Protein 6T92 (pdb70)

Structure (mmCIF, N/CA/C/O backbone):
data_6T92
#
_entry.id   6T92
#
_cell.length_a   50.731
_cell.length_b   94.606
_cell.length_c   94.614
_cell.angle_alpha   85.627
_cell.angle_beta   89.880
_cell.angle_gamma   81.618
#
_symmetry.space_group_name_H-M   'P 1'
#
loop_
_entity.id
_entity.type
_entity.pdbx_description
1 polymer 'Formate dehydrogenase'
2 non-polymer DI(HYDROXYETHYL)ETHER
3 non-polymer '1,4-DIHYDRONICOTINAMIDE ADENINE DINUCLEOTIDE'
4 non-polymer 'FORMIC ACID'
5 non-polymer 1,2-ETHANEDIOL
6 water water
#
loop_
_atom_site.group_PDB
_atom_site.id
_atom_site.type_symbol
_atom_site.label_atom_id
_atom_site.label_alt_id
_atom_site.label_comp_id
_atom_site.label_asym_id
_atom_site.label_entity_id
_atom_site.label_seq_id
_atom_site.pdbx_PDB_ins_code
_atom_site.Cartn_x
_atom_site.Cartn_y
_atom_site.Cartn_z
_atom_site.occupancy
_atom_site.B_iso_or_equiv
_atom_site.auth_seq_id
_atom_site.auth_comp_id
_atom_site.auth_asym_id
_atom_site.auth_atom_id
_atom_site.pdbx_PDB_model_num
ATOM 1 N N . THR A 1 30 ? -3.951 -39.161 68.781 1.000 88.760 -4 THR AAA N 1
ATOM 2 C CA . THR A 1 30 ? -5.047 -39.480 67.814 1.000 81.210 -4 THR AAA CA 1
ATOM 3 C C . THR A 1 30 ? -4.398 -39.908 66.490 1.000 63.660 -4 THR AAA C 1
ATOM 4 O O . THR A 1 30 ? -3.452 -39.216 66.061 1.000 57.670 -4 THR AAA O 1
ATOM 15 N N . ALA A 1 31 ? -4.841 -41.024 65.901 1.000 47.720 -3 ALA AAA N 1
ATOM 16 C CA . ALA A 1 31 ? -4.296 -41.546 64.623 1.000 36.720 -3 ALA AAA CA 1
ATOM 17 C C . ALA A 1 31 ? -4.769 -40.635 63.480 1.000 38.070 -3 ALA AAA C 1
ATOM 18 O O . ALA A 1 31 ? -5.992 -40.440 63.365 1.000 30.490 -3 ALA AAA O 1
ATOM 25 N N . ARG A 1 32 ? -3.831 -40.078 62.706 1.000 31.410 -2 ARG AAA N 1
ATOM 26 C CA . ARG A 1 32 ? -4.104 -39.295 61.471 1.000 28.460 -2 ARG AAA CA 1
ATOM 27 C C . ARG A 1 32 ? -4.781 -40.212 60.447 1.000 36.460 -2 ARG AAA C 1
ATOM 28 O O . ARG A 1 32 ? -4.470 -41.427 60.438 1.000 36.600 -2 ARG AAA O 1
ATOM 49 N N . LEU A 1 33 ? -5.676 -39.663 59.615 1.000 24.320 -1 LEU AAA N 1
ATOM 50 C CA . LEU A 1 33 ? -6.231 -40.381 58.433 1.000 25.810 -1 LEU AAA CA 1
ATOM 51 C C . LEU A 1 33 ? -5.110 -40.511 57.397 1.000 27.220 -1 LEU AAA C 1
ATOM 52 O O . LEU A 1 33 ? -4.224 -39.639 57.390 1.000 28.960 -1 LEU AAA O 1
ATOM 68 N N . GLN A 1 34 ? -5.135 -41.571 56.579 1.000 28.510 0 GLN AAA N 1
ATOM 69 C CA . GLN A 1 34 ? -4.014 -41.942 55.668 1.000 19.430 0 GLN AAA CA 1
ATOM 70 C C . GLN A 1 34 ? -4.449 -41.977 54.196 1.000 21.030 0 GLN AAA C 1
ATOM 71 O O . GLN A 1 34 ? -5.577 -42.443 53.898 1.000 28.090 0 GLN AAA O 1
ATOM 85 N N . MET A 1 35 ? -3.561 -41.516 53.306 1.000 27.300 1 MET AAA N 1
ATOM 86 C CA . MET A 1 35 ? -3.702 -41.679 51.832 1.000 30.060 1 MET AAA CA 1
ATOM 87 C C . MET A 1 35 ? -5.074 -41.174 51.372 1.000 23.500 1 MET AAA C 1
ATOM 88 O O . MET A 1 35 ? -5.774 -41.865 50.594 1.000 25.460 1 MET AAA O 1
ATOM 102 N N . VAL A 1 36 ? -5.444 -39.965 51.811 1.000 19.290 2 VAL AAA N 1
ATOM 103 C CA . VAL A 1 36 ? -6.793 -39.407 51.535 1.000 23.360 2 VAL AAA CA 1
ATOM 104 C C . VAL A 1 36 ? -6.780 -38.800 50.130 1.000 19.860 2 VAL AAA C 1
ATOM 105 O O . VAL A 1 36 ? -5.850 -37.997 49.829 1.000 18.130 2 VAL AAA O 1
ATOM 118 N N . LYS A 1 37 ? -7.801 -39.121 49.330 1.000 19.260 3 LYS AAA N 1
ATOM 119 C CA A LYS A 1 37 ? -7.998 -38.527 47.983 0.500 21.640 3 LYS AAA CA 1
ATOM 120 C CA B LYS A 1 37 ? -7.994 -38.524 47.986 0.500 20.510 3 LYS AAA CA 1
ATOM 121 C C . LYS A 1 37 ? -8.732 -37.192 48.141 1.000 18.200 3 LYS AAA C 1
ATOM 122 O O . LYS A 1 37 ? -9.899 -37.205 48.601 1.000 21.990 3 LYS AAA O 1
ATOM 158 N N . VAL A 1 38 ? -8.047 -36.107 47.790 1.000 18.730 4 VAL AAA N 1
ATOM 159 C CA . VAL A 1 38 ? -8.597 -34.720 47.762 1.000 16.240 4 VAL AAA CA 1
ATOM 160 C C . VAL A 1 38 ? -8.811 -34.323 46.292 1.000 15.690 4 VAL AAA C 1
ATOM 161 O O . VAL A 1 38 ? -7.883 -34.453 45.474 1.000 17.050 4 VAL AAA O 1
ATOM 174 N N . LEU A 1 39 ? -10.000 -33.806 45.995 1.000 16.620 5 LEU AAA N 1
ATOM 175 C CA . LEU A 1 39 ? -10.394 -33.259 44.677 1.000 16.580 5 LEU AAA CA 1
ATOM 176 C C . LEU A 1 39 ? -10.703 -31.775 44.891 1.000 16.910 5 LEU AAA C 1
ATOM 177 O O . LEU A 1 39 ? -11.520 -31.470 45.778 1.000 17.850 5 LEU AAA O 1
ATOM 193 N N . ALA A 1 40 ? -10.054 -30.898 44.130 1.000 15.990 6 ALA AAA N 1
ATOM 194 C CA . ALA A 1 40 ? -10.301 -29.444 44.158 1.000 14.840 6 ALA AAA CA 1
ATOM 195 C C . ALA A 1 40 ? -10.888 -29.036 42.815 1.000 15.150 6 ALA AAA C 1
ATOM 196 O O . ALA A 1 40 ? -10.303 -29.357 41.739 1.000 16.540 6 ALA AAA O 1
ATOM 203 N N . VAL A 1 41 ? -11.973 -28.248 42.862 1.000 16.610 7 VAL AAA N 1
ATOM 204 C CA . VAL A 1 41 ? -12.572 -27.620 41.664 1.000 14.350 7 VAL AAA CA 1
ATOM 205 C C . VAL A 1 41 ? -12.355 -26.123 41.817 1.000 14.650 7 VAL AAA C 1
ATOM 206 O O . VAL A 1 41 ? -12.959 -25.510 42.714 1.000 15.370 7 VAL AAA O 1
ATOM 219 N N . LEU A 1 42 ? -11.433 -25.605 41.028 1.000 13.620 8 LEU AAA N 1
ATOM 220 C CA . LEU A 1 42 ? -11.085 -24.181 41.103 1.000 14.070 8 LEU AAA CA 1
ATOM 221 C C . LEU A 1 42 ? -11.129 -23.533 39.720 1.000 14.580 8 LEU AAA C 1
ATOM 222 O O . LEU A 1 42 ? -11.210 -24.248 38.684 1.000 15.880 8 LEU AAA O 1
ATOM 238 N N . TYR A 1 43 ? -11.020 -22.190 39.670 1.000 14.680 9 TYR AAA N 1
ATOM 239 C CA . TYR A 1 43 ? -11.004 -21.506 38.355 1.000 13.040 9 TYR AAA CA 1
ATOM 240 C C . TYR A 1 43 ? -9.585 -21.555 37.786 1.000 14.070 9 TYR AAA C 1
ATOM 241 O O . TYR A 1 43 ? -8.610 -21.656 38.496 1.000 15.470 9 TYR AAA O 1
ATOM 259 N N . ASP A 1 44 ? -9.511 -21.541 36.450 1.000 17.110 10 ASP AAA N 1
ATOM 260 C CA A ASP A 1 44 ? -8.212 -21.521 35.735 0.600 18.940 10 ASP AAA CA 1
ATOM 261 C CA B ASP A 1 44 ? -8.243 -21.512 35.690 0.400 19.450 10 ASP AAA CA 1
ATOM 262 C C . ASP A 1 44 ? -7.677 -20.089 35.754 1.000 18.020 10 ASP AAA C 1
ATOM 263 O O . ASP A 1 44 ? -8.438 -19.139 35.407 1.000 26.290 10 ASP AAA O 1
ATOM 279 N N . GLY A 1 45 ? -6.420 -19.934 36.114 1.000 20.710 11 GLY AAA N 1
ATOM 280 C CA . GLY A 1 45 ? -5.799 -18.611 36.101 1.000 17.410 11 GLY AAA CA 1
ATOM 281 C C . GLY A 1 45 ? -5.037 -18.385 34.811 1.000 21.700 11 GLY AAA C 1
ATOM 282 O O . GLY A 1 45 ? -4.660 -17.239 34.570 1.000 18.540 11 GLY AAA O 1
ATOM 286 N N . GLY A 1 46 ? -4.849 -19.431 33.991 1.000 23.100 12 GLY AAA N 1
ATOM 287 C CA . GLY A 1 46 ? -4.047 -19.327 32.754 1.000 23.010 12 GLY AAA CA 1
ATOM 288 C C . GLY A 1 46 ? -2.764 -18.561 33.017 1.000 20.580 12 GLY AAA C 1
ATOM 289 O O . GLY A 1 46 ? -2.130 -18.857 34.048 1.000 26.960 12 GLY AAA O 1
ATOM 293 N N . GLU A 1 47 ? -2.446 -17.548 32.187 1.000 23.100 13 GLU AAA N 1
ATOM 294 C CA A GLU A 1 47 ? -1.192 -16.754 32.298 0.500 29.620 13 GLU AAA CA 1
ATOM 295 C CA B GLU A 1 47 ? -1.178 -16.776 32.317 0.500 28.130 13 GLU AAA CA 1
ATOM 296 C C . GLU A 1 47 ? -1.281 -15.828 33.521 1.000 24.490 13 GLU AAA C 1
ATOM 297 O O . GLU A 1 47 ? -0.227 -15.503 34.105 1.000 27.980 13 GLU AAA O 1
ATOM 319 N N . HIS A 1 48 ? -2.500 -15.406 33.876 1.000 22.340 14 HIS AAA N 1
ATOM 320 C CA . HIS A 1 48 ? -2.744 -14.469 35.000 1.000 19.820 14 HIS AAA CA 1
ATOM 321 C C . HIS A 1 48 ? -2.134 -15.046 36.283 1.000 19.640 14 HIS AAA C 1
ATOM 322 O O . HIS A 1 48 ? -1.477 -14.275 37.015 1.000 26.390 14 HIS AAA O 1
ATOM 337 N N . ALA A 1 49 ? -2.293 -16.352 36.517 1.000 18.840 15 ALA AAA N 1
ATOM 338 C CA . ALA A 1 49 ? -1.860 -17.036 37.759 1.000 24.590 15 ALA AAA CA 1
ATOM 339 C C . ALA A 1 49 ? -0.336 -17.196 37.805 1.000 30.770 15 ALA AAA C 1
ATOM 340 O O . ALA A 1 49 ? 0.124 -17.705 38.839 1.000 27.040 15 ALA AAA O 1
ATOM 347 N N . LYS A 1 50 ? 0.384 -16.750 36.759 1.000 41.620 16 LYS AAA N 1
ATOM 348 C CA . LYS A 1 50 ? 1.871 -16.712 36.658 1.000 29.730 16 LYS AAA CA 1
ATOM 349 C C . LYS A 1 50 ? 2.386 -15.265 36.714 1.000 26.190 16 LYS AAA C 1
ATOM 350 O O . LYS A 1 50 ? 3.488 -15.051 37.257 1.000 40.840 16 LYS AAA O 1
ATOM 369 N N A GLN A 1 51 ? 1.639 -14.306 36.160 0.400 33.090 17 GLN AAA N 1
ATOM 370 N N B GLN A 1 51 ? 1.641 -14.305 36.161 0.600 28.040 17 GLN AAA N 1
ATOM 371 C CA A GLN A 1 51 ? 1.884 -12.850 36.353 0.400 39.390 17 GLN AAA CA 1
ATOM 372 C CA B GLN A 1 51 ? 1.884 -12.850 36.347 0.600 28.440 17 GLN AAA CA 1
ATOM 373 C C A GLN A 1 51 ? 1.735 -12.510 37.843 0.400 38.450 17 GLN AAA C 1
ATOM 374 C C B GLN A 1 51 ? 1.735 -12.510 37.841 0.600 31.340 17 GLN AAA C 1
ATOM 375 O O A GLN A 1 51 ? 2.526 -11.675 38.340 0.400 33.560 17 GLN AAA O 1
ATOM 376 O O B GLN A 1 51 ? 2.520 -11.670 38.335 0.600 24.110 17 GLN AAA O 1
ATOM 403 N N . VAL A 1 52 ? 0.724 -13.108 38.494 1.000 27.730 18 VAL AAA N 1
ATOM 404 C CA . VAL A 1 52 ? 0.269 -12.750 39.876 1.000 23.100 18 VAL AAA CA 1
ATOM 405 C C . VAL A 1 52 ? 0.160 -14.022 40.705 1.000 20.050 18 VAL AAA C 1
ATOM 406 O O . VAL A 1 52 ? -0.888 -14.668 40.787 1.000 19.450 18 VAL AAA O 1
ATOM 419 N N . PRO A 1 53 ? 1.253 -14.453 41.385 1.000 22.460 19 PRO AAA N 1
ATOM 420 C CA . PRO A 1 53 ? 1.207 -15.650 42.237 1.000 19.950 19 PRO AAA CA 1
ATOM 421 C C . PRO A 1 53 ? 0.182 -15.591 43.391 1.000 19.420 19 PRO AAA C 1
ATOM 422 O O . PRO A 1 53 ? -0.242 -16.599 43.890 1.000 24.760 19 PRO AAA O 1
ATOM 433 N N . GLY A 1 54 ? -0.300 -14.393 43.705 1.000 19.220 20 GLY AAA N 1
ATOM 434 C CA . GLY A 1 54 ? -1.322 -14.212 44.755 1.000 16.410 20 GLY AAA CA 1
ATOM 435 C C . GLY A 1 54 ? -2.683 -14.747 44.332 1.000 14.060 20 GLY AAA C 1
ATOM 436 O O . GLY A 1 54 ? -3.564 -14.812 45.177 1.000 16.020 20 GLY AAA O 1
ATOM 440 N N . LEU A 1 55 ? -2.868 -15.090 43.060 1.000 15.290 21 LEU AAA N 1
ATOM 441 C CA . LEU A 1 55 ? -4.077 -15.865 42.633 1.000 14.650 21 LEU AAA CA 1
ATOM 442 C C . LEU A 1 55 ? -3.955 -17.307 43.167 1.000 14.620 21 LEU AAA C 1
ATOM 443 O O . LEU A 1 55 ? -3.633 -18.256 42.406 1.000 16.170 21 LEU AAA O 1
ATOM 459 N N . LEU A 1 56 ? -4.082 -17.475 44.482 1.000 12.920 22 LEU AAA N 1
ATOM 460 C CA . LEU A 1 56 ? -3.940 -18.823 45.101 1.000 13.280 22 LEU AAA CA 1
ATOM 461 C C . LEU A 1 56 ? -5.097 -19.741 44.710 1.000 14.980 22 LEU AAA C 1
ATOM 462 O O . LEU A 1 56 ? -4.867 -20.985 44.664 1.000 16.540 22 LEU AAA O 1
ATOM 478 N N . GLY A 1 57 ? -6.324 -19.232 44.576 1.000 16.750 23 GLY AAA N 1
ATOM 479 C CA . GLY A 1 57 ? -7.524 -20.062 44.411 1.000 18.500 23 GLY AAA CA 1
ATOM 480 C C . GLY A 1 57 ? -7.754 -20.544 42.991 1.000 17.560 23 GLY AAA C 1
ATOM 481 O O . GLY A 1 57 ? -8.917 -20.591 42.568 1.000 14.400 23 GLY AAA O 1
ATOM 485 N N . THR A 1 58 ? -6.668 -20.906 42.304 1.000 15.240 24 THR AAA N 1
ATOM 486 C CA . THR A 1 58 ? -6.647 -21.263 40.867 1.000 15.390 24 THR AAA CA 1
ATOM 487 C C . THR A 1 58 ? -6.208 -22.722 40.733 1.000 16.820 24 THR AAA C 1
ATOM 488 O O . THR A 1 58 ? -5.617 -23.282 41.659 1.000 17.620 24 THR AAA O 1
ATOM 499 N N . THR A 1 59 ? -6.435 -23.292 39.566 1.000 16.210 25 THR AAA N 1
ATOM 500 C CA . THR A 1 59 ? -5.966 -24.682 39.312 1.000 16.200 25 THR AAA CA 1
ATOM 501 C C . THR A 1 59 ? -4.439 -24.705 39.279 1.000 18.510 25 THR AAA C 1
ATOM 502 O O . THR A 1 59 ? -3.872 -25.749 39.568 1.000 20.980 25 THR AAA O 1
ATOM 513 N N . GLU A 1 60 ? -3.803 -23.596 38.961 1.000 16.590 26 GLU AAA N 1
ATOM 514 C CA A GLU A 1 60 ? -2.318 -23.488 38.882 0.600 17.400 26 GLU AAA CA 1
ATOM 515 C CA B GLU A 1 60 ? -2.317 -23.484 38.880 0.400 17.190 26 GLU AAA CA 1
ATOM 516 C C . GLU A 1 60 ? -1.714 -23.559 40.291 1.000 20.840 26 GLU AAA C 1
ATOM 517 O O . GLU A 1 60 ? -0.704 -24.285 40.486 1.000 21.250 26 GLU AAA O 1
ATOM 539 N N . ASN A 1 61 ? -2.284 -22.822 41.241 1.000 17.010 27 ASN AAA N 1
ATOM 540 C CA . ASN A 1 61 ? -1.633 -22.586 42.553 1.000 16.620 27 ASN AAA CA 1
ATOM 541 C C . ASN A 1 61 ? -2.268 -23.439 43.656 1.000 15.870 27 ASN AAA C 1
ATOM 542 O O . ASN A 1 61 ? -1.635 -23.583 44.720 1.000 17.260 27 ASN AAA O 1
ATOM 553 N N . GLU A 1 62 ? -3.475 -23.958 43.457 1.000 17.100 28 GLU AAA N 1
ATOM 554 C CA . GLU A 1 62 ? -4.070 -25.064 44.255 1.000 15.560 28 GLU AAA CA 1
ATOM 555 C C . GLU A 1 62 ? -4.130 -24.670 45.740 1.000 16.630 28 GLU AAA C 1
ATOM 556 O O . GLU A 1 62 ? -3.943 -25.538 46.603 1.000 17.160 28 GLU AAA O 1
ATOM 568 N N . LEU A 1 63 ? -4.385 -23.379 46.024 1.000 15.730 29 LEU AAA N 1
ATOM 569 C CA . LEU A 1 63 ? -4.537 -22.828 47.396 1.000 17.860 29 LEU AAA CA 1
ATOM 570 C C . LEU A 1 63 ? -3.254 -23.056 48.202 1.000 18.230 29 LEU AAA C 1
ATOM 571 O O . LEU A 1 63 ? -3.330 -23.001 49.442 1.000 18.090 29 LEU AAA O 1
ATOM 587 N N . GLY A 1 64 ? -2.122 -23.313 47.536 1.000 19.020 30 GLY AAA N 1
ATOM 588 C CA . GLY A 1 64 ? -0.845 -23.616 48.217 1.000 18.360 30 GLY AAA CA 1
ATOM 589 C C . GLY A 1 64 ? -0.890 -24.936 48.963 1.000 19.500 30 GLY AAA C 1
ATOM 590 O O . GLY A 1 64 ? -0.136 -25.049 49.942 1.000 21.130 30 GLY AAA O 1
ATOM 594 N N . LEU A 1 65 ? -1.771 -25.870 48.599 1.000 17.760 31 LEU AAA N 1
ATOM 595 C CA . LEU A 1 65 ? -2.014 -27.129 49.342 1.000 17.260 31 LEU AAA CA 1
ATOM 596 C C . LEU A 1 65 ? -1.178 -28.299 48.844 1.000 21.390 31 LEU AAA C 1
ATOM 597 O O . LEU A 1 65 ? -1.146 -29.304 49.619 1.000 22.760 31 LEU AAA O 1
ATOM 613 N N . ARG A 1 66 ? -0.623 -28.275 47.621 1.000 18.200 32 ARG AAA N 1
ATOM 614 C CA . ARG A 1 66 ? -0.188 -29.565 47.014 1.000 20.100 32 ARG AAA CA 1
ATOM 615 C C . ARG A 1 66 ? 0.911 -30.234 47.853 1.000 23.260 32 ARG AAA C 1
ATOM 616 O O . ARG A 1 66 ? 0.719 -31.405 48.257 1.000 21.280 32 ARG AAA O 1
ATOM 637 N N . LYS A 1 67 ? 2.035 -29.551 48.087 1.000 20.140 33 LYS AAA N 1
ATOM 638 C CA A LYS A 1 67 ? 3.201 -30.138 48.805 0.600 22.190 33 LYS AAA CA 1
ATOM 639 C CA B LYS A 1 67 ? 3.199 -30.139 48.805 0.400 22.520 33 LYS AAA CA 1
ATOM 640 C C . LYS A 1 67 ? 2.760 -30.533 50.222 1.000 24.320 33 LYS AAA C 1
ATOM 641 O O . LYS A 1 67 ? 3.113 -31.644 50.666 1.000 23.330 33 LYS AAA O 1
ATOM 677 N N . TRP A 1 68 ? 1.995 -29.673 50.892 1.000 19.840 34 TRP AAA N 1
ATOM 678 C CA . TRP A 1 68 ? 1.486 -29.913 52.263 1.000 17.980 34 TRP AAA CA 1
ATOM 679 C C . TRP A 1 68 ? 0.726 -31.252 52.293 1.000 22.280 34 TRP AAA C 1
ATOM 680 O O . TRP A 1 68 ? 0.948 -32.024 53.231 1.000 24.410 34 TRP AAA O 1
ATOM 701 N N . LEU A 1 69 ? -0.134 -31.522 51.301 1.000 20.690 35 LEU AAA N 1
ATOM 702 C CA . LEU A 1 69 ? -0.952 -32.758 51.263 1.000 20.000 35 LEU AAA CA 1
ATOM 703 C C . LEU A 1 69 ? -0.038 -33.938 50.913 1.000 21.160 35 LEU AAA C 1
ATOM 704 O O . LEU A 1 69 ? -0.196 -35.017 51.541 1.000 23.170 35 LEU AAA O 1
ATOM 720 N N . GLU A 1 70 ? 0.825 -33.773 49.908 1.000 21.550 36 GLU AAA N 1
ATOM 721 C CA . GLU A 1 70 ? 1.654 -34.883 49.357 1.000 26.050 36 GLU AAA CA 1
ATOM 722 C C . GLU A 1 70 ? 2.678 -35.340 50.398 1.000 29.280 36 GLU AAA C 1
ATOM 723 O O . GLU A 1 70 ? 2.911 -36.579 50.474 1.000 25.590 36 GLU AAA O 1
ATOM 735 N N . ASP A 1 71 ? 3.252 -34.415 51.175 1.000 25.720 37 ASP AAA N 1
ATOM 736 C CA . ASP A 1 71 ? 4.233 -34.754 52.243 1.000 29.150 37 ASP AAA CA 1
ATOM 737 C C . ASP A 1 71 ? 3.582 -35.633 53.324 1.000 27.850 37 ASP AAA C 1
ATOM 738 O O . ASP A 1 71 ? 4.332 -36.318 54.023 1.000 25.570 37 ASP AAA O 1
ATOM 747 N N . GLN A 1 72 ? 2.253 -35.611 53.461 1.000 32.620 38 GLN AAA N 1
ATOM 748 C CA . GLN A 1 72 ? 1.480 -36.428 54.442 1.000 27.550 38 GLN AAA CA 1
ATOM 749 C C . GLN A 1 72 ? 1.048 -37.757 53.811 1.000 24.570 38 GLN AAA C 1
ATOM 750 O O . GLN A 1 72 ? 0.380 -38.550 54.528 1.000 30.310 38 GLN AAA O 1
ATOM 764 N N . GLY A 1 73 ? 1.291 -37.940 52.509 1.000 24.000 39 GLY AAA N 1
ATOM 765 C CA . GLY A 1 73 ? 0.892 -39.143 51.749 1.000 27.750 39 GLY AAA CA 1
ATOM 766 C C . GLY A 1 73 ? -0.516 -39.070 51.189 1.000 28.340 39 GLY AAA C 1
ATOM 767 O O . GLY A 1 73 ? -1.040 -40.103 50.750 1.000 25.640 39 GLY AAA O 1
ATOM 771 N N . HIS A 1 74 ? -1.129 -37.891 51.181 1.000 21.680 40 HIS AAA N 1
ATOM 772 C CA . HIS A 1 74 ? -2.449 -37.671 50.546 1.000 26.840 40 HIS AAA CA 1
ATOM 773 C C . HIS A 1 74 ? -2.223 -37.336 49.079 1.000 24.530 40 HIS AAA C 1
ATOM 774 O O . HIS A 1 74 ? -1.061 -37.039 48.674 1.000 23.690 40 HIS AAA O 1
ATOM 789 N N . THR A 1 75 ? -3.303 -37.382 48.311 1.000 22.430 41 THR AAA N 1
ATOM 790 C CA . THR A 1 75 ? -3.267 -37.078 46.868 1.000 25.830 41 THR AAA CA 1
ATOM 791 C C . THR A 1 75 ? -4.231 -35.937 46.584 1.000 23.690 41 THR AAA C 1
ATOM 792 O O . THR A 1 75 ? -5.289 -35.842 47.260 1.000 21.730 41 THR AAA O 1
ATOM 803 N N . LEU A 1 76 ? -3.843 -35.127 45.604 1.000 20.360 42 LEU AAA N 1
ATOM 804 C CA . LEU A 1 76 ? -4.668 -33.998 45.148 1.000 17.720 42 LEU AAA CA 1
ATOM 805 C C . LEU A 1 76 ? -4.854 -34.088 43.637 1.000 17.450 42 LEU AAA C 1
ATOM 806 O O . LEU A 1 76 ? -3.844 -34.135 42.901 1.000 19.950 42 LEU AAA O 1
ATOM 822 N N . VAL A 1 77 ? -6.113 -33.999 43.217 1.000 19.370 43 VAL AAA N 1
ATOM 823 C CA . VAL A 1 77 ? -6.519 -33.852 41.798 1.000 17.660 43 VAL AAA CA 1
ATOM 824 C C . VAL A 1 77 ? -7.251 -32.511 41.716 1.000 21.110 43 VAL AAA C 1
ATOM 825 O O . VAL A 1 77 ? -8.191 -32.315 42.527 1.000 19.690 43 VAL AAA O 1
ATOM 838 N N . THR A 1 78 ? -6.823 -31.633 40.808 1.000 20.350 44 THR AAA N 1
ATOM 839 C CA . THR A 1 78 ? -7.427 -30.287 40.645 1.000 18.150 44 THR AAA CA 1
ATOM 840 C C . THR A 1 78 ? -7.946 -30.144 39.221 1.000 19.510 44 THR AAA C 1
ATOM 841 O O . THR A 1 78 ? -7.254 -30.560 38.274 1.000 20.190 44 THR AAA O 1
ATOM 852 N N . THR A 1 79 ? -9.112 -29.518 39.052 1.000 18.310 45 THR AAA N 1
ATOM 853 C CA . THR A 1 79 ? -9.711 -29.301 37.725 1.000 17.160 45 THR AAA CA 1
ATOM 854 C C . THR A 1 79 ? -10.556 -28.037 37.746 1.000 18.250 45 THR AAA C 1
ATOM 855 O O . THR A 1 79 ? -11.082 -27.670 38.817 1.000 17.140 45 THR AAA O 1
ATOM 866 N N . SER A 1 80 ? -10.733 -27.443 36.583 1.000 18.260 46 SER AAA N 1
ATOM 867 C CA . SER A 1 80 ? -11.762 -26.401 36.368 1.000 16.250 46 SER AAA CA 1
ATOM 868 C C . SER A 1 80 ? -12.889 -26.956 35.482 1.000 15.930 46 SER AAA C 1
ATOM 869 O O . SER A 1 80 ? -13.842 -26.239 35.210 1.000 17.680 46 SER AAA O 1
ATOM 877 N N . ASP A 1 81 ? -12.817 -28.235 35.100 1.000 16.760 47 ASP AAA N 1
ATOM 878 C CA . ASP A 1 81 ? -13.769 -28.860 34.155 1.000 17.840 47 ASP AAA CA 1
ATOM 879 C C . ASP A 1 81 ? -14.902 -29.482 34.972 1.000 20.820 47 ASP AAA C 1
ATOM 880 O O . ASP A 1 81 ? -14.731 -30.598 35.480 1.000 17.920 47 ASP AAA O 1
ATOM 889 N N . LYS A 1 82 ? -16.039 -28.805 35.086 1.000 17.790 48 LYS AAA N 1
ATOM 890 C CA . LYS A 1 82 ? -17.039 -29.135 36.127 1.000 17.660 48 LYS AAA CA 1
ATOM 891 C C . LYS A 1 82 ? -18.479 -29.152 35.629 1.000 18.070 48 LYS AAA C 1
ATOM 892 O O . LYS A 1 82 ? -19.334 -29.544 36.446 1.000 18.020 48 LYS AAA O 1
ATOM 911 N N . ASP A 1 83 ? -18.768 -28.736 34.393 1.000 21.520 49 ASP AAA N 1
ATOM 912 C CA . ASP A 1 83 ? -20.174 -28.516 33.950 1.000 20.510 49 ASP AAA CA 1
ATOM 913 C C . ASP A 1 83 ? -20.659 -29.595 32.977 1.000 24.260 49 ASP AAA C 1
ATOM 914 O O . ASP A 1 83 ? -21.821 -30.043 33.136 1.000 32.220 49 ASP AAA O 1
ATOM 923 N N . ARG A 1 84 ? -19.837 -29.993 32.015 1.000 21.160 50 ARG AAA N 1
ATOM 924 C CA . ARG A 1 84 ? -20.321 -30.819 30.867 1.000 31.720 50 ARG AAA CA 1
ATOM 925 C C . ARG A 1 84 ? -20.613 -32.246 31.344 1.000 33.740 50 ARG AAA C 1
ATOM 926 O O . ARG A 1 84 ? -20.066 -32.668 32.399 1.000 27.340 50 ARG AAA O 1
ATOM 947 N N . GLU A 1 85 ? -21.455 -32.970 30.600 1.000 33.900 51 GLU AAA N 1
ATOM 948 C CA A GLU A 1 85 ? -21.664 -34.432 30.796 0.500 32.510 51 GLU AAA CA 1
ATOM 949 C CA B GLU A 1 85 ? -21.663 -34.434 30.800 0.500 32.800 51 GLU AAA CA 1
ATOM 950 C C . GLU A 1 85 ? -20.291 -35.101 30.666 1.000 29.560 51 GLU AAA C 1
ATOM 951 O O . GLU A 1 85 ? -19.600 -34.817 29.663 1.000 35.630 51 GLU AAA O 1
ATOM 973 N N . GLY A 1 86 ? -19.895 -35.892 31.670 1.000 32.880 52 GLY AAA N 1
ATOM 974 C CA . GLY A 1 86 ? -18.605 -36.612 31.687 1.000 26.780 52 GLY AAA CA 1
ATOM 975 C C . GLY A 1 86 ? -17.424 -35.697 31.975 1.000 28.780 52 GLY AAA C 1
ATOM 976 O O . GLY A 1 86 ? -16.274 -36.081 31.654 1.000 31.440 52 GLY AAA O 1
ATOM 980 N N . SER A 1 87 ? -17.665 -34.547 32.627 1.000 21.280 53 SER AAA N 1
ATOM 981 C CA . SER A 1 87 ? -16.601 -33.640 33.124 1.000 25.870 53 SER AAA CA 1
ATOM 982 C C . SER A 1 87 ? -15.589 -34.391 33.991 1.000 23.250 53 SER AAA C 1
ATOM 983 O O . SER A 1 87 ? -15.934 -35.407 34.617 1.000 25.070 53 SER AAA O 1
ATOM 991 N N . THR A 1 88 ? -14.382 -33.853 34.097 1.000 18.410 54 THR AAA N 1
ATOM 992 C CA . THR A 1 88 ? -13.360 -34.348 35.052 1.000 24.330 54 THR AAA CA 1
ATOM 993 C C . THR A 1 88 ? -13.934 -34.370 36.473 1.000 23.380 54 THR AAA C 1
ATOM 994 O O . THR A 1 88 ? -13.658 -35.313 37.199 1.000 21.070 54 THR AAA O 1
ATOM 1005 N N . PHE A 1 89 ? -14.710 -33.348 36.858 1.000 17.810 55 PHE AAA N 1
ATOM 1006 C CA . PHE A 1 89 ? -15.367 -33.297 38.185 1.000 16.000 55 PHE AAA CA 1
ATOM 1007 C C . PHE A 1 89 ? -16.203 -34.575 38.392 1.000 17.360 55 PHE AAA C 1
ATOM 1008 O O . PHE A 1 89 ? -16.084 -35.214 39.432 1.000 18.900 55 PHE AAA O 1
ATOM 1025 N N . ASP A 1 90 ? -17.085 -34.852 37.435 1.000 19.400 56 ASP AAA N 1
ATOM 1026 C CA . ASP A 1 90 ? -18.033 -36.004 37.482 1.000 18.560 56 ASP AAA CA 1
ATOM 1027 C C . ASP A 1 90 ? -17.290 -37.326 37.610 1.000 23.330 56 ASP AAA C 1
ATOM 1028 O O . ASP A 1 90 ? -17.810 -38.210 38.308 1.000 25.890 56 ASP AAA O 1
ATOM 1037 N N . ARG A 1 91 ? -16.144 -37.454 36.950 1.000 18.550 57 ARG AAA N 1
ATOM 1038 C CA A ARG A 1 91 ? -15.314 -38.692 37.010 0.600 22.330 57 ARG AAA CA 1
ATOM 1039 C CA B ARG A 1 91 ? -15.319 -38.693 37.017 0.400 21.600 57 ARG AAA CA 1
ATOM 1040 C C . ARG A 1 91 ? -14.645 -38.782 38.392 1.000 24.500 57 ARG AAA C 1
ATOM 1041 O O . ARG A 1 91 ? -14.753 -39.843 39.034 1.000 29.710 57 ARG AAA O 1
ATOM 1081 N N . GLU A 1 92 ? -13.975 -37.713 38.836 1.000 19.400 58 GLU AAA N 1
ATOM 1082 C CA . GLU A 1 92 ? -13.107 -37.749 40.043 1.000 24.090 58 GLU AAA CA 1
ATOM 1083 C C . GLU A 1 92 ? -13.932 -37.726 41.332 1.000 23.100 58 GLU AAA C 1
ATOM 1084 O O . GLU A 1 92 ? -13.393 -38.224 42.369 1.000 24.430 58 GLU AAA O 1
ATOM 1096 N N . LEU A 1 93 ? -15.166 -37.192 41.333 1.000 20.210 59 LEU AAA N 1
ATOM 1097 C CA . LEU A 1 93 ? -15.948 -37.089 42.594 1.000 20.360 59 LEU AAA CA 1
ATOM 1098 C C . LEU A 1 93 ? -16.378 -38.483 43.066 1.000 21.150 59 LEU AAA C 1
ATOM 1099 O O . LEU A 1 93 ? -16.772 -38.600 44.249 1.000 23.770 59 LEU AAA O 1
ATOM 1115 N N . GLU A 1 94 ? -16.305 -39.511 42.222 1.000 22.800 60 GLU AAA N 1
ATOM 1116 C CA . GLU A 1 94 ? -16.854 -40.853 42.569 1.000 21.140 60 GLU AAA CA 1
ATOM 1117 C C . GLU A 1 94 ? -16.041 -41.511 43.683 1.000 24.260 60 GLU AAA C 1
ATOM 1118 O O . GLU A 1 94 ? -16.641 -42.298 44.427 1.000 24.360 60 GLU AAA O 1
ATOM 1130 N N . ASP A 1 95 ? -14.754 -41.189 43.850 1.000 21.130 61 ASP AAA N 1
ATOM 1131 C CA . ASP A 1 95 ? -13.935 -41.803 44.930 1.000 23.050 61 ASP AAA CA 1
ATOM 1132 C C . ASP A 1 95 ? -13.140 -40.732 45.692 1.000 22.850 61 ASP AAA C 1
ATOM 1133 O O . ASP A 1 95 ? -12.280 -41.085 46.487 1.000 23.000 61 ASP AAA O 1
ATOM 1142 N N . ALA A 1 96 ? -13.459 -39.447 45.530 1.000 21.760 62 ALA AAA N 1
ATOM 1143 C CA . ALA A 1 96 ? -12.882 -38.366 46.370 1.000 18.750 62 ALA AAA CA 1
ATOM 1144 C C . ALA A 1 96 ? -13.405 -38.467 47.814 1.000 17.030 62 ALA AAA C 1
ATOM 1145 O O . ALA A 1 96 ? -14.608 -38.507 48.010 1.000 17.240 62 ALA AAA O 1
ATOM 1152 N N . GLU A 1 97 ? -12.529 -38.407 48.801 1.000 17.400 63 GLU AAA N 1
ATOM 1153 C CA . GLU A 1 97 ? -12.918 -38.393 50.231 1.000 17.320 63 GLU AAA CA 1
ATOM 1154 C C . GLU A 1 97 ? -13.174 -36.952 50.688 1.000 15.500 63 GLU AAA C 1
ATOM 1155 O O . GLU A 1 97 ? -14.040 -36.762 51.528 1.000 18.220 63 GLU AAA O 1
ATOM 1167 N N . ILE A 1 98 ? -12.389 -36.013 50.160 1.000 16.150 64 ILE AAA N 1
ATOM 1168 C CA . ILE A 1 98 ? -12.576 -34.550 50.387 1.000 15.140 64 ILE AAA CA 1
ATOM 1169 C C . ILE A 1 98 ? -12.736 -33.871 49.039 1.000 16.400 64 ILE AAA C 1
ATOM 1170 O O . ILE A 1 98 ? -11.916 -34.103 48.144 1.000 17.340 64 ILE AAA O 1
ATOM 1186 N N . ILE A 1 99 ? -13.762 -33.020 48.917 1.000 16.380 65 ILE AAA N 1
ATOM 1187 C CA . ILE A 1 99 ? -13.956 -32.165 47.725 1.000 16.320 65 ILE AAA CA 1
ATOM 1188 C C . ILE A 1 99 ? -13.886 -30.702 48.160 1.000 16.170 65 ILE AAA C 1
ATOM 1189 O O . ILE A 1 99 ? -14.664 -30.294 49.031 1.000 15.690 65 ILE AAA O 1
ATOM 1205 N N . ILE A 1 100 ? -12.925 -29.999 47.587 1.000 14.450 66 ILE AAA N 1
ATOM 1206 C CA . ILE A 1 100 ? -12.810 -28.525 47.744 1.000 13.480 66 ILE AAA CA 1
ATOM 1207 C C . ILE A 1 100 ? -13.478 -27.892 46.533 1.000 15.240 66 ILE AAA C 1
ATOM 1208 O O . ILE A 1 100 ? -13.076 -28.166 45.411 1.000 15.610 66 ILE AAA O 1
ATOM 1224 N N . THR A 1 101 ? -14.437 -27.007 46.771 1.000 14.400 67 THR AAA N 1
ATOM 1225 C CA . THR A 1 101 ? -15.054 -26.135 45.740 1.000 11.880 67 THR AAA CA 1
ATOM 1226 C C . THR A 1 101 ? -14.774 -24.690 46.102 1.000 13.150 67 THR AAA C 1
ATOM 1227 O O . THR A 1 101 ? -14.265 -24.429 47.174 1.000 14.610 67 THR AAA O 1
ATOM 1238 N N . THR A 1 102 ? -15.118 -23.813 45.203 1.000 14.170 68 THR AAA N 1
ATOM 1239 C CA . THR A 1 102 ? -14.946 -22.362 45.385 1.000 11.270 68 THR AAA CA 1
ATOM 1240 C C . THR A 1 102 ? -16.173 -21.747 44.731 1.000 13.510 68 THR AAA C 1
ATOM 1241 O O . THR A 1 102 ? -16.545 -22.085 43.616 1.000 14.220 68 THR AAA O 1
ATOM 1252 N N . PRO A 1 103 ? -16.814 -20.746 45.385 1.000 12.370 69 PRO AAA N 1
ATOM 1253 C CA . PRO A 1 103 ? -18.062 -20.213 44.864 1.000 13.620 69 PRO AAA CA 1
ATOM 1254 C C . PRO A 1 103 ? -17.895 -19.478 43.529 1.000 13.430 69 PRO AAA C 1
ATOM 1255 O O . PRO A 1 103 ? -18.855 -19.359 42.818 1.000 13.820 69 PRO AAA O 1
ATOM 1266 N N . PHE A 1 104 ? -16.688 -18.985 43.253 1.000 13.240 70 PHE AAA N 1
ATOM 1267 C CA . PHE A 1 104 ? -16.402 -18.126 42.086 1.000 15.170 70 PHE AAA CA 1
ATOM 1268 C C . PHE A 1 104 ? -16.373 -19.002 40.843 1.000 16.280 70 PHE AAA C 1
ATOM 1269 O O . PHE A 1 104 ? -16.626 -18.464 39.765 1.000 14.630 70 PHE AAA O 1
ATOM 1286 N N . HIS A 1 105 ? -16.232 -20.338 40.996 1.000 17.100 71 HIS AAA N 1
ATOM 1287 C CA . HIS A 1 105 ? -16.313 -21.357 39.897 1.000 12.550 71 HIS AAA CA 1
ATOM 1288 C C . HIS A 1 105 ? -16.831 -22.668 40.447 1.000 12.860 71 HIS AAA C 1
ATOM 1289 O O . HIS A 1 105 ? -16.077 -23.612 40.685 1.000 13.780 71 HIS AAA O 1
ATOM 1304 N N . PRO A 1 106 ? -18.147 -22.702 40.752 1.000 13.520 72 PRO AAA N 1
ATOM 1305 C CA . PRO A 1 106 ? -18.686 -23.714 41.662 1.000 15.590 72 PRO AAA CA 1
ATOM 1306 C C . PRO A 1 106 ? -18.964 -25.091 41.049 1.000 14.520 72 PRO AAA C 1
ATOM 1307 O O . PRO A 1 106 ? -19.707 -25.183 40.119 1.000 14.470 72 PRO AAA O 1
ATOM 1318 N N . GLY A 1 107 ? -18.275 -26.120 41.540 1.000 14.080 73 GLY AAA N 1
ATOM 1319 C CA . GLY A 1 107 ? -18.615 -27.536 41.297 1.000 12.720 73 GLY AAA CA 1
ATOM 1320 C C . GLY A 1 107 ? -19.932 -27.835 41.956 1.000 14.710 73 GLY AAA C 1
ATOM 1321 O O . GLY A 1 107 ? -19.937 -27.897 43.208 1.000 17.520 73 GLY AAA O 1
ATOM 1325 N N . TYR A 1 108 ? -21.024 -27.865 41.214 1.000 13.300 74 TYR AAA N 1
ATOM 1326 C CA . TYR A 1 108 ? -22.362 -28.040 41.829 1.000 17.670 74 TYR AAA CA 1
ATOM 1327 C C . TYR A 1 108 ? -22.492 -29.484 42.345 1.000 15.720 74 TYR AAA C 1
ATOM 1328 O O . TYR A 1 108 ? -22.567 -30.437 41.520 1.000 17.500 74 TYR AAA O 1
ATOM 1346 N N . LEU A 1 109 ? -22.584 -29.645 43.664 1.000 15.120 75 LEU AAA N 1
ATOM 1347 C CA . LEU A 1 109 ? -22.774 -30.994 44.269 1.000 16.880 75 LEU AAA CA 1
ATOM 1348 C C . LEU A 1 109 ? -24.272 -31.249 44.415 1.000 14.840 75 LEU AAA C 1
ATOM 1349 O O . LEU A 1 109 ? -24.833 -31.095 45.481 1.000 15.520 75 LEU AAA O 1
ATOM 1365 N N . THR A 1 110 ? -24.861 -31.612 43.287 1.000 17.810 76 THR AAA N 1
ATOM 1366 C CA . THR A 1 110 ? -26.294 -31.960 43.168 1.000 16.800 76 THR AAA CA 1
ATOM 1367 C C . THR A 1 110 ? -26.566 -33.307 43.858 1.000 18.610 76 THR AAA C 1
ATOM 1368 O O . THR A 1 110 ? -25.618 -34.046 44.138 1.000 17.350 76 THR AAA O 1
ATOM 1379 N N . ALA A 1 111 ? -27.825 -33.583 44.135 1.000 19.530 77 ALA AAA N 1
ATOM 1380 C CA . ALA A 1 111 ? -28.261 -34.886 44.699 1.000 19.690 77 ALA AAA CA 1
ATOM 1381 C C . ALA A 1 111 ? -27.734 -36.042 43.830 1.000 19.290 77 ALA AAA C 1
ATOM 1382 O O . ALA A 1 111 ? -27.206 -37.014 44.411 1.000 22.300 77 ALA AAA O 1
ATOM 1389 N N . GLU A 1 112 ? -27.798 -35.926 42.504 1.000 17.750 78 GLU AAA N 1
ATOM 1390 C CA . GLU A 1 112 ? -27.329 -36.947 41.523 1.000 21.880 78 GLU AAA CA 1
ATOM 1391 C C . GLU A 1 112 ? -25.836 -37.190 41.747 1.000 19.400 78 GLU AAA C 1
ATOM 1392 O O . GLU A 1 112 ? -25.392 -38.362 41.812 1.000 23.700 78 GLU AAA O 1
ATOM 1404 N N . ARG A 1 113 ? -25.043 -36.131 41.845 1.000 18.650 79 ARG AAA N 1
ATOM 1405 C CA . ARG A 1 113 ? -23.583 -36.268 42.028 1.000 16.040 79 ARG AAA CA 1
ATOM 1406 C C . ARG A 1 113 ? -23.251 -36.815 43.426 1.000 20.520 79 ARG AAA C 1
ATOM 1407 O O . ARG A 1 113 ? -22.313 -37.635 43.523 1.000 19.150 79 ARG AAA O 1
ATOM 1428 N N . LEU A 1 114 ? -23.936 -36.363 44.475 1.000 18.920 80 LEU AAA N 1
ATOM 1429 C CA . LEU A 1 114 ? -23.673 -36.833 45.867 1.000 18.060 80 LEU AAA CA 1
ATOM 1430 C C . LEU A 1 114 ? -23.955 -38.337 45.938 1.000 22.090 80 LEU AAA C 1
ATOM 1431 O O . LEU A 1 114 ? -23.181 -39.043 46.614 1.000 20.390 80 LEU AAA O 1
ATOM 1447 N N . ALA A 1 115 ? -24.970 -38.797 45.204 1.000 18.830 81 ALA AAA N 1
ATOM 1448 C CA . ALA A 1 115 ? -25.374 -40.227 45.184 1.000 20.040 81 ALA AAA CA 1
ATOM 1449 C C . ALA A 1 115 ? -24.238 -41.066 44.587 1.000 27.000 81 ALA AAA C 1
ATOM 1450 O O . ALA A 1 115 ? -24.169 -42.268 44.892 1.000 25.560 81 ALA AAA O 1
ATOM 1457 N N . ARG A 1 116 ? -23.392 -40.478 43.731 1.000 24.000 82 ARG AAA N 1
ATOM 1458 C CA . ARG A 1 116 ? -22.264 -41.200 43.088 1.000 19.860 82 ARG AAA CA 1
ATOM 1459 C C . ARG A 1 116 ? -20.958 -40.975 43.849 1.000 19.120 82 ARG AAA C 1
ATOM 1460 O O . ARG A 1 116 ? -19.958 -41.627 43.512 1.000 21.750 82 ARG AAA O 1
ATOM 1481 N N . ALA A 1 117 ? -20.916 -40.027 44.791 1.000 24.800 83 ALA AAA N 1
ATOM 1482 C CA . ALA A 1 117 ? -19.689 -39.673 45.548 1.000 20.530 83 ALA AAA CA 1
ATOM 1483 C C . ALA A 1 117 ? -19.543 -40.640 46.719 1.000 21.660 83 ALA AAA C 1
ATOM 1484 O O . ALA A 1 117 ? -19.801 -40.265 47.867 1.000 23.480 83 ALA AAA O 1
ATOM 1491 N N . LYS A 1 118 ? -19.141 -41.879 46.430 1.000 21.500 84 LYS AAA N 1
ATOM 1492 C CA . LYS A 1 118 ? -19.259 -43.022 47.381 1.000 27.580 84 LYS AAA CA 1
ATOM 1493 C C . LYS A 1 118 ? -18.299 -42.846 48.566 1.000 22.750 84 LYS AAA C 1
ATOM 1494 O O . LYS A 1 118 ? -18.616 -43.395 49.664 1.000 24.490 84 LYS AAA O 1
ATOM 1513 N N . LYS A 1 119 ? -17.204 -42.099 48.412 1.000 20.490 85 LYS AAA N 1
ATOM 1514 C CA A LYS A 1 119 ? -16.155 -41.982 49.461 0.600 19.870 85 LYS AAA CA 1
ATOM 1515 C CA B LYS A 1 119 ? -16.154 -41.981 49.462 0.400 19.660 85 LYS AAA CA 1
ATOM 1516 C C . LYS A 1 119 ? -16.205 -40.607 50.150 1.000 18.480 85 LYS AAA C 1
ATOM 1517 O O . LYS A 1 119 ? -15.462 -40.412 51.113 1.000 21.400 85 LYS AAA O 1
ATOM 1553 N N . LEU A 1 120 ? -17.089 -39.717 49.704 1.000 19.250 86 LEU AAA N 1
ATOM 1554 C CA . LEU A 1 120 ? -17.103 -38.301 50.175 1.000 16.120 86 LEU AAA CA 1
ATOM 1555 C C . LEU A 1 120 ? -17.470 -38.229 51.667 1.000 18.900 86 LEU AAA C 1
ATOM 1556 O O . LEU A 1 120 ? -18.536 -38.698 52.028 1.000 20.720 86 LEU AAA O 1
ATOM 1572 N N . LYS A 1 121 ? -16.636 -37.545 52.458 1.000 20.660 87 LYS AAA N 1
ATOM 1573 C CA A LYS A 1 121 ? -16.884 -37.312 53.906 0.500 16.820 87 LYS AAA CA 1
ATOM 1574 C CA B LYS A 1 121 ? -16.884 -37.312 53.906 0.500 16.820 87 LYS AAA CA 1
ATOM 1575 C C . LYS A 1 121 ? -16.899 -35.809 54.218 1.000 16.040 87 LYS AAA C 1
ATOM 1576 O O . LYS A 1 121 ? -17.629 -35.433 55.131 1.000 17.860 87 LYS AAA O 1
ATOM 1612 N N . LEU A 1 122 ? -16.095 -35.016 53.500 1.000 16.300 88 LEU AAA N 1
ATOM 1613 C CA . LEU A 1 122 ? -15.913 -33.561 53.771 1.000 15.820 88 LEU AAA CA 1
ATOM 1614 C C . LEU A 1 122 ? -15.960 -32.783 52.465 1.000 14.520 88 LEU AAA C 1
ATOM 1615 O O . LEU A 1 122 ? -15.154 -33.045 51.576 1.000 15.670 88 LEU AAA O 1
ATOM 1631 N N . ALA A 1 123 ? -16.871 -31.804 52.387 1.000 16.090 89 ALA AAA N 1
ATOM 1632 C CA . ALA A 1 123 ? -16.944 -30.803 51.294 1.000 15.370 89 ALA AAA CA 1
ATOM 1633 C C . ALA A 1 123 ? -16.571 -29.426 51.848 1.000 14.380 89 ALA AAA C 1
ATOM 1634 O O . ALA A 1 123 ? -17.269 -28.962 52.737 1.000 16.450 89 ALA AAA O 1
ATOM 1641 N N . VAL A 1 124 ? -15.426 -28.922 51.436 1.000 14.320 90 VAL AAA N 1
ATOM 1642 C CA . VAL A 1 124 ? -14.898 -27.606 51.905 1.000 14.650 90 VAL AAA CA 1
ATOM 1643 C C . VAL A 1 124 ? -15.104 -26.554 50.829 1.000 11.760 90 VAL AAA C 1
ATOM 1644 O O . VAL A 1 124 ? -14.689 -26.728 49.691 1.000 12.430 90 VAL AAA O 1
ATOM 1657 N N . THR A 1 125 ? -15.675 -25.414 51.234 1.000 13.910 91 THR AAA N 1
ATOM 1658 C CA . THR A 1 125 ? -15.847 -24.230 50.351 1.000 13.210 91 THR AAA CA 1
ATOM 1659 C C . THR A 1 125 ? -14.656 -23.288 50.579 1.000 11.730 91 THR AAA C 1
ATOM 1660 O O . THR A 1 125 ? -14.489 -22.841 51.717 1.000 12.970 91 THR AAA O 1
ATOM 1671 N N . ALA A 1 126 ? -13.850 -23.120 49.557 1.000 13.710 92 ALA AAA N 1
ATOM 1672 C CA . ALA A 1 126 ? -12.755 -22.123 49.550 1.000 12.900 92 ALA AAA CA 1
ATOM 1673 C C . ALA A 1 126 ? -13.371 -20.732 49.305 1.000 13.350 92 ALA AAA C 1
ATOM 1674 O O . ALA A 1 126 ? -13.456 -20.325 48.131 1.000 13.040 92 ALA AAA O 1
ATOM 1681 N N . GLY A 1 127 ? -13.849 -20.145 50.399 1.000 11.010 93 GLY AAA N 1
ATOM 1682 C CA . GLY A 1 127 ? -14.611 -18.885 50.399 1.000 10.970 93 GLY AAA CA 1
ATOM 1683 C C . GLY A 1 127 ? -15.818 -19.110 51.270 1.000 13.300 93 GLY AAA C 1
ATOM 1684 O O . GLY A 1 127 ? -15.708 -19.824 52.301 1.000 12.910 93 GLY AAA O 1
ATOM 1688 N N . ILE A 1 128 ? -16.904 -18.412 50.965 1.000 12.000 94 ILE AAA N 1
ATOM 1689 C CA . ILE A 1 128 ? -18.090 -18.356 51.821 1.000 11.700 94 ILE AAA CA 1
ATOM 1690 C C . ILE A 1 128 ? -19.318 -18.531 50.940 1.000 11.900 94 ILE AAA C 1
ATOM 1691 O O . ILE A 1 128 ? -19.380 -18.005 49.849 1.000 12.850 94 ILE AAA O 1
ATOM 1707 N N . GLY A 1 129 ? -20.300 -19.292 51.420 1.000 11.390 95 GLY AAA N 1
ATOM 1708 C CA . GLY A 1 129 ? -21.555 -19.602 50.727 1.000 11.730 95 GLY AAA CA 1
ATOM 1709 C C . GLY A 1 129 ? -21.443 -20.993 50.156 1.000 12.980 95 GLY AAA C 1
ATOM 1710 O O . GLY A 1 129 ? -20.713 -21.170 49.184 1.000 12.980 95 GLY AAA O 1
ATOM 1714 N N . SER A 1 130 ? -22.234 -21.920 50.684 1.000 11.730 96 SER AAA N 1
ATOM 1715 C CA . SER A 1 130 ? -22.113 -23.367 50.346 1.000 12.230 96 SER AAA CA 1
ATOM 1716 C C . SER A 1 130 ? -23.375 -23.820 49.610 1.000 10.090 96 SER AAA C 1
ATOM 1717 O O . SER A 1 130 ? -23.602 -25.089 49.533 1.000 12.270 96 SER AAA O 1
ATOM 1725 N N . ASP A 1 131 ? -24.156 -22.869 49.083 1.000 14.460 97 ASP AAA N 1
ATOM 1726 C CA . ASP A 1 131 ? -25.440 -23.142 48.384 1.000 14.110 97 ASP AAA CA 1
ATOM 1727 C C . ASP A 1 131 ? -25.239 -23.900 47.058 1.000 14.100 97 ASP AAA C 1
ATOM 1728 O O . ASP A 1 131 ? -26.243 -24.365 46.495 1.000 14.240 97 ASP AAA O 1
ATOM 1737 N N . HIS A 1 132 ? -24.026 -24.042 46.568 1.000 14.550 98 HIS AAA N 1
ATOM 1738 C CA . HIS A 1 132 ? -23.737 -24.877 45.375 1.000 13.150 98 HIS AAA CA 1
ATOM 1739 C C . HIS A 1 132 ? -23.695 -26.363 45.752 1.000 14.830 98 HIS AAA C 1
ATOM 1740 O O . HIS A 1 132 ? -23.557 -27.184 44.834 1.000 15.110 98 HIS AAA O 1
ATOM 1755 N N . VAL A 1 133 ? -23.753 -26.669 47.048 1.000 14.510 99 VAL AAA N 1
ATOM 1756 C CA . VAL A 1 133 ? -23.946 -28.063 47.546 1.000 13.730 99 VAL AAA CA 1
ATOM 1757 C C . VAL A 1 133 ? -25.436 -28.198 47.832 1.000 15.510 99 VAL AAA C 1
ATOM 1758 O O . VAL A 1 133 ? -26.027 -27.270 48.446 1.000 15.680 99 VAL AAA O 1
ATOM 1771 N N . ASP A 1 134 ? -26.048 -29.329 47.439 1.000 18.130 100 ASP AAA N 1
ATOM 1772 C CA . ASP A 1 134 ? -27.415 -29.640 47.903 1.000 15.320 100 ASP AAA CA 1
ATOM 1773 C C . ASP A 1 134 ? -27.276 -30.071 49.361 1.000 15.450 100 ASP AAA C 1
ATOM 1774 O O . ASP A 1 134 ? -26.943 -31.283 49.612 1.000 17.140 100 ASP AAA O 1
ATOM 1783 N N . LEU A 1 135 ? -27.530 -29.179 50.296 1.000 21.420 101 LEU AAA N 1
ATOM 1784 C CA . LEU A 1 135 ? -27.216 -29.403 51.729 1.000 17.970 101 LEU AAA CA 1
ATOM 1785 C C . LEU A 1 135 ? -28.202 -30.437 52.303 1.000 23.530 101 LEU AAA C 1
ATOM 1786 O O . LEU A 1 135 ? -27.771 -31.257 53.137 1.000 20.430 101 LEU AAA O 1
ATOM 1802 N N . ASP A 1 136 ? -29.460 -30.429 51.863 1.000 19.880 102 ASP AAA N 1
ATOM 1803 C CA . ASP A 1 136 ? -30.434 -31.457 52.322 1.000 24.430 102 ASP AAA CA 1
ATOM 1804 C C . ASP A 1 136 ? -29.928 -32.841 51.900 1.000 28.990 102 ASP AAA C 1
ATOM 1805 O O . ASP A 1 136 ? -29.970 -33.754 52.745 1.000 23.670 102 ASP AAA O 1
ATOM 1814 N N . ALA A 1 137 ? -29.492 -33.007 50.647 1.000 19.270 103 ALA AAA N 1
ATOM 1815 C CA . ALA A 1 137 ? -28.942 -34.286 50.145 1.000 17.750 103 ALA AAA CA 1
ATOM 1816 C C . ALA A 1 137 ? -27.646 -34.625 50.892 1.000 19.840 103 ALA AAA C 1
ATOM 1817 O O . ALA A 1 137 ? -27.409 -35.817 51.191 1.000 20.100 103 ALA AAA O 1
ATOM 1824 N N . ALA A 1 138 ? -26.809 -33.638 51.169 1.000 16.860 104 ALA AAA N 1
ATOM 1825 C CA . ALA A 1 138 ? -25.526 -33.851 51.870 1.000 18.220 104 ALA AAA CA 1
ATOM 1826 C C . ALA A 1 138 ? -25.798 -34.500 53.235 1.000 19.680 104 ALA AAA C 1
ATOM 1827 O O . ALA A 1 138 ? -25.016 -35.401 53.655 1.000 18.230 104 ALA AAA O 1
ATOM 1834 N N . ASN A 1 139 ? -26.871 -34.092 53.903 1.000 16.860 105 ASN AAA N 1
ATOM 1835 C CA . ASN A 1 139 ? -27.268 -34.591 55.246 1.000 17.860 105 ASN AAA CA 1
ATOM 1836 C C . ASN A 1 139 ? -27.646 -36.081 55.162 1.000 21.260 105 ASN AAA C 1
ATOM 1837 O O . ASN A 1 139 ? -27.543 -36.718 56.204 1.000 22.040 105 ASN AAA O 1
ATOM 1848 N N . LYS A 1 140 ? -28.100 -36.556 53.991 1.000 19.490 106 LYS AAA N 1
ATOM 1849 C CA . LYS A 1 140 ? -28.576 -37.959 53.803 1.000 20.930 106 LYS AAA CA 1
ATOM 1850 C C . LYS A 1 140 ? -27.521 -38.775 53.048 1.000 23.310 106 LYS AAA C 1
ATOM 1851 O O . LYS A 1 140 ? -27.838 -39.900 52.681 1.000 31.590 106 LYS AAA O 1
ATOM 1870 N N . THR A 1 141 ? -26.319 -38.233 52.829 1.000 21.950 107 THR AAA N 1
ATOM 1871 C CA . THR A 1 141 ? -25.251 -38.851 51.988 1.000 22.290 107 THR AAA CA 1
ATOM 1872 C C . THR A 1 141 ? -24.131 -39.409 52.873 1.000 21.380 107 THR AAA C 1
ATOM 1873 O O . THR A 1 141 ? -23.578 -38.652 53.651 1.000 21.490 107 THR AAA O 1
ATOM 1884 N N . ASN A 1 142 ? -23.832 -40.710 52.744 1.000 25.140 108 ASN AAA N 1
ATOM 1885 C CA . ASN A 1 142 ? -22.668 -41.373 53.391 1.000 20.250 108 ASN AAA CA 1
ATOM 1886 C C . ASN A 1 142 ? -22.711 -41.157 54.920 1.000 18.930 108 ASN AAA C 1
ATOM 1887 O O . ASN A 1 142 ? -21.634 -40.954 55.516 1.000 25.740 108 ASN AAA O 1
ATOM 1898 N N . GLY A 1 143 ? -23.915 -41.152 55.505 1.000 22.570 109 GLY AAA N 1
ATOM 1899 C CA . GLY A 1 143 ? -24.146 -40.964 56.953 1.000 23.390 109 GLY AAA CA 1
ATOM 1900 C C . GLY A 1 143 ? -24.194 -39.501 57.399 1.000 23.870 109 GLY AAA C 1
ATOM 1901 O O . GLY A 1 143 ? -24.301 -39.264 58.614 1.000 25.760 109 GLY AAA O 1
ATOM 1905 N N . GLY A 1 144 ? -24.151 -38.563 56.444 1.000 20.680 110 GLY AAA N 1
ATOM 1906 C CA . GLY A 1 144 ? -24.210 -37.099 56.678 1.000 18.880 110 GLY AAA CA 1
ATOM 1907 C C . GLY A 1 144 ? -22.818 -36.548 56.516 1.000 21.480 110 GLY AAA C 1
ATOM 1908 O O . GLY A 1 144 ? -21.995 -36.699 57.463 1.000 22.750 110 GLY AAA O 1
ATOM 1912 N N . ILE A 1 145 ? -22.537 -35.893 55.387 1.000 20.900 111 ILE AAA N 1
ATOM 1913 C CA . ILE A 1 145 ? -21.161 -35.365 55.174 1.000 17.830 111 ILE AAA CA 1
ATOM 1914 C C . ILE A 1 145 ? -21.041 -34.017 55.900 1.000 16.080 111 ILE AAA C 1
ATOM 1915 O O . ILE A 1 145 ? -22.072 -33.370 56.213 1.000 19.550 111 ILE AAA O 1
ATOM 1931 N N . THR A 1 146 ? -19.805 -33.667 56.215 1.000 14.530 112 THR AAA N 1
ATOM 1932 C CA . THR A 1 146 ? -19.461 -32.331 56.740 1.000 16.040 112 THR AAA CA 1
ATOM 1933 C C . THR A 1 146 ? -19.335 -31.363 55.566 1.000 15.550 112 THR AAA C 1
ATOM 1934 O O . THR A 1 146 ? -18.574 -31.631 54.627 1.000 17.320 112 THR AAA O 1
ATOM 1945 N N . VAL A 1 147 ? -20.088 -30.280 55.616 1.000 15.330 113 VAL AAA N 1
ATOM 1946 C CA . VAL A 1 147 ? -19.944 -29.158 54.648 1.000 15.630 113 VAL AAA CA 1
ATOM 1947 C C . VAL A 1 147 ? -19.482 -27.945 55.440 1.000 13.640 113 VAL AAA C 1
ATOM 1948 O O . VAL A 1 147 ? -20.192 -27.545 56.357 1.000 14.550 113 VAL AAA O 1
ATOM 1961 N N . ALA A 1 148 ? -18.240 -27.548 55.197 1.000 14.580 114 ALA AAA N 1
ATOM 1962 C CA . ALA A 1 148 ? -17.561 -26.476 55.938 1.000 17.090 114 ALA AAA CA 1
ATOM 1963 C C . ALA A 1 148 ? -17.117 -25.409 54.951 1.000 13.350 114 ALA AAA C 1
ATOM 1964 O O . ALA A 1 148 ? -16.899 -25.690 53.753 1.000 14.100 114 ALA AAA O 1
ATOM 1971 N N . GLU A 1 149 ? -17.052 -24.162 55.412 1.000 12.330 115 GLU AAA N 1
ATOM 1972 C CA . GLU A 1 149 ? -16.563 -22.994 54.633 1.000 15.210 115 GLU AAA CA 1
ATOM 1973 C C . GLU A 1 149 ? -15.726 -22.099 55.536 1.000 12.150 115 GLU AAA C 1
ATOM 1974 O O . GLU A 1 149 ? -15.758 -22.239 56.788 1.000 14.340 115 GLU AAA O 1
ATOM 1986 N N . VAL A 1 150 ? -15.014 -21.142 54.947 1.000 13.460 116 VAL AAA N 1
ATOM 1987 C CA . VAL A 1 150 ? -14.034 -20.332 55.723 1.000 11.600 116 VAL AAA CA 1
ATOM 1988 C C . VAL A 1 150 ? -14.768 -19.075 56.154 1.000 11.400 116 VAL AAA C 1
ATOM 1989 O O . VAL A 1 150 ? -14.582 -17.948 55.591 1.000 13.420 116 VAL AAA O 1
ATOM 2002 N N . THR A 1 151 ? -15.599 -19.214 57.177 1.000 11.820 117 THR AAA N 1
ATOM 2003 C CA . THR A 1 151 ? -16.412 -18.119 57.701 1.000 12.540 117 THR AAA CA 1
ATOM 2004 C C . THR A 1 151 ? -15.482 -16.939 57.978 1.000 11.240 117 THR AAA C 1
ATOM 2005 O O . THR A 1 151 ? -14.399 -17.096 58.556 1.000 12.750 117 THR AAA O 1
ATOM 2016 N N . GLY A 1 152 ? -15.912 -15.724 57.629 1.000 11.830 118 GLY AAA N 1
ATOM 2017 C CA . GLY A 1 152 ? -15.231 -14.455 57.846 1.000 11.250 118 GLY AAA CA 1
ATOM 2018 C C . GLY A 1 152 ? -14.144 -14.154 56.832 1.000 12.720 118 GLY AAA C 1
ATOM 2019 O O . GLY A 1 152 ? -13.709 -12.965 56.795 1.000 13.050 118 GLY AAA O 1
ATOM 2023 N N . SER A 1 153 ? -13.680 -15.069 55.999 1.000 11.920 119 SER AAA N 1
ATOM 2024 C CA . SER A 1 153 ? -12.494 -14.853 55.133 1.000 11.900 119 SER AAA CA 1
ATOM 2025 C C . SER A 1 153 ? -12.759 -13.731 54.104 1.000 13.510 119 SER AAA C 1
ATOM 2026 O O . SER A 1 153 ? -11.815 -13.006 53.756 1.000 13.450 119 SER AAA O 1
ATOM 2034 N N . CYS A 1 154 ? -13.972 -13.696 53.562 1.000 13.180 120 CYS AAA N 1
ATOM 2035 C CA . CYS A 1 154 ? -14.348 -12.817 52.402 1.000 14.350 120 CYS AAA CA 1
ATOM 2036 C C . CYS A 1 154 ? -15.173 -11.609 52.867 1.000 10.630 120 CYS AAA C 1
ATOM 2037 O O . CYS A 1 154 ? -15.530 -10.777 52.010 1.000 10.870 120 CYS AAA O 1
ATOM 2045 N N . VAL A 1 155 ? -15.579 -11.557 54.140 1.000 9.280 121 VAL AAA N 1
ATOM 2046 C CA . VAL A 1 155 ? -16.711 -10.648 54.491 1.000 9.240 121 VAL AAA CA 1
ATOM 2047 C C . VAL A 1 155 ? -16.364 -9.147 54.322 1.000 9.530 121 VAL AAA C 1
ATOM 2048 O O . VAL A 1 155 ? -17.218 -8.334 53.944 1.000 11.290 121 VAL AAA O 1
ATOM 2061 N N . VAL A 1 156 ? -15.134 -8.694 54.664 1.000 8.410 122 VAL AAA N 1
ATOM 2062 C CA . VAL A 1 156 ? -14.801 -7.270 54.479 1.000 6.930 122 VAL AAA CA 1
ATOM 2063 C C . VAL A 1 156 ? -14.826 -7.046 52.963 1.000 8.850 122 VAL AAA C 1
ATOM 2064 O O . VAL A 1 156 ? -15.240 -5.918 52.591 1.000 9.400 122 VAL AAA O 1
ATOM 2077 N N . SER A 1 157 ? -14.161 -7.900 52.210 1.000 9.230 123 SER AAA N 1
ATOM 2078 C CA . SER A 1 157 ? -14.060 -7.792 50.736 1.000 8.030 123 SER AAA CA 1
ATOM 2079 C C . SER A 1 157 ? -15.435 -7.484 50.130 1.000 11.920 123 SER AAA C 1
ATOM 2080 O O . SER A 1 157 ? -15.577 -6.525 49.343 1.000 9.810 123 SER AAA O 1
ATOM 2088 N N . VAL A 1 158 ? -16.431 -8.249 50.524 1.000 8.580 124 VAL AAA N 1
ATOM 2089 C CA . VAL A 1 158 ? -17.803 -8.088 50.000 1.000 8.450 124 VAL AAA CA 1
ATOM 2090 C C . VAL A 1 158 ? -18.382 -6.789 50.487 1.000 8.440 124 VAL AAA C 1
ATOM 2091 O O . VAL A 1 158 ? -19.041 -6.113 49.688 1.000 10.080 124 VAL AAA O 1
ATOM 2104 N N . ALA A 1 159 ? -18.281 -6.541 51.775 1.000 7.410 125 ALA AAA N 1
ATOM 2105 C CA . ALA A 1 159 ? -18.853 -5.266 52.247 1.000 8.900 125 ALA AAA CA 1
ATOM 2106 C C . ALA A 1 159 ? -18.318 -4.054 51.514 1.000 9.270 125 ALA AAA C 1
ATOM 2107 O O . ALA A 1 159 ? -19.067 -3.119 51.247 1.000 9.910 125 ALA AAA O 1
ATOM 2114 N N . GLU A 1 160 ? -17.038 -4.039 51.230 1.000 7.660 126 GLU AAA N 1
ATOM 2115 C CA . GLU A 1 160 ? -16.433 -2.933 50.442 1.000 9.710 126 GLU AAA CA 1
ATOM 2116 C C . GLU A 1 160 ? -17.080 -2.900 49.024 1.000 7.760 126 GLU AAA C 1
ATOM 2117 O O . GLU A 1 160 ? -17.400 -1.797 48.605 1.000 8.830 126 GLU AAA O 1
ATOM 2129 N N . HIS A 1 161 ? -17.244 -4.075 48.492 1.000 8.250 127 HIS AAA N 1
ATOM 2130 C CA . HIS A 1 161 ? -17.744 -4.166 47.110 1.000 6.740 127 HIS AAA CA 1
ATOM 2131 C C . HIS A 1 161 ? -19.194 -3.627 47.104 1.000 10.690 127 HIS AAA C 1
ATOM 2132 O O . HIS A 1 161 ? -19.603 -2.980 46.115 1.000 8.610 127 HIS AAA O 1
ATOM 2147 N N . VAL A 1 162 ? -19.974 -3.911 48.144 1.000 8.620 128 VAL AAA N 1
ATOM 2148 C CA . VAL A 1 162 ? -21.357 -3.385 48.237 1.000 6.290 128 VAL AAA CA 1
ATOM 2149 C C . VAL A 1 162 ? -21.327 -1.853 48.239 1.000 8.150 128 VAL AAA C 1
ATOM 2150 O O . VAL A 1 162 ? -22.085 -1.219 47.489 1.000 8.600 128 VAL AAA O 1
ATOM 2163 N N . VAL A 1 163 ? -20.535 -1.236 49.154 1.000 6.000 129 VAL AAA N 1
ATOM 2164 C CA . VAL A 1 163 ? -20.594 0.202 49.219 1.000 5.440 129 VAL AAA CA 1
ATOM 2165 C C . VAL A 1 163 ? -20.128 0.739 47.860 1.000 7.830 129 VAL AAA C 1
ATOM 2166 O O . VAL A 1 163 ? -20.657 1.803 47.476 1.000 8.790 129 VAL AAA O 1
ATOM 2179 N N . MET A 1 164 ? -19.021 0.296 47.314 1.000 8.000 130 MET AAA N 1
ATOM 2180 C CA . MET A 1 164 ? -18.605 0.653 45.961 1.000 7.960 130 MET AAA CA 1
ATOM 2181 C C . MET A 1 164 ? -19.751 0.608 44.966 1.000 8.010 130 MET AAA C 1
ATOM 2182 O O . MET A 1 164 ? -19.926 1.638 44.308 1.000 9.630 130 MET AAA O 1
ATOM 2196 N N . THR A 1 165 ? -20.430 -0.502 44.933 1.000 8.610 131 THR AAA N 1
ATOM 2197 C CA . THR A 1 165 ? -21.514 -0.697 43.927 1.000 7.220 131 THR AAA CA 1
ATOM 2198 C C . THR A 1 165 ? -22.641 0.318 44.212 1.000 7.160 131 THR AAA C 1
ATOM 2199 O O . THR A 1 165 ? -23.233 0.801 43.238 1.000 8.210 131 THR AAA O 1
ATOM 2210 N N . ILE A 1 166 ? -23.017 0.480 45.472 1.000 7.350 132 ILE AAA N 1
ATOM 2211 C CA . ILE A 1 166 ? -24.032 1.510 45.824 1.000 7.860 132 ILE AAA CA 1
ATOM 2212 C C . ILE A 1 166 ? -23.617 2.882 45.296 1.000 9.520 132 ILE AAA C 1
ATOM 2213 O O . ILE A 1 166 ? -24.428 3.507 44.568 1.000 9.610 132 ILE AAA O 1
ATOM 2229 N N . LEU A 1 167 ? -22.368 3.277 45.478 1.000 7.910 133 LEU AAA N 1
ATOM 2230 C CA . LEU A 1 167 ? -21.940 4.627 45.057 1.000 7.680 133 LEU AAA CA 1
ATOM 2231 C C . LEU A 1 167 ? -21.931 4.655 43.501 1.000 7.700 133 LEU AAA C 1
ATOM 2232 O O . LEU A 1 167 ? -22.285 5.686 42.982 1.000 9.370 133 LEU AAA O 1
ATOM 2248 N N . VAL A 1 168 ? -21.382 3.616 42.895 1.000 7.470 134 VAL AAA N 1
ATOM 2249 C CA . VAL A 1 168 ? -21.304 3.610 41.405 1.000 7.140 134 VAL AAA CA 1
ATOM 2250 C C . VAL A 1 168 ? -22.703 3.827 40.843 1.000 11.510 134 VAL AAA C 1
ATOM 2251 O O . VAL A 1 168 ? -22.881 4.548 39.833 1.000 9.710 134 VAL AAA O 1
ATOM 2264 N N . LEU A 1 169 ? -23.726 3.149 41.397 1.000 7.930 135 LEU AAA N 1
ATOM 2265 C CA . LEU A 1 169 ? -25.103 3.303 40.884 1.000 8.620 135 LEU AAA CA 1
ATOM 2266 C C . LEU A 1 169 ? -25.649 4.672 41.231 1.000 8.100 135 LEU AAA C 1
ATOM 2267 O O . LEU A 1 169 ? -26.244 5.244 40.334 1.000 10.800 135 LEU AAA O 1
ATOM 2283 N N . VAL A 1 170 ? -25.622 5.005 42.499 1.000 7.520 136 VAL AAA N 1
ATOM 2284 C CA . VAL A 1 170 ? -26.227 6.284 42.931 1.000 9.540 136 VAL AAA CA 1
ATOM 2285 C C . VAL A 1 170 ? -25.636 7.479 42.190 1.000 10.470 136 VAL AAA C 1
ATOM 2286 O O . VAL A 1 170 ? -26.351 8.430 41.840 1.000 10.190 136 VAL AAA O 1
ATOM 2299 N N . ARG A 1 171 ? -24.332 7.454 41.959 1.000 9.380 137 ARG AAA N 1
ATOM 2300 C CA . ARG A 1 171 ? -23.611 8.598 41.355 1.000 9.790 137 ARG AAA CA 1
ATOM 2301 C C . ARG A 1 171 ? -23.522 8.447 39.808 1.000 10.560 137 ARG AAA C 1
ATOM 2302 O O . ARG A 1 171 ? -22.908 9.321 39.180 1.000 11.040 137 ARG AAA O 1
ATOM 2323 N N . ASN A 1 172 ? -24.089 7.377 39.273 1.000 9.050 138 ASN AAA N 1
ATOM 2324 C CA . ASN A 1 172 ? -24.205 7.237 37.800 1.000 9.390 138 ASN AAA CA 1
ATOM 2325 C C . ASN A 1 172 ? -22.826 7.225 37.160 1.000 11.470 138 ASN AAA C 1
ATOM 2326 O O . ASN A 1 172 ? -22.661 7.679 35.998 1.000 9.750 138 ASN AAA O 1
ATOM 2337 N N . PHE A 1 173 ? -21.931 6.425 37.736 1.000 8.840 139 PHE AAA N 1
ATOM 2338 C CA . PHE A 1 173 ? -20.526 6.371 37.247 1.000 8.180 139 PHE AAA CA 1
ATOM 2339 C C . PHE A 1 173 ? -20.440 5.710 35.864 1.000 9.730 139 PHE AAA C 1
ATOM 2340 O O . PHE A 1 173 ? -19.600 6.101 35.050 1.000 9.790 139 PHE AAA O 1
ATOM 2357 N N . VAL A 1 174 ? -21.076 4.566 35.698 1.000 8.020 140 VAL AAA N 1
ATOM 2358 C CA . VAL A 1 174 ? -20.773 3.697 34.499 1.000 9.920 140 VAL AAA CA 1
ATOM 2359 C C . VAL A 1 174 ? -21.010 4.488 33.207 1.000 10.440 140 VAL AAA C 1
ATOM 2360 O O . VAL A 1 174 ? -20.106 4.564 32.348 1.000 9.730 140 VAL AAA O 1
ATOM 2373 N N . PRO A 1 175 ? -22.208 5.059 32.947 1.000 8.980 141 PRO AAA N 1
ATOM 2374 C CA . PRO A 1 175 ? -22.379 5.765 31.668 1.000 9.700 141 PRO AAA CA 1
ATOM 2375 C C . PRO A 1 175 ? -21.508 7.031 31.588 1.000 10.430 141 PRO AAA C 1
ATOM 2376 O O . PRO A 1 175 ? -21.096 7.372 30.491 1.000 10.560 141 PRO AAA O 1
ATOM 2387 N N . ALA A 1 176 ? -21.133 7.579 32.706 1.000 10.020 142 ALA AAA N 1
ATOM 2388 C CA . ALA A 1 176 ? -20.273 8.765 32.731 1.000 10.420 142 ALA AAA CA 1
ATOM 2389 C C . ALA A 1 176 ? -18.863 8.378 32.303 1.000 10.650 142 ALA AAA C 1
ATOM 2390 O O . ALA A 1 176 ? -18.248 9.075 31.453 1.000 10.690 142 ALA AAA O 1
ATOM 2397 N N . HIS A 1 177 ? -18.403 7.189 32.717 1.000 8.950 143 HIS AAA N 1
ATOM 2398 C CA . HIS A 1 177 ? -17.055 6.716 32.329 1.000 8.990 143 HIS AAA CA 1
ATOM 2399 C C . HIS A 1 177 ? -17.085 6.356 30.840 1.000 10.540 143 HIS AAA C 1
ATOM 2400 O O . HIS A 1 177 ? -16.123 6.648 30.069 1.000 10.900 143 HIS AAA O 1
ATOM 2415 N N . GLU A 1 178 ? -18.166 5.714 30.422 1.000 9.330 144 GLU AAA N 1
ATOM 2416 C CA . GLU A 1 178 ? -18.297 5.333 28.986 1.000 10.950 144 GLU AAA CA 1
ATOM 2417 C C . GLU A 1 178 ? -18.264 6.604 28.140 1.000 10.180 144 GLU AAA C 1
ATOM 2418 O O . GLU A 1 178 ? -17.708 6.562 27.019 1.000 10.770 144 GLU AAA O 1
ATOM 2430 N N . GLN A 1 179 ? -18.961 7.653 28.509 1.000 10.400 145 GLN AAA N 1
ATOM 2431 C CA . GLN A 1 179 ? -18.974 8.943 27.768 1.000 13.300 145 GLN AAA CA 1
ATOM 2432 C C . GLN A 1 179 ? -17.566 9.464 27.573 1.000 9.820 145 GLN AAA C 1
ATOM 2433 O O . GLN A 1 179 ? -17.177 9.776 26.434 1.000 11.530 145 GLN AAA O 1
ATOM 2447 N N . ILE A 1 180 ? -16.779 9.419 28.611 1.000 11.080 146 ILE AAA N 1
ATOM 2448 C CA . ILE A 1 180 ? -15.382 9.897 28.524 1.000 12.500 146 ILE AAA CA 1
ATOM 2449 C C . ILE A 1 180 ? -14.589 9.029 27.560 1.000 9.410 146 ILE AAA C 1
ATOM 2450 O O . ILE A 1 180 ? -13.806 9.585 26.700 1.000 11.470 146 ILE AAA O 1
ATOM 2466 N N . GLU A 1 181 ? -14.636 7.705 27.689 1.000 9.470 147 GLU AAA N 1
ATOM 2467 C CA . GLU A 1 181 ? -13.798 6.839 26.868 1.000 10.110 147 GLU AAA CA 1
ATOM 2468 C C . GLU A 1 181 ? -14.222 6.958 25.388 1.000 9.920 147 GLU AAA C 1
ATOM 2469 O O . GLU A 1 181 ? -13.360 6.747 24.486 1.000 11.890 147 GLU AAA O 1
ATOM 2481 N N . ALA A 1 182 ? -15.496 7.286 25.102 1.000 10.850 148 ALA AAA N 1
ATOM 2482 C CA . ALA A 1 182 ? -16.007 7.423 23.722 1.000 11.540 148 ALA AAA CA 1
ATOM 2483 C C . ALA A 1 182 ? -15.649 8.793 23.164 1.000 11.440 148 ALA AAA C 1
ATOM 2484 O O . ALA A 1 182 ? -15.944 8.977 21.943 1.000 15.450 148 ALA AAA O 1
ATOM 2491 N N . GLY A 1 183 ? -14.922 9.653 23.858 1.000 13.300 149 GLY AAA N 1
ATOM 2492 C CA . GLY A 1 183 ? -14.464 10.974 23.390 1.000 12.560 149 GLY AAA CA 1
ATOM 2493 C C . GLY A 1 183 ? -15.524 12.031 23.421 1.000 13.650 149 GLY AAA C 1
ATOM 2494 O O . GLY A 1 183 ? -15.311 13.105 22.846 1.000 15.570 149 GLY AAA O 1
ATOM 2498 N N . ARG A 1 184 ? -16.605 11.846 24.190 1.000 12.030 150 ARG AAA N 1
ATOM 2499 C CA A ARG A 1 184 ? -17.755 12.770 24.243 0.300 14.220 150 ARG AAA CA 1
ATOM 2500 C CA B ARG A 1 184 ? -17.747 12.773 24.237 0.700 13.390 150 ARG AAA CA 1
ATOM 2501 C C . ARG A 1 184 ? -17.655 13.616 25.508 1.000 13.220 150 ARG AAA C 1
ATOM 2502 O O . ARG A 1 184 ? -16.706 13.401 26.370 1.000 12.870 150 ARG AAA O 1
ATOM 2542 N N . TRP A 1 185 ? -18.466 14.646 25.588 1.000 13.380 151 TRP AAA N 1
ATOM 2543 C CA . TRP A 1 185 ? -18.509 15.504 26.784 1.000 13.960 151 TRP AAA CA 1
ATOM 2544 C C . TRP A 1 185 ? -19.909 16.088 26.905 1.000 15.730 151 TRP AAA C 1
ATOM 2545 O O . TRP A 1 185 ? -20.264 16.965 26.093 1.000 15.300 151 TRP AAA O 1
ATOM 2566 N N . ASP A 1 186 ? -20.689 15.687 27.911 1.000 12.640 152 ASP AAA N 1
ATOM 2567 C CA . ASP A 1 186 ? -22.030 16.254 28.144 1.000 12.100 152 ASP AAA CA 1
ATOM 2568 C C . ASP A 1 186 ? -22.370 16.062 29.628 1.000 11.770 152 ASP AAA C 1
ATOM 2569 O O . ASP A 1 186 ? -22.777 14.946 29.973 1.000 12.260 152 ASP AAA O 1
ATOM 2578 N N . VAL A 1 187 ? -22.092 17.045 30.426 1.000 12.990 153 VAL AAA N 1
ATOM 2579 C CA . VAL A 1 187 ? -22.267 16.944 31.889 1.000 11.740 153 VAL AAA CA 1
ATOM 2580 C C . VAL A 1 187 ? -23.722 16.674 32.213 1.000 13.760 153 VAL AAA C 1
ATOM 2581 O O . VAL A 1 187 ? -23.991 15.759 32.997 1.000 14.980 153 VAL AAA O 1
ATOM 2594 N N . ALA A 1 188 ? -24.670 17.396 31.616 1.000 13.690 154 ALA AAA N 1
ATOM 2595 C CA . ALA A 1 188 ? -26.105 17.232 31.948 1.000 12.470 154 ALA AAA CA 1
ATOM 2596 C C . ALA A 1 188 ? -26.547 15.794 31.689 1.000 11.810 154 ALA AAA C 1
ATOM 2597 O O . ALA A 1 188 ? -27.408 15.302 32.417 1.000 13.900 154 ALA AAA O 1
ATOM 2604 N N . GLU A 1 189 ? -26.102 15.224 30.581 1.000 12.040 155 GLU AAA N 1
ATOM 2605 C CA . GLU A 1 189 ? -26.492 13.852 30.200 1.000 12.210 155 GLU AAA CA 1
ATOM 2606 C C . GLU A 1 189 ? -26.291 12.872 31.340 1.000 14.060 155 GLU AAA C 1
ATOM 2607 O O . GLU A 1 189 ? -27.143 11.943 31.446 1.000 15.150 155 GLU AAA O 1
ATOM 2619 N N . VAL A 1 190 ? -25.226 13.020 32.102 1.000 12.280 156 VAL AAA N 1
ATOM 2620 C CA . VAL A 1 190 ? -24.955 12.028 33.184 1.000 13.110 156 VAL AAA CA 1
ATOM 2621 C C . VAL A 1 190 ? -25.274 12.602 34.560 1.000 12.220 156 VAL AAA C 1
ATOM 2622 O O . VAL A 1 190 ? -25.581 11.807 35.452 1.000 14.740 156 VAL AAA O 1
ATOM 2635 N N . ALA A 1 191 ? -25.275 13.925 34.720 1.000 11.430 157 ALA AAA N 1
ATOM 2636 C CA . ALA A 1 191 ? -25.624 14.508 36.026 1.000 10.900 157 ALA AAA CA 1
ATOM 2637 C C . ALA A 1 191 ? -27.128 14.364 36.280 1.000 10.360 157 ALA AAA C 1
ATOM 2638 O O . ALA A 1 191 ? -27.514 14.399 37.433 1.000 11.680 157 ALA AAA O 1
ATOM 2645 N N . LYS A 1 192 ? -27.922 14.217 35.231 1.000 13.250 158 LYS AAA N 1
ATOM 2646 C CA . LYS A 1 192 ? -29.404 14.153 35.391 1.000 14.840 158 LYS AAA CA 1
ATOM 2647 C C . LYS A 1 192 ? -29.820 12.933 36.220 1.000 15.230 158 LYS AAA C 1
ATOM 2648 O O . LYS A 1 192 ? -30.959 12.941 36.705 1.000 15.730 158 LYS AAA O 1
ATOM 2667 N N . ASP A 1 193 ? -28.972 11.905 36.389 1.000 14.220 159 ASP AAA N 1
ATOM 2668 C CA A ASP A 1 193 ? -29.297 10.706 37.221 0.700 19.010 159 ASP AAA CA 1
ATOM 2669 C CA B ASP A 1 193 ? -29.283 10.701 37.209 0.300 16.910 159 ASP AAA CA 1
ATOM 2670 C C . ASP A 1 193 ? -28.232 10.579 38.330 1.000 13.270 159 ASP AAA C 1
ATOM 2671 O O . ASP A 1 193 ? -28.100 9.480 38.881 1.000 17.520 159 ASP AAA O 1
ATOM 2687 N N . GLU A 1 194 ? -27.496 11.622 38.620 1.000 11.690 160 GLU AAA N 1
ATOM 2688 C CA . GLU A 1 194 ? -26.425 11.580 39.630 1.000 10.860 160 GLU AAA CA 1
ATOM 2689 C C . GLU A 1 194 ? -26.986 12.121 40.943 1.000 11.430 160 GLU AAA C 1
ATOM 2690 O O . GLU A 1 194 ? -27.250 13.349 41.015 1.000 12.120 160 GLU AAA O 1
ATOM 2702 N N . TYR A 1 195 ? -26.929 11.348 41.992 1.000 10.180 161 TYR AAA N 1
ATOM 2703 C CA . TYR A 1 195 ? -27.361 11.725 43.325 1.000 10.920 161 TYR AAA CA 1
ATOM 2704 C C . TYR A 1 195 ? -26.199 11.606 44.278 1.000 12.370 161 TYR AAA C 1
ATOM 2705 O O . TYR A 1 195 ? -25.219 10.920 43.953 1.000 11.410 161 TYR AAA O 1
ATOM 2723 N N . ASP A 1 196 ? -26.372 12.159 45.473 1.000 11.570 162 ASP AAA N 1
ATOM 2724 C CA . ASP A 1 196 ? -25.470 11.882 46.599 1.000 13.450 162 ASP AAA CA 1
ATOM 2725 C C . ASP A 1 196 ? -26.083 10.734 47.411 1.000 11.050 162 ASP AAA C 1
ATOM 2726 O O . ASP A 1 196 ? -27.318 10.656 47.490 1.000 12.310 162 ASP AAA O 1
ATOM 2735 N N . LEU A 1 197 ? -25.232 9.983 48.080 1.000 12.000 163 LEU AAA N 1
ATOM 2736 C CA . LEU A 1 197 ? -25.683 8.945 49.034 1.000 12.300 163 LEU AAA CA 1
ATOM 2737 C C . LEU A 1 197 ? -26.112 9.547 50.373 1.000 9.390 163 LEU AAA C 1
ATOM 2738 O O . LEU A 1 197 ? -27.082 9.033 50.952 1.000 12.330 163 LEU AAA O 1
ATOM 2754 N N . GLU A 1 198 ? -25.560 10.709 50.679 1.000 9.670 164 GLU AAA N 1
ATOM 2755 C CA . GLU A 1 198 ? -25.999 11.443 51.879 1.000 10.190 164 GLU AAA CA 1
ATOM 2756 C C . GLU A 1 198 ? -27.508 11.691 51.778 1.000 9.230 164 GLU AAA C 1
ATOM 2757 O O . GLU A 1 198 ? -28.018 11.974 50.684 1.000 10.550 164 GLU AAA O 1
ATOM 2769 N N . GLY A 1 199 ? -28.218 11.457 52.879 1.000 10.560 165 GLY AAA N 1
ATOM 2770 C CA . GLY A 1 199 ? -29.659 11.745 52.899 1.000 11.090 165 GLY AAA CA 1
ATOM 2771 C C . GLY A 1 199 ? -30.530 10.694 52.280 1.000 10.980 165 GLY AAA C 1
ATOM 2772 O O . GLY A 1 199 ? -31.780 10.838 52.254 1.000 13.280 165 GLY AAA O 1
ATOM 2776 N N . LYS A 1 200 ? -29.939 9.594 51.829 1.000 10.640 166 LYS AAA N 1
ATOM 2777 C CA . LYS A 1 200 ? -30.706 8.426 51.325 1.000 12.640 166 LYS AAA CA 1
ATOM 2778 C C . LYS A 1 200 ? -30.911 7.376 52.403 1.000 11.560 166 LYS AAA C 1
ATOM 2779 O O . LYS A 1 200 ? -30.148 7.347 53.340 1.000 11.740 166 LYS AAA O 1
ATOM 2798 N N . VAL A 1 201 ? -31.963 6.597 52.260 1.000 11.170 167 VAL AAA N 1
ATOM 2799 C CA . VAL A 1 201 ? -32.235 5.456 53.159 1.000 11.320 167 VAL AAA CA 1
ATOM 2800 C C . VAL A 1 201 ? -31.718 4.176 52.544 1.000 9.150 167 VAL AAA C 1
ATOM 2801 O O . VAL A 1 201 ? -32.058 3.911 51.423 1.000 9.620 167 VAL AAA O 1
ATOM 2814 N N . VAL A 1 202 ? -30.815 3.492 53.255 1.000 10.590 168 VAL AAA N 1
ATOM 2815 C CA . VAL A 1 202 ? -30.254 2.205 52.791 1.000 10.660 168 VAL AAA CA 1
ATOM 2816 C C . VAL A 1 202 ? -30.706 1.113 53.725 1.000 10.030 168 VAL AAA C 1
ATOM 2817 O O . VAL A 1 202 ? -30.549 1.226 54.942 1.000 9.640 168 VAL AAA O 1
ATOM 2830 N N . GLY A 1 203 ? -31.194 0.022 53.197 1.000 9.350 169 GLY AAA N 1
ATOM 2831 C CA . GLY A 1 203 ? -31.613 -1.214 53.863 1.000 9.080 169 GLY AAA CA 1
ATOM 2832 C C . GLY A 1 203 ? -30.829 -2.424 53.442 1.000 8.840 169 GLY AAA C 1
ATOM 2833 O O . GLY A 1 203 ? -30.598 -2.577 52.266 1.000 10.330 169 GLY AAA O 1
ATOM 2837 N N . THR A 1 204 ? -30.385 -3.231 54.408 1.000 9.450 170 THR AAA N 1
ATOM 2838 C CA . THR A 1 204 ? -29.789 -4.544 54.169 1.000 7.500 170 THR AAA CA 1
ATOM 2839 C C . THR A 1 204 ? -30.695 -5.706 54.518 1.000 10.110 170 THR AAA C 1
ATOM 2840 O O . THR A 1 204 ? -31.283 -5.682 55.606 1.000 9.870 170 THR AAA O 1
ATOM 2851 N N . VAL A 1 205 ? -30.813 -6.629 53.599 1.000 10.250 171 VAL AAA N 1
ATOM 2852 C CA . VAL A 1 205 ? -31.448 -7.942 53.813 1.000 10.390 171 VAL AAA CA 1
ATOM 2853 C C . VAL A 1 205 ? -30.388 -8.898 54.323 1.000 8.320 171 VAL AAA C 1
ATOM 2854 O O . VAL A 1 205 ? -29.510 -9.310 53.567 1.000 10.730 171 VAL AAA O 1
ATOM 2867 N N . GLY A 1 206 ? -30.398 -9.069 55.647 1.000 9.300 172 GLY AAA N 1
ATOM 2868 C CA . GLY A 1 206 ? -29.309 -9.794 56.294 1.000 10.550 172 GLY AAA CA 1
ATOM 2869 C C . GLY A 1 206 ? -28.320 -8.871 56.993 1.000 9.550 172 GLY AAA C 1
ATOM 2870 O O . GLY A 1 206 ? -27.863 -7.838 56.397 1.000 10.790 172 GLY AAA O 1
ATOM 2874 N N . VAL A 1 207 ? -28.124 -9.055 58.301 1.000 9.570 173 VAL AAA N 1
ATOM 2875 C CA . VAL A 1 207 ? -27.200 -8.189 59.076 1.000 11.930 173 VAL AAA CA 1
ATOM 2876 C C . VAL A 1 207 ? -26.179 -9.098 59.756 1.000 9.610 173 VAL AAA C 1
ATOM 2877 O O . VAL A 1 207 ? -25.854 -8.884 60.935 1.000 11.810 173 VAL AAA O 1
ATOM 2890 N N . GLY A 1 208 ? -25.767 -10.191 59.107 1.000 12.220 174 GLY AAA N 1
ATOM 2891 C CA . GLY A 1 208 ? -24.638 -11.014 59.556 1.000 10.980 174 GLY AAA CA 1
ATOM 2892 C C . GLY A 1 208 ? -23.295 -10.348 59.309 1.000 9.240 174 GLY AAA C 1
ATOM 2893 O O . GLY A 1 208 ? -23.184 -9.113 59.304 1.000 9.590 174 GLY AAA O 1
ATOM 2897 N N . ARG A 1 209 ? -22.294 -11.153 59.087 1.000 10.570 175 ARG AAA N 1
ATOM 2898 C CA . ARG A 1 209 ? -20.917 -10.638 59.016 1.000 10.210 175 ARG AAA CA 1
ATOM 2899 C C . ARG A 1 209 ? -20.787 -9.595 57.904 1.000 12.270 175 ARG AAA C 1
ATOM 2900 O O . ARG A 1 209 ? -20.165 -8.520 58.109 1.000 10.040 175 ARG AAA O 1
ATOM 2921 N N . ILE A 1 210 ? -21.400 -9.825 56.767 1.000 11.130 176 ILE AAA N 1
ATOM 2922 C CA . ILE A 1 210 ? -21.336 -8.872 55.651 1.000 10.480 176 ILE AAA CA 1
ATOM 2923 C C . ILE A 1 210 ? -22.276 -7.725 55.895 1.000 6.720 176 ILE AAA C 1
ATOM 2924 O O . ILE A 1 210 ? -21.879 -6.555 55.793 1.000 8.770 176 ILE AAA O 1
ATOM 2940 N N . GLY A 1 211 ? -23.568 -7.969 56.148 1.000 8.670 177 GLY AAA N 1
ATOM 2941 C CA . GLY A 1 211 ? -24.536 -6.854 56.255 1.000 10.300 177 GLY AAA CA 1
ATOM 2942 C C . GLY A 1 211 ? -24.096 -5.897 57.347 1.000 6.800 177 GLY AAA C 1
ATOM 2943 O O . GLY A 1 211 ? -24.221 -4.654 57.215 1.000 7.940 177 GLY AAA O 1
ATOM 2947 N N . GLU A 1 212 ? -23.644 -6.385 58.500 1.000 10.150 178 GLU AAA N 1
ATOM 2948 C CA . GLU A 1 212 ? -23.160 -5.506 59.581 1.000 11.250 178 GLU AAA CA 1
ATOM 2949 C C . GLU A 1 212 ? -21.965 -4.695 59.123 1.000 7.560 178 GLU AAA C 1
ATOM 2950 O O . GLU A 1 212 ? -21.965 -3.467 59.313 1.000 7.800 178 GLU AAA O 1
ATOM 2962 N N . ARG A 1 213 ? -21.054 -5.263 58.375 1.000 8.600 179 ARG AAA N 1
ATOM 2963 C CA . ARG A 1 213 ? -19.849 -4.534 57.862 1.000 9.010 179 ARG AAA CA 1
ATOM 2964 C C . ARG A 1 213 ? -20.223 -3.547 56.756 1.000 8.020 179 ARG AAA C 1
ATOM 2965 O O . ARG A 1 213 ? -19.598 -2.479 56.665 1.000 9.250 179 ARG AAA O 1
ATOM 2986 N N . VAL A 1 214 ? -21.302 -3.772 56.039 1.000 9.510 180 VAL AAA N 1
ATOM 2987 C CA . VAL A 1 214 ? -21.827 -2.814 55.065 1.000 9.910 180 VAL AAA CA 1
ATOM 2988 C C . VAL A 1 214 ? -22.285 -1.585 55.820 1.000 5.870 180 VAL AAA C 1
ATOM 2989 O O . VAL A 1 214 ? -21.972 -0.398 55.543 1.000 7.790 180 VAL AAA O 1
ATOM 3002 N N . LEU A 1 215 ? -23.072 -1.761 56.892 1.000 7.940 181 LEU AAA N 1
ATOM 3003 C CA . LEU A 1 215 ? -23.674 -0.631 57.643 1.000 10.260 181 LEU AAA CA 1
ATOM 3004 C C . LEU A 1 215 ? -22.503 0.115 58.343 1.000 6.100 181 LEU AAA C 1
ATOM 3005 O O . LEU A 1 215 ? -22.529 1.348 58.363 1.000 8.610 181 LEU AAA O 1
ATOM 3021 N N . ARG A 1 216 ? -21.487 -0.600 58.809 1.000 9.610 182 ARG AAA N 1
ATOM 3022 C CA . ARG A 1 216 ? -20.310 0.018 59.466 1.000 10.740 182 ARG AAA CA 1
ATOM 3023 C C . ARG A 1 216 ? -19.565 0.910 58.467 1.000 9.010 182 ARG AAA C 1
ATOM 3024 O O . ARG A 1 216 ? -19.134 2.063 58.802 1.000 10.460 182 ARG AAA O 1
ATOM 3045 N N . ARG A 1 217 ? -19.540 0.572 57.199 1.000 8.380 183 ARG AAA N 1
ATOM 3046 C CA . ARG A 1 217 ? -18.877 1.397 56.134 1.000 10.920 183 ARG AAA CA 1
ATOM 3047 C C . ARG A 1 217 ? -19.806 2.499 55.688 1.000 10.460 183 ARG AAA C 1
ATOM 3048 O O . ARG A 1 217 ? -19.306 3.622 55.394 1.000 12.730 183 ARG AAA O 1
ATOM 3069 N N . LEU A 1 218 ? -21.117 2.305 55.723 1.000 10.150 184 LEU AAA N 1
ATOM 3070 C CA . LEU A 1 218 ? -22.052 3.390 55.326 1.000 10.530 184 LEU AAA CA 1
ATOM 3071 C C . LEU A 1 218 ? -22.221 4.452 56.409 1.000 8.720 184 LEU AAA C 1
ATOM 3072 O O . LEU A 1 218 ? -22.565 5.627 56.110 1.000 10.080 184 LEU AAA O 1
ATOM 3088 N N . LYS A 1 219 ? -21.783 4.195 57.643 1.000 10.600 185 LYS AAA N 1
ATOM 3089 C CA . LYS A 1 219 ? -22.046 5.107 58.769 1.000 11.590 185 LYS AAA CA 1
ATOM 3090 C C . LYS A 1 219 ? -21.497 6.488 58.446 1.000 10.470 185 LYS AAA C 1
ATOM 3091 O O . LYS A 1 219 ? -22.149 7.519 58.684 1.000 10.930 185 LYS AAA O 1
ATOM 3110 N N . GLY A 1 220 ? -20.245 6.558 57.904 1.000 10.580 186 GLY AAA N 1
ATOM 3111 C CA . GLY A 1 220 ? -19.631 7.889 57.697 1.000 11.810 186 GLY AAA CA 1
ATOM 3112 C C . GLY A 1 220 ? -20.194 8.674 56.510 1.000 8.960 186 GLY AAA C 1
ATOM 3113 O O . GLY A 1 220 ? -19.878 9.882 56.364 1.000 11.010 186 GLY AAA O 1
ATOM 3117 N N . PHE A 1 221 ? -21.150 8.140 55.776 1.000 10.780 187 PHE AAA N 1
ATOM 3118 C CA . PHE A 1 221 ? -21.768 8.806 54.606 1.000 11.010 187 PHE AAA CA 1
ATOM 3119 C C . PHE A 1 221 ? -23.026 9.601 55.032 1.000 9.400 187 PHE AAA C 1
ATOM 3120 O O . PHE A 1 221 ? -23.616 10.244 54.156 1.000 11.110 187 PHE AAA O 1
ATOM 3137 N N . ASP A 1 222 ? -23.431 9.589 56.296 1.000 9.690 188 ASP AAA N 1
ATOM 3138 C CA . ASP A 1 222 ? -24.624 10.398 56.698 1.000 9.580 188 ASP AAA CA 1
ATOM 3139 C C . ASP A 1 222 ? -25.854 10.088 55.803 1.000 9.110 188 ASP AAA C 1
ATOM 3140 O O . ASP A 1 222 ? -26.523 11.056 55.391 1.000 11.420 188 ASP AAA O 1
ATOM 3149 N N . CYS A 1 223 ? -26.130 8.809 55.633 1.000 8.990 189 CYS AAA N 1
ATOM 3150 C CA . CYS A 1 223 ? -27.428 8.387 55.068 1.000 8.360 189 CYS AAA CA 1
ATOM 3151 C C . CYS A 1 223 ? -28.531 8.903 56.005 1.000 9.720 189 CYS AAA C 1
ATOM 3152 O O . CYS A 1 223 ? -28.317 9.032 57.196 1.000 10.780 189 CYS AAA O 1
ATOM 3160 N N . LYS A 1 224 ? -29.730 9.100 55.457 1.000 11.930 190 LYS AAA N 1
ATOM 3161 C CA . LYS A 1 224 ? -30.896 9.552 56.277 1.000 15.040 190 LYS AAA CA 1
ATOM 3162 C C . LYS A 1 224 ? -31.183 8.495 57.336 1.000 12.390 190 LYS AAA C 1
ATOM 3163 O O . LYS A 1 224 ? -31.407 8.840 58.509 1.000 12.480 190 LYS AAA O 1
ATOM 3182 N N . GLU A 1 225 ? -31.156 7.217 56.982 1.000 11.460 191 GLU AAA N 1
ATOM 3183 C CA . GLU A 1 225 ? -31.289 6.085 57.904 1.000 13.640 191 GLU AAA CA 1
ATOM 3184 C C . GLU A 1 225 ? -30.672 4.845 57.322 1.000 11.070 191 GLU AAA C 1
ATOM 3185 O O . GLU A 1 225 ? -30.614 4.691 56.087 1.000 10.520 191 GLU AAA O 1
ATOM 3197 N N . LEU A 1 226 ? -30.157 4.026 58.218 1.000 10.740 192 LEU AAA N 1
ATOM 3198 C CA . LEU A 1 226 ? -29.662 2.666 57.968 1.000 8.440 192 LEU AAA CA 1
ATOM 3199 C C . LEU A 1 226 ? -30.618 1.659 58.565 1.000 10.790 192 LEU AAA C 1
ATOM 3200 O O . LEU A 1 226 ? -30.855 1.702 59.794 1.000 10.530 192 LEU AAA O 1
ATOM 3216 N N . LEU A 1 227 ? -31.206 0.836 57.713 1.000 11.350 193 LEU AAA N 1
ATOM 3217 C CA . LEU A 1 227 ? -32.191 -0.176 58.120 1.000 9.400 193 LEU AAA CA 1
ATOM 3218 C C . LEU A 1 227 ? -31.663 -1.560 57.909 1.000 9.380 193 LEU AAA C 1
ATOM 3219 O O . LEU A 1 227 ? -30.831 -1.789 56.985 1.000 9.710 193 LEU AAA O 1
ATOM 3235 N N . TYR A 1 228 ? -32.240 -2.571 58.559 1.000 10.090 194 TYR AAA N 1
ATOM 3236 C CA . TYR A 1 228 ? -31.955 -3.982 58.322 1.000 10.550 194 TYR AAA CA 1
ATOM 3237 C C . TYR A 1 228 ? -33.197 -4.800 58.534 1.000 11.380 194 TYR AAA C 1
ATOM 3238 O O . TYR A 1 228 ? -34.036 -4.473 59.396 1.000 11.360 194 TYR AAA O 1
ATOM 3256 N N . TYR A 1 229 ? -33.201 -5.968 57.884 1.000 10.630 195 TYR AAA N 1
ATOM 3257 C CA . TYR A 1 229 ? -34.194 -7.045 58.058 1.000 9.740 195 TYR AAA CA 1
ATOM 3258 C C . TYR A 1 229 ? -33.444 -8.360 58.196 1.000 11.770 195 TYR AAA C 1
ATOM 3259 O O . TYR A 1 229 ? -32.614 -8.689 57.338 1.000 10.460 195 TYR AAA O 1
ATOM 3277 N N . ASP A 1 230 ? -33.595 -8.996 59.347 1.000 11.510 196 ASP AAA N 1
ATOM 3278 C CA . ASP A 1 230 ? -32.955 -10.300 59.595 1.000 10.280 196 ASP AAA CA 1
ATOM 3279 C C . ASP A 1 230 ? -33.702 -10.913 60.772 1.000 12.390 196 ASP AAA C 1
ATOM 3280 O O . ASP A 1 230 ? -33.990 -10.220 61.735 1.000 14.470 196 ASP AAA O 1
ATOM 3289 N N . TYR A 1 231 ? -33.948 -12.225 60.700 1.000 11.160 197 TYR AAA N 1
ATOM 3290 C CA . TYR A 1 231 ? -34.567 -12.954 61.847 1.000 13.480 197 TYR AAA CA 1
ATOM 3291 C C . TYR A 1 231 ? -33.522 -13.181 62.953 1.000 12.150 197 TYR AAA C 1
ATOM 3292 O O . TYR A 1 231 ? -33.966 -13.458 64.086 1.000 15.260 197 TYR AAA O 1
ATOM 3310 N N . GLN A 1 232 ? -32.222 -12.951 62.730 1.000 11.420 198 GLN AAA N 1
ATOM 3311 C CA . GLN A 1 232 ? -31.189 -12.842 63.778 1.000 11.360 198 GLN AAA CA 1
ATOM 3312 C C . GLN A 1 232 ? -30.817 -11.372 63.929 1.000 14.900 198 GLN AAA C 1
ATOM 3313 O O . GLN A 1 232 ? -30.076 -10.822 63.104 1.000 14.940 198 GLN AAA O 1
ATOM 3327 N N . PRO A 1 233 ? -31.290 -10.652 64.966 1.000 12.150 199 PRO AAA N 1
ATOM 3328 C CA . PRO A 1 233 ? -31.072 -9.206 65.036 1.000 11.490 199 PRO AAA CA 1
ATOM 3329 C C . PRO A 1 233 ? -29.652 -8.881 65.501 1.000 12.590 199 PRO AAA C 1
ATOM 3330 O O . PRO A 1 233 ? -28.977 -9.735 66.027 1.000 15.180 199 PRO AAA O 1
ATOM 3341 N N . LEU A 1 234 ? -29.289 -7.609 65.334 1.000 11.340 200 LEU AAA N 1
ATOM 3342 C CA . LEU A 1 234 ? -28.073 -7.032 65.972 1.000 12.580 200 LEU AAA CA 1
ATOM 3343 C C . LEU A 1 234 ? -28.442 -6.809 67.432 1.000 12.630 200 LEU AAA C 1
ATOM 3344 O O . LEU A 1 234 ? -29.605 -6.508 67.752 1.000 15.330 200 LEU AAA O 1
ATOM 3360 N N . SER A 1 235 ? -27.442 -6.825 68.293 1.000 14.540 201 SER AAA N 1
ATOM 3361 C CA . SER A 1 235 ? -27.626 -6.436 69.702 1.000 13.230 201 SER AAA CA 1
ATOM 3362 C C . SER A 1 235 ? -28.067 -4.971 69.771 1.000 13.950 201 SER AAA C 1
ATOM 3363 O O . SER A 1 235 ? -27.719 -4.135 68.930 1.000 14.090 201 SER AAA O 1
ATOM 3371 N N . PRO A 1 236 ? -28.772 -4.568 70.852 1.000 11.460 202 PRO AAA N 1
ATOM 3372 C CA . PRO A 1 236 ? -29.074 -3.153 71.014 1.000 10.900 202 PRO AAA CA 1
ATOM 3373 C C . PRO A 1 236 ? -27.813 -2.301 70.953 1.000 11.770 202 PRO AAA C 1
ATOM 3374 O O . PRO A 1 236 ? -27.868 -1.144 70.590 1.000 10.830 202 PRO AAA O 1
ATOM 3385 N N . GLU A 1 237 ? -26.728 -2.786 71.594 1.000 11.880 203 GLU AAA N 1
ATOM 3386 C CA . GLU A 1 237 ? -25.461 -2.018 71.672 1.000 11.620 203 GLU AAA CA 1
ATOM 3387 C C . GLU A 1 237 ? -24.935 -1.805 70.240 1.000 11.940 203 GLU AAA C 1
ATOM 3388 O O . GLU A 1 237 ? -24.530 -0.725 69.987 1.000 12.390 203 GLU AAA O 1
ATOM 3400 N N . LYS A 1 238 ? -24.986 -2.782 69.372 1.000 12.680 204 LYS AAA N 1
ATOM 3401 C CA . LYS A 1 238 ? -24.485 -2.598 67.987 1.000 12.610 204 LYS AAA CA 1
ATOM 3402 C C . LYS A 1 238 ? -25.430 -1.698 67.192 1.000 13.870 204 LYS AAA C 1
ATOM 3403 O O . LYS A 1 238 ? -24.948 -0.844 66.429 1.000 12.740 204 LYS AAA O 1
ATOM 3422 N N . GLU A 1 239 ? -26.720 -1.782 67.447 1.000 11.640 205 GLU AAA N 1
ATOM 3423 C CA . GLU A 1 239 ? -27.672 -0.851 66.793 1.000 11.060 205 GLU AAA CA 1
ATOM 3424 C C . GLU A 1 239 ? -27.320 0.579 67.146 1.000 13.010 205 GLU AAA C 1
ATOM 3425 O O . GLU A 1 239 ? -27.399 1.449 66.294 1.000 13.400 205 GLU AAA O 1
ATOM 3437 N N . LYS A 1 240 ? -27.032 0.843 68.430 1.000 10.280 206 LYS AAA N 1
ATOM 3438 C CA A LYS A 1 240 ? -26.704 2.232 68.825 0.700 9.910 206 LYS AAA CA 1
ATOM 3439 C CA B LYS A 1 240 ? -26.697 2.235 68.838 0.300 12.000 206 LYS AAA CA 1
ATOM 3440 C C . LYS A 1 240 ? -25.314 2.633 68.294 1.000 10.340 206 LYS AAA C 1
ATOM 3441 O O . LYS A 1 240 ? -25.142 3.818 67.957 1.000 13.720 206 LYS AAA O 1
ATOM 3477 N N . GLU A 1 241 ? -24.362 1.738 68.342 1.000 10.120 207 GLU AAA N 1
ATOM 3478 C CA . GLU A 1 241 ? -22.961 2.061 67.948 1.000 10.630 207 GLU AAA CA 1
ATOM 3479 C C . GLU A 1 241 ? -22.942 2.407 66.438 1.000 12.060 207 GLU AAA C 1
ATOM 3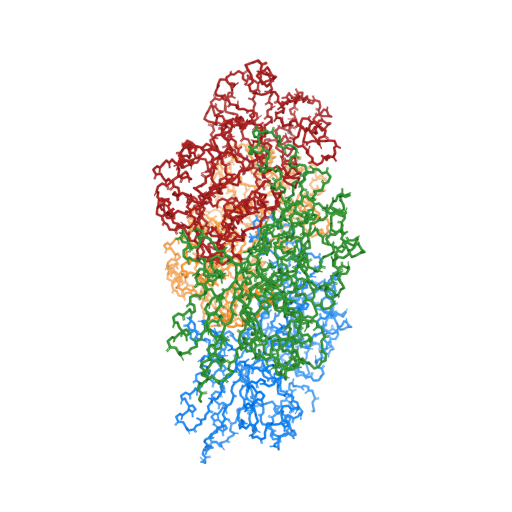480 O O . GLU A 1 241 ? -22.435 3.503 66.074 1.000 13.390 207 GLU AAA O 1
ATOM 3492 N N . ILE A 1 242 ? -23.602 1.598 65.634 1.000 12.260 208 ILE AAA N 1
ATOM 3493 C CA . ILE A 1 242 ? -23.592 1.759 64.148 1.000 11.850 208 ILE AAA CA 1
ATOM 3494 C C . ILE A 1 242 ? -24.558 2.875 63.814 1.000 14.050 208 ILE AAA C 1
ATOM 3495 O O . ILE A 1 242 ? -24.220 3.696 62.936 1.000 16.370 208 ILE AAA O 1
ATOM 3511 N N . GLY A 1 243 ? -25.729 2.886 64.463 1.000 11.700 209 GLY AAA N 1
ATOM 3512 C CA . GLY A 1 243 ? -26.769 3.882 64.249 1.000 12.110 209 GLY AAA CA 1
ATOM 3513 C C . GLY A 1 243 ? -27.770 3.355 63.232 1.000 11.920 209 GLY AAA C 1
ATOM 3514 O O . GLY A 1 243 ? -27.779 3.832 62.074 1.000 14.530 209 GLY AAA O 1
ATOM 3518 N N . CYS A 1 244 ? -28.350 2.151 63.441 1.000 10.920 210 CYS AAA N 1
ATOM 3519 C CA . CYS A 1 244 ? -29.279 1.538 62.484 1.000 12.050 210 CYS AAA CA 1
ATOM 3520 C C . CYS A 1 244 ? -30.524 1.032 63.208 1.000 8.920 210 CYS AAA C 1
ATOM 3521 O O . CYS A 1 244 ? -30.528 0.992 64.450 1.000 12.440 210 CYS AAA O 1
ATOM 3529 N N . ARG A 1 245 ? -31.515 0.685 62.438 1.000 11.230 211 ARG AAA N 1
ATOM 3530 C CA . ARG A 1 245 ? -32.862 0.327 62.954 1.000 12.750 211 ARG AAA CA 1
ATOM 3531 C C . ARG A 1 245 ? -33.314 -0.974 62.325 1.000 13.220 211 ARG AAA C 1
ATOM 3532 O O . ARG A 1 245 ? -33.203 -1.122 61.092 1.000 11.560 211 ARG AAA O 1
ATOM 3553 N N . ARG A 1 246 ? -33.810 -1.876 63.136 1.000 13.370 212 ARG AAA N 1
ATOM 3554 C CA . ARG A 1 246 ? -34.389 -3.140 62.679 1.000 12.330 212 ARG AAA CA 1
ATOM 3555 C C . ARG A 1 246 ? -35.807 -2.910 62.171 1.000 13.180 212 ARG AAA C 1
ATOM 3556 O O . ARG A 1 246 ? -36.599 -2.298 62.895 1.000 12.940 212 ARG AAA O 1
ATOM 3577 N N . VAL A 1 247 ? -36.119 -3.356 60.968 1.000 11.600 213 VAL AAA N 1
ATOM 3578 C CA . VAL A 1 247 ? -37.503 -3.355 60.435 1.000 11.570 213 VAL AAA CA 1
ATOM 3579 C C . VAL A 1 247 ? -37.986 -4.793 60.466 1.000 10.980 213 VAL AAA C 1
ATOM 3580 O O . VAL A 1 247 ? -37.306 -5.718 60.041 1.000 13.720 213 VAL AAA O 1
ATOM 3593 N N . GLU A 1 248 ? -39.171 -4.982 61.047 1.000 14.800 214 GLU AAA N 1
ATOM 3594 C CA A GLU A 1 248 ? -39.668 -6.353 61.329 0.600 18.390 214 GLU AAA CA 1
ATOM 3595 C CA B GLU A 1 248 ? -39.710 -6.333 61.338 0.400 17.140 214 GLU AAA CA 1
ATOM 3596 C C . GLU A 1 248 ? -40.188 -7.016 60.049 1.000 16.240 214 GLU AAA C 1
ATOM 3597 O O . GLU A 1 248 ? -40.146 -8.241 59.988 1.000 17.250 214 GLU AAA O 1
ATOM 3619 N N . ASN A 1 249 ? -40.671 -6.259 59.081 1.000 15.370 215 ASN AAA N 1
ATOM 3620 C CA . ASN A 1 249 ? -41.306 -6.830 57.862 1.000 15.910 215 ASN AAA CA 1
ATOM 3621 C C . ASN A 1 249 ? -40.470 -6.444 56.617 1.000 13.510 215 ASN AAA C 1
ATOM 3622 O O . ASN A 1 249 ? -40.245 -5.206 56.455 1.000 13.450 215 ASN AAA O 1
ATOM 3633 N N . LEU A 1 250 ? -40.123 -7.401 55.793 1.000 13.740 216 LEU AAA N 1
ATOM 3634 C CA . LEU A 1 250 ? -39.241 -7.123 54.613 1.000 13.670 216 LEU AAA CA 1
ATOM 3635 C C . LEU A 1 250 ? -39.907 -6.112 53.669 1.000 13.340 216 LEU AAA C 1
ATOM 3636 O O . LEU A 1 250 ? -39.252 -5.135 53.275 1.000 14.000 216 LEU AAA O 1
ATOM 3652 N N . GLU A 1 251 ? -41.179 -6.321 53.324 1.000 15.250 217 GLU AAA N 1
ATOM 3653 C CA . GLU A 1 251 ? -41.860 -5.378 52.408 1.000 16.070 217 GLU AAA CA 1
ATOM 3654 C C . GLU A 1 251 ? -41.914 -3.973 52.993 1.000 12.510 217 GLU AAA C 1
ATOM 3655 O O . GLU A 1 251 ? -41.739 -2.958 52.258 1.000 16.010 217 GLU AAA O 1
ATOM 3667 N N . GLU A 1 252 ? -42.131 -3.837 54.313 1.000 13.260 218 GLU AAA N 1
ATOM 3668 C CA A GLU A 1 252 ? -42.176 -2.478 54.893 0.600 13.750 218 GLU AAA CA 1
ATOM 3669 C CA B GLU A 1 252 ? -42.177 -2.477 54.896 0.400 13.560 218 GLU AAA CA 1
ATOM 3670 C C . GLU A 1 252 ? -40.771 -1.868 54.820 1.000 10.620 218 GLU AAA C 1
ATOM 3671 O O . GLU A 1 252 ? -40.683 -0.627 54.682 1.000 12.460 218 GLU AAA O 1
ATOM 3693 N N . MET A 1 253 ? -39.705 -2.650 54.986 1.000 13.130 219 MET AAA N 1
ATOM 3694 C CA A MET A 1 253 ? -38.351 -2.048 54.832 0.700 13.580 219 MET AAA CA 1
ATOM 3695 C CA B MET A 1 253 ? -38.346 -2.060 54.829 0.300 12.620 219 MET AAA CA 1
ATOM 3696 C C . MET A 1 253 ? -38.149 -1.584 53.370 1.000 10.400 219 MET AAA C 1
ATOM 3697 O O . MET A 1 253 ? -37.734 -0.417 53.184 1.000 11.790 219 MET AAA O 1
ATOM 3723 N N . LEU A 1 254 ? -38.513 -2.402 52.393 1.000 12.770 220 LEU AAA N 1
ATOM 3724 C CA . LEU A 1 254 ? -38.267 -2.087 50.966 1.000 11.900 220 LEU AAA CA 1
ATOM 3725 C C . LEU A 1 254 ? -38.986 -0.777 50.651 1.000 12.560 220 LEU AAA C 1
ATOM 3726 O O . LEU A 1 254 ? -38.444 0.096 49.959 1.000 13.110 220 LEU AAA O 1
ATOM 3742 N N . ALA A 1 255 ? -40.206 -0.581 51.168 1.000 10.750 221 ALA AAA N 1
ATOM 3743 C CA . ALA A 1 255 ? -40.977 0.633 50.852 1.000 11.660 221 ALA AAA CA 1
ATOM 3744 C C . ALA A 1 255 ? -40.364 1.934 51.296 1.000 11.110 221 ALA AAA C 1
ATOM 3745 O O . ALA A 1 255 ? -40.775 3.023 50.862 1.000 14.060 221 ALA AAA O 1
ATOM 3752 N N . GLN A 1 256 ? -39.475 1.859 52.307 1.000 11.660 222 GLN AAA N 1
ATOM 3753 C CA . GLN A 1 256 ? -38.816 3.029 52.931 1.000 12.690 222 GLN AAA CA 1
ATOM 3754 C C . GLN A 1 256 ? -37.423 3.300 52.373 1.000 11.870 222 GLN AAA C 1
ATOM 3755 O O . GLN A 1 256 ? -36.913 4.365 52.642 1.000 11.450 222 GLN AAA O 1
ATOM 3769 N N . CYS A 1 257 ? -36.857 2.413 51.574 1.000 10.770 223 CYS AAA N 1
ATOM 3770 C CA . CYS A 1 257 ? -35.449 2.548 51.152 1.000 8.530 223 CYS AAA CA 1
ATOM 3771 C C . CYS A 1 257 ? -35.296 3.204 49.784 1.000 11.010 223 CYS AAA C 1
ATOM 3772 O O . CYS A 1 257 ? -36.140 3.043 48.907 1.000 12.130 223 CYS AAA O 1
ATOM 3780 N N . ASP A 1 258 ? -34.273 4.043 49.676 1.000 9.020 224 ASP AAA N 1
ATOM 3781 C CA . ASP A 1 258 ? -33.752 4.411 48.348 1.000 9.050 224 ASP AAA CA 1
ATOM 3782 C C . ASP A 1 258 ? -32.849 3.309 47.758 1.000 9.120 224 ASP AAA C 1
ATOM 3783 O O . ASP A 1 258 ? -32.812 3.165 46.546 1.000 9.270 224 ASP AAA O 1
ATOM 3792 N N . VAL A 1 259 ? -32.042 2.713 48.617 1.000 10.110 225 VAL AAA N 1
ATOM 3793 C CA . VAL A 1 259 ? -31.082 1.673 48.219 1.000 10.180 225 VAL AAA CA 1
ATOM 3794 C C . VAL A 1 259 ? -31.441 0.410 48.982 1.000 7.640 225 VAL AAA C 1
ATOM 3795 O O . VAL A 1 259 ? -31.569 0.535 50.232 1.000 9.030 225 VAL AAA O 1
ATOM 3808 N N . VAL A 1 260 ? -31.347 -0.754 48.445 1.000 8.590 226 VAL AAA N 1
ATOM 3809 C CA . VAL A 1 260 ? -31.475 -2.101 49.005 1.000 7.670 226 VAL AAA CA 1
ATOM 3810 C C . VAL A 1 260 ? -30.273 -2.942 48.615 1.000 8.810 226 VAL AAA C 1
ATOM 3811 O O . VAL A 1 260 ? -29.937 -3.001 47.454 1.000 9.460 226 VAL AAA O 1
ATOM 3824 N N . THR A 1 261 ? -29.634 -3.476 49.644 1.000 7.960 227 THR AAA N 1
ATOM 3825 C CA . THR A 1 261 ? -28.536 -4.434 49.449 1.000 8.490 227 THR AAA CA 1
ATOM 3826 C C . THR A 1 261 ? -28.925 -5.807 50.003 1.000 8.150 227 THR AAA C 1
ATOM 3827 O O . THR A 1 261 ? -29.295 -5.822 51.183 1.000 8.980 227 THR AAA O 1
ATOM 3838 N N . ILE A 1 262 ? -28.625 -6.871 49.317 1.000 10.780 228 ILE AAA N 1
ATOM 3839 C CA . ILE A 1 262 ? -28.931 -8.260 49.699 1.000 9.310 228 ILE AAA CA 1
ATOM 3840 C C . ILE A 1 262 ? -27.687 -8.942 50.222 1.000 8.310 228 ILE AAA C 1
ATOM 3841 O O . ILE A 1 262 ? -26.698 -9.016 49.514 1.000 9.140 228 ILE AAA O 1
ATOM 3857 N N . ASN A 1 263 ? -27.745 -9.319 51.498 1.000 8.960 229 ASN AAA N 1
ATOM 3858 C CA . ASN A 1 263 ? -26.572 -9.915 52.195 1.000 10.530 229 ASN AAA CA 1
ATOM 3859 C C . ASN A 1 263 ? -26.921 -11.188 52.977 1.000 9.630 229 ASN AAA C 1
ATOM 3860 O O . ASN A 1 263 ? -26.457 -11.311 54.089 1.000 10.550 229 ASN AAA O 1
ATOM 3871 N N . CYS A 1 264 ? -27.859 -11.950 52.490 1.000 10.070 230 CYS AAA N 1
ATOM 3872 C CA . CYS A 1 264 ? -28.263 -13.218 53.101 1.000 10.520 230 CYS AAA CA 1
ATOM 3873 C C . CYS A 1 264 ? -27.766 -14.376 52.306 1.000 10.200 230 CYS AAA C 1
ATOM 3874 O O . CYS A 1 264 ? -27.588 -14.258 51.079 1.000 10.470 230 CYS AAA O 1
ATOM 3882 N N . PRO A 1 265 ? -27.672 -15.614 52.863 1.000 10.550 231 PRO AAA N 1
ATOM 3883 C CA . PRO A 1 265 ? -27.329 -16.772 52.087 1.000 12.750 231 PRO AAA CA 1
ATOM 3884 C C . PRO A 1 265 ? -28.494 -17.173 51.173 1.000 10.550 231 PRO AAA C 1
ATOM 3885 O O . PRO A 1 265 ? -29.641 -16.793 51.384 1.000 11.080 231 PRO AAA O 1
ATOM 3896 N N . LEU A 1 266 ? -28.149 -18.040 50.229 1.000 12.170 232 LEU AAA N 1
ATOM 3897 C CA . LEU A 1 266 ? -29.155 -18.702 49.347 1.000 12.870 232 LEU AAA CA 1
ATOM 3898 C C . LEU A 1 266 ? -29.603 -19.996 50.020 1.000 12.080 232 LEU AAA C 1
ATOM 3899 O O . LEU A 1 266 ? -28.748 -20.909 50.257 1.000 12.270 232 LEU AAA O 1
ATOM 3915 N N . HIS A 1 267 ? -30.892 -20.058 50.320 1.000 12.920 233 HIS AAA N 1
ATOM 3916 C CA . HIS A 1 267 ? -31.540 -21.273 50.863 1.000 12.770 233 HIS AAA CA 1
ATOM 3917 C C . HIS A 1 267 ? -32.973 -21.281 50.346 1.000 14.700 233 HIS AAA C 1
ATOM 3918 O O . HIS A 1 267 ? -33.364 -20.381 49.580 1.000 14.570 233 HIS AAA O 1
ATOM 3933 N N . GLU A 1 268 ? -33.721 -22.332 50.656 1.000 16.010 234 GLU AAA N 1
ATOM 3934 C CA A GLU A 1 268 ? -35.042 -22.558 50.018 0.450 16.220 234 GLU AAA CA 1
ATOM 3935 C CA B GLU A 1 268 ? -35.033 -22.548 49.999 0.550 16.410 234 GLU AAA CA 1
ATOM 3936 C C . GLU A 1 268 ? -35.888 -21.272 50.091 1.000 14.850 234 GLU AAA C 1
ATOM 3937 O O . GLU A 1 268 ? -36.504 -20.936 49.094 1.000 18.290 234 GLU AAA O 1
ATOM 3959 N N . SER A 1 269 ? -35.906 -20.585 51.223 1.000 17.810 235 SER AAA N 1
ATOM 3960 C CA A SER A 1 269 ? -36.792 -19.407 51.429 0.400 15.390 235 SER AAA CA 1
ATOM 3961 C CA B SER A 1 269 ? -36.787 -19.408 51.425 0.600 14.170 235 SER AAA CA 1
ATOM 3962 C C . SER A 1 269 ? -36.223 -18.120 50.821 1.000 15.740 235 SER AAA C 1
ATOM 3963 O O . SER A 1 269 ? -36.959 -17.155 50.779 1.000 19.340 235 SER AAA O 1
ATOM 3977 N N . THR A 1 270 ? -34.977 -18.095 50.362 1.000 13.790 236 THR AAA N 1
ATOM 3978 C CA . THR A 1 270 ? -34.422 -16.881 49.666 1.000 12.630 236 THR AAA CA 1
ATOM 3979 C C . THR A 1 270 ? -34.287 -17.100 48.138 1.000 11.540 236 THR AAA C 1
ATOM 3980 O O . THR A 1 270 ? -34.048 -16.140 47.455 1.000 13.980 236 THR AAA O 1
ATOM 3991 N N . ARG A 1 271 ? -34.410 -18.329 47.675 1.000 11.840 237 ARG AAA N 1
ATOM 3992 C CA . ARG A 1 271 ? -34.338 -18.584 46.215 1.000 10.450 237 ARG AAA CA 1
ATOM 3993 C C . ARG A 1 271 ? -35.501 -17.869 45.517 1.000 17.230 237 ARG AAA C 1
ATOM 3994 O O . ARG A 1 271 ? -36.675 -18.121 45.883 1.000 14.670 237 ARG AAA O 1
ATOM 4015 N N . GLY A 1 272 ? -35.209 -16.963 44.581 1.000 12.980 238 GLY AAA N 1
ATOM 4016 C CA . GLY A 1 272 ? -36.255 -16.231 43.856 1.000 14.510 238 GLY AAA CA 1
ATOM 4017 C C . GLY A 1 272 ? -37.062 -15.305 44.758 1.000 14.450 238 GLY AAA C 1
ATOM 4018 O O . GLY A 1 272 ? -38.174 -14.918 44.395 1.000 14.980 238 GLY AAA O 1
ATOM 4022 N N . LEU A 1 273 ? -36.503 -14.910 45.899 1.000 12.830 239 LEU AAA N 1
ATOM 4023 C CA . LEU A 1 273 ? -37.178 -13.973 46.819 1.000 14.300 239 LEU AAA CA 1
ATOM 4024 C C . LEU A 1 273 ? -37.438 -12.636 46.141 1.000 13.780 239 LEU AAA C 1
ATOM 4025 O O . LEU A 1 273 ? -38.546 -12.073 46.280 1.000 13.640 239 LEU AAA O 1
ATOM 4041 N N . PHE A 1 274 ? -36.437 -12.118 45.423 1.000 11.580 240 PHE AAA N 1
ATOM 4042 C CA . PHE A 1 274 ? -36.581 -10.793 44.766 1.000 11.290 240 PHE AAA CA 1
ATOM 4043 C C . PHE A 1 274 ? -37.134 -11.028 43.363 1.000 11.780 240 PHE AAA C 1
ATOM 4044 O O . PHE A 1 274 ? -36.456 -11.043 42.334 1.000 12.310 240 PHE AAA O 1
ATOM 4061 N N . ASN A 1 275 ? -38.432 -11.328 43.368 1.000 12.670 241 ASN AAA N 1
ATOM 4062 C CA . ASN A 1 275 ? -39.287 -11.497 42.177 1.000 12.890 241 ASN AAA CA 1
ATOM 4063 C C . ASN A 1 275 ? -40.015 -10.191 41.876 1.000 13.520 241 ASN AAA C 1
ATOM 4064 O O . ASN A 1 275 ? -39.824 -9.172 42.542 1.000 14.150 241 ASN AAA O 1
ATOM 4075 N N . LYS A 1 276 ? -40.770 -10.180 40.764 1.000 11.020 242 LYS AAA N 1
ATOM 4076 C CA . LYS A 1 276 ? -41.432 -8.911 40.372 1.000 13.890 242 LYS AAA CA 1
ATOM 4077 C C . LYS A 1 276 ? -42.309 -8.354 41.504 1.000 11.660 242 LYS AAA C 1
ATOM 4078 O O . LYS A 1 276 ? -42.377 -7.140 41.637 1.000 12.320 242 LYS AAA O 1
ATOM 4097 N N . ASP A 1 277 ? -43.043 -9.198 42.187 1.000 13.270 243 ASP AAA N 1
ATOM 4098 C CA A ASP A 1 277 ? -43.944 -8.750 43.280 0.500 13.190 243 ASP AAA CA 1
ATOM 4099 C CA B ASP A 1 277 ? -43.947 -8.752 43.282 0.500 13.470 243 ASP AAA CA 1
ATOM 4100 C C . ASP A 1 277 ? -43.126 -8.056 44.385 1.000 13.260 243 ASP AAA C 1
ATOM 4101 O O . ASP A 1 277 ? -43.513 -6.941 44.771 1.000 13.270 243 ASP AAA O 1
ATOM 4117 N N . LEU A 1 278 ? -42.003 -8.625 44.796 1.000 14.810 244 LEU AAA N 1
ATOM 4118 C CA . LEU A 1 278 ? -41.211 -8.036 45.906 1.000 13.760 244 LEU AAA CA 1
ATOM 4119 C C . LEU A 1 278 ? -40.496 -6.795 45.393 1.000 11.920 244 LEU AAA C 1
ATOM 4120 O O . LEU A 1 278 ? -40.468 -5.742 46.055 1.000 13.390 244 LEU AAA O 1
ATOM 4136 N N . ILE A 1 279 ? -39.961 -6.875 44.168 1.000 11.310 245 ILE AAA N 1
ATOM 4137 C CA . ILE A 1 279 ? -39.268 -5.673 43.647 1.000 11.340 245 ILE AAA CA 1
ATOM 4138 C C . ILE A 1 279 ? -40.249 -4.513 43.542 1.000 8.800 245 ILE AAA C 1
ATOM 4139 O O . ILE A 1 279 ? -39.914 -3.333 43.590 1.000 10.150 245 ILE AAA O 1
ATOM 4155 N N . SER A 1 280 ? -41.531 -4.797 43.221 1.000 12.280 246 SER AAA N 1
ATOM 4156 C CA . SER A 1 280 ? -42.557 -3.727 43.084 1.000 11.610 246 SER AAA CA 1
ATOM 4157 C C . SER A 1 280 ? -42.860 -3.048 44.405 1.000 10.350 246 SER AAA C 1
ATOM 4158 O O . SER A 1 280 ? -43.340 -1.868 44.354 1.000 12.430 246 SER AAA O 1
ATOM 4166 N N . LYS A 1 281 ? -42.382 -3.545 45.538 1.000 10.900 247 LYS AAA N 1
ATOM 4167 C CA . LYS A 1 281 ? -42.497 -2.901 46.859 1.000 14.460 247 LYS AAA CA 1
ATOM 4168 C C . LYS A 1 281 ? -41.339 -1.909 47.080 1.000 12.900 247 LYS AAA C 1
ATOM 4169 O O . LYS A 1 281 ? -41.482 -1.015 47.948 1.000 13.590 247 LYS AAA O 1
ATOM 4188 N N . MET A 1 282 ? -40.248 -2.027 46.301 1.000 12.010 248 MET AAA N 1
ATOM 4189 C CA A MET A 1 282 ? -39.195 -0.991 46.330 0.600 10.110 248 MET AAA CA 1
ATOM 4190 C CA B MET A 1 282 ? -39.201 -0.985 46.339 0.400 11.010 248 MET AAA CA 1
ATOM 4191 C C . MET A 1 282 ? -39.766 0.313 45.755 1.000 10.780 248 MET AAA C 1
ATOM 4192 O O . MET A 1 282 ? -40.749 0.297 44.931 1.000 10.870 248 MET AAA O 1
ATOM 4218 N N . LYS A 1 283 ? -39.179 1.418 46.080 1.000 9.740 249 LYS AAA N 1
ATOM 4219 C CA . LYS A 1 283 ? -39.564 2.758 45.616 1.000 10.660 249 LYS AAA CA 1
ATOM 4220 C C . LYS A 1 283 ? -39.240 2.853 44.124 1.000 9.850 249 LYS AAA C 1
ATOM 4221 O O . LYS A 1 283 ? -38.192 2.280 43.638 1.000 13.140 249 LYS AAA O 1
ATOM 4240 N N . ARG A 1 284 ? -40.026 3.625 43.387 1.000 11.720 250 ARG AAA N 1
ATOM 4241 C CA . ARG A 1 284 ? -39.701 3.871 41.975 1.000 10.450 250 ARG AAA CA 1
ATOM 4242 C C . ARG A 1 284 ? -38.358 4.585 41.961 1.000 10.520 250 ARG AAA C 1
ATOM 4243 O O . ARG A 1 284 ? -38.260 5.692 42.557 1.000 12.800 250 ARG AAA O 1
ATOM 4264 N N . GLY A 1 285 ? -37.462 4.172 41.055 1.000 9.960 251 GLY AAA N 1
ATOM 4265 C CA . GLY A 1 285 ? -36.156 4.836 40.868 1.000 12.170 251 GLY AAA CA 1
ATOM 4266 C C . GLY A 1 285 ? -35.164 4.486 41.948 1.000 13.480 251 GLY AAA C 1
ATOM 4267 O O . GLY A 1 285 ? -34.128 5.184 42.055 1.000 14.130 251 GLY AAA O 1
ATOM 4271 N N . SER A 1 286 ? -35.346 3.342 42.590 1.000 11.220 252 SER AAA N 1
ATOM 4272 C CA . SER A 1 286 ? -34.424 2.831 43.637 1.000 10.370 252 SER AAA CA 1
ATOM 4273 C C . SER A 1 286 ? -33.277 2.039 43.009 1.000 9.940 252 SER AAA C 1
ATOM 4274 O O . SER A 1 286 ? -33.270 1.786 41.830 1.000 10.700 252 SER AAA O 1
ATOM 4282 N N . TRP A 1 287 ? -32.301 1.798 43.867 1.000 9.640 253 TRP AAA N 1
ATOM 4283 C CA . TRP A 1 287 ? -31.084 1.077 43.458 1.000 9.200 253 TRP AAA CA 1
ATOM 4284 C C . TRP A 1 287 ? -31.011 -0.234 44.202 1.000 8.380 253 TRP AAA C 1
ATOM 4285 O O . TRP A 1 287 ? -31.132 -0.186 45.434 1.000 9.490 253 TRP AAA O 1
ATOM 4306 N N . LEU A 1 288 ? -30.706 -1.346 43.597 1.000 9.390 254 LEU AAA N 1
ATOM 4307 C CA . LEU A 1 288 ? -30.628 -2.714 44.131 1.000 7.580 254 LEU AAA CA 1
ATOM 4308 C C . LEU A 1 288 ? -29.250 -3.308 43.899 1.000 7.930 254 LEU AAA C 1
ATOM 4309 O O . LEU A 1 288 ? -28.797 -3.362 42.790 1.000 9.090 254 LEU AAA O 1
ATOM 4325 N N . VAL A 1 289 ? -28.651 -3.672 45.019 1.000 8.790 255 VAL AAA N 1
ATOM 4326 C CA . VAL A 1 289 ? -27.310 -4.328 44.988 1.000 7.980 255 VAL AAA CA 1
ATOM 4327 C C . VAL A 1 289 ? -27.426 -5.766 45.491 1.000 7.880 255 VAL AAA C 1
ATOM 4328 O O . VAL A 1 289 ? -27.985 -5.950 46.575 1.000 8.490 255 VAL AAA O 1
ATOM 4341 N N . ASN A 1 290 ? -26.725 -6.680 44.882 1.000 7.750 256 ASN AAA N 1
ATOM 4342 C CA . ASN A 1 290 ? -26.722 -8.116 45.167 1.000 6.420 256 ASN AAA CA 1
ATOM 4343 C C . ASN A 1 290 ? -25.346 -8.723 44.958 1.000 7.670 256 ASN AAA C 1
ATOM 4344 O O . ASN A 1 290 ? -25.021 -8.999 43.838 1.000 8.570 256 ASN AAA O 1
ATOM 4355 N N . THR A 1 291 ? -24.651 -8.802 46.063 1.000 9.880 257 THR AAA N 1
ATOM 4356 C CA . THR A 1 291 ? -23.375 -9.523 46.177 1.000 10.270 257 THR AAA CA 1
ATOM 4357 C C . THR A 1 291 ? -23.565 -10.867 46.892 1.000 12.220 257 THR AAA C 1
ATOM 4358 O O . THR A 1 291 ? -22.548 -11.449 47.353 1.000 11.260 257 THR AAA O 1
ATOM 4369 N N . ALA A 1 292 ? -24.803 -11.232 47.178 1.000 10.420 258 ALA AAA N 1
ATOM 4370 C CA . ALA A 1 292 ? -25.102 -12.463 47.944 1.000 10.760 258 ALA AAA CA 1
ATOM 4371 C C . ALA A 1 292 ? -25.046 -13.683 47.062 1.000 9.870 258 ALA AAA C 1
ATOM 4372 O O . ALA A 1 292 ? -24.008 -14.299 46.911 1.000 10.320 258 ALA AAA O 1
ATOM 4379 N N . ARG A 1 293 ? -26.147 -13.930 46.404 1.000 11.410 259 ARG AAA N 1
ATOM 4380 C CA . ARG A 1 293 ? -26.203 -15.009 45.390 1.000 10.400 259 ARG AAA CA 1
ATOM 4381 C C . ARG A 1 293 ? -27.181 -14.646 44.280 1.000 9.380 259 ARG AAA C 1
ATOM 4382 O O . ARG A 1 293 ? -28.200 -13.983 44.528 1.000 10.670 259 ARG AAA O 1
ATOM 4403 N N . GLY A 1 294 ? -26.809 -14.933 43.053 1.000 10.220 260 GLY AAA N 1
ATOM 4404 C CA . GLY A 1 294 ? -27.608 -14.655 41.868 1.000 9.610 260 GLY AAA CA 1
ATOM 4405 C C . GLY A 1 294 ? -29.030 -15.113 41.988 1.000 11.650 260 GLY AAA C 1
ATOM 4406 O O . GLY A 1 294 ? -29.952 -14.345 41.627 1.000 13.340 260 GLY AAA O 1
ATOM 4410 N N . ALA A 1 295 ? -29.213 -16.361 42.422 1.000 10.580 261 ALA AAA N 1
ATOM 4411 C CA . ALA A 1 295 ? -30.531 -16.995 42.443 1.000 11.630 261 ALA AAA CA 1
ATOM 4412 C C . ALA A 1 295 ? -31.469 -16.370 43.462 1.000 12.730 261 ALA AAA C 1
ATOM 4413 O O . ALA A 1 295 ? -32.680 -16.682 43.406 1.000 13.750 261 ALA AAA O 1
ATOM 4420 N N . ILE A 1 296 ? -31.015 -15.452 44.318 1.000 11.760 262 ILE AAA N 1
ATOM 4421 C CA . ILE A 1 296 ? -31.962 -14.748 45.211 1.000 10.990 262 ILE AAA CA 1
ATOM 4422 C C . ILE A 1 296 ? -32.848 -13.778 44.437 1.000 11.450 262 ILE AAA C 1
ATOM 4423 O O . ILE A 1 296 ? -33.967 -13.521 44.911 1.000 13.030 262 ILE AAA O 1
ATOM 4439 N N . VAL A 1 297 ? -32.390 -13.309 43.282 1.000 12.620 263 VAL AAA N 1
ATOM 4440 C CA . VAL A 1 297 ? -33.232 -12.465 42.394 1.000 12.380 263 VAL AAA CA 1
ATOM 4441 C C . VAL A 1 297 ? -33.759 -13.288 41.229 1.000 12.100 263 VAL AAA C 1
ATOM 4442 O O . VAL A 1 297 ? -33.140 -14.309 40.893 1.000 12.470 263 VAL AAA O 1
ATOM 4455 N N . VAL A 1 298 ? -34.911 -12.911 40.695 1.000 12.770 264 VAL AAA N 1
ATOM 4456 C CA . VAL A 1 298 ? -35.394 -13.461 39.403 1.000 12.490 264 VAL AAA CA 1
ATOM 4457 C C . VAL A 1 298 ? -34.871 -12.544 38.308 1.000 10.370 264 VAL AAA C 1
ATOM 4458 O O . VAL A 1 298 ? -35.250 -11.338 38.241 1.000 10.800 264 VAL AAA O 1
ATOM 4471 N N . LYS A 1 299 ? -33.898 -13.005 37.544 1.000 12.730 265 LYS AAA N 1
ATOM 4472 C CA A LYS A 1 299 ? -33.108 -12.128 36.629 0.600 13.440 265 LYS AAA CA 1
ATOM 4473 C CA B LYS A 1 299 ? -33.111 -12.125 36.633 0.400 12.290 265 LYS AAA CA 1
ATOM 4474 C C . LYS A 1 299 ? -34.033 -11.425 35.628 1.000 9.350 265 LYS AAA C 1
ATOM 4475 O O . LYS A 1 299 ? -33.848 -10.216 35.409 1.000 10.470 265 LYS AAA O 1
ATOM 4511 N N . GLU A 1 300 ? -35.076 -12.070 35.125 1.000 13.390 266 GLU AAA N 1
ATOM 4512 C CA . GLU A 1 300 ? -36.000 -11.421 34.151 1.000 13.870 266 GLU AAA CA 1
ATOM 4513 C C . GLU A 1 300 ? -36.799 -10.311 34.822 1.000 11.480 266 GLU AAA C 1
ATOM 4514 O O . GLU A 1 300 ? -37.088 -9.267 34.211 1.000 12.600 266 GLU AAA O 1
ATOM 4526 N N . ASP A 1 301 ? -37.067 -10.434 36.120 1.000 11.820 267 ASP AAA N 1
ATOM 4527 C CA . ASP A 1 301 ? -37.860 -9.434 36.860 1.000 14.190 267 ASP AAA CA 1
ATOM 4528 C C . ASP A 1 301 ? -37.001 -8.208 37.196 1.000 9.280 267 ASP AAA C 1
ATOM 4529 O O . ASP A 1 301 ? -37.437 -7.029 37.131 1.000 11.870 267 ASP AAA O 1
ATOM 4538 N N . VAL A 1 302 ? -35.718 -8.414 37.490 1.000 12.400 268 VAL AAA N 1
ATOM 4539 C CA . VAL A 1 302 ? -34.765 -7.289 37.649 1.000 13.060 268 VAL AAA CA 1
ATOM 4540 C C . VAL A 1 302 ? -34.679 -6.562 36.294 1.000 8.560 268 VAL AAA C 1
ATOM 4541 O O . VAL A 1 302 ? -34.739 -5.304 36.246 1.000 10.060 268 VAL AAA O 1
ATOM 4554 N N . ALA A 1 303 ? -34.464 -7.275 35.206 1.000 13.210 269 ALA AAA N 1
ATOM 4555 C CA . ALA A 1 303 ? -34.274 -6.676 33.866 1.000 13.410 269 ALA AAA CA 1
ATOM 4556 C C . ALA A 1 303 ? -35.507 -5.859 33.458 1.000 11.190 269 ALA AAA C 1
ATOM 4557 O O . ALA A 1 303 ? -35.381 -4.731 33.013 1.000 12.060 269 ALA AAA O 1
ATOM 4564 N N . GLU A 1 304 ? -36.678 -6.356 33.773 1.000 12.540 270 GLU AAA N 1
ATOM 4565 C CA . GLU A 1 304 ? -37.955 -5.680 33.437 1.000 15.850 270 GLU AAA CA 1
ATOM 4566 C C . GLU A 1 304 ? -38.124 -4.433 34.275 1.000 12.230 270 GLU AAA C 1
ATOM 4567 O O . GLU A 1 304 ? -38.509 -3.349 33.775 1.000 13.120 270 GLU AAA O 1
ATOM 4579 N N . ALA A 1 305 ? -37.792 -4.516 35.573 1.000 11.410 271 ALA AAA N 1
ATOM 4580 C CA . ALA A 1 305 ? -37.877 -3.324 36.458 1.000 13.510 271 ALA AAA CA 1
ATOM 4581 C C . ALA A 1 305 ? -36.900 -2.231 36.014 1.000 9.660 271 ALA AAA C 1
ATOM 4582 O O . ALA A 1 305 ? -37.221 -1.055 36.053 1.000 11.510 271 ALA AAA O 1
ATOM 4589 N N . LEU A 1 306 ? -35.696 -2.585 35.567 1.000 10.940 272 LEU AAA N 1
ATOM 4590 C CA . LEU A 1 306 ? -34.747 -1.600 34.982 1.000 12.800 272 LEU AAA CA 1
ATOM 4591 C C . LEU A 1 306 ? -35.348 -1.018 33.699 1.000 9.890 272 LEU AAA C 1
ATOM 4592 O O . LEU A 1 306 ? -35.328 0.257 33.542 1.000 12.120 272 LEU AAA O 1
ATOM 4608 N N . ARG A 1 307 ? -35.892 -1.865 32.842 1.000 14.180 273 ARG AAA N 1
ATOM 4609 C CA . ARG A 1 307 ? -36.347 -1.457 31.486 1.000 14.690 273 ARG AAA CA 1
ATOM 4610 C C . ARG A 1 307 ? -37.403 -0.374 31.623 1.000 18.440 273 ARG AAA C 1
ATOM 4611 O O . ARG A 1 307 ? -37.358 0.635 30.876 1.000 17.600 273 ARG AAA O 1
ATOM 4632 N N . THR A 1 308 ? -38.288 -0.512 32.604 1.000 14.450 274 THR AAA N 1
ATOM 4633 C CA . THR A 1 308 ? -39.433 0.409 32.779 1.000 20.000 274 THR AAA CA 1
ATOM 4634 C C . THR A 1 308 ? -39.077 1.590 33.680 1.000 18.070 274 THR AAA C 1
ATOM 4635 O O . THR A 1 308 ? -39.884 2.503 33.825 1.000 18.220 274 THR AAA O 1
ATOM 4646 N N . GLY A 1 309 ? -37.893 1.594 34.287 1.000 14.190 275 GLY AAA N 1
ATOM 4647 C CA . GLY A 1 309 ? -37.498 2.659 35.205 1.000 15.660 275 GLY AAA CA 1
ATOM 4648 C C . GLY A 1 309 ? -38.039 2.481 36.633 1.000 12.680 275 GLY AAA C 1
ATOM 4649 O O . GLY A 1 309 ? -37.860 3.383 37.412 1.000 16.660 275 GLY AAA O 1
ATOM 4653 N N . HIS A 1 310 ? -38.593 1.305 36.946 1.000 11.680 276 HIS AAA N 1
ATOM 4654 C CA . HIS A 1 310 ? -38.948 1.085 38.365 1.000 9.510 276 HIS AAA CA 1
ATOM 4655 C C . HIS A 1 310 ? -37.637 1.052 39.188 1.000 11.830 276 HIS AAA C 1
ATOM 4656 O O . HIS A 1 310 ? -37.593 1.507 40.334 1.000 12.190 276 HIS AAA O 1
ATOM 4671 N N . LEU A 1 311 ? -36.625 0.338 38.695 1.000 12.110 277 LEU AAA N 1
ATOM 4672 C CA . LEU A 1 311 ? -35.277 0.472 39.285 1.000 10.900 277 LEU AAA CA 1
ATOM 4673 C C . LEU A 1 311 ? -34.449 1.457 38.477 1.000 10.560 277 LEU AAA C 1
ATOM 4674 O O . LEU A 1 311 ? -34.514 1.417 37.203 1.000 12.000 277 LEU AAA O 1
ATOM 4690 N N . ARG A 1 312 ? -33.697 2.329 39.123 1.000 11.260 278 ARG AAA N 1
ATOM 4691 C CA . ARG A 1 312 ? -32.644 3.132 38.471 1.000 12.010 278 ARG AAA CA 1
ATOM 4692 C C . ARG A 1 312 ? -31.392 2.287 38.225 1.000 12.570 278 ARG AAA C 1
ATOM 4693 O O . ARG A 1 312 ? -30.712 2.497 37.211 1.000 11.830 278 ARG AAA O 1
ATOM 4714 N N . GLY A 1 313 ? -31.128 1.244 39.026 1.000 10.140 279 GLY AAA N 1
ATOM 4715 C CA . GLY A 1 313 ? -29.862 0.526 38.879 1.000 9.250 279 GLY AAA CA 1
ATOM 4716 C C . GLY A 1 313 ? -29.897 -0.810 39.547 1.000 10.880 279 GLY AAA C 1
ATOM 4717 O O . GLY A 1 313 ? -30.584 -0.931 40.607 1.000 9.170 279 GLY AAA O 1
ATOM 4721 N N . TYR A 1 314 ? -29.060 -1.688 39.078 1.000 9.980 280 TYR AAA N 1
ATOM 4722 C CA . TYR A 1 314 ? -28.802 -3.015 39.644 1.000 9.420 280 TYR AAA CA 1
ATOM 4723 C C . TYR A 1 314 ? -27.321 -3.266 39.508 1.000 8.700 280 TYR AAA C 1
ATOM 4724 O O . TYR A 1 314 ? -26.740 -3.003 38.448 1.000 10.050 280 TYR AAA O 1
ATOM 4742 N N . GLY A 1 315 ? -26.715 -3.821 40.562 1.000 8.780 281 GLY AAA N 1
ATOM 4743 C CA . GLY A 1 315 ? -25.319 -4.227 40.405 1.000 9.440 281 GLY AAA CA 1
ATOM 4744 C C . GLY A 1 315 ? -24.913 -5.216 41.462 1.000 9.760 281 GLY AAA C 1
ATOM 4745 O O . GLY A 1 315 ? -25.682 -5.504 42.407 1.000 10.750 281 GLY AAA O 1
ATOM 4749 N N . GLY A 1 316 ? -23.710 -5.734 41.294 1.000 10.800 282 GLY AAA N 1
ATOM 4750 C CA . GLY A 1 316 ? -23.200 -6.848 42.101 1.000 10.830 282 GLY AAA CA 1
ATOM 4751 C C . GLY A 1 316 ? -22.296 -7.723 41.303 1.000 11.760 282 GLY AAA C 1
ATOM 4752 O O . GLY A 1 316 ? -22.080 -7.450 40.096 1.000 9.910 282 GLY AAA O 1
ATOM 4756 N N . ASP A 1 317 ? -21.969 -8.900 41.844 1.000 9.880 283 ASP AAA N 1
ATOM 4757 C CA . ASP A 1 317 ? -20.978 -9.801 41.239 1.000 9.110 283 ASP AAA CA 1
ATOM 4758 C C . ASP A 1 317 ? -21.444 -11.245 41.131 1.000 8.620 283 ASP AAA C 1
ATOM 4759 O O . ASP A 1 317 ? -20.664 -12.100 40.664 1.000 11.830 283 ASP AAA O 1
ATOM 4768 N N . VAL A 1 318 ? -22.701 -11.568 41.484 1.000 9.320 284 VAL AAA N 1
ATOM 4769 C CA . VAL A 1 318 ? -23.103 -12.985 41.583 1.000 8.840 284 VAL AAA CA 1
ATOM 4770 C C . VAL A 1 318 ? -24.202 -13.262 40.551 1.000 8.360 284 VAL AAA C 1
ATOM 4771 O O . VAL A 1 318 ? -25.067 -12.389 40.317 1.000 10.530 284 VAL AAA O 1
ATOM 4784 N N . TRP A 1 319 ? -24.183 -14.514 40.163 1.000 10.530 285 TRP AAA N 1
ATOM 4785 C CA . TRP A 1 319 ? -24.989 -14.924 38.992 1.000 10.350 285 TRP AAA CA 1
ATOM 4786 C C . TRP A 1 319 ? -25.459 -16.347 39.223 1.000 12.120 285 TRP AAA C 1
ATOM 4787 O O . TRP A 1 319 ? -24.732 -17.119 39.889 1.000 13.020 285 TRP AAA O 1
ATOM 4808 N N . PHE A 1 320 ? -26.535 -16.763 38.557 1.000 10.400 286 PHE AAA N 1
ATOM 4809 C CA . PHE A 1 320 ? -26.836 -18.207 38.548 1.000 10.270 286 PHE AAA CA 1
ATOM 4810 C C . PHE A 1 320 ? -27.162 -18.612 37.121 1.000 11.090 286 PHE AAA C 1
ATOM 4811 O O . PHE A 1 320 ? -28.048 -18.011 36.498 1.000 13.770 286 PHE AAA O 1
ATOM 4828 N N . PRO A 1 321 ? -26.564 -19.722 36.648 1.000 12.960 287 PRO AAA N 1
ATOM 4829 C CA . PRO A 1 321 ? -25.396 -20.372 37.241 1.000 13.770 287 PRO AAA CA 1
ATOM 4830 C C . PRO A 1 321 ? -24.093 -19.611 37.013 1.000 16.070 287 PRO AAA C 1
ATOM 4831 O O . PRO A 1 321 ? -24.133 -18.515 36.408 1.000 14.560 287 PRO AAA O 1
ATOM 4842 N N . GLN A 1 322 ? -22.970 -20.152 37.511 1.000 11.390 288 GLN AAA N 1
ATOM 4843 C CA . GLN A 1 322 ? -21.633 -19.557 37.263 1.000 13.970 288 GLN AAA CA 1
ATOM 4844 C C . GLN A 1 322 ? -20.717 -20.629 36.700 1.000 13.290 288 GLN AAA C 1
ATOM 4845 O O . GLN A 1 322 ? -20.703 -21.747 37.222 1.000 13.680 288 GLN AAA O 1
ATOM 4859 N N . PRO A 1 323 ? -19.980 -20.412 35.582 1.000 13.160 289 PRO AAA N 1
ATOM 4860 C CA . PRO A 1 323 ? -19.918 -19.131 34.870 1.000 17.080 289 PRO AAA CA 1
ATOM 4861 C C . PRO A 1 323 ? -21.277 -18.636 34.366 1.000 11.930 289 PRO AAA C 1
ATOM 4862 O O . PRO A 1 323 ? -22.120 -19.405 33.965 1.000 15.890 289 PRO AAA O 1
ATOM 4873 N N . ALA A 1 324 ? -21.480 -17.318 34.364 1.000 12.290 290 ALA AAA N 1
ATOM 4874 C CA . ALA A 1 324 ? -22.739 -16.767 33.863 1.000 9.160 290 ALA AAA CA 1
ATOM 4875 C C . ALA A 1 324 ? -22.791 -17.017 32.361 1.000 11.870 290 ALA AAA C 1
ATOM 4876 O O . ALA A 1 324 ? -21.836 -16.726 31.638 1.000 11.950 290 ALA AAA O 1
ATOM 4883 N N . PRO A 1 325 ? -23.909 -17.593 31.843 1.000 11.480 291 PRO AAA N 1
ATOM 4884 C CA . PRO A 1 325 ? -24.030 -17.782 30.399 1.000 11.070 291 PRO AAA CA 1
ATOM 4885 C C . PRO A 1 325 ? -23.717 -16.461 29.702 1.000 10.850 291 PRO AAA C 1
ATOM 4886 O O . PRO A 1 325 ? -24.073 -15.342 30.112 1.000 11.050 291 PRO AAA O 1
ATOM 4897 N N . ALA A 1 326 ? -23.214 -16.599 28.464 1.000 11.150 292 ALA AAA N 1
ATOM 4898 C CA . ALA A 1 326 ? -22.727 -15.419 27.689 1.000 11.760 292 ALA AAA CA 1
ATOM 4899 C C . ALA A 1 326 ? -23.877 -14.497 27.314 1.000 10.720 292 ALA AAA C 1
ATOM 4900 O O . ALA A 1 326 ? -23.657 -13.307 27.113 1.000 11.220 292 ALA AAA O 1
ATOM 4907 N N . ASP A 1 327 ? -25.107 -15.014 27.271 1.000 13.740 293 ASP AAA N 1
ATOM 4908 C CA . ASP A 1 327 ? -26.335 -14.254 26.950 1.000 12.430 293 ASP AAA CA 1
ATOM 4909 C C . ASP A 1 327 ? -27.156 -13.897 28.183 1.000 11.450 293 ASP AAA C 1
ATOM 4910 O O . ASP A 1 327 ? -28.292 -13.429 28.023 1.000 13.320 293 ASP AAA O 1
ATOM 4919 N N . HIS A 1 328 ? -26.627 -14.031 29.398 1.000 10.820 294 HIS AAA N 1
ATOM 4920 C CA . HIS A 1 328 ? -27.396 -13.708 30.612 1.000 9.600 294 HIS AAA CA 1
ATOM 4921 C C . HIS A 1 328 ? -27.917 -12.301 30.507 1.000 10.320 294 HIS AAA C 1
ATOM 4922 O O . HIS A 1 328 ? -27.188 -11.357 30.224 1.000 11.250 294 HIS AAA O 1
ATOM 4937 N N . VAL A 1 329 ? -29.230 -12.125 30.737 1.000 10.360 295 VAL AAA N 1
ATOM 4938 C CA . VAL A 1 329 ? -29.883 -10.817 30.526 1.000 11.170 295 VAL AAA CA 1
ATOM 4939 C C . VAL A 1 329 ? -29.231 -9.701 31.349 1.000 10.390 295 VAL AAA C 1
ATOM 4940 O O . VAL A 1 329 ? -29.288 -8.504 30.984 1.000 11.470 295 VAL AAA O 1
ATOM 4953 N N . LEU A 1 330 ? -28.713 -9.995 32.547 1.000 10.030 296 LEU AAA N 1
ATOM 4954 C CA . LEU A 1 330 ? -28.152 -8.919 33.415 1.000 11.010 296 LEU AAA CA 1
ATOM 4955 C C . LEU A 1 330 ? -26.742 -8.531 33.022 1.000 11.050 296 LEU AAA C 1
ATOM 4956 O O . LEU A 1 330 ? -26.233 -7.536 33.568 1.000 11.300 296 LEU AAA O 1
ATOM 4972 N N . ARG A 1 331 ? -26.182 -9.120 31.951 1.000 9.420 297 ARG AAA N 1
ATOM 4973 C CA . ARG A 1 331 ? -24.909 -8.596 31.385 1.000 10.060 297 ARG AAA CA 1
ATOM 4974 C C . ARG A 1 331 ? -25.142 -7.230 30.762 1.000 11.230 297 ARG AAA C 1
ATOM 4975 O O . ARG A 1 331 ? -24.245 -6.433 30.701 1.000 12.540 297 ARG AAA O 1
ATOM 4996 N N . THR A 1 332 ? -26.323 -7.045 30.176 1.000 11.250 298 THR AAA N 1
ATOM 4997 C CA . THR A 1 332 ? -26.576 -5.881 29.273 1.000 14.680 298 THR AAA CA 1
ATOM 4998 C C . THR A 1 332 ? -27.858 -5.101 29.564 1.000 13.620 298 THR AAA C 1
ATOM 4999 O O . THR A 1 332 ? -28.005 -3.992 29.019 1.000 13.880 298 THR AAA O 1
ATOM 5010 N N . ALA A 1 333 ? -28.652 -5.510 30.557 1.000 11.620 299 ALA AAA N 1
ATOM 5011 C CA . ALA A 1 333 ? -29.865 -4.781 30.947 1.000 12.800 299 ALA AAA CA 1
ATOM 5012 C C . ALA A 1 333 ? -29.514 -3.366 31.398 1.000 11.320 299 ALA AAA C 1
ATOM 5013 O O . ALA A 1 333 ? -28.588 -3.201 32.225 1.000 12.510 299 ALA AAA O 1
ATOM 5020 N N . LYS A 1 334 ? -30.264 -2.364 31.023 1.000 11.030 300 LYS AAA N 1
ATOM 5021 C CA . LYS A 1 334 ? -30.091 -0.932 31.300 1.000 10.460 300 LYS AAA CA 1
ATOM 5022 C C . LYS A 1 334 ? -31.408 -0.324 31.782 1.000 11.820 300 LYS AAA C 1
ATOM 5023 O O . LYS A 1 334 ? -32.506 -0.786 31.379 1.000 11.750 300 LYS AAA O 1
ATOM 5042 N N . ASN A 1 335 ? -31.301 0.773 32.489 1.000 11.540 301 ASN AAA N 1
ATOM 5043 C CA . ASN A 1 335 ? -32.423 1.691 32.764 1.000 13.410 301 ASN AAA CA 1
ATOM 5044 C C . ASN A 1 335 ? -32.773 2.413 31.457 1.000 12.140 301 ASN AAA C 1
ATOM 5045 O O . ASN A 1 335 ? -32.114 2.251 30.442 1.000 12.510 301 ASN AAA O 1
ATOM 5056 N N . PRO A 1 336 ? -33.859 3.215 31.472 1.000 12.200 302 PRO AAA N 1
ATOM 5057 C CA . PRO A 1 336 ? -34.328 3.841 30.229 1.000 12.080 302 PRO AAA CA 1
ATOM 5058 C C . PRO A 1 336 ? -33.372 4.928 29.718 1.000 14.880 302 PRO AAA C 1
ATOM 5059 O O . PRO A 1 336 ? -33.508 5.319 28.578 1.000 15.630 302 PRO AAA O 1
ATOM 5070 N N . PHE A 1 337 ? -32.373 5.288 30.518 1.000 16.020 303 PHE AAA N 1
ATOM 5071 C CA A PHE A 1 337 ? -31.415 6.372 30.189 0.700 15.330 303 PHE AAA CA 1
ATOM 5072 C CA B PHE A 1 337 ? -31.413 6.371 30.176 0.300 15.910 303 PHE AAA CA 1
ATOM 5073 C C . PHE A 1 337 ? -30.095 5.770 29.683 1.000 11.700 303 PHE AAA C 1
ATOM 5074 O O . PHE A 1 337 ? -29.174 6.550 29.403 1.000 17.950 303 PHE AAA O 1
ATOM 5106 N N . GLY A 1 338 ? -29.993 4.440 29.607 1.000 10.980 304 GLY AAA N 1
ATOM 5107 C CA . GLY A 1 338 ? -28.758 3.760 29.145 1.000 13.570 304 GLY AAA CA 1
ATOM 5108 C C . GLY A 1 338 ? -27.729 3.523 30.246 1.000 11.500 304 GLY AAA C 1
ATOM 5109 O O . GLY A 1 338 ? -26.540 3.211 29.913 1.000 14.230 304 GLY AAA O 1
ATOM 5113 N N . GLY A 1 339 ? -28.099 3.660 31.507 1.000 10.450 305 GLY AAA N 1
ATOM 5114 C CA . GLY A 1 339 ? -27.229 3.442 32.672 1.000 10.400 305 GLY AAA CA 1
ATOM 5115 C C . GLY A 1 339 ? -27.749 2.275 33.503 1.000 11.810 305 GLY AAA C 1
ATOM 5116 O O . GLY A 1 339 ? -28.644 1.524 33.107 1.000 10.710 305 GLY AAA O 1
ATOM 5120 N N . GLY A 1 340 ? -27.331 2.269 34.762 1.000 10.610 306 GLY AAA N 1
ATOM 5121 C CA . GLY A 1 340 ? -27.973 1.452 35.805 1.000 11.220 306 GLY AAA CA 1
ATOM 5122 C C . GLY A 1 340 ? -27.501 0.024 35.843 1.000 9.900 306 GLY AAA C 1
ATOM 5123 O O . GLY A 1 340 ? -28.177 -0.829 36.461 1.000 11.980 306 GLY AAA O 1
ATOM 5127 N N . ASN A 1 341 ? -26.353 -0.278 35.236 1.000 8.180 307 ASN AAA N 1
ATOM 5128 C CA . ASN A 1 341 ? -25.847 -1.647 35.281 1.000 6.860 307 ASN AAA CA 1
ATOM 5129 C C . ASN A 1 341 ? -24.427 -1.591 35.847 1.000 9.570 307 ASN AAA C 1
ATOM 5130 O O . ASN A 1 341 ? -23.521 -1.006 35.194 1.000 8.880 307 ASN AAA O 1
ATOM 5141 N N . ALA A 1 342 ? -24.212 -2.129 37.054 1.000 8.160 308 ALA AAA N 1
ATOM 5142 C CA . ALA A 1 342 ? -22.877 -2.176 37.669 1.000 9.330 308 ALA AAA CA 1
ATOM 5143 C C . ALA A 1 342 ? -22.498 -3.636 37.925 1.000 8.930 308 ALA AAA C 1
ATOM 5144 O O . ALA A 1 342 ? -21.903 -3.935 38.994 1.000 9.900 308 ALA AAA O 1
ATOM 5151 N N . MET A 1 343 ? -22.768 -4.550 37.023 1.000 8.770 309 MET AAA N 1
ATOM 5152 C CA . MET A 1 343 ? -22.452 -5.973 37.167 1.000 6.730 309 MET AAA CA 1
ATOM 5153 C C . MET A 1 343 ? -20.972 -6.213 36.904 1.000 10.460 309 MET AAA C 1
ATOM 5154 O O . MET A 1 343 ? -20.360 -5.618 35.949 1.000 10.070 309 MET AAA O 1
ATOM 5168 N N . VAL A 1 344 ? -20.420 -7.207 37.600 1.000 8.950 310 VAL AAA N 1
ATOM 5169 C CA . VAL A 1 344 ? -19.051 -7.702 37.359 1.000 6.950 310 VAL AAA CA 1
ATOM 5170 C C . VAL A 1 344 ? -19.091 -9.199 37.490 1.000 7.710 310 VAL AAA C 1
ATOM 5171 O O . VAL A 1 344 ? -20.089 -9.749 37.966 1.000 9.470 310 VAL AAA O 1
ATOM 5184 N N . PRO A 1 345 ? -18.022 -9.926 37.097 1.000 7.800 311 PRO AAA N 1
ATOM 5185 C CA . PRO A 1 345 ? -17.956 -11.364 37.298 1.000 7.070 311 PRO AAA CA 1
ATOM 5186 C C . PRO A 1 345 ? -17.881 -11.617 38.812 1.000 9.080 311 PRO AAA C 1
ATOM 5187 O O . PRO A 1 345 ? -17.606 -10.714 39.560 1.000 10.740 311 PRO AAA O 1
ATOM 5198 N N . HIS A 1 346 ? -17.967 -12.894 39.203 1.000 9.130 312 HIS AAA N 1
ATOM 5199 C CA . HIS A 1 346 ? -17.980 -13.195 40.664 1.000 8.590 312 HIS AAA CA 1
ATOM 5200 C C . HIS A 1 346 ? -16.563 -13.122 41.243 1.000 9.290 312 HIS AAA C 1
ATOM 5201 O O . HIS A 1 346 ? -15.800 -14.083 41.182 1.000 11.630 312 HIS AAA O 1
ATOM 5216 N N . MET A 1 347 ? -16.239 -11.914 41.657 1.000 9.730 313 MET AAA N 1
ATOM 5217 C CA . MET A 1 347 ? -14.867 -11.590 42.071 1.000 11.630 313 MET AAA CA 1
ATOM 5218 C C . MET A 1 347 ? -14.754 -11.007 43.488 1.000 11.340 313 MET AAA C 1
ATOM 5219 O O . MET A 1 347 ? -13.615 -10.983 43.981 1.000 9.920 313 MET AAA O 1
ATOM 5233 N N . SER A 1 348 ? -15.805 -10.481 44.107 1.000 10.340 314 SER AAA N 1
ATOM 5234 C CA . SER A 1 348 ? -15.526 -9.634 45.292 1.000 11.710 314 SER AAA CA 1
ATOM 5235 C C . SER A 1 348 ? -14.871 -10.435 46.438 1.000 9.980 314 SER AAA C 1
ATOM 5236 O O . SER A 1 348 ? -13.857 -10.018 47.043 1.000 10.820 314 SER AAA O 1
ATOM 5244 N N . GLY A 1 349 ? -15.351 -11.666 46.653 1.000 9.210 315 GLY AAA N 1
ATOM 5245 C CA . GLY A 1 349 ? -14.786 -12.564 47.686 1.000 10.940 315 GLY AAA CA 1
ATOM 5246 C C . GLY A 1 349 ? -13.465 -13.195 47.290 1.000 11.270 315 GLY AAA C 1
ATOM 5247 O O . GLY A 1 349 ? -12.917 -13.962 48.106 1.000 12.310 315 GLY AAA O 1
ATOM 5251 N N . THR A 1 350 ? -12.977 -12.958 46.074 1.000 9.990 316 THR AAA N 1
ATOM 5252 C CA . THR A 1 350 ? -11.708 -13.568 45.625 1.000 11.420 316 THR AAA CA 1
ATOM 5253 C C . THR A 1 350 ? -10.725 -12.454 45.296 1.000 11.020 316 THR AAA C 1
ATOM 5254 O O . THR A 1 350 ? -9.809 -12.637 44.466 1.000 11.280 316 THR AAA O 1
ATOM 5265 N N . SER A 1 351 ? -10.852 -11.286 45.931 1.000 9.960 317 SER AAA N 1
ATOM 5266 C CA . SER A 1 351 ? -9.751 -10.316 45.956 1.000 12.610 317 SER AAA CA 1
ATOM 5267 C C . SER A 1 351 ? -8.474 -10.965 46.475 1.000 12.320 317 SER AAA C 1
ATOM 5268 O O . SER A 1 351 ? -8.522 -12.033 47.110 1.000 12.410 317 SER AAA O 1
ATOM 5276 N N . LEU A 1 352 ? -7.324 -10.417 46.121 1.000 10.620 318 LEU AAA N 1
ATOM 5277 C CA . LEU A 1 352 ? -6.032 -11.067 46.496 1.000 10.170 318 LEU AAA CA 1
ATOM 5278 C C . LEU A 1 352 ? -5.914 -11.115 48.019 1.000 12.420 318 LEU AAA C 1
ATOM 5279 O O . LEU A 1 352 ? -5.428 -12.133 48.537 1.000 13.140 318 LEU AAA O 1
ATOM 5295 N N . ASP A 1 353 ? -6.454 -10.132 48.719 1.000 11.790 319 ASP AAA N 1
ATOM 5296 C CA . ASP A 1 353 ? -6.438 -10.116 50.211 1.000 10.950 319 ASP AAA CA 1
ATOM 5297 C C . ASP A 1 353 ? -7.346 -11.231 50.704 1.000 12.120 319 ASP AAA C 1
ATOM 5298 O O . ASP A 1 353 ? -6.939 -11.944 51.671 1.000 14.580 319 ASP AAA O 1
ATOM 5307 N N . ALA A 1 354 ? -8.535 -11.390 50.150 1.000 11.560 320 ALA AAA N 1
ATOM 5308 C CA . ALA A 1 354 ? -9.407 -12.509 50.589 1.000 10.590 320 ALA AAA CA 1
ATOM 5309 C C . ALA A 1 354 ? -8.797 -13.874 50.323 1.000 11.920 320 ALA AAA C 1
ATOM 5310 O O . ALA A 1 354 ? -9.016 -14.796 51.151 1.000 12.410 320 ALA AAA O 1
ATOM 5317 N N . GLN A 1 355 ? -8.161 -14.051 49.168 1.000 10.060 321 GLN AAA N 1
ATOM 5318 C CA . GLN A 1 355 ? -7.656 -15.400 48.829 1.000 10.130 321 GLN AAA CA 1
ATOM 5319 C C . GLN A 1 355 ? -6.634 -15.835 49.869 1.000 11.930 321 GLN AAA C 1
ATOM 5320 O O . GLN A 1 355 ? -6.577 -17.045 50.162 1.000 12.930 321 GLN AAA O 1
ATOM 5334 N N A LYS A 1 356 ? -5.761 -14.964 50.315 0.600 12.280 322 LYS AAA N 1
ATOM 5335 N N B LYS A 1 356 ? -5.750 -14.961 50.320 0.400 13.250 322 LYS AAA N 1
ATOM 5336 C CA A LYS A 1 356 ? -4.767 -15.367 51.340 0.600 14.720 322 LYS AAA CA 1
ATOM 5337 C CA B LYS A 1 356 ? -4.755 -15.342 51.358 0.400 16.170 322 LYS AAA CA 1
ATOM 5338 C C A LYS A 1 356 ? -5.507 -15.918 52.571 0.600 15.460 322 LYS AAA C 1
ATOM 5339 C C B LYS A 1 356 ? -5.506 -15.923 52.571 0.400 15.950 322 LYS AAA C 1
ATOM 5340 O O A LYS A 1 356 ? -5.093 -16.987 53.095 0.600 14.220 322 LYS AAA O 1
ATOM 5341 O O B LYS A 1 356 ? -5.080 -16.988 53.099 0.400 15.540 322 LYS AAA O 1
ATOM 5378 N N . ARG A 1 357 ? -6.618 -15.298 52.974 1.000 12.670 323 ARG AAA N 1
ATOM 5379 C CA . ARG A 1 357 ? -7.388 -15.700 54.173 1.000 13.040 323 ARG AAA CA 1
ATOM 5380 C C . ARG A 1 357 ? -8.106 -17.022 53.921 1.000 17.540 323 ARG AAA C 1
ATOM 5381 O O . ARG A 1 357 ? -8.020 -17.936 54.757 1.000 15.230 323 ARG AAA O 1
ATOM 5402 N N . TYR A 1 358 ? -8.777 -17.201 52.770 1.000 13.190 324 TYR AAA N 1
ATOM 5403 C CA . TYR A 1 358 ? -9.523 -18.461 52.628 1.000 12.450 324 TYR AAA CA 1
ATOM 5404 C C . TYR A 1 358 ? -8.575 -19.597 52.302 1.000 12.830 324 TYR AAA C 1
ATOM 5405 O O . TYR A 1 358 ? -8.895 -20.778 52.658 1.000 13.810 324 TYR AAA O 1
ATOM 5423 N N . ALA A 1 359 ? -7.449 -19.342 51.640 1.000 13.070 325 ALA AAA N 1
ATOM 5424 C CA . ALA A 1 359 ? -6.475 -20.436 51.416 1.000 13.440 325 ALA AAA CA 1
ATOM 5425 C C . ALA A 1 359 ? -5.991 -20.952 52.784 1.000 15.670 325 ALA AAA C 1
ATOM 5426 O O . ALA A 1 359 ? -5.959 -22.217 52.972 1.000 16.400 325 ALA AAA O 1
ATOM 5433 N N . GLU A 1 360 ? -5.645 -20.068 53.705 1.000 16.690 326 GLU AAA N 1
ATOM 5434 C CA A GLU A 1 360 ? -5.165 -20.463 55.060 0.500 17.980 326 GLU AAA CA 1
ATOM 5435 C CA B GLU A 1 360 ? -5.164 -20.466 55.056 0.500 18.310 326 GLU AAA CA 1
ATOM 5436 C C . GLU A 1 360 ? -6.299 -21.203 55.780 1.000 18.490 326 GLU AAA C 1
ATOM 5437 O O . GLU A 1 360 ? -6.039 -22.235 56.441 1.000 16.770 326 GLU AAA O 1
ATOM 5459 N N . GLY A 1 361 ? -7.525 -20.738 55.637 1.000 15.300 327 GLY AAA N 1
ATOM 5460 C CA . GLY A 1 361 ? -8.702 -21.328 56.276 1.000 14.230 327 GLY AAA CA 1
ATOM 5461 C C . GLY A 1 361 ? -9.014 -22.714 55.764 1.000 17.420 327 GLY AAA C 1
ATOM 5462 O O . GLY A 1 361 ? -9.397 -23.605 56.553 1.000 15.910 327 GLY AAA O 1
ATOM 5466 N N . VAL A 1 362 ? -8.901 -22.918 54.458 1.000 14.710 328 VAL AAA N 1
ATOM 5467 C CA . VAL A 1 362 ? -9.097 -24.279 53.887 1.000 14.680 328 VAL AAA CA 1
ATOM 5468 C C . VAL A 1 362 ? -8.041 -25.223 54.496 1.000 15.350 328 VAL AAA C 1
ATOM 5469 O O . VAL A 1 362 ? -8.403 -26.373 54.858 1.000 17.210 328 VAL AAA O 1
ATOM 5482 N N . LYS A 1 363 ? -6.775 -24.821 54.552 1.000 15.530 329 LYS AAA N 1
ATOM 5483 C CA . LYS A 1 363 ? -5.713 -25.689 55.159 1.000 16.490 329 LYS AAA CA 1
ATOM 5484 C C . LYS A 1 363 ? -6.103 -26.036 56.605 1.000 16.370 329 LYS AAA C 1
ATOM 5485 O O . LYS A 1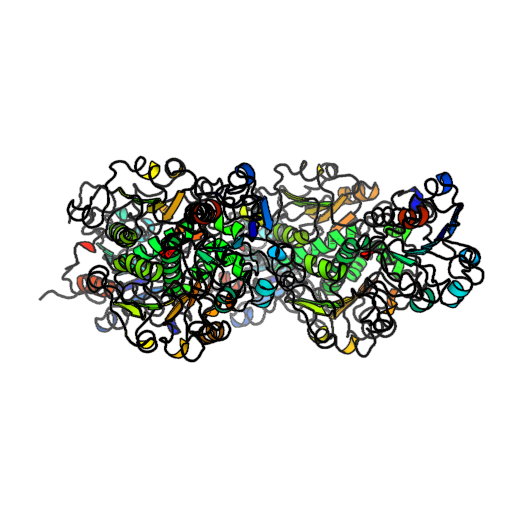 363 ? -5.994 -27.251 56.991 1.000 17.870 329 LYS AAA O 1
ATOM 5504 N N . ARG A 1 364 ? -6.595 -25.078 57.376 1.000 17.160 330 ARG AAA N 1
ATOM 5505 C CA A ARG A 1 364 ? -7.021 -25.290 58.787 0.600 16.740 330 ARG AAA CA 1
ATOM 5506 C CA B ARG A 1 364 ? -7.026 -25.285 58.785 0.400 18.080 330 ARG AAA CA 1
ATOM 5507 C C . ARG A 1 364 ? -8.129 -26.349 58.833 1.000 19.320 330 ARG AAA C 1
ATOM 5508 O O . ARG A 1 364 ? -8.037 -27.297 59.667 1.000 18.130 330 ARG AAA O 1
ATOM 5548 N N . ILE A 1 365 ? -9.153 -26.225 57.986 1.000 14.830 331 ILE AAA N 1
ATOM 5549 C CA . ILE A 1 365 ? -10.305 -27.176 57.964 1.000 15.940 331 ILE AAA CA 1
ATOM 5550 C C . ILE A 1 365 ? -9.769 -28.550 57.557 1.000 19.600 331 ILE AAA C 1
ATOM 5551 O O . ILE A 1 365 ? -10.200 -29.578 58.180 1.000 16.630 331 ILE AAA O 1
ATOM 5567 N N . LEU A 1 366 ? -8.938 -28.612 56.511 1.000 14.240 332 LEU AAA N 1
ATOM 5568 C CA . LEU A 1 366 ? -8.346 -29.910 56.076 1.000 15.830 332 LEU AAA CA 1
ATOM 5569 C C . LEU A 1 366 ? -7.569 -30.521 57.236 1.000 18.910 332 LEU AAA C 1
ATOM 5570 O O . LEU A 1 366 ? -7.677 -31.750 57.407 1.000 19.270 332 LEU AAA O 1
ATOM 5586 N N . ASP A 1 367 ? -6.796 -29.749 57.979 1.000 19.070 333 ASP AAA N 1
ATOM 5587 C CA . ASP A 1 367 ? -5.978 -30.310 59.095 1.000 19.000 333 ASP AAA CA 1
ATOM 5588 C C . ASP A 1 367 ? -6.908 -30.877 60.172 1.000 21.200 333 ASP AAA C 1
ATOM 5589 O O . ASP A 1 367 ? -6.588 -31.981 60.693 1.000 19.090 333 ASP AAA O 1
ATOM 5598 N N . SER A 1 368 ? -8.035 -30.225 60.470 1.000 19.430 334 SER AAA N 1
ATOM 5599 C CA . SER A 1 368 ? -9.049 -30.720 61.435 1.000 17.490 334 SER AAA CA 1
ATOM 5600 C C . SER A 1 368 ? -9.509 -32.124 61.040 1.000 23.980 334 SER AAA C 1
ATOM 5601 O O . SER A 1 368 ? -9.616 -32.988 61.938 1.000 23.040 334 SER AAA O 1
ATOM 5609 N N . TYR A 1 369 ? -9.774 -32.352 59.753 1.000 17.840 335 TYR AAA N 1
ATOM 5610 C CA . TYR A 1 369 ? -10.249 -33.656 59.230 1.000 21.330 335 TYR AAA CA 1
ATOM 5611 C C . TYR A 1 369 ? -9.080 -34.657 59.197 1.000 21.550 335 TYR AAA C 1
ATOM 5612 O O . TYR A 1 369 ? -9.233 -35.786 59.733 1.000 20.500 335 TYR AAA O 1
ATOM 5630 N N . LEU A 1 370 ? -7.968 -34.295 58.556 1.000 19.960 336 LEU AAA N 1
ATOM 5631 C CA . LEU A 1 370 ? -6.860 -35.251 58.244 1.000 19.930 336 LEU AAA CA 1
ATOM 5632 C C . LEU A 1 370 ? -6.167 -35.690 59.543 1.000 23.940 336 LEU AAA C 1
ATOM 5633 O O . LEU A 1 370 ? -5.701 -36.863 59.599 1.000 22.990 336 LEU AAA O 1
ATOM 5649 N N . SER A 1 371 ? -6.115 -34.823 60.558 1.000 20.890 337 SER AAA N 1
ATOM 5650 C CA . SER A 1 371 ? -5.565 -35.136 61.911 1.000 22.110 337 SER AAA CA 1
ATOM 5651 C C . SER A 1 371 ? -6.412 -36.214 62.611 1.000 26.130 337 SER AAA C 1
ATOM 5652 O O . SER A 1 371 ? -5.894 -36.819 63.569 1.000 28.540 337 SER AAA O 1
ATOM 5660 N N . GLY A 1 372 ? -7.675 -36.397 62.207 1.000 21.240 338 GLY AAA N 1
ATOM 5661 C CA . GLY A 1 372 ? -8.645 -37.276 62.880 1.000 24.600 338 GLY AAA CA 1
ATOM 5662 C C . GLY A 1 372 ? -9.227 -36.638 64.126 1.000 25.120 338 GLY AAA C 1
ATOM 5663 O O . GLY A 1 372 ? -10.050 -37.300 64.788 1.000 25.820 338 GLY AAA O 1
ATOM 5667 N N . ARG A 1 373 ? -8.885 -35.365 64.397 1.000 21.090 339 ARG AAA N 1
ATOM 5668 C CA . ARG A 1 373 ? -9.407 -34.612 65.570 1.000 20.990 339 ARG AAA CA 1
ATOM 5669 C C . ARG A 1 373 ? -10.848 -34.153 65.301 1.000 21.530 339 ARG AAA C 1
ATOM 5670 O O . ARG A 1 373 ? -11.637 -34.088 66.238 1.000 21.060 339 ARG AAA O 1
ATOM 5691 N N . PHE A 1 374 ? -11.167 -33.816 64.049 1.000 20.470 340 PHE AAA N 1
ATOM 5692 C CA . PHE A 1 374 ? -12.478 -33.254 63.646 1.000 19.630 340 PHE AAA CA 1
ATOM 5693 C C . PHE A 1 374 ? -12.818 -32.039 64.527 1.000 17.250 340 PHE AAA C 1
ATOM 5694 O O . PHE A 1 374 ? -14.006 -31.857 64.854 1.000 21.160 340 PHE AAA O 1
ATOM 5711 N N . ASP A 1 375 ? -11.807 -31.222 64.839 1.000 18.670 341 ASP AAA N 1
ATOM 5712 C CA . ASP A 1 375 ? -11.903 -30.072 65.768 1.000 20.630 341 ASP AAA CA 1
ATOM 5713 C C . ASP A 1 375 ? -12.175 -28.798 64.963 1.000 21.430 341 ASP AAA C 1
ATOM 5714 O O . ASP A 1 375 ? -11.477 -27.793 65.122 1.000 19.250 341 ASP AAA O 1
ATOM 5723 N N . TYR A 1 376 ? -13.232 -28.827 64.172 1.000 20.620 342 TYR AAA N 1
ATOM 5724 C CA . TYR A 1 376 ? -13.610 -27.672 63.320 1.000 19.400 342 TYR AAA CA 1
ATOM 5725 C C . TYR A 1 376 ? -14.007 -26.508 64.195 1.000 15.890 342 TYR AAA C 1
ATOM 5726 O O . TYR A 1 376 ? -14.563 -26.707 65.303 1.000 19.520 342 TYR AAA O 1
ATOM 5744 N N . ARG A 1 377 ? -13.730 -25.290 63.725 1.000 16.420 343 ARG AAA N 1
ATOM 5745 C CA A ARG A 1 377 ? -14.390 -24.091 64.286 0.600 15.290 343 ARG AAA CA 1
ATOM 5746 C CA B ARG A 1 377 ? -14.393 -24.091 64.288 0.400 15.920 343 ARG AAA CA 1
ATOM 5747 C C . ARG A 1 377 ? -15.886 -24.260 64.051 1.000 15.900 343 ARG AAA C 1
ATOM 5748 O O . ARG A 1 377 ? -16.291 -24.446 62.905 1.000 13.780 343 ARG AAA O 1
ATOM 5788 N N . PRO A 1 378 ? -16.739 -24.188 65.091 1.000 15.530 344 PRO AAA N 1
ATOM 5789 C CA . PRO A 1 378 ? -18.171 -24.378 64.845 1.000 16.380 344 PRO AAA CA 1
ATOM 5790 C C . PRO A 1 378 ? -18.738 -23.415 63.790 1.000 16.710 344 PRO AAA C 1
ATOM 5791 O O . PRO A 1 378 ? -19.633 -23.781 63.063 1.000 16.460 344 PRO AAA O 1
ATOM 5802 N N . GLU A 1 379 ? -18.258 -22.174 63.768 1.000 14.730 345 GLU AAA N 1
ATOM 5803 C CA . GLU A 1 379 ? -18.784 -21.134 62.821 1.000 16.140 345 GLU AAA CA 1
ATOM 5804 C C . GLU A 1 379 ? -18.447 -21.497 61.371 1.000 16.140 345 GLU AAA C 1
ATOM 5805 O O . GLU A 1 379 ? -19.108 -20.939 60.454 1.000 15.030 345 GLU AAA O 1
ATOM 5817 N N . ASP A 1 380 ? -17.498 -22.421 61.128 1.000 14.720 346 ASP AAA N 1
ATOM 5818 C CA . ASP A 1 380 ? -17.177 -22.899 59.765 1.000 15.300 346 ASP AAA CA 1
ATOM 5819 C C . ASP A 1 380 ? -18.183 -23.940 59.279 1.000 16.040 346 ASP AAA C 1
ATOM 5820 O O . ASP A 1 380 ? -18.182 -24.213 58.071 1.000 15.880 346 ASP AAA O 1
ATOM 5829 N N . LEU A 1 381 ? -19.022 -24.490 60.146 1.000 14.070 347 LEU AAA N 1
ATOM 5830 C CA . LEU A 1 381 ? -19.853 -25.664 59.765 1.000 15.940 347 LEU AAA CA 1
ATOM 5831 C C . LEU A 1 381 ? -21.227 -25.230 59.264 1.000 14.630 347 LEU AAA C 1
ATOM 5832 O O . LEU A 1 381 ? -21.881 -24.363 59.873 1.000 15.130 347 LEU AAA O 1
ATOM 5848 N N . ILE A 1 382 ? -21.593 -25.735 58.101 1.000 13.370 348 ILE AAA N 1
ATOM 5849 C CA . ILE A 1 382 ? -22.922 -25.497 57.485 1.000 13.890 348 ILE AAA CA 1
ATOM 5850 C C . ILE A 1 382 ? -23.829 -26.695 57.760 1.000 16.610 348 ILE AAA C 1
ATOM 5851 O O . ILE A 1 382 ? -24.922 -26.488 58.257 1.000 15.370 348 ILE AAA O 1
ATOM 5867 N N . VAL A 1 383 ? -23.376 -27.900 57.426 1.000 16.290 349 VAL AAA N 1
ATOM 5868 C CA . VAL A 1 383 ? -24.016 -29.174 57.868 1.000 16.440 349 VAL AAA CA 1
ATOM 5869 C C . VAL A 1 383 ? -22.916 -30.089 58.375 1.000 17.760 349 VAL AAA C 1
ATOM 5870 O O . VAL A 1 383 ? -21.753 -30.002 57.945 1.000 16.250 349 VAL AAA O 1
ATOM 5883 N N . HIS A 1 384 ? -23.306 -30.958 59.317 1.000 17.700 350 HIS AAA N 1
ATOM 5884 C CA . HIS A 1 384 ? -22.348 -31.827 60.033 1.000 17.690 350 HIS AAA CA 1
ATOM 5885 C C . HIS A 1 384 ? -23.139 -32.923 60.731 1.000 19.670 350 HIS AAA C 1
ATOM 5886 O O . HIS A 1 384 ? -24.189 -32.617 61.307 1.000 18.410 350 HIS AAA O 1
ATOM 5901 N N . GLN A 1 385 ? -22.679 -34.172 60.625 1.000 20.860 351 GLN AAA N 1
ATOM 5902 C CA . GLN A 1 385 ? -23.289 -35.295 61.380 1.000 21.750 351 GLN AAA CA 1
ATOM 5903 C C . GLN A 1 385 ? -24.796 -35.372 61.057 1.000 21.380 351 GLN AAA C 1
ATOM 5904 O O . GLN A 1 385 ? -25.567 -35.762 61.951 1.000 22.840 351 GLN AAA O 1
ATOM 5918 N N . GLY A 1 386 ? -25.188 -35.048 59.821 1.000 18.400 352 GLY AAA N 1
ATOM 5919 C CA . GLY A 1 386 ? -26.545 -35.257 59.296 1.000 20.990 352 GLY AAA CA 1
ATOM 5920 C C . GLY A 1 386 ? -27.523 -34.146 59.652 1.000 21.200 352 GLY AAA C 1
ATOM 5921 O O . GLY A 1 386 ? -28.727 -34.292 59.320 1.000 22.030 352 GLY AAA O 1
ATOM 5925 N N . LYS A 1 387 ? -27.038 -33.044 60.237 1.000 24.080 353 LYS AAA N 1
ATOM 5926 C CA A LYS A 1 387 ? -27.897 -31.902 60.638 0.500 20.400 353 LYS AAA CA 1
ATOM 5927 C CA B LYS A 1 387 ? -27.898 -31.903 60.638 0.500 19.190 353 LYS AAA CA 1
ATOM 5928 C C . LYS A 1 387 ? -27.296 -30.577 60.163 1.000 16.160 353 LYS AAA C 1
ATOM 5929 O O . LYS A 1 387 ? -26.072 -30.468 60.056 1.000 17.480 353 LYS AAA O 1
ATOM 5965 N N . TYR A 1 388 ? -28.154 -29.595 59.965 1.000 17.460 354 TYR AAA N 1
ATOM 5966 C CA . TYR A 1 388 ? -27.689 -28.194 59.824 1.000 15.080 354 TYR AAA CA 1
ATOM 5967 C C . TYR A 1 388 ? -26.956 -27.793 61.097 1.000 19.850 354 TYR AAA C 1
ATOM 5968 O O . TYR A 1 388 ? -27.415 -28.113 62.209 1.000 20.010 354 TYR AAA O 1
ATOM 5986 N N . ALA A 1 389 ? -25.826 -27.110 60.942 1.000 18.650 355 ALA AAA N 1
ATOM 5987 C CA . ALA A 1 389 ? -24.942 -26.619 62.018 1.000 15.460 355 ALA AAA CA 1
ATOM 5988 C C . ALA A 1 389 ? -24.936 -25.086 62.030 1.000 13.410 355 ALA AAA C 1
ATOM 5989 O O . ALA A 1 389 ? -24.042 -24.503 62.666 1.000 19.440 355 ALA AAA O 1
ATOM 5996 N N . THR A 1 390 ? -25.901 -24.457 61.323 1.000 13.500 356 THR AAA N 1
ATOM 5997 C CA . THR A 1 390 ? -25.974 -22.972 61.230 1.000 13.060 356 THR AAA CA 1
ATOM 5998 C C . THR A 1 390 ? -27.429 -22.554 61.395 1.000 14.020 356 THR AAA C 1
ATOM 5999 O O . THR A 1 390 ? -28.316 -23.262 60.893 1.000 16.480 356 THR AAA O 1
ATOM 6010 N N . ARG A 1 391 ? -27.629 -21.336 61.873 1.000 15.030 357 ARG AAA N 1
ATOM 6011 C CA A ARG A 1 391 ? -28.968 -20.701 61.946 0.400 15.140 357 ARG AAA CA 1
ATOM 6012 C CA B ARG A 1 391 ? -28.965 -20.698 61.952 0.600 15.630 357 ARG AAA CA 1
ATOM 6013 C C . ARG A 1 391 ? -29.196 -19.812 60.715 1.000 14.010 357 ARG AAA C 1
ATOM 6014 O O . ARG A 1 391 ? -30.295 -19.301 60.571 1.000 13.440 357 ARG AAA O 1
ATOM 6054 N N . ALA A 1 392 ? -28.172 -19.647 59.881 1.000 13.540 358 ALA AAA N 1
ATOM 6055 C CA . ALA A 1 392 ? -28.207 -18.575 58.848 1.000 14.250 358 ALA AAA CA 1
ATOM 6056 C C . ALA A 1 392 ? -28.820 -19.035 57.516 1.000 13.750 358 ALA AAA C 1
ATOM 6057 O O . ALA A 1 392 ? -29.072 -18.193 56.682 1.000 13.810 358 ALA AAA O 1
ATOM 6064 N N . TYR A 1 393 ? -29.086 -20.335 57.354 1.000 13.030 359 TYR AAA N 1
ATOM 6065 C CA . TYR A 1 393 ? -29.663 -20.912 56.107 1.000 13.580 359 TYR AAA CA 1
ATOM 6066 C C . TYR A 1 393 ? -31.164 -21.163 56.303 1.000 13.880 359 TYR AAA C 1
ATOM 6067 O O . TYR A 1 393 ? -31.649 -22.243 55.931 1.000 15.950 359 TYR AAA O 1
ATOM 6085 N N . GLY A 1 394 ? -31.849 -20.203 56.917 1.000 15.060 360 GLY AAA N 1
ATOM 6086 C CA . GLY A 1 394 ? -33.277 -20.304 57.248 1.000 15.390 360 GLY AAA CA 1
ATOM 6087 C C . GLY A 1 394 ? -33.510 -20.623 58.713 1.000 17.570 360 GLY AAA C 1
ATOM 6088 O O . GLY A 1 394 ? -32.644 -21.201 59.363 1.000 17.320 360 GLY AAA O 1
ATOM 6092 N N . GLN A 1 395 ? -34.690 -20.280 59.202 1.000 18.250 361 GLN AAA N 1
ATOM 6093 C CA . GLN A 1 395 ? -35.187 -20.601 60.566 1.000 23.410 361 GLN AAA CA 1
ATOM 6094 C C . GLN A 1 395 ? -35.608 -22.062 60.587 1.000 26.930 361 GLN AAA C 1
ATOM 6095 O O . GLN A 1 395 ? -36.544 -22.393 59.860 1.000 28.390 361 GLN AAA O 1
ATOM 6109 N N . ARG A 1 396 ? -34.933 -22.897 61.380 1.000 38.920 362 ARG AAA N 1
ATOM 6110 C CA . ARG A 1 396 ? -35.105 -24.379 61.369 1.000 42.860 362 ARG AAA CA 1
ATOM 6111 C C . ARG A 1 396 ? -35.571 -24.878 62.739 1.000 46.770 362 ARG AAA C 1
ATOM 6112 O O . ARG A 1 396 ? -35.028 -24.441 63.741 1.000 49.790 362 ARG AAA O 1
ATOM 6133 N N . TYR B 1 29 ? -31.910 51.366 57.101 1.000 51.760 -5 TYR BBB N 1
ATOM 6134 C CA . TYR B 1 29 ? -32.090 51.414 55.620 1.000 43.810 -5 TYR BBB CA 1
ATOM 6135 C C . TYR B 1 29 ? -30.740 51.520 54.900 1.000 49.910 -5 TYR BBB C 1
ATOM 6136 O O . TYR B 1 29 ? -29.955 52.463 55.187 1.000 44.700 -5 TYR BBB O 1
ATOM 6154 N N . THR B 1 30 ? -30.513 50.614 53.941 1.000 45.140 -4 THR BBB N 1
ATOM 6155 C CA . THR B 1 30 ? -29.452 50.713 52.898 1.000 53.510 -4 THR BBB CA 1
ATOM 6156 C C . THR B 1 30 ? -30.138 50.670 51.528 1.000 37.060 -4 THR BBB C 1
ATOM 6157 O O . THR B 1 30 ? -31.023 49.814 51.358 1.000 35.500 -4 THR BBB O 1
ATOM 6168 N N . ALA B 1 31 ? -29.755 51.568 50.612 1.000 34.620 -3 ALA BBB N 1
ATOM 6169 C CA . ALA B 1 31 ? -30.299 51.642 49.239 1.000 34.680 -3 ALA BBB CA 1
ATOM 6170 C C . ALA B 1 31 ? -29.837 50.418 48.436 1.000 35.730 -3 ALA BBB C 1
ATOM 6171 O O . ALA B 1 31 ? -28.613 50.193 48.379 1.000 39.460 -3 ALA BBB O 1
ATOM 6178 N N . ARG B 1 32 ? -30.788 49.660 47.871 1.000 36.420 -2 ARG BBB N 1
ATOM 6179 C CA . ARG B 1 32 ? -30.520 48.512 46.955 1.000 35.160 -2 ARG BBB CA 1
ATOM 6180 C C . ARG B 1 32 ? -29.837 49.040 45.689 1.000 42.580 -2 ARG BBB C 1
ATOM 6181 O O . ARG B 1 32 ? -30.110 50.196 45.303 1.000 34.100 -2 ARG BBB O 1
ATOM 6202 N N . LEU B 1 33 ? -28.957 48.241 45.082 1.000 46.300 -1 LEU BBB N 1
ATOM 6203 C CA . LEU B 1 33 ? -28.373 48.549 43.748 1.000 38.120 -1 LEU BBB CA 1
ATOM 6204 C C . LEU B 1 33 ? -29.474 48.340 42.705 1.000 30.880 -1 LEU BBB C 1
ATOM 6205 O O . LEU B 1 33 ? -30.394 47.544 42.971 1.000 37.270 -1 LEU BBB O 1
ATOM 6221 N N . GLN B 1 34 ? -29.408 49.065 41.582 1.000 35.100 0 GLN BBB N 1
ATOM 6222 C CA . GLN B 1 34 ? -30.519 49.184 40.594 1.000 28.610 0 GLN BBB CA 1
ATOM 6223 C C . GLN B 1 34 ? -30.097 48.731 39.193 1.000 27.470 0 GLN BBB C 1
ATOM 6224 O O . GLN B 1 34 ? -28.958 49.049 38.765 1.000 29.140 0 GLN BBB O 1
ATOM 6238 N N . MET B 1 35 ? -31.002 48.026 38.497 1.000 30.010 1 MET BBB N 1
ATOM 6239 C CA . MET B 1 35 ? -30.895 47.721 37.048 1.000 37.810 1 MET BBB CA 1
ATOM 6240 C C . MET B 1 35 ? -29.542 47.063 36.757 1.000 39.100 1 MET BBB C 1
ATOM 6241 O O . MET B 1 35 ? -28.871 47.447 35.786 1.000 41.640 1 MET BBB O 1
ATOM 6255 N N . VAL B 1 36 ? -29.181 46.051 37.545 1.000 30.760 2 VAL BBB N 1
ATOM 6256 C CA . VAL B 1 36 ? -27.840 45.409 37.473 1.000 31.970 2 VAL BBB CA 1
ATOM 6257 C C . VAL B 1 36 ? -27.857 44.390 36.334 1.000 23.120 2 VAL BBB C 1
ATOM 6258 O O . VAL B 1 36 ? -28.801 43.565 36.269 1.000 25.130 2 VAL BBB O 1
ATOM 6271 N N . LYS B 1 37 ? -26.847 44.438 35.469 1.000 29.820 3 LYS BBB N 1
ATOM 6272 C CA . LYS B 1 37 ? -26.637 43.455 34.380 1.000 23.150 3 LYS BBB CA 1
ATOM 6273 C C . LYS B 1 37 ? -25.917 42.227 34.942 1.000 23.380 3 LYS BBB C 1
ATOM 6274 O O . LYS B 1 37 ? -24.763 42.376 35.382 1.000 24.110 3 LYS BBB O 1
ATOM 6293 N N . VAL B 1 38 ? -26.612 41.095 34.936 1.000 19.900 4 VAL BBB N 1
ATOM 6294 C CA . VAL B 1 38 ? -26.087 39.763 35.378 1.000 20.030 4 VAL BBB CA 1
ATOM 6295 C C . VAL B 1 38 ? -25.879 38.905 34.127 1.000 25.740 4 VAL BBB C 1
ATOM 6296 O O . VAL B 1 38 ? -26.820 38.780 33.287 1.000 25.430 4 VAL BBB O 1
ATOM 6309 N N . LEU B 1 39 ? -24.683 38.335 34.001 1.000 21.640 5 LEU BBB N 1
ATOM 6310 C CA . LEU B 1 39 ? -24.320 37.357 32.948 1.000 23.320 5 LEU BBB CA 1
ATOM 6311 C C . LEU B 1 39 ? -24.024 36.019 33.648 1.000 23.610 5 LEU BBB C 1
ATOM 6312 O O . LEU B 1 39 ? -23.183 36.018 34.559 1.000 22.870 5 LEU BBB O 1
ATOM 6328 N N . ALA B 1 40 ? -24.682 34.948 33.212 1.000 19.660 6 ALA BBB N 1
ATOM 6329 C CA . ALA B 1 40 ? -24.428 33.565 33.692 1.000 20.820 6 ALA BBB CA 1
ATOM 6330 C C . ALA B 1 40 ? -23.857 32.723 32.550 1.000 19.480 6 ALA BBB C 1
ATOM 6331 O O . ALA B 1 40 ? -24.429 32.704 31.441 1.000 22.620 6 ALA BBB O 1
ATOM 6338 N N . VAL B 1 41 ? -22.750 32.023 32.822 1.000 17.450 7 VAL BBB N 1
ATOM 6339 C CA . VAL B 1 41 ? -22.146 31.024 31.902 1.000 16.120 7 VAL BBB CA 1
ATOM 6340 C C . VAL B 1 41 ? -22.356 29.643 32.518 1.000 18.160 7 VAL BBB C 1
ATOM 6341 O O . VAL B 1 41 ? -21.779 29.383 33.577 1.000 16.480 7 VAL BBB O 1
ATOM 6354 N N . LEU B 1 42 ? -23.280 28.892 31.948 1.000 14.770 8 LEU BBB N 1
ATOM 6355 C CA . LEU B 1 42 ? -23.671 27.563 32.468 1.000 16.510 8 LEU BBB CA 1
ATOM 6356 C C . LEU B 1 42 ? -23.618 26.521 31.364 1.000 19.500 8 LEU BBB C 1
ATOM 6357 O O . LEU B 1 42 ? -23.500 26.872 30.173 1.000 19.180 8 LEU BBB O 1
ATOM 6373 N N . TYR B 1 43 ? -23.720 25.236 31.703 1.000 18.140 9 TYR BBB N 1
ATOM 6374 C CA . TYR B 1 43 ? -23.722 24.164 30.685 1.000 16.790 9 TYR BBB CA 1
ATOM 6375 C C . TYR B 1 43 ? -25.123 24.039 30.105 1.000 17.650 9 TYR BBB C 1
ATOM 6376 O O . TYR B 1 43 ? -26.115 24.392 30.752 1.000 18.140 9 TYR BBB O 1
ATOM 6394 N N . ASP B 1 44 ? -25.193 23.604 28.853 1.000 19.060 10 ASP BBB N 1
ATOM 6395 C CA A ASP B 1 44 ? -26.490 23.348 28.174 0.600 20.010 10 ASP BBB CA 1
ATOM 6396 C CA B ASP B 1 44 ? -26.486 23.349 28.169 0.400 21.630 10 ASP BBB CA 1
ATOM 6397 C C . ASP B 1 44 ? -27.041 22.005 28.646 1.000 19.250 10 ASP BBB C 1
ATOM 6398 O O . ASP B 1 44 ? -26.287 21.008 28.615 1.000 27.000 10 ASP BBB O 1
ATOM 6414 N N . GLY B 1 45 ? -28.287 21.974 29.053 1.000 21.580 11 GLY BBB N 1
ATOM 6415 C CA . GLY B 1 45 ? -28.941 20.724 29.471 1.000 27.330 11 GLY BBB CA 1
ATOM 6416 C C . GLY B 1 45 ? -29.708 20.083 28.333 1.000 25.070 11 GLY BBB C 1
ATOM 6417 O O . GLY B 1 45 ? -30.111 18.919 28.453 1.000 21.140 11 GLY BBB O 1
ATOM 6421 N N . GLY B 1 46 ? -29.879 20.807 27.222 1.000 24.450 12 GLY BBB N 1
ATOM 6422 C CA . GLY B 1 46 ? -30.681 20.319 26.082 1.000 27.440 12 GLY BBB CA 1
ATOM 6423 C C . GLY B 1 46 ? -31.987 19.727 26.568 1.000 23.780 12 GLY BBB C 1
ATOM 6424 O O . GLY B 1 46 ? -32.612 20.353 27.435 1.000 31.650 12 GLY BBB O 1
ATOM 6428 N N . GLU B 1 47 ? -32.339 18.524 26.102 1.000 25.040 13 GLU BBB N 1
ATOM 6429 C CA A GLU B 1 47 ? -33.610 17.835 26.446 0.450 29.630 13 GLU BBB CA 1
ATOM 6430 C CA B GLU B 1 47 ? -33.618 17.858 26.456 0.550 28.620 13 GLU BBB CA 1
ATOM 6431 C C . GLU B 1 47 ? -33.527 17.321 27.891 1.000 33.310 13 GLU BBB C 1
ATOM 6432 O O . GLU B 1 47 ? -34.588 17.223 28.540 1.000 37.960 13 GLU BBB O 1
ATOM 6454 N N . HIS B 1 48 ? -32.316 17.006 28.364 1.000 27.000 14 HIS BBB N 1
ATOM 6455 C CA . HIS B 1 48 ? -32.088 16.462 29.730 1.000 22.240 14 HIS BBB CA 1
ATOM 6456 C C . HIS B 1 48 ? -32.671 17.429 30.762 1.000 21.630 14 HIS BBB C 1
ATOM 6457 O O . HIS B 1 48 ? -33.324 16.947 31.684 1.000 34.230 14 HIS BBB O 1
ATOM 6472 N N . ALA B 1 49 ? -32.506 18.736 30.582 1.000 21.740 15 ALA BBB N 1
ATOM 6473 C CA . ALA B 1 49 ? -32.923 19.803 31.522 1.000 29.030 15 ALA BBB CA 1
ATOM 6474 C C . ALA B 1 49 ? -34.443 19.986 31.527 1.000 34.590 15 ALA BBB C 1
ATOM 6475 O O . ALA B 1 49 ? -34.905 20.810 32.343 1.000 31.110 15 ALA BBB O 1
ATOM 6482 N N . LYS B 1 50 ? -35.168 19.240 30.676 1.000 42.380 16 LYS BBB N 1
ATOM 6483 C CA . LYS B 1 50 ? -36.658 19.198 30.590 1.000 44.010 16 LYS BBB CA 1
ATOM 6484 C C . LYS B 1 50 ? -37.186 17.848 31.092 1.000 34.440 16 LYS BBB C 1
ATOM 6485 O O . LYS B 1 50 ? -38.286 17.834 31.693 1.000 41.890 16 LYS BBB O 1
ATOM 6504 N N . GLN B 1 51 ? -36.457 16.751 30.857 1.000 35.040 17 GLN BBB N 1
ATOM 6505 C CA . GLN B 1 51 ? -36.719 15.431 31.487 1.000 43.990 17 GLN BBB CA 1
ATOM 6506 C C . GLN B 1 51 ? -36.560 15.566 33.010 1.000 50.750 17 GLN BBB C 1
ATOM 6507 O O . GLN B 1 51 ? -37.358 14.937 33.747 1.000 39.190 17 GLN BBB O 1
ATOM 6521 N N . VAL B 1 52 ? -35.539 16.325 33.445 1.000 34.640 18 VAL BBB N 1
ATOM 6522 C CA . VAL B 1 52 ? -35.082 16.416 34.866 1.000 26.240 18 VAL BBB CA 1
ATOM 6523 C C . VAL B 1 52 ? -34.946 17.886 35.254 1.000 24.510 18 VAL BBB C 1
ATOM 6524 O O . VAL B 1 52 ? -33.874 18.492 35.140 1.000 23.040 18 VAL BBB O 1
ATOM 6537 N N . PRO B 1 53 ? -36.031 18.524 35.756 1.000 28.430 19 PRO BBB N 1
ATOM 6538 C CA . PRO B 1 53 ? -35.958 19.904 36.238 1.000 24.020 19 PRO BBB CA 1
ATOM 6539 C C . PRO B 1 53 ? -34.926 20.171 37.345 1.000 21.910 19 PRO BBB C 1
ATOM 6540 O O . PRO B 1 53 ? -34.520 21.308 37.532 1.000 23.750 19 PRO BBB O 1
ATOM 6551 N N . GLY B 1 54 ? -34.465 19.105 38.017 1.000 21.310 20 GLY BBB N 1
ATOM 6552 C CA . GLY B 1 54 ? -33.416 19.192 39.049 1.000 21.200 20 GLY BBB CA 1
ATOM 6553 C C . GLY B 1 54 ? -32.078 19.666 38.499 1.000 17.580 20 GLY BBB C 1
ATOM 6554 O O . GLY B 1 54 ? -31.194 20.049 39.304 1.000 19.320 20 GLY BBB O 1
ATOM 6558 N N . LEU B 1 55 ? -31.904 19.638 37.170 1.000 20.490 21 LEU BBB N 1
ATOM 6559 C CA . LEU B 1 55 ? -30.701 20.247 36.531 1.000 16.730 21 LEU BBB CA 1
ATOM 6560 C C . LEU B 1 55 ? -30.821 21.777 36.598 1.000 16.580 21 LEU BBB C 1
ATOM 6561 O O . LEU B 1 55 ? -31.078 22.420 35.556 1.000 19.480 21 LEU BBB O 1
ATOM 6577 N N . LEU B 1 56 ? -30.684 22.344 37.780 1.000 16.900 22 LEU BBB N 1
ATOM 6578 C CA . LEU B 1 56 ? -30.796 23.827 37.951 1.000 16.970 22 LEU BBB CA 1
ATOM 6579 C C . LEU B 1 56 ? -29.657 24.578 37.261 1.000 21.150 22 LEU BBB C 1
ATOM 6580 O O . LEU B 1 56 ? -29.898 25.730 36.818 1.000 20.800 22 LEU BBB O 1
ATOM 6596 N N . GLY B 1 57 ? -28.429 24.065 37.296 1.000 22.360 23 GLY BBB N 1
ATOM 6597 C CA . GLY B 1 57 ? -27.229 24.816 36.885 1.000 18.840 23 GLY BBB CA 1
ATOM 6598 C C . GLY B 1 57 ? -26.986 24.802 35.380 1.000 18.670 23 GLY BBB C 1
ATOM 6599 O O . GLY B 1 57 ? -25.823 24.717 34.966 1.000 19.420 23 GLY BBB O 1
ATOM 6603 N N . THR B 1 58 ? -28.063 24.879 34.596 1.000 18.740 24 THR BBB N 1
ATOM 6604 C CA . THR B 1 58 ? -28.090 24.769 33.116 1.000 16.970 24 THR BBB CA 1
ATOM 6605 C C . THR B 1 58 ? -28.515 26.114 32.525 1.000 17.240 24 THR BBB C 1
ATOM 6606 O O . THR B 1 58 ? -29.111 26.932 33.219 1.000 19.710 24 THR BBB O 1
ATOM 6617 N N . THR B 1 59 ? -28.273 26.280 31.229 1.000 19.440 25 THR BBB N 1
ATOM 6618 C CA . THR B 1 59 ? -28.744 27.518 30.545 1.000 21.030 25 THR BBB CA 1
ATOM 6619 C C . THR B 1 59 ? -30.271 27.520 30.517 1.000 20.490 25 THR BBB C 1
ATOM 6620 O O . THR B 1 59 ? -30.847 28.625 30.465 1.000 23.150 25 THR BBB O 1
ATOM 6631 N N . GLU B 1 60 ? -30.903 26.349 30.558 1.000 21.280 26 GLU BBB N 1
ATOM 6632 C CA A GLU B 1 60 ? -32.383 26.238 30.514 0.600 22.280 26 GLU BBB CA 1
ATOM 6633 C CA B GLU B 1 60 ? -32.385 26.228 30.513 0.400 22.470 26 GLU BBB CA 1
ATOM 6634 C C . GLU B 1 60 ? -33.000 26.742 31.824 1.000 26.520 26 GLU BBB C 1
ATOM 6635 O O . GLU B 1 60 ? -34.012 27.472 31.762 1.000 24.970 26 GLU BBB O 1
ATOM 6657 N N . ASN B 1 61 ? -32.433 26.355 32.974 1.000 19.460 27 ASN BBB N 1
ATOM 6658 C CA . ASN B 1 61 ? -33.080 26.585 34.290 1.000 18.450 27 ASN BBB CA 1
ATOM 6659 C C . ASN B 1 61 ? -32.459 27.771 35.043 1.000 18.810 27 ASN BBB C 1
ATOM 6660 O O . ASN B 1 61 ? -33.095 28.251 36.006 1.000 20.650 27 ASN BBB O 1
ATOM 6671 N N . GLU B 1 62 ? -31.237 28.168 34.700 1.000 17.870 28 GLU BBB N 1
ATOM 6672 C CA . GLU B 1 62 ? -30.639 29.472 35.090 1.000 17.450 28 GLU BBB CA 1
ATOM 6673 C C . GLU B 1 62 ? -30.593 29.577 36.627 1.000 20.010 28 GLU BBB C 1
ATOM 6674 O O . GLU B 1 62 ? -30.781 30.689 37.176 1.000 19.990 28 GLU BBB O 1
ATOM 6686 N N . LEU B 1 63 ? -30.333 28.448 37.317 1.000 19.580 29 LEU BBB N 1
ATOM 6687 C CA . LEU B 1 63 ? -30.194 28.392 38.790 1.000 15.370 29 LEU BBB CA 1
ATOM 6688 C C . LEU B 1 63 ? -31.478 28.886 39.480 1.000 18.350 29 LEU BBB C 1
ATOM 6689 O O . LEU B 1 63 ? -31.399 29.236 40.651 1.000 21.830 29 LEU BBB O 1
ATOM 6705 N N . GLY B 1 64 ? -32.614 28.881 38.781 1.000 20.920 30 GLY BBB N 1
ATOM 6706 C CA . GLY B 1 64 ? -33.892 29.424 39.277 1.000 25.480 30 GLY BBB CA 1
ATOM 6707 C C . GLY B 1 64 ? -33.836 30.918 39.570 1.000 24.140 30 GLY BBB C 1
ATOM 6708 O O . GLY B 1 64 ? -34.598 31.351 40.461 1.000 25.930 30 GLY BBB O 1
ATOM 6712 N N . LEU B 1 65 ? -32.948 31.678 38.927 1.000 20.880 31 LEU BBB N 1
ATOM 6713 C CA . LEU B 1 65 ? -32.685 33.113 39.256 1.000 20.140 31 LEU BBB CA 1
ATOM 6714 C C . LEU B 1 65 ? -33.517 34.088 38.425 1.000 23.290 31 LEU BBB C 1
ATOM 6715 O O . LEU B 1 65 ? -33.553 35.264 38.847 1.000 28.330 31 LEU BBB O 1
ATOM 6731 N N . ARG B 1 66 ? -34.094 33.693 37.289 1.000 23.670 32 ARG BBB N 1
ATOM 6732 C CA . ARG B 1 66 ? -34.523 34.714 36.290 1.000 22.230 32 ARG BBB CA 1
ATOM 6733 C C . ARG B 1 66 ? -35.612 35.618 36.877 1.000 22.720 32 ARG BBB C 1
ATOM 6734 O O . ARG B 1 66 ? -35.395 36.849 36.895 1.000 27.260 32 ARG BBB O 1
ATOM 6755 N N . LYS B 1 67 ? -36.739 35.056 37.312 1.000 24.440 33 LYS BBB N 1
ATOM 6756 C CA A LYS B 1 67 ? -37.896 35.853 37.818 0.600 27.010 33 LYS BBB CA 1
ATOM 6757 C CA B LYS B 1 67 ? -37.892 35.856 37.818 0.400 26.600 33 LYS BBB CA 1
ATOM 6758 C C . LYS B 1 67 ? -37.445 36.676 39.035 1.000 33.370 33 LYS BBB C 1
ATOM 6759 O O . LYS B 1 67 ? -37.794 37.883 39.111 1.000 29.470 33 LYS BBB O 1
ATOM 6795 N N . TRP B 1 68 ? -36.684 36.054 39.935 1.000 30.450 34 TRP BBB N 1
ATOM 6796 C CA . TRP B 1 68 ? -36.171 36.707 41.162 1.000 27.030 34 TRP BBB CA 1
ATOM 6797 C C . TRP B 1 68 ? -35.392 37.973 40.777 1.000 23.750 34 TRP BBB C 1
ATOM 6798 O O . TRP B 1 68 ? -35.615 39.017 41.425 1.000 31.860 34 TRP BBB O 1
ATOM 6819 N N . LEU B 1 69 ? -34.544 37.909 39.745 1.000 26.030 35 LEU BBB N 1
ATOM 6820 C CA . LEU B 1 69 ? -33.711 39.061 39.316 1.000 27.430 35 LEU BBB CA 1
ATOM 6821 C C . LEU B 1 69 ? -34.607 40.088 38.620 1.000 26.680 35 LEU BBB C 1
ATOM 6822 O O . LEU B 1 69 ? -34.443 41.309 38.894 1.000 30.470 35 LEU BBB O 1
ATOM 6838 N N . GLU B 1 70 ? -35.479 39.627 37.727 1.000 28.780 36 GLU BBB N 1
ATOM 6839 C CA . GLU B 1 70 ? -36.295 40.516 36.852 1.000 38.470 36 GLU BBB CA 1
ATOM 6840 C C . GLU B 1 70 ? -37.302 41.306 37.697 1.000 34.950 36 GLU BBB C 1
ATOM 6841 O O . GLU B 1 70 ? -37.506 42.506 37.390 1.000 39.250 36 GLU BBB O 1
ATOM 6853 N N . ASP B 1 71 ? -37.886 40.683 38.727 1.000 31.850 37 ASP BBB N 1
ATOM 6854 C CA . ASP B 1 71 ? -38.870 41.352 39.626 1.000 32.190 37 ASP BBB CA 1
ATOM 6855 C C . ASP B 1 71 ? -38.214 42.516 40.382 1.000 39.080 37 ASP BBB C 1
ATOM 6856 O O . ASP B 1 71 ? -38.964 43.408 40.828 1.000 36.890 37 ASP BBB O 1
ATOM 6865 N N . GLN B 1 72 ? -36.883 42.518 40.523 1.000 27.700 38 GLN BBB N 1
ATOM 6866 C CA . GLN B 1 72 ? -36.103 43.583 41.208 1.000 31.290 38 GLN BBB CA 1
ATOM 6867 C C . GLN B 1 72 ? -35.658 44.651 40.202 1.000 23.390 38 GLN BBB C 1
ATOM 6868 O O . GLN B 1 72 ? -35.005 45.624 40.638 1.000 39.810 38 GLN BBB O 1
ATOM 6882 N N . GLY B 1 73 ? -35.915 44.447 38.906 1.000 30.100 39 GLY BBB N 1
ATOM 6883 C CA . GLY B 1 73 ? -35.508 45.364 37.823 1.000 32.300 39 GLY BBB CA 1
ATOM 6884 C C . GLY B 1 73 ? -34.116 45.066 37.281 1.000 39.140 39 GLY BBB C 1
ATOM 6885 O O . GLY B 1 73 ? -33.579 45.907 36.526 1.000 31.760 39 GLY BBB O 1
ATOM 6889 N N . HIS B 1 74 ? -33.522 43.924 37.638 1.000 25.170 40 HIS BBB N 1
ATOM 6890 C CA . HIS B 1 74 ? -32.206 43.505 37.093 1.000 24.830 40 HIS BBB CA 1
ATOM 6891 C C . HIS B 1 74 ? -32.426 42.734 35.799 1.000 23.700 40 HIS BBB C 1
ATOM 6892 O O . HIS B 1 74 ? -33.575 42.337 35.511 1.000 26.360 40 HIS BBB O 1
ATOM 6907 N N . THR B 1 75 ? -31.349 42.510 35.056 1.000 26.730 41 THR BBB N 1
ATOM 6908 C CA . THR B 1 75 ? -31.396 41.776 33.766 1.000 29.780 41 THR BBB CA 1
ATOM 6909 C C . THR B 1 75 ? -30.445 40.589 33.850 1.000 30.870 41 THR BBB C 1
ATOM 6910 O O . THR B 1 75 ? -29.376 40.701 34.509 1.000 31.180 41 THR BBB O 1
ATOM 6921 N N . LEU B 1 76 ? -30.843 39.501 33.208 1.000 23.470 42 LEU BBB N 1
ATOM 6922 C CA . LEU B 1 76 ? -30.039 38.260 33.150 1.000 24.720 42 LEU BBB CA 1
ATOM 6923 C C . LEU B 1 76 ? -29.839 37.833 31.692 1.000 27.450 42 LEU BBB C 1
ATOM 6924 O O . LEU B 1 76 ? -30.839 37.644 30.982 1.000 26.280 42 LEU BBB O 1
ATOM 6940 N N . VAL B 1 77 ? -28.587 37.603 31.314 1.000 23.140 43 VAL BBB N 1
ATOM 6941 C CA . VAL B 1 77 ? -28.177 36.988 30.026 1.000 25.110 43 VAL BBB CA 1
A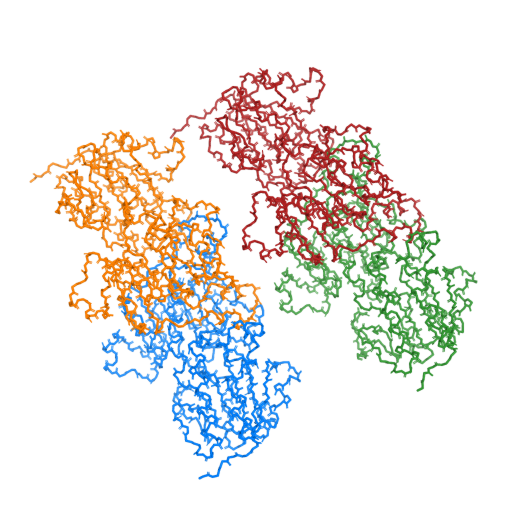TOM 6942 C C . VAL B 1 77 ? -27.455 35.686 30.380 1.000 22.250 43 VAL BBB C 1
ATOM 6943 O O . VAL B 1 77 ? -26.508 35.765 31.204 1.000 22.690 43 VAL BBB O 1
ATOM 6956 N N . THR B 1 78 ? -27.904 34.562 29.819 1.000 24.580 44 THR BBB N 1
ATOM 6957 C CA . THR B 1 78 ? -27.283 33.237 30.077 1.000 23.790 44 THR BBB CA 1
ATOM 6958 C C . THR B 1 78 ? -26.757 32.645 28.773 1.000 32.420 44 THR BBB C 1
ATOM 6959 O O . THR B 1 78 ? -27.439 32.750 27.750 1.000 31.790 44 THR BBB O 1
ATOM 6970 N N . THR B 1 79 ? -25.601 31.998 28.821 1.000 22.920 45 THR BBB N 1
ATOM 6971 C CA . THR B 1 79 ? -24.976 31.374 27.638 1.000 23.990 45 THR BBB CA 1
ATOM 6972 C C . THR B 1 79 ? -24.144 30.173 28.065 1.000 21.360 45 THR BBB C 1
ATOM 6973 O O . THR B 1 79 ? -23.640 30.173 29.208 1.000 19.850 45 THR BBB O 1
ATOM 6984 N N . SER B 1 80 ? -23.974 29.218 27.162 1.000 21.670 46 SER BBB N 1
ATOM 6985 C CA . SER B 1 80 ? -22.948 28.158 27.283 1.000 17.680 46 SER BBB CA 1
ATOM 6986 C C . SER B 1 80 ? -21.807 28.402 26.295 1.000 21.470 46 SER BBB C 1
ATOM 6987 O O . SER B 1 80 ? -20.869 27.622 26.278 1.000 19.190 46 SER BBB O 1
ATOM 6995 N N . ASP B 1 81 ? -21.875 29.497 25.515 1.000 22.180 47 ASP BBB N 1
ATOM 6996 C CA . ASP B 1 81 ? -20.928 29.782 24.411 1.000 20.530 47 ASP BBB CA 1
ATOM 6997 C C . ASP B 1 81 ? -19.790 30.630 24.967 1.000 18.070 47 ASP BBB C 1
ATOM 6998 O O . ASP B 1 81 ? -19.966 31.843 25.107 1.000 21.530 47 ASP BBB O 1
ATOM 7007 N N . LYS B 1 82 ? -18.653 30.019 25.312 1.000 17.120 48 LYS BBB N 1
ATOM 7008 C CA . LYS B 1 82 ? -17.654 30.655 26.199 1.000 19.950 48 LYS BBB CA 1
ATOM 7009 C C . LYS B 1 82 ? -16.213 30.486 25.720 1.000 16.910 48 LYS BBB C 1
ATOM 7010 O O . LYS B 1 82 ? -15.357 31.154 26.344 1.000 21.510 48 LYS BBB O 1
ATOM 7029 N N . ASP B 1 83 ? -15.919 29.700 24.672 1.000 20.350 49 ASP BBB N 1
ATOM 7030 C CA . ASP B 1 83 ? -14.511 29.358 24.324 1.000 19.920 49 ASP BBB CA 1
ATOM 7031 C C . ASP B 1 83 ? -14.017 30.067 23.047 1.000 24.620 49 ASP BBB C 1
ATOM 7032 O O . ASP B 1 83 ? -12.860 30.534 23.037 1.000 31.150 49 ASP BBB O 1
ATOM 7041 N N . ARG B 1 84 ? -14.846 30.149 22.013 1.000 24.190 50 ARG BBB N 1
ATOM 7042 C CA . ARG B 1 84 ? -14.381 30.552 20.651 1.000 25.300 50 ARG BBB CA 1
ATOM 7043 C C . ARG B 1 84 ? -14.090 32.058 20.643 1.000 26.510 50 ARG BBB C 1
ATOM 7044 O O . ARG B 1 84 ? -14.614 32.791 21.493 1.000 27.220 50 ARG BBB O 1
ATOM 7065 N N A GLU B 1 85 ? -13.253 32.486 19.689 0.600 37.270 51 GLU BBB N 1
ATOM 7066 N N B GLU B 1 85 ? -13.313 32.521 19.658 0.400 32.340 51 GLU BBB N 1
ATOM 7067 C CA A GLU B 1 85 ? -13.021 33.926 19.393 0.600 37.320 51 GLU BBB CA 1
ATOM 7068 C CA B GLU B 1 85 ? -12.776 33.912 19.574 0.400 30.790 51 GLU BBB CA 1
ATOM 7069 C C A GLU B 1 85 ? -14.386 34.518 19.027 0.600 27.690 51 GLU BBB C 1
ATOM 7070 C C B GLU B 1 85 ? -13.880 34.975 19.709 0.400 22.950 51 GLU BBB C 1
ATOM 7071 O O A GLU B 1 85 ? -15.090 33.908 18.186 0.600 34.070 51 GLU BBB O 1
ATOM 7072 O O B GLU B 1 85 ? -13.633 35.968 20.435 0.400 37.770 51 GLU BBB O 1
ATOM 7095 N N A GLY B 1 86 ? -14.786 35.593 19.710 0.600 24.770 52 GLY BBB N 1
ATOM 7096 N N B GLY B 1 86 ? -15.037 34.810 19.054 0.400 19.960 52 GLY BBB N 1
ATOM 7097 C CA A GLY B 1 86 ? -16.082 36.272 19.512 0.600 31.400 52 GLY BBB CA 1
ATOM 7098 C CA B GLY B 1 86 ? -16.128 35.804 19.111 0.400 22.640 52 GLY BBB CA 1
ATOM 7099 C C A GLY B 1 86 ? -17.252 35.511 20.109 0.600 42.810 52 GLY BBB C 1
ATOM 7100 C C B GLY B 1 86 ? -17.276 35.394 20.021 0.400 33.230 52 GLY BBB C 1
ATOM 7101 O O A GLY B 1 86 ? -18.400 35.754 19.678 0.600 40.070 52 GLY BBB O 1
ATOM 7102 O O B GLY B 1 86 ? -18.425 35.756 19.686 0.400 33.380 52 GLY BBB O 1
ATOM 7109 N N . SER B 1 87 ? -16.999 34.664 21.115 1.000 32.780 53 SER BBB N 1
ATOM 7110 C CA . SER B 1 87 ? -18.059 33.963 21.888 1.000 27.050 53 SER BBB CA 1
ATOM 7111 C C . SER B 1 87 ? -19.057 34.969 22.470 1.000 22.750 53 SER BBB C 1
ATOM 7112 O O . SER B 1 87 ? -18.684 36.148 22.737 1.000 30.760 53 SER BBB O 1
ATOM 7120 N N . THR B 1 88 ? -20.274 34.505 22.744 1.000 22.630 54 THR BBB N 1
ATOM 7121 C CA . THR B 1 88 ? -21.294 35.280 23.486 1.000 27.470 54 THR BBB CA 1
ATOM 7122 C C . THR B 1 88 ? -20.705 35.768 24.815 1.000 27.180 54 THR BBB C 1
ATOM 7123 O O . THR B 1 88 ? -20.985 36.897 25.215 1.000 26.720 54 THR BBB O 1
ATOM 7134 N N . PHE B 1 89 ? -19.935 34.928 25.508 1.000 27.160 55 PHE BBB N 1
ATOM 7135 C CA . PHE B 1 89 ? -19.286 35.288 26.791 1.000 20.540 55 PHE BBB CA 1
ATOM 7136 C C . PHE B 1 89 ? -18.429 36.545 26.602 1.000 21.610 55 PHE BBB C 1
ATOM 7137 O O . PHE B 1 89 ? -18.559 37.488 27.394 1.000 21.720 55 PHE BBB O 1
ATOM 7154 N N . ASP B 1 90 ? -17.547 36.496 25.606 1.000 25.910 56 ASP BBB N 1
ATOM 7155 C CA . ASP B 1 90 ? -16.583 37.583 25.295 1.000 22.420 56 ASP BBB CA 1
ATOM 7156 C C . ASP B 1 90 ? -17.317 38.890 25.008 1.000 28.380 56 ASP BBB C 1
ATOM 7157 O O . ASP B 1 90 ? -16.789 39.952 25.402 1.000 25.080 56 ASP BBB O 1
ATOM 7166 N N . ARG B 1 91 ? -18.470 38.817 24.350 1.000 26.200 57 ARG BBB N 1
ATOM 7167 C CA A ARG B 1 91 ? -19.276 40.022 24.018 0.400 29.430 57 ARG BBB CA 1
ATOM 7168 C CA B ARG B 1 91 ? -19.284 40.020 24.015 0.600 30.280 57 ARG BBB CA 1
ATOM 7169 C C . ARG B 1 91 ? -19.952 40.551 25.290 1.000 29.120 57 ARG BBB C 1
ATOM 7170 O O . ARG B 1 91 ? -19.819 41.756 25.566 1.000 30.650 57 ARG BBB O 1
ATOM 7210 N N . GLU B 1 92 ? -20.633 39.679 26.038 1.000 26.930 58 GLU BBB N 1
ATOM 7211 C CA . GLU B 1 92 ? -21.498 40.094 27.180 1.000 26.050 58 GLU BBB CA 1
ATOM 7212 C C . GLU B 1 92 ? -20.672 40.488 28.419 1.000 25.850 58 GLU BBB C 1
ATOM 7213 O O . GLU B 1 92 ? -21.187 41.276 29.220 1.000 25.440 58 GLU BBB O 1
ATOM 7225 N N . LEU B 1 93 ? -19.454 39.977 28.594 1.000 23.850 59 LEU BBB N 1
ATOM 7226 C CA . LEU B 1 93 ? -18.666 40.264 29.827 1.000 24.910 59 LEU BBB CA 1
ATOM 7227 C C . LEU B 1 93 ? -18.203 41.737 29.843 1.000 22.930 59 LEU BBB C 1
ATOM 7228 O O . LEU B 1 93 ? -17.825 42.229 30.920 1.000 28.470 59 LEU BBB O 1
ATOM 7244 N N . GLU B 1 94 ? -18.258 42.443 28.708 1.000 27.580 60 GLU BBB N 1
ATOM 7245 C CA . GLU B 1 94 ? -17.693 43.817 28.602 1.000 28.250 60 GLU BBB CA 1
ATOM 7246 C C . GLU B 1 94 ? -18.514 44.812 29.421 1.000 23.160 60 GLU BBB C 1
ATOM 7247 O O . GLU B 1 94 ? -17.924 45.811 29.858 1.000 28.530 60 GLU BBB O 1
ATOM 7259 N N . ASP B 1 95 ? -19.803 44.576 29.647 1.000 22.940 61 ASP BBB N 1
ATOM 7260 C CA . ASP B 1 95 ? -20.643 45.509 30.445 1.000 28.050 61 ASP BBB CA 1
ATOM 7261 C C . ASP B 1 95 ? -21.454 44.749 31.509 1.000 31.040 61 ASP BBB C 1
ATOM 7262 O O . ASP B 1 95 ? -22.324 45.360 32.138 1.000 27.030 61 ASP BBB O 1
ATOM 7271 N N . ALA B 1 96 ? -21.154 43.472 31.780 1.000 29.600 62 ALA BBB N 1
ATOM 7272 C CA . ALA B 1 96 ? -21.770 42.746 32.918 1.000 26.350 62 ALA BBB CA 1
ATOM 7273 C C . ALA B 1 96 ? -21.245 43.298 34.243 1.000 18.890 62 ALA BBB C 1
ATOM 7274 O O . ALA B 1 96 ? -20.017 43.422 34.427 1.000 24.060 62 ALA BBB O 1
ATOM 7281 N N . GLU B 1 97 ? -22.138 43.587 35.188 1.000 22.310 63 GLU BBB N 1
ATOM 7282 C CA . GLU B 1 97 ? -21.768 44.044 36.551 1.000 22.270 63 GLU BBB CA 1
ATOM 7283 C C . GLU B 1 97 ? -21.512 42.814 37.440 1.000 20.430 63 GLU BBB C 1
ATOM 7284 O O . GLU B 1 97 ? -20.660 42.911 38.322 1.000 20.880 63 GLU BBB O 1
ATOM 7296 N N . ILE B 1 98 ? -22.282 41.753 37.236 1.000 22.030 64 ILE BBB N 1
ATOM 7297 C CA . ILE B 1 98 ? -22.113 40.440 37.928 1.000 23.460 64 ILE BBB CA 1
ATOM 7298 C C . ILE B 1 98 ? -21.931 39.357 36.867 1.000 22.600 64 ILE BBB C 1
ATOM 7299 O O . ILE B 1 98 ? -22.756 39.270 35.928 1.000 21.540 64 ILE BBB O 1
ATOM 7315 N N . ILE B 1 99 ? -20.916 38.502 37.032 1.000 20.190 65 ILE BBB N 1
ATOM 7316 C CA . ILE B 1 99 ? -20.729 37.306 36.174 1.000 17.510 65 ILE BBB CA 1
ATOM 7317 C C . ILE B 1 99 ? -20.798 36.067 37.052 1.000 17.530 65 ILE BBB C 1
ATOM 7318 O O . ILE B 1 99 ? -20.019 35.977 38.025 1.000 19.640 65 ILE BBB O 1
ATOM 7334 N N . ILE B 1 100 ? -21.766 35.218 36.744 1.000 17.570 66 ILE BBB N 1
ATOM 7335 C CA . ILE B 1 100 ? -21.897 33.880 37.365 1.000 16.620 66 ILE BBB CA 1
ATOM 7336 C C . ILE B 1 100 ? -21.235 32.869 36.432 1.000 18.550 66 ILE BBB C 1
ATOM 7337 O O . ILE B 1 100 ? -21.606 32.795 35.252 1.000 18.420 66 ILE BBB O 1
ATOM 7353 N N . THR B 1 101 ? -20.265 32.117 36.959 1.000 19.230 67 THR BBB N 1
ATOM 7354 C CA . THR B 1 101 ? -19.672 30.961 36.245 1.000 15.200 67 THR BBB CA 1
ATOM 7355 C C . THR B 1 101 ? -19.962 29.673 37.020 1.000 14.860 67 THR BBB C 1
ATOM 7356 O O . THR B 1 101 ? -20.490 29.749 38.115 1.000 16.290 67 THR BBB O 1
ATOM 7367 N N . THR B 1 102 ? -19.625 28.539 36.440 1.000 15.750 68 THR BBB N 1
ATOM 7368 C CA . THR B 1 102 ? -19.807 27.224 37.083 1.000 15.090 68 THR BBB CA 1
ATOM 7369 C C . THR B 1 102 ? -18.598 26.391 36.701 1.000 12.690 68 THR BBB C 1
ATOM 7370 O O . THR B 1 102 ? -18.203 26.361 35.544 1.000 14.000 68 THR BBB O 1
ATOM 7381 N N . PRO B 1 103 ? -17.938 25.710 37.665 1.000 14.140 69 PRO BBB N 1
ATOM 7382 C CA . PRO B 1 103 ? -16.700 25.006 37.344 1.000 14.470 69 PRO BBB CA 1
ATOM 7383 C C . PRO B 1 103 ? -16.842 23.889 36.306 1.000 16.210 69 PRO BBB C 1
ATOM 7384 O O . PRO B 1 103 ? -15.868 23.551 35.644 1.000 15.180 69 PRO BBB O 1
ATOM 7395 N N . PHE B 1 104 ? -18.042 23.333 36.195 1.000 14.240 70 PHE BBB N 1
ATOM 7396 C CA . PHE B 1 104 ? -18.342 22.153 35.357 1.000 15.990 70 PHE BBB CA 1
ATOM 7397 C C . PHE B 1 104 ? -18.354 22.597 33.885 1.000 16.130 70 PHE BBB C 1
ATOM 7398 O O . PHE B 1 104 ? -18.139 21.760 33.035 1.000 17.470 70 PHE BBB O 1
ATOM 7415 N N . HIS B 1 105 ? -18.482 23.927 33.623 1.000 15.200 71 HIS BBB N 1
ATOM 7416 C CA . HIS B 1 105 ? -18.413 24.510 32.254 1.000 14.280 71 HIS BBB CA 1
ATOM 7417 C C . HIS B 1 105 ? -17.874 25.925 32.361 1.000 14.020 71 HIS BBB C 1
ATOM 7418 O O . HIS B 1 105 ? -18.636 26.916 32.296 1.000 17.180 71 HIS BBB O 1
ATOM 7433 N N . PRO B 1 106 ? -16.565 26.056 32.656 1.000 14.100 72 PRO BBB N 1
ATOM 7434 C CA . PRO B 1 106 ? -16.051 27.314 33.200 1.000 15.820 72 PRO BBB CA 1
ATOM 7435 C C . PRO B 1 106 ? -15.769 28.416 32.163 1.000 17.370 72 PRO BBB C 1
ATOM 7436 O O . PRO B 1 106 ? -14.969 28.204 31.267 1.000 15.420 72 PRO BBB O 1
ATOM 7447 N N . GLY B 1 107 ? -16.466 29.555 32.315 1.000 18.650 73 GLY BBB N 1
ATOM 7448 C CA . GLY B 1 107 ? -16.076 30.793 31.609 1.000 16.770 73 GLY BBB CA 1
ATOM 7449 C C . GLY B 1 107 ? -14.759 31.283 32.172 1.000 20.100 73 GLY BBB C 1
ATOM 7450 O O . GLY B 1 107 ? -14.752 31.758 33.300 1.000 21.620 73 GLY BBB O 1
ATOM 7454 N N . TYR B 1 108 ? -13.669 31.071 31.456 1.000 16.020 74 TYR BBB N 1
ATOM 7455 C CA . TYR B 1 108 ? -12.323 31.441 31.943 1.000 15.520 74 TYR BBB CA 1
ATOM 7456 C C . TYR B 1 108 ? -12.197 32.978 31.971 1.000 20.070 74 TYR BBB C 1
ATOM 7457 O O . TYR B 1 108 ? -12.114 33.598 30.895 1.000 18.880 74 TYR BBB O 1
ATOM 7475 N N . LEU B 1 109 ? -12.127 33.564 33.149 1.000 16.960 75 LEU BBB N 1
ATOM 7476 C CA . LEU B 1 109 ? -11.905 35.033 33.298 1.000 17.170 75 LEU BBB CA 1
ATOM 7477 C C . LEU B 1 109 ? -10.404 35.289 33.367 1.000 18.440 75 LEU BBB C 1
ATOM 7478 O O . LEU B 1 109 ? -9.858 35.480 34.425 1.000 17.970 75 LEU BBB O 1
ATOM 7494 N N . THR B 1 110 ? -9.821 35.309 32.169 1.000 18.840 76 THR BBB N 1
ATOM 7495 C CA . THR B 1 110 ? -8.378 35.562 31.949 1.000 21.430 76 THR BBB CA 1
ATOM 7496 C C . THR B 1 110 ? -8.109 37.051 32.198 1.000 20.720 76 THR BBB C 1
ATOM 7497 O O . THR B 1 110 ? -9.076 37.868 32.257 1.000 20.940 76 THR BBB O 1
ATOM 7508 N N . ALA B 1 111 ? -6.848 37.400 32.399 1.000 23.580 77 ALA BBB N 1
ATOM 7509 C CA . ALA B 1 111 ? -6.424 38.806 32.553 1.000 22.120 77 ALA BBB CA 1
ATOM 7510 C C . ALA B 1 111 ? -6.949 39.640 31.372 1.000 23.970 77 ALA BBB C 1
ATOM 7511 O O . ALA B 1 111 ? -7.464 40.754 31.625 1.000 22.820 77 ALA BBB O 1
ATOM 7518 N N . GLU B 1 112 ? -6.865 39.118 30.149 1.000 22.800 78 GLU BBB N 1
ATOM 7519 C CA . GLU B 1 112 ? -7.326 39.785 28.897 1.000 25.540 78 GLU BBB CA 1
ATOM 7520 C C . GLU B 1 112 ? -8.823 40.094 29.009 1.000 28.520 78 GLU BBB C 1
ATOM 7521 O O . GLU B 1 112 ? -9.243 41.223 28.716 1.000 27.890 78 GLU BBB O 1
ATOM 7533 N N . ARG B 1 113 ? -9.627 39.125 29.436 1.000 23.460 79 ARG BBB N 1
ATOM 7534 C CA . ARG B 1 113 ? -11.089 39.317 29.564 1.000 23.410 79 ARG BBB CA 1
ATOM 7535 C C . ARG B 1 113 ? -11.411 40.286 30.711 1.000 21.830 79 ARG BBB C 1
ATOM 7536 O O . ARG B 1 113 ? -12.330 41.101 30.549 1.000 27.650 79 ARG BBB O 1
ATOM 7557 N N . LEU B 1 114 ? -10.736 40.167 31.863 1.000 19.460 80 LEU BBB N 1
ATOM 7558 C CA . LEU B 1 114 ? -10.999 41.050 33.027 1.000 26.100 80 LEU BBB CA 1
ATOM 7559 C C . LEU B 1 114 ? -10.709 42.501 32.626 1.000 23.390 80 LEU BBB C 1
ATOM 7560 O O . LEU B 1 114 ? -11.465 43.390 33.069 1.000 28.590 80 LEU BBB O 1
ATOM 7576 N N . ALA B 1 115 ? -9.678 42.709 31.804 1.000 22.870 81 ALA BBB N 1
ATOM 7577 C CA . ALA B 1 115 ? -9.268 44.064 31.348 1.000 24.060 81 ALA BBB CA 1
ATOM 7578 C C . ALA B 1 115 ? -10.386 44.682 30.498 1.000 28.050 81 ALA BBB C 1
ATOM 7579 O O . ALA B 1 115 ? -10.468 45.940 30.469 1.000 24.000 81 ALA BBB O 1
ATOM 7586 N N . ARG B 1 116 ? -11.220 43.860 29.856 1.000 28.360 82 ARG BBB N 1
ATOM 7587 C CA . ARG B 1 116 ? -12.343 44.335 28.998 1.000 29.270 82 ARG BBB CA 1
ATOM 7588 C C . ARG B 1 116 ? -13.650 44.390 29.794 1.000 25.850 82 ARG BBB C 1
ATOM 7589 O O . ARG B 1 116 ? -14.621 44.955 29.266 1.000 29.680 82 ARG BBB O 1
ATOM 7610 N N . ALA B 1 117 ? -13.712 43.788 30.991 1.000 24.630 83 ALA BBB N 1
ATOM 7611 C CA . ALA B 1 117 ? -14.932 43.733 31.831 1.000 23.710 83 ALA BBB CA 1
ATOM 7612 C C . ALA B 1 117 ? -15.052 45.046 32.617 1.000 24.370 83 ALA BBB C 1
ATOM 7613 O O . ALA B 1 117 ? -14.806 45.070 33.833 1.000 26.810 83 ALA BBB O 1
ATOM 7620 N N . LYS B 1 118 ? -15.435 46.123 31.927 1.000 31.130 84 LYS BBB N 1
ATOM 7621 C CA . LYS B 1 118 ? -15.356 47.510 32.457 1.000 27.530 84 LYS BBB CA 1
ATOM 7622 C C . LYS B 1 118 ? -16.333 47.731 33.617 1.000 32.700 84 LYS BBB C 1
ATOM 7623 O O . LYS B 1 118 ? -16.060 48.632 34.442 1.000 26.970 84 LYS BBB O 1
ATOM 7642 N N . LYS B 1 119 ? -17.424 46.962 33.689 1.000 29.980 85 LYS BBB N 1
ATOM 7643 C CA . LYS B 1 119 ? -18.495 47.181 34.699 1.000 24.110 85 LYS BBB CA 1
ATOM 7644 C C . LYS B 1 119 ? -18.446 46.126 35.814 1.000 18.690 85 LYS BBB C 1
ATOM 7645 O O . LYS B 1 119 ? -19.224 46.235 36.761 1.000 21.140 85 LYS BBB O 1
ATOM 7664 N N . LEU B 1 120 ? -17.554 45.139 35.697 1.000 23.950 86 LEU BBB N 1
ATOM 7665 C CA . LEU B 1 120 ? -17.564 43.947 36.595 1.000 26.320 86 LEU BBB CA 1
ATOM 7666 C C . LEU B 1 120 ? -17.239 44.358 38.032 1.000 21.720 86 LEU BBB C 1
ATOM 7667 O O . LEU B 1 120 ? -16.166 44.955 38.255 1.000 23.550 86 LEU BBB O 1
ATOM 7683 N N . LYS B 1 121 ? -18.089 43.968 38.989 1.000 23.220 87 LYS BBB N 1
ATOM 7684 C CA A LYS B 1 121 ? -17.861 44.217 40.440 0.600 26.230 87 LYS BBB CA 1
ATOM 7685 C CA B LYS B 1 121 ? -17.865 44.218 40.441 0.400 19.910 87 LYS BBB CA 1
ATOM 7686 C C . LYS B 1 121 ? -17.834 42.893 41.223 1.000 19.630 87 LYS BBB C 1
ATOM 7687 O O . LYS B 1 121 ? -17.109 42.839 42.219 1.000 19.390 87 LYS BBB O 1
ATOM 7723 N N . LEU B 1 122 ? -18.602 41.910 40.775 1.000 19.710 88 LEU BBB N 1
ATOM 7724 C CA . LEU B 1 122 ? -18.791 40.612 41.491 1.000 21.710 88 LEU BBB CA 1
ATOM 7725 C C . LEU B 1 122 ? -18.734 39.446 40.506 1.000 20.160 88 LEU BBB C 1
ATOM 7726 O O . LEU B 1 122 ? -19.556 39.393 39.566 1.000 20.860 88 LEU BBB O 1
ATOM 7742 N N . ALA B 1 123 ? -17.820 38.493 40.754 1.000 19.330 89 ALA BBB N 1
ATOM 7743 C CA . ALA B 1 123 ? -17.760 37.200 40.036 1.000 18.070 89 ALA BBB CA 1
ATOM 7744 C C . ALA B 1 123 ? -18.142 36.066 40.990 1.000 19.280 89 ALA BBB C 1
ATOM 7745 O O . ALA B 1 123 ? -17.434 35.897 41.982 1.000 18.120 89 ALA BBB O 1
ATOM 7752 N N . VAL B 1 124 ? -19.288 35.441 40.735 1.000 16.940 90 VAL BBB N 1
ATOM 7753 C CA . VAL B 1 124 ? -19.817 34.358 41.622 1.000 16.790 90 VAL BBB CA 1
ATOM 7754 C C . VAL B 1 124 ? -19.618 32.997 40.935 1.000 15.340 90 VAL BBB C 1
ATOM 7755 O O . VAL B 1 124 ? -20.040 32.814 39.803 1.000 16.740 90 VAL BBB O 1
ATOM 7768 N N . THR B 1 125 ? -19.007 32.050 41.651 1.000 16.530 91 THR BBB N 1
ATOM 7769 C CA . THR B 1 125 ? -18.879 30.647 41.197 1.000 14.360 91 THR BBB CA 1
ATOM 7770 C C . THR B 1 125 ? -20.061 29.810 41.697 1.000 14.190 91 THR BBB C 1
ATOM 7771 O O . THR B 1 125 ? -20.221 29.738 42.937 1.000 15.340 91 THR BBB O 1
ATOM 7782 N N . ALA B 1 126 ? -20.880 29.315 40.799 1.000 15.240 92 ALA BBB N 1
ATOM 7783 C CA . ALA B 1 126 ? -21.976 28.366 41.097 1.000 14.310 92 ALA BBB CA 1
ATOM 7784 C C . ALA B 1 126 ? -21.372 26.982 41.337 1.000 14.870 92 ALA BBB C 1
ATOM 7785 O O . ALA B 1 126 ? -21.296 26.181 40.378 1.000 15.950 92 ALA BBB O 1
ATOM 7792 N N . GLY B 1 127 ? -20.917 26.797 42.578 1.000 14.150 93 GLY BBB N 1
ATOM 7793 C CA . GLY B 1 127 ? -20.133 25.610 42.979 1.000 13.900 93 GLY BBB CA 1
ATOM 7794 C C . GLY B 1 127 ? -18.945 26.083 43.773 1.000 13.250 93 GLY BBB C 1
ATOM 7795 O O . GLY B 1 127 ? -19.032 27.101 44.473 1.000 15.660 93 GLY BBB O 1
ATOM 7799 N N . ILE B 1 128 ? -17.846 25.339 43.689 1.000 13.150 94 ILE BBB N 1
ATOM 7800 C CA . ILE B 1 128 ? -16.650 25.535 44.525 1.000 13.830 94 ILE BBB CA 1
ATOM 7801 C C . ILE B 1 128 ? -15.435 25.415 43.620 1.000 12.580 94 ILE BBB C 1
ATOM 7802 O O . ILE B 1 128 ? -15.377 24.509 42.772 1.000 15.840 94 ILE BBB O 1
ATOM 7818 N N . GLY B 1 129 ? -14.472 26.304 43.846 1.000 13.090 95 GLY BBB N 1
ATOM 7819 C CA . GLY B 1 129 ? -13.204 26.364 43.115 1.000 13.080 95 GLY BBB CA 1
ATOM 7820 C C . GLY B 1 129 ? -13.287 27.504 42.107 1.000 13.150 95 GLY BBB C 1
ATOM 7821 O O . GLY B 1 129 ? -14.030 27.383 41.136 1.000 14.450 95 GLY BBB O 1
ATOM 7825 N N . SER B 1 130 ? -12.504 28.553 42.315 1.000 11.920 96 SER BBB N 1
ATOM 7826 C CA . SER B 1 130 ? -12.625 29.816 41.537 1.000 14.530 96 SER BBB CA 1
ATOM 7827 C C . SER B 1 130 ? -11.364 30.035 40.688 1.000 13.200 96 SER BBB C 1
ATOM 7828 O O . SER B 1 130 ? -11.145 31.210 40.226 1.000 15.700 96 SER BBB O 1
ATOM 7836 N N . ASP B 1 131 ? -10.597 28.961 40.489 1.000 13.100 97 ASP BBB N 1
ATOM 7837 C CA . ASP B 1 131 ? -9.299 28.994 39.787 1.000 12.080 97 ASP BBB CA 1
ATOM 7838 C C . ASP B 1 131 ? -9.489 29.282 38.286 1.000 14.780 97 ASP BBB C 1
ATOM 7839 O O . ASP B 1 131 ? -8.473 29.522 37.604 1.000 15.560 97 ASP BBB O 1
ATOM 7848 N N . HIS B 1 132 ? -10.702 29.247 37.755 1.000 13.750 98 HIS BBB N 1
ATOM 7849 C CA . HIS B 1 132 ? -10.985 29.621 36.349 1.000 14.490 98 HIS BBB CA 1
ATOM 7850 C C . HIS B 1 132 ? -11.027 31.157 36.229 1.000 16.170 98 HIS BBB C 1
ATOM 7851 O O . HIS B 1 132 ? -11.143 31.621 35.076 1.000 16.870 98 HIS BBB O 1
ATOM 7866 N N . VAL B 1 133 ? -10.963 31.867 37.334 1.000 15.020 99 VAL BBB N 1
ATOM 7867 C CA . VAL B 1 133 ? -10.777 33.350 37.363 1.000 14.730 99 VAL BBB CA 1
ATOM 7868 C C . VAL B 1 133 ? -9.286 33.570 37.615 1.000 22.010 99 VAL BBB C 1
ATOM 7869 O O . VAL B 1 133 ? -8.717 32.899 38.503 1.000 17.850 99 VAL BBB O 1
ATOM 7882 N N . ASP B 1 134 ? -8.650 34.481 36.861 1.000 18.510 100 ASP BBB N 1
ATOM 7883 C CA . ASP B 1 134 ? -7.297 34.957 37.225 1.000 19.600 100 ASP BBB CA 1
ATOM 7884 C C . ASP B 1 134 ? -7.438 35.837 38.465 1.000 18.790 100 ASP BBB C 1
ATOM 7885 O O . ASP B 1 134 ? -7.775 37.045 38.338 1.000 20.930 100 ASP BBB O 1
ATOM 7894 N N . LEU B 1 135 ? -7.167 35.280 39.645 1.000 21.050 101 LEU BBB N 1
ATOM 7895 C CA . LEU B 1 135 ? -7.491 35.966 40.923 1.000 22.240 101 LEU BBB CA 1
ATOM 7896 C C . LEU B 1 135 ? -6.525 37.142 41.146 1.000 18.600 101 LEU BBB C 1
ATOM 7897 O O . LEU B 1 135 ? -6.944 38.166 41.683 1.000 21.010 101 LEU BBB O 1
ATOM 7913 N N . ASP B 1 136 ? -5.266 37.008 40.737 1.000 22.120 102 ASP BBB N 1
ATOM 7914 C CA . ASP B 1 136 ? -4.290 38.120 40.853 1.000 19.950 102 ASP BBB CA 1
ATOM 7915 C C . ASP B 1 136 ? -4.795 39.277 39.995 1.000 24.850 102 ASP BBB C 1
ATOM 7916 O O . ASP B 1 136 ? -4.733 40.417 40.498 1.000 25.490 102 ASP BBB O 1
ATOM 7925 N N . ALA B 1 137 ? -5.235 39.027 38.759 1.000 21.450 103 ALA BBB N 1
ATOM 7926 C CA . ALA B 1 137 ? -5.784 40.075 37.867 1.000 25.460 103 ALA BBB CA 1
ATOM 7927 C C . ALA B 1 137 ? -7.086 40.633 38.455 1.000 25.630 103 ALA BBB C 1
ATOM 7928 O O . ALA B 1 137 ? -7.327 41.854 38.362 1.000 22.280 103 ALA BBB O 1
ATOM 7935 N N . ALA B 1 138 ? -7.915 39.786 39.055 1.000 21.040 104 ALA BBB N 1
ATOM 7936 C CA . ALA B 1 138 ? -9.194 40.225 39.648 1.000 22.690 104 ALA BBB CA 1
ATOM 7937 C C . ALA B 1 138 ? -8.917 41.277 40.730 1.000 23.740 104 ALA BBB C 1
ATOM 7938 O O . ALA B 1 138 ? -9.694 42.250 40.855 1.000 22.610 104 ALA BBB O 1
ATOM 7945 N N . ASN B 1 139 ? -7.833 41.088 41.491 1.000 19.940 105 ASN BBB N 1
ATOM 7946 C CA . ASN B 1 139 ? -7.416 41.997 42.588 1.000 24.820 105 ASN BBB CA 1
ATOM 7947 C C . ASN B 1 139 ? -7.032 43.378 42.029 1.000 26.980 105 ASN BBB C 1
ATOM 7948 O O . ASN B 1 139 ? -7.114 44.325 42.810 1.000 26.340 105 ASN BBB O 1
ATOM 7959 N N . LYS B 1 140 ? -6.617 43.463 40.757 1.000 25.670 106 LYS BBB N 1
ATOM 7960 C CA A LYS B 1 140 ? -6.163 44.739 40.131 0.400 26.200 106 LYS BBB CA 1
ATOM 7961 C CA B LYS B 1 140 ? -6.164 44.743 40.132 0.600 22.270 106 LYS BBB CA 1
ATOM 7962 C C . LYS B 1 140 ? -7.231 45.282 39.176 1.000 25.710 106 LYS BBB C 1
ATOM 7963 O O . LYS B 1 140 ? -6.934 46.276 38.502 1.000 33.380 106 LYS BBB O 1
ATOM 7999 N N . THR B 1 141 ? -8.427 44.693 39.155 1.000 25.210 107 THR BBB N 1
ATOM 8000 C CA . THR B 1 141 ? -9.507 45.002 38.179 1.000 23.130 107 THR BBB CA 1
ATOM 8001 C C . THR B 1 141 ? -10.603 45.832 38.853 1.000 28.860 107 THR BBB C 1
ATOM 8002 O O . THR B 1 141 ? -11.155 45.370 39.845 1.000 24.820 107 THR BBB O 1
ATOM 8013 N N . ASN B 1 142 ? -10.888 47.032 38.332 1.000 24.600 108 ASN BBB N 1
ATOM 8014 C CA . ASN B 1 142 ? -12.022 47.895 38.766 1.000 21.610 108 ASN BBB CA 1
ATOM 8015 C C . ASN B 1 142 ? -11.951 48.132 40.280 1.000 18.830 108 ASN BBB C 1
ATOM 8016 O O . ASN B 1 142 ? -13.028 48.147 40.943 1.000 27.820 108 ASN BBB O 1
ATOM 8027 N N . GLY B 1 143 ? -10.732 48.328 40.820 1.000 22.340 109 GLY BBB N 1
ATOM 8028 C CA . GLY B 1 143 ? -10.477 48.602 42.248 1.000 20.540 109 GLY BBB CA 1
ATOM 8029 C C . GLY B 1 143 ? -10.405 47.355 43.126 1.000 20.400 109 GLY BBB C 1
ATOM 8030 O O . GLY B 1 143 ? -10.306 47.496 44.364 1.000 20.220 109 GLY BBB O 1
ATOM 8034 N N . GLY B 1 144 ? -10.447 46.167 42.508 1.000 21.180 110 GLY BBB N 1
ATOM 8035 C CA . GLY B 1 144 ? -10.444 44.837 43.154 1.000 19.680 110 GLY BBB CA 1
ATOM 8036 C C . GLY B 1 144 ? -11.850 44.288 43.200 1.000 21.830 110 GLY BBB C 1
ATOM 8037 O O . GLY B 1 144 ? -12.659 44.758 44.016 1.000 22.100 110 GLY BBB O 1
ATOM 8041 N N . ILE B 1 145 ? -12.157 43.320 42.340 1.000 20.220 111 ILE BBB N 1
ATOM 8042 C CA . ILE B 1 145 ? -13.539 42.764 42.289 1.000 20.320 111 ILE BBB CA 1
ATOM 8043 C C . ILE B 1 145 ? -13.679 41.731 43.417 1.000 21.520 111 ILE BBB C 1
ATOM 8044 O O . ILE B 1 145 ? -12.645 41.209 43.919 1.000 23.130 111 ILE BBB O 1
ATOM 8060 N N . THR B 1 146 ? -14.911 41.513 43.830 1.000 20.230 112 THR BBB N 1
ATOM 8061 C CA . THR B 1 146 ? -15.258 40.384 44.726 1.000 18.900 112 THR BBB CA 1
ATOM 8062 C C . THR B 1 146 ? -15.378 39.096 43.921 1.000 17.560 112 THR BBB C 1
ATOM 8063 O O . THR B 1 146 ? -16.107 39.052 42.940 1.000 17.600 112 THR BBB O 1
ATOM 8074 N N . VAL B 1 147 ? -14.609 38.081 44.301 1.000 16.820 113 VAL BBB N 1
ATOM 8075 C CA . VAL B 1 147 ? -14.765 36.702 43.771 1.000 17.440 113 VAL BBB CA 1
ATOM 8076 C C . VAL B 1 147 ? -15.253 35.843 44.921 1.000 15.490 113 VAL BBB C 1
ATOM 8077 O O . VAL B 1 147 ? -14.572 35.754 45.919 1.000 17.090 113 VAL BBB O 1
ATOM 8090 N N . ALA B 1 148 ? -16.477 35.347 44.774 1.000 17.110 114 ALA BBB N 1
ATOM 8091 C CA . ALA B 1 148 ? -17.190 34.548 45.796 1.000 17.290 114 ALA BBB CA 1
ATOM 8092 C C . ALA B 1 148 ? -17.604 33.217 45.196 1.000 16.960 114 ALA BBB C 1
ATOM 8093 O O . ALA B 1 148 ? -17.788 33.122 43.975 1.000 16.730 114 ALA BBB O 1
ATOM 8100 N N . GLU B 1 149 ? -17.716 32.197 46.056 1.000 16.010 115 GLU BBB N 1
ATOM 8101 C CA . GLU B 1 149 ? -18.203 30.845 45.676 1.000 13.980 115 GLU BBB CA 1
ATOM 8102 C C . GLU B 1 149 ? -19.055 30.318 46.822 1.000 17.500 115 GLU BBB C 1
ATOM 8103 O O . GLU B 1 149 ? -18.985 30.820 47.936 1.000 15.740 115 GLU BBB O 1
ATOM 8115 N N . VAL B 1 150 ? -19.753 29.222 46.556 1.000 13.450 116 VAL BBB N 1
ATOM 8116 C CA . VAL B 1 150 ? -20.724 28.699 47.550 1.000 14.020 116 VAL BBB CA 1
ATOM 8117 C C . VAL B 1 150 ? -20.002 27.631 48.363 1.000 12.770 116 VAL BBB C 1
ATOM 8118 O O . VAL B 1 150 ? -20.180 26.385 48.156 1.000 13.340 116 VAL BBB O 1
ATOM 8131 N N . THR B 1 151 ? -19.154 28.076 49.265 1.000 12.240 117 THR BBB N 1
ATOM 8132 C CA . THR B 1 151 ? -18.383 27.197 50.151 1.000 15.950 117 THR BBB CA 1
ATOM 8133 C C . THR B 1 151 ? -19.319 26.186 50.788 1.000 12.650 117 THR BBB C 1
ATOM 8134 O O . THR B 1 151 ? -20.417 26.502 51.237 1.000 13.290 117 THR BBB O 1
ATOM 8145 N N . GLY B 1 152 ? -18.888 24.922 50.789 1.000 12.580 118 GLY BBB N 1
ATOM 8146 C CA . GLY B 1 152 ? -19.577 23.792 51.435 1.000 15.800 118 GLY BBB CA 1
ATOM 8147 C C . GLY B 1 152 ? -20.693 23.203 50.609 1.000 14.430 118 GLY BBB C 1
ATOM 8148 O O . GLY B 1 152 ? -21.074 22.038 50.912 1.000 16.360 118 GLY BBB O 1
ATOM 8152 N N . SER B 1 153 ? -21.126 23.782 49.514 1.000 12.460 119 SER BBB N 1
ATOM 8153 C CA . SER B 1 153 ? -22.314 23.303 48.770 1.000 12.730 119 SER BBB CA 1
ATOM 8154 C C . SER B 1 153 ? -22.033 21.920 48.148 1.000 13.280 119 SER BBB C 1
ATOM 8155 O O . SER B 1 153 ? -22.974 21.116 48.000 1.000 16.140 119 SER BBB O 1
ATOM 8163 N N . CYS B 1 154 ? -20.811 21.703 47.665 1.000 13.650 120 CYS BBB N 1
ATOM 8164 C CA . CYS B 1 154 ? -20.423 20.507 46.835 1.000 15.250 120 CYS BBB CA 1
ATOM 8165 C C . CYS B 1 154 ? -19.605 19.498 47.632 1.000 12.500 120 CYS BBB C 1
ATOM 8166 O O . CYS B 1 154 ? -19.280 18.402 47.115 1.000 13.160 120 CYS BBB O 1
ATOM 8174 N N . VAL B 1 155 ? -19.259 19.798 48.873 1.000 11.000 121 VAL BBB N 1
ATOM 8175 C CA . VAL B 1 155 ? -18.109 19.096 49.513 1.000 11.290 121 VAL BBB CA 1
ATOM 8176 C C . VAL B 1 155 ? -18.462 17.638 49.835 1.000 10.620 121 VAL BBB C 1
ATOM 8177 O O . VAL B 1 155 ? -17.591 16.749 49.707 1.000 11.570 121 VAL BBB O 1
ATOM 8190 N N . VAL B 1 156 ? -19.671 17.356 50.316 1.000 10.530 122 VAL BBB N 1
ATOM 8191 C CA . VAL B 1 156 ? -20.031 15.942 50.558 1.000 10.010 122 VAL BBB CA 1
ATOM 8192 C C . VAL B 1 156 ? -19.994 15.225 49.211 1.000 11.510 122 VAL BBB C 1
ATOM 8193 O O . VAL B 1 156 ? -19.564 14.034 49.186 1.000 9.950 122 VAL BBB O 1
ATOM 8206 N N . SER B 1 157 ? -20.633 15.793 48.210 1.000 11.590 123 SER BBB N 1
ATOM 8207 C CA . SER B 1 157 ? -20.757 15.163 46.870 1.000 13.260 123 SER BBB CA 1
ATOM 8208 C C . SER B 1 157 ? -19.375 14.691 46.375 1.000 9.690 123 SER BBB C 1
ATOM 8209 O O . SER B 1 157 ? -19.233 13.541 45.955 1.000 11.410 123 SER BBB O 1
ATOM 8217 N N . VAL B 1 158 ? -18.375 15.551 46.521 1.000 10.060 124 VAL BBB N 1
ATOM 8218 C CA . VAL B 1 158 ? -17.020 15.255 46.042 1.000 9.830 124 VAL BBB CA 1
ATOM 8219 C C . VAL B 1 158 ? -16.401 14.222 46.940 1.000 8.550 124 VAL BBB C 1
ATOM 8220 O O . VAL B 1 158 ? -15.765 13.280 46.446 1.000 9.790 124 VAL BBB O 1
ATOM 8233 N N . ALA B 1 159 ? -16.525 14.353 48.248 1.000 8.820 125 ALA BBB N 1
ATOM 8234 C CA . ALA B 1 159 ? -15.921 13.332 49.115 1.000 9.230 125 ALA BBB CA 1
ATOM 8235 C C . ALA B 1 159 ? -16.472 11.945 48.845 1.000 8.170 125 ALA BBB C 1
ATOM 8236 O O . ALA B 1 159 ? -15.758 10.948 48.868 1.000 9.170 125 ALA BBB O 1
ATOM 8243 N N . GLU B 1 160 ? -17.775 11.820 48.580 1.000 8.260 126 GLU BBB N 1
ATOM 8244 C CA . GLU B 1 160 ? -18.319 10.517 48.252 1.000 8.240 126 GLU BBB CA 1
ATOM 8245 C C . GLU B 1 160 ? -17.693 10.085 46.920 1.000 7.950 126 GLU BBB C 1
ATOM 8246 O O . GLU B 1 160 ? -17.449 8.872 46.768 1.000 8.370 126 GLU BBB O 1
ATOM 8258 N N . HIS B 1 161 ? -17.544 10.954 45.967 1.000 10.730 127 HIS BBB N 1
ATOM 8259 C CA . HIS B 1 161 ? -17.032 10.583 44.637 1.000 10.200 127 HIS BBB CA 1
ATOM 8260 C C . HIS B 1 161 ? -15.602 10.080 44.792 1.000 10.770 127 HIS BBB C 1
ATOM 8261 O O . HIS B 1 161 ? -15.186 9.117 44.119 1.000 8.770 127 HIS BBB O 1
ATOM 8276 N N . VAL B 1 162 ? -14.824 10.702 45.682 1.000 8.570 128 VAL BBB N 1
ATOM 8277 C CA . VAL B 1 162 ? -13.461 10.210 45.990 1.000 7.850 128 VAL BBB CA 1
ATOM 8278 C C . VAL B 1 162 ? -13.497 8.774 46.462 1.000 7.830 128 VAL BBB C 1
ATOM 8279 O O . VAL B 1 162 ? -12.733 7.934 45.997 1.000 8.740 128 VAL BBB O 1
ATOM 8292 N N . VAL B 1 163 ? -14.251 8.544 47.555 1.000 8.200 129 VAL BBB N 1
ATOM 8293 C CA . VAL B 1 163 ? -14.272 7.150 48.050 1.000 7.520 129 VAL BBB CA 1
ATOM 8294 C C . VAL B 1 163 ? -14.730 6.178 46.991 1.000 8.550 129 VAL BBB C 1
ATOM 8295 O O . VAL B 1 163 ? -14.206 5.059 46.908 1.000 8.160 129 VAL BBB O 1
ATOM 8308 N N . MET B 1 164 ? -15.773 6.492 46.279 1.000 8.710 130 MET BBB N 1
ATOM 8309 C CA . MET B 1 164 ? -16.222 5.652 45.148 1.000 10.290 130 MET BBB CA 1
ATOM 8310 C C . MET B 1 164 ? -15.075 5.374 44.134 1.000 6.170 130 MET BBB C 1
ATOM 8311 O O . MET B 1 164 ? -14.872 4.197 43.884 1.000 7.990 130 MET BBB O 1
ATOM 8325 N N . THR B 1 165 ? -14.367 6.413 43.780 1.000 7.600 131 THR BBB N 1
ATOM 8326 C CA . THR B 1 165 ? -13.319 6.269 42.768 1.000 8.580 131 THR BBB CA 1
ATOM 8327 C C . THR B 1 165 ? -12.166 5.426 43.366 1.000 8.400 131 THR BBB C 1
ATOM 8328 O O . THR B 1 165 ? -11.537 4.608 42.662 1.000 9.310 131 THR BBB O 1
ATOM 8339 N N . ILE B 1 166 ? -11.822 5.660 44.641 1.000 8.350 132 ILE BBB N 1
ATOM 8340 C CA . ILE B 1 166 ? -10.766 4.838 45.285 1.000 7.580 132 ILE BBB CA 1
ATOM 8341 C C . ILE B 1 166 ? -11.172 3.366 45.207 1.000 6.770 132 ILE BBB C 1
ATOM 8342 O O . ILE B 1 166 ? -10.374 2.452 44.802 1.000 9.120 132 ILE BBB O 1
ATOM 8358 N N . LEU B 1 167 ? -12.447 3.024 45.571 1.000 6.920 133 LEU BBB N 1
ATOM 8359 C CA . LEU B 1 167 ? -12.838 1.612 45.582 1.000 6.390 133 LEU BBB CA 1
ATOM 8360 C C . LEU B 1 167 ? -12.830 1.141 44.128 1.000 6.640 133 LEU BBB C 1
ATOM 8361 O O . LEU B 1 167 ? -12.522 -0.060 43.963 1.000 7.500 133 LEU BBB O 1
ATOM 8377 N N . VAL B 1 168 ? -13.438 1.842 43.202 1.000 8.810 134 VAL BBB N 1
ATOM 8378 C CA . VAL B 1 168 ? -13.465 1.409 41.777 1.000 8.220 134 VAL BBB CA 1
ATOM 8379 C C . VAL B 1 168 ? -12.094 1.019 41.273 1.000 8.730 134 VAL BBB C 1
ATOM 8380 O O . VAL B 1 168 ? -11.914 -0.028 40.636 1.000 9.400 134 VAL BBB O 1
ATOM 8393 N N . LEU B 1 169 ? -11.084 1.796 41.662 1.000 8.280 135 LEU BBB N 1
ATOM 8394 C CA . LEU B 1 169 ? -9.698 1.525 41.221 1.000 8.110 135 LEU BBB CA 1
ATOM 8395 C C . LEU B 1 169 ? -9.115 0.369 41.985 1.000 8.520 135 LEU BBB C 1
ATOM 8396 O O . LEU B 1 169 ? -8.527 -0.539 41.363 1.000 9.900 135 LEU BBB O 1
ATOM 8412 N N . VAL B 1 170 ? -9.194 0.405 43.300 1.000 7.740 136 VAL BBB N 1
ATOM 8413 C CA . VAL B 1 170 ? -8.581 -0.646 44.111 1.000 9.080 136 VAL BBB CA 1
ATOM 8414 C C . VAL B 1 170 ? -9.150 -2.000 43.840 1.000 7.020 136 VAL BBB C 1
ATOM 8415 O O . VAL B 1 170 ? -8.457 -3.067 43.781 1.000 8.680 136 VAL BBB O 1
ATOM 8428 N N . ARG B 1 171 ? -10.488 -2.082 43.597 1.000 7.600 137 ARG BBB N 1
ATOM 8429 C CA . ARG B 1 171 ? -11.177 -3.368 43.396 1.000 7.730 137 ARG BBB CA 1
ATOM 8430 C C . ARG B 1 171 ? -11.327 -3.629 41.885 1.000 8.440 137 ARG BBB C 1
ATOM 8431 O O . ARG B 1 171 ? -11.882 -4.714 41.571 1.000 8.860 137 ARG BBB O 1
ATOM 8452 N N . ASN B 1 172 ? -10.695 -2.891 41.020 1.000 8.230 138 ASN BBB N 1
ATOM 8453 C CA . ASN B 1 172 ? -10.561 -3.166 39.581 1.000 7.980 138 ASN BBB CA 1
ATOM 8454 C C . ASN B 1 172 ? -11.932 -3.352 38.926 1.000 11.070 138 ASN BBB C 1
ATOM 8455 O O . ASN B 1 172 ? -12.117 -4.225 38.027 1.000 10.170 138 ASN BBB O 1
ATOM 8466 N N . PHE B 1 173 ? -12.870 -2.467 39.253 1.000 8.510 139 PHE BBB N 1
ATOM 8467 C CA . PHE B 1 173 ? -14.241 -2.546 38.743 1.000 8.810 139 PHE BBB CA 1
ATOM 8468 C C . PHE B 1 173 ? -14.333 -2.350 37.220 1.000 8.360 139 PHE BBB C 1
ATOM 8469 O O . PHE B 1 173 ? -15.139 -3.044 36.568 1.000 9.950 139 PHE BBB O 1
ATOM 8486 N N . VAL B 1 174 ? -13.663 -1.316 36.707 1.000 8.420 140 VAL BBB N 1
ATOM 8487 C CA . VAL B 1 174 ? -13.995 -0.964 35.299 1.000 8.930 140 VAL BBB CA 1
ATOM 8488 C C . VAL B 1 174 ? -13.720 -2.110 34.326 1.000 10.310 140 VAL BBB C 1
ATOM 8489 O O . VAL B 1 174 ? -14.606 -2.474 33.546 1.000 8.940 140 VAL BBB O 1
ATOM 8502 N N . PRO B 1 175 ? -12.502 -2.681 34.242 1.000 9.380 141 PRO BBB N 1
ATOM 8503 C CA . PRO B 1 175 ? -12.327 -3.823 33.328 1.000 10.170 141 PRO BBB CA 1
ATOM 8504 C C . PRO B 1 175 ? -13.218 -5.039 33.631 1.000 9.730 141 PRO BBB C 1
ATOM 8505 O O . PRO B 1 175 ? -13.634 -5.709 32.702 1.000 10.470 141 PRO BBB O 1
ATOM 8516 N N . ALA B 1 176 ? -13.596 -5.181 34.895 1.000 9.180 142 ALA BBB N 1
ATOM 8517 C CA . ALA B 1 176 ? -14.486 -6.299 35.258 1.000 8.510 142 ALA BBB CA 1
ATOM 8518 C C . ALA B 1 176 ? -15.889 -6.067 34.654 1.000 7.850 142 ALA BBB C 1
ATOM 8519 O O . ALA B 1 176 ? -16.506 -7.003 34.139 1.000 10.730 142 ALA BBB O 1
ATOM 8526 N N . HIS B 1 177 ? -16.336 -4.823 34.752 1.000 8.810 143 HIS BBB N 1
ATOM 8527 C CA . HIS B 1 177 ? -17.696 -4.501 34.223 1.000 6.880 143 HIS BBB CA 1
ATOM 8528 C C . HIS B 1 177 ? -17.664 -4.634 32.684 1.000 8.670 143 HIS BBB C 1
ATOM 8529 O O . HIS B 1 177 ? -18.631 -5.180 32.046 1.000 9.990 143 HIS BBB O 1
ATOM 8544 N N . GLU B 1 178 ? -16.556 -4.226 32.050 1.000 8.210 144 GLU BBB N 1
ATOM 8545 C CA . GLU B 1 178 ? -16.449 -4.292 30.590 1.000 6.850 144 GLU BBB CA 1
ATOM 8546 C C . GLU B 1 178 ? -16.489 -5.744 30.220 1.000 9.100 144 GLU BBB C 1
ATOM 8547 O O . GLU B 1 178 ? -17.054 -6.033 29.121 1.000 9.610 144 GLU BBB O 1
ATOM 8559 N N . GLN B 1 179 ? -15.809 -6.628 30.888 1.000 8.450 145 GLN BBB N 1
ATOM 8560 C CA . GLN B 1 179 ? -15.777 -8.074 30.601 1.000 9.130 145 GLN BBB CA 1
ATOM 8561 C C . GLN B 1 179 ? -17.198 -8.609 30.563 1.000 13.380 145 GLN BBB C 1
ATOM 8562 O O . GLN B 1 179 ? -17.582 -9.303 29.599 1.000 11.490 145 GLN BBB O 1
ATOM 8576 N N . ILE B 1 180 ? -17.976 -8.239 31.559 1.000 10.280 146 ILE BBB N 1
ATOM 8577 C CA . ILE B 1 180 ? -19.377 -8.698 31.609 1.000 9.420 146 ILE BBB CA 1
ATOM 8578 C C . ILE B 1 180 ? -20.137 -8.224 30.391 1.000 7.980 146 ILE BBB C 1
ATOM 8579 O O . ILE B 1 180 ? -20.931 -9.021 29.776 1.000 11.370 146 ILE BBB O 1
ATOM 8595 N N . GLU B 1 181 ? -20.110 -6.922 30.165 1.000 8.900 147 GLU BBB N 1
ATOM 8596 C CA . GLU B 1 181 ? -20.943 -6.362 29.072 1.000 9.740 147 GLU BBB CA 1
ATOM 8597 C C . GLU B 1 181 ? -20.554 -6.952 27.708 1.000 9.920 147 GLU BBB C 1
ATOM 8598 O O . GLU B 1 181 ? -21.433 -7.046 26.832 1.000 12.830 147 GLU BBB O 1
ATOM 8610 N N . ALA B 1 182 ? -19.300 -7.368 27.531 1.000 10.290 148 ALA BBB N 1
ATOM 8611 C CA . ALA B 1 182 ? -18.793 -7.938 26.268 1.000 9.590 148 ALA BBB CA 1
ATOM 8612 C C . ALA B 1 182 ? -19.188 -9.423 26.164 1.000 13.060 148 ALA BBB C 1
ATOM 8613 O O . ALA B 1 182 ? -19.036 -9.943 25.023 1.000 13.810 148 ALA BBB O 1
ATOM 8620 N N . GLY B 1 183 ? -19.829 -10.029 27.165 1.000 11.150 149 GLY BBB N 1
ATOM 8621 C CA . GLY B 1 183 ? -20.250 -11.429 27.135 1.000 11.450 149 GLY BBB CA 1
ATOM 8622 C C . GLY B 1 183 ? -19.211 -12.423 27.492 1.000 10.350 149 GLY BBB C 1
ATOM 8623 O O . GLY B 1 183 ? -19.455 -13.654 27.393 1.000 14.510 149 GLY BBB O 1
ATOM 8627 N N . ARG B 1 184 ? -18.122 -11.992 28.146 1.000 11.440 150 ARG BBB N 1
ATOM 8628 C CA A ARG B 1 184 ? -16.977 -12.851 28.535 0.600 11.300 150 ARG BBB CA 1
ATOM 8629 C CA B ARG B 1 184 ? -16.988 -12.859 28.541 0.400 11.640 150 ARG BBB CA 1
ATOM 8630 C C . ARG B 1 184 ? -17.094 -13.233 30.021 1.000 11.260 150 ARG BBB C 1
ATOM 8631 O O . ARG B 1 184 ? -17.992 -12.750 30.735 1.000 11.160 150 ARG BBB O 1
ATOM 8671 N N . TRP B 1 185 ? -16.273 -14.209 30.428 1.000 10.130 151 TRP BBB N 1
ATOM 8672 C CA . TRP B 1 185 ? -16.247 -14.603 31.851 1.000 9.720 151 TRP BBB CA 1
ATOM 8673 C C . TRP B 1 185 ? -14.858 -15.101 32.130 1.000 13.810 151 TRP BBB C 1
ATOM 8674 O O . TRP B 1 185 ? -14.529 -16.263 31.723 1.000 14.520 151 TRP BBB O 1
ATOM 8695 N N . ASP B 1 186 ? -14.098 -14.392 32.968 1.000 12.100 152 ASP BBB N 1
ATOM 8696 C CA . ASP B 1 186 ? -12.753 -14.863 33.384 1.000 10.930 152 ASP BBB CA 1
ATOM 8697 C C . ASP B 1 186 ? -12.405 -14.229 34.714 1.000 10.620 152 ASP BBB C 1
ATOM 8698 O O . ASP B 1 186 ? -12.025 -13.027 34.703 1.000 11.520 152 ASP BBB O 1
ATOM 8707 N N . VAL B 1 187 ? -12.724 -14.863 35.797 1.000 13.000 153 VAL BBB N 1
ATOM 8708 C CA . VAL B 1 187 ? -12.535 -14.288 37.150 1.000 14.770 153 VAL BBB CA 1
ATOM 8709 C C . VAL B 1 187 ? -11.061 -13.963 37.388 1.000 12.150 153 VAL BBB C 1
ATOM 8710 O O . VAL B 1 187 ? -10.786 -12.822 37.789 1.000 11.960 153 VAL BBB O 1
ATOM 8723 N N . ALA B 1 188 ? -10.124 -14.846 37.039 1.000 12.530 154 ALA BBB N 1
ATOM 8724 C CA . ALA B 1 188 ? -8.691 -14.574 37.305 1.000 10.160 154 ALA BBB CA 1
ATOM 8725 C C . ALA B 1 188 ? -8.245 -13.286 36.621 1.000 11.620 154 ALA BBB C 1
ATOM 8726 O O . ALA B 1 188 ? -7.366 -12.554 37.131 1.000 12.380 154 ALA BBB O 1
ATOM 8733 N N . GLU B 1 189 ? -8.687 -13.105 35.375 1.000 11.160 155 GLU BBB N 1
ATOM 8734 C CA . GLU B 1 189 ? -8.265 -11.955 34.576 1.000 13.250 155 GLU BBB CA 1
ATOM 8735 C C . GLU B 1 189 ? -8.453 -10.643 35.322 1.000 11.740 155 GLU BBB C 1
ATOM 8736 O O . GLU B 1 189 ? -7.604 -9.738 35.148 1.000 13.600 155 GLU BBB O 1
ATOM 8748 N N . VAL B 1 190 ? -9.524 -10.527 36.109 1.000 11.500 156 VAL BBB N 1
ATOM 8749 C CA . VAL B 1 190 ? -9.801 -9.234 36.799 1.000 11.030 156 VAL BBB CA 1
ATOM 8750 C C . VAL B 1 190 ? -9.537 -9.344 38.322 1.000 12.420 156 VAL BBB C 1
ATOM 8751 O O . VAL B 1 190 ? -9.202 -8.306 38.853 1.000 12.220 156 VAL BBB O 1
ATOM 8764 N N . ALA B 1 191 ? -9.518 -10.545 38.888 1.000 10.040 157 ALA BBB N 1
ATOM 8765 C CA . ALA B 1 191 ? -9.167 -10.702 40.314 1.000 8.830 157 ALA BBB CA 1
ATOM 8766 C C . ALA B 1 191 ? -7.672 -10.403 40.476 1.000 10.110 157 ALA BBB C 1
ATOM 8767 O O . ALA B 1 191 ? -7.248 -10.112 41.600 1.000 11.770 157 ALA BBB O 1
ATOM 8774 N N . LYS B 1 192 ? -6.862 -10.617 39.422 1.000 10.940 158 LYS BBB N 1
ATOM 8775 C CA . LYS B 1 192 ? -5.385 -10.530 39.597 1.000 12.810 158 LYS BBB CA 1
ATOM 8776 C C . LYS B 1 192 ? -4.984 -9.113 39.962 1.000 10.550 158 LYS BBB C 1
ATOM 8777 O O . LYS B 1 192 ? -3.822 -8.943 40.432 1.000 14.540 158 LYS BBB O 1
ATOM 8796 N N . ASP B 1 193 ? -5.811 -8.078 39.780 1.000 11.980 159 ASP BBB N 1
ATOM 8797 C CA A ASP B 1 193 ? -5.511 -6.678 40.178 0.400 12.920 159 ASP BBB CA 1
ATOM 8798 C CA B ASP B 1 193 ? -5.508 -6.681 40.186 0.600 13.510 159 ASP BBB CA 1
ATOM 8799 C C . ASP B 1 193 ? -6.546 -6.210 41.220 1.000 10.690 159 ASP BBB C 1
ATOM 8800 O O . ASP B 1 193 ? -6.696 -4.988 41.357 1.000 12.080 159 ASP BBB O 1
ATOM 8816 N N . GLU B 1 194 ? -7.310 -7.103 41.798 1.000 9.930 160 GLU BBB N 1
ATOM 8817 C CA . GLU B 1 194 ? -8.338 -6.757 42.784 1.000 10.180 160 GLU BBB CA 1
ATOM 8818 C C . GLU B 1 194 ? -7.824 -6.851 44.222 1.000 9.750 160 GLU BBB C 1
ATOM 8819 O O . GLU B 1 194 ? -7.545 -7.946 44.636 1.000 10.500 160 GLU BBB O 1
ATOM 8831 N N . TYR B 1 195 ? -7.829 -5.723 44.873 1.000 10.110 161 TYR BBB N 1
ATOM 8832 C CA . TYR B 1 195 ? -7.416 -5.675 46.283 1.000 10.170 161 TYR BBB CA 1
ATOM 8833 C C . TYR B 1 195 ? -8.563 -5.236 47.151 1.000 8.380 161 TYR BBB C 1
ATOM 8834 O O . TYR B 1 195 ? -9.579 -4.666 46.621 1.000 10.380 161 TYR BBB O 1
ATOM 8852 N N . ASP B 1 196 ? -8.395 -5.346 48.444 1.000 8.540 162 ASP BBB N 1
ATOM 8853 C CA . ASP B 1 196 ? -9.324 -4.754 49.427 1.000 10.880 162 ASP BBB CA 1
ATOM 8854 C C . ASP B 1 196 ? -8.722 -3.425 49.850 1.000 8.790 162 ASP BBB C 1
ATOM 8855 O O . ASP B 1 196 ? -7.499 -3.283 49.899 1.000 9.880 162 ASP BBB O 1
ATOM 8864 N N . LEU B 1 197 ? -9.564 -2.459 50.193 1.000 9.470 163 LEU BBB N 1
ATOM 8865 C CA . LEU B 1 197 ? -9.149 -1.158 50.763 1.000 9.540 163 LEU BBB CA 1
ATOM 8866 C C . LEU B 1 197 ? -8.712 -1.315 52.230 1.000 9.790 163 LEU BBB C 1
ATOM 8867 O O . LEU B 1 197 ? -7.756 -0.639 52.633 1.000 10.070 163 LEU BBB O 1
ATOM 8883 N N . GLU B 1 198 ? -9.283 -2.301 52.916 1.000 9.560 164 GLU BBB N 1
ATOM 8884 C CA . GLU B 1 198 ? -8.846 -2.597 54.287 1.000 8.890 164 GLU BBB CA 1
ATOM 8885 C C . GLU B 1 198 ? -7.339 -2.859 54.281 1.000 10.210 164 GLU BBB C 1
ATOM 8886 O O . GLU B 1 198 ? -6.795 -3.455 53.386 1.000 10.670 164 GLU BBB O 1
ATOM 8898 N N . GLY B 1 199 ? -6.615 -2.295 55.278 1.000 11.490 165 GLY BBB N 1
ATOM 8899 C CA . GLY B 1 199 ? -5.168 -2.564 55.397 1.000 9.940 165 GLY BBB CA 1
ATOM 8900 C C . GLY B 1 199 ? -4.297 -1.754 54.448 1.000 14.200 165 GLY BBB C 1
ATOM 8901 O O . GLY B 1 199 ? -3.072 -1.910 54.474 1.000 12.240 165 GLY BBB O 1
ATOM 8905 N N . LYS B 1 200 ? -4.891 -0.905 53.630 1.000 10.620 166 LYS BBB N 1
ATOM 8906 C CA . LYS B 1 200 ? -4.108 0.033 52.789 1.000 11.700 166 LYS BBB CA 1
ATOM 8907 C C . LYS B 1 200 ? -3.938 1.410 53.456 1.000 10.760 166 LYS BBB C 1
ATOM 8908 O O . LYS B 1 200 ? -4.714 1.758 54.346 1.000 10.820 166 LYS BBB O 1
ATOM 8927 N N . VAL B 1 201 ? -2.861 2.095 53.104 1.000 9.120 167 VAL BBB N 1
ATOM 8928 C CA . VAL B 1 201 ? -2.603 3.456 53.593 1.000 10.640 167 VAL BBB CA 1
ATOM 8929 C C . VAL B 1 201 ? -3.123 4.452 52.592 1.000 7.680 167 VAL BBB C 1
ATOM 8930 O O . VAL B 1 201 ? -2.804 4.355 51.401 1.000 8.420 167 VAL BBB O 1
ATOM 8943 N N . VAL B 1 202 ? -3.963 5.368 53.046 1.000 10.890 168 VAL BBB N 1
ATOM 8944 C CA . VAL B 1 202 ? -4.603 6.423 52.225 1.000 8.900 168 VAL BBB CA 1
ATOM 8945 C C . VAL B 1 202 ? -4.136 7.787 52.689 1.000 9.600 168 VAL BBB C 1
ATOM 8946 O O . VAL B 1 202 ? -4.277 8.046 53.901 1.000 9.790 168 VAL BBB O 1
ATOM 8959 N N . GLY B 1 203 ? -3.618 8.592 51.786 1.000 9.560 169 GLY BBB N 1
ATOM 8960 C CA . GLY B 1 203 ? -3.271 9.982 52.088 1.000 10.390 169 GLY BBB CA 1
ATOM 8961 C C . GLY B 1 203 ? -4.084 10.940 51.282 1.000 9.250 169 GLY BBB C 1
ATOM 8962 O O . GLY B 1 203 ? -4.207 10.770 50.074 1.000 9.470 169 GLY BBB O 1
ATOM 8966 N N . THR B 1 204 ? -4.404 12.080 51.868 1.000 9.460 170 THR BBB N 1
ATOM 8967 C CA . THR B 1 204 ? -5.038 13.261 51.228 1.000 8.860 170 THR BBB CA 1
ATOM 8968 C C . THR B 1 204 ? -4.139 14.486 51.208 1.000 11.030 170 THR BBB C 1
ATOM 8969 O O . THR B 1 204 ? -3.484 14.782 52.219 1.000 11.110 170 THR BBB O 1
ATOM 8980 N N . VAL B 1 205 ? -3.998 15.020 50.010 1.000 9.020 171 VAL BBB N 1
ATOM 8981 C CA . VAL B 1 205 ? -3.356 16.342 49.800 1.000 9.510 171 VAL BBB CA 1
ATOM 8982 C C . VAL B 1 205 ? -4.397 17.433 49.981 1.000 11.380 171 VAL BBB C 1
ATOM 8983 O O . VAL B 1 205 ? -5.300 17.576 49.136 1.000 11.970 171 VAL BBB O 1
ATOM 8996 N N . GLY B 1 206 ? -4.408 17.996 51.177 1.000 9.890 172 GLY BBB N 1
ATOM 8997 C CA . GLY B 1 206 ? -5.496 18.918 51.575 1.000 11.030 172 GLY BBB CA 1
ATOM 8998 C C . GLY B 1 206 ? -6.461 18.234 52.540 1.000 12.600 172 GLY BBB C 1
ATOM 8999 O O . GLY B 1 206 ? -6.957 17.073 52.272 1.000 11.010 172 GLY BBB O 1
ATOM 9003 N N . VAL B 1 207 ? -6.713 18.834 53.694 1.000 11.760 173 VAL BBB N 1
ATOM 9004 C CA . VAL B 1 207 ? -7.641 18.292 54.708 1.000 12.140 173 VAL BBB CA 1
ATOM 9005 C C . VAL B 1 207 ? -8.604 19.418 55.067 1.000 10.000 173 VAL BBB C 1
ATOM 9006 O O . VAL B 1 207 ? -8.992 19.529 56.241 1.000 12.140 173 VAL BBB O 1
ATOM 9019 N N . GLY B 1 208 ? -9.097 20.112 54.053 1.000 12.260 174 GLY BBB N 1
ATOM 9020 C CA . GLY B 1 208 ? -10.184 21.096 54.196 1.000 11.190 174 GLY BBB CA 1
ATOM 9021 C C . GLY B 1 208 ? -11.522 20.444 54.205 1.000 10.560 174 GLY BBB C 1
ATOM 9022 O O . GLY B 1 208 ? -11.649 19.222 54.575 1.000 10.900 174 GLY BBB O 1
ATOM 9026 N N . ARG B 1 209 ? -12.533 21.118 53.697 1.000 13.070 175 ARG BBB N 1
ATOM 9027 C CA . ARG B 1 209 ? -13.893 20.584 53.794 1.000 12.470 175 ARG BBB CA 1
ATOM 9028 C C . ARG B 1 209 ? -13.988 19.232 53.105 1.000 11.180 175 ARG BBB C 1
ATOM 9029 O O . ARG B 1 209 ? -14.659 18.299 53.606 1.000 12.530 175 ARG BBB O 1
ATOM 9050 N N . ILE B 1 210 ? -13.416 19.117 51.905 1.000 11.220 176 ILE BBB N 1
ATOM 9051 C CA . ILE B 1 210 ? -13.489 17.815 51.208 1.000 10.730 176 ILE BBB CA 1
ATOM 9052 C C . ILE B 1 210 ? -12.542 16.814 51.815 1.000 8.960 176 ILE BBB C 1
ATOM 9053 O O . ILE B 1 210 ? -12.979 15.647 52.069 1.000 10.060 176 ILE BBB O 1
ATOM 9069 N N . GLY B 1 211 ? -11.268 17.092 51.969 1.000 10.250 177 GLY BBB N 1
ATOM 9070 C CA . GLY B 1 211 ? -10.289 16.109 52.455 1.000 11.290 177 GLY BBB CA 1
ATOM 9071 C C . GLY B 1 211 ? -10.729 15.569 53.819 1.000 8.470 177 GLY BBB C 1
ATOM 9072 O O . GLY B 1 211 ? -10.640 14.312 54.026 1.000 9.830 177 GLY BBB O 1
ATOM 9076 N N . GLU B 1 212 ? -11.222 16.388 54.702 1.000 10.650 178 GLU BBB N 1
ATOM 9077 C CA . GLU B 1 212 ? -11.653 15.903 56.031 1.000 12.980 178 GLU BBB CA 1
ATOM 9078 C C . GLU B 1 212 ? -12.848 14.973 55.837 1.000 10.090 178 GLU BBB C 1
ATOM 9079 O O . GLU B 1 212 ? -12.903 13.892 56.450 1.000 10.770 178 GLU BBB O 1
ATOM 9091 N N . ARG B 1 213 ? -13.774 15.276 54.940 1.000 10.710 179 ARG BBB N 1
ATOM 9092 C CA . ARG B 1 213 ? -14.971 14.438 54.697 1.000 10.420 179 ARG BBB CA 1
ATOM 9093 C C . ARG B 1 213 ? -14.609 13.132 54.010 1.000 10.420 179 ARG BBB C 1
ATOM 9094 O O . ARG B 1 213 ? -15.243 12.096 54.238 1.000 9.590 179 ARG BBB O 1
ATOM 9115 N N . VAL B 1 214 ? -13.553 13.145 53.199 1.000 10.080 180 VAL BBB N 1
ATOM 9116 C CA . VAL B 1 214 ? -13.036 11.875 52.630 1.000 9.960 180 VAL BBB CA 1
ATOM 9117 C C . VAL B 1 214 ? -12.584 10.988 53.788 1.000 8.100 180 VAL BBB C 1
ATOM 9118 O O . VAL B 1 214 ? -12.869 9.783 53.842 1.000 8.280 180 VAL BBB O 1
ATOM 9131 N N . LEU B 1 215 ? -11.741 11.505 54.667 1.000 9.990 181 LEU BBB N 1
ATOM 9132 C CA . LEU B 1 215 ? -11.207 10.690 55.795 1.000 10.480 181 LEU BBB CA 1
ATOM 9133 C C . LEU B 1 215 ? -12.352 10.219 56.694 1.000 8.020 181 LEU BBB C 1
ATOM 9134 O O . LEU B 1 215 ? -12.341 9.030 57.071 1.000 9.320 181 LEU BBB O 1
ATOM 9150 N N . ARG B 1 216 ? -13.371 10.999 56.867 1.000 10.440 182 ARG BBB N 1
ATOM 9151 C CA . ARG B 1 216 ? -14.550 10.620 57.682 1.000 10.670 182 ARG BBB CA 1
ATOM 9152 C C . ARG B 1 216 ? -15.263 9.420 57.058 1.000 11.170 182 ARG BBB C 1
ATOM 9153 O O . ARG B 1 216 ? -15.753 8.486 57.730 1.000 13.370 182 ARG BBB O 1
ATOM 9174 N N . ARG B 1 217 ? -15.300 9.369 55.742 1.000 9.890 183 ARG BBB N 1
ATOM 9175 C CA . ARG B 1 217 ? -15.985 8.253 55.029 1.000 10.700 183 ARG BBB CA 1
ATOM 9176 C C . ARG B 1 217 ? -15.057 7.062 54.942 1.000 11.380 183 ARG BBB C 1
ATOM 9177 O O . ARG B 1 217 ? -15.547 5.929 54.975 1.000 12.240 183 ARG BBB O 1
ATOM 9198 N N . LEU B 1 218 ? -13.733 7.262 54.920 1.000 10.390 184 LEU BBB N 1
ATOM 9199 C CA . LEU B 1 218 ? -12.801 6.120 54.892 1.000 9.970 184 LEU BBB CA 1
ATOM 9200 C C . LEU B 1 218 ? -12.611 5.502 56.286 1.000 8.580 184 LEU BBB C 1
ATOM 9201 O O . LEU B 1 218 ? -12.299 4.267 56.348 1.000 9.130 184 LEU BBB O 1
ATOM 9217 N N . LYS B 1 219 ? -13.095 6.090 57.358 1.000 11.230 185 LYS BBB N 1
ATOM 9218 C CA . LYS B 1 219 ? -12.859 5.640 58.747 1.000 10.310 185 LYS BBB CA 1
ATOM 9219 C C . LYS B 1 219 ? -13.415 4.235 58.875 1.000 9.060 185 LYS BBB C 1
ATOM 9220 O O . LYS B 1 219 ? -12.758 3.330 59.430 1.000 13.050 185 LYS BBB O 1
ATOM 9239 N N . GLY B 1 220 ? -14.617 3.999 58.358 1.000 11.610 186 GLY BBB N 1
ATOM 9240 C CA . GLY B 1 220 ? -15.276 2.683 58.542 1.000 10.470 186 GLY BBB CA 1
ATOM 9241 C C . GLY B 1 220 ? -14.659 1.527 57.773 1.000 9.450 186 GLY BBB C 1
ATOM 9242 O O . GLY B 1 220 ? -14.988 0.310 57.952 1.000 9.120 186 GLY BBB O 1
ATOM 9246 N N . PHE B 1 221 ? -13.730 1.787 56.869 1.000 9.850 187 PHE BBB N 1
ATOM 9247 C CA . PHE B 1 221 ? -13.085 0.782 55.997 1.000 10.230 187 PHE BBB CA 1
ATOM 9248 C C . PHE B 1 221 ? -11.813 0.201 56.613 1.000 11.610 187 PHE BBB C 1
ATOM 9249 O O . PHE B 1 221 ? -11.272 -0.771 56.052 1.000 9.600 187 PHE BBB O 1
ATOM 9266 N N . ASP B 1 222 ? -11.423 0.601 57.820 1.000 9.480 188 ASP BBB N 1
ATOM 9267 C CA . ASP B 1 222 ? -10.227 0.008 58.514 1.000 9.640 188 ASP BBB CA 1
ATOM 9268 C C . ASP B 1 222 ? -9.014 -0.055 57.541 1.000 9.150 188 ASP BBB C 1
ATOM 9269 O O . ASP B 1 222 ? -8.350 -1.080 57.460 1.000 10.300 188 ASP BBB O 1
ATOM 9278 N N . CYS B 1 223 ? -8.724 1.085 57.000 1.000 8.980 189 CYS BBB N 1
ATOM 9279 C CA . CYS B 1 223 ? -7.452 1.331 56.298 1.000 9.410 189 CYS BBB CA 1
ATOM 9280 C C . CYS B 1 223 ? -6.344 1.170 57.362 1.000 8.500 189 CYS BBB C 1
ATOM 9281 O O . CYS B 1 223 ? -6.560 1.341 58.565 1.000 10.910 189 CYS BBB O 1
ATOM 9289 N N . LYS B 1 224 ? -5.140 0.778 56.931 1.000 9.950 190 LYS BBB N 1
ATOM 9290 C CA . LYS B 1 224 ? -3.983 0.637 57.860 1.000 10.950 190 LYS BBB CA 1
ATOM 9291 C C . LYS B 1 224 ? -3.689 1.988 58.494 1.000 9.440 190 LYS BBB C 1
ATOM 9292 O O . LYS B 1 224 ? -3.462 2.025 59.732 1.000 10.490 190 LYS BBB O 1
ATOM 9311 N N . GLU B 1 225 ? -3.768 3.103 57.783 1.000 10.210 191 GLU BBB N 1
ATOM 9312 C CA . GLU B 1 225 ? -3.586 4.452 58.273 1.000 13.240 191 GLU BBB CA 1
ATOM 9313 C C . GLU B 1 225 ? -4.238 5.376 57.300 1.000 10.140 191 GLU BBB C 1
ATOM 9314 O O . GLU B 1 225 ? -4.235 5.146 56.086 1.000 9.100 191 GLU BBB O 1
ATOM 9326 N N . LEU B 1 226 ? -4.660 6.510 57.830 1.000 9.360 192 LEU BBB N 1
ATOM 9327 C CA . LEU B 1 226 ? -5.192 7.714 57.206 1.000 8.700 192 LEU BBB CA 1
ATOM 9328 C C . LEU B 1 226 ? -4.237 8.869 57.454 1.000 11.770 192 LEU BBB C 1
ATOM 9329 O O . LEU B 1 226 ? -3.995 9.165 58.625 1.000 11.840 192 LEU BBB O 1
ATOM 9345 N N . LEU B 1 227 ? -3.650 9.344 56.364 1.000 10.130 193 LEU BBB N 1
ATOM 9346 C CA . LEU B 1 227 ? -2.682 10.431 56.425 1.000 12.260 193 LEU BBB CA 1
ATOM 9347 C C . LEU B 1 227 ? -3.230 11.667 55.763 1.000 9.250 193 LEU BBB C 1
ATOM 9348 O O . LEU B 1 227 ? -4.013 11.589 54.792 1.000 10.250 193 LEU BBB O 1
ATOM 9364 N N . TYR B 1 228 ? -2.664 12.795 56.070 1.000 11.450 194 TYR BBB N 1
ATOM 9365 C CA . TYR B 1 228 ? -2.894 14.082 55.379 1.000 10.460 194 TYR BBB CA 1
ATOM 9366 C C . TYR B 1 228 ? -1.653 14.940 55.347 1.000 12.290 194 TYR BBB C 1
ATOM 9367 O O . TYR B 1 228 ? -0.809 14.873 56.228 1.000 11.370 194 TYR BBB O 1
ATOM 9385 N N . TYR B 1 229 ? -1.627 15.748 54.282 1.000 11.800 195 TYR BBB N 1
ATOM 9386 C CA . TYR B 1 229 ? -0.643 16.840 54.127 1.000 9.730 195 TYR BBB CA 1
ATOM 9387 C C . TYR B 1 229 ? -1.394 18.139 53.872 1.000 13.110 195 TYR BBB C 1
ATOM 9388 O O . TYR B 1 229 ? -2.212 18.208 52.940 1.000 11.570 195 TYR BBB O 1
ATOM 9406 N N . ASP B 1 230 ? -1.230 19.124 54.713 1.000 11.920 196 ASP BBB N 1
ATOM 9407 C CA . ASP B 1 230 ? -1.891 20.429 54.564 1.000 10.780 196 ASP BBB CA 1
ATOM 9408 C C . ASP B 1 230 ? -1.129 21.398 55.431 1.000 13.740 196 ASP BBB C 1
ATOM 9409 O O . ASP B 1 230 ? -0.845 21.067 56.577 1.000 14.070 196 ASP BBB O 1
ATOM 9418 N N . TYR B 1 231 ? -0.911 22.627 54.979 1.000 14.460 197 TYR BBB N 1
ATOM 9419 C CA . TYR B 1 231 ? -0.286 23.674 55.839 1.000 17.820 197 TYR BBB CA 1
ATOM 9420 C C . TYR B 1 231 ? -1.326 24.240 56.822 1.000 16.960 197 TYR BBB C 1
ATOM 9421 O O . TYR B 1 231 ? -0.914 24.903 57.785 1.000 16.390 197 TYR BBB O 1
ATOM 9439 N N . GLN B 1 232 ? -2.621 23.963 56.640 1.000 15.250 198 GLN BBB N 1
ATOM 9440 C CA . GLN B 1 232 ? -3.687 24.221 57.641 1.000 18.080 198 GLN BBB CA 1
ATOM 9441 C C . GLN B 1 232 ? -4.106 22.885 58.248 1.000 17.430 198 GLN BBB C 1
ATOM 9442 O O . GLN B 1 232 ? -4.871 22.127 57.651 1.000 15.570 198 GLN BBB O 1
ATOM 9456 N N . PRO B 1 233 ? -3.641 22.540 59.467 1.000 13.510 199 PRO BBB N 1
ATOM 9457 C CA . PRO B 1 233 ? -3.904 21.200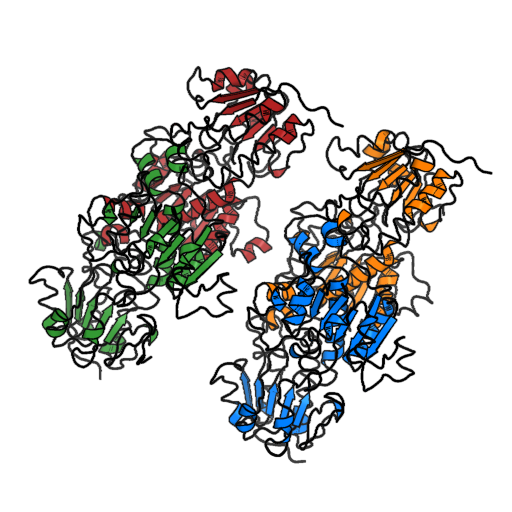 59.990 1.000 12.490 199 PRO BBB CA 1
ATOM 9458 C C . PRO B 1 233 ? -5.312 21.099 60.588 1.000 12.220 199 PRO BBB C 1
ATOM 9459 O O . PRO B 1 233 ? -5.950 22.116 60.841 1.000 16.090 199 PRO BBB O 1
ATOM 9470 N N . LEU B 1 234 ? -5.706 19.835 60.791 1.000 12.850 200 LEU BBB N 1
ATOM 9471 C CA . LEU B 1 234 ? -6.864 19.522 61.659 1.000 13.690 200 LEU BBB CA 1
ATOM 9472 C C . LEU B 1 234 ? -6.476 19.761 63.110 1.000 13.170 200 LEU BBB C 1
ATOM 9473 O O . LEU B 1 234 ? -5.308 19.587 63.486 1.000 16.670 200 LEU BBB O 1
ATOM 9489 N N . SER B 1 235 ? -7.463 20.075 63.926 1.000 14.970 201 SER BBB N 1
ATOM 9490 C CA A SER B 1 235 ? -7.278 20.152 65.386 0.700 15.020 201 SER BBB CA 1
ATOM 9491 C CA B SER B 1 235 ? -7.301 20.148 65.395 0.300 16.340 201 SER BBB CA 1
ATOM 9492 C C . SER B 1 235 ? -6.845 18.792 65.927 1.000 14.250 201 SER BBB C 1
ATOM 9493 O O . SER B 1 235 ? -7.189 17.726 65.392 1.000 14.440 201 SER BBB O 1
ATOM 9507 N N . PRO B 1 236 ? -6.129 18.740 67.074 1.000 14.230 202 PRO BBB N 1
ATOM 9508 C CA . PRO B 1 236 ? -5.820 17.429 67.641 1.000 15.390 202 PRO BBB CA 1
ATOM 9509 C C . PRO B 1 236 ? -7.092 16.626 67.937 1.000 10.170 202 PRO BBB C 1
ATOM 9510 O O . PRO B 1 236 ? -7.067 15.392 67.873 1.000 11.550 202 PRO BBB O 1
ATOM 9521 N N . GLU B 1 237 ? -8.157 17.305 68.351 1.000 14.530 203 GLU BBB N 1
ATOM 9522 C CA A GLU B 1 237 ? -9.437 16.647 68.687 0.500 15.650 203 GLU BBB CA 1
ATOM 9523 C CA B GLU B 1 237 ? -9.445 16.657 68.686 0.500 15.850 203 GLU BBB CA 1
ATOM 9524 C C . GLU B 1 237 ? -9.976 15.959 67.427 1.000 14.520 203 GLU BBB C 1
ATOM 9525 O O . GLU B 1 237 ? -10.354 14.793 67.506 1.000 11.390 203 GLU BBB O 1
ATOM 9547 N N . LYS B 1 238 ? -9.887 16.592 66.270 1.000 14.460 204 LYS BBB N 1
ATOM 9548 C CA A LYS B 1 238 ? -10.462 15.998 65.037 0.600 16.460 204 LYS BBB CA 1
ATOM 9549 C CA B LYS B 1 238 ? -10.459 16.009 65.028 0.400 14.600 204 LYS BBB CA 1
ATOM 9550 C C . LYS B 1 238 ? -9.522 14.904 64.528 1.000 12.470 204 LYS BBB C 1
ATOM 9551 O O . LYS B 1 238 ? -10.001 13.885 64.038 1.000 12.610 204 LYS BBB O 1
ATOM 9587 N N . GLU B 1 239 ? -8.231 15.063 64.727 1.000 11.910 205 GLU BBB N 1
ATOM 9588 C CA . GLU B 1 239 ? -7.293 13.991 64.340 1.000 11.380 205 GLU BBB CA 1
ATOM 9589 C C . GLU B 1 239 ? -7.643 12.718 65.081 1.000 12.460 205 GLU BBB C 1
ATOM 9590 O O . GLU B 1 239 ? -7.550 11.626 64.538 1.000 12.590 205 GLU BBB O 1
ATOM 9602 N N . LYS B 1 240 ? -7.892 12.828 66.414 1.000 11.160 206 LYS BBB N 1
ATOM 9603 C CA . LYS B 1 240 ? -8.210 11.588 67.164 1.000 12.200 206 LYS BBB CA 1
ATOM 9604 C C . LYS B 1 240 ? -9.631 11.088 66.853 1.000 11.100 206 LYS BBB C 1
ATOM 9605 O O . LYS B 1 240 ? -9.825 9.852 66.860 1.000 13.510 206 LYS BBB O 1
ATOM 9624 N N . GLU B 1 241 ? -10.578 11.958 66.652 1.000 11.740 207 GLU BBB N 1
ATOM 9625 C CA . GLU B 1 241 ? -11.980 11.554 66.349 1.000 13.300 207 GLU BBB CA 1
ATOM 9626 C C . GLU B 1 241 ? -11.997 10.778 65.028 1.000 12.690 207 GLU BBB C 1
ATOM 9627 O O . GLU B 1 241 ? -12.510 9.632 64.987 1.000 13.070 207 GLU BBB O 1
ATOM 9639 N N . ILE B 1 242 ? -11.327 11.258 64.005 1.000 12.790 208 ILE BBB N 1
ATOM 9640 C CA . ILE B 1 242 ? -11.309 10.606 62.663 1.000 13.630 208 ILE BBB CA 1
ATOM 9641 C C . ILE B 1 242 ? -10.355 9.421 62.709 1.000 12.020 208 ILE BBB C 1
ATOM 9642 O O . ILE B 1 242 ? -10.692 8.323 62.185 1.000 16.480 208 ILE BBB O 1
ATOM 9658 N N . GLY B 1 243 ? -9.175 9.598 63.339 1.000 12.750 209 GLY BBB N 1
ATOM 9659 C CA . GLY B 1 243 ? -8.123 8.596 63.434 1.000 13.890 209 GLY BBB CA 1
ATOM 9660 C C . GLY B 1 243 ? -7.146 8.754 62.282 1.000 13.140 209 GLY BBB C 1
ATOM 9661 O O . GLY B 1 243 ? -7.139 7.917 61.374 1.000 16.780 209 GLY BBB O 1
ATOM 9665 N N . CYS B 1 244 ? -6.543 9.920 62.202 1.000 10.850 210 CYS BBB N 1
ATOM 9666 C CA . CYS B 1 244 ? -5.608 10.220 61.106 1.000 12.310 210 CYS BBB CA 1
ATOM 9667 C C . CYS B 1 244 ? -4.361 10.934 61.632 1.000 11.620 210 CYS BBB C 1
ATOM 9668 O O . CYS B 1 244 ? -4.351 11.316 62.822 1.000 15.110 210 CYS BBB O 1
ATOM 9676 N N . ARG B 1 245 ? -3.363 11.020 60.802 1.000 10.620 211 ARG BBB N 1
ATOM 9677 C CA . ARG B 1 245 ? -2.019 11.512 61.186 1.000 12.420 211 ARG BBB CA 1
ATOM 9678 C C . ARG B 1 245 ? -1.554 12.532 60.162 1.000 11.200 211 ARG BBB C 1
ATOM 9679 O O . ARG B 1 245 ? -1.641 12.295 58.939 1.000 12.410 211 ARG BBB O 1
ATOM 9700 N N . ARG B 1 246 ? -1.095 13.693 60.603 1.000 12.000 212 ARG BBB N 1
ATOM 9701 C CA . ARG B 1 246 ? -0.492 14.751 59.776 1.000 13.690 212 ARG BBB CA 1
ATOM 9702 C C . ARG B 1 246 ? 0.932 14.351 59.398 1.000 10.940 212 ARG BBB C 1
ATOM 9703 O O . ARG B 1 246 ? 1.732 14.067 60.291 1.000 13.910 212 ARG BBB O 1
ATOM 9724 N N . VAL B 1 247 ? 1.246 14.384 58.118 1.000 11.800 213 VAL BBB N 1
ATOM 9725 C CA . VAL B 1 247 ? 2.609 14.173 57.597 1.000 13.740 213 VAL BBB CA 1
ATOM 9726 C C . VAL B 1 247 ? 3.130 15.544 57.177 1.000 14.860 213 VAL BBB C 1
ATOM 9727 O O . VAL B 1 247 ? 2.449 16.278 56.471 1.000 14.620 213 VAL BBB O 1
ATOM 9740 N N . GLU B 1 248 ? 4.338 15.884 57.642 1.000 14.290 214 GLU BBB N 1
ATOM 9741 C CA A GLU B 1 248 ? 4.826 17.279 57.498 0.600 18.130 214 GLU BBB CA 1
ATOM 9742 C CA B GLU B 1 248 ? 4.857 17.268 57.506 0.400 17.420 214 GLU BBB CA 1
ATOM 9743 C C . GLU B 1 248 ? 5.344 17.515 56.071 1.000 16.220 214 GLU BBB C 1
ATOM 9744 O O . GLU B 1 248 ? 5.297 18.660 55.635 1.000 20.250 214 GLU BBB O 1
ATOM 9766 N N . ASN B 1 249 ? 5.822 16.483 55.399 1.000 14.070 215 ASN BBB N 1
ATOM 9767 C CA . ASN B 1 249 ? 6.464 16.621 54.070 1.000 16.980 215 ASN BBB CA 1
ATOM 9768 C C . ASN B 1 249 ? 5.622 15.856 53.041 1.000 13.000 215 ASN BBB C 1
ATOM 9769 O O . ASN B 1 249 ? 5.381 14.632 53.234 1.000 13.260 215 ASN BBB O 1
ATOM 9780 N N . LEU B 1 250 ? 5.318 16.460 51.907 1.000 14.710 216 LEU BBB N 1
ATOM 9781 C CA . LEU B 1 250 ? 4.425 15.841 50.896 1.000 15.670 216 LEU BBB CA 1
ATOM 9782 C C . LEU B 1 250 ? 5.085 14.578 50.345 1.000 12.130 216 LEU BBB C 1
ATOM 9783 O O . LEU B 1 250 ? 4.446 13.518 50.277 1.000 12.900 216 LEU BBB O 1
ATOM 9799 N N . GLU B 1 251 ? 6.345 14.656 49.914 1.000 14.310 217 GLU BBB N 1
ATOM 9800 C CA . GLU B 1 251 ? 7.042 13.461 49.376 1.000 14.580 217 GLU BBB CA 1
ATOM 9801 C C . GLU B 1 251 ? 7.080 12.339 50.390 1.000 15.420 217 GLU BBB C 1
ATOM 9802 O O . GLU B 1 251 ? 6.899 11.150 50.011 1.000 15.330 217 GLU BBB O 1
ATOM 9814 N N . GLU B 1 252 ? 7.265 12.620 51.672 1.000 14.660 218 GLU BBB N 1
ATOM 9815 C CA A GLU B 1 252 ? 7.315 11.536 52.680 0.500 18.290 218 GLU BBB CA 1
ATOM 9816 C CA B GLU B 1 252 ? 7.317 11.533 52.678 0.500 18.010 218 GLU BBB CA 1
ATOM 9817 C C . GLU B 1 252 ? 5.920 10.922 52.822 1.000 12.620 218 GLU BBB C 1
ATOM 9818 O O . GLU B 1 252 ? 5.840 9.712 53.029 1.000 14.650 218 GLU BBB O 1
ATOM 9840 N N . MET B 1 253 ? 4.856 11.708 52.702 1.000 12.500 219 MET BBB N 1
ATOM 9841 C CA . MET B 1 253 ? 3.501 11.088 52.740 1.000 12.350 219 MET BBB CA 1
ATOM 9842 C C . MET B 1 253 ? 3.302 10.207 51.494 1.000 10.660 219 MET BBB C 1
ATOM 9843 O O . MET B 1 253 ? 2.884 9.018 51.651 1.000 10.550 219 MET BBB O 1
ATOM 9857 N N . LEU B 1 254 ? 3.701 10.635 50.310 1.000 10.610 220 LEU BBB N 1
ATOM 9858 C CA . LEU B 1 254 ? 3.458 9.892 49.058 1.000 12.190 220 LEU BBB CA 1
ATOM 9859 C C . LEU B 1 254 ? 4.164 8.554 49.171 1.000 10.470 220 LEU BBB C 1
ATOM 9860 O O . LEU B 1 254 ? 3.625 7.491 48.796 1.000 11.630 220 LEU BBB O 1
ATOM 9876 N N . ALA B 1 255 ? 5.385 8.552 49.747 1.000 10.700 221 ALA BBB N 1
ATOM 9877 C CA . ALA B 1 255 ? 6.170 7.312 49.801 1.000 11.710 221 ALA BBB CA 1
ATOM 9878 C C . ALA B 1 255 ? 5.571 6.217 50.651 1.000 10.000 221 ALA BBB C 1
ATOM 9879 O O . ALA B 1 255 ? 5.983 5.048 50.552 1.000 11.750 221 ALA BBB O 1
ATOM 9886 N N . GLN B 1 256 ? 4.665 6.581 51.553 1.000 11.640 222 GLN BBB N 1
ATOM 9887 C CA . GLN B 1 256 ? 4.006 5.695 52.550 1.000 13.280 222 GLN BBB CA 1
ATOM 9888 C C . GLN B 1 256 ? 2.621 5.241 52.106 1.000 12.100 222 GLN BBB C 1
ATOM 9889 O O . GLN B 1 256 ? 2.124 4.274 52.686 1.000 12.230 222 GLN BBB O 1
ATOM 9903 N N . CYS B 1 257 ? 2.046 5.814 51.052 1.000 9.660 223 CYS BBB N 1
ATOM 9904 C CA . CYS B 1 257 ? 0.630 5.553 50.734 1.000 10.500 223 CYS BBB CA 1
ATOM 9905 C C . CYS B 1 257 ? 0.483 4.489 49.675 1.000 12.000 223 CYS BBB C 1
ATOM 9906 O O . CYS B 1 257 ? 1.314 4.390 48.734 1.000 11.880 223 CYS BBB O 1
ATOM 9914 N N . ASP B 1 258 ? -0.554 3.699 49.797 1.000 9.280 224 ASP BBB N 1
ATOM 9915 C CA . ASP B 1 258 ? -1.081 2.884 48.670 1.000 10.540 224 ASP BBB CA 1
ATOM 9916 C C . ASP B 1 258 ? -2.006 3.686 47.777 1.000 8.040 224 ASP BBB C 1
ATOM 9917 O O . ASP B 1 258 ? -2.017 3.524 46.584 1.000 8.580 224 ASP BBB O 1
ATOM 9926 N N . VAL B 1 259 ? -2.775 4.601 48.368 1.000 9.650 225 VAL BBB N 1
ATOM 9927 C CA . VAL B 1 259 ? -3.763 5.465 47.685 1.000 7.890 225 VAL BBB CA 1
ATOM 9928 C C . VAL B 1 259 ? -3.393 6.912 48.004 1.000 7.660 225 VAL BBB C 1
ATOM 9929 O O . VAL B 1 259 ? -3.259 7.160 49.189 1.000 8.300 225 VAL BBB O 1
ATOM 9942 N N . VAL B 1 260 ? -3.455 7.803 47.051 1.000 9.460 226 VAL BBB N 1
ATOM 9943 C CA . VAL B 1 260 ? -3.336 9.246 47.206 1.000 8.520 226 VAL BBB CA 1
ATOM 9944 C C . VAL B 1 260 ? -4.556 9.868 46.571 1.000 9.840 226 VAL BBB C 1
ATOM 9945 O O . VAL B 1 260 ? -4.866 9.580 45.418 1.000 9.480 226 VAL BBB O 1
ATOM 9958 N N . THR B 1 261 ? -5.173 10.797 47.294 1.000 9.930 227 THR BBB N 1
ATOM 9959 C CA . THR B 1 261 ? -6.252 11.657 46.787 1.000 7.330 227 THR BBB CA 1
ATOM 9960 C C . THR B 1 261 ? -5.905 13.142 46.940 1.000 9.370 227 THR BBB C 1
ATOM 9961 O O . THR B 1 261 ? -5.531 13.494 48.002 1.000 9.560 227 THR BBB O 1
ATOM 9972 N N . ILE B 1 262 ? -6.089 13.862 45.855 1.000 8.370 228 ILE BBB N 1
ATOM 9973 C CA . ILE B 1 262 ? -5.823 15.323 45.790 1.000 7.710 228 ILE BBB CA 1
ATOM 9974 C C . ILE B 1 262 ? -7.092 16.120 46.067 1.000 9.900 228 ILE BBB C 1
ATOM 9975 O O . ILE B 1 262 ? -8.105 15.926 45.394 1.000 9.100 228 ILE BBB O 1
ATOM 9991 N N . ASN B 1 263 ? -7.043 16.893 47.164 1.000 9.800 229 ASN BBB N 1
ATOM 9992 C CA . ASN B 1 263 ? -8.217 17.698 47.606 1.000 10.710 229 ASN BBB CA 1
ATOM 9993 C C . ASN B 1 263 ? -7.852 19.140 47.945 1.000 13.420 229 ASN BBB C 1
ATOM 9994 O O . ASN B 1 263 ? -8.286 19.622 49.004 1.000 12.370 229 ASN BBB O 1
ATOM 10005 N N . CYS B 1 264 ? -6.922 19.710 47.202 1.000 10.840 230 CYS BBB N 1
ATOM 10006 C CA . CYS B 1 264 ? -6.526 21.113 47.431 1.000 10.810 230 CYS BBB CA 1
ATOM 10007 C C . CYS B 1 264 ? -7.001 21.918 46.247 1.000 11.060 230 CYS BBB C 1
ATOM 10008 O O . CYS B 1 264 ? -7.189 21.450 45.145 1.000 11.710 230 CYS BBB O 1
ATOM 10016 N N . PRO B 1 265 ? -7.082 23.265 46.422 1.000 12.710 231 PRO BBB N 1
ATOM 10017 C CA . PRO B 1 265 ? -7.413 24.168 45.336 1.000 12.890 231 PRO BBB CA 1
ATOM 10018 C C . PRO B 1 265 ? -6.258 24.266 44.345 1.000 11.170 231 PRO BBB C 1
ATOM 10019 O O . PRO B 1 265 ? -5.098 23.944 44.669 1.000 14.540 231 PRO BBB O 1
ATOM 10030 N N . LEU B 1 266 ? -6.592 24.737 43.145 1.000 14.210 232 LEU BBB N 1
ATOM 10031 C CA . LEU B 1 266 ? -5.590 25.067 42.102 1.000 11.470 232 LEU BBB CA 1
ATOM 10032 C C . LEU B 1 266 ? -5.123 26.508 42.292 1.000 12.850 232 LEU BBB C 1
ATOM 10033 O O . LEU B 1 266 ? -5.972 27.457 42.256 1.000 14.720 232 LEU BBB O 1
ATOM 10049 N N . HIS B 1 267 ? -3.822 26.679 42.582 1.000 12.540 233 HIS BBB N 1
ATOM 10050 C CA . HIS B 1 267 ? -3.196 28.018 42.701 1.000 13.450 233 HIS BBB CA 1
ATOM 10051 C C . HIS B 1 267 ? -1.758 27.864 42.223 1.000 15.100 233 HIS BBB C 1
ATOM 10052 O O . HIS B 1 267 ? -1.364 26.762 41.821 1.000 14.830 233 HIS BBB O 1
ATOM 10067 N N . GLU B 1 268 ? -0.994 28.941 42.206 1.000 18.720 234 GLU BBB N 1
ATOM 10068 C CA A GLU B 1 268 ? 0.326 28.926 41.533 0.500 15.380 234 GLU BBB CA 1
ATOM 10069 C CA B GLU B 1 268 ? 0.348 28.952 41.575 0.500 19.310 234 GLU BBB CA 1
ATOM 10070 C C . GLU B 1 268 ? 1.154 27.736 42.033 1.000 16.270 234 GLU BBB C 1
ATOM 10071 O O . GLU B 1 268 ? 1.775 27.087 41.178 1.000 20.820 234 GLU BBB O 1
ATOM 10093 N N . SER B 1 269 ? 1.173 27.449 43.335 1.000 15.510 235 SER BBB N 1
ATOM 10094 C CA A SER B 1 269 ? 2.072 26.406 43.885 0.700 15.500 235 SER BBB CA 1
ATOM 10095 C CA B SER B 1 269 ? 2.068 26.403 43.896 0.300 15.880 235 SER BBB CA 1
ATOM 10096 C C . SER B 1 269 ? 1.482 24.995 43.721 1.000 15.910 235 SER BBB C 1
ATOM 10097 O O . SER B 1 269 ? 2.240 24.053 43.930 1.000 19.260 235 SER BBB O 1
ATOM 10111 N N . THR B 1 270 ? 0.216 24.832 43.297 1.000 13.740 236 THR BBB N 1
ATOM 10112 C CA . THR B 1 270 ? -0.309 23.468 43.013 1.000 12.230 236 THR BBB CA 1
ATOM 10113 C C . THR B 1 270 ? -0.495 23.208 41.511 1.000 12.910 236 THR BBB C 1
ATOM 10114 O O . THR B 1 270 ? -0.712 22.054 41.159 1.000 12.330 236 THR BBB O 1
ATOM 10125 N N . ARG B 1 271 ? -0.341 24.201 40.654 1.000 13.750 237 ARG BBB N 1
ATOM 10126 C CA A ARG B 1 271 ? -0.403 23.977 39.184 0.700 13.490 237 ARG BBB CA 1
ATOM 10127 C CA B ARG B 1 271 ? -0.405 23.979 39.186 0.300 15.270 237 ARG BBB CA 1
ATOM 10128 C C . ARG B 1 271 ? 0.759 23.071 38.773 1.000 13.470 237 ARG BBB C 1
ATOM 10129 O O . ARG B 1 271 ? 1.920 23.419 39.067 1.000 15.210 237 ARG BBB O 1
ATOM 10169 N N . GLY B 1 272 ? 0.452 21.911 38.193 1.000 12.980 238 GLY BBB N 1
ATOM 10170 C CA . GLY B 1 272 ? 1.496 20.970 37.777 1.000 13.840 238 GLY BBB CA 1
ATOM 10171 C C . GLY B 1 272 ? 2.284 20.406 38.940 1.000 12.370 238 GLY BBB C 1
ATOM 10172 O O . GLY B 1 272 ? 3.428 19.930 38.718 1.000 16.310 238 GLY BBB O 1
ATOM 10176 N N . LEU B 1 273 ? 1.717 20.384 40.138 1.000 11.910 239 LEU BBB N 1
ATOM 10177 C CA . LEU B 1 273 ? 2.391 19.820 41.314 1.000 11.870 239 LEU BBB CA 1
ATOM 10178 C C . LEU B 1 273 ? 2.687 18.328 41.087 1.000 11.030 239 LEU BBB C 1
ATOM 10179 O O . LEU B 1 273 ? 3.809 17.844 41.388 1.000 14.190 239 LEU BBB O 1
ATOM 10195 N N . PHE B 1 274 ? 1.708 17.563 40.564 1.000 10.690 240 PHE BBB N 1
ATOM 10196 C CA . PHE B 1 274 ? 1.836 16.109 40.356 1.000 9.240 240 PHE BBB CA 1
ATOM 10197 C C . PHE B 1 274 ? 2.385 15.915 38.951 1.000 11.090 240 PHE BBB C 1
ATOM 10198 O O . PHE B 1 274 ? 1.692 15.653 37.997 1.000 12.700 240 PHE BBB O 1
ATOM 10215 N N . ASN B 1 275 ? 3.693 16.159 38.875 1.000 13.080 241 ASN BBB N 1
ATOM 10216 C CA . ASN B 1 275 ? 4.509 15.934 37.662 1.000 12.770 241 ASN BBB CA 1
ATOM 10217 C C . ASN B 1 275 ? 5.216 14.587 37.781 1.000 13.060 241 ASN BBB C 1
ATOM 10218 O O . ASN B 1 275 ? 5.062 13.883 38.776 1.000 13.760 241 ASN BBB O 1
ATOM 10229 N N . LYS B 1 276 ? 6.005 14.237 36.760 1.000 12.940 242 LYS BBB N 1
ATOM 10230 C CA A LYS B 1 276 ? 6.695 12.929 36.773 0.500 12.250 242 LYS BBB CA 1
ATOM 10231 C CA B LYS B 1 276 ? 6.716 12.941 36.760 0.500 11.850 242 LYS BBB CA 1
ATOM 10232 C C . LYS B 1 276 ? 7.547 12.783 38.047 1.000 12.840 242 LYS BBB C 1
ATOM 10233 O O . LYS B 1 276 ? 7.602 11.657 38.580 1.000 13.950 242 LYS BBB O 1
ATOM 10269 N N . ASP B 1 277 ? 8.265 13.805 38.428 1.000 13.950 243 ASP BBB N 1
ATOM 10270 C CA A ASP B 1 277 ? 9.156 13.727 39.615 0.500 15.480 243 ASP BBB CA 1
ATOM 10271 C CA B ASP B 1 277 ? 9.158 13.727 39.616 0.500 14.700 243 ASP BBB CA 1
ATOM 10272 C C . ASP B 1 277 ? 8.330 13.424 40.876 1.000 14.040 243 ASP BBB C 1
ATOM 10273 O O . ASP B 1 277 ? 8.713 12.503 41.624 1.000 14.930 243 ASP BBB O 1
ATOM 10289 N N . LEU B 1 278 ? 7.201 14.094 41.073 1.000 13.680 244 LEU BBB N 1
ATOM 10290 C CA . LEU B 1 278 ? 6.433 13.879 42.321 1.000 12.150 244 LEU BBB CA 1
ATOM 10291 C C . LEU B 1 278 ? 5.742 12.530 42.236 1.000 12.500 244 LEU BBB C 1
ATOM 10292 O O . LEU B 1 278 ? 5.714 11.782 43.214 1.000 13.220 244 LEU BBB O 1
ATOM 10308 N N . ILE B 1 279 ? 5.154 12.219 41.082 1.000 11.850 245 ILE BBB N 1
ATOM 10309 C CA . ILE B 1 279 ? 4.507 10.885 40.952 1.000 11.200 245 ILE BBB CA 1
ATOM 10310 C C . ILE B 1 279 ? 5.507 9.785 41.246 1.000 10.060 245 ILE BBB C 1
ATOM 10311 O O . ILE B 1 279 ? 5.105 8.667 41.671 1.000 10.570 245 ILE BBB O 1
ATOM 10327 N N . SER B 1 280 ? 6.779 9.954 40.861 1.000 12.020 246 SER BBB N 1
ATOM 10328 C CA . SER B 1 280 ? 7.809 8.899 41.076 1.000 10.580 246 SER BBB CA 1
ATOM 10329 C C . SER B 1 280 ? 8.062 8.640 42.576 1.000 12.230 246 SER BBB C 1
ATOM 10330 O O . SER B 1 280 ? 8.551 7.525 42.871 1.000 14.030 246 SER BBB O 1
ATOM 10338 N N . LYS B 1 281 ? 7.568 9.488 43.478 1.000 11.480 247 LYS BBB N 1
ATOM 10339 C CA . LYS B 1 281 ? 7.686 9.306 44.945 1.000 10.810 247 LYS BBB CA 1
ATOM 10340 C C . LYS B 1 281 ? 6.536 8.412 45.442 1.000 11.460 247 LYS BBB C 1
ATOM 10341 O O . LYS B 1 281 ? 6.667 7.895 46.548 1.000 13.380 247 LYS BBB O 1
ATOM 10360 N N . MET B 1 282 ? 5.450 8.304 44.687 1.000 10.700 248 MET BBB N 1
ATOM 10361 C CA A MET B 1 282 ? 4.389 7.325 45.033 0.600 9.300 248 MET BBB CA 1
ATOM 10362 C CA B MET B 1 282 ? 4.392 7.326 45.046 0.400 10.150 248 MET BBB CA 1
ATOM 10363 C C . MET B 1 282 ? 4.949 5.913 44.913 1.000 10.140 248 MET BBB C 1
ATOM 10364 O O . MET B 1 282 ? 5.912 5.697 44.138 1.000 10.720 248 MET BBB O 1
ATOM 10390 N N . LYS B 1 283 ? 4.376 4.947 45.551 1.000 9.330 249 LYS BBB N 1
ATOM 10391 C CA . LYS B 1 283 ? 4.754 3.550 45.504 1.000 8.830 249 LYS BBB CA 1
ATOM 10392 C C . LYS B 1 283 ? 4.451 3.033 44.111 1.000 10.980 249 LYS BBB C 1
ATOM 10393 O O . LYS B 1 283 ? 3.395 3.366 43.511 1.000 11.930 249 LYS BBB O 1
ATOM 10412 N N . ARG B 1 284 ? 5.238 2.052 43.676 1.000 11.090 250 ARG BBB N 1
ATOM 10413 C CA . ARG B 1 284 ? 4.875 1.353 42.439 1.000 10.180 250 ARG BBB CA 1
ATOM 10414 C C . ARG B 1 284 ? 3.566 0.606 42.681 1.000 12.130 250 ARG BBB C 1
ATOM 10415 O O . ARG B 1 284 ? 3.465 -0.130 43.673 1.000 12.820 250 ARG BBB O 1
ATOM 10436 N N . GLY B 1 285 ? 2.666 0.725 41.734 1.000 9.890 251 GLY BBB N 1
ATOM 10437 C CA . GLY B 1 285 ? 1.349 0.044 41.792 1.000 11.930 251 GLY BBB CA 1
ATOM 10438 C C . GLY B 1 285 ? 0.355 0.736 42.709 1.000 12.180 251 GLY BBB C 1
ATOM 10439 O O . GLY B 1 285 ? -0.679 0.123 43.051 1.000 13.850 251 GLY BBB O 1
ATOM 10443 N N . SER B 1 286 ? 0.538 2.010 42.942 1.000 9.680 252 SER BBB N 1
ATOM 10444 C CA . SER B 1 286 ? -0.368 2.854 43.766 1.000 11.740 252 SER BBB CA 1
ATOM 10445 C C . SER B 1 286 ? -1.519 3.350 42.919 1.000 7.180 252 SER BBB C 1
ATOM 10446 O O . SER B 1 286 ? -1.500 3.283 41.713 1.000 9.440 252 SER BBB O 1
ATOM 10454 N N . TRP B 1 287 ? -2.498 3.909 43.607 1.000 8.770 253 TRP BBB N 1
ATOM 10455 C CA . TRP B 1 287 ? -3.725 4.459 42.997 1.000 7.400 253 TRP BBB CA 1
ATOM 10456 C C . TRP B 1 287 ? -3.767 5.966 43.247 1.000 7.980 253 TRP BBB C 1
ATOM 10457 O O . TRP B 1 287 ? -3.697 6.292 44.422 1.000 9.250 253 TRP BBB O 1
ATOM 10478 N N . LEU B 1 288 ? -4.099 6.739 42.274 1.000 8.890 254 LEU BBB N 1
ATOM 10479 C CA . LEU B 1 288 ? -4.133 8.208 42.360 1.000 8.100 254 LEU BBB CA 1
ATOM 10480 C C . LEU B 1 288 ? -5.536 8.674 41.973 1.000 9.290 254 LEU BBB C 1
ATOM 10481 O O . LEU B 1 288 ? -5.982 8.409 40.864 1.000 10.190 254 LEU BBB O 1
ATOM 10497 N N . VAL B 1 289 ? -6.156 9.455 42.839 1.000 9.500 255 VAL BBB N 1
ATOM 10498 C CA . VAL B 1 289 ? -7.490 10.038 42.606 1.000 8.240 255 VAL BBB CA 1
ATOM 10499 C C . VAL B 1 289 ? -7.427 11.572 42.671 1.000 9.540 255 VAL BBB C 1
ATOM 10500 O O . VAL B 1 289 ? -6.758 12.130 43.576 1.000 10.290 255 VAL BBB O 1
ATOM 10513 N N . ASN B 1 290 ? -8.064 12.217 41.680 1.000 8.510 256 ASN BBB N 1
ATOM 10514 C CA . ASN B 1 290 ? -8.039 13.681 41.580 1.000 7.380 256 ASN BBB CA 1
ATOM 10515 C C . ASN B 1 290 ? -9.417 14.174 41.172 1.000 8.210 256 ASN BBB C 1
ATOM 10516 O O . ASN B 1 290 ? -9.743 14.128 39.994 1.000 8.970 256 ASN BBB O 1
ATOM 10527 N N . THR B 1 291 ? -10.136 14.600 42.187 1.000 9.410 257 THR BBB N 1
ATOM 10528 C CA . THR B 1 291 ? -11.420 15.338 42.025 1.000 9.920 257 THR BBB CA 1
ATOM 10529 C C . THR B 1 291 ? -11.220 16.836 42.280 1.000 10.200 257 THR BBB C 1
ATOM 10530 O O . THR B 1 291 ? -12.240 17.544 42.489 1.000 12.710 257 THR BBB O 1
ATOM 10541 N N . ALA B 1 292 ? -9.977 17.305 42.469 1.000 9.360 258 ALA BBB N 1
ATOM 10542 C CA . ALA B 1 292 ? -9.713 18.701 42.816 1.000 9.710 258 ALA BBB CA 1
ATOM 10543 C C . ALA B 1 292 ? -9.726 19.582 41.571 1.000 13.080 258 ALA BBB C 1
ATOM 10544 O O . ALA B 1 292 ? -10.771 20.123 41.217 1.000 10.670 258 ALA BBB O 1
ATOM 10551 N N . ARG B 1 293 ? -8.611 19.612 40.843 1.000 13.060 259 ARG BBB N 1
ATOM 10552 C CA . ARG B 1 293 ? -8.563 20.261 39.518 1.000 10.760 259 ARG BBB CA 1
ATOM 10553 C C . ARG B 1 293 ? -7.614 19.520 38.602 1.000 10.810 259 ARG BBB C 1
ATOM 10554 O O . ARG B 1 293 ? -6.551 19.062 39.064 1.000 11.170 259 ARG BBB O 1
ATOM 10575 N N . GLY B 1 294 ? -7.968 19.475 37.331 1.000 11.900 260 GLY BBB N 1
ATOM 10576 C CA . GLY B 1 294 ? -7.138 18.825 36.320 1.000 11.910 260 GLY BBB CA 1
ATOM 10577 C C . GLY B 1 294 ? -5.720 19.324 36.274 1.000 9.580 260 GLY BBB C 1
ATOM 10578 O O . GLY B 1 294 ? -4.792 18.505 36.190 1.000 13.900 260 GLY BBB O 1
ATOM 10582 N N . ALA B 1 295 ? -5.525 20.636 36.303 1.000 11.350 261 ALA BBB N 1
ATOM 10583 C CA . ALA B 1 295 ? -4.199 21.248 36.096 1.000 12.450 261 ALA BBB CA 1
ATOM 10584 C C . ALA B 1 295 ? -3.286 21.004 37.295 1.000 12.600 261 ALA BBB C 1
ATOM 10585 O O . ALA B 1 295 ? -2.060 21.301 37.191 1.000 13.090 261 ALA BBB O 1
ATOM 10592 N N . ILE B 1 296 ? -3.749 20.435 38.419 1.000 13.320 262 ILE BBB N 1
ATOM 10593 C CA . ILE B 1 296 ? -2.827 20.017 39.509 1.000 9.730 262 ILE BBB CA 1
ATOM 10594 C C . ILE B 1 296 ? -1.917 18.859 39.090 1.000 12.310 262 ILE BBB C 1
ATOM 10595 O O . ILE B 1 296 ? -0.809 18.758 39.636 1.000 13.010 262 ILE BBB O 1
ATOM 10611 N N . VAL B 1 297 ? -2.387 18.051 38.124 1.000 12.350 263 VAL BBB N 1
ATOM 10612 C CA . VAL B 1 297 ? -1.546 16.951 37.588 1.000 10.880 263 VAL BBB CA 1
ATOM 10613 C C . VAL B 1 297 ? -1.010 17.384 36.219 1.000 13.490 263 VAL BBB C 1
ATOM 10614 O O . VAL B 1 297 ? -1.619 18.253 35.567 1.000 14.420 263 VAL BBB O 1
ATOM 10627 N N . VAL B 1 298 ? 0.147 16.851 35.829 1.000 11.030 264 VAL BBB N 1
ATOM 10628 C CA . VAL B 1 298 ? 0.617 16.977 34.428 1.000 12.060 264 VAL BBB CA 1
ATOM 10629 C C . VAL B 1 298 ? 0.062 15.757 33.715 1.000 10.130 264 VAL BBB C 1
ATOM 10630 O O . VAL B 1 298 ? 0.488 14.606 33.983 1.000 11.900 264 VAL BBB O 1
ATOM 10643 N N . LYS B 1 299 ? -0.872 15.969 32.804 1.000 11.290 265 LYS BBB N 1
ATOM 10644 C CA A LYS B 1 299 ? -1.673 14.861 32.222 0.500 14.270 265 LYS BBB CA 1
ATOM 10645 C CA B LYS B 1 299 ? -1.670 14.861 32.221 0.500 13.510 265 LYS BBB CA 1
ATOM 10646 C C . LYS B 1 299 ? -0.743 13.871 31.516 1.000 11.110 265 LYS BBB C 1
ATOM 10647 O O . LYS B 1 299 ? -0.916 12.659 31.638 1.000 11.550 265 LYS BBB O 1
ATOM 10683 N N . GLU B 1 300 ? 0.299 14.330 30.814 1.000 14.600 266 GLU BBB N 1
ATOM 10684 C CA . GLU B 1 300 ? 1.220 13.409 30.107 1.000 15.220 266 GLU BBB CA 1
ATOM 10685 C C . GLU B 1 300 ? 2.043 12.576 31.083 1.000 13.950 266 GLU BBB C 1
ATOM 10686 O O . GLU B 1 300 ? 2.295 11.357 30.815 1.000 13.380 266 GLU BBB O 1
ATOM 10698 N N . ASP B 1 301 ? 2.317 13.101 32.266 1.000 11.750 267 ASP BBB N 1
ATOM 10699 C CA . ASP B 1 301 ? 3.119 12.379 33.291 1.000 15.720 267 ASP BBB CA 1
ATOM 10700 C C . ASP B 1 301 ? 2.236 11.330 34.010 1.000 10.000 267 ASP BBB C 1
ATOM 10701 O O . ASP B 1 301 ? 2.682 10.200 34.283 1.000 11.360 267 ASP BBB O 1
ATOM 10710 N N . VAL B 1 302 ? 0.959 11.672 34.220 1.000 11.710 268 VAL BBB N 1
ATOM 10711 C CA . VAL B 1 302 ? -0.007 10.660 34.747 1.000 12.040 268 VAL BBB CA 1
ATOM 10712 C C . VAL B 1 302 ? -0.139 9.514 33.763 1.000 8.870 268 VAL BBB C 1
ATOM 10713 O O . VAL B 1 302 ? -0.034 8.307 34.097 1.000 9.970 268 VAL BBB O 1
ATOM 10726 N N . ALA B 1 303 ? -0.318 9.825 32.466 1.000 11.570 269 ALA BBB N 1
ATOM 10727 C CA . ALA B 1 303 ? -0.524 8.786 31.425 1.000 12.670 269 ALA BBB CA 1
ATOM 10728 C C . ALA B 1 303 ? 0.701 7.907 31.322 1.000 8.890 269 ALA BBB C 1
ATOM 10729 O O . ALA B 1 303 ? 0.576 6.683 31.298 1.000 10.700 269 ALA BBB O 1
ATOM 10736 N N . GLU B 1 304 ? 1.898 8.459 31.394 1.000 11.710 270 GLU BBB N 1
ATOM 10737 C CA A GLU B 1 304 ? 3.152 7.662 31.277 0.600 14.290 270 GLU BBB CA 1
ATOM 10738 C CA B GLU B 1 304 ? 3.160 7.670 31.278 0.400 13.910 270 GLU BBB CA 1
ATOM 10739 C C . GLU B 1 304 ? 3.355 6.805 32.524 1.000 9.990 270 GLU BBB C 1
ATOM 10740 O O . GLU B 1 304 ? 3.648 5.603 32.421 1.000 10.510 270 GLU BBB O 1
ATOM 10762 N N . ALA B 1 305 ? 3.022 7.306 33.706 1.000 11.300 271 ALA BBB N 1
ATOM 10763 C CA . ALA B 1 305 ? 3.133 6.524 34.958 1.000 13.780 271 ALA BBB CA 1
ATOM 10764 C C . ALA B 1 305 ? 2.125 5.379 34.955 1.000 9.120 271 ALA BBB C 1
ATOM 10765 O O . ALA B 1 305 ? 2.432 4.209 35.331 1.000 10.530 271 ALA BBB O 1
ATOM 10772 N N . LEU B 1 306 ? 0.910 5.574 34.460 1.000 11.360 272 LEU BBB N 1
ATOM 10773 C CA A LEU B 1 306 ? -0.078 4.482 34.330 0.700 13.240 272 LEU BBB CA 1
ATOM 10774 C CA B LEU B 1 306 ? -0.085 4.480 34.290 0.300 12.700 272 LEU BBB CA 1
ATOM 10775 C C . LEU B 1 306 ? 0.442 3.461 33.296 1.000 11.280 272 LEU BBB C 1
ATOM 10776 O O . LEU B 1 306 ? 0.413 2.218 33.527 1.000 12.570 272 LEU BBB O 1
ATOM 10806 N N . ARG B 1 307 ? 0.912 3.936 32.152 1.000 13.250 273 ARG BBB N 1
ATOM 10807 C CA . ARG B 1 307 ? 1.237 3.042 31.015 1.000 17.150 273 ARG BBB CA 1
ATOM 10808 C C . ARG B 1 307 ? 2.416 2.172 31.385 1.000 14.370 273 ARG BBB C 1
ATOM 10809 O O . ARG B 1 307 ? 2.399 1.017 30.952 1.000 17.220 273 ARG BBB O 1
ATOM 10830 N N . THR B 1 308 ? 3.342 2.602 32.257 1.000 13.870 274 THR BBB N 1
ATOM 10831 C CA . THR B 1 308 ? 4.512 1.768 32.635 1.000 17.060 274 THR BBB CA 1
ATOM 10832 C C . THR B 1 308 ? 4.209 0.921 33.875 1.000 14.890 274 THR BBB C 1
ATOM 10833 O O . THR B 1 308 ? 4.999 0.038 34.240 1.000 18.710 274 THR BBB O 1
ATOM 10844 N N . GLY B 1 309 ? 3.023 1.076 34.445 1.000 13.710 275 GLY BBB N 1
ATOM 10845 C CA . GLY B 1 309 ? 2.661 0.356 35.674 1.000 14.490 275 GLY BBB CA 1
ATOM 10846 C C . GLY B 1 309 ? 3.228 0.922 36.940 1.000 10.210 275 GLY BBB C 1
ATOM 10847 O O . GLY B 1 309 ? 3.046 0.315 37.984 1.000 13.760 275 GLY BBB O 1
ATOM 10851 N N . HIS B 1 310 ? 3.677 2.174 36.893 1.000 9.960 276 HIS BBB N 1
ATOM 10852 C CA . HIS B 1 310 ? 4.074 2.801 38.175 1.000 11.600 276 HIS BBB CA 1
ATOM 10853 C C . HIS B 1 310 ? 2.799 3.116 38.963 1.000 9.270 276 HIS BBB C 1
ATOM 10854 O O . HIS B 1 310 ? 2.740 2.992 40.156 1.000 10.470 276 HIS BBB O 1
ATOM 10869 N N . LEU B 1 311 ? 1.816 3.661 38.273 1.000 9.910 277 LEU BBB N 1
ATOM 10870 C CA . LEU B 1 311 ? 0.436 3.725 38.832 1.000 9.720 277 LEU BBB CA 1
ATOM 10871 C C . LEU B 1 311 ? -0.324 2.472 38.398 1.000 11.630 277 LEU BBB C 1
ATOM 10872 O O . LEU B 1 311 ? -0.280 2.190 37.195 1.000 11.020 277 LEU BBB O 1
ATOM 10888 N N . ARG B 1 312 ? -1.106 1.906 39.313 1.000 10.660 278 ARG BBB N 1
ATOM 10889 C CA . ARG B 1 312 ? -2.131 0.905 38.967 1.000 12.410 278 ARG BBB CA 1
ATOM 10890 C C . ARG B 1 312 ? -3.385 1.594 38.445 1.000 11.840 278 ARG BBB C 1
ATOM 10891 O O . ARG B 1 312 ? -4.058 1.047 37.535 1.000 12.380 278 ARG BBB O 1
ATOM 10912 N N . GLY B 1 313 ? -3.677 2.832 38.834 1.000 9.850 279 GLY BBB N 1
ATOM 10913 C CA . GLY B 1 313 ? -4.948 3.484 38.496 1.000 8.320 279 GLY BBB CA 1
ATOM 10914 C C . GLY B 1 313 ? -4.914 4.950 38.652 1.000 7.690 279 GLY BBB C 1
ATOM 10915 O O . GLY B 1 313 ? -4.213 5.396 39.601 1.000 10.060 279 GLY BBB O 1
ATOM 10919 N N . TYR B 1 314 ? -5.722 5.630 37.877 1.000 8.840 280 TYR BBB N 1
ATOM 10920 C CA . TYR B 1 314 ? -5.993 7.063 37.993 1.000 8.050 280 TYR BBB CA 1
ATOM 10921 C C . TYR B 1 314 ? -7.468 7.232 37.782 1.000 10.740 280 TYR BBB C 1
ATOM 10922 O O . TYR B 1 314 ? -8.057 6.683 36.858 1.000 9.250 280 TYR BBB O 1
ATOM 10940 N N . GLY B 1 315 ? -8.073 8.138 38.567 1.000 9.110 281 GLY BBB N 1
ATOM 10941 C CA . GLY B 1 315 ? -9.478 8.455 38.334 1.000 8.640 281 GLY BBB CA 1
ATOM 10942 C C . GLY B 1 315 ? -9.883 9.764 38.967 1.000 10.660 281 GLY BBB C 1
ATOM 10943 O O . GLY B 1 315 ? -9.100 10.312 39.784 1.000 11.070 281 GLY BBB O 1
ATOM 10947 N N . GLY B 1 316 ? -11.097 10.168 38.679 1.000 10.670 282 GLY BBB N 1
ATOM 10948 C CA . GLY B 1 316 ? -11.597 11.484 39.052 1.000 9.970 282 GLY BBB CA 1
ATOM 10949 C C . GLY B 1 316 ? -12.499 12.047 37.988 1.000 10.520 282 GLY BBB C 1
ATOM 10950 O O . GLY B 1 316 ? -12.730 11.430 36.964 1.000 11.230 282 GLY BBB O 1
ATOM 10954 N N . ASP B 1 317 ? -12.781 13.344 38.132 1.000 9.460 283 ASP BBB N 1
ATOM 10955 C CA . ASP B 1 317 ? -13.796 14.032 37.284 1.000 11.170 283 ASP BBB CA 1
ATOM 10956 C C . ASP B 1 317 ? -13.318 15.361 36.726 1.000 10.260 283 ASP BBB C 1
ATOM 10957 O O . ASP B 1 317 ? -14.084 15.958 35.990 1.000 12.680 283 ASP BBB O 1
ATOM 10966 N N . VAL B 1 318 ? -12.083 15.752 36.931 1.000 9.770 284 VAL BBB N 1
ATOM 10967 C CA . VAL B 1 318 ? -11.663 17.118 36.607 1.000 9.920 284 VAL BBB CA 1
ATOM 10968 C C . VAL B 1 318 ? -10.557 17.056 35.552 1.000 12.560 284 VAL BBB C 1
ATOM 10969 O O . VAL B 1 318 ? -9.715 16.160 35.589 1.000 10.420 284 VAL BBB O 1
ATOM 10982 N N . TRP B 1 319 ? -10.524 18.093 34.734 1.000 10.820 285 TRP BBB N 1
ATOM 10983 C CA . TRP B 1 319 ? -9.727 18.102 33.487 1.000 9.610 285 TRP BBB CA 1
ATOM 10984 C C . TRP B 1 319 ? -9.271 19.532 33.273 1.000 10.450 285 TRP BBB C 1
ATOM 10985 O O . TRP B 1 319 ? -9.974 20.474 33.631 1.000 13.510 285 TRP BBB O 1
ATOM 11006 N N . PHE B 1 320 ? -8.206 19.688 32.499 1.000 12.350 286 PHE BBB N 1
ATOM 11007 C CA . PHE B 1 320 ? -7.866 21.066 32.041 1.000 12.230 286 PHE BBB CA 1
ATOM 11008 C C . PHE B 1 320 ? -7.507 21.012 30.568 1.000 14.770 286 PHE BBB C 1
ATOM 11009 O O . PHE B 1 320 ? -6.642 20.227 30.189 1.000 14.850 286 PHE BBB O 1
ATOM 11026 N N . PRO B 1 321 ? -8.136 21.872 29.745 1.000 13.670 287 PRO BBB N 1
ATOM 11027 C CA . PRO B 1 321 ? -9.280 22.712 30.107 1.000 16.790 287 PRO BBB CA 1
ATOM 11028 C C . PRO B 1 321 ? -10.585 21.909 30.111 1.000 12.910 287 PRO BBB C 1
ATOM 11029 O O . PRO B 1 321 ? -10.562 20.678 29.898 1.000 13.140 287 PRO BBB O 1
ATOM 11040 N N . GLN B 1 322 ? -11.706 22.584 30.407 1.000 15.130 288 GLN BBB N 1
ATOM 11041 C CA . GLN B 1 322 ? -13.056 21.983 30.330 1.000 13.990 288 GLN BBB CA 1
ATOM 11042 C C . GLN B 1 322 ? -13.948 22.841 29.451 1.000 12.930 288 GLN BBB C 1
ATOM 11043 O O . GLN B 1 322 ? -13.961 24.076 29.626 1.000 14.980 288 GLN BBB O 1
ATOM 11057 N N . PRO B 1 323 ? -14.749 22.257 28.528 1.000 15.110 289 PRO BBB N 1
ATOM 11058 C CA . PRO B 1 323 ? -14.778 20.823 28.243 1.000 14.550 289 PRO BBB CA 1
ATOM 11059 C C . PRO B 1 323 ? -13.417 20.188 27.906 1.000 17.330 289 PRO BBB C 1
ATOM 11060 O O . PRO B 1 323 ? -12.590 20.781 27.259 1.000 15.730 289 PRO BBB O 1
ATOM 11071 N N . ALA B 1 324 ? -13.207 18.934 28.302 1.000 13.670 290 ALA BBB N 1
ATOM 11072 C CA . ALA B 1 324 ? -11.965 18.204 27.976 1.000 12.400 290 ALA BBB CA 1
ATOM 11073 C C . ALA B 1 324 ? -11.968 17.986 26.473 1.000 12.630 290 ALA BBB C 1
ATOM 11074 O O . ALA B 1 324 ? -12.938 17.467 25.913 1.000 12.960 290 ALA BBB O 1
ATOM 11081 N N . PRO B 1 325 ? -10.860 18.328 25.789 1.000 15.770 291 PRO BBB N 1
ATOM 11082 C CA . PRO B 1 325 ? -10.745 18.021 24.376 1.000 14.240 291 PRO BBB CA 1
ATOM 11083 C C . PRO B 1 325 ? -11.034 16.540 24.140 1.000 13.350 291 PRO BBB C 1
ATOM 11084 O O . PRO B 1 325 ? -10.661 15.630 24.952 1.000 12.980 291 PRO BBB O 1
ATOM 11095 N N . ALA B 1 326 ? -11.601 16.245 22.969 1.000 16.780 292 ALA BBB N 1
ATOM 11096 C CA . ALA B 1 326 ? -12.008 14.883 22.602 1.000 15.440 292 ALA BBB CA 1
ATOM 11097 C C . ALA B 1 326 ? -10.831 13.914 22.627 1.000 13.140 292 ALA BBB C 1
ATOM 11098 O O . ALA B 1 326 ? -11.056 12.688 22.798 1.000 14.610 292 ALA BBB O 1
ATOM 11105 N N . ASP B 1 327 ? -9.621 14.384 22.347 1.000 13.630 293 ASP BBB N 1
ATOM 11106 C CA . ASP B 1 327 ? -8.395 13.541 22.313 1.000 14.910 293 ASP BBB CA 1
ATOM 11107 C C . ASP B 1 327 ? -7.564 13.613 23.611 1.000 14.180 293 ASP BBB C 1
ATOM 11108 O O . ASP B 1 327 ? -6.437 13.098 23.634 1.000 13.110 293 ASP BBB O 1
ATOM 11117 N N . HIS B 1 328 ? -8.109 14.165 24.702 1.000 12.600 294 HIS BBB N 1
ATOM 11118 C CA . HIS B 1 328 ? -7.359 14.269 25.962 1.000 11.610 294 HIS BBB CA 1
ATOM 11119 C C . HIS B 1 328 ? -6.844 12.871 26.325 1.000 10.100 294 HIS BBB C 1
ATOM 11120 O O . HIS B 1 328 ? -7.607 11.895 26.371 1.000 11.430 294 HIS BBB O 1
ATOM 11135 N N . VAL B 1 329 ? -5.568 12.762 26.658 1.000 10.820 295 VAL BBB N 1
ATOM 11136 C CA . VAL B 1 329 ? -4.923 11.448 26.858 1.000 10.550 295 VAL BBB CA 1
ATOM 11137 C C . VAL B 1 329 ? -5.598 10.710 28.022 1.000 9.360 295 VAL BBB C 1
ATOM 11138 O O . VAL B 1 329 ? -5.569 9.437 27.995 1.000 10.480 295 VAL BBB O 1
ATOM 11151 N N . LEU B 1 330 ? -6.085 11.369 29.058 1.000 10.930 296 LEU BBB N 1
ATOM 11152 C CA . LEU B 1 330 ? -6.615 10.650 30.251 1.000 11.320 296 LEU BBB CA 1
ATOM 11153 C C . LEU B 1 330 ? -8.019 10.127 29.964 1.000 11.960 296 LEU BBB C 1
ATOM 11154 O O . LEU B 1 330 ? -8.538 9.401 30.808 1.000 12.370 296 LEU BBB O 1
ATOM 11170 N N . ARG B 1 331 ? -8.600 10.359 28.783 1.000 11.300 297 ARG BBB N 1
ATOM 11171 C CA . ARG B 1 331 ? -9.870 9.684 28.425 1.000 9.440 297 ARG BBB CA 1
ATOM 11172 C C . ARG B 1 331 ? -9.655 8.206 28.247 1.000 9.460 297 ARG BBB C 1
ATOM 11173 O O . ARG B 1 331 ? -10.586 7.403 28.408 1.000 12.870 297 ARG BBB O 1
ATOM 11194 N N . THR B 1 332 ? -8.463 7.816 27.778 1.000 11.640 298 THR BBB N 1
ATOM 11195 C CA . THR B 1 332 ? -8.221 6.456 27.230 1.000 11.080 298 THR BBB CA 1
ATOM 11196 C C . THR B 1 332 ? -6.951 5.776 27.690 1.000 9.450 298 THR BBB C 1
ATOM 11197 O O . THR B 1 332 ? -6.861 4.550 27.510 1.000 10.670 298 THR BBB O 1
ATOM 11208 N N . ALA B 1 333 ? -6.086 6.440 28.459 1.000 11.300 299 ALA BBB N 1
ATOM 11209 C CA . ALA B 1 333 ? -4.848 5.857 28.985 1.000 12.810 299 ALA BBB CA 1
ATOM 11210 C C . ALA B 1 333 ? -5.184 4.726 29.946 1.000 10.000 299 ALA BBB C 1
ATOM 11211 O O . ALA B 1 333 ? -6.140 4.857 30.733 1.000 11.420 299 ALA BBB O 1
ATOM 11218 N N . LYS B 1 334 ? -4.463 3.615 29.884 1.000 10.410 300 LYS BBB N 1
ATOM 11219 C CA . LYS B 1 334 ? -4.647 2.391 30.698 1.000 12.790 300 LYS BBB CA 1
ATOM 11220 C C . LYS B 1 334 ? -3.346 1.937 31.315 1.000 11.000 300 LYS BBB C 1
ATOM 11221 O O . LYS B 1 334 ? -2.232 2.230 30.807 1.000 11.470 300 LYS BBB O 1
ATOM 11240 N N . ASN B 1 335 ? -3.430 1.210 32.428 1.000 10.400 301 ASN BBB N 1
ATOM 11241 C CA . ASN B 1 335 ? -2.314 0.414 32.971 1.000 11.140 301 ASN BBB CA 1
ATOM 11242 C C . ASN B 1 335 ? -1.948 -0.709 32.009 1.000 13.320 301 ASN BBB C 1
ATOM 11243 O O . ASN B 1 335 ? -2.641 -0.907 31.004 1.000 11.550 301 ASN BBB O 1
ATOM 11254 N N . PRO B 1 336 ? -0.843 -1.435 32.281 1.000 13.450 302 PRO BBB N 1
ATOM 11255 C CA . PRO B 1 336 ? -0.403 -2.478 31.355 1.000 12.550 302 PRO BBB CA 1
ATOM 11256 C C . PRO B 1 336 ? -1.374 -3.655 31.205 1.000 15.860 302 PRO BBB C 1
ATOM 11257 O O . PRO B 1 336 ? -1.226 -4.401 30.271 1.000 16.910 302 PRO BBB O 1
ATOM 11268 N N . PHE B 1 337 ? -2.354 -3.737 32.084 1.000 13.540 303 PHE BBB N 1
ATOM 11269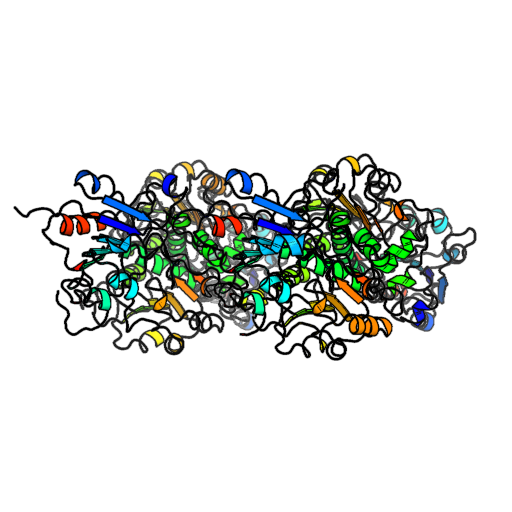 C CA A PHE B 1 337 ? -3.300 -4.885 32.150 0.400 14.080 303 PHE BBB CA 1
ATOM 11270 C CA B PHE B 1 337 ? -3.297 -4.886 32.134 0.600 16.150 303 PHE BBB CA 1
ATOM 11271 C C . PHE B 1 337 ? -4.619 -4.508 31.446 1.000 10.700 303 PHE BBB C 1
ATOM 11272 O O . PHE B 1 337 ? -5.522 -5.344 31.464 1.000 15.440 303 PHE BBB O 1
ATOM 11304 N N . GLY B 1 338 ? -4.765 -3.271 31.019 1.000 11.550 304 GLY BBB N 1
ATOM 11305 C CA . GLY B 1 338 ? -5.990 -2.799 30.338 1.000 13.710 304 GLY BBB CA 1
ATOM 11306 C C . GLY B 1 338 ? -7.016 -2.164 31.262 1.000 10.860 304 GLY BBB C 1
ATOM 11307 O O . GLY B 1 338 ? -8.188 -2.041 30.842 1.000 12.770 304 GLY BBB O 1
ATOM 11311 N N . GLY B 1 339 ? -6.651 -1.929 32.502 1.000 10.540 305 GLY BBB N 1
ATOM 11312 C CA . GLY B 1 339 ? -7.536 -1.263 33.491 1.000 9.840 305 GLY BBB CA 1
ATOM 11313 C C . GLY B 1 339 ? -6.986 0.081 33.908 1.000 10.500 305 GLY BBB C 1
ATOM 11314 O O . GLY B 1 339 ? -6.084 0.655 33.263 1.000 10.800 305 GLY BBB O 1
ATOM 11318 N N . GLY B 1 340 ? -7.404 0.475 35.110 1.000 9.770 306 GLY BBB N 1
ATOM 11319 C CA . GLY B 1 340 ? -6.759 1.627 35.746 1.000 8.620 306 GLY BBB CA 1
ATOM 11320 C C . GLY B 1 340 ? -7.268 2.983 35.400 1.000 8.680 306 GLY BBB C 1
ATOM 11321 O O . GLY B 1 340 ? -6.629 3.956 35.721 1.000 9.740 306 GLY BBB O 1
ATOM 11325 N N . ASN B 1 341 ? -8.372 3.067 34.614 1.000 7.540 307 ASN BBB N 1
ATOM 11326 C CA . ASN B 1 341 ? -8.886 4.383 34.269 1.000 6.430 307 ASN BBB CA 1
ATOM 11327 C C . ASN B 1 341 ? -10.313 4.496 34.820 1.000 10.960 307 ASN BBB C 1
ATOM 11328 O O . ASN B 1 341 ? -11.214 3.747 34.377 1.000 8.700 307 ASN BBB O 1
ATOM 11339 N N . ALA B 1 342 ? -10.552 5.413 35.753 1.000 8.510 308 ALA BBB N 1
ATOM 11340 C CA . ALA B 1 342 ? -11.892 5.610 36.328 1.000 7.680 308 ALA BBB CA 1
ATOM 11341 C C . ALA B 1 342 ? -12.226 7.110 36.156 1.000 8.330 308 ALA BBB C 1
ATOM 11342 O O . ALA B 1 342 ? -12.866 7.718 37.035 1.000 11.800 308 ALA BBB O 1
ATOM 11349 N N . MET B 1 343 ? -12.039 7.640 34.937 1.000 8.610 309 MET BBB N 1
ATOM 11350 C CA . MET B 1 343 ? -12.310 9.066 34.677 1.000 8.540 309 MET BBB CA 1
ATOM 11351 C C . MET B 1 343 ? -13.793 9.203 34.323 1.000 8.720 309 MET BBB C 1
ATOM 11352 O O . MET B 1 343 ? -14.411 8.346 33.619 1.000 10.590 309 MET BBB O 1
ATOM 11366 N N . VAL B 1 344 ? -14.325 10.377 34.665 1.000 9.050 310 VAL BBB N 1
ATOM 11367 C CA . VAL B 1 344 ? -15.706 10.759 34.283 1.000 8.910 310 VAL BBB CA 1
ATOM 11368 C C . VAL B 1 344 ? -15.649 12.250 33.930 1.000 6.940 310 VAL BBB C 1
ATOM 11369 O O . VAL B 1 344 ? -14.645 12.905 34.188 1.000 10.930 310 VAL BBB O 1
ATOM 11382 N N . PRO B 1 345 ? -16.714 12.774 33.256 1.000 8.650 311 PRO BBB N 1
ATOM 11383 C CA . PRO B 1 345 ? -16.774 14.217 32.995 1.000 9.280 311 PRO BBB CA 1
ATOM 11384 C C . PRO B 1 345 ? -16.871 14.922 34.343 1.000 9.990 311 PRO BBB C 1
ATOM 11385 O O . PRO B 1 345 ? -17.137 14.344 35.374 1.000 11.740 311 PRO BBB O 1
ATOM 11396 N N . HIS B 1 346 ? -16.755 16.253 34.311 1.000 9.910 312 HIS BBB N 1
ATOM 11397 C CA . HIS B 1 346 ? -16.739 17.058 35.552 1.000 11.460 312 HIS BBB CA 1
ATOM 11398 C C . HIS B 1 346 ? -18.141 17.154 36.136 1.000 13.820 312 HIS BBB C 1
ATOM 11399 O O . HIS B 1 346 ? -18.925 18.079 35.773 1.000 12.910 312 HIS BBB O 1
ATOM 11414 N N . MET B 1 347 ? -18.475 16.165 36.973 1.000 13.640 313 MET BBB N 1
ATOM 11415 C CA . MET B 1 347 ? -19.867 16.027 37.434 1.000 11.890 313 MET BBB CA 1
ATOM 11416 C C . MET B 1 347 ? -19.997 15.881 38.957 1.000 10.800 313 MET BBB C 1
ATOM 11417 O O . MET B 1 347 ? -21.148 16.011 39.425 1.000 11.710 313 MET BBB O 1
ATOM 11431 N N . SER B 1 348 ? -18.960 15.589 39.734 1.000 10.330 314 SER BBB N 1
ATOM 11432 C CA . SER B 1 348 ? -19.244 15.160 41.143 1.000 10.610 314 SER BBB CA 1
ATOM 11433 C C . SER B 1 348 ? -19.945 16.275 41.910 1.000 11.010 314 SER BBB C 1
ATOM 11434 O O . SER B 1 348 ? -20.960 16.042 42.638 1.000 11.380 314 SER BBB O 1
ATOM 11442 N N . GLY B 1 349 ? -19.459 17.513 41.774 1.000 11.750 315 GLY BBB N 1
ATOM 11443 C CA . GLY B 1 349 ? -20.001 18.723 42.418 1.000 11.840 315 GLY BBB CA 1
ATOM 11444 C C . GLY B 1 349 ? -21.310 19.157 41.846 1.000 12.490 315 GLY BBB C 1
ATOM 11445 O O . GLY B 1 349 ? -21.892 20.173 42.385 1.000 13.010 315 GLY BBB O 1
ATOM 11449 N N . THR B 1 350 ? -21.800 18.527 40.775 1.000 12.740 316 THR BBB N 1
ATOM 11450 C CA . THR B 1 350 ? -23.059 18.967 40.135 1.000 12.500 316 THR BBB CA 1
ATOM 11451 C C . THR B 1 350 ? -24.048 17.799 40.172 1.000 12.430 316 THR BBB C 1
ATOM 11452 O O . THR B 1 350 ? -24.958 17.713 39.337 1.000 12.350 316 THR BBB O 1
ATOM 11463 N N . SER B 1 351 ? -23.925 16.932 41.173 1.000 12.850 317 SER BBB N 1
ATOM 11464 C CA . SER B 1 351 ? -25.031 15.984 41.480 1.000 12.470 317 SER BBB CA 1
ATOM 11465 C C . SER B 1 351 ? -26.325 16.783 41.744 1.000 10.060 317 SER BBB C 1
ATOM 11466 O O . SER B 1 351 ? -26.242 18.002 42.038 1.000 11.850 317 SER BBB O 1
ATOM 11474 N N . LEU B 1 352 ? -27.457 16.170 41.561 1.000 12.500 318 LEU BBB N 1
ATOM 11475 C CA . LEU B 1 352 ? -28.759 16.898 41.714 1.000 12.720 318 LEU BBB CA 1
ATOM 11476 C C . LEU B 1 352 ? -28.898 17.427 43.149 1.000 13.060 318 LEU BBB C 1
ATOM 11477 O O . LEU B 1 352 ? -29.364 18.583 43.331 1.000 14.530 318 LEU BBB O 1
ATOM 11493 N N . ASP B 1 353 ? -28.311 16.742 44.132 1.000 13.760 319 ASP BBB N 1
ATOM 11494 C CA . ASP B 1 353 ? -28.384 17.205 45.529 1.000 13.430 319 ASP BBB CA 1
ATOM 11495 C C . ASP B 1 353 ? -27.456 18.408 45.692 1.000 13.800 319 ASP BBB C 1
ATOM 11496 O O . ASP B 1 353 ? -27.867 19.421 46.354 1.000 15.760 319 ASP BBB O 1
ATOM 11505 N N . ALA B 1 354 ? -26.265 18.411 45.081 1.000 12.300 320 ALA BBB N 1
ATOM 11506 C CA . ALA B 1 354 ? -25.377 19.591 45.182 1.000 13.810 320 ALA BBB CA 1
ATOM 11507 C C . ALA B 1 354 ? -25.987 20.802 44.484 1.000 11.680 320 ALA BBB C 1
ATOM 11508 O O . ALA B 1 354 ? -25.801 21.934 44.950 1.000 14.610 320 ALA BBB O 1
ATOM 11515 N N . GLN B 1 355 ? -26.598 20.598 43.316 1.000 13.740 321 GLN BBB N 1
ATOM 11516 C CA . GLN B 1 355 ? -27.135 21.751 42.541 1.000 14.690 321 GLN BBB CA 1
ATOM 11517 C C . GLN B 1 355 ? -28.177 22.506 43.354 1.000 14.920 321 GLN BBB C 1
ATOM 11518 O O . GLN B 1 355 ? -28.204 23.770 43.272 1.000 15.170 321 GLN BBB O 1
ATOM 11532 N N . LYS B 1 356 ? -29.045 21.827 44.089 1.000 15.900 322 LYS BBB N 1
ATOM 11533 C CA A LYS B 1 356 ? -30.038 22.542 44.937 0.600 17.710 322 LYS BBB CA 1
ATOM 11534 C CA B LYS B 1 356 ? -30.040 22.527 44.948 0.400 17.800 322 LYS BBB CA 1
ATOM 11535 C C . LYS B 1 356 ? -29.289 23.465 45.908 1.000 16.240 322 LYS BBB C 1
ATOM 11536 O O . LYS B 1 356 ? -29.709 24.658 46.070 1.000 17.220 322 LYS BBB O 1
ATOM 11572 N N . ARG B 1 357 ? -28.189 22.993 46.507 1.000 18.010 323 ARG BBB N 1
ATOM 11573 C CA . ARG B 1 357 ? -27.441 23.772 47.520 1.000 17.260 323 ARG BBB CA 1
ATOM 11574 C C . ARG B 1 357 ? -26.692 24.932 46.864 1.000 14.350 323 ARG BBB C 1
ATOM 11575 O O . ARG B 1 357 ? -26.785 26.068 47.386 1.000 17.750 323 ARG BBB O 1
ATOM 11596 N N . TYR B 1 358 ? -26.024 24.736 45.731 1.000 15.640 324 TYR BBB N 1
ATOM 11597 C CA . TYR B 1 358 ? -25.241 25.873 45.183 1.000 14.760 324 TYR BBB CA 1
ATOM 11598 C C . TYR B 1 358 ? -26.171 26.848 44.480 1.000 12.280 324 TYR BBB C 1
ATOM 11599 O O . TYR B 1 358 ? -25.824 28.069 44.490 1.000 14.950 324 TYR BBB O 1
ATOM 11617 N N . ALA B 1 359 ? -27.306 26.414 43.956 1.000 15.460 325 ALA BBB N 1
ATOM 11618 C CA . ALA B 1 359 ? -28.279 27.384 43.388 1.000 15.900 325 ALA BBB CA 1
ATOM 11619 C C . ALA B 1 359 ? -28.767 28.310 44.503 1.000 18.860 325 ALA BBB C 1
ATOM 11620 O O . ALA B 1 359 ? -28.774 29.564 44.304 1.000 19.070 325 ALA BBB O 1
ATOM 11627 N N . GLU B 1 360 ? -29.099 27.776 45.669 1.000 18.260 326 GLU BBB N 1
ATOM 11628 C CA A GLU B 1 360 ? -29.590 28.585 46.817 0.450 20.490 326 GLU BBB CA 1
ATOM 11629 C CA B GLU B 1 360 ? -29.587 28.588 46.809 0.550 18.860 326 GLU BBB CA 1
ATOM 11630 C C . GLU B 1 360 ? -28.459 29.504 47.281 1.000 20.740 326 GLU BBB C 1
ATOM 11631 O O . GLU B 1 360 ? -28.727 30.696 47.556 1.000 21.290 326 GLU BBB O 1
ATOM 11653 N N . GLY B 1 361 ? -27.231 28.996 47.317 1.000 17.370 327 GLY BBB N 1
ATOM 11654 C CA . GLY B 1 361 ? -26.048 29.759 47.737 1.000 19.600 327 GLY BBB CA 1
ATOM 11655 C C . GLY B 1 361 ? -25.743 30.910 46.785 1.000 17.360 327 GLY BBB C 1
ATOM 11656 O O . GLY B 1 361 ? -25.352 32.014 47.257 1.000 21.340 327 GLY BBB O 1
ATOM 11660 N N . VAL B 1 362 ? -25.855 30.685 45.483 1.000 19.960 328 VAL BBB N 1
ATOM 11661 C CA . VAL B 1 362 ? -25.659 31.787 44.495 1.000 17.160 328 VAL BBB CA 1
ATOM 11662 C C . VAL B 1 362 ? -26.700 32.894 44.758 1.000 15.130 328 VAL BBB C 1
ATOM 11663 O O . VAL B 1 362 ? -26.317 34.096 44.772 1.000 18.490 328 VAL BBB O 1
ATOM 11676 N N . LYS B 1 363 ? -27.970 32.544 44.945 1.000 19.170 329 LYS BBB N 1
ATOM 11677 C CA . LYS B 1 363 ? -29.022 33.569 45.243 1.000 20.150 329 LYS BBB CA 1
ATOM 11678 C C . LYS B 1 363 ? -28.636 34.363 46.500 1.000 21.330 329 LYS BBB C 1
ATOM 11679 O O . LYS B 1 363 ? -28.743 35.624 46.492 1.000 22.020 329 LYS BBB O 1
ATOM 11698 N N . ARG B 1 364 ? -28.162 33.701 47.546 1.000 22.930 330 ARG BBB N 1
ATOM 11699 C CA . ARG B 1 364 ? -27.738 34.328 48.823 1.000 19.570 330 ARG BBB CA 1
ATOM 11700 C C . ARG B 1 364 ? -26.613 35.323 48.559 1.000 19.960 330 ARG BBB C 1
ATOM 11701 O O . ARG B 1 364 ? -26.703 36.502 49.046 1.000 24.140 330 ARG BBB O 1
ATOM 11722 N N . ILE B 1 365 ? -25.591 34.926 47.779 1.000 16.880 331 ILE BBB N 1
ATOM 11723 C CA . ILE B 1 365 ? -24.431 35.826 47.498 1.000 19.210 331 ILE BBB CA 1
ATOM 11724 C C . ILE B 1 365 ? -24.939 37.014 46.670 1.000 18.980 331 ILE BBB C 1
ATOM 11725 O O . ILE B 1 365 ? -24.510 38.182 46.945 1.000 20.550 331 ILE BBB O 1
ATOM 11741 N N . LEU B 1 366 ? -25.768 36.750 45.664 1.000 19.630 332 LEU BBB N 1
ATOM 11742 C CA . LEU B 1 366 ? -26.336 37.829 44.811 1.000 22.730 332 LEU BBB CA 1
ATOM 11743 C C . LEU B 1 366 ? -27.120 38.793 45.712 1.000 20.950 332 LEU BBB C 1
ATOM 11744 O O . LEU B 1 366 ? -26.997 40.016 45.494 1.000 24.100 332 LEU BBB O 1
ATOM 11760 N N . ASP B 1 367 ? -27.905 38.304 46.672 1.000 22.570 333 ASP BBB N 1
ATOM 11761 C CA . ASP B 1 367 ? -28.718 39.196 47.546 1.000 24.320 333 ASP BBB CA 1
ATOM 11762 C C . ASP B 1 367 ? -27.792 40.085 48.387 1.000 24.020 333 ASP BBB C 1
ATOM 11763 O O . ASP B 1 367 ? -28.102 41.292 48.531 1.000 22.390 333 ASP BBB O 1
ATOM 11772 N N . SER B 1 368 ? -26.675 39.559 48.885 1.000 21.630 334 SER BBB N 1
ATOM 11773 C CA . SER B 1 368 ? -25.661 40.318 49.657 1.000 22.830 334 SER BBB CA 1
ATOM 11774 C C . SER B 1 368 ? -25.174 41.514 48.833 1.000 28.450 334 SER BBB C 1
ATOM 11775 O O . SER B 1 368 ? -25.058 42.627 49.423 1.000 32.910 334 SER BBB O 1
ATOM 11783 N N . TYR B 1 369 ? -24.911 41.311 47.533 1.000 25.200 335 TYR BBB N 1
ATOM 11784 C CA . TYR B 1 369 ? -24.416 42.380 46.628 1.000 23.670 335 TYR BBB CA 1
ATOM 11785 C C . TYR B 1 369 ? -25.573 43.343 46.288 1.000 27.680 335 TYR BBB C 1
ATOM 11786 O O . TYR B 1 369 ? -25.420 44.578 46.462 1.000 28.170 335 TYR BBB O 1
ATOM 11804 N N . LEU B 1 370 ? -26.689 42.813 45.781 1.000 22.020 336 LEU BBB N 1
ATOM 11805 C CA . LEU B 1 370 ? -27.795 43.612 45.186 1.000 22.910 336 LEU BBB CA 1
ATOM 11806 C C . LEU B 1 370 ? -28.475 44.455 46.272 1.000 25.210 336 LEU BBB C 1
ATOM 11807 O O . LEU B 1 370 ? -28.937 45.583 45.939 1.000 28.610 336 LEU BBB O 1
ATOM 11823 N N . SER B 1 371 ? -28.537 43.972 47.515 1.000 25.910 337 SER BBB N 1
ATOM 11824 C CA . SER B 1 371 ? -29.072 44.710 48.696 1.000 23.580 337 SER BBB CA 1
ATOM 11825 C C . SER B 1 371 ? -28.224 45.946 49.015 1.000 34.840 337 SER BBB C 1
ATOM 11826 O O . SER B 1 371 ? -28.734 46.827 49.719 1.000 29.430 337 SER BBB O 1
ATOM 11834 N N . GLY B 1 372 ? -26.961 45.980 48.581 1.000 30.700 338 GLY BBB N 1
ATOM 11835 C CA . GLY B 1 372 ? -25.984 47.025 48.951 1.000 32.120 338 GLY BBB CA 1
ATOM 11836 C C . GLY B 1 372 ? -25.413 46.800 50.343 1.000 28.000 338 GLY BBB C 1
ATOM 11837 O O . GLY B 1 372 ? -24.608 47.624 50.773 1.000 36.330 338 GLY BBB O 1
ATOM 11841 N N . ARG B 1 373 ? -25.774 45.695 51.000 1.000 30.230 339 ARG BBB N 1
ATOM 11842 C CA . ARG B 1 373 ? -25.276 45.330 52.357 1.000 29.570 339 ARG BBB CA 1
ATOM 11843 C C . ARG B 1 373 ? -23.846 44.788 52.258 1.000 29.080 339 ARG BBB C 1
ATOM 11844 O O . ARG B 1 373 ? -23.052 45.026 53.191 1.000 31.240 339 ARG BBB O 1
ATOM 11865 N N . PHE B 1 374 ? -23.525 44.073 51.179 1.000 26.010 340 PHE BBB N 1
ATOM 11866 C CA . PHE B 1 374 ? -22.216 43.398 50.983 1.000 28.410 340 PHE BBB CA 1
ATOM 11867 C C . PHE B 1 374 ? -21.892 42.534 52.210 1.000 26.360 340 PHE BBB C 1
ATOM 11868 O O . PHE B 1 374 ? -20.707 42.449 52.588 1.000 23.510 340 PHE BBB O 1
ATOM 11885 N N . ASP B 1 375 ? -22.915 41.871 52.774 1.000 23.560 341 ASP BBB N 1
ATOM 11886 C CA . ASP B 1 375 ? -22.843 41.078 54.024 1.000 24.490 341 ASP BBB CA 1
ATOM 11887 C C . ASP B 1 375 ? -22.565 39.619 53.653 1.000 27.100 341 ASP BBB C 1
ATOM 11888 O O . ASP B 1 375 ? -23.265 38.731 54.138 1.000 25.920 341 ASP BBB O 1
ATOM 11897 N N . TYR B 1 376 ? -21.517 39.393 52.859 1.000 22.620 342 TYR BBB N 1
ATOM 11898 C CA . TYR B 1 376 ? -21.132 38.034 52.432 1.000 22.620 342 TYR BBB CA 1
ATOM 11899 C C . TYR B 1 376 ? -20.757 37.207 53.652 1.000 23.430 342 TYR BBB C 1
ATOM 11900 O O . TYR B 1 376 ? -20.182 37.747 54.632 1.000 22.860 342 TYR BBB O 1
ATOM 11918 N N . ARG B 1 377 ? -21.017 35.897 53.569 1.000 18.810 343 ARG BBB N 1
ATOM 11919 C CA A ARG B 1 377 ? -20.367 34.934 54.490 0.400 19.880 343 ARG BBB CA 1
ATOM 11920 C CA B ARG B 1 377 ? -20.369 34.937 54.491 0.600 20.910 343 ARG BBB CA 1
ATOM 11921 C C . ARG B 1 377 ? -18.874 35.011 54.221 1.000 18.030 343 ARG BBB C 1
ATOM 11922 O O . ARG B 1 377 ? -18.461 34.867 53.066 1.000 19.300 343 ARG BBB O 1
ATOM 11962 N N . PRO B 1 378 ? -18.027 35.273 55.233 1.000 21.990 344 PRO BBB N 1
ATOM 11963 C CA . PRO B 1 378 ? -16.595 35.388 54.962 1.000 20.040 344 PRO BBB CA 1
ATOM 11964 C C . PRO B 1 378 ? -16.008 34.152 54.262 1.000 16.980 344 PRO BBB C 1
ATOM 11965 O O . PRO B 1 378 ? -15.141 34.299 53.422 1.000 18.860 344 PRO BBB O 1
ATOM 11976 N N . GLU B 1 379 ? -16.495 32.958 54.609 1.000 18.640 345 GLU BBB N 1
ATOM 11977 C CA . GLU B 1 379 ? -15.971 31.688 54.031 1.000 17.080 345 GLU BBB CA 1
ATOM 11978 C C . GLU B 1 379 ? -16.303 31.583 52.532 1.000 21.660 345 GLU BBB C 1
ATOM 11979 O O . GLU B 1 379 ? -15.681 30.729 51.859 1.000 16.190 345 GLU BBB O 1
ATOM 11991 N N . ASP B 1 380 ? -17.245 32.378 52.007 1.000 16.440 346 ASP BBB N 1
ATOM 11992 C CA . ASP B 1 380 ? -17.556 32.380 50.564 1.000 17.120 346 ASP BBB CA 1
ATOM 11993 C C . ASP B 1 380 ? -16.565 33.239 49.767 1.000 14.830 346 ASP BBB C 1
ATOM 11994 O O . ASP B 1 380 ? -16.600 33.146 48.531 1.000 14.820 346 ASP BBB O 1
ATOM 12003 N N . LEU B 1 381 ? -15.733 34.057 50.429 1.000 19.400 347 LEU BBB N 1
ATOM 12004 C CA . LEU B 1 381 ? -14.898 35.050 49.707 1.000 15.550 347 LEU BBB CA 1
ATOM 12005 C C . LEU B 1 381 ? -13.529 34.455 49.365 1.000 16.200 347 LEU BBB C 1
ATOM 12006 O O . LEU B 1 381 ? -12.847 33.876 50.245 1.000 18.480 347 LEU BBB O 1
ATOM 12022 N N . ILE B 1 382 ? -13.160 34.577 48.099 1.000 15.160 348 ILE BBB N 1
ATOM 12023 C CA . ILE B 1 382 ? -11.826 34.144 47.604 1.000 17.680 348 ILE BBB CA 1
ATOM 12024 C C . ILE B 1 382 ? -10.907 35.367 47.486 1.000 15.210 348 ILE BBB C 1
ATOM 12025 O O . ILE B 1 382 ? -9.831 35.355 48.035 1.000 18.230 348 ILE BBB O 1
ATOM 12041 N N . VAL B 1 383 ? -11.352 36.408 46.772 1.000 17.020 349 VAL BBB N 1
ATOM 12042 C CA . VAL B 1 383 ? -10.689 37.751 46.784 1.000 16.340 349 VAL BBB CA 1
ATOM 12043 C C . VAL B 1 383 ? -11.777 38.796 46.989 1.000 17.990 349 VAL BBB C 1
ATOM 12044 O O . VAL B 1 383 ? -12.960 38.579 46.632 1.000 17.010 349 VAL BBB O 1
ATOM 12057 N N . HIS B 1 384 ? -11.369 39.894 47.609 1.000 20.820 350 HIS BBB N 1
ATOM 12058 C CA . HIS B 1 384 ? -12.306 40.970 48.008 1.000 19.970 350 HIS BBB CA 1
ATOM 12059 C C . HIS B 1 384 ? -11.508 42.236 48.289 1.000 22.460 350 HIS BBB C 1
ATOM 12060 O O . HIS B 1 384 ? -10.469 42.137 48.895 1.000 21.620 350 HIS BBB O 1
ATOM 12075 N N . GLN B 1 385 ? -11.974 43.383 47.788 1.000 21.890 351 GLN BBB N 1
ATOM 12076 C CA . GLN B 1 385 ? -11.358 44.710 48.101 1.000 23.810 351 GLN BBB CA 1
ATOM 12077 C C . GLN B 1 385 ? -9.855 44.670 47.771 1.000 26.840 351 GLN BBB C 1
ATOM 12078 O O . GLN B 1 385 ? -9.069 45.327 48.498 1.000 26.020 351 GLN BBB O 1
ATOM 12092 N N . GLY B 1 386 ? -9.454 43.939 46.724 1.000 19.410 352 GLY BBB N 1
ATOM 12093 C CA . GLY B 1 386 ? -8.084 43.943 46.182 1.000 21.820 352 GLY BBB CA 1
ATOM 12094 C C . GLY B 1 386 ? -7.117 43.018 46.887 1.000 24.610 352 GLY BBB C 1
ATOM 12095 O O . GLY B 1 386 ? -5.918 43.051 46.532 1.000 25.180 352 GLY BBB O 1
ATOM 12099 N N . LYS B 1 387 ? -7.613 42.170 47.798 1.000 22.190 353 LYS BBB N 1
ATOM 12100 C CA A LYS B 1 387 ? -6.766 41.209 48.549 0.600 20.730 353 LYS BBB CA 1
ATOM 12101 C CA B LYS B 1 387 ? -6.767 41.211 48.551 0.400 20.860 353 LYS BBB CA 1
ATOM 12102 C C . LYS B 1 387 ? -7.382 39.809 48.519 1.000 18.870 353 LYS BBB C 1
ATOM 12103 O O . LYS B 1 387 ? -8.601 39.678 48.430 1.000 19.080 353 LYS BBB O 1
ATOM 12139 N N . TYR B 1 388 ? -6.540 38.804 48.635 1.000 18.200 354 TYR BBB N 1
ATOM 12140 C CA . TYR B 1 388 ? -7.033 37.433 48.949 1.000 15.000 354 TYR BBB CA 1
ATOM 12141 C C . TYR B 1 388 ? -7.743 37.482 50.302 1.000 20.920 354 TYR BBB C 1
ATOM 12142 O O . TYR B 1 388 ? -7.266 38.134 51.262 1.000 21.810 354 TYR BBB O 1
ATOM 12160 N N . ALA B 1 389 ? -8.893 36.806 50.354 1.000 20.920 355 ALA BBB N 1
ATOM 12161 C CA . ALA B 1 389 ? -9.769 36.712 51.534 1.000 17.330 355 ALA BBB CA 1
ATOM 12162 C C . ALA B 1 389 ? -9.796 35.259 52.030 1.000 14.920 355 ALA BBB C 1
ATOM 12163 O O . ALA B 1 389 ? -10.602 34.980 52.903 1.000 19.540 355 ALA BBB O 1
ATOM 12170 N N . THR B 1 390 ? -8.849 34.423 51.574 1.000 16.680 356 THR BBB N 1
ATOM 12171 C CA . THR B 1 390 ? -8.780 32.999 51.961 1.000 17.780 356 THR BBB CA 1
ATOM 12172 C C . THR B 1 390 ? -7.328 32.627 52.213 1.000 18.410 356 THR BBB C 1
ATOM 12173 O O . THR B 1 390 ? -6.436 33.137 51.508 1.000 18.310 356 THR BBB O 1
ATOM 12184 N N . ARG B 1 391 ? -7.126 31.642 53.086 1.000 17.760 357 ARG BBB N 1
ATOM 12185 C CA A ARG B 1 391 ? -5.787 31.072 53.378 0.500 15.910 357 ARG BBB CA 1
ATOM 12186 C CA B ARG B 1 391 ? -5.787 31.073 53.380 0.500 15.970 357 ARG BBB CA 1
ATOM 12187 C C . ARG B 1 391 ? -5.572 29.820 52.518 1.000 14.460 357 ARG BBB C 1
ATOM 12188 O O . ARG B 1 391 ? -4.483 29.291 52.540 1.000 15.480 357 ARG BBB O 1
ATOM 12228 N N . ALA B 1 392 ? -6.588 29.400 51.773 1.000 14.740 358 ALA BBB N 1
ATOM 12229 C CA . ALA B 1 392 ? -6.583 28.050 51.137 1.000 13.600 358 ALA BBB CA 1
ATOM 12230 C C . ALA B 1 392 ? -5.959 28.054 49.727 1.000 13.970 358 ALA BBB C 1
ATOM 12231 O O . ALA B 1 392 ? -5.670 26.943 49.228 1.000 14.240 358 ALA BBB O 1
ATOM 12238 N N . TYR B 1 393 ? -5.689 29.228 49.145 1.000 14.320 359 TYR BBB N 1
ATOM 12239 C CA . TYR B 1 393 ? -5.081 29.350 47.797 1.000 13.740 359 TYR BBB CA 1
ATOM 12240 C C . TYR B 1 393 ? -3.582 29.651 47.923 1.000 20.010 359 TYR BBB C 1
ATOM 12241 O O . TYR B 1 393 ? -3.073 30.551 47.245 1.000 17.940 359 TYR BBB O 1
ATOM 12259 N N . GLY B 1 394 ? -2.900 28.933 48.819 1.000 16.440 360 GLY BBB N 1
ATOM 12260 C CA . GLY B 1 394 ? -1.473 29.120 49.099 1.000 17.520 360 GLY BBB CA 1
ATOM 12261 C C . GLY B 1 394 ? -1.243 29.905 50.379 1.000 18.450 360 GLY BBB C 1
ATOM 12262 O O . GLY B 1 394 ? -2.137 30.683 50.816 1.000 18.990 360 GLY BBB O 1
ATOM 12266 N N . GLN B 1 395 ? -0.060 29.739 50.935 1.000 19.870 361 GLN BBB N 1
ATOM 12267 C CA . GLN B 1 395 ? 0.411 30.425 52.163 1.000 22.800 361 GLN BBB CA 1
ATOM 12268 C C . GLN B 1 395 ? 0.786 31.858 51.789 1.000 28.630 361 GLN BBB C 1
ATOM 12269 O O . GLN B 1 395 ? 1.737 32.022 50.991 1.000 38.650 361 GLN BBB O 1
ATOM 12283 N N . ARG B 1 396 ? 0.045 32.845 52.282 1.000 28.520 362 ARG BBB N 1
ATOM 12284 C CA . ARG B 1 396 ? 0.220 34.240 51.813 1.000 37.610 362 ARG BBB CA 1
ATOM 12285 C C . ARG B 1 396 ? 0.472 35.228 52.951 1.000 54.470 362 ARG BBB C 1
ATOM 12286 O O . ARG B 1 396 ? -0.130 35.082 54.032 1.000 52.500 362 ARG BBB O 1
ATOM 12307 N N . GLU B 1 397 ? 1.344 36.193 52.654 1.000 55.750 363 GLU BBB N 1
ATOM 12308 C CA . GLU B 1 397 ? 1.352 37.563 53.225 1.000 75.540 363 GLU BBB CA 1
ATOM 12309 C C . GLU B 1 397 ? 0.218 38.333 52.537 1.000 67.400 363 GLU BBB C 1
ATOM 12310 O O . GLU B 1 397 ? -0.168 37.930 51.425 1.000 59.350 363 GLU BBB O 1
ATOM 12322 N N . ASP B 1 398 ? -0.293 39.400 53.151 1.000 92.870 364 ASP BBB N 1
ATOM 12323 C CA . ASP B 1 398 ? -1.433 40.200 52.611 1.000 99.670 364 ASP BBB CA 1
ATOM 12324 C C . ASP B 1 398 ? -2.654 39.281 52.431 1.000 73.470 364 ASP BBB C 1
ATOM 12325 O O . ASP B 1 398 ? -3.141 39.167 51.286 1.000 82.130 364 ASP BBB O 1
ATOM 12334 N N . VAL B 1 399 ? -3.104 38.618 53.503 1.000 60.210 365 VAL BBB N 1
ATOM 12335 C CA . VAL B 1 399 ? -4.409 37.893 53.551 1.000 62.250 365 VAL BBB CA 1
ATOM 12336 C C . VAL B 1 399 ? -5.299 38.653 54.535 1.000 52.270 365 VAL BBB C 1
ATOM 12337 O O . VAL B 1 399 ? -4.915 38.724 55.723 1.000 54.520 365 VAL BBB O 1
ATOM 12350 N N . LYS B 1 400 ? -6.424 39.205 54.060 1.000 39.470 366 LYS BBB N 1
ATOM 12351 C CA . LYS B 1 400 ? -7.378 39.984 54.902 1.000 41.330 366 LYS BBB CA 1
ATOM 12352 C C . LYS B 1 400 ? -8.720 39.247 55.000 1.000 59.940 366 LYS BBB C 1
ATOM 12353 O O . LYS B 1 400 ? -9.476 39.243 54.010 1.000 31.260 366 LYS BBB O 1
ATOM 12372 N N . ILE B 1 401 ? -9.019 38.696 56.180 1.000 68.960 367 ILE BBB N 1
ATOM 12373 C CA . ILE B 1 401 ? -10.221 37.851 56.446 1.000 68.310 367 ILE BBB CA 1
ATOM 12374 C C . ILE B 1 401 ? -11.349 38.753 56.965 1.000 65.750 367 ILE BBB C 1
ATOM 12375 O O . ILE B 1 401 ? -12.355 38.965 56.285 1.000 60.840 367 ILE BBB O 1
ATOM 12391 N N . ALA C 1 31 ? 0.908 -55.126 10.228 1.000 49.400 -3 ALA CCC N 1
ATOM 12392 C CA . ALA C 1 31 ? 1.428 -55.342 8.851 1.000 51.350 -3 ALA CCC CA 1
ATOM 12393 C C . ALA C 1 31 ? 0.947 -54.202 7.943 1.000 42.720 -3 ALA CCC C 1
ATOM 12394 O O . ALA C 1 31 ? -0.279 -53.972 7.893 1.000 52.640 -3 ALA CCC O 1
ATOM 12401 N N . ARG C 1 32 ? 1.880 -53.506 7.282 1.000 54.850 -2 ARG CCC N 1
ATOM 12402 C CA . ARG C 1 32 ? 1.590 -52.495 6.226 1.000 46.370 -2 ARG CCC CA 1
ATOM 12403 C C . ARG C 1 32 ? 0.898 -53.196 5.050 1.000 58.200 -2 ARG CCC C 1
ATOM 12404 O O . ARG C 1 32 ? 1.203 -54.391 4.805 1.000 67.440 -2 ARG CCC O 1
ATOM 12425 N N . LEU C 1 33 ? -0.005 -52.495 4.355 1.000 41.320 -1 LEU CCC N 1
ATOM 12426 C CA . LEU C 1 33 ? -0.594 -52.971 3.075 1.000 45.510 -1 LEU CCC CA 1
ATOM 12427 C C . LEU C 1 33 ? 0.504 -52.920 2.006 1.000 43.890 -1 LEU CCC C 1
ATOM 12428 O O . LEU C 1 33 ? 1.429 -52.094 2.150 1.000 39.440 -1 LEU CCC O 1
ATOM 12444 N N . GLN C 1 34 ? 0.421 -53.794 0.995 1.000 36.810 0 GLN CCC N 1
ATOM 12445 C CA . GLN C 1 34 ? 1.509 -54.038 0.008 1.000 35.520 0 GLN CCC CA 1
ATOM 12446 C C . GLN C 1 34 ? 1.049 -53.757 -1.429 1.000 36.430 0 GLN CCC C 1
ATOM 12447 O O . GLN C 1 34 ? -0.100 -54.123 -1.784 1.000 38.930 0 GLN CCC O 1
ATOM 12461 N N . MET C 1 35 ? 1.935 -53.155 -2.232 1.000 47.150 1 MET CCC N 1
ATOM 12462 C CA . MET C 1 35 ? 1.786 -53.037 -3.713 1.000 46.380 1 MET CCC CA 1
ATOM 12463 C C . MET C 1 35 ? 0.409 -52.438 -4.052 1.000 40.340 1 MET CCC C 1
ATOM 12464 O O . MET C 1 35 ? -0.293 -52.965 -4.934 1.000 38.890 1 MET CCC O 1
ATOM 12478 N N . VAL C 1 36 ? 0.056 -51.335 -3.395 1.000 36.460 2 VAL CCC N 1
ATOM 12479 C CA . VAL C 1 36 ? -1.283 -50.696 -3.535 1.000 28.770 2 VAL CCC CA 1
ATOM 12480 C C . VAL C 1 36 ? -1.293 -49.853 -4.810 1.000 27.580 2 VAL CCC C 1
ATOM 12481 O O . VAL C 1 36 ? -0.344 -49.055 -4.985 1.000 37.470 2 VAL CCC O 1
ATOM 12494 N N . LYS C 1 37 ? -2.330 -50.017 -5.636 1.000 29.910 3 LYS CCC N 1
ATOM 12495 C CA A LYS C 1 37 ? -2.553 -49.174 -6.841 0.400 29.600 3 LYS CCC CA 1
ATOM 12496 C CA B LYS C 1 37 ? -2.552 -49.173 -6.842 0.600 29.250 3 LYS CCC CA 1
ATOM 12497 C C . LYS C 1 37 ? -3.259 -47.881 -6.416 1.000 27.970 3 LYS CCC C 1
ATOM 12498 O O . LYS C 1 37 ? -4.414 -47.969 -5.965 1.000 26.880 3 LYS CCC O 1
ATOM 12534 N N . VAL C 1 38 ? -2.559 -46.752 -6.557 1.000 26.410 4 VAL CCC N 1
ATOM 12535 C CA . VAL C 1 38 ? -3.087 -45.380 -6.284 1.000 22.880 4 VAL CCC CA 1
ATOM 12536 C C . VAL C 1 38 ? -3.323 -44.687 -7.625 1.000 29.750 4 VAL CCC C 1
ATOM 12537 O O . VAL C 1 38 ? -2.402 -44.680 -8.474 1.000 27.410 4 VAL CCC O 1
ATOM 12550 N N . LEU C 1 39 ? -4.526 -44.141 -7.813 1.000 20.930 5 LEU CCC N 1
ATOM 12551 C CA . LEU C 1 39 ? -4.916 -43.326 -8.982 1.000 23.310 5 LEU CCC CA 1
ATOM 12552 C C . LEU C 1 39 ? -5.212 -41.911 -8.466 1.000 21.390 5 LEU CCC C 1
ATOM 12553 O O . LEU C 1 39 ? -6.034 -41.792 -7.545 1.000 24.680 5 LEU CCC O 1
ATOM 12569 N N . ALA C 1 40 ? -4.569 -40.904 -9.046 1.000 24.780 6 ALA CCC N 1
ATOM 12570 C CA . ALA C 1 40 ? -4.816 -39.475 -8.759 1.000 24.090 6 ALA CCC CA 1
ATOM 12571 C C . ALA C 1 40 ? -5.408 -38.811 -9.998 1.000 19.510 6 ALA CCC C 1
ATOM 12572 O O . ALA C 1 40 ? -4.837 -38.924 -11.104 1.000 21.050 6 ALA CCC O 1
ATOM 12579 N N . VAL C 1 41 ? -6.529 -38.097 -9.801 1.000 20.020 7 VAL CCC N 1
ATOM 12580 C CA . VAL C 1 41 ? -7.139 -37.236 -10.845 1.000 18.080 7 VAL CCC CA 1
ATOM 12581 C C . VAL C 1 41 ? -6.911 -35.789 -10.401 1.000 18.620 7 VAL CCC C 1
ATOM 12582 O O . VAL C 1 41 ? -7.505 -35.377 -9.381 1.000 19.160 7 VAL CCC O 1
ATOM 12595 N N . LEU C 1 42 ? -6.002 -35.106 -11.082 1.000 18.160 8 LEU CCC N 1
ATOM 12596 C CA . LEU C 1 42 ? -5.642 -33.718 -10.723 1.000 18.060 8 LEU CCC CA 1
ATOM 12597 C C . LEU C 1 42 ? -5.691 -32.842 -11.968 1.000 20.230 8 LEU CCC C 1
ATOM 12598 O O . LEU C 1 42 ? -5.790 -33.371 -13.118 1.000 19.120 8 LEU CCC O 1
ATOM 12614 N N . TYR C 1 43 ? -5.613 -31.516 -11.796 1.000 16.750 9 TYR CCC N 1
ATOM 12615 C CA . TYR C 1 43 ? -5.588 -30.599 -12.956 1.000 19.540 9 TYR CCC CA 1
ATOM 12616 C C . TYR C 1 43 ? -4.172 -30.559 -13.533 1.000 16.900 9 TYR CCC C 1
ATOM 12617 O O . TYR C 1 43 ? -3.194 -30.805 -12.838 1.000 23.290 9 TYR CCC O 1
ATOM 12635 N N . ASP C 1 44 ? -4.095 -30.300 -14.832 1.000 20.340 10 ASP CCC N 1
ATOM 12636 C CA A ASP C 1 44 ? -2.802 -30.142 -15.543 0.600 21.520 10 ASP CCC CA 1
ATOM 12637 C CA B ASP C 1 44 ? -2.810 -30.141 -15.558 0.400 22.350 10 ASP CCC CA 1
ATOM 12638 C C . ASP C 1 44 ? -2.255 -28.745 -15.263 1.000 20.320 10 ASP CCC C 1
ATOM 12639 O O . ASP C 1 44 ? -3.001 -27.768 -15.406 1.000 26.310 10 ASP CCC O 1
ATOM 12655 N N . GLY C 1 45 ? -1.001 -28.664 -14.869 1.000 23.660 11 GLY CCC N 1
ATOM 12656 C CA . GLY C 1 45 ? -0.342 -27.367 -14.638 1.000 24.670 11 GLY CCC CA 1
ATOM 12657 C C . GLY C 1 45 ? 0.397 -26.892 -15.855 1.000 23.670 11 GLY CCC C 1
ATOM 12658 O O . GLY C 1 45 ? 0.787 -25.726 -15.880 1.000 21.640 11 GLY CCC O 1
ATOM 12662 N N . GLY C 1 46 ? 0.578 -27.750 -16.858 1.000 28.840 12 GLY CCC N 1
ATOM 12663 C CA . GLY C 1 46 ? 1.394 -27.416 -18.043 1.000 34.460 12 GLY CCC CA 1
ATOM 12664 C C . GLY C 1 46 ? 2.682 -26.737 -17.621 1.000 22.360 12 GLY CCC C 1
ATOM 12665 O O . GLY C 1 46 ? 3.305 -27.223 -16.699 1.000 32.680 12 GLY CCC O 1
ATOM 12669 N N . GLU C 1 47 ? 3.025 -25.610 -18.252 1.000 26.770 13 GLU CCC N 1
ATOM 12670 C CA . GLU C 1 47 ? 4.277 -24.848 -17.997 1.000 30.750 13 GLU CCC CA 1
ATOM 12671 C C . GLU C 1 47 ? 4.169 -24.139 -16.643 1.000 31.000 13 GLU CCC C 1
ATOM 12672 O O . GLU C 1 47 ? 5.208 -23.934 -16.014 1.000 33.620 13 GLU CCC O 1
ATOM 12684 N N . HIS C 1 48 ? 2.951 -23.792 -16.217 1.000 32.540 14 HIS CCC N 1
ATOM 12685 C CA . HIS C 1 48 ? 2.693 -23.081 -14.938 1.000 24.100 14 HIS CCC CA 1
ATOM 12686 C C . HIS C 1 48 ? 3.308 -23.874 -13.785 1.000 22.620 14 HIS CCC C 1
ATOM 12687 O O . HIS C 1 48 ? 3.952 -23.260 -12.942 1.000 35.420 14 HIS CCC O 1
ATOM 12702 N N . ALA C 1 49 ? 3.145 -25.198 -13.780 1.000 22.050 15 ALA CCC N 1
ATOM 12703 C CA . ALA C 1 49 ? 3.582 -26.127 -12.719 1.000 26.620 15 ALA CCC CA 1
ATOM 12704 C C . ALA C 1 49 ? 5.109 -26.291 -12.702 1.000 40.710 15 ALA CCC C 1
ATOM 12705 O O . ALA C 1 49 ? 5.586 -27.022 -11.802 1.000 56.330 15 ALA CCC O 1
ATOM 12712 N N . LYS C 1 50 ? 5.825 -25.644 -13.636 1.000 37.600 16 LYS CCC N 1
ATOM 12713 C CA . LYS C 1 50 ? 7.311 -25.592 -13.737 1.000 44.010 16 LYS CCC CA 1
ATOM 12714 C C . LYS C 1 50 ? 7.818 -24.180 -13.401 1.000 42.860 16 LYS CCC C 1
ATOM 12715 O O . LYS C 1 50 ? 8.908 -24.073 -12.805 1.000 53.080 16 LYS CCC O 1
ATOM 12734 N N . GLN C 1 51 ? 7.078 -23.135 -13.784 1.000 32.100 17 GLN CCC N 1
ATOM 12735 C CA . GLN C 1 51 ? 7.315 -21.733 -13.339 1.000 37.440 17 GLN CCC CA 1
ATOM 12736 C C . GLN C 1 51 ? 7.160 -21.660 -11.809 1.000 32.130 17 GLN CCC C 1
ATOM 12737 O O . GLN C 1 51 ? 7.934 -20.925 -11.173 1.000 31.370 17 GLN CCC O 1
ATOM 12751 N N . VAL C 1 52 ? 6.158 -22.368 -11.274 1.000 35.400 18 VAL CCC N 1
ATOM 12752 C CA . VAL C 1 52 ? 5.701 -22.294 -9.852 1.000 26.860 18 VAL CCC CA 1
ATOM 12753 C C . VAL C 1 52 ? 5.612 -23.718 -9.307 1.000 21.960 18 VAL CCC C 1
ATOM 12754 O O . VAL C 1 52 ? 4.557 -24.353 -9.333 1.000 20.490 18 VAL CCC O 1
ATOM 12767 N N . PRO C 1 53 ? 6.711 -24.267 -8.735 1.000 25.850 19 PRO CCC N 1
ATOM 12768 C CA . PRO C 1 53 ? 6.667 -25.592 -8.108 1.000 26.560 19 PRO CCC CA 1
ATOM 12769 C C . PRO C 1 53 ? 5.651 -25.732 -6.962 1.000 25.500 19 PRO CCC C 1
ATOM 12770 O O . PRO C 1 53 ? 5.253 -26.837 -6.637 1.000 23.500 19 PRO CCC O 1
ATOM 12781 N N . GLY C 1 54 ? 5.174 -24.605 -6.421 1.000 19.870 20 GLY CCC N 1
ATOM 12782 C CA . GLY C 1 54 ? 4.155 -24.612 -5.356 1.000 21.320 20 GLY CCC CA 1
ATOM 12783 C C . GLY C 1 54 ? 2.799 -25.091 -5.846 1.000 20.030 20 GLY CCC C 1
ATOM 12784 O O . GLY C 1 54 ? 1.918 -25.330 -5.003 1.000 19.070 20 GLY CCC O 1
ATOM 12788 N N . LEU C 1 55 ? 2.616 -25.222 -7.155 1.000 19.300 21 LEU CCC N 1
ATOM 12789 C CA . LEU C 1 55 ? 1.413 -25.920 -7.702 1.000 14.240 21 LEU CCC CA 1
ATOM 12790 C C . LEU C 1 55 ? 1.536 -27.427 -7.447 1.000 18.080 21 LEU CCC C 1
ATOM 12791 O O . LEU C 1 55 ? 1.824 -28.179 -8.405 1.000 21.510 21 LEU CCC O 1
ATOM 12807 N N . LEU C 1 56 ? 1.415 -27.833 -6.185 1.000 15.260 22 LEU CCC N 1
ATOM 12808 C CA . LEU C 1 56 ? 1.545 -29.269 -5.816 1.000 15.890 22 LEU CCC CA 1
ATOM 12809 C C . LEU C 1 56 ? 0.400 -30.105 -6.391 1.000 18.260 22 LEU CCC C 1
ATOM 12810 O O . LEU C 1 56 ? 0.646 -31.315 -6.684 1.000 21.050 22 LEU CCC O 1
ATOM 12826 N N . GLY C 1 57 ? -0.831 -29.597 -6.424 1.000 21.160 23 GLY CCC N 1
ATOM 12827 C CA . GLY C 1 57 ? -2.022 -30.419 -6.730 1.000 18.690 23 GLY CCC CA 1
ATOM 12828 C C . GLY C 1 57 ? -2.268 -30.558 -8.224 1.000 21.370 23 GLY CCC C 1
ATOM 12829 O O . GLY C 1 57 ? -3.439 -30.547 -8.649 1.000 19.720 23 GLY CCC O 1
ATOM 12833 N N . THR C 1 58 ? -1.186 -30.759 -8.986 1.000 17.600 24 THR CCC N 1
ATOM 12834 C CA . THR C 1 58 ? -1.177 -30.846 -10.466 1.000 17.820 24 THR CCC CA 1
ATOM 12835 C C . THR C 1 58 ? -0.773 -32.269 -10.879 1.000 18.430 24 THR CCC C 1
ATOM 12836 O O . THR C 1 58 ? -0.178 -32.993 -10.083 1.000 22.440 24 THR CCC O 1
ATOM 12847 N N . THR C 1 59 ? -1.019 -32.617 -12.137 1.000 19.430 25 THR CCC N 1
ATOM 12848 C CA . THR C 1 59 ? -0.553 -33.930 -12.661 1.000 21.800 25 THR CCC CA 1
ATOM 12849 C C . THR C 1 59 ? 0.981 -33.945 -12.678 1.000 22.960 25 THR CCC C 1
ATOM 12850 O O . THR C 1 59 ? 1.550 -35.027 -12.598 1.000 23.920 25 THR CCC O 1
ATOM 12861 N N . GLU C 1 60 ? 1.617 -32.793 -12.801 1.000 21.170 26 GLU CCC N 1
ATOM 12862 C CA A GLU C 1 60 ? 3.101 -32.679 -12.874 0.700 22.920 26 GLU CCC CA 1
ATOM 12863 C CA B GLU C 1 60 ? 3.101 -32.678 -12.877 0.300 22.320 26 GLU CCC CA 1
ATOM 12864 C C . GLU C 1 60 ? 3.723 -32.993 -11.510 1.000 23.740 26 GLU CCC C 1
ATOM 12865 O O . GLU C 1 60 ? 4.746 -33.722 -11.468 1.000 24.040 26 GLU CCC O 1
ATOM 12887 N N . ASN C 1 61 ? 3.154 -32.454 -10.435 1.000 22.740 27 ASN CCC N 1
ATOM 12888 C CA . ASN C 1 61 ? 3.809 -32.498 -9.097 1.000 23.170 27 ASN CCC CA 1
ATOM 12889 C C . ASN C 1 61 ? 3.189 -33.569 -8.202 1.000 22.280 27 ASN CCC C 1
ATOM 12890 O O . ASN C 1 61 ? 3.839 -33.917 -7.212 1.000 27.020 27 ASN CCC O 1
ATOM 12901 N N . GLU C 1 62 ? 1.967 -34.021 -8.479 1.000 21.720 28 GLU CCC N 1
ATOM 12902 C CA . GLU C 1 62 ? 1.380 -35.255 -7.897 1.000 21.780 28 GLU CCC CA 1
ATOM 12903 C C . GLU C 1 62 ? 1.337 -35.154 -6.363 1.000 25.130 28 GLU CCC C 1
ATOM 12904 O O . GLU C 1 62 ? 1.516 -36.173 -5.694 1.000 22.670 28 GLU CCC O 1
ATOM 12916 N N . LEU C 1 63 ? 1.094 -33.956 -5.828 1.000 21.710 29 LEU CCC N 1
ATOM 12917 C CA . LEU C 1 63 ? 1.012 -33.668 -4.365 1.000 19.860 29 LEU CCC CA 1
ATOM 12918 C C . LEU C 1 63 ? 2.317 -34.066 -3.665 1.000 19.640 29 LEU CCC C 1
ATOM 12919 O O . LEU C 1 63 ? 2.273 -34.254 -2.452 1.000 22.890 29 LEU CCC O 1
ATOM 12935 N N . GLY C 1 64 ? 3.423 -34.169 -4.401 1.000 18.920 30 GLY CCC N 1
ATOM 12936 C CA . GLY C 1 64 ? 4.713 -34.655 -3.867 1.000 22.640 30 GLY CCC CA 1
ATOM 12937 C C . GLY C 1 64 ? 4.667 -36.092 -3.371 1.000 24.830 30 GLY CCC C 1
ATOM 12938 O O . GLY C 1 64 ? 5.454 -36.406 -2.451 1.000 25.490 30 GLY CCC O 1
ATOM 12942 N N . LEU C 1 65 ? 3.764 -36.928 -3.886 1.000 25.470 31 LEU CCC N 1
ATOM 12943 C CA . LEU C 1 65 ? 3.520 -38.310 -3.373 1.000 24.450 31 LEU CCC CA 1
ATOM 12944 C C . LEU C 1 65 ? 4.347 -39.379 -4.098 1.000 21.210 31 LEU CCC C 1
ATOM 12945 O O . LEU C 1 65 ? 4.407 -40.493 -3.555 1.000 37.540 31 LEU CCC O 1
ATOM 12961 N N . ARG C 1 66 ? 4.874 -39.135 -5.295 1.000 21.400 32 ARG CCC N 1
ATOM 12962 C CA . ARG C 1 66 ? 5.304 -40.279 -6.159 1.000 27.560 32 ARG CCC CA 1
ATOM 12963 C C . ARG C 1 66 ? 6.427 -41.084 -5.494 1.000 26.410 32 ARG CCC C 1
ATOM 12964 O O . ARG C 1 66 ? 6.230 -42.310 -5.325 1.000 27.590 32 ARG CCC O 1
ATOM 12985 N N . LYS C 1 67 ? 7.558 -40.460 -5.170 1.000 28.620 33 LYS CCC N 1
ATOM 12986 C CA A LYS C 1 67 ? 8.732 -41.181 -4.602 0.600 31.080 33 LYS CCC CA 1
ATOM 12987 C CA B LYS C 1 67 ? 8.731 -41.188 -4.604 0.400 29.320 33 LYS CCC CA 1
ATOM 12988 C C . LYS C 1 67 ? 8.324 -41.842 -3.277 1.000 29.710 33 LYS CCC C 1
ATOM 12989 O O . LYS C 1 67 ? 8.685 -43.024 -3.049 1.000 33.970 33 LYS CCC O 1
ATOM 13025 N N . TRP C 1 68 ? 7.585 -41.113 -2.440 1.000 27.540 34 TRP CCC N 1
ATOM 13026 C CA . TRP C 1 68 ? 7.094 -41.612 -1.132 1.000 22.210 34 TRP CCC CA 1
ATOM 13027 C C . TRP C 1 68 ? 6.308 -42.918 -1.341 1.000 27.160 34 TRP CCC C 1
ATOM 13028 O O . TRP C 1 68 ? 6.538 -43.852 -0.571 1.000 35.640 34 TRP CCC O 1
ATOM 13049 N N . LEU C 1 69 ? 5.444 -42.996 -2.359 1.000 23.250 35 LEU CCC N 1
ATOM 13050 C CA . LEU C 1 69 ? 4.620 -44.207 -2.624 1.000 22.180 35 LEU CCC CA 1
ATOM 13051 C C . LEU C 1 69 ? 5.517 -45.306 -3.198 1.000 27.340 35 LEU CCC C 1
ATOM 13052 O O . LEU C 1 69 ? 5.355 -46.463 -2.785 1.000 33.380 35 LEU CCC O 1
ATOM 13068 N N . GLU C 1 70 ? 6.378 -44.965 -4.153 1.000 34.010 36 GLU CCC N 1
ATOM 13069 C CA . GLU C 1 70 ? 7.197 -45.947 -4.914 1.000 31.420 36 GLU CCC CA 1
ATOM 13070 C C . GLU C 1 70 ? 8.228 -46.596 -3.981 1.000 42.450 36 GLU CCC C 1
ATOM 13071 O O . GLU C 1 70 ? 8.459 -47.809 -4.120 1.000 47.620 36 GLU CCC O 1
ATOM 13083 N N . ASP C 1 71 ? 8.805 -45.841 -3.043 1.000 42.960 37 ASP CCC N 1
ATOM 13084 C CA . ASP C 1 71 ? 9.791 -46.365 -2.053 1.000 39.730 37 ASP CCC CA 1
ATOM 13085 C C . ASP C 1 71 ? 9.138 -47.412 -1.141 1.000 52.860 37 ASP CCC C 1
ATOM 13086 O O . ASP C 1 71 ? 9.886 -48.208 -0.566 1.000 41.190 37 ASP CCC O 1
ATOM 13095 N N . GLN C 1 72 ? 7.807 -47.407 -1.004 1.000 39.460 38 GLN CCC N 1
ATOM 13096 C CA . GLN C 1 72 ? 7.032 -48.383 -0.190 1.000 39.520 38 GLN CCC CA 1
ATOM 13097 C C . GLN C 1 72 ? 6.594 -49.570 -1.056 1.000 26.030 38 GLN CCC C 1
ATOM 13098 O O . GLN C 1 72 ? 5.946 -50.485 -0.503 1.000 35.420 38 GLN CCC O 1
ATOM 13112 N N . GLY C 1 73 ? 6.837 -49.510 -2.370 1.000 33.120 39 GLY CCC N 1
ATOM 13113 C CA . GLY C 1 73 ? 6.443 -50.555 -3.343 1.000 34.740 39 GLY CCC CA 1
ATOM 13114 C C . GLY C 1 73 ? 5.025 -50.386 -3.871 1.000 47.240 39 GLY CCC C 1
ATOM 13115 O O . GLY C 1 73 ? 4.493 -51.330 -4.465 1.000 38.220 39 GLY CCC O 1
ATOM 13119 N N . HIS C 1 74 ? 4.417 -49.219 -3.669 1.000 43.300 40 HIS CCC N 1
ATOM 13120 C CA . HIS C 1 74 ? 3.084 -48.892 -4.237 1.000 29.030 40 HIS CCC CA 1
ATOM 13121 C C . HIS C 1 74 ? 3.282 -48.294 -5.623 1.000 31.030 40 HIS CCC C 1
ATOM 13122 O O . HIS C 1 74 ? 4.443 -47.944 -5.982 1.000 25.720 40 HIS CCC O 1
ATOM 13137 N N . THR C 1 75 ? 2.193 -48.194 -6.376 1.000 32.290 41 THR CCC N 1
ATOM 13138 C CA . THR C 1 75 ? 2.203 -47.628 -7.741 1.000 31.710 41 THR CCC CA 1
ATOM 13139 C C . THR C 1 75 ? 1.238 -46.447 -7.783 1.000 26.810 41 THR CCC C 1
ATOM 13140 O O . THR C 1 75 ? 0.188 -46.465 -7.069 1.000 28.940 41 THR CCC O 1
ATOM 13151 N N . LEU C 1 76 ? 1.609 -45.451 -8.570 1.000 28.110 42 LEU CCC N 1
ATOM 13152 C CA . LEU C 1 76 ? 0.792 -44.240 -8.772 1.000 22.680 42 LEU CCC CA 1
ATOM 13153 C C . LEU C 1 76 ? 0.575 -44.023 -10.266 1.000 23.210 42 LEU CCC C 1
ATOM 13154 O O . LEU C 1 76 ? 1.560 -43.930 -11.011 1.000 26.570 42 LEU CCC O 1
ATOM 13170 N N . VAL C 1 77 ? -0.690 -43.839 -10.637 1.000 21.190 43 VAL CCC N 1
ATOM 13171 C CA . VAL C 1 77 ? -1.127 -43.414 -11.995 1.000 25.310 43 VAL CCC CA 1
ATOM 13172 C C . VAL C 1 77 ? -1.845 -42.080 -11.805 1.000 27.840 43 VAL CCC C 1
ATOM 13173 O O . VAL C 1 77 ? -2.756 -42.031 -10.951 1.000 26.290 43 VAL CCC O 1
ATOM 13186 N N . THR C 1 78 ? -1.427 -41.046 -12.533 1.000 22.640 44 THR CCC N 1
ATOM 13187 C CA . THR C 1 78 ? -2.033 -39.689 -12.448 1.000 20.490 44 THR CCC CA 1
ATOM 13188 C C . THR C 1 78 ? -2.598 -39.305 -13.809 1.000 23.610 44 THR CCC C 1
ATOM 13189 O O . THR C 1 78 ? -1.950 -39.566 -14.831 1.000 24.010 44 THR CCC O 1
ATOM 13200 N N . THR C 1 79 ? -3.741 -38.632 -13.823 1.000 22.950 45 THR CCC N 1
ATOM 13201 C CA . THR C 1 79 ? -4.372 -38.167 -15.078 1.000 23.420 45 THR CCC CA 1
ATOM 13202 C C . THR C 1 79 ? -5.185 -36.906 -14.803 1.000 25.410 45 THR CCC C 1
ATOM 13203 O O . THR C 1 79 ? -5.679 -36.745 -13.660 1.000 21.220 45 THR CCC O 1
ATOM 13214 N N . SER C 1 80 ? -5.354 -36.085 -15.830 1.000 19.620 46 SER CCC N 1
ATOM 13215 C CA . SER C 1 80 ? -6.377 -35.014 -15.819 1.000 21.120 46 SER CCC CA 1
ATOM 13216 C C . SER C 1 80 ? -7.536 -35.375 -16.760 1.000 23.560 46 SER CCC C 1
ATOM 13217 O O . SER C 1 80 ? -8.490 -34.601 -16.862 1.000 21.580 46 SER CCC O 1
ATOM 13225 N N . ASP C 1 81 ? -7.482 -36.558 -17.391 1.000 23.770 47 ASP CCC N 1
ATOM 13226 C CA . ASP C 1 81 ? -8.451 -36.966 -18.432 1.000 24.790 47 ASP CCC CA 1
ATOM 13227 C C . ASP C 1 81 ? -9.578 -37.733 -17.748 1.000 23.510 47 ASP CCC C 1
ATOM 13228 O O . ASP C 1 81 ? -9.392 -38.917 -17.460 1.000 24.730 47 ASP CCC O 1
ATOM 13237 N N . LYS C 1 82 ? -10.717 -37.092 -17.490 1.000 21.790 48 LYS CCC N 1
ATOM 13238 C CA . LYS C 1 82 ? -11.684 -37.613 -16.485 1.000 23.150 48 LYS CCC CA 1
ATOM 13239 C C . LYS C 1 82 ? -13.143 -37.558 -16.939 1.000 20.490 48 LYS CCC C 1
ATOM 13240 O O . LYS C 1 82 ? -13.961 -38.129 -16.216 1.000 22.270 48 LYS CCC O 1
ATOM 13259 N N . ASP C 1 83 ? -13.484 -36.921 -18.059 1.000 22.550 49 ASP CCC N 1
ATOM 13260 C CA . ASP C 1 83 ? -14.903 -36.636 -18.416 1.000 23.980 49 ASP CCC CA 1
ATOM 13261 C C . ASP C 1 83 ? -15.374 -37.469 -19.621 1.000 27.780 49 ASP CCC C 1
ATOM 13262 O O . ASP C 1 83 ? -16.537 -37.918 -19.608 1.000 32.620 49 ASP CCC O 1
ATOM 13271 N N . ARG C 1 84 ? -14.545 -37.638 -20.652 1.000 31.450 50 ARG CCC N 1
ATOM 13272 C CA . ARG C 1 84 ? -15.016 -38.166 -21.959 1.000 31.200 50 ARG CCC CA 1
ATOM 13273 C C . ARG C 1 84 ? -15.321 -39.664 -21.838 1.000 30.100 50 ARG CCC C 1
ATOM 13274 O O . ARG C 1 84 ? -14.792 -40.335 -20.909 1.000 23.750 50 ARG CCC O 1
ATOM 13295 N N . GLU C 1 85 ? -16.153 -40.177 -22.759 1.000 29.210 51 GLU CCC N 1
ATOM 13296 C CA A GLU C 1 85 ? -16.384 -41.640 -22.916 0.600 32.710 51 GLU CCC CA 1
ATOM 13297 C CA B GLU C 1 85 ? -16.380 -41.640 -22.904 0.400 32.530 51 GLU CCC CA 1
ATOM 13298 C C . GLU C 1 85 ? -15.012 -42.273 -23.194 1.000 34.010 51 GLU CCC C 1
ATOM 13299 O O . GLU C 1 85 ? -14.312 -41.770 -24.091 1.000 32.900 51 GLU CCC O 1
ATOM 13321 N N . GLY C 1 86 ? -14.627 -43.276 -22.410 1.000 27.020 52 GLY CCC N 1
ATOM 13322 C CA . GLY C 1 86 ? -13.321 -43.956 -22.518 1.000 25.200 52 GLY CCC CA 1
ATOM 13323 C C . GLY C 1 86 ? -12.154 -43.156 -21.966 1.000 38.890 52 GLY CCC C 1
ATOM 13324 O O . GLY C 1 86 ? -11.005 -43.445 -22.361 1.000 30.160 52 GLY CCC O 1
ATOM 13328 N N . SER C 1 87 ? -12.406 -42.216 -21.042 1.000 27.250 53 SER CCC N 1
ATOM 13329 C CA . SER C 1 87 ? -11.341 -41.420 -20.378 1.000 26.450 53 SER CCC CA 1
ATOM 13330 C C . SER C 1 87 ? -10.320 -42.335 -19.689 1.000 27.810 53 SER CCC C 1
ATOM 13331 O O . SER C 1 87 ? -10.676 -43.468 -19.265 1.000 29.630 53 SER CCC O 1
ATOM 13339 N N . THR C 1 88 ? -9.108 -41.822 -19.486 1.000 22.600 54 THR CCC N 1
ATOM 13340 C CA . THR C 1 88 ? -8.073 -42.506 -18.682 1.000 23.270 54 THR CCC CA 1
ATOM 13341 C C . THR C 1 88 ? -8.622 -42.810 -17.284 1.000 23.970 54 THR CCC C 1
ATOM 13342 O O . THR C 1 88 ? -8.333 -43.878 -16.755 1.000 24.760 54 THR CCC O 1
ATOM 13353 N N . PHE C 1 89 ? -9.390 -41.890 -16.690 1.000 22.860 55 PHE CCC N 1
ATOM 13354 C CA . PHE C 1 89 ? -10.012 -42.094 -15.360 1.000 21.480 55 PHE CCC CA 1
ATOM 13355 C C . PHE C 1 89 ? -10.880 -43.357 -15.387 1.000 23.340 55 PHE CCC C 1
ATOM 13356 O O . PHE C 1 89 ? -10.745 -44.196 -14.486 1.000 23.650 55 PHE CCC O 1
ATOM 13373 N N . ASP C 1 90 ? -11.774 -43.439 -16.370 1.000 23.560 56 ASP CCC N 1
ATOM 13374 C CA . ASP C 1 90 ? -12.735 -44.567 -16.529 1.000 27.400 56 ASP CCC CA 1
ATOM 13375 C C . ASP C 1 90 ? -11.994 -45.899 -16.654 1.000 28.480 56 ASP CCC C 1
ATOM 13376 O O . ASP C 1 90 ? -12.505 -46.896 -16.115 1.000 31.950 56 ASP CCC O 1
ATOM 13385 N N . ARG C 1 91 ? -10.845 -45.907 -17.327 1.000 29.030 57 ARG CCC N 1
ATOM 13386 C CA A ARG C 1 91 ? -10.032 -47.141 -17.502 0.400 33.180 57 ARG CCC CA 1
ATOM 13387 C CA B ARG C 1 91 ? -10.017 -47.136 -17.505 0.600 34.110 57 ARG CCC CA 1
ATOM 13388 C C . ARG C 1 91 ? -9.339 -47.490 -16.175 1.000 39.060 57 ARG CCC C 1
ATOM 13389 O O . ARG C 1 91 ? -9.446 -48.654 -15.743 1.000 36.850 57 ARG CCC O 1
ATOM 13429 N N . GLU C 1 92 ? -8.661 -46.521 -15.552 1.000 32.310 58 GLU CCC N 1
ATOM 13430 C CA . GLU C 1 92 ? -7.775 -46.784 -14.387 1.000 29.950 58 GLU CCC CA 1
ATOM 13431 C C . GLU C 1 92 ? -8.579 -47.005 -13.097 1.000 28.090 58 GLU CCC C 1
ATOM 13432 O O . GLU C 1 92 ? -8.044 -47.676 -12.195 1.000 25.210 58 GLU CCC O 1
ATOM 13444 N N . LEU C 1 93 ? -9.809 -46.479 -12.987 1.000 22.590 59 LEU CCC N 1
ATOM 13445 C CA . LEU C 1 93 ? -10.585 -46.605 -11.723 1.000 27.250 59 LEU CCC CA 1
ATOM 13446 C C . LEU C 1 93 ? -11.026 -48.061 -11.520 1.000 31.560 59 LEU CCC C 1
ATOM 13447 O O . LEU C 1 93 ? -11.399 -48.398 -10.383 1.000 27.690 59 LEU CCC O 1
ATOM 13463 N N . GLU C 1 94 ? -10.978 -48.911 -12.554 1.000 31.970 60 GLU CCC N 1
ATOM 13464 C CA . GLU C 1 94 ? -11.537 -50.293 -12.462 1.000 41.190 60 GLU CCC CA 1
ATOM 13465 C C . GLU C 1 94 ? -10.717 -51.161 -11.500 1.000 30.670 60 GLU CCC C 1
ATOM 13466 O O . GLU C 1 94 ? -11.298 -52.079 -10.915 1.000 29.660 60 GLU CCC O 1
ATOM 13478 N N . ASP C 1 95 ? -9.425 -50.884 -11.313 1.000 34.260 61 ASP CCC N 1
ATOM 13479 C CA . ASP C 1 95 ? -8.579 -51.712 -10.410 1.000 39.210 61 ASP CCC CA 1
ATOM 13480 C C . ASP C 1 95 ? -7.760 -50.817 -9.462 1.000 31.340 61 ASP CCC C 1
ATOM 13481 O O . ASP C 1 95 ? -6.898 -51.345 -8.777 1.000 29.570 61 ASP CCC O 1
ATOM 13490 N N . ALA C 1 96 ? -8.058 -49.516 -9.350 1.000 25.750 62 ALA CCC N 1
ATOM 13491 C CA . ALA C 1 96 ? -7.434 -48.651 -8.323 1.000 27.310 62 ALA CCC CA 1
ATOM 13492 C C . ALA C 1 96 ? -7.931 -49.036 -6.921 1.000 21.990 62 ALA CCC C 1
ATOM 13493 O O . ALA C 1 96 ? -9.141 -49.101 -6.717 1.000 27.230 62 ALA CCC O 1
ATOM 13500 N N . GLU C 1 97 ? -7.031 -49.208 -5.965 1.000 21.020 63 GLU CCC N 1
ATOM 13501 C CA . GLU C 1 97 ? -7.381 -49.454 -4.544 1.000 19.230 63 GLU CCC CA 1
ATOM 13502 C C . GLU C 1 97 ? -7.634 -48.117 -3.818 1.000 20.850 63 GLU CCC C 1
ATOM 13503 O O . GLU C 1 97 ? -8.487 -48.078 -2.925 1.000 21.260 63 GLU CCC O 1
ATOM 13515 N N . ILE C 1 98 ? -6.859 -47.095 -4.147 1.000 24.370 64 ILE CCC N 1
ATOM 13516 C CA . ILE C 1 98 ? -7.037 -45.698 -3.629 1.000 20.820 64 ILE CCC CA 1
ATOM 13517 C C . ILE C 1 98 ? -7.234 -44.779 -4.824 1.000 20.710 64 ILE CCC C 1
ATOM 13518 O O . ILE C 1 98 ? -6.421 -44.841 -5.757 1.000 19.970 64 ILE CCC O 1
ATOM 13534 N N . ILE C 1 99 ? -8.267 -43.928 -4.773 1.000 20.320 65 ILE CCC N 1
ATOM 13535 C CA . ILE C 1 99 ? -8.464 -42.841 -5.762 1.000 23.420 65 ILE CCC CA 1
ATOM 13536 C C . ILE C 1 99 ? -8.389 -41.510 -5.031 1.000 18.190 65 ILE CCC C 1
ATOM 13537 O O . ILE C 1 99 ? -9.162 -41.289 -4.090 1.000 21.400 65 ILE CCC O 1
ATOM 13553 N N . ILE C 1 100 ? -7.418 -40.709 -5.446 1.000 20.960 66 ILE CCC N 1
ATOM 13554 C CA . ILE C 1 100 ? -7.288 -39.297 -5.014 1.000 18.920 66 ILE CCC CA 1
ATOM 13555 C C . ILE C 1 100 ? -7.969 -38.443 -6.083 1.000 18.590 66 ILE CCC C 1
ATOM 13556 O O . ILE C 1 100 ? -7.585 -38.506 -7.256 1.000 21.060 66 ILE CCC O 1
ATOM 13572 N N . THR C 1 101 ? -8.941 -37.624 -5.654 1.000 19.730 67 THR CCC N 1
ATOM 13573 C CA . THR C 1 101 ? -9.567 -36.588 -6.489 1.000 20.110 67 THR CCC CA 1
ATOM 13574 C C . THR C 1 101 ? -9.273 -35.227 -5.866 1.000 17.270 67 THR CCC C 1
ATOM 13575 O O . THR C 1 101 ? -8.734 -35.154 -4.760 1.000 19.650 67 THR CCC O 1
ATOM 13586 N N . THR C 1 102 ? -9.623 -34.186 -6.581 1.000 19.490 68 THR CCC N 1
ATOM 13587 C CA . THR C 1 102 ? -9.449 -32.798 -6.107 1.000 16.230 68 THR CCC CA 1
ATOM 13588 C C . THR C 1 102 ? -10.679 -32.052 -6.580 1.000 18.590 68 THR CCC C 1
ATOM 13589 O O . THR C 1 102 ? -11.072 -32.183 -7.742 1.000 17.160 68 THR CCC O 1
ATOM 13600 N N . PRO C 1 103 ? -11.339 -31.239 -5.721 1.000 15.910 69 PRO CCC N 1
ATOM 13601 C CA . PRO C 1 103 ? -12.598 -30.608 -6.112 1.000 15.660 69 PRO CCC CA 1
ATOM 13602 C C . PRO C 1 103 ? -12.465 -29.646 -7.280 1.000 17.440 69 PRO CCC C 1
ATOM 13603 O O . PRO C 1 103 ? -13.437 -29.399 -7.940 1.000 16.610 69 PRO CCC O 1
ATOM 13614 N N . PHE C 1 104 ? -11.272 -29.085 -7.472 1.000 15.760 70 PHE CCC N 1
ATOM 13615 C CA . PHE C 1 104 ? -10.984 -28.019 -8.447 1.000 16.810 70 PHE CCC CA 1
ATOM 13616 C C . PHE C 1 104 ? -10.987 -28.630 -9.856 1.000 15.290 70 PHE CCC C 1
ATOM 13617 O O . PHE C 1 104 ? -11.179 -27.894 -10.780 1.000 17.810 70 PHE CCC O 1
ATOM 13634 N N . HIS C 1 105 ? -10.862 -29.979 -9.960 1.000 17.010 71 HIS CCC N 1
ATOM 13635 C CA . HIS C 1 105 ? -10.905 -30.737 -11.240 1.000 17.420 71 HIS CCC CA 1
ATOM 13636 C C . HIS C 1 105 ? -11.429 -32.137 -10.941 1.000 13.690 71 HIS CCC C 1
ATOM 13637 O O . HIS C 1 105 ? -10.662 -33.128 -10.898 1.000 17.910 71 HIS CCC O 1
ATOM 13652 N N . PRO C 1 106 ? -12.734 -32.249 -10.618 1.000 15.710 72 PRO CCC N 1
ATOM 13653 C CA . PRO C 1 106 ? -13.250 -33.418 -9.915 1.000 17.140 72 PRO CCC CA 1
ATOM 13654 C C . PRO C 1 106 ? -13.543 -34.649 -10.793 1.000 20.380 72 PRO CCC C 1
ATOM 13655 O O . PRO C 1 106 ? -14.355 -34.554 -11.716 1.000 20.280 72 PRO CCC O 1
ATOM 13666 N N . GLY C 1 107 ? -12.840 -35.747 -10.531 1.000 20.650 73 GLY CCC N 1
ATOM 13667 C CA . GLY C 1 107 ? -13.216 -37.079 -11.053 1.000 17.730 73 GLY CCC CA 1
ATOM 13668 C C . GLY C 1 107 ? -14.524 -37.510 -10.424 1.000 18.370 73 GLY CCC C 1
ATOM 13669 O O . GLY C 1 107 ? -14.531 -37.818 -9.230 1.000 19.090 73 GLY CCC O 1
ATOM 13673 N N . TYR C 1 108 ? -15.638 -37.384 -11.132 1.000 16.550 74 TYR CCC N 1
ATOM 13674 C CA . TYR C 1 108 ? -16.985 -37.667 -10.572 1.000 19.500 74 TYR CCC CA 1
ATOM 13675 C C . TYR C 1 108 ? -17.110 -39.180 -10.357 1.000 23.220 74 TYR CCC C 1
ATOM 13676 O O . TYR C 1 108 ? -17.190 -39.963 -11.350 1.000 21.620 74 TYR CCC O 1
ATOM 13694 N N . LEU C 1 109 ? -17.173 -39.603 -9.103 1.000 18.530 75 LEU CCC N 1
ATOM 13695 C CA . LEU C 1 109 ? -17.336 -41.041 -8.765 1.000 20.800 75 LEU CCC CA 1
ATOM 13696 C C . LEU C 1 109 ? -18.832 -41.302 -8.638 1.000 16.260 75 LEU CCC C 1
ATOM 13697 O O . LEU C 1 109 ? -19.369 -41.357 -7.525 1.000 20.390 75 LEU CCC O 1
ATOM 13713 N N . THR C 1 110 ? -19.445 -41.465 -9.814 1.000 19.330 76 THR CCC N 1
ATOM 13714 C CA . THR C 1 110 ? -20.890 -41.736 -9.971 1.000 18.610 76 THR CCC CA 1
ATOM 13715 C C . THR C 1 110 ? -21.169 -43.176 -9.537 1.000 24.430 76 THR CCC C 1
ATOM 13716 O O . THR C 1 110 ? -20.205 -43.961 -9.405 1.000 22.690 76 THR CCC O 1
ATOM 13727 N N . ALA C 1 111 ? -22.427 -43.509 -9.278 1.000 23.450 77 ALA CCC N 1
ATOM 13728 C CA . ALA C 1 111 ? -22.840 -44.895 -8.931 1.000 31.510 77 ALA CCC CA 1
ATOM 13729 C C . ALA C 1 111 ? -22.326 -45.874 -10.002 1.000 25.130 77 ALA CCC C 1
ATOM 13730 O O . ALA C 1 111 ? -21.766 -46.917 -9.619 1.000 27.440 77 ALA CCC O 1
ATOM 13737 N N . GLU C 1 112 ? -22.425 -45.505 -11.288 1.000 32.440 78 GLU CCC N 1
ATOM 13738 C CA . GLU C 1 112 ? -21.978 -46.339 -12.447 1.000 28.560 78 GLU CCC CA 1
ATOM 13739 C C . GLU C 1 112 ? -20.479 -46.611 -12.319 1.000 28.860 78 GLU CCC C 1
ATOM 13740 O O . GLU C 1 112 ? -20.046 -47.742 -12.500 1.000 34.840 78 GLU CCC O 1
ATOM 13752 N N . ARG C 1 113 ? -19.683 -45.584 -12.057 1.000 25.270 79 ARG CCC N 1
ATOM 13753 C CA . ARG C 1 113 ? -18.213 -45.740 -11.955 1.000 28.340 79 ARG CCC CA 1
ATOM 13754 C C . ARG C 1 113 ? -17.850 -46.518 -10.687 1.000 23.800 79 ARG CCC C 1
ATOM 13755 O O . ARG C 1 113 ? -16.901 -47.319 -10.746 1.000 27.820 79 ARG CCC O 1
ATOM 13776 N N . LEU C 1 114 ? -18.508 -46.264 -9.557 1.000 27.850 80 LEU CCC N 1
ATOM 13777 C CA . LEU C 1 114 ? -18.194 -46.977 -8.287 1.000 22.570 80 LEU CCC CA 1
ATOM 13778 C C . LEU C 1 114 ? -18.469 -48.469 -8.487 1.000 32.080 80 LEU CCC C 1
ATOM 13779 O O . LEU C 1 114 ? -17.696 -49.270 -7.962 1.000 32.930 80 LEU CCC O 1
ATOM 13795 N N . ALA C 1 115 ? -19.512 -48.807 -9.249 1.000 30.010 81 ALA CCC N 1
ATOM 13796 C CA . ALA C 1 115 ? -19.909 -50.210 -9.520 1.000 31.210 81 ALA CCC CA 1
ATOM 13797 C C . ALA C 1 115 ? -18.789 -50.918 -10.303 1.000 39.330 81 ALA CCC C 1
ATOM 13798 O O . ALA C 1 115 ? -18.670 -52.160 -10.164 1.000 41.530 81 ALA CCC O 1
ATOM 13805 N N . ARG C 1 116 ? -17.993 -50.171 -11.075 1.000 37.970 82 ARG CCC N 1
ATOM 13806 C CA . ARG C 1 116 ? -16.885 -50.731 -11.896 1.000 24.540 82 ARG CCC CA 1
ATOM 13807 C C . ARG C 1 116 ? -15.555 -50.663 -11.130 1.000 25.820 82 ARG CCC C 1
ATOM 13808 O O . ARG C 1 116 ? -14.603 -51.284 -11.593 1.000 26.160 82 ARG CCC O 1
ATOM 13829 N N . ALA C 1 117 ? -15.479 -49.906 -10.028 1.000 26.860 83 ALA CCC N 1
ATOM 13830 C CA . ALA C 1 117 ? -14.250 -49.734 -9.222 1.000 26.400 83 ALA CCC CA 1
ATOM 13831 C C . ALA C 1 117 ? -14.134 -50.924 -8.261 1.000 25.420 83 ALA CCC C 1
ATOM 13832 O O . ALA C 1 117 ? -14.376 -50.762 -7.046 1.000 25.270 83 ALA CCC O 1
ATOM 13839 N N . LYS C 1 118 ? -13.774 -52.092 -8.797 1.000 36.100 84 LYS CCC N 1
ATOM 13840 C CA A LYS C 1 118 ? -13.863 -53.393 -8.079 0.600 33.150 84 LYS CCC CA 1
ATOM 13841 C CA B LYS C 1 118 ? -13.873 -53.390 -8.071 0.400 31.680 84 LYS CCC CA 1
ATOM 13842 C C . LYS C 1 118 ? -12.885 -53.442 -6.894 1.000 33.020 84 LYS CCC C 1
ATOM 13843 O O . LYS C 1 118 ? -13.173 -54.198 -5.939 1.000 34.110 84 LYS CCC O 1
ATOM 13879 N N . LYS C 1 119 ? -11.779 -52.685 -6.943 1.000 31.400 85 LYS CCC N 1
ATOM 13880 C CA A LYS C 1 119 ? -10.693 -52.773 -5.928 0.500 32.120 85 LYS CCC CA 1
ATOM 13881 C CA B LYS C 1 119 ? -10.690 -52.772 -5.929 0.500 30.400 85 LYS CCC CA 1
ATOM 13882 C C . LYS C 1 119 ? -10.719 -51.563 -4.983 1.000 34.150 85 LYS CCC C 1
ATOM 13883 O O . LYS C 1 119 ? -9.934 -51.564 -4.012 1.000 30.570 85 LYS CCC O 1
ATOM 13919 N N . LEU C 1 120 ? -11.594 -50.584 -5.236 1.000 36.160 86 LEU CCC N 1
ATOM 13920 C CA . LEU C 1 120 ? -11.586 -49.293 -4.487 1.000 28.730 86 LEU CCC CA 1
ATOM 13921 C C . LEU C 1 120 ? -11.909 -49.518 -3.001 1.000 25.820 86 LEU CCC C 1
ATOM 13922 O O . LEU C 1 120 ? -12.980 -50.043 -2.716 1.000 26.220 86 LEU CCC O 1
ATOM 13938 N N . LYS C 1 121 ? -11.045 -49.024 -2.101 1.000 24.690 87 LYS CCC N 1
ATOM 13939 C CA . LYS C 1 121 ? -11.267 -49.081 -0.630 1.000 23.620 87 LYS CCC CA 1
ATOM 13940 C C . LYS C 1 121 ? -11.272 -47.677 -0.006 1.000 20.260 87 LYS CCC C 1
ATOM 13941 O O . LYS C 1 121 ? -11.984 -47.502 1.004 1.000 20.070 87 LYS CCC O 1
ATOM 13960 N N . LEU C 1 122 ? -10.496 -46.757 -0.571 1.000 24.460 88 LEU CCC N 1
ATOM 13961 C CA . LEU C 1 122 ? -10.305 -45.384 -0.025 1.000 21.870 88 LEU CCC CA 1
ATOM 13962 C C . LEU C 1 122 ? -10.362 -44.360 -1.142 1.000 18.630 88 LEU CCC C 1
ATOM 13963 O O . LEU C 1 122 ? -9.573 -44.448 -2.105 1.000 20.000 88 LEU CCC O 1
ATOM 13979 N N . ALA C 1 123 ? -11.281 -43.391 -1.003 1.000 21.940 89 ALA CCC N 1
ATOM 13980 C CA . ALA C 1 123 ? -11.392 -42.217 -1.897 1.000 21.290 89 ALA CCC CA 1
ATOM 13981 C C . ALA C 1 123 ? -10.995 -40.972 -1.100 1.000 18.670 89 ALA CCC C 1
ATOM 13982 O O . ALA C 1 123 ? -11.666 -40.679 -0.119 1.000 21.210 89 ALA CCC O 1
ATOM 13989 N N . VAL C 1 124 ? -9.850 -40.381 -1.445 1.000 17.770 90 VAL CCC N 1
ATOM 13990 C CA . VAL C 1 124 ? -9.301 -39.204 -0.729 1.000 22.240 90 VAL CCC CA 1
ATOM 13991 C C . VAL C 1 124 ? -9.528 -37.964 -1.588 1.000 12.130 90 VAL CCC C 1
ATOM 13992 O O . VAL C 1 124 ? -9.113 -37.921 -2.720 1.000 17.170 90 VAL CCC O 1
ATOM 14005 N N . THR C 1 125 ? -10.128 -36.922 -0.976 1.000 18.330 91 THR CCC N 1
ATOM 14006 C CA . THR C 1 125 ? -10.297 -35.587 -1.586 1.000 15.030 91 THR CCC CA 1
ATOM 14007 C C . THR C 1 125 ? -9.099 -34.711 -1.192 1.000 12.640 91 THR CCC C 1
ATOM 14008 O O . THR C 1 125 ? -8.942 -34.467 0.027 1.000 16.400 91 THR CCC O 1
ATOM 14019 N N . ALA C 1 126 ? -8.315 -34.338 -2.182 1.000 15.420 92 ALA CCC N 1
ATOM 14020 C CA . ALA C 1 126 ? -7.228 -33.347 -2.010 1.000 14.360 92 ALA CCC CA 1
ATOM 14021 C C . ALA C 1 126 ? -7.868 -31.943 -1.952 1.000 14.340 92 ALA CCC C 1
ATOM 14022 O O . ALA C 1 126 ? -7.954 -31.310 -3.002 1.000 17.410 92 ALA CCC O 1
ATOM 14029 N N . GLY C 1 127 ? -8.314 -31.601 -0.745 1.000 13.760 93 GLY CCC N 1
ATOM 14030 C CA . GLY C 1 127 ? -9.081 -30.365 -0.504 1.000 14.810 93 GLY CCC CA 1
ATOM 14031 C C . GLY C 1 127 ? -10.252 -30.693 0.365 1.000 15.500 93 GLY CCC C 1
ATOM 14032 O O . GLY C 1 127 ? -10.149 -31.596 1.214 1.000 17.900 93 GLY CCC O 1
ATOM 14036 N N . ILE C 1 128 ? -11.356 -29.970 0.197 1.000 15.670 94 ILE CCC N 1
ATOM 14037 C CA . ILE C 1 128 ? -12.535 -30.058 1.080 1.000 15.810 94 ILE CCC CA 1
ATOM 14038 C C . ILE C 1 128 ? -13.782 -30.077 0.208 1.000 14.210 94 ILE CCC C 1
ATOM 14039 O O . ILE C 1 128 ? -13.835 -29.346 -0.791 1.000 16.460 94 ILE CCC O 1
ATOM 14055 N N . GLY C 1 129 ? -14.715 -30.964 0.543 1.000 14.360 95 GLY CCC N 1
ATOM 14056 C CA . GLY C 1 129 ? -15.991 -31.128 -0.166 1.000 18.710 95 GLY CCC CA 1
ATOM 14057 C C . GLY C 1 129 ? -15.908 -32.403 -0.993 1.000 11.650 95 GLY CCC C 1
ATOM 14058 O O . GLY C 1 129 ? -15.208 -32.392 -1.998 1.000 15.530 95 GLY CCC O 1
ATOM 14062 N N . SER C 1 130 ? -16.713 -33.424 -0.642 1.000 15.830 96 SER CCC N 1
ATOM 14063 C CA . SER C 1 130 ? -16.574 -34.766 -1.281 1.000 17.980 96 SER CCC CA 1
ATOM 14064 C C . SER C 1 130 ? -17.844 -35.106 -2.066 1.000 14.220 96 SER CCC C 1
ATOM 14065 O O . SER C 1 130 ? -18.058 -36.333 -2.381 1.000 18.090 96 SER CCC O 1
ATOM 14073 N N . ASP C 1 131 ? -18.642 -34.090 -2.379 1.000 16.610 97 ASP CCC N 1
ATOM 14074 C CA . ASP C 1 131 ? -19.946 -34.227 -3.078 1.000 15.170 97 ASP CCC CA 1
ATOM 14075 C C . ASP C 1 131 ? -19.742 -34.696 -4.533 1.000 20.410 97 ASP CCC C 1
ATOM 14076 O O . ASP C 1 131 ? -20.753 -35.044 -5.186 1.000 17.310 97 ASP CCC O 1
ATOM 14085 N N . HIS C 1 132 ? -18.522 -34.717 -5.061 1.000 17.930 98 HIS CCC N 1
ATOM 14086 C CA . HIS C 1 132 ? -18.251 -35.274 -6.416 1.000 18.590 98 HIS CCC CA 1
ATOM 14087 C C . HIS C 1 132 ? -18.201 -36.810 -6.360 1.000 24.260 98 HIS CCC C 1
ATOM 14088 O O . HIS C 1 132 ? -18.115 -37.410 -7.433 1.000 20.660 98 HIS CCC O 1
ATOM 14103 N N . VAL C 1 133 ? -18.245 -37.375 -5.162 1.000 16.620 99 VAL CCC N 1
ATOM 14104 C CA . VAL C 1 133 ? -18.448 -38.831 -4.925 1.000 16.900 99 VAL CCC CA 1
ATOM 14105 C C . VAL C 1 133 ? -19.932 -39.007 -4.648 1.000 24.310 99 VAL CCC C 1
ATOM 14106 O O . VAL C 1 133 ? -20.495 -38.231 -3.852 1.000 18.620 99 VAL CCC O 1
ATOM 14119 N N . ASP C 1 134 ? -20.578 -40.014 -5.266 1.000 20.080 100 ASP CCC N 1
ATOM 14120 C CA . ASP C 1 134 ? -21.944 -40.401 -4.846 1.000 20.970 100 ASP CCC CA 1
ATOM 14121 C C . ASP C 1 134 ? -21.800 -41.091 -3.485 1.000 21.940 100 ASP CCC C 1
ATOM 14122 O O . ASP C 1 134 ? -21.464 -42.315 -3.464 1.000 21.170 100 ASP CCC O 1
ATOM 14131 N N . LEU C 1 135 ? -22.058 -40.380 -2.391 1.000 22.590 101 LEU CCC N 1
ATOM 14132 C CA . LEU C 1 135 ? -21.725 -40.865 -1.027 1.000 22.400 101 LEU CCC CA 1
ATOM 14133 C C . LEU C 1 135 ? -22.674 -41.998 -0.633 1.000 25.910 101 LEU CCC C 1
ATOM 14134 O O . LEU C 1 135 ? -22.223 -42.936 0.028 1.000 28.730 101 LEU CCC O 1
ATOM 14150 N N . ASP C 1 136 ? -23.934 -41.919 -1.036 1.000 22.380 102 ASP CCC N 1
ATOM 14151 C CA . ASP C 1 136 ? -24.921 -42.992 -0.759 1.000 25.610 102 ASP CCC CA 1
ATOM 14152 C C . ASP C 1 136 ? -24.417 -44.263 -1.446 1.000 23.600 102 ASP CCC C 1
ATOM 14153 O O . ASP C 1 136 ? -24.448 -45.317 -0.799 1.000 32.160 102 ASP CCC O 1
ATOM 14162 N N . ALA C 1 137 ? -24.024 -44.192 -2.720 1.000 21.870 103 ALA CCC N 1
ATOM 14163 C CA . ALA C 1 137 ? -23.472 -45.353 -3.462 1.000 21.400 103 ALA CCC CA 1
ATOM 14164 C C . ALA C 1 137 ? -22.150 -45.808 -2.834 1.000 24.600 103 ALA CCC C 1
ATOM 14165 O O . ALA C 1 137 ? -21.897 -47.032 -2.787 1.000 24.020 103 ALA CCC O 1
ATOM 14172 N N . ALA C 1 138 ? -21.309 -44.891 -2.378 1.000 26.720 104 ALA CCC N 1
ATOM 14173 C CA . ALA C 1 138 ? -20.005 -45.227 -1.754 1.000 26.390 104 ALA CCC CA 1
ATOM 14174 C C . ALA C 1 138 ? -20.248 -46.123 -0.543 1.000 26.060 104 ALA CCC C 1
ATOM 14175 O O . ALA C 1 138 ? -19.458 -47.072 -0.324 1.000 28.990 104 ALA CCC O 1
ATOM 14182 N N . ASN C 1 139 ? -21.320 -45.853 0.200 1.000 25.340 105 ASN CCC N 1
ATOM 14183 C CA . ASN C 1 139 ? -21.714 -46.606 1.420 1.000 22.570 105 ASN CCC CA 1
ATOM 14184 C C . ASN C 1 139 ? -22.083 -48.050 1.054 1.000 30.200 105 ASN CCC C 1
ATOM 14185 O O . ASN C 1 139 ? -21.962 -48.881 1.943 1.000 26.470 105 ASN CCC O 1
ATOM 14196 N N . LYS C 1 140 ? -22.531 -48.308 -0.184 1.000 29.300 106 LYS CCC N 1
ATOM 14197 C CA A LYS C 1 140 ? -22.995 -49.655 -0.630 0.500 32.380 106 LYS CCC CA 1
ATOM 14198 C CA B LYS C 1 140 ? -22.993 -49.656 -0.626 0.500 33.200 106 LYS CCC CA 1
ATOM 14199 C C . LYS C 1 140 ? -21.961 -50.285 -1.570 1.000 34.890 106 LYS CCC C 1
ATOM 14200 O O . LYS C 1 140 ? -22.288 -51.314 -2.186 1.000 45.250 106 LYS CCC O 1
ATOM 14236 N N . THR C 1 141 ? -20.766 -49.702 -1.682 1.000 36.350 107 THR CCC N 1
ATOM 14237 C CA . THR C 1 141 ? -19.705 -50.124 -2.646 1.000 39.030 107 THR CCC CA 1
ATOM 14238 C C . THR C 1 141 ? -18.587 -50.847 -1.901 1.000 33.060 107 THR CCC C 1
ATOM 14239 O O . THR C 1 141 ? -18.006 -50.234 -1.001 1.000 39.540 107 THR CCC O 1
ATOM 14250 N N . ASN C 1 142 ? -18.289 -52.101 -2.264 1.000 30.880 108 ASN CCC N 1
ATOM 14251 C CA . ASN C 1 142 ? -17.114 -52.871 -1.761 1.000 25.050 108 ASN CCC CA 1
ATOM 14252 C C . ASN C 1 142 ? -17.144 -52.911 -0.219 1.000 26.730 108 ASN CCC C 1
ATOM 14253 O O . ASN C 1 142 ? -16.059 -52.787 0.412 1.000 30.270 108 ASN CCC O 1
ATOM 14264 N N . GLY C 1 143 ? -18.342 -53.032 0.367 1.000 25.520 109 GLY CCC N 1
ATOM 14265 C CA . GLY C 1 143 ? -18.569 -53.132 1.821 1.000 23.730 109 GLY CCC CA 1
ATOM 14266 C C . GLY C 1 143 ? -18.667 -51.777 2.517 1.000 38.480 109 GLY CCC C 1
ATOM 14267 O O . GLY C 1 143 ? -18.783 -51.754 3.778 1.000 37.990 109 GLY CCC O 1
ATOM 14271 N N . GLY C 1 144 ? -18.625 -50.685 1.746 1.000 30.390 110 GLY CCC N 1
ATOM 14272 C CA . GLY C 1 144 ? -18.628 -49.304 2.258 1.000 25.980 110 GLY CCC CA 1
ATOM 14273 C C . GLY C 1 144 ? -17.229 -48.741 2.210 1.000 33.490 110 GLY CCC C 1
ATOM 14274 O O . GLY C 1 144 ? -16.412 -49.097 3.067 1.000 30.830 110 GLY CCC O 1
ATOM 14278 N N . ILE C 1 145 ? -16.929 -47.906 1.220 1.000 27.520 111 ILE CCC N 1
ATOM 14279 C CA . ILE C 1 145 ? -15.551 -47.365 1.091 1.000 22.520 111 ILE CCC CA 1
ATOM 14280 C C . ILE C 1 145 ? -15.395 -46.197 2.054 1.000 30.360 111 ILE CCC C 1
ATOM 14281 O O . ILE C 1 145 ? -16.431 -45.586 2.474 1.000 25.350 111 ILE CCC O 1
ATOM 14297 N N . THR C 1 146 ? -14.145 -45.942 2.429 1.000 20.880 112 THR CCC N 1
ATOM 14298 C CA . THR C 1 146 ? -13.790 -44.734 3.206 1.000 25.810 112 THR CCC CA 1
ATOM 14299 C C . THR C 1 146 ? -13.669 -43.547 2.255 1.000 18.500 112 THR CCC C 1
ATOM 14300 O O . THR C 1 146 ? -12.928 -43.643 1.271 1.000 23.180 112 THR CCC O 1
ATOM 14311 N N . VAL C 1 147 ? -14.441 -42.499 2.505 1.000 19.700 113 VAL CCC N 1
ATOM 14312 C CA . VAL C 1 147 ? -14.303 -41.214 1.773 1.000 21.690 113 VAL CCC CA 1
ATOM 14313 C C . VAL C 1 147 ? -13.831 -40.188 2.788 1.000 21.930 113 VAL CCC C 1
ATOM 14314 O O . VAL C 1 147 ? -14.549 -39.928 3.763 1.000 18.200 113 VAL CCC O 1
ATOM 14327 N N . ALA C 1 148 ? -12.599 -39.742 2.594 1.000 23.540 114 ALA CCC N 1
ATOM 14328 C CA . ALA C 1 148 ? -11.899 -38.824 3.500 1.000 21.700 114 ALA CCC CA 1
ATOM 14329 C C . ALA C 1 148 ? -11.484 -37.580 2.724 1.000 14.970 114 ALA CCC C 1
ATOM 14330 O O . ALA C 1 148 ? -11.270 -37.658 1.500 1.000 19.670 114 ALA CCC O 1
ATOM 14337 N N . GLU C 1 149 ? -11.419 -36.449 3.419 1.000 19.120 115 GLU CCC N 1
ATOM 14338 C CA . GLU C 1 149 ? -10.939 -35.154 2.893 1.000 18.000 115 GLU CCC CA 1
ATOM 14339 C C . GLU C 1 149 ? -10.077 -34.462 3.957 1.000 14.810 115 GLU CCC C 1
ATOM 14340 O O . GLU C 1 149 ? -10.127 -34.804 5.118 1.000 17.250 115 GLU CCC O 1
ATOM 14352 N N . VAL C 1 150 ? -9.394 -33.389 3.571 1.000 15.520 116 VAL CCC N 1
ATOM 14353 C CA . VAL C 1 150 ? -8.409 -32.735 4.462 1.000 18.750 116 VAL CCC CA 1
ATOM 14354 C C . VAL C 1 150 ? -9.140 -31.581 5.133 1.000 16.450 116 VAL CCC C 1
ATOM 14355 O O . VAL C 1 150 ? -8.959 -30.375 4.776 1.000 15.650 116 VAL CCC O 1
ATOM 14368 N N . THR C 1 151 ? -9.982 -31.910 6.088 1.000 15.510 117 THR CCC N 1
ATOM 14369 C CA . THR C 1 151 ? -10.762 -30.926 6.861 1.000 16.980 117 THR CCC CA 1
ATOM 14370 C C . THR C 1 151 ? -9.839 -29.822 7.354 1.000 17.790 117 THR CCC C 1
ATOM 14371 O O . THR C 1 151 ? -8.746 -30.105 7.833 1.000 17.330 117 THR CCC O 1
ATOM 14382 N N . GLY C 1 152 ? -10.288 -28.578 7.211 1.000 15.290 118 GLY CCC N 1
ATOM 14383 C CA . GLY C 1 152 ? -9.594 -27.373 7.691 1.000 17.070 118 GLY CCC CA 1
ATOM 14384 C C . GLY C 1 152 ? -8.509 -26.882 6.756 1.000 14.510 118 GLY CCC C 1
ATOM 14385 O O . GLY C 1 152 ? -8.164 -25.688 6.890 1.000 16.210 118 GLY CCC O 1
ATOM 14389 N N . SER C 1 153 ? -8.061 -27.603 5.748 1.000 15.730 119 SER CCC N 1
ATOM 14390 C CA . SER C 1 153 ? -6.890 -27.227 4.922 1.000 13.480 119 SER CCC CA 1
ATOM 14391 C C . SER C 1 153 ? -7.179 -25.950 4.115 1.000 16.510 119 SER CCC C 1
ATOM 14392 O O . SER C 1 153 ? -6.262 -25.186 3.877 1.000 16.040 119 SER CCC O 1
ATOM 14400 N N . CYS C 1 154 ? -8.397 -25.804 3.621 1.000 14.740 120 CYS CCC N 1
ATOM 14401 C CA . CYS C 1 154 ? -8.845 -24.759 2.651 1.000 14.340 120 CYS CCC CA 1
ATOM 14402 C C . CYS C 1 154 ? -9.692 -23.685 3.331 1.000 13.400 120 CYS CCC C 1
ATOM 14403 O O . CYS C 1 154 ? -10.033 -22.665 2.665 1.000 13.530 120 CYS CCC O 1
ATOM 14411 N N . VAL C 1 155 ? -10.033 -23.815 4.601 1.000 10.860 121 VAL CCC N 1
ATOM 14412 C CA . VAL C 1 155 ? -11.185 -23.030 5.130 1.000 10.740 121 VAL CCC CA 1
ATOM 14413 C C . VAL C 1 155 ? -10.837 -21.533 5.239 1.000 11.000 121 VAL CCC C 1
ATOM 14414 O O . VAL C 1 155 ? -11.715 -20.665 5.036 1.000 12.320 121 VAL CCC O 1
ATOM 14427 N N . VAL C 1 156 ? -9.626 -21.172 5.665 1.000 9.660 122 VAL CCC N 1
ATOM 14428 C CA . VAL C 1 156 ? -9.267 -19.748 5.713 1.000 8.440 122 VAL CCC CA 1
ATOM 14429 C C . VAL C 1 156 ? -9.321 -19.221 4.284 1.000 10.490 122 VAL CCC C 1
ATOM 14430 O O . VAL C 1 156 ? -9.737 -18.038 4.111 1.000 10.450 122 VAL CCC O 1
ATOM 14443 N N . SER C 1 157 ? -8.667 -19.887 3.383 1.000 11.330 123 SER CCC N 1
ATOM 14444 C CA . SER C 1 157 ? -8.595 -19.501 1.969 1.000 10.870 123 SER CCC CA 1
ATOM 14445 C C . SER C 1 157 ? -9.967 -19.111 1.422 1.000 10.810 123 SER CCC C 1
ATOM 14446 O O . SER C 1 157 ? -10.120 -18.041 0.829 1.000 11.820 123 SER CCC O 1
ATOM 14454 N N . VAL C 1 158 ? -10.950 -19.956 1.688 1.000 10.530 124 VAL CCC N 1
ATOM 14455 C CA . VAL C 1 158 ? -12.318 -19.722 1.200 1.000 10.380 124 VAL CCC CA 1
ATOM 14456 C C . VAL C 1 158 ? -12.917 -18.548 1.941 1.000 8.720 124 VAL CCC C 1
ATOM 14457 O O . VAL C 1 158 ? -13.586 -17.723 1.302 1.000 10.420 124 VAL CCC O 1
ATOM 14470 N N . ALA C 1 159 ? -12.781 -18.512 3.245 1.000 7.850 125 ALA CCC N 1
ATOM 14471 C CA . ALA C 1 159 ? -13.371 -17.350 3.947 1.000 8.690 125 ALA CCC CA 1
ATOM 14472 C C . ALA C 1 159 ? -12.867 -16.004 3.457 1.000 8.050 125 ALA CCC C 1
ATOM 14473 O O . ALA C 1 159 ? -13.596 -15.020 3.373 1.000 9.770 125 ALA CCC O 1
ATOM 14480 N N . GLU C 1 160 ? -11.564 -15.910 3.191 1.000 8.030 126 GLU CCC N 1
ATOM 14481 C CA . GLU C 1 160 ? -10.980 -14.682 2.639 1.000 8.930 126 GLU CCC CA 1
ATOM 14482 C C . GLU C 1 160 ? -11.619 -14.445 1.259 1.000 8.540 126 GLU CCC C 1
ATOM 14483 O O . GLU C 1 160 ? -11.956 -13.308 0.970 1.000 9.990 126 GLU CCC O 1
ATOM 14495 N N . HIS C 1 161 ? -11.825 -15.493 0.485 1.000 10.200 127 HIS CCC N 1
ATOM 14496 C CA . HIS C 1 161 ? -12.357 -15.328 -0.880 1.000 8.470 127 HIS CCC CA 1
ATOM 14497 C C . HIS C 1 161 ? -13.780 -14.808 -0.790 1.000 11.230 127 HIS CCC C 1
ATOM 14498 O O . HIS C 1 161 ? -14.197 -13.967 -1.614 1.000 8.760 127 HIS CCC O 1
ATOM 14513 N N . VAL C 1 162 ? -14.545 -15.277 0.201 1.000 9.490 128 VAL CCC N 1
ATOM 14514 C CA . VAL C 1 162 ? -15.921 -14.765 0.410 1.000 8.460 128 VAL CCC CA 1
ATOM 14515 C C . VAL C 1 162 ? -15.879 -13.270 0.681 1.000 9.360 128 VAL CCC C 1
ATOM 14516 O O . VAL C 1 162 ? -16.653 -12.532 0.078 1.000 9.770 128 VAL CCC O 1
ATOM 14529 N N . VAL C 1 163 ? -15.092 -12.841 1.691 1.000 7.760 129 VAL CCC N 1
ATOM 14530 C CA . VAL C 1 163 ? -15.136 -11.423 2.010 1.000 8.020 129 VAL CCC CA 1
ATOM 14531 C C . VAL C 1 163 ? -14.683 -10.627 0.788 1.000 7.230 129 VAL CCC C 1
ATOM 14532 O O . VAL C 1 163 ? -15.201 -9.497 0.567 1.000 8.090 129 VAL CCC O 1
ATOM 14545 N N . MET C 1 164 ? -13.598 -11.006 0.151 1.000 8.200 130 MET CCC N 1
ATOM 14546 C CA . MET C 1 164 ? -13.175 -10.382 -1.100 1.000 8.540 130 MET CCC CA 1
ATOM 14547 C C . MET C 1 164 ? -14.320 -10.260 -2.136 1.000 5.950 130 MET CCC C 1
ATOM 14548 O O . MET C 1 164 ? -14.516 -9.104 -2.546 1.000 7.740 130 MET CCC O 1
ATOM 14562 N N . THR C 1 165 ? -15.035 -11.341 -2.306 1.000 8.100 131 THR CCC N 1
ATOM 14563 C CA . THR C 1 165 ? -16.099 -11.348 -3.348 1.000 8.160 131 THR CCC CA 1
ATOM 14564 C C . THR C 1 165 ? -17.229 -10.419 -2.860 1.000 7.300 131 THR CCC C 1
ATOM 14565 O O . THR C 1 165 ? -17.839 -9.722 -3.704 1.000 8.970 131 THR CCC O 1
ATOM 14576 N N . ILE C 1 166 ? -17.573 -10.481 -1.587 1.000 7.390 132 ILE CCC N 1
ATOM 14577 C CA . ILE C 1 166 ? -18.632 -9.585 -1.062 1.000 6.160 132 ILE CCC CA 1
ATOM 14578 C C . ILE C 1 166 ? -18.242 -8.126 -1.344 1.000 7.350 132 ILE CCC C 1
ATOM 14579 O O . ILE C 1 166 ? -19.021 -7.326 -1.894 1.000 9.230 132 ILE CCC O 1
ATOM 14595 N N . LEU C 1 167 ? -16.965 -7.744 -1.063 1.000 6.310 133 LEU CCC N 1
ATOM 14596 C CA . LEU C 1 167 ? -16.564 -6.354 -1.252 1.000 5.600 133 LEU CCC CA 1
ATOM 14597 C C . LEU C 1 167 ? -16.578 -6.056 -2.769 1.000 6.030 133 LEU CCC C 1
ATOM 14598 O O . LEU C 1 167 ? -16.900 -4.896 -3.083 1.000 7.970 133 LEU CCC O 1
ATOM 14614 N N . VAL C 1 168 ? -15.970 -6.923 -3.563 1.000 8.340 134 VAL CCC N 1
ATOM 14615 C CA . VAL C 1 168 ? -15.952 -6.684 -5.039 1.000 7.610 134 VAL CCC CA 1
ATOM 14616 C C . VAL C 1 168 ? -17.334 -6.374 -5.572 1.000 10.370 134 VAL CCC C 1
ATOM 14617 O O . VAL C 1 168 ? -17.502 -5.436 -6.377 1.000 8.830 134 VAL CCC O 1
ATOM 14630 N N . LEU C 1 169 ? -18.338 -7.116 -5.101 1.000 7.550 135 LEU CCC N 1
ATOM 14631 C CA . LEU C 1 169 ? -19.720 -6.884 -5.551 1.000 8.350 135 LEU CCC CA 1
ATOM 14632 C C . LEU C 1 169 ? -20.278 -5.615 -4.978 1.000 8.260 135 LEU CCC C 1
ATOM 14633 O O . LEU C 1 169 ? -20.876 -4.868 -5.750 1.000 9.870 135 LEU CCC O 1
ATOM 14649 N N . VAL C 1 170 ? -20.220 -5.501 -3.664 1.000 7.690 136 VAL CCC N 1
ATOM 14650 C CA . VAL C 1 170 ? -20.854 -4.340 -3.022 1.000 8.400 136 VAL CCC CA 1
ATOM 14651 C C . VAL C 1 170 ? -20.287 -3.029 -3.538 1.000 7.950 136 VAL CCC C 1
ATOM 14652 O O . VAL C 1 170 ? -20.970 -2.004 -3.706 1.000 8.280 136 VAL CCC O 1
ATOM 14665 N N . ARG C 1 171 ? -18.951 -2.980 -3.736 1.000 7.550 137 ARG CCC N 1
ATOM 14666 C CA . ARG C 1 171 ? -18.259 -1.744 -4.132 1.000 7.040 137 ARG CCC CA 1
ATOM 14667 C C . ARG C 1 171 ? -18.135 -1.665 -5.682 1.000 8.890 137 ARG CCC C 1
ATOM 14668 O O . ARG C 1 171 ? -17.533 -0.663 -6.143 1.000 9.580 137 ARG CCC O 1
ATOM 14689 N N . ASN C 1 172 ? -18.768 -2.542 -6.431 1.000 9.190 138 ASN CCC N 1
ATOM 14690 C CA . ASN C 1 172 ? -18.882 -2.424 -7.892 1.000 7.110 138 ASN CCC CA 1
ATOM 14691 C C . ASN C 1 172 ? -17.480 -2.332 -8.533 1.000 9.840 138 ASN CCC C 1
ATOM 14692 O O . ASN C 1 172 ? -17.343 -1.687 -9.596 1.000 10.210 138 ASN CCC O 1
ATOM 14703 N N . PHE C 1 173 ? -16.581 -3.224 -8.128 1.000 8.590 139 PHE CCC N 1
ATOM 14704 C CA . PHE C 1 173 ? -15.204 -3.246 -8.639 1.000 9.050 139 PHE CCC CA 1
ATOM 14705 C C . PHE C 1 173 ? -15.135 -3.624 -10.121 1.000 8.840 139 PHE CCC C 1
ATOM 14706 O O . PHE C 1 173 ? -14.323 -3.097 -10.867 1.000 10.120 139 PHE CCC O 1
ATOM 14723 N N . VAL C 1 174 ? -15.775 -4.745 -10.472 1.000 7.850 140 VAL CCC N 1
ATOM 14724 C CA . VAL C 1 174 ? -15.492 -5.315 -11.810 1.000 9.900 140 VAL CCC CA 1
ATOM 14725 C C . VAL C 1 174 ? -15.746 -4.323 -12.944 1.000 9.380 140 VAL CCC C 1
ATOM 14726 O O . VAL C 1 174 ? -14.846 -4.118 -13.780 1.000 8.840 140 VAL CCC O 1
ATOM 14739 N N . PRO C 1 175 ? -16.957 -3.743 -13.090 1.000 9.190 141 PRO CCC N 1
ATOM 14740 C CA . PRO C 1 175 ? -17.109 -2.766 -14.200 1.000 9.710 141 PRO CCC CA 1
ATOM 14741 C C . PRO C 1 175 ? -16.231 -1.517 -14.054 1.000 10.770 141 PRO CCC C 1
ATOM 14742 O O . PRO C 1 175 ? -15.836 -0.990 -15.082 1.000 11.500 141 PRO CCC O 1
ATOM 14753 N N . ALA C 1 176 ? -15.851 -1.202 -12.836 1.000 8.890 142 ALA CCC N 1
ATOM 14754 C CA . ALA C 1 176 ? -14.972 -0.039 -12.639 1.000 8.250 142 ALA CCC CA 1
ATOM 14755 C C . ALA C 1 176 ? -13.581 -0.369 -13.172 1.000 8.810 142 ALA CCC C 1
ATOM 14756 O O . ALA C 1 176 ? -12.963 0.518 -13.853 1.000 10.830 142 ALA CCC O 1
ATOM 14763 N N . HIS C 1 177 ? -13.118 -1.588 -12.953 1.000 8.720 143 HIS CCC N 1
ATOM 14764 C CA . HIS C 1 177 ? -11.765 -1.958 -13.438 1.000 7.450 143 HIS CCC CA 1
ATOM 14765 C C . HIS C 1 177 ? -11.825 -2.039 -14.961 1.000 9.010 143 HIS CCC C 1
ATOM 14766 O O . HIS C 1 177 ? -10.870 -1.650 -15.682 1.000 10.390 143 HIS CCC O 1
ATOM 14781 N N . GLU C 1 178 ? -12.943 -2.573 -15.522 1.000 8.760 144 GLU CCC N 1
ATOM 14782 C CA . GLU C 1 178 ? -13.065 -2.718 -16.991 1.000 7.730 144 GLU CCC CA 1
ATOM 14783 C C . GLU C 1 178 ? -13.012 -1.319 -17.541 1.000 8.840 144 GLU CCC C 1
ATOM 14784 O O . GLU C 1 178 ? -12.417 -1.190 -18.677 1.000 10.960 144 GLU CCC O 1
ATOM 14796 N N . GLN C 1 179 ? -13.688 -0.342 -17.034 1.000 8.790 145 GLN CCC N 1
ATOM 14797 C CA . GLN C 1 179 ? -13.703 1.053 -17.490 1.000 8.540 145 GLN CCC CA 1
ATOM 14798 C C . GLN C 1 179 ? -12.295 1.572 -17.635 1.000 10.460 145 GLN CCC C 1
ATOM 14799 O O . GLN C 1 179 ? -11.919 2.102 -18.715 1.000 12.130 145 GLN CCC O 1
ATOM 14813 N N . ILE C 1 180 ? -11.512 1.359 -16.614 1.000 10.870 146 ILE CCC N 1
ATOM 14814 C CA . ILE C 1 180 ? -10.112 1.808 -16.623 1.000 10.360 146 ILE CCC CA 1
ATOM 14815 C C . ILE C 1 180 ? -9.338 1.134 -17.759 1.000 9.960 146 ILE CCC C 1
ATOM 14816 O O . ILE C 1 180 ? -8.575 1.877 -18.499 1.000 10.960 146 ILE CCC O 1
ATOM 14832 N N . GLU C 1 181 ? -9.385 -0.172 -17.826 1.000 10.150 147 GLU CCC N 1
ATOM 14833 C CA . GLU C 1 181 ? -8.545 -0.873 -18.809 1.000 9.790 147 GLU CCC CA 1
ATOM 14834 C C . GLU C 1 181 ? -8.980 -0.500 -20.235 1.000 10.410 147 GLU CCC C 1
ATOM 14835 O O . GLU C 1 181 ? -8.121 -0.585 -21.148 1.000 13.430 147 GLU CCC O 1
ATOM 14847 N N . ALA C 1 182 ? -10.241 -0.109 -20.461 1.000 11.220 148 ALA CCC N 1
ATOM 14848 C CA . ALA C 1 182 ? -10.742 0.259 -21.799 1.000 10.750 148 ALA CCC CA 1
ATOM 14849 C C . ALA C 1 182 ? -10.330 1.709 -22.135 1.000 12.210 148 ALA CCC C 1
ATOM 14850 O O . ALA C 1 182 ? -10.499 2.037 -23.342 1.000 14.600 148 ALA CCC O 1
ATOM 14857 N N . GLY C 1 183 ? -9.662 2.474 -21.253 1.000 12.390 149 GLY CCC N 1
ATOM 14858 C CA . GLY C 1 183 ? -9.255 3.864 -21.495 1.000 11.330 149 GLY CCC CA 1
ATOM 14859 C C . GLY C 1 183 ? -10.299 4.901 -21.274 1.000 10.390 149 GLY CCC C 1
ATOM 14860 O O . GLY C 1 183 ? -10.090 6.137 -21.558 1.000 14.460 149 GLY CCC O 1
ATOM 14864 N N . ARG C 1 184 ? -11.381 4.555 -20.567 1.000 11.900 150 ARG CCC N 1
ATOM 14865 C CA A ARG C 1 184 ? -12.530 5.453 -20.296 0.600 11.830 150 ARG CCC CA 1
ATOM 14866 C CA B ARG C 1 184 ? -12.516 5.467 -20.293 0.400 11.500 150 ARG CCC CA 1
ATOM 14867 C C . ARG C 1 184 ? -12.424 6.052 -18.883 1.000 12.440 150 ARG CCC C 1
ATOM 14868 O O . ARG C 1 184 ? -11.495 5.681 -18.098 1.000 12.130 150 ARG CCC O 1
ATOM 14908 N N . TRP C 1 185 ? -13.240 7.057 -18.612 1.000 12.250 151 TRP CCC N 1
ATOM 14909 C CA . TRP C 1 185 ? -13.281 7.646 -17.274 1.000 11.100 151 TRP CCC CA 1
ATOM 14910 C C . TRP C 1 185 ? -14.677 8.190 -17.065 1.000 13.550 151 TRP CCC C 1
ATOM 14911 O O . TRP C 1 185 ? -15.028 9.261 -17.649 1.000 13.490 151 TRP CCC O 1
ATOM 14932 N N . ASP C 1 186 ? -15.416 7.622 -16.096 1.000 10.640 152 ASP CCC N 1
ATOM 14933 C CA . ASP C 1 186 ? -16.756 8.160 -15.773 1.000 10.520 152 ASP CCC CA 1
ATOM 14934 C C . ASP C 1 186 ? -17.089 7.719 -14.351 1.000 11.060 152 ASP CCC C 1
ATOM 14935 O O . ASP C 1 186 ? -17.477 6.526 -14.189 1.000 12.090 152 ASP CCC O 1
ATOM 14944 N N . VAL C 1 187 ? -16.805 8.546 -13.375 1.000 12.420 153 VAL CCC N 1
ATOM 14945 C CA . VAL C 1 187 ? -16.987 8.185 -11.957 1.000 11.090 153 VAL CCC CA 1
ATOM 14946 C C . VAL C 1 187 ? -18.451 7.855 -11.681 1.000 12.140 153 VAL CCC C 1
ATOM 14947 O O . VAL C 1 187 ? -18.705 6.774 -11.075 1.000 13.640 153 VAL CCC O 1
ATOM 14960 N N . ALA C 1 188 ? -19.409 8.667 -12.144 1.000 11.860 154 ALA CCC N 1
ATOM 14961 C CA . ALA C 1 188 ? -20.843 8.434 -11.836 1.000 11.080 154 ALA CCC CA 1
ATOM 14962 C C . ALA C 1 188 ? -21.268 7.050 -12.318 1.000 12.830 154 ALA CCC C 1
ATOM 14963 O O . ALA C 1 188 ? -22.119 6.404 -11.691 1.000 12.930 154 ALA CCC O 1
ATOM 14970 N N . GLU C 1 189 ? -20.816 6.693 -13.512 1.000 11.150 155 GLU CCC N 1
ATOM 14971 C CA . GLU C 1 189 ? -21.202 5.421 -14.129 1.000 11.750 155 GLU CCC CA 1
ATOM 14972 C C . GLU C 1 189 ? -21.012 4.254 -13.187 1.000 12.110 155 GLU CCC C 1
ATOM 14973 O O . GLU C 1 189 ? -21.855 3.309 -13.242 1.000 13.480 155 GLU CCC O 1
ATOM 14985 N N . VAL C 1 190 ? -19.948 4.275 -12.400 1.000 11.100 156 VAL CCC N 1
ATOM 14986 C CA . VAL C 1 190 ? -19.658 3.089 -11.517 1.000 11.920 156 VAL CCC CA 1
ATOM 14987 C C . VAL C 1 190 ? -19.936 3.424 -10.034 1.000 9.080 156 VAL CCC C 1
ATOM 14988 O O . VAL C 1 190 ? -20.276 2.462 -9.352 1.000 13.020 156 VAL CCC O 1
ATOM 15001 N N . ALA C 1 191 ? -19.953 4.702 -9.682 1.000 9.860 157 ALA CCC N 1
ATOM 15002 C CA . ALA C 1 191 ? -20.322 5.042 -8.284 1.000 9.350 157 ALA CCC CA 1
ATOM 15003 C C . ALA C 1 191 ? -21.818 4.795 -8.062 1.000 8.680 157 ALA CCC C 1
ATOM 15004 O O . ALA C 1 191 ? -22.210 4.656 -6.911 1.000 10.900 157 ALA CCC O 1
ATOM 15011 N N . LYS C 1 192 ? -22.614 4.822 -9.110 1.000 9.700 158 LYS CCC N 1
ATOM 15012 C CA . LYS C 1 192 ? -24.090 4.738 -8.939 1.000 11.600 158 LYS CCC CA 1
ATOM 15013 C C . LYS C 1 192 ? -24.496 3.398 -8.356 1.000 13.160 158 LYS CCC C 1
ATOM 15014 O O . LYS C 1 192 ? -25.656 3.305 -7.895 1.000 15.130 158 LYS CCC O 1
ATOM 15033 N N . ASP C 1 193 ? -23.655 2.366 -8.376 1.000 11.240 159 ASP CCC N 1
ATOM 15034 C CA A ASP C 1 193 ? -23.950 1.031 -7.784 0.400 13.040 159 ASP CCC CA 1
ATOM 15035 C CA B ASP C 1 193 ? -23.946 1.030 -7.782 0.600 12.520 159 ASP CCC CA 1
ATOM 15036 C C . ASP C 1 193 ? -22.896 0.730 -6.699 1.000 10.780 159 ASP CCC C 1
ATOM 15037 O O . ASP C 1 193 ? -22.744 -0.457 -6.365 1.000 13.230 159 ASP CCC O 1
ATOM 15053 N N . GLU C 1 194 ? -22.135 1.696 -6.279 1.000 9.890 160 GLU CCC N 1
ATOM 15054 C CA . GLU C 1 194 ? -21.099 1.506 -5.261 1.000 9.640 160 GLU CCC CA 1
ATOM 15055 C C . GLU C 1 194 ? -21.632 1.808 -3.843 1.000 8.660 160 GLU CCC C 1
ATOM 15056 O O . GLU C 1 194 ? -21.874 3.001 -3.576 1.000 8.960 160 GLU CCC O 1
ATOM 15068 N N . TYR C 1 195 ? -21.592 0.810 -3.008 1.000 9.330 161 TYR CCC N 1
ATOM 15069 C CA . TYR C 1 195 ? -21.985 0.944 -1.611 1.000 9.240 161 TYR CCC CA 1
ATOM 15070 C C . TYR C 1 195 ? -20.811 0.657 -0.710 1.000 9.400 161 TYR CCC C 1
ATOM 15071 O O . TYR C 1 195 ? -19.836 0.042 -1.167 1.000 9.160 161 TYR CCC O 1
ATOM 15089 N N . ASP C 1 196 ? -20.983 0.932 0.569 1.000 9.210 162 ASP CCC N 1
ATOM 15090 C CA . ASP C 1 196 ? -20.052 0.483 1.617 1.000 11.150 162 ASP CCC CA 1
ATOM 15091 C C . ASP C 1 196 ? -20.659 -0.779 2.217 1.000 9.780 162 ASP CCC C 1
ATOM 15092 O O . ASP C 1 196 ? -21.900 -0.879 2.316 1.000 9.700 162 ASP CCC O 1
ATOM 15101 N N . LEU C 1 197 ? -19.804 -1.635 2.736 1.000 10.400 163 LEU CCC N 1
ATOM 15102 C CA . LEU C 1 197 ? -20.246 -2.844 3.492 1.000 9.700 163 LEU CCC CA 1
ATOM 15103 C C . LEU C 1 197 ? -20.671 -2.498 4.923 1.000 8.930 163 LEU CCC C 1
ATOM 15104 O O . LEU C 1 197 ? -21.628 -3.089 5.420 1.000 10.560 163 LEU CCC O 1
ATOM 15120 N N . GLU C 1 198 ? -20.098 -1.402 5.437 1.000 9.060 164 GLU CCC N 1
ATOM 15121 C CA . GLU C 1 198 ? -20.542 -0.871 6.741 1.000 8.330 164 GLU CCC CA 1
ATOM 15122 C C . GLU C 1 198 ? -22.043 -0.591 6.698 1.000 8.380 164 GLU CCC C 1
ATOM 15123 O O . GLU C 1 198 ? -22.558 -0.177 5.727 1.000 9.240 164 GLU CCC O 1
ATOM 15135 N N . GLY C 1 199 ? -22.737 -1.019 7.761 1.000 10.640 165 GLY CCC N 1
ATOM 15136 C CA . GLY C 1 199 ? -24.179 -0.762 7.846 1.000 10.100 165 GLY CCC CA 1
ATOM 15137 C C . GLY C 1 199 ? -25.055 -1.693 7.028 1.000 10.640 165 GLY CCC C 1
ATOM 15138 O O . GLY C 1 199 ? -26.281 -1.523 7.050 1.000 11.600 165 GLY CCC O 1
ATOM 15142 N N . LYS C 1 200 ? -24.460 -2.686 6.374 1.000 10.460 166 LYS CCC N 1
ATOM 15143 C CA . LYS C 1 200 ? -25.278 -3.720 5.677 1.000 10.760 166 LYS CCC CA 1
ATOM 15144 C C . LYS C 1 200 ? -25.453 -4.968 6.533 1.000 9.140 166 LYS CCC C 1
ATOM 15145 O O . LYS C 1 200 ? -24.694 -5.167 7.457 1.000 10.500 166 LYS CCC O 1
ATOM 15164 N N . VAL C 1 201 ? -26.531 -5.680 6.295 1.000 9.340 167 VAL CCC N 1
ATOM 15165 C CA . VAL C 1 201 ? -26.759 -6.974 6.961 1.000 9.900 167 VAL CCC CA 1
ATOM 15166 C C . VAL C 1 201 ? -26.251 -8.141 6.138 1.000 9.540 167 VAL CCC C 1
ATOM 15167 O O . VAL C 1 201 ? -26.574 -8.218 4.960 1.000 8.740 167 VAL CCC O 1
ATOM 15180 N N . VAL C 1 202 ? -25.389 -8.938 6.694 1.000 10.610 168 VAL CCC N 1
ATOM 15181 C CA . VAL C 1 202 ? -24.773 -10.122 6.032 1.000 9.140 168 VAL CCC CA 1
ATOM 15182 C C . VAL C 1 202 ? -25.214 -11.394 6.724 1.000 9.030 168 VAL CCC C 1
ATOM 15183 O O . VAL C 1 202 ? -25.071 -11.470 7.950 1.000 10.020 168 VAL CCC O 1
ATOM 15196 N N . GLY C 1 203 ? -25.779 -12.316 5.996 1.000 9.340 169 GLY CCC N 1
ATOM 15197 C CA . GLY C 1 203 ? -26.087 -13.677 6.469 1.000 9.350 169 GLY CCC CA 1
ATOM 15198 C C . GLY C 1 203 ? -25.340 -14.777 5.790 1.000 9.420 169 GLY CCC C 1
ATOM 15199 O O . GLY C 1 203 ? -25.190 -14.749 4.580 1.000 9.070 169 GLY CCC O 1
ATOM 15203 N N . THR C 1 204 ? -24.922 -15.758 6.555 1.000 10.770 170 THR CCC N 1
ATOM 15204 C CA . THR C 1 204 ? -24.299 -17.012 6.099 1.000 8.510 170 THR CCC CA 1
ATOM 15205 C C . THR C 1 204 ? -25.199 -18.245 6.252 1.000 9.730 170 THR CCC C 1
ATOM 15206 O O . THR C 1 204 ? -25.778 -18.386 7.312 1.000 11.260 170 THR CCC O 1
ATOM 15217 N N . VAL C 1 205 ? -25.310 -18.963 5.160 1.000 9.210 171 VAL CCC N 1
ATOM 15218 C CA . VAL C 1 205 ? -25.952 -20.307 5.159 1.000 11.470 171 VAL CCC CA 1
ATOM 15219 C C . VAL C 1 205 ? -24.886 -21.340 5.477 1.000 8.200 171 VAL CCC C 1
ATOM 15220 O O . VAL C 1 205 ? -24.030 -21.599 4.652 1.000 11.390 171 VAL CCC O 1
ATOM 15233 N N . GLY C 1 206 ? -24.854 -21.686 6.757 1.000 10.790 172 GLY CCC N 1
ATOM 15234 C CA . GLY C 1 206 ? -23.777 -22.534 7.261 1.000 12.360 172 GLY CCC CA 1
ATOM 15235 C C . GLY C 1 206 ? -22.769 -21.746 8.095 1.000 11.740 172 GLY CCC C 1
ATOM 15236 O O . GLY C 1 206 ? -22.306 -20.621 7.692 1.000 11.080 172 GLY CCC O 1
ATOM 15240 N N . VAL C 1 207 ? -22.541 -22.151 9.341 1.000 11.740 173 VAL CCC N 1
ATOM 15241 C CA . VAL C 1 207 ? -21.600 -21.465 10.254 1.000 12.680 173 VAL CCC CA 1
ATOM 15242 C C . VAL C 1 207 ? -20.611 -22.511 10.747 1.000 11.560 173 VAL CCC C 1
ATOM 15243 O O . VAL C 1 207 ? -20.259 -22.485 11.942 1.000 13.490 173 VAL CCC O 1
ATOM 15256 N N . GLY C 1 208 ? -20.155 -23.369 9.863 1.000 13.550 174 GLY CCC N 1
ATOM 15257 C CA . GLY C 1 208 ? -19.054 -24.307 10.116 1.000 12.820 174 GLY CCC CA 1
ATOM 15258 C C . GLY C 1 208 ? -17.699 -23.661 10.074 1.000 10.620 174 GLY CCC C 1
ATOM 15259 O O . GLY C 1 208 ? -17.612 -22.411 10.244 1.000 11.450 174 GLY CCC O 1
ATOM 15263 N N . ARG C 1 209 ? -16.704 -24.408 9.678 1.000 12.350 175 ARG CCC N 1
ATOM 15264 C CA . ARG C 1 209 ? -15.333 -23.852 9.662 1.000 10.880 175 ARG CCC CA 1
ATOM 15265 C C . ARG C 1 209 ? -15.270 -22.635 8.758 1.000 14.680 175 ARG CCC C 1
ATOM 15266 O O . ARG C 1 209 ? -14.607 -21.630 9.129 1.000 12.600 175 ARG CCC O 1
ATOM 15287 N N . ILE C 1 210 ? -15.884 -22.693 7.575 1.000 11.940 176 ILE CCC N 1
ATOM 15288 C CA . ILE C 1 210 ? -15.777 -21.508 6.696 1.000 11.020 176 ILE CCC CA 1
ATOM 15289 C C . ILE C 1 210 ? -16.732 -20.422 7.151 1.000 8.460 176 ILE CCC C 1
ATOM 15290 O O . ILE C 1 210 ? -16.346 -19.232 7.235 1.000 9.440 176 ILE CCC O 1
ATOM 15306 N N . GLY C 1 211 ? -18.011 -20.702 7.346 1.000 10.280 177 GLY CCC N 1
ATOM 15307 C CA . GLY C 1 211 ? -18.990 -19.649 7.689 1.000 11.060 177 GLY CCC CA 1
ATOM 15308 C C . GLY C 1 211 ? -18.557 -18.927 8.959 1.000 9.200 177 GLY CCC C 1
ATOM 15309 O O . GLY C 1 211 ? -18.661 -17.660 9.028 1.000 9.990 177 GLY CCC O 1
ATOM 15313 N N . GLU C 1 212 ? -18.051 -19.611 9.963 1.000 11.770 178 GLU CCC N 1
ATOM 15314 C CA . GLU C 1 212 ? -17.586 -18.933 11.193 1.000 14.990 178 GLU CCC CA 1
ATOM 15315 C C . GLU C 1 212 ? -16.416 -18.025 10.849 1.000 11.530 178 GLU CCC C 1
ATOM 15316 O O . GLU C 1 212 ? -16.393 -16.873 11.301 1.000 10.580 178 GLU CCC O 1
ATOM 15328 N N . ARG C 1 213 ? -15.488 -18.466 10.014 1.000 10.920 179 ARG CCC N 1
ATOM 15329 C CA . ARG C 1 213 ? -14.313 -17.639 9.623 1.000 10.500 179 ARG CCC CA 1
ATOM 15330 C C . ARG C 1 213 ? -14.698 -16.451 8.763 1.000 10.150 179 ARG CCC C 1
ATOM 15331 O O . ARG C 1 213 ? -14.084 -15.385 8.851 1.000 9.270 179 ARG CCC O 1
ATOM 15352 N N . VAL C 1 214 ? -15.757 -16.574 7.976 1.000 9.780 180 VAL CCC N 1
ATOM 15353 C CA . VAL C 1 214 ? -16.298 -15.412 7.217 1.000 11.080 180 VAL CCC CA 1
ATOM 15354 C C . VAL C 1 214 ? -16.751 -14.375 8.233 1.000 8.220 180 VAL CCC C 1
ATOM 15355 O O . VAL C 1 214 ? -16.452 -13.173 8.147 1.000 8.350 180 VAL CCC O 1
ATOM 15368 N N . LEU C 1 215 ? -17.565 -14.766 9.202 1.000 9.480 181 LEU CCC N 1
ATOM 15369 C CA . LEU C 1 215 ? -18.121 -13.795 10.188 1.000 10.890 181 LEU CCC CA 1
ATOM 15370 C C . LEU C 1 215 ? -16.972 -13.208 11.023 1.000 8.150 181 LEU CCC C 1
ATOM 15371 O O . LEU C 1 215 ? -17.002 -11.971 11.234 1.000 8.470 181 LEU CCC O 1
ATOM 15387 N N . ARG C 1 216 ? -15.955 -13.955 11.323 1.000 10.540 182 ARG CCC N 1
ATOM 15388 C CA . ARG C 1 216 ? -14.746 -13.463 12.044 1.000 11.060 182 ARG CCC CA 1
ATOM 15389 C C . ARG C 1 216 ? -14.044 -12.376 11.243 1.000 10.050 182 ARG CCC C 1
ATOM 15390 O O . ARG C 1 216 ? -13.617 -11.312 11.776 1.000 12.830 182 ARG CCC O 1
ATOM 15411 N N . ARG C 1 217 ? -14.011 -12.492 9.934 1.000 9.060 183 ARG CCC N 1
ATOM 15412 C CA . ARG C 1 217 ? -13.360 -11.475 9.063 1.000 11.310 183 ARG CCC CA 1
ATOM 15413 C C . ARG C 1 217 ? -14.290 -10.305 8.839 1.000 9.270 183 ARG CCC C 1
ATOM 15414 O O . ARG C 1 217 ? -13.792 -9.158 8.705 1.000 12.360 183 ARG CCC O 1
ATOM 15435 N N . LEU C 1 218 ? -15.612 -10.497 8.828 1.000 9.490 184 LEU CCC N 1
ATOM 15436 C CA . LEU C 1 218 ? -16.551 -9.372 8.636 1.000 10.520 184 LEU CCC CA 1
ATOM 15437 C C . LEU C 1 218 ? -16.725 -8.577 9.897 1.000 7.880 184 LEU CCC C 1
ATOM 15438 O O . LEU C 1 218 ? -17.048 -7.358 9.810 1.000 8.890 184 LEU CCC O 1
ATOM 15454 N N . LYS C 1 219 ? -16.264 -9.019 11.058 1.000 9.820 185 LYS CCC N 1
ATOM 15455 C CA A LYS C 1 219 ? -16.485 -8.347 12.354 0.550 11.810 185 LYS CCC CA 1
ATOM 15456 C CA B LYS C 1 219 ? -16.452 -8.361 12.368 0.450 10.540 185 LYS CCC CA 1
ATOM 15457 C C . LYS C 1 219 ? -15.929 -6.928 12.284 1.000 9.500 185 LYS CCC C 1
ATOM 15458 O O . LYS C 1 219 ? -16.605 -5.988 12.703 1.000 12.040 185 LYS CCC O 1
ATOM 15494 N N . GLY C 1 220 ? -14.733 -6.756 11.727 1.000 10.220 186 GLY CCC N 1
ATOM 15495 C CA . GLY C 1 220 ? -14.120 -5.413 11.746 1.000 10.770 186 GLY CCC CA 1
ATOM 15496 C C . GLY C 1 220 ? -14.709 -4.421 10.781 1.000 8.830 186 GLY CCC C 1
ATOM 15497 O O . GLY C 1 220 ? -14.374 -3.205 10.818 1.000 10.080 186 GLY CCC O 1
ATOM 15501 N N . PHE C 1 221 ? -15.634 -4.809 9.929 1.000 9.550 187 PHE CCC N 1
ATOM 15502 C CA . PHE C 1 221 ? -16.281 -3.934 8.921 1.000 9.570 187 PHE CCC CA 1
ATOM 15503 C C . PHE C 1 221 ? -17.563 -3.309 9.470 1.000 9.150 187 PHE CCC C 1
ATOM 15504 O O . PHE C 1 221 ? -18.134 -2.449 8.752 1.000 10.040 187 PHE CCC O 1
ATOM 15521 N N . ASP C 1 222 ? -17.949 -3.524 10.708 1.000 8.730 188 ASP CCC N 1
ATOM 15522 C CA . ASP C 1 222 ? -19.140 -2.814 11.297 1.000 9.410 188 ASP CCC CA 1
ATOM 15523 C C . ASP C 1 222 ? -20.368 -2.913 10.344 1.000 8.310 188 ASP CCC C 1
ATOM 15524 O O . ASP C 1 222 ? -21.024 -1.894 10.129 1.000 9.790 188 ASP CCC O 1
ATOM 15533 N N . CYS C 1 223 ? -20.667 -4.127 9.983 1.000 9.630 189 CYS CCC N 1
ATOM 15534 C CA . CYS C 1 223 ? -21.942 -4.474 9.300 1.000 8.510 189 CYS CCC CA 1
ATOM 15535 C C . CYS C 1 223 ? -23.039 -4.108 10.323 1.000 7.980 189 CYS CCC C 1
ATOM 15536 O O . CYS C 1 223 ? -22.810 -4.143 11.559 1.000 10.130 189 CYS CCC O 1
ATOM 15544 N N . LYS C 1 224 ? -24.251 -3.828 9.849 1.000 9.090 190 LYS CCC N 1
ATOM 15545 C CA . LYS C 1 224 ? -25.403 -3.554 10.756 1.000 12.620 190 LYS CCC CA 1
ATOM 15546 C C . LYS C 1 224 ? -25.660 -4.807 11.594 1.000 9.900 190 LYS CCC C 1
ATOM 15547 O O . LYS C 1 224 ? -25.864 -4.704 12.844 1.000 11.000 190 LYS CCC O 1
ATOM 15566 N N . GLU C 1 225 ? -25.603 -5.990 11.037 1.000 10.040 191 GLU CCC N 1
ATOM 15567 C CA . GLU C 1 225 ? -25.755 -7.274 11.715 1.000 12.550 191 GLU CCC CA 1
ATOM 15568 C C . GLU C 1 225 ? -25.108 -8.347 10.921 1.000 10.190 191 GLU CCC C 1
ATOM 15569 O O . GLU C 1 225 ? -25.129 -8.300 9.703 1.000 10.170 191 GLU CCC O 1
ATOM 15581 N N . LEU C 1 226 ? -24.646 -9.358 11.607 1.000 9.360 192 LEU CCC N 1
ATOM 15582 C CA . LEU C 1 226 ? -24.121 -10.644 11.156 1.000 8.670 192 LEU CCC CA 1
ATOM 15583 C C . LEU C 1 226 ? -25.059 -11.748 11.584 1.000 11.260 192 LEU CCC C 1
ATOM 15584 O O . LEU C 1 226 ? -25.322 -11.868 12.804 1.000 11.650 192 LEU CCC O 1
ATOM 15600 N N . LEU C 1 227 ? -25.651 -12.390 10.577 1.000 10.570 193 LEU CCC N 1
ATOM 15601 C CA . LEU C 1 227 ? -26.649 -13.442 10.806 1.000 10.030 193 LEU CCC CA 1
ATOM 15602 C C . LEU C 1 227 ? -26.115 -14.771 10.367 1.000 10.340 193 LEU CCC C 1
ATOM 15603 O O . LEU C 1 227 ? -25.327 -14.843 9.375 1.000 11.520 193 LEU CCC O 1
ATOM 15619 N N . TYR C 1 228 ? -26.665 -15.876 10.841 1.000 10.650 194 TYR CCC N 1
ATOM 15620 C CA . TYR C 1 228 ? -26.399 -17.225 10.339 1.000 10.970 194 TYR CCC CA 1
ATOM 15621 C C . TYR C 1 228 ? -27.638 -18.084 10.417 1.000 13.250 194 TYR CCC C 1
ATOM 15622 O O . TYR C 1 228 ? -28.473 -17.888 11.300 1.000 12.850 194 TYR CCC O 1
ATOM 15640 N N . TYR C 1 229 ? -27.675 -19.058 9.499 1.000 12.170 195 TYR CCC N 1
ATOM 15641 C CA . TYR C 1 229 ? -28.649 -20.156 9.524 1.000 10.590 195 TYR CCC CA 1
ATOM 15642 C C . TYR C 1 229 ? -27.884 -21.465 9.446 1.000 11.830 195 TYR CCC C 1
ATOM 15643 O O . TYR C 1 229 ? -27.090 -21.668 8.508 1.000 11.530 195 TYR CCC O 1
ATOM 15661 N N . ASP C 1 230 ? -28.064 -22.328 10.439 1.000 12.740 196 ASP CCC N 1
ATOM 15662 C CA . ASP C 1 230 ? -27.370 -23.631 10.455 1.000 11.120 196 ASP CCC CA 1
ATOM 15663 C C . ASP C 1 230 ? -28.096 -24.465 11.502 1.000 15.830 196 ASP CCC C 1
ATOM 15664 O O . ASP C 1 230 ? -28.362 -23.968 12.578 1.000 15.910 196 ASP CCC O 1
ATOM 15673 N N . TYR C 1 231 ? -28.319 -25.741 11.230 1.000 15.970 197 TYR CCC N 1
ATOM 15674 C CA . TYR C 1 231 ? -28.891 -26.680 12.232 1.000 18.350 197 TYR CCC CA 1
ATOM 15675 C C . TYR C 1 231 ? -27.828 -27.087 13.261 1.000 18.490 197 TYR CCC C 1
ATOM 15676 O O . TYR C 1 231 ? -28.232 -27.603 14.328 1.000 18.390 197 TYR CCC O 1
ATOM 15694 N N . GLN C 1 232 ? -26.536 -26.813 13.031 1.000 14.930 198 GLN CCC N 1
ATOM 15695 C CA . GLN C 1 232 ? -25.456 -26.909 14.038 1.000 16.590 198 GLN CCC CA 1
ATOM 15696 C C . GLN C 1 232 ? -25.082 -25.487 14.455 1.000 18.100 198 GLN CCC C 1
ATOM 15697 O O . GLN C 1 232 ? -24.334 -24.809 13.742 1.000 19.080 198 GLN CCC O 1
ATOM 15711 N N . PRO C 1 233 ? -25.562 -24.958 15.603 1.000 15.950 199 PRO CCC N 1
ATOM 15712 C CA . PRO C 1 233 ? -25.302 -23.560 15.933 1.000 13.270 199 PRO CCC CA 1
ATOM 15713 C C . PRO C 1 233 ? -23.907 -23.338 16.511 1.000 15.000 199 PRO CCC C 1
ATOM 15714 O O . PRO C 1 233 ? -23.265 -24.315 16.890 1.000 16.860 199 PRO CCC O 1
ATOM 15725 N N . LEU C 1 234 ? -23.525 -22.074 16.553 1.000 15.360 200 LEU CCC N 1
ATOM 15726 C CA . LEU C 1 234 ? -22.344 -21.646 17.367 1.000 13.830 200 LEU CCC CA 1
ATOM 15727 C C . LEU C 1 234 ? -22.738 -21.693 18.843 1.000 14.260 200 LEU CCC C 1
ATOM 15728 O O . LEU C 1 234 ? -23.918 -21.460 19.178 1.000 16.680 200 LEU CCC O 1
ATOM 15744 N N . SER C 1 235 ? -21.730 -21.847 19.690 1.000 15.680 201 SER CCC N 1
ATOM 15745 C CA A SER C 1 235 ? -21.926 -21.700 21.156 0.700 15.380 201 SER CCC CA 1
ATOM 15746 C CA B SER C 1 235 ? -21.835 -21.668 21.167 0.300 16.540 201 SER CCC CA 1
ATOM 15747 C C . SER C 1 235 ? -22.379 -20.277 21.475 1.000 15.990 201 SER CCC C 1
ATOM 15748 O O . SER C 1 235 ? -22.064 -19.302 20.775 1.000 16.620 201 SER CCC O 1
ATOM 15762 N N . PRO C 1 236 ? -23.119 -20.055 22.579 1.000 16.540 202 PRO CCC N 1
ATOM 15763 C CA . PRO C 1 236 ? -23.458 -18.688 22.958 1.000 14.730 202 PRO CCC CA 1
ATOM 15764 C C . PRO C 1 236 ? -22.196 -17.815 23.103 1.000 12.240 202 PRO CCC C 1
ATOM 15765 O O . PRO C 1 236 ? -22.250 -16.593 22.876 1.000 12.990 202 PRO CCC O 1
ATOM 15776 N N . GLU C 1 237 ? -21.117 -18.412 23.627 1.000 15.540 203 GLU CCC N 1
ATOM 15777 C CA A GLU C 1 237 ? -19.850 -17.681 23.861 0.600 14.460 203 GLU CCC CA 1
ATOM 15778 C CA B GLU C 1 237 ? -19.830 -17.708 23.861 0.400 16.130 203 GLU CCC CA 1
ATOM 15779 C C . GLU C 1 237 ? -19.315 -17.197 22.504 1.000 14.470 203 GLU CCC C 1
ATOM 15780 O O . GLU C 1 237 ? -18.963 -16.037 22.409 1.000 12.020 203 GLU CCC O 1
ATOM 15802 N N . LYS C 1 238 ? -19.358 -18.019 21.466 1.000 15.790 204 LYS CCC N 1
ATOM 15803 C CA A LYS C 1 238 ? -18.816 -17.613 20.151 0.600 15.300 204 LYS CCC CA 1
ATOM 15804 C CA B LYS C 1 238 ? -18.818 -17.626 20.137 0.400 16.030 204 LYS CCC CA 1
ATOM 15805 C C . LYS C 1 238 ? -19.766 -16.618 19.477 1.000 14.690 204 LYS CCC C 1
ATOM 15806 O O . LYS C 1 238 ? -19.293 -15.680 18.833 1.000 13.770 204 LYS CCC O 1
ATOM 15842 N N . GLU C 1 239 ? -21.062 -16.747 19.714 1.000 12.760 205 GLU CCC N 1
ATOM 15843 C CA . GLU C 1 239 ? -22.003 -15.753 19.166 1.000 12.690 205 GLU CCC CA 1
ATOM 15844 C C . GLU C 1 239 ? -21.658 -14.377 19.694 1.000 12.470 205 GLU CCC C 1
ATOM 15845 O O . GLU C 1 239 ? -21.740 -13.373 18.969 1.000 14.410 205 GLU CCC O 1
ATOM 15857 N N . LYS C 1 240 ? -21.382 -14.286 21.011 1.000 12.590 206 LYS CCC N 1
ATOM 15858 C CA . LYS C 1 240 ? -21.068 -12.961 21.572 1.000 11.700 206 LYS CCC CA 1
ATOM 15859 C C . LYS C 1 240 ? -19.662 -12.483 21.185 1.000 10.940 206 LYS CCC C 1
ATOM 15860 O O . LYS C 1 240 ? -19.473 -11.258 20.999 1.000 15.160 206 LYS CCC O 1
ATOM 15879 N N . GLU C 1 241 ? -18.713 -13.372 21.116 1.000 12.110 207 GLU CCC N 1
ATOM 15880 C CA . GLU C 1 241 ? -17.320 -13.021 20.760 1.000 12.130 207 GLU CCC CA 1
ATOM 15881 C C . GLU C 1 241 ? -17.304 -12.455 19.329 1.000 14.890 207 GLU CCC C 1
ATOM 15882 O O . GLU C 1 241 ? -16.798 -11.315 19.136 1.000 14.430 207 GLU CCC O 1
ATOM 15894 N N . ILE C 1 242 ? -17.978 -13.114 18.392 1.000 14.160 208 ILE CCC N 1
ATOM 15895 C CA . ILE C 1 242 ? -18.002 -12.679 16.960 1.000 13.090 208 ILE CCC CA 1
ATOM 15896 C C . ILE C 1 242 ? -18.944 -11.504 16.842 1.000 13.380 208 ILE CCC C 1
ATOM 15897 O O . ILE C 1 242 ? -18.623 -10.531 16.149 1.000 15.990 208 ILE CCC O 1
ATOM 15913 N N . GLY C 1 243 ? -20.117 -11.605 17.468 1.000 14.150 209 GLY CCC N 1
ATOM 15914 C CA . GLY C 1 243 ? -21.151 -10.566 17.466 1.000 12.780 209 GLY CCC CA 1
ATOM 15915 C C . GLY C 1 243 ? -22.171 -10.874 16.363 1.000 15.190 209 GLY CCC C 1
ATOM 15916 O O . GLY C 1 243 ? -22.185 -10.205 15.314 1.000 17.210 209 GLY CCC O 1
ATOM 15920 N N . CYS C 1 244 ? -22.777 -12.060 16.413 1.000 11.440 210 CYS CCC N 1
ATOM 15921 C CA . CYS C 1 244 ? -23.708 -12.538 15.388 1.000 14.910 210 CYS CCC CA 1
ATOM 15922 C C . CYS C 1 244 ? -24.943 -13.170 16.030 1.000 11.060 210 CYS CCC C 1
ATOM 15923 O O . CYS C 1 244 ? -24.939 -13.399 17.248 1.000 12.900 210 CYS CCC O 1
ATOM 15931 N N . ARG C 1 245 ? -25.966 -13.359 15.228 1.000 11.040 211 ARG CCC N 1
ATOM 15932 C CA . ARG C 1 245 ? -27.303 -13.794 15.692 1.000 13.650 211 ARG CCC CA 1
ATOM 15933 C C . ARG C 1 245 ? -27.745 -14.963 14.841 1.000 10.090 211 ARG CCC C 1
ATOM 15934 O O . ARG C 1 245 ? -27.672 -14.892 13.585 1.000 11.460 211 ARG CCC O 1
ATOM 15955 N N . ARG C 1 246 ? -28.191 -16.057 15.453 1.000 12.690 212 ARG CCC N 1
ATOM 15956 C CA . ARG C 1 246 ? -28.788 -17.213 14.766 1.000 14.260 212 ARG CCC CA 1
ATOM 15957 C C . ARG C 1 246 ? -30.219 -16.858 14.345 1.000 12.780 212 ARG CCC C 1
ATOM 15958 O O . ARG C 1 246 ? -31.006 -16.431 15.176 1.000 13.920 212 ARG CCC O 1
ATOM 15979 N N . VAL C 1 247 ? -30.523 -17.059 13.076 1.000 11.880 213 VAL CCC N 1
ATOM 15980 C CA . VAL C 1 247 ? -31.907 -16.950 12.545 1.000 14.550 213 VAL CCC CA 1
ATOM 15981 C C . VAL C 1 247 ? -32.412 -18.370 12.326 1.000 13.220 213 VAL CCC C 1
ATOM 15982 O O . VAL C 1 247 ? -31.707 -19.208 11.757 1.000 15.290 213 VAL CCC O 1
ATOM 15995 N N . GLU C 1 248 ? -33.605 -18.652 12.879 1.000 14.600 214 GLU CCC N 1
ATOM 15996 C CA A GLU C 1 248 ? -34.084 -20.055 12.926 0.600 18.540 214 GLU CCC CA 1
ATOM 15997 C CA B GLU C 1 248 ? -34.108 -20.048 12.932 0.400 18.400 214 GLU CCC CA 1
ATOM 15998 C C . GLU C 1 248 ? -34.613 -20.485 11.551 1.000 16.520 214 GLU CCC C 1
ATOM 15999 O O . GLU C 1 248 ? -34.564 -21.667 11.272 1.000 18.350 214 GLU CCC O 1
ATOM 16021 N N . ASN C 1 249 ? -35.112 -19.564 10.743 1.000 15.220 215 ASN CCC N 1
ATOM 16022 C CA . ASN C 1 249 ? -35.764 -19.910 9.456 1.000 18.280 215 ASN CCC CA 1
ATOM 16023 C C . ASN C 1 249 ? -34.942 -19.304 8.303 1.000 13.290 215 ASN CCC C 1
ATOM 16024 O O . ASN C 1 249 ? -34.729 -18.055 8.329 1.000 13.500 215 ASN CCC O 1
ATOM 16035 N N . LEU C 1 250 ? -34.623 -20.069 7.290 1.000 14.660 216 LEU CCC N 1
ATOM 16036 C CA . LEU C 1 250 ? -33.755 -19.607 6.177 1.000 14.680 216 LEU CCC CA 1
ATOM 16037 C C . LEU C 1 250 ? -34.427 -18.450 5.455 1.000 14.310 216 LEU CCC C 1
ATOM 16038 O O . LEU C 1 250 ? -33.774 -17.412 5.220 1.000 12.280 216 LEU CCC O 1
ATOM 16054 N N . GLU C 1 251 ? -35.708 -18.613 5.064 1.000 14.710 217 GLU CCC N 1
ATOM 16055 C CA . GLU C 1 251 ? -36.383 -17.524 4.338 1.000 16.880 217 GLU CCC CA 1
ATOM 16056 C C . GLU C 1 251 ? -36.431 -16.250 5.172 1.000 12.800 217 GLU CCC C 1
ATOM 16057 O O . GLU C 1 251 ? -36.276 -15.111 4.634 1.000 15.520 217 GLU CCC O 1
ATOM 16069 N N . GLU C 1 252 ? -36.612 -16.333 6.494 1.000 13.790 218 GLU CCC N 1
ATOM 16070 C CA A GLU C 1 252 ? -36.662 -15.095 7.309 0.600 15.920 218 GLU CCC CA 1
ATOM 16071 C CA B GLU C 1 252 ? -36.656 -15.105 7.337 0.400 14.980 218 GLU CCC CA 1
ATOM 16072 C C . GLU C 1 252 ? -35.260 -14.461 7.357 1.000 11.610 218 GLU CCC C 1
ATOM 16073 O O . GLU C 1 252 ? -35.188 -13.233 7.380 1.000 13.760 218 GLU CCC O 1
ATOM 16095 N N . MET C 1 253 ? -34.206 -15.250 7.357 1.000 13.070 219 MET CCC N 1
ATOM 16096 C CA . MET C 1 253 ? -32.838 -14.662 7.281 1.000 13.030 219 MET CCC CA 1
ATOM 16097 C C . MET C 1 253 ? -32.657 -13.935 5.928 1.000 11.960 219 MET CCC C 1
ATOM 16098 O O . MET C 1 253 ? -32.242 -12.744 5.925 1.000 11.020 219 MET CCC O 1
ATOM 16112 N N . LEU C 1 254 ? -33.039 -14.546 4.823 1.000 10.950 220 LEU CCC N 1
ATOM 16113 C CA . LEU C 1 254 ? -32.818 -13.996 3.464 1.000 10.440 220 LEU CCC CA 1
ATOM 16114 C C . LEU C 1 254 ? -33.543 -12.676 3.381 1.000 11.150 220 LEU CCC C 1
ATOM 16115 O O . LEU C 1 254 ? -33.002 -11.687 2.838 1.000 11.310 220 LEU CCC O 1
ATOM 16131 N N . ALA C 1 255 ? -34.746 -12.581 3.953 1.000 10.240 221 ALA CCC N 1
ATOM 16132 C CA . ALA C 1 255 ? -35.539 -11.356 3.823 1.000 12.450 221 ALA CCC CA 1
ATOM 16133 C C . ALA C 1 255 ? -34.938 -10.130 4.478 1.000 9.400 221 ALA CCC C 1
ATOM 16134 O O . ALA C 1 255 ? -35.346 -8.962 4.200 1.000 12.180 221 ALA CCC O 1
ATOM 16141 N N . GLN C 1 256 ? -34.065 -10.349 5.457 1.000 11.770 222 GLN CCC N 1
ATOM 16142 C CA . GLN C 1 256 ? -33.390 -9.303 6.268 1.000 13.090 222 GLN CCC CA 1
ATOM 16143 C C . GLN C 1 256 ? -32.003 -8.939 5.759 1.000 11.410 222 GLN CCC C 1
ATOM 16144 O O . GLN C 1 256 ? -31.496 -7.916 6.203 1.000 11.120 222 GLN CCC O 1
ATOM 16158 N N . CYS C 1 257 ? -31.404 -9.698 4.834 1.000 9.900 223 CYS CCC N 1
ATOM 16159 C CA . CYS C 1 257 ? -30.000 -9.494 4.466 1.000 9.200 223 CYS CCC CA 1
ATOM 16160 C C . CYS C 1 257 ? -29.861 -8.585 3.262 1.000 11.990 223 CYS CCC C 1
ATOM 16161 O O . CYS C 1 257 ? -30.709 -8.609 2.326 1.000 10.920 223 CYS CCC O 1
ATOM 16169 N N . ASP C 1 258 ? -28.803 -7.788 3.274 1.000 8.980 224 ASP CCC N 1
ATOM 16170 C CA . ASP C 1 258 ? -28.307 -7.166 2.030 1.000 9.140 224 ASP CCC CA 1
ATOM 16171 C C . ASP C 1 258 ? -27.400 -8.124 1.263 1.000 7.650 224 ASP CCC C 1
ATOM 16172 O O . ASP C 1 258 ? -27.376 -8.073 0.060 1.000 8.810 224 ASP CCC O 1
ATOM 16181 N N . VAL C 1 259 ? -26.617 -8.907 1.974 1.000 8.940 225 VAL CCC N 1
ATOM 16182 C CA . VAL C 1 259 ? -25.635 -9.852 1.411 1.000 7.950 225 VAL CCC CA 1
ATOM 16183 C C . VAL C 1 259 ? -25.979 -11.232 1.953 1.000 7.440 225 VAL CCC C 1
ATOM 16184 O O . VAL C 1 259 ? -26.107 -11.326 3.181 1.000 7.970 225 VAL CCC O 1
ATOM 16197 N N . VAL C 1 260 ? -25.913 -12.256 1.172 1.000 9.180 226 VAL CCC N 1
ATOM 16198 C CA . VAL C 1 260 ? -26.023 -13.668 1.519 1.000 7.010 226 VAL CCC CA 1
ATOM 16199 C C . VAL C 1 260 ? -24.837 -14.396 0.954 1.000 6.930 226 VAL CCC C 1
ATOM 16200 O O . VAL C 1 260 ? -24.536 -14.276 -0.198 1.000 8.020 226 VAL CCC O 1
ATOM 16213 N N . THR C 1 261 ? -24.184 -15.154 1.842 1.000 8.460 227 THR CCC N 1
ATOM 16214 C CA . THR C 1 261 ? -23.081 -16.052 1.474 1.000 7.350 227 THR CCC CA 1
ATOM 16215 C C . THR C 1 261 ? -23.454 -17.505 1.816 1.000 8.530 227 THR CCC C 1
ATOM 16216 O O . THR C 1 261 ? -23.818 -17.716 2.949 1.000 9.210 227 THR CCC O 1
ATOM 16227 N N . ILE C 1 262 ? -23.223 -18.419 0.879 1.000 9.710 228 ILE CCC N 1
ATOM 16228 C CA . ILE C 1 262 ? -23.516 -19.858 1.019 1.000 9.960 228 ILE CCC CA 1
ATOM 16229 C C . ILE C 1 262 ? -22.248 -20.584 1.409 1.000 9.920 228 ILE CCC C 1
ATOM 16230 O O . ILE C 1 262 ? -21.248 -20.506 0.703 1.000 10.360 228 ILE CCC O 1
ATOM 16246 N N . ASN C 1 263 ? -22.297 -21.197 2.606 1.000 10.810 229 ASN CCC N 1
ATOM 16247 C CA . ASN C 1 263 ? -21.104 -21.896 3.152 1.000 10.840 229 ASN CCC CA 1
ATOM 16248 C C . ASN C 1 263 ? -21.437 -23.285 3.689 1.000 11.870 229 ASN CCC C 1
ATOM 16249 O O . ASN C 1 263 ? -20.989 -23.596 4.798 1.000 13.040 229 ASN CCC O 1
ATOM 16260 N N . CYS C 1 264 ? -22.384 -23.977 3.078 1.000 11.960 230 CYS CCC N 1
ATOM 16261 C CA . CYS C 1 264 ? -22.753 -25.343 3.496 1.000 13.730 230 CYS CCC CA 1
ATOM 16262 C C . CYS C 1 264 ? -22.282 -26.308 2.435 1.000 11.930 230 CYS CCC C 1
ATOM 16263 O O . CYS C 1 264 ? -22.109 -25.980 1.283 1.000 12.040 230 CYS CCC O 1
ATOM 16271 N N . PRO C 1 265 ? -22.178 -27.624 2.775 1.000 13.800 231 PRO CCC N 1
ATOM 16272 C CA . PRO C 1 265 ? -21.825 -28.637 1.810 1.000 14.740 231 PRO CCC CA 1
ATOM 16273 C C . PRO C 1 265 ? -22.992 -28.945 0.863 1.000 13.670 231 PRO CCC C 1
ATOM 16274 O O . PRO C 1 265 ? -24.145 -28.555 1.133 1.000 13.510 231 PRO CCC O 1
ATOM 16285 N N . LEU C 1 266 ? -22.651 -29.576 -0.255 1.000 14.930 232 LEU CCC N 1
ATOM 16286 C CA . LEU C 1 266 ? -23.669 -30.060 -1.221 1.000 12.810 232 LEU CCC CA 1
ATOM 16287 C C . LEU C 1 266 ? -24.137 -31.466 -0.829 1.000 14.620 232 LEU CCC C 1
ATOM 16288 O O . LEU C 1 266 ? -23.291 -32.409 -0.768 1.000 15.420 232 LEU CCC O 1
ATOM 16304 N N . HIS C 1 267 ? -25.421 -31.579 -0.518 1.000 14.850 233 HIS CCC N 1
ATOM 16305 C CA . HIS C 1 267 ? -26.079 -32.860 -0.189 1.000 16.360 233 HIS CCC CA 1
ATOM 16306 C C . HIS C 1 267 ? -27.516 -32.777 -0.678 1.000 18.190 233 HIS CCC C 1
ATOM 16307 O O . HIS C 1 267 ? -27.915 -31.743 -1.229 1.000 17.950 233 HIS CCC O 1
ATOM 16322 N N . GLU C 1 268 ? -28.264 -33.854 -0.546 1.000 17.880 234 GLU CCC N 1
ATOM 16323 C CA A GLU C 1 268 ? -29.594 -33.964 -1.188 0.600 19.280 234 GLU CCC CA 1
ATOM 16324 C CA B GLU C 1 268 ? -29.605 -33.970 -1.174 0.400 18.810 234 GLU CCC CA 1
ATOM 16325 C C . GLU C 1 268 ? -30.434 -32.713 -0.863 1.000 19.680 234 GLU CCC C 1
ATOM 16326 O O . GLU C 1 268 ? -31.073 -32.209 -1.789 1.000 22.240 234 GLU CCC O 1
ATOM 16348 N N . SER C 1 269 ? -30.428 -32.238 0.379 1.000 16.450 235 SER CCC N 1
ATOM 16349 C CA . SER C 1 269 ? -31.324 -31.137 0.801 1.000 15.330 235 SER CCC CA 1
ATOM 16350 C C . SER C 1 269 ? -30.755 -29.758 0.420 1.000 15.220 235 SER CCC C 1
ATOM 16351 O O . SER C 1 269 ? -31.508 -28.802 0.535 1.000 19.240 235 SER CCC O 1
ATOM 16359 N N . THR C 1 270 ? -29.507 -29.649 -0.046 1.000 14.690 236 THR CCC N 1
ATOM 16360 C CA . THR C 1 270 ? -28.981 -28.330 -0.510 1.000 11.640 236 THR CCC CA 1
ATOM 16361 C C . THR C 1 270 ? -28.838 -28.293 -2.037 1.000 14.110 236 THR CCC C 1
ATOM 16362 O O . THR C 1 270 ? -28.605 -27.210 -2.552 1.000 14.490 236 THR CCC O 1
ATOM 16373 N N . ARG C 1 271 ? -28.962 -29.412 -2.743 1.000 14.440 237 ARG CCC N 1
ATOM 16374 C CA A ARG C 1 271 ? -28.913 -29.400 -4.224 0.600 12.650 237 ARG CCC CA 1
ATOM 16375 C CA B ARG C 1 271 ? -28.913 -29.400 -4.224 0.400 13.360 237 ARG CCC CA 1
ATOM 16376 C C . ARG C 1 271 ? -30.095 -28.572 -4.746 1.000 14.570 237 ARG CCC C 1
ATOM 16377 O O . ARG C 1 271 ? -31.261 -28.889 -4.411 1.000 16.200 237 ARG CCC O 1
ATOM 16417 N N . GLY C 1 272 ? -29.812 -27.524 -5.504 1.000 15.430 238 GLY CCC N 1
ATOM 16418 C CA . GLY C 1 272 ? -30.845 -26.630 -6.041 1.000 17.560 238 GLY CCC CA 1
ATOM 16419 C C . GLY C 1 272 ? -31.632 -25.912 -4.971 1.000 14.960 238 GLY CCC C 1
ATOM 16420 O O . GLY C 1 272 ? -32.757 -25.461 -5.262 1.000 16.370 238 GLY CCC O 1
ATOM 16424 N N . LEU C 1 273 ? -31.050 -25.716 -3.785 1.000 14.450 239 LEU CCC N 1
ATOM 16425 C CA . LEU C 1 273 ? -31.729 -24.974 -2.704 1.000 16.550 239 LEU CCC CA 1
ATOM 16426 C C . LEU C 1 273 ? -32.026 -23.535 -3.144 1.000 14.420 239 LEU CCC C 1
ATOM 16427 O O . LEU C 1 273 ? -33.138 -23.020 -2.916 1.000 14.050 239 LEU CCC O 1
ATOM 16443 N N . PHE C 1 274 ? -31.050 -22.885 -3.761 1.000 11.680 240 PHE CCC N 1
ATOM 16444 C CA . PHE C 1 274 ? -31.184 -21.479 -4.181 1.000 11.510 240 PHE CCC CA 1
ATOM 16445 C C . PHE C 1 274 ? -31.753 -21.478 -5.599 1.000 11.420 240 PHE CCC C 1
ATOM 16446 O O . PHE C 1 274 ? -31.073 -21.349 -6.615 1.000 12.560 240 PHE CCC O 1
ATOM 16463 N N . ASN C 1 275 ? -33.077 -21.714 -5.621 1.000 13.400 241 ASN CCC N 1
ATOM 16464 C CA . ASN C 1 275 ? -33.903 -21.708 -6.846 1.000 12.290 241 ASN CCC CA 1
ATOM 16465 C C . ASN C 1 275 ? -34.635 -20.371 -6.932 1.000 14.110 241 ASN CCC C 1
ATOM 16466 O O . ASN C 1 275 ? -34.450 -19.501 -6.082 1.000 14.560 241 ASN CCC O 1
ATOM 16477 N N . LYS C 1 276 ? -35.428 -20.167 -7.994 1.000 12.240 242 LYS CCC N 1
ATOM 16478 C CA A LYS C 1 276 ? -36.089 -18.863 -8.196 0.400 12.480 242 LYS CCC CA 1
ATOM 16479 C CA B LYS C 1 276 ? -36.079 -18.854 -8.188 0.600 10.540 242 LYS CCC CA 1
ATOM 16480 C C . LYS C 1 276 ? -36.939 -18.527 -6.955 1.000 13.460 242 LYS CCC C 1
ATOM 16481 O O . LYS C 1 276 ? -37.031 -17.343 -6.604 1.000 12.660 242 LYS CCC O 1
ATOM 16517 N N . ASP C 1 277 ? -37.663 -19.479 -6.413 1.000 14.880 243 ASP CCC N 1
ATOM 16518 C CA A ASP C 1 277 ? -38.548 -19.225 -5.251 0.500 15.290 243 ASP CCC CA 1
ATOM 16519 C CA B ASP C 1 277 ? -38.550 -19.220 -5.253 0.500 14.630 243 ASP CCC CA 1
ATOM 16520 C C . ASP C 1 277 ? -37.716 -18.735 -4.057 1.000 14.610 243 ASP CCC C 1
ATOM 16521 O O . ASP C 1 277 ? -38.092 -17.702 -3.462 1.000 15.060 243 ASP CCC O 1
ATOM 16537 N N . LEU C 1 278 ? -36.592 -19.380 -3.766 1.000 13.650 244 LEU CCC N 1
ATOM 16538 C CA . LEU C 1 278 ? -35.806 -18.986 -2.565 1.000 13.440 244 LEU CCC CA 1
ATOM 16539 C C . LEU C 1 278 ? -35.123 -17.651 -2.843 1.000 11.300 244 LEU CCC C 1
ATOM 16540 O O . LEU C 1 278 ? -35.113 -16.742 -2.002 1.000 13.690 244 LEU CCC O 1
ATOM 16556 N N . ILE C 1 279 ? -34.569 -17.521 -4.048 1.000 10.690 245 ILE CCC N 1
ATOM 16557 C CA . ILE C 1 279 ? -33.922 -16.224 -4.364 1.000 10.100 245 ILE CCC CA 1
ATOM 16558 C C . ILE C 1 279 ? -34.909 -15.076 -4.269 1.000 9.480 245 ILE CCC C 1
ATOM 16559 O O . ILE C 1 279 ? -34.538 -13.925 -4.016 1.000 10.900 245 ILE CCC O 1
ATOM 16575 N N . SER C 1 280 ? -36.187 -15.286 -4.631 1.000 10.330 246 SER CCC N 1
ATOM 16576 C CA . SER C 1 280 ? -37.227 -14.236 -4.567 1.000 13.010 246 SER CCC CA 1
ATOM 16577 C C . SER C 1 280 ? -37.475 -13.755 -3.135 1.000 12.710 246 SER CCC C 1
ATOM 16578 O O . SER C 1 280 ? -37.969 -12.602 -3.001 1.000 13.210 246 SER CCC O 1
ATOM 16586 N N . LYS C 1 281 ? -36.990 -14.435 -2.122 1.000 11.840 247 LYS CCC N 1
ATOM 16587 C CA . LYS C 1 281 ? -37.102 -14.055 -0.702 1.000 11.800 247 LYS CCC CA 1
ATOM 16588 C C . LYS C 1 281 ? -35.953 -13.090 -0.333 1.000 11.670 247 LYS CCC C 1
ATOM 16589 O O . LYS C 1 281 ? -36.084 -12.395 0.694 1.000 12.640 247 LYS CCC O 1
ATOM 16608 N N . MET C 1 282 ? -34.856 -13.098 -1.088 1.000 9.980 248 MET CCC N 1
ATOM 16609 C CA A MET C 1 282 ? -33.797 -12.086 -0.897 0.700 9.910 248 MET CCC CA 1
ATOM 16610 C CA B MET C 1 282 ? -33.806 -12.078 -0.877 0.300 10.570 248 MET CCC CA 1
ATOM 16611 C C . MET C 1 282 ? -34.369 -10.707 -1.242 1.000 10.190 248 MET CCC C 1
ATOM 16612 O O . MET C 1 282 ? -35.331 -10.595 -2.029 1.000 11.050 248 MET CCC O 1
ATOM 16638 N N . LYS C 1 283 ? -33.787 -9.652 -0.743 1.000 9.400 249 LYS CCC N 1
ATOM 16639 C CA . LYS C 1 283 ? -34.163 -8.260 -0.978 1.000 9.010 249 LYS CCC CA 1
ATOM 16640 C C . LYS C 1 283 ? -33.894 -7.963 -2.439 1.000 9.470 249 LYS CCC C 1
ATOM 16641 O O . LYS C 1 283 ? -32.807 -8.385 -2.995 1.000 11.010 249 LYS CCC O 1
ATOM 16660 N N . ARG C 1 284 ? -34.653 -7.053 -3.012 1.000 10.070 250 ARG CCC N 1
ATOM 16661 C CA . ARG C 1 284 ? -34.313 -6.563 -4.343 1.000 11.160 250 ARG CCC CA 1
ATOM 16662 C C . ARG C 1 284 ? -33.000 -5.781 -4.198 1.000 11.590 250 ARG CCC C 1
ATOM 16663 O O . ARG C 1 284 ? -32.866 -4.895 -3.339 1.000 13.660 250 ARG CCC O 1
ATOM 16684 N N . GLY C 1 285 ? -32.081 -6.037 -5.120 1.000 10.950 251 GLY CCC N 1
ATOM 16685 C CA . GLY C 1 285 ? -30.758 -5.358 -5.162 1.000 10.860 251 GLY CCC CA 1
ATOM 16686 C C . GLY C 1 285 ? -29.780 -5.886 -4.128 1.000 11.270 251 GLY CCC C 1
ATOM 16687 O O . GLY C 1 285 ? -28.744 -5.259 -3.946 1.000 14.180 251 GLY CCC O 1
ATOM 16691 N N . SER C 1 286 ? -29.952 -7.125 -3.698 1.000 9.030 252 SER CCC N 1
ATOM 16692 C CA . SER C 1 286 ? -29.020 -7.833 -2.795 1.000 11.870 252 SER CCC CA 1
ATOM 16693 C C . SER C 1 286 ? -27.886 -8.501 -3.593 1.000 7.730 252 SER CCC C 1
ATOM 16694 O O . SER C 1 286 ? -27.899 -8.542 -4.798 1.000 9.030 252 SER CCC O 1
ATOM 16702 N N . TRP C 1 287 ? -26.913 -8.916 -2.831 1.000 7.850 253 TRP CCC N 1
ATOM 16703 C CA . TRP C 1 287 ? -25.681 -9.544 -3.362 1.000 6.290 253 TRP CCC CA 1
ATOM 16704 C C . TRP C 1 287 ? -25.643 -10.993 -2.895 1.000 7.020 253 TRP CCC C 1
ATOM 16705 O O . TRP C 1 287 ? -25.742 -11.164 -1.661 1.000 9.090 253 TRP CCC O 1
ATOM 16726 N N . LEU C 1 288 ? -25.290 -11.933 -3.693 1.000 8.280 254 LEU CCC N 1
ATOM 16727 C CA . LEU C 1 288 ? -25.242 -13.376 -3.404 1.000 7.530 254 LEU CCC CA 1
ATOM 16728 C C . LEU C 1 288 ? -23.852 -13.913 -3.742 1.000 6.740 254 LEU CCC C 1
ATOM 16729 O O . LEU C 1 288 ? -23.424 -13.800 -4.862 1.000 8.920 254 LEU CCC O 1
ATOM 16745 N N . VAL C 1 289 ? -23.238 -14.471 -2.736 1.000 8.480 255 VAL CCC N 1
ATOM 16746 C CA . VAL C 1 289 ? -21.919 -15.122 -2.904 1.000 7.490 255 VAL CCC CA 1
ATOM 16747 C C . VAL C 1 289 ? -22.023 -16.640 -2.668 1.000 8.740 255 VAL CCC C 1
ATOM 16748 O O . VAL C 1 289 ? -22.609 -17.008 -1.651 1.000 10.140 255 VAL CCC O 1
ATOM 16761 N N . ASN C 1 290 ? -21.324 -17.407 -3.484 1.000 8.380 256 ASN CCC N 1
ATOM 16762 C CA . ASN C 1 290 ? -21.349 -18.872 -3.405 1.000 7.760 256 ASN CCC CA 1
ATOM 16763 C C . ASN C 1 290 ? -19.955 -19.417 -3.737 1.000 8.470 256 ASN CCC C 1
ATOM 16764 O O . ASN C 1 290 ? -19.599 -19.496 -4.909 1.000 10.430 256 ASN CCC O 1
ATOM 16775 N N . THR C 1 291 ? -19.232 -19.694 -2.671 1.000 10.780 257 THR CCC N 1
ATOM 16776 C CA . THR C 1 291 ? -17.945 -20.438 -2.717 1.000 10.480 257 THR CCC CA 1
ATOM 16777 C C . THR C 1 291 ? -18.123 -21.884 -2.245 1.000 11.700 257 THR CCC C 1
ATOM 16778 O O . THR C 1 291 ? -17.085 -22.534 -1.951 1.000 11.690 257 THR CCC O 1
ATOM 16789 N N . ALA C 1 292 ? -19.344 -22.303 -2.006 1.000 10.710 258 ALA CCC N 1
ATOM 16790 C CA . ALA C 1 292 ? -19.621 -23.640 -1.449 1.000 12.050 258 ALA CCC CA 1
ATOM 16791 C C . ALA C 1 292 ? -19.576 -24.693 -2.573 1.000 12.420 258 ALA CCC C 1
ATOM 16792 O O . ALA C 1 292 ? -18.530 -25.267 -2.866 1.000 12.760 258 ALA CCC O 1
ATOM 16799 N N . ARG C 1 293 ? -20.703 -24.868 -3.245 1.000 13.640 259 ARG CCC N 1
ATOM 16800 C CA . ARG C 1 293 ? -20.766 -25.680 -4.482 1.000 11.050 259 ARG CCC CA 1
ATOM 16801 C C . ARG C 1 293 ? -21.750 -25.108 -5.489 1.000 11.050 259 ARG CCC C 1
ATOM 16802 O O . ARG C 1 293 ? -22.785 -24.572 -5.087 1.000 12.490 259 ARG CCC O 1
ATOM 16823 N N . GLY C 1 294 ? -21.400 -25.190 -6.753 1.000 12.290 260 GLY CCC N 1
ATOM 16824 C CA . GLY C 1 294 ? -22.226 -24.712 -7.857 1.000 12.880 260 GLY CCC CA 1
ATOM 16825 C C . GLY C 1 294 ? -23.634 -25.251 -7.789 1.000 10.830 260 GLY CCC C 1
ATOM 16826 O O . GLY C 1 294 ? -24.583 -24.413 -7.985 1.000 14.820 260 GLY CCC O 1
ATOM 16830 N N . ALA C 1 295 ? -23.819 -26.547 -7.564 1.000 13.580 261 ALA CCC N 1
ATOM 16831 C CA . ALA C 1 295 ? -25.155 -27.159 -7.686 1.000 12.580 261 ALA CCC CA 1
ATOM 16832 C C . ALA C 1 295 ? -26.079 -26.738 -6.540 1.000 15.480 261 ALA CCC C 1
ATOM 16833 O O . ALA C 1 295 ? -27.296 -27.056 -6.614 1.000 15.230 261 ALA CCC O 1
ATOM 16840 N N . ILE C 1 296 ? -25.605 -26.006 -5.530 1.000 14.780 262 ILE CCC N 1
ATOM 16841 C CA . ILE C 1 296 ? -26.531 -25.465 -4.501 1.000 13.110 262 ILE CCC CA 1
ATOM 16842 C C . ILE C 1 296 ? -27.431 -24.360 -5.068 1.000 13.310 262 ILE CCC C 1
ATOM 16843 O O . ILE C 1 296 ? -28.540 -24.185 -4.535 1.000 13.680 262 ILE CCC O 1
ATOM 16859 N N . VAL C 1 297 ? -27.009 -23.710 -6.154 1.000 13.100 263 VAL CCC N 1
ATOM 16860 C CA . VAL C 1 297 ? -27.843 -22.676 -6.826 1.000 13.180 263 VAL CCC CA 1
ATOM 16861 C C . VAL C 1 297 ? -28.370 -23.319 -8.125 1.000 15.890 263 VAL CCC C 1
ATOM 16862 O O . VAL C 1 297 ? -27.760 -24.262 -8.632 1.000 14.120 263 VAL CCC O 1
ATOM 16875 N N . VAL C 1 298 ? -29.528 -22.889 -8.585 1.000 12.880 264 VAL CCC N 1
ATOM 16876 C CA . VAL C 1 298 ? -29.999 -23.188 -9.953 1.000 13.830 264 VAL CCC CA 1
ATOM 16877 C C . VAL C 1 298 ? -29.457 -22.089 -10.847 1.000 11.630 264 VAL CCC C 1
ATOM 16878 O O . VAL C 1 298 ? -29.880 -20.914 -10.726 1.000 11.890 264 VAL CCC O 1
ATOM 16891 N N . LYS C 1 299 ? -28.517 -22.416 -11.715 1.000 12.660 265 LYS CCC N 1
ATOM 16892 C CA A LYS C 1 299 ? -27.745 -21.384 -12.460 0.500 14.110 265 LYS CCC CA 1
ATOM 16893 C CA B LYS C 1 299 ? -27.745 -21.383 -12.460 0.500 14.310 265 LYS CCC CA 1
ATOM 16894 C C . LYS C 1 299 ? -28.703 -20.512 -13.285 1.000 11.810 265 LYS CCC C 1
ATOM 16895 O O . LYS C 1 299 ? -28.505 -19.302 -13.331 1.000 11.720 265 LYS CCC O 1
ATOM 16931 N N . GLU C 1 300 ? -29.732 -21.079 -13.907 1.000 14.760 266 GLU CCC N 1
ATOM 16932 C CA . GLU C 1 300 ? -30.665 -20.291 -14.751 1.000 17.190 266 GLU CCC CA 1
ATOM 16933 C C . GLU C 1 300 ? -31.485 -19.312 -13.902 1.000 11.550 266 GLU CCC C 1
ATOM 16934 O O . GLU C 1 300 ? -31.763 -18.176 -14.338 1.000 14.160 266 GLU CCC O 1
ATOM 16946 N N . ASP C 1 301 ? -31.737 -19.659 -12.647 1.000 11.850 267 ASP CCC N 1
ATOM 16947 C CA . ASP C 1 301 ? -32.551 -18.835 -11.728 1.000 15.320 267 ASP CCC CA 1
ATOM 16948 C C . ASP C 1 301 ? -31.677 -17.697 -11.176 1.000 10.750 267 ASP CCC C 1
ATOM 16949 O O . ASP C 1 301 ? -32.145 -16.524 -11.053 1.000 12.130 267 ASP CCC O 1
ATOM 16958 N N . VAL C 1 302 ? -30.390 -17.943 -10.942 1.000 11.270 268 VAL CCC N 1
ATOM 16959 C CA . VAL C 1 302 ? -29.448 -16.879 -10.544 1.000 14.110 268 VAL CCC CA 1
ATOM 16960 C C . VAL C 1 302 ? -29.357 -15.931 -11.713 1.000 9.330 268 VAL CCC C 1
ATOM 16961 O O . VAL C 1 302 ? -29.437 -14.673 -11.538 1.000 9.560 268 VAL CCC O 1
ATOM 16974 N N . ALA C 1 303 ? -29.146 -16.402 -12.940 1.000 11.490 269 ALA CCC N 1
ATOM 16975 C CA . ALA C 1 303 ? -28.962 -15.549 -14.126 1.000 15.480 269 ALA CCC CA 1
ATOM 16976 C C . ALA C 1 303 ? -30.182 -14.683 -14.358 1.000 10.210 269 ALA CCC C 1
ATOM 16977 O O . ALA C 1 303 ? -30.055 -13.467 -14.541 1.000 10.820 269 ALA CCC O 1
ATOM 16984 N N . GLU C 1 304 ? -31.364 -15.222 -14.172 1.000 12.690 270 GLU CCC N 1
ATOM 16985 C CA A GLU C 1 304 ? -32.616 -14.458 -14.398 0.700 16.000 270 GLU CCC CA 1
ATOM 16986 C CA B GLU C 1 304 ? -32.643 -14.482 -14.390 0.300 14.710 270 GLU CCC CA 1
ATOM 16987 C C . GLU C 1 304 ? -32.810 -13.423 -13.295 1.000 9.970 270 GLU CCC C 1
ATOM 16988 O O . GLU C 1 304 ? -33.125 -12.247 -13.571 1.000 11.890 270 GLU CCC O 1
ATOM 17010 N N . ALA C 1 305 ? -32.468 -13.756 -12.054 1.000 11.670 271 ALA CCC N 1
ATOM 17011 C CA . ALA C 1 305 ? -32.594 -12.770 -10.947 1.000 14.100 271 ALA CCC CA 1
ATOM 17012 C C . ALA C 1 305 ? -31.591 -11.630 -11.116 1.000 8.750 271 ALA CCC C 1
ATOM 17013 O O . ALA C 1 305 ? -31.893 -10.408 -10.922 1.000 10.100 271 ALA CCC O 1
ATOM 17020 N N . LEU C 1 306 ? -30.378 -11.904 -11.603 1.000 12.060 272 LEU CCC N 1
ATOM 17021 C CA A LEU C 1 306 ? -29.393 -10.843 -11.906 0.600 14.290 272 LEU CCC CA 1
ATOM 17022 C CA B LEU C 1 306 ? -29.376 -10.859 -11.960 0.400 15.380 272 LEU CCC CA 1
ATOM 17023 C C . LEU C 1 306 ? -29.923 -9.989 -13.084 1.000 10.710 272 LEU CCC C 1
ATOM 17024 O O . LEU C 1 306 ? -29.894 -8.727 -13.021 1.000 11.990 272 LEU CCC O 1
ATOM 17054 N N . ARG C 1 307 ? -30.413 -10.631 -14.141 1.000 13.960 273 ARG CCC N 1
ATOM 17055 C CA . ARG C 1 307 ? -30.760 -9.923 -15.389 1.000 19.430 273 ARG CCC CA 1
ATOM 17056 C C . ARG C 1 307 ? -31.916 -8.980 -15.131 1.000 13.940 273 ARG CCC C 1
ATOM 17057 O O . ARG C 1 307 ? -31.915 -7.908 -15.727 1.000 19.090 273 ARG CCC O 1
ATOM 17078 N N . THR C 1 308 ? -32.837 -9.284 -14.207 1.000 13.450 274 THR CCC N 1
ATOM 17079 C CA . THR C 1 308 ? -34.013 -8.418 -13.932 1.000 15.860 274 THR CCC CA 1
ATOM 17080 C C . THR C 1 308 ? -33.690 -7.397 -12.842 1.000 15.020 274 THR CCC C 1
ATOM 17081 O O . THR C 1 308 ? -34.485 -6.487 -12.590 1.000 18.320 274 THR CCC O 1
ATOM 17092 N N . GLY C 1 309 ? -32.503 -7.479 -12.257 1.000 13.910 275 GLY CCC N 1
ATOM 17093 C CA . GLY C 1 309 ? -32.102 -6.569 -11.172 1.000 14.620 275 GLY CCC CA 1
ATOM 17094 C C . GLY C 1 309 ? -32.663 -6.934 -9.817 1.000 12.050 275 GLY CCC C 1
ATOM 17095 O O . GLY C 1 309 ? -32.458 -6.182 -8.851 1.000 14.530 275 GLY CCC O 1
ATOM 17099 N N . HIS C 1 310 ? -33.161 -8.160 -9.693 1.000 10.140 276 HIS CCC N 1
ATOM 17100 C CA . HIS C 1 310 ? -33.532 -8.585 -8.322 1.000 11.220 276 HIS CCC CA 1
ATOM 17101 C C . HIS C 1 310 ? -32.236 -8.800 -7.521 1.000 11.740 276 HIS CCC C 1
ATOM 17102 O O . HIS C 1 310 ? -32.179 -8.524 -6.319 1.000 12.310 276 HIS CCC O 1
ATOM 17117 N N . LEU C 1 311 ? -31.236 -9.445 -8.130 1.000 9.270 277 LEU CCC N 1
ATOM 17118 C CA . LEU C 1 311 ? -29.877 -9.430 -7.534 1.000 9.850 277 LEU CCC CA 1
ATOM 17119 C C . LEU C 1 311 ? -29.111 -8.259 -8.162 1.000 10.130 277 LEU CCC C 1
ATOM 17120 O O . LEU C 1 311 ? -29.169 -8.138 -9.406 1.000 10.170 277 LEU CCC O 1
ATOM 17136 N N . ARG C 1 312 ? -28.342 -7.541 -7.367 1.000 10.740 278 ARG CCC N 1
ATOM 17137 C CA . ARG C 1 312 ? -27.305 -6.622 -7.871 1.000 14.060 278 ARG CCC CA 1
ATOM 17138 C C . ARG C 1 312 ? -26.042 -7.373 -8.264 1.000 11.540 278 ARG CCC C 1
ATOM 17139 O O . ARG C 1 312 ? -25.387 -6.996 -9.272 1.000 12.940 278 ARG CCC O 1
ATOM 17160 N N . GLY C 1 313 ? -25.772 -8.559 -7.713 1.000 8.800 279 GLY CCC N 1
ATOM 17161 C CA . GLY C 1 313 ? -24.486 -9.232 -7.954 1.000 8.220 279 GLY CCC CA 1
ATOM 17162 C C . GLY C 1 313 ? -24.541 -10.682 -7.588 1.000 7.390 279 GLY CCC C 1
ATOM 17163 O O . GLY C 1 313 ? -25.189 -10.988 -6.538 1.000 9.140 279 GLY CCC O 1
ATOM 17167 N N . TYR C 1 314 ? -23.697 -11.455 -8.200 1.000 8.960 280 TYR CCC N 1
ATOM 17168 C CA . TYR C 1 314 ? -23.436 -12.862 -7.887 1.000 7.960 280 TYR CCC CA 1
ATOM 17169 C C . TYR C 1 314 ? -21.961 -13.069 -8.092 1.000 8.460 280 TYR CCC C 1
ATOM 17170 O O . TYR C 1 314 ? -21.392 -12.661 -9.105 1.000 9.110 280 TYR CCC O 1
ATOM 17188 N N . GLY C 1 315 ? -21.342 -13.810 -7.174 1.000 8.550 281 GLY CCC N 1
ATOM 17189 C CA . GLY C 1 315 ? -19.953 -14.179 -7.385 1.000 8.740 281 GLY CCC CA 1
ATOM 17190 C C . GLY C 1 315 ? -19.563 -15.393 -6.582 1.000 10.530 281 GLY CCC C 1
ATOM 17191 O O . GLY C 1 315 ? -20.281 -15.791 -5.640 1.000 10.910 281 GLY CCC O 1
ATOM 17195 N N . GLY C 1 316 ? -18.352 -15.846 -6.840 1.000 9.830 282 GLY CCC N 1
ATOM 17196 C CA . GLY C 1 316 ? -17.836 -17.064 -6.272 1.000 11.220 282 GLY CCC CA 1
ATOM 17197 C C . GLY C 1 316 ? -16.871 -17.720 -7.207 1.000 9.420 282 GLY CCC C 1
ATOM 17198 O O . GLY C 1 316 ? -16.684 -17.304 -8.336 1.000 10.530 282 GLY CCC O 1
ATOM 17202 N N . ASP C 1 317 ? -16.562 -18.995 -6.885 1.000 9.460 283 ASP CCC N 1
ATOM 17203 C CA . ASP C 1 317 ? -15.579 -19.797 -7.638 1.000 10.140 283 ASP CCC CA 1
ATOM 17204 C C . ASP C 1 317 ? -16.080 -21.190 -8.009 1.000 11.230 283 ASP CCC C 1
ATOM 17205 O O . ASP C 1 317 ? -15.308 -21.908 -8.641 1.000 13.190 283 ASP CCC O 1
ATOM 17214 N N . VAL C 1 318 ? -17.314 -21.545 -7.714 1.000 10.630 284 VAL CCC N 1
ATOM 17215 C CA . VAL C 1 318 ? -17.740 -22.944 -7.848 1.000 10.940 284 VAL CCC CA 1
ATOM 17216 C C . VAL C 1 318 ? -18.845 -23.037 -8.899 1.000 12.570 284 VAL CCC C 1
ATOM 17217 O O . VAL C 1 318 ? -19.671 -22.142 -8.974 1.000 13.530 284 VAL CCC O 1
ATOM 17230 N N . TRP C 1 319 ? -18.869 -24.188 -9.552 1.000 13.150 285 TRP CCC N 1
ATOM 17231 C CA . TRP C 1 319 ? -19.672 -24.376 -10.775 1.000 12.830 285 TRP CCC CA 1
ATOM 17232 C C . TRP C 1 319 ? -20.128 -25.819 -10.786 1.000 12.890 285 TRP CCC C 1
ATOM 17233 O O . TRP C 1 319 ? -19.414 -26.707 -10.296 1.000 14.010 285 TRP CCC O 1
ATOM 17254 N N . PHE C 1 320 ? -21.200 -26.107 -11.523 1.000 13.120 286 PHE CCC N 1
ATOM 17255 C CA . PHE C 1 320 ? -21.512 -27.535 -11.785 1.000 17.280 286 PHE CCC CA 1
ATOM 17256 C C . PHE C 1 320 ? -21.878 -27.671 -13.255 1.000 17.720 286 PHE CCC C 1
ATOM 17257 O O . PHE C 1 320 ? -22.757 -26.983 -13.735 1.000 16.410 286 PHE CCC O 1
ATOM 17274 N N . PRO C 1 321 ? -21.251 -28.611 -13.982 1.000 18.700 287 PRO CCC N 1
ATOM 17275 C CA . PRO C 1 321 ? -20.086 -29.378 -13.531 1.000 19.570 287 PRO CCC CA 1
ATOM 17276 C C . PRO C 1 321 ? -18.793 -28.561 -13.637 1.000 15.980 287 PRO CCC C 1
ATOM 17277 O O . PRO C 1 321 ? -18.839 -27.398 -14.009 1.000 16.450 287 PRO CCC O 1
ATOM 17288 N N . GLN C 1 322 ? -17.659 -29.163 -13.295 1.000 17.490 288 GLN CCC N 1
ATOM 17289 C CA . GLN C 1 322 ? -16.314 -28.553 -13.430 1.000 17.960 288 GLN CCC CA 1
ATOM 17290 C C . GLN C 1 322 ? -15.395 -29.506 -14.181 1.000 13.810 288 GLN CCC C 1
ATOM 17291 O O . GLN C 1 322 ? -15.383 -30.705 -13.881 1.000 16.800 288 GLN CCC O 1
ATOM 17305 N N . PRO C 1 323 ? -14.630 -29.074 -15.203 1.000 15.630 289 PRO CCC N 1
ATOM 17306 C CA . PRO C 1 323 ? -14.604 -27.697 -15.696 1.000 16.590 289 PRO CCC CA 1
ATOM 17307 C C . PRO C 1 323 ? -15.978 -27.140 -16.090 1.000 19.640 289 PRO CCC C 1
ATOM 17308 O O . PRO C 1 323 ? -16.832 -27.872 -16.651 1.000 19.360 289 PRO CCC O 1
ATOM 17319 N N . ALA C 1 324 ? -16.201 -25.850 -15.851 1.000 14.780 290 ALA CCC N 1
ATOM 17320 C CA . ALA C 1 324 ? -17.474 -25.231 -16.278 1.000 14.600 290 ALA CCC CA 1
ATOM 17321 C C . ALA C 1 324 ? -17.468 -25.222 -17.810 1.000 17.760 290 ALA CCC C 1
ATOM 17322 O O . ALA C 1 324 ? -16.506 -24.794 -18.448 1.000 15.710 290 ALA CCC O 1
ATOM 17329 N N . PRO C 1 325 ? -18.576 -25.660 -18.441 1.000 14.330 291 PRO CCC N 1
ATOM 17330 C CA . PRO C 1 325 ? -18.669 -25.568 -19.896 1.000 14.700 291 PRO CCC CA 1
ATOM 17331 C C . PRO C 1 325 ? -18.387 -24.134 -20.343 1.000 14.860 291 PRO CCC C 1
ATOM 17332 O O . PRO C 1 325 ? -18.774 -23.144 -19.678 1.000 15.980 291 PRO CCC O 1
ATOM 17343 N N . ALA C 1 326 ? -17.854 -23.978 -21.555 1.000 15.450 292 ALA CCC N 1
ATOM 17344 C CA . ALA C 1 326 ? -17.492 -22.658 -22.111 1.000 17.500 292 ALA CCC CA 1
ATOM 17345 C C . ALA C 1 326 ? -18.704 -21.720 -22.194 1.000 12.040 292 ALA CCC C 1
ATOM 17346 O O . ALA C 1 326 ? -18.522 -20.474 -22.170 1.000 15.040 292 ALA CCC O 1
ATOM 17353 N N . ASP C 1 327 ? -19.905 -22.278 -22.395 1.000 15.630 293 ASP CCC N 1
ATOM 17354 C CA . ASP C 1 327 ? -21.153 -21.482 -22.505 1.000 15.820 293 ASP CCC CA 1
ATOM 17355 C C . ASP C 1 327 ? -21.945 -21.420 -21.197 1.000 15.110 293 ASP CCC C 1
ATOM 17356 O O . ASP C 1 327 ? -23.076 -20.907 -21.246 1.000 15.180 293 ASP CCC O 1
ATOM 17365 N N . HIS C 1 328 ? -21.370 -21.796 -20.050 1.000 13.430 294 HIS CCC N 1
ATOM 17366 C CA . HIS C 1 328 ? -22.109 -21.737 -18.773 1.000 12.890 294 HIS CCC CA 1
ATOM 17367 C C . HIS C 1 328 ? -22.626 -20.313 -18.587 1.000 11.620 294 HIS CCC C 1
ATOM 17368 O O . HIS C 1 328 ? -21.872 -19.323 -18.712 1.000 11.980 294 HIS CCC O 1
ATOM 17383 N N . VAL C 1 329 ? -23.925 -20.177 -18.297 1.000 11.640 295 VAL CCC N 1
ATOM 17384 C CA . VAL C 1 329 ? -24.583 -18.858 -18.273 1.000 11.350 295 VAL CCC CA 1
ATOM 17385 C C . VAL C 1 329 ? -23.882 -17.907 -17.247 1.000 9.630 295 VAL CCC C 1
ATOM 17386 O O . VAL C 1 329 ? -23.928 -16.673 -17.429 1.000 11.400 295 VAL CCC O 1
ATOM 17399 N N . LEU C 1 330 ? -23.384 -18.422 -16.121 1.000 13.050 296 LEU CCC N 1
ATOM 17400 C CA . LEU C 1 330 ? -22.845 -17.520 -15.065 1.000 12.640 296 LEU CCC CA 1
ATOM 17401 C C . LEU C 1 330 ? -21.434 -17.057 -15.424 1.000 14.590 296 LEU CCC C 1
ATOM 17402 O O . LEU C 1 330 ? -20.928 -16.192 -14.691 1.000 13.310 296 LEU CCC O 1
ATOM 17418 N N . ARG C 1 331 ? -20.876 -17.431 -16.576 1.000 12.370 297 ARG CCC N 1
ATOM 17419 C CA . ARG C 1 331 ? -19.614 -16.803 -17.024 1.000 11.900 297 ARG CCC CA 1
ATOM 17420 C C . ARG C 1 331 ? -19.849 -15.372 -17.424 1.000 12.280 297 ARG CCC C 1
ATOM 17421 O O . ARG C 1 331 ? -18.934 -14.567 -17.407 1.000 12.460 297 ARG CCC O 1
ATOM 17442 N N . THR C 1 332 ? -21.027 -15.085 -17.983 1.000 12.340 298 THR CCC N 1
ATOM 17443 C CA . THR C 1 332 ? -21.276 -13.809 -18.681 1.000 13.720 298 THR CCC CA 1
ATOM 17444 C C . THR C 1 332 ? -22.557 -13.070 -18.285 1.000 9.810 298 THR CCC C 1
ATOM 17445 O O . THR C 1 332 ? -22.658 -11.866 -18.617 1.000 12.050 298 THR CCC O 1
ATOM 17456 N N . ALA C 1 333 ? -23.398 -13.634 -17.418 1.000 11.710 299 ALA CCC N 1
ATOM 17457 C CA . ALA C 1 333 ? -24.626 -12.978 -16.965 1.000 12.150 299 ALA CCC CA 1
ATOM 17458 C C . ALA C 1 333 ? -24.278 -11.694 -16.219 1.000 10.160 299 ALA CCC C 1
ATOM 17459 O O . ALA C 1 333 ? -23.334 -11.721 -15.403 1.000 12.790 299 ALA CCC O 1
ATOM 17466 N N . LYS C 1 334 ? -25.033 -10.620 -16.390 1.000 11.490 300 LYS CCC N 1
ATOM 17467 C CA . LYS C 1 334 ? -24.827 -9.297 -15.798 1.000 11.550 300 LYS CCC CA 1
ATOM 17468 C C . LYS C 1 334 ? -26.140 -8.765 -15.244 1.000 12.380 300 LYS CCC C 1
ATOM 17469 O O . LYS C 1 334 ? -27.255 -9.141 -15.716 1.000 11.040 300 LYS CCC O 1
ATOM 17488 N N . ASN C 1 335 ? -26.055 -7.856 -14.269 1.000 9.870 301 ASN CCC N 1
ATOM 17489 C CA . ASN C 1 335 ? -27.172 -7.015 -13.837 1.000 12.150 301 ASN CCC CA 1
ATOM 17490 C C . ASN C 1 335 ? -27.537 -6.046 -14.956 1.000 12.330 301 ASN CCC C 1
ATOM 17491 O O . ASN C 1 335 ? -26.852 -6.008 -15.999 1.000 12.530 301 ASN CCC O 1
ATOM 17502 N N . PRO C 1 336 ? -28.631 -5.264 -14.801 1.000 13.060 302 PRO CCC N 1
ATOM 17503 C CA . PRO C 1 336 ? -29.092 -4.428 -15.913 1.000 13.480 302 PRO CCC CA 1
ATOM 17504 C C . PRO C 1 336 ? -28.137 -3.264 -16.212 1.000 15.060 302 PRO CCC C 1
ATOM 17505 O O . PRO C 1 336 ? -28.274 -2.662 -17.234 1.000 17.220 302 PRO CCC O 1
ATOM 17516 N N . PHE C 1 337 ? -27.151 -3.050 -15.358 1.000 13.720 303 PHE CCC N 1
ATOM 17517 C CA A PHE C 1 337 ? -26.196 -1.918 -15.458 0.600 14.240 303 PHE CCC CA 1
ATOM 17518 C CA B PHE C 1 337 ? -26.198 -1.921 -15.477 0.400 14.580 303 PHE CCC CA 1
ATOM 17519 C C . PHE C 1 337 ? -24.873 -2.407 -16.081 1.000 12.220 303 PHE CCC C 1
ATOM 17520 O O . PHE C 1 337 ? -23.959 -1.547 -16.184 1.000 16.460 303 PHE CCC O 1
ATOM 17552 N N . GLY C 1 338 ? -24.731 -3.684 -16.341 1.000 11.190 304 GLY CCC N 1
ATOM 17553 C CA . GLY C 1 338 ? -23.502 -4.242 -16.941 1.000 12.520 304 GLY CCC CA 1
ATOM 17554 C C . GLY C 1 338 ? -22.463 -4.721 -15.952 1.000 11.760 304 GLY CCC C 1
ATOM 17555 O O . GLY C 1 338 ? -21.289 -4.954 -16.339 1.000 13.050 304 GLY CCC O 1
ATOM 17559 N N . GLY C 1 339 ? -22.836 -4.830 -14.699 1.000 10.280 305 GLY CCC N 1
ATOM 17560 C CA . GLY C 1 339 ? -21.943 -5.289 -13.596 1.000 10.620 305 GLY CCC CA 1
ATOM 17561 C C . GLY C 1 339 ? -22.483 -6.584 -12.991 1.000 10.210 305 GLY CCC C 1
ATOM 17562 O O . GLY C 1 339 ? -23.378 -7.228 -13.533 1.000 11.730 305 GLY CCC O 1
ATOM 17566 N N . GLY C 1 340 ? -22.077 -6.810 -11.754 1.000 9.320 306 GLY CCC N 1
ATOM 17567 C CA . 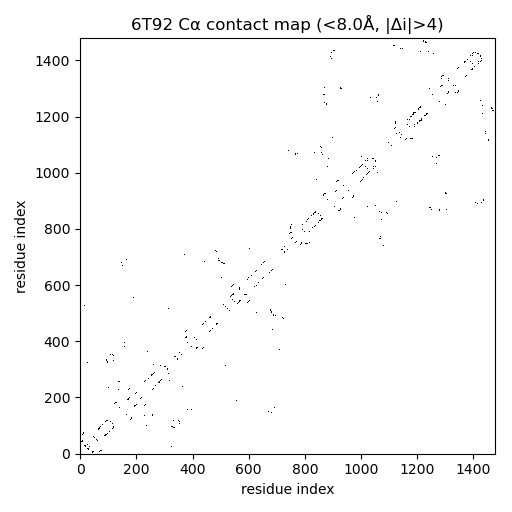GLY C 1 340 ? -22.702 -7.836 -10.921 1.000 8.740 306 GLY CCC CA 1
ATOM 17568 C C . GLY C 1 340 ? -22.179 -9.211 -11.075 1.000 8.190 306 GLY CCC C 1
ATOM 17569 O O . GLY C 1 340 ? -22.830 -10.140 -10.616 1.000 9.980 306 GLY CCC O 1
ATOM 17573 N N . ASN C 1 341 ? -21.068 -9.408 -11.807 1.000 7.010 307 ASN CCC N 1
ATOM 17574 C CA . ASN C 1 341 ? -20.561 -10.764 -11.980 1.000 6.290 307 ASN CCC CA 1
ATOM 17575 C C . ASN C 1 341 ? -19.119 -10.803 -11.462 1.000 10.110 307 ASN CCC C 1
ATOM 17576 O O . ASN C 1 341 ? -18.221 -10.114 -12.005 1.000 10.030 307 ASN CCC O 1
ATOM 17587 N N . ALA C 1 342 ? -18.879 -11.550 -10.387 1.000 8.800 308 ALA CCC N 1
ATOM 17588 C CA . ALA C 1 342 ? -17.528 -11.696 -9.786 1.000 7.900 308 ALA CCC CA 1
ATOM 17589 C C . ALA C 1 342 ? -17.173 -13.187 -9.764 1.000 8.930 308 ALA CCC C 1
ATOM 17590 O O . ALA C 1 342 ? -16.558 -13.646 -8.771 1.000 11.010 308 ALA CCC O 1
ATOM 17597 N N . MET C 1 343 ? -17.421 -13.891 -10.876 1.000 8.330 309 MET CCC N 1
ATOM 17598 C CA . MET C 1 343 ? -17.107 -15.305 -10.943 1.000 7.210 309 MET CCC CA 1
ATOM 17599 C C . MET C 1 343 ? -15.628 -15.480 -11.259 1.000 10.200 309 MET CCC C 1
ATOM 17600 O O . MET C 1 343 ? -15.057 -14.768 -12.088 1.000 11.140 309 MET CCC O 1
ATOM 17614 N N . VAL C 1 344 ? -15.067 -16.577 -10.771 1.000 10.140 310 VAL CCC N 1
ATOM 17615 C CA . VAL C 1 344 ? -13.693 -17.005 -11.103 1.000 8.350 310 VAL CCC CA 1
ATOM 17616 C C . VAL C 1 344 ? -13.746 -18.518 -11.226 1.000 7.980 310 VAL CCC C 1
ATOM 17617 O O . VAL C 1 344 ? -14.740 -19.148 -10.858 1.000 10.400 310 VAL CCC O 1
ATOM 17630 N N . PRO C 1 345 ? -12.698 -19.139 -11.815 1.000 8.850 311 PRO CCC N 1
ATOM 17631 C CA . PRO C 1 345 ? -12.619 -20.584 -11.843 1.000 8.620 311 PRO CCC CA 1
ATOM 17632 C C . PRO C 1 345 ? -12.524 -21.100 -10.414 1.000 10.470 311 PRO CCC C 1
ATOM 17633 O O . PRO C 1 345 ? -12.255 -20.362 -9.495 1.000 12.150 311 PRO CCC O 1
ATOM 17644 N N . HIS C 1 346 ? -12.629 -22.425 -10.260 1.000 10.070 312 HIS CCC N 1
ATOM 17645 C CA . HIS C 1 346 ? -12.623 -23.020 -8.923 1.000 11.060 312 HIS CCC CA 1
ATOM 17646 C C . HIS C 1 346 ? -11.207 -23.019 -8.361 1.000 13.160 312 HIS CCC C 1
ATOM 17647 O O . HIS C 1 346 ? -10.425 -23.968 -8.594 1.000 14.520 312 HIS CCC O 1
ATOM 17662 N N . MET C 1 347 ? -10.880 -21.916 -7.692 1.000 14.250 313 MET CCC N 1
ATOM 17663 C CA . MET C 1 347 ? -9.484 -21.696 -7.254 1.000 14.740 313 MET CCC CA 1
ATOM 17664 C C . MET C 1 347 ? -9.368 -21.357 -5.766 1.000 15.440 313 MET CCC C 1
ATOM 17665 O O . MET C 1 347 ? -8.197 -21.428 -5.294 1.000 12.480 313 MET CCC O 1
ATOM 17679 N N . SER C 1 348 ? -10.423 -20.947 -5.043 1.000 11.480 314 SER CCC N 1
ATOM 17680 C CA . SER C 1 348 ? -10.132 -20.366 -3.697 1.000 12.550 314 SER CCC CA 1
ATOM 17681 C C . SER C 1 348 ? -9.424 -21.379 -2.793 1.000 10.920 314 SER CCC C 1
ATOM 17682 O O . SER C 1 348 ? -8.393 -21.046 -2.090 1.000 12.590 314 SER CCC O 1
ATOM 17690 N N . GLY C 1 349 ? -9.911 -22.626 -2.779 1.000 11.680 315 GLY CCC N 1
ATOM 17691 C CA . GLY C 1 349 ? -9.323 -23.689 -1.950 1.000 13.920 315 GLY CCC CA 1
ATOM 17692 C C . GLY C 1 349 ? -8.005 -24.211 -2.480 1.000 13.550 315 GLY CCC C 1
ATOM 17693 O O . GLY C 1 349 ? -7.432 -25.109 -1.791 1.000 14.910 315 GLY CCC O 1
ATOM 17697 N N . THR C 1 350 ? -7.540 -23.757 -3.632 1.000 12.940 316 THR CCC N 1
ATOM 17698 C CA . THR C 1 350 ? -6.262 -24.262 -4.200 1.000 13.790 316 THR CCC CA 1
ATOM 17699 C C . THR C 1 350 ? -5.271 -23.102 -4.315 1.000 13.560 316 THR CCC C 1
ATOM 17700 O O . THR C 1 350 ? -4.387 -23.106 -5.152 1.000 12.430 316 THR CCC O 1
ATOM 17711 N N . SER C 1 351 ? -5.406 -22.100 -3.441 1.000 14.680 317 SER CCC N 1
ATOM 17712 C CA . SER C 1 351 ? -4.314 -21.117 -3.282 1.000 13.900 317 SER CCC CA 1
ATOM 17713 C C . SER C 1 351 ? -3.019 -21.841 -2.903 1.000 12.740 317 SER CCC C 1
ATOM 17714 O O . SER C 1 351 ? -3.067 -23.017 -2.461 1.000 13.300 317 SER CCC O 1
ATOM 17722 N N . LEU C 1 352 ? -1.888 -21.250 -3.181 1.000 13.850 318 LEU CCC N 1
ATOM 17723 C CA . LEU C 1 352 ? -0.589 -21.966 -2.954 1.000 13.140 318 LEU CCC CA 1
ATOM 17724 C C . LEU C 1 352 ? -0.423 -22.261 -1.458 1.000 14.560 318 LEU CCC C 1
ATOM 17725 O O . LEU C 1 352 ? 0.059 -23.359 -1.124 1.000 14.330 318 LEU CCC O 1
ATOM 17741 N N . ASP C 1 353 ? -0.976 -21.457 -0.586 1.000 14.980 319 ASP CCC N 1
ATOM 17742 C CA . ASP C 1 353 ? -0.907 -21.711 0.868 1.000 14.090 319 ASP CCC CA 1
ATOM 17743 C C . ASP C 1 353 ? -1.809 -22.907 1.191 1.000 16.460 319 ASP CCC C 1
ATOM 17744 O O . ASP C 1 353 ? -1.402 -23.783 2.002 1.0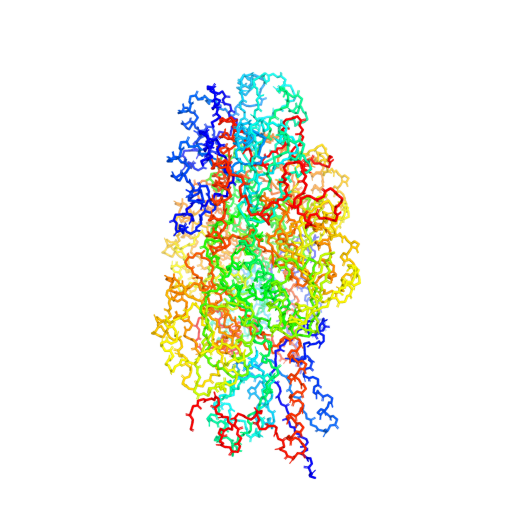00 18.520 319 ASP CCC O 1
ATOM 17753 N N . ALA C 1 354 ? -3.010 -22.985 0.621 1.000 13.520 320 ALA CCC N 1
ATOM 17754 C CA . ALA C 1 354 ? -3.907 -24.134 0.870 1.000 13.700 320 ALA CCC CA 1
ATOM 17755 C C . ALA C 1 354 ? -3.280 -25.426 0.343 1.000 12.160 320 ALA CCC C 1
ATOM 17756 O O . ALA C 1 354 ? -3.455 -26.477 0.975 1.000 14.470 320 ALA CCC O 1
ATOM 17763 N N . GLN C 1 355 ? -2.681 -25.379 -0.849 1.000 13.890 321 GLN CCC N 1
ATOM 17764 C CA . GLN C 1 355 ? -2.136 -26.626 -1.467 1.000 14.310 321 GLN CCC CA 1
ATOM 17765 C C . GLN C 1 355 ? -1.084 -27.241 -0.546 1.000 15.540 321 GLN CCC C 1
ATOM 17766 O O . GLN C 1 355 ? -1.028 -28.499 -0.461 1.000 17.700 321 GLN CCC O 1
ATOM 17780 N N . LYS C 1 356 ? -0.214 -26.458 0.068 1.000 18.670 322 LYS CCC N 1
ATOM 17781 C CA A LYS C 1 356 ? 0.800 -27.031 0.990 0.600 18.930 322 LYS CCC CA 1
ATOM 17782 C CA B LYS C 1 356 ? 0.805 -27.011 1.002 0.400 19.900 322 LYS CCC CA 1
ATOM 17783 C C . LYS C 1 356 ? 0.080 -27.815 2.090 1.000 19.260 322 LYS CCC C 1
ATOM 17784 O O . LYS C 1 356 ? 0.532 -28.968 2.406 1.000 20.010 322 LYS CCC O 1
ATOM 17820 N N . ARG C 1 357 ? -1.028 -27.282 2.622 1.000 17.930 323 ARG CCC N 1
ATOM 17821 C CA . ARG C 1 357 ? -1.774 -27.912 3.732 1.000 22.420 323 ARG CCC CA 1
ATOM 17822 C C . ARG C 1 357 ? -2.499 -29.168 3.238 1.000 18.750 323 ARG CCC C 1
ATOM 17823 O O . ARG C 1 357 ? -2.393 -30.215 3.897 1.000 20.690 323 ARG CCC O 1
ATOM 17844 N N . TYR C 1 358 ? -3.183 -29.144 2.099 1.000 17.320 324 TYR CCC N 1
ATOM 17845 C CA . TYR C 1 358 ? -3.957 -30.344 1.695 1.000 17.690 324 TYR CCC CA 1
ATOM 17846 C C . TYR C 1 358 ? -3.001 -31.388 1.123 1.000 13.670 324 TYR CCC C 1
ATOM 17847 O O . TYR C 1 358 ? -3.326 -32.598 1.279 1.000 18.350 324 TYR CCC O 1
ATOM 17865 N N . ALA C 1 359 ? -1.868 -31.022 0.550 1.000 16.130 325 ALA CCC N 1
ATOM 17866 C CA . ALA C 1 359 ? -0.881 -32.040 0.105 1.000 19.480 325 ALA CCC CA 1
ATOM 17867 C C . ALA C 1 359 ? -0.387 -32.792 1.336 1.000 24.320 325 ALA CCC C 1
ATOM 17868 O O . ALA C 1 359 ? -0.353 -34.057 1.288 1.000 23.870 325 ALA CCC O 1
ATOM 17875 N N . GLU C 1 360 ? -0.029 -32.089 2.416 1.000 20.550 326 GLU CCC N 1
ATOM 17876 C CA A GLU C 1 360 ? 0.455 -32.746 3.662 0.600 22.290 326 GLU CCC CA 1
ATOM 17877 C CA B GLU C 1 360 ? 0.453 -32.735 3.670 0.400 23.660 326 GLU CCC CA 1
ATOM 17878 C C . GLU C 1 360 ? -0.668 -33.626 4.220 1.000 25.910 326 GLU CCC C 1
ATOM 17879 O O . GLU C 1 360 ? -0.379 -34.766 4.627 1.000 27.540 326 GLU CCC O 1
ATOM 17901 N N . GLY C 1 361 ? -1.907 -33.131 4.194 1.000 19.590 327 GLY CCC N 1
ATOM 17902 C CA . GLY C 1 361 ? -3.072 -33.849 4.707 1.000 20.630 327 GLY CCC CA 1
ATOM 17903 C C . GLY C 1 361 ? -3.372 -35.111 3.923 1.000 20.320 327 GLY CCC C 1
ATOM 17904 O O . GLY C 1 361 ? -3.732 -36.145 4.530 1.000 23.380 327 GLY CCC O 1
ATOM 17908 N N . VAL C 1 362 ? -3.281 -35.059 2.603 1.000 19.580 328 VAL CCC N 1
ATOM 17909 C CA . VAL C 1 362 ? -3.481 -36.273 1.759 1.000 18.380 328 VAL CCC CA 1
ATOM 17910 C C . VAL C 1 362 ? -2.419 -37.319 2.143 1.000 19.950 328 VAL CCC C 1
ATOM 17911 O O . VAL C 1 362 ? -2.787 -38.510 2.269 1.000 22.500 328 VAL CCC O 1
ATOM 17924 N N . LYS C 1 363 ? -1.150 -36.931 2.260 1.000 20.250 329 LYS CCC N 1
ATOM 17925 C CA . LYS C 1 363 ? -0.072 -37.894 2.648 1.000 22.220 329 LYS CCC CA 1
ATOM 17926 C C . LYS C 1 363 ? -0.438 -38.529 3.988 1.000 17.390 329 LYS CCC C 1
ATOM 17927 O O . LYS C 1 363 ? -0.324 -39.790 4.125 1.000 21.190 329 LYS CCC O 1
ATOM 17946 N N . ARG C 1 364 ? -0.891 -37.751 4.954 1.000 22.740 330 ARG CCC N 1
ATOM 17947 C CA A ARG C 1 364 ? -1.291 -38.225 6.307 0.600 26.080 330 ARG CCC CA 1
ATOM 17948 C CA B ARG C 1 364 ? -1.290 -38.221 6.309 0.400 22.510 330 ARG CCC CA 1
ATOM 17949 C C . ARG C 1 364 ? -2.403 -39.271 6.174 1.000 23.610 330 ARG CCC C 1
ATOM 17950 O O . ARG C 1 364 ? -2.289 -40.350 6.799 1.000 29.470 330 ARG CCC O 1
ATOM 17990 N N . ILE C 1 365 ? -3.452 -38.973 5.396 1.000 19.650 331 ILE CCC N 1
ATOM 17991 C CA . ILE C 1 365 ? -4.605 -39.904 5.213 1.000 23.900 331 ILE CCC CA 1
ATOM 17992 C C . ILE C 1 365 ? -4.096 -41.183 4.533 1.000 18.450 331 ILE CCC C 1
ATOM 17993 O O . ILE C 1 365 ? -4.494 -42.297 4.943 1.000 24.260 331 ILE CCC O 1
ATOM 18009 N N . LEU C 1 366 ? -3.299 -41.042 3.478 1.000 22.790 332 LEU CCC N 1
ATOM 18010 C CA . LEU C 1 366 ? -2.710 -42.216 2.773 1.000 21.320 332 LEU CCC CA 1
ATOM 18011 C C . LEU C 1 366 ? -1.902 -43.054 3.769 1.000 32.990 332 LEU CCC C 1
ATOM 18012 O O . LEU C 1 366 ? -2.022 -44.293 3.702 1.000 29.130 332 LEU CCC O 1
ATOM 18028 N N . ASP C 1 367 ? -1.106 -42.437 4.640 1.000 28.530 333 ASP CCC N 1
ATOM 18029 C CA . ASP C 1 367 ? -0.264 -43.198 5.603 1.000 27.180 333 ASP CCC CA 1
ATOM 18030 C C . ASP C 1 367 ? -1.171 -43.965 6.576 1.000 34.060 333 ASP CCC C 1
ATOM 18031 O O . ASP C 1 367 ? -0.851 -45.143 6.873 1.000 27.190 333 ASP CCC O 1
ATOM 18040 N N . SER C 1 368 ? -2.278 -43.373 7.028 1.000 27.310 334 SER CCC N 1
ATOM 18041 C CA . SER C 1 368 ? -3.281 -44.035 7.912 1.000 33.830 334 SER CCC CA 1
ATOM 18042 C C . SER C 1 368 ? -3.765 -45.330 7.254 1.000 26.180 334 SER CCC C 1
ATOM 18043 O O . SER C 1 368 ? -3.873 -46.348 7.983 1.000 35.560 334 SER CCC O 1
ATOM 18051 N N . TYR C 1 369 ? -4.043 -45.314 5.946 1.000 25.520 335 TYR CCC N 1
ATOM 18052 C CA . TYR C 1 369 ? -4.564 -46.498 5.206 1.000 27.700 335 TYR CCC CA 1
ATOM 18053 C C . TYR C 1 369 ? -3.409 -47.488 4.966 1.000 27.320 335 TYR CCC C 1
ATOM 18054 O O . TYR C 1 369 ? -3.553 -48.701 5.311 1.000 30.260 335 TYR CCC O 1
ATOM 18072 N N . LEU C 1 370 ? -2.306 -47.023 4.372 1.000 27.950 336 LEU CCC N 1
ATOM 18073 C CA . LEU C 1 370 ? -1.209 -47.899 3.876 1.000 31.250 336 LEU CCC CA 1
ATOM 18074 C C . LEU C 1 370 ? -0.501 -48.588 5.056 1.000 41.800 336 LEU CCC C 1
ATOM 18075 O O . LEU C 1 370 ? -0.035 -49.742 4.866 1.000 39.350 336 LEU CCC O 1
ATOM 18091 N N . SER C 1 371 ? -0.416 -47.928 6.215 1.000 46.440 337 SER CCC N 1
ATOM 18092 C CA . SER C 1 371 ? 0.163 -48.489 7.470 1.000 37.080 337 SER CCC CA 1
ATOM 18093 C C . SER C 1 371 ? -0.674 -49.672 7.983 1.000 42.460 337 SER CCC C 1
ATOM 18094 O O . SER C 1 371 ? -0.143 -50.459 8.783 1.000 36.820 337 SER CCC O 1
ATOM 18102 N N . GLY C 1 372 ? -1.948 -49.762 7.598 1.000 34.710 338 GLY CCC N 1
ATOM 18103 C CA . GLY C 1 372 ? -2.908 -50.737 8.149 1.000 34.430 338 GLY CCC CA 1
ATOM 18104 C C . GLY C 1 372 ? -3.451 -50.301 9.498 1.000 26.660 338 GLY CCC C 1
ATOM 18105 O O . GLY C 1 372 ? -4.242 -51.047 10.069 1.000 31.870 338 GLY CCC O 1
ATOM 18109 N N . ARG C 1 373 ? -3.082 -49.109 9.983 1.000 30.720 339 ARG CCC N 1
ATOM 18110 C CA . ARG C 1 373 ? -3.563 -48.556 11.286 1.000 28.430 339 ARG CCC CA 1
ATOM 18111 C C . ARG C 1 373 ? -5.002 -48.045 11.143 1.000 35.910 339 ARG CCC C 1
ATOM 18112 O O . ARG C 1 373 ? -5.771 -48.154 12.117 1.000 33.980 339 ARG CCC O 1
ATOM 18133 N N . PHE C 1 374 ? -5.355 -47.494 9.976 1.000 35.480 340 PHE CCC N 1
ATOM 18134 C CA . PHE C 1 374 ? -6.676 -46.866 9.714 1.000 30.790 340 PHE CCC CA 1
ATOM 18135 C C . PHE C 1 374 ? -6.996 -45.843 10.815 1.000 29.690 340 PHE CCC C 1
ATOM 18136 O O . PHE C 1 374 ? -8.175 -45.720 11.193 1.000 31.830 340 PHE CCC O 1
ATOM 18153 N N . ASP C 1 375 ? -5.978 -45.109 11.278 1.000 33.110 341 ASP CCC N 1
ATOM 18154 C CA . ASP C 1 375 ? -6.050 -44.139 12.401 1.000 32.420 341 ASP CCC CA 1
ATOM 18155 C C . ASP C 1 375 ? -6.346 -42.742 11.833 1.000 32.950 341 ASP CCC C 1
ATOM 18156 O O . ASP C 1 375 ? -5.650 -41.795 12.183 1.000 29.000 341 ASP CCC O 1
ATOM 18165 N N . TYR C 1 376 ? -7.403 -42.631 11.045 1.000 26.760 342 TYR CCC N 1
ATOM 18166 C CA . TYR C 1 376 ? -7.821 -41.340 10.447 1.000 28.820 342 TYR CCC CA 1
ATOM 18167 C C . TYR C 1 376 ? -8.208 -40.362 11.552 1.000 27.710 342 TYR CCC C 1
ATOM 18168 O O . TYR C 1 376 ? -8.754 -40.767 12.590 1.000 26.830 342 TYR CCC O 1
ATOM 18186 N N . ARG C 1 377 ? -7.964 -39.078 11.309 1.000 21.450 343 ARG CCC N 1
ATOM 18187 C CA A ARG C 1 377 ? -8.604 -38.003 12.106 0.600 18.860 343 ARG CCC CA 1
ATOM 18188 C CA B ARG C 1 377 ? -8.603 -38.002 12.107 0.400 20.000 343 ARG CCC CA 1
ATOM 18189 C C . ARG C 1 377 ? -10.105 -38.109 11.880 1.000 16.810 343 ARG CCC C 1
ATOM 18190 O O . ARG C 1 377 ? -10.543 -38.119 10.722 1.000 21.470 343 ARG CCC O 1
ATOM 18230 N N . PRO C 1 378 ? -10.929 -38.248 12.928 1.000 22.260 344 PRO CCC N 1
ATOM 18231 C CA . PRO C 1 378 ? -12.362 -38.409 12.698 1.000 21.600 344 PRO CCC CA 1
ATOM 18232 C C . PRO C 1 378 ? -12.965 -37.286 11.838 1.000 22.490 344 PRO CCC C 1
ATOM 18233 O O . PRO C 1 378 ? -13.854 -37.548 11.062 1.000 21.090 344 PRO CCC O 1
ATOM 18244 N N . GLU C 1 379 ? -12.512 -36.044 12.028 1.000 21.950 345 GLU CCC N 1
ATOM 18245 C CA . GLU C 1 379 ? -13.063 -34.865 11.291 1.000 19.870 345 GLU CCC CA 1
ATOM 18246 C C . GLU C 1 379 ? -12.765 -34.968 9.793 1.000 20.000 345 GLU CCC C 1
ATOM 18247 O O . GLU C 1 379 ? -13.423 -34.229 9.030 1.000 19.190 345 GLU CCC O 1
ATOM 18259 N N . ASP C 1 380 ? -11.827 -35.797 9.356 1.000 18.010 346 ASP CCC N 1
ATOM 18260 C CA . ASP C 1 380 ? -11.508 -36.011 7.923 1.000 20.790 346 ASP CCC CA 1
ATOM 18261 C C . ASP C 1 380 ? -12.516 -36.978 7.269 1.000 14.830 346 ASP CCC C 1
ATOM 18262 O O . ASP C 1 380 ? -12.518 -37.053 6.030 1.000 18.030 346 ASP CCC O 1
ATOM 18271 N N . LEU C 1 381 ? -13.321 -37.698 8.045 1.000 23.370 347 LEU CCC N 1
ATOM 18272 C CA . LEU C 1 381 ? -14.167 -38.782 7.471 1.000 19.210 347 LEU CCC CA 1
ATOM 18273 C C . LEU C 1 381 ? -15.549 -38.266 7.084 1.000 14.970 347 LEU CCC C 1
ATOM 18274 O O . LEU C 1 381 ? -16.200 -37.594 7.877 1.000 20.670 347 LEU CCC O 1
ATOM 18290 N N . ILE C 1 382 ? -15.933 -38.532 5.843 1.000 18.050 348 ILE CCC N 1
ATOM 18291 C CA . ILE C 1 382 ? -17.265 -38.155 5.315 1.000 18.320 348 ILE CCC CA 1
ATOM 18292 C C . ILE C 1 382 ? -18.180 -39.385 5.353 1.000 22.380 348 ILE CCC C 1
ATOM 18293 O O . ILE C 1 382 ? -19.271 -39.271 5.913 1.000 20.190 348 ILE CCC O 1
ATOM 18309 N N . VAL C 1 383 ? -17.736 -40.504 4.769 1.000 22.960 349 VAL CCC N 1
ATOM 18310 C CA . VAL C 1 383 ? -18.367 -41.841 4.990 1.000 23.450 349 VAL CCC CA 1
ATOM 18311 C C . VAL C 1 383 ? -17.257 -42.839 5.295 1.000 28.210 349 VAL CCC C 1
ATOM 18312 O O . VAL C 1 383 ? -16.091 -42.664 4.869 1.000 22.830 349 VAL CCC O 1
ATOM 18325 N N . HIS C 1 384 ? -17.616 -43.864 6.057 1.000 24.220 350 HIS CCC N 1
ATOM 18326 C CA . HIS C 1 384 ? -16.652 -44.877 6.546 1.000 20.170 350 HIS CCC CA 1
ATOM 18327 C C . HIS C 1 384 ? -17.439 -46.097 7.020 1.000 29.300 350 HIS CCC C 1
ATOM 18328 O O . HIS C 1 384 ? -18.479 -45.911 7.661 1.000 22.250 350 HIS CCC O 1
ATOM 18343 N N . GLN C 1 385 ? -16.983 -47.298 6.669 1.000 34.900 351 GLN CCC N 1
ATOM 18344 C CA . GLN C 1 385 ? -17.587 -48.569 7.144 1.000 27.590 351 GLN CCC CA 1
ATOM 18345 C C . GLN C 1 385 ? -19.099 -48.571 6.855 1.000 39.320 351 GLN CCC C 1
ATOM 18346 O O . GLN C 1 385 ? -19.859 -49.151 7.654 1.000 30.300 351 GLN CCC O 1
ATOM 18360 N N . GLY C 1 386 ? -19.522 -47.966 5.741 1.000 32.400 352 GLY CCC N 1
ATOM 18361 C CA . GLY C 1 386 ? -20.896 -48.065 5.217 1.000 26.270 352 GLY CCC CA 1
ATOM 18362 C C . GLY C 1 386 ? -21.852 -47.052 5.824 1.000 30.960 352 GLY CCC C 1
ATOM 18363 O O . GLY C 1 386 ? -23.064 -47.145 5.513 1.000 30.990 352 GLY CCC O 1
ATOM 18367 N N . LYS C 1 387 ? -21.342 -46.098 6.611 1.000 30.540 353 LYS CCC N 1
ATOM 18368 C CA . LYS C 1 387 ? -22.180 -45.056 7.253 1.000 25.510 353 LYS CCC CA 1
ATOM 18369 C C . LYS C 1 387 ? -21.596 -43.661 7.031 1.000 21.160 353 LYS CCC C 1
ATOM 18370 O O . LYS C 1 387 ? -20.380 -43.526 6.924 1.000 21.800 353 LYS CCC O 1
ATOM 18389 N N . TYR C 1 388 ? -22.474 -42.663 7.037 1.000 21.600 354 TYR CCC N 1
ATOM 18390 C CA . TYR C 1 388 ? -22.034 -41.253 7.162 1.000 17.310 354 TYR CCC CA 1
ATOM 18391 C C . TYR C 1 388 ? -21.285 -41.095 8.477 1.000 23.720 354 TYR CCC C 1
ATOM 18392 O O . TYR C 1 388 ? -21.748 -41.611 9.514 1.000 25.310 354 TYR CCC O 1
ATOM 18410 N N . ALA C 1 389 ? -20.149 -40.390 8.414 1.000 19.560 355 ALA CCC N 1
ATOM 18411 C CA . ALA C 1 389 ? -19.259 -40.142 9.570 1.000 21.610 355 ALA CCC CA 1
ATOM 18412 C C . ALA C 1 389 ? -19.245 -38.640 9.900 1.000 19.810 355 ALA CCC C 1
ATOM 18413 O O . ALA C 1 389 ? -18.373 -38.197 10.659 1.000 24.580 355 ALA CCC O 1
ATOM 18420 N N . THR C 1 390 ? -20.204 -37.881 9.376 1.000 21.300 356 THR CCC N 1
ATOM 18421 C CA . THR C 1 390 ? -20.301 -36.410 9.575 1.000 22.790 356 THR CCC CA 1
ATOM 18422 C C . THR C 1 390 ? -21.764 -36.043 9.792 1.000 19.870 356 THR CCC C 1
ATOM 18423 O O . THR C 1 390 ? -22.652 -36.666 9.196 1.000 17.670 356 THR CCC O 1
ATOM 18434 N N . ARG C 1 391 ? -21.988 -34.964 10.524 1.000 18.710 357 ARG CCC N 1
ATOM 18435 C CA A ARG C 1 391 ? -23.320 -34.350 10.745 0.400 19.800 357 ARG CCC CA 1
ATOM 18436 C CA B ARG C 1 391 ? -23.330 -34.363 10.725 0.600 18.600 357 ARG CCC CA 1
ATOM 18437 C C . ARG C 1 391 ? -23.547 -33.230 9.715 1.000 16.880 357 ARG CCC C 1
ATOM 18438 O O . ARG C 1 391 ? -24.649 -32.677 9.693 1.000 19.370 357 ARG CCC O 1
ATOM 18478 N N . ALA C 1 392 ? -22.543 -32.927 8.904 1.000 16.360 358 ALA CCC N 1
ATOM 18479 C CA . ALA C 1 392 ? -22.566 -31.664 8.110 1.000 17.140 358 ALA CCC CA 1
ATOM 18480 C C . ALA C 1 392 ? -23.199 -31.873 6.725 1.000 18.910 358 ALA CCC C 1
ATOM 18481 O O . ALA C 1 392 ? -23.506 -30.862 6.081 1.000 16.100 358 ALA CCC O 1
ATOM 18488 N N . TYR C 1 393 ? -23.465 -33.106 6.307 1.000 16.870 359 TYR CCC N 1
ATOM 18489 C CA . TYR C 1 393 ? -24.084 -33.435 4.992 1.000 17.010 359 TYR CCC CA 1
ATOM 18490 C C . TYR C 1 393 ? -25.574 -33.725 5.187 1.000 19.130 359 TYR CCC C 1
ATOM 18491 O O . TYR C 1 393 ? -26.065 -34.714 4.642 1.000 19.790 359 TYR CCC O 1
ATOM 18509 N N . GLY C 1 394 ? -26.254 -32.899 5.986 1.000 17.990 360 GLY CCC N 1
ATOM 18510 C CA . GLY C 1 394 ? -27.681 -33.038 6.298 1.000 20.500 360 GLY CCC CA 1
ATOM 18511 C C . GLY C 1 394 ? -27.906 -33.637 7.670 1.000 19.910 360 GLY CCC C 1
ATOM 18512 O O . GLY C 1 394 ? -27.015 -34.344 8.192 1.000 20.590 360 GLY CCC O 1
ATOM 18516 N N . GLN C 1 395 ? -29.094 -33.408 8.198 1.000 21.120 361 GLN CCC N 1
ATOM 18517 C CA . GLN C 1 395 ? -29.568 -33.946 9.501 1.000 24.670 361 GLN CCC CA 1
ATOM 18518 C C . GLN C 1 395 ? -29.913 -35.418 9.307 1.000 30.890 361 GLN CCC C 1
ATOM 18519 O O . GLN C 1 395 ? -30.835 -35.713 8.551 1.000 29.530 361 GLN CCC O 1
ATOM 18533 N N . ARG C 1 396 ? -29.154 -36.304 9.943 1.000 38.060 362 ARG CCC N 1
ATOM 18534 C CA . ARG C 1 396 ? -29.271 -37.770 9.754 1.000 49.830 362 ARG CCC CA 1
ATOM 18535 C C . ARG C 1 396 ? -29.495 -38.477 11.094 1.000 63.080 362 ARG CCC C 1
ATOM 18536 O O . ARG C 1 396 ? -28.875 -38.076 12.107 1.000 62.520 362 ARG CCC O 1
ATOM 18557 N N . GLU C 1 397 ? -30.357 -39.497 11.077 1.000 67.470 363 GLU CCC N 1
ATOM 18558 C CA . GLU C 1 397 ? -30.288 -40.674 11.985 1.000 68.500 363 GLU CCC CA 1
ATOM 18559 C C . GLU C 1 397 ? -29.177 -41.571 11.422 1.000 80.910 363 GLU CCC C 1
ATOM 18560 O O . GLU C 1 397 ? -28.898 -41.445 10.214 1.000 96.530 363 GLU CCC O 1
ATOM 18572 N N . ASP C 1 398 ? -28.548 -42.412 12.248 1.000 100.280 364 ASP CCC N 1
ATOM 18573 C CA . ASP C 1 398 ? -27.373 -43.242 11.857 1.000 108.290 364 ASP CCC CA 1
ATOM 18574 C C . ASP C 1 398 ? -26.243 -42.335 11.352 1.000 108.730 364 ASP CCC C 1
ATOM 18575 O O . ASP C 1 398 ? -25.850 -42.463 10.171 1.000 96.970 364 ASP CCC O 1
ATOM 18584 N N . VAL C 1 399 ? -25.730 -41.479 12.238 1.000 105.270 365 VAL CCC N 1
ATOM 18585 C CA . VAL C 1 399 ? -24.428 -40.754 12.084 1.000 95.100 365 VAL CCC CA 1
ATOM 18586 C C . VAL C 1 399 ? -23.407 -41.432 13.008 1.000 88.150 365 VAL CCC C 1
ATOM 18587 O O . VAL C 1 399 ? -23.673 -41.502 14.223 1.000 100.640 365 VAL CCC O 1
ATOM 18600 N N . LYS C 1 400 ? -22.309 -41.945 12.444 1.000 80.290 366 LYS CCC N 1
ATOM 18601 C CA . LYS C 1 400 ? -21.337 -42.841 13.135 1.000 73.910 366 LYS CCC CA 1
ATOM 18602 C C . LYS C 1 400 ? -19.978 -42.132 13.274 1.000 70.970 366 LYS CCC C 1
ATOM 18603 O O . LYS C 1 400 ? -19.033 -42.462 12.527 1.000 46.440 366 LYS CCC O 1
ATOM 18622 N N . ILE C 1 401 ? -19.891 -41.198 14.228 1.000 73.880 367 ILE CCC N 1
ATOM 18623 C CA . ILE C 1 401 ? -18.665 -40.399 14.537 1.000 72.400 367 ILE CCC CA 1
ATOM 18624 C C . ILE C 1 401 ? -17.680 -41.295 15.304 1.000 65.530 367 ILE CCC C 1
ATOM 18625 O O . ILE C 1 401 ? -16.967 -42.106 14.709 1.000 57.650 367 ILE CCC O 1
ATOM 18641 N N . TYR D 1 29 ? -26.071 37.729 19.132 1.000 89.360 -5 TYR DDD N 1
ATOM 18642 C CA . TYR D 1 29 ? -26.382 38.145 17.725 1.000 92.230 -5 TYR DDD CA 1
ATOM 18643 C C . TYR D 1 29 ? -25.090 38.355 16.923 1.000 89.320 -5 TYR DDD C 1
ATOM 18644 O O . TYR D 1 29 ? -24.214 39.139 17.340 1.000 128.760 -5 TYR DDD O 1
ATOM 18662 N N . THR D 1 30 ? -24.998 37.651 15.793 1.000 68.000 -4 THR DDD N 1
ATOM 18663 C CA . THR D 1 30 ? -23.994 37.833 14.706 1.000 58.640 -4 THR DDD CA 1
ATOM 18664 C C . THR D 1 30 ? -24.767 38.029 13.395 1.000 32.750 -4 THR DDD C 1
ATOM 18665 O O . THR D 1 30 ? -25.725 37.280 13.171 1.000 38.160 -4 THR DDD O 1
ATOM 18676 N N . ALA D 1 31 ? -24.405 39.029 12.590 1.000 36.230 -3 ALA DDD N 1
ATOM 18677 C CA . ALA D 1 31 ? -25.006 39.280 11.258 1.000 40.090 -3 ALA DDD CA 1
ATOM 18678 C C . ALA D 1 31 ? -24.551 38.168 10.301 1.000 33.860 -3 ALA DDD C 1
ATOM 18679 O O . ALA D 1 31 ? -23.315 37.968 10.188 1.000 32.190 -3 ALA DDD O 1
ATOM 18686 N N . ARG D 1 32 ? -25.501 37.474 9.660 1.000 37.060 -2 ARG DDD N 1
ATOM 18687 C CA . ARG D 1 32 ? -25.238 36.502 8.556 1.000 35.290 -2 ARG DDD CA 1
ATOM 18688 C C . ARG D 1 32 ? -24.584 37.240 7.384 1.000 38.040 -2 ARG DDD C 1
ATOM 18689 O O . ARG D 1 32 ? -24.882 38.455 7.192 1.000 30.780 -2 ARG DDD O 1
ATOM 18710 N N . LEU D 1 33 ? -23.716 36.559 6.629 1.000 28.450 -1 LEU DDD N 1
ATOM 18711 C CA . LEU D 1 33 ? -23.162 37.096 5.358 1.000 36.130 -1 LEU DDD CA 1
ATOM 18712 C C . LEU D 1 33 ? -24.286 37.091 4.318 1.000 34.930 -1 LEU DDD C 1
ATOM 18713 O O . LEU D 1 33 ? -25.202 36.264 4.457 1.000 29.370 -1 LEU DDD O 1
ATOM 18729 N N . GLN D 1 34 ? -24.240 38.016 3.353 1.000 35.590 0 GLN DDD N 1
ATOM 18730 C CA . GLN D 1 34 ? -25.364 38.304 2.416 1.000 26.480 0 GLN DDD CA 1
ATOM 18731 C C . GLN D 1 34 ? -24.946 38.113 0.953 1.000 20.880 0 GLN DDD C 1
ATOM 18732 O O . GLN D 1 34 ? -23.842 38.516 0.575 1.000 25.770 0 GLN DDD O 1
ATOM 18746 N N . MET D 1 35 ? -25.850 37.534 0.155 1.000 26.310 1 MET DDD N 1
ATOM 18747 C CA . MET D 1 35 ? -25.752 37.497 -1.331 1.000 22.080 1 MET DDD CA 1
ATOM 18748 C C . MET D 1 35 ? -24.395 36.910 -1.750 1.000 22.540 1 MET DDD C 1
ATOM 18749 O O . MET D 1 35 ? -23.711 37.470 -2.626 1.000 25.370 1 MET DDD O 1
ATOM 18763 N N . VAL D 1 36 ? -24.019 35.776 -1.156 1.000 25.020 2 VAL DDD N 1
ATOM 18764 C CA . VAL D 1 36 ? -22.675 35.167 -1.356 1.000 26.740 2 VAL DDD CA 1
ATOM 18765 C C . VAL D 1 36 ? -22.701 34.362 -2.661 1.000 22.470 2 VAL DDD C 1
ATOM 18766 O O . VAL D 1 36 ? -23.641 33.564 -2.859 1.000 22.360 2 VAL DDD O 1
ATOM 18779 N N . LYS D 1 37 ? -21.694 34.548 -3.505 1.000 25.390 3 LYS DDD N 1
ATOM 18780 C CA A LYS D 1 37 ? -21.489 33.748 -4.744 0.600 24.820 3 LYS DDD CA 1
ATOM 18781 C CA B LYS D 1 37 ? -21.491 33.744 -4.740 0.400 23.570 3 LYS DDD CA 1
ATOM 18782 C C . LYS D 1 37 ? -20.762 32.446 -4.380 1.000 22.910 3 LYS DDD C 1
ATOM 18783 O O . LYS D 1 37 ? -19.589 32.519 -3.930 1.000 20.370 3 LYS DDD O 1
ATOM 18819 N N . VAL D 1 38 ? -21.446 31.325 -4.565 1.000 18.590 4 VAL DDD N 1
ATOM 18820 C CA . VAL D 1 38 ? -20.899 29.948 -4.399 1.000 18.830 4 VAL DDD CA 1
ATOM 18821 C C . VAL D 1 38 ? -20.696 29.342 -5.794 1.000 23.170 4 VAL DDD C 1
ATOM 18822 O O . VAL D 1 38 ? -21.648 29.368 -6.641 1.000 20.310 4 VAL DDD O 1
ATOM 18835 N N . LEU D 1 39 ? -19.494 28.809 -6.030 1.000 21.940 5 LEU DDD N 1
ATOM 18836 C CA . LEU D 1 39 ? -19.150 28.010 -7.235 1.000 18.190 5 LEU DDD CA 1
ATOM 18837 C C . LEU D 1 39 ? -18.850 26.571 -6.795 1.000 19.630 5 LEU DDD C 1
ATOM 18838 O O . LEU D 1 39 ? -18.012 26.412 -5.893 1.000 18.470 5 LEU DDD O 1
ATOM 18854 N N . ALA D 1 40 ? -19.514 25.588 -7.393 1.000 18.320 6 ALA DDD N 1
ATOM 18855 C CA . ALA D 1 40 ? -19.262 24.147 -7.168 1.000 18.090 6 ALA DDD CA 1
ATOM 18856 C C . ALA D 1 40 ? -18.703 23.538 -8.446 1.000 17.220 6 ALA DDD C 1
ATOM 18857 O O . ALA D 1 40 ? -19.300 23.699 -9.554 1.000 18.400 6 ALA DDD O 1
ATOM 18864 N N . VAL D 1 41 ? -17.585 22.813 -8.315 1.000 16.490 7 VAL DDD N 1
ATOM 18865 C CA . VAL D 1 41 ? -16.988 22.009 -9.414 1.000 16.920 7 VAL DDD CA 1
ATOM 18866 C C . VAL D 1 41 ? -17.177 20.538 -9.048 1.000 16.720 7 VAL DDD C 1
ATOM 18867 O O . VAL D 1 41 ? -16.597 20.097 -8.071 1.000 16.010 7 VAL DDD O 1
ATOM 18880 N N . LEU D 1 42 ? -18.102 19.898 -9.719 1.000 14.360 8 LEU DDD N 1
ATOM 18881 C CA . LEU D 1 42 ? -18.479 18.491 -9.467 1.000 13.740 8 LEU DDD CA 1
ATOM 18882 C C . LEU D 1 42 ? -18.449 17.669 -10.746 1.000 17.220 8 LEU DDD C 1
ATOM 18883 O O . LEU D 1 42 ? -18.334 18.217 -11.844 1.000 16.410 8 LEU DDD O 1
ATOM 18899 N N . TYR D 1 43 ? -18.544 16.337 -10.639 1.000 15.050 9 TYR DDD N 1
ATOM 18900 C CA . TYR D 1 43 ? -18.550 15.447 -11.820 1.000 15.270 9 TYR DDD CA 1
ATOM 18901 C C . TYR D 1 43 ? -19.975 15.411 -12.378 1.000 13.020 9 TYR DDD C 1
ATOM 18902 O O . TYR D 1 43 ? -20.946 15.646 -11.680 1.000 17.710 9 TYR DDD O 1
ATOM 18920 N N . ASP D 1 44 ? -20.052 15.211 -13.695 1.000 16.960 10 ASP DDD N 1
ATOM 18921 C CA A ASP D 1 44 ? -21.354 15.095 -14.400 0.500 16.870 10 ASP DDD CA 1
ATOM 18922 C CA B ASP D 1 44 ? -21.316 15.086 -14.459 0.500 18.070 10 ASP DDD CA 1
ATOM 18923 C C . ASP D 1 44 ? -21.882 13.685 -14.174 1.000 18.200 10 ASP DDD C 1
ATOM 18924 O O . ASP D 1 44 ? -21.111 12.710 -14.389 1.000 26.730 10 ASP DDD O 1
ATOM 18940 N N . GLY D 1 45 ? -23.135 13.577 -13.766 1.000 18.840 11 GLY DDD N 1
ATOM 18941 C CA . GLY D 1 45 ? -23.763 12.271 -13.584 1.000 17.630 11 GLY DDD CA 1
ATOM 18942 C C . GLY D 1 45 ? -24.520 11.838 -14.819 1.000 21.250 11 GLY DDD C 1
ATOM 18943 O O . GLY D 1 45 ? -24.879 10.678 -14.904 1.000 15.900 11 GLY DDD O 1
ATOM 18947 N N . GLY D 1 46 ? -24.708 12.725 -15.779 1.000 22.770 12 GLY DDD N 1
ATOM 18948 C CA . GLY D 1 46 ? -25.516 12.442 -16.979 1.000 24.140 12 GLY DDD CA 1
ATOM 18949 C C . GLY D 1 46 ? -26.805 11.754 -16.602 1.000 24.460 12 GLY DDD C 1
ATOM 18950 O O . GLY D 1 46 ? -27.434 12.197 -15.625 1.000 31.090 12 GLY DDD O 1
ATOM 18954 N N . GLU D 1 47 ? -27.139 10.640 -17.276 1.000 20.530 13 GLU DDD N 1
ATOM 18955 C CA A GLU D 1 47 ? -28.397 9.890 -17.023 0.550 26.710 13 GLU DDD CA 1
ATOM 18956 C CA B GLU D 1 47 ? -28.381 9.851 -17.052 0.450 27.010 13 GLU DDD CA 1
ATOM 18957 C C . GLU D 1 47 ? -28.261 9.111 -15.712 1.000 22.530 13 GLU DDD C 1
ATOM 18958 O O . GLU D 1 47 ? -29.311 8.864 -15.076 1.000 29.040 13 GLU DDD O 1
ATOM 18980 N N . HIS D 1 48 ? -27.033 8.758 -15.318 1.000 20.930 14 HIS DDD N 1
ATOM 18981 C CA . HIS D 1 48 ? -26.775 7.989 -14.067 1.000 20.060 14 HIS DDD CA 1
ATOM 18982 C C . HIS D 1 48 ? -27.384 8.732 -12.881 1.000 17.690 14 HIS DDD C 1
ATOM 18983 O O . HIS D 1 48 ? -28.014 8.069 -12.048 1.000 25.280 14 HIS DDD O 1
ATOM 18998 N N . ALA D 1 49 ? -27.234 10.058 -12.828 1.000 19.080 15 ALA DDD N 1
ATOM 18999 C CA . ALA D 1 49 ? -27.664 10.931 -11.709 1.000 24.820 15 ALA DDD CA 1
ATOM 19000 C C . ALA D 1 49 ? -29.186 11.087 -11.672 1.000 35.550 15 ALA DDD C 1
ATOM 19001 O O . ALA D 1 49 ? -29.645 11.778 -10.725 1.000 31.490 15 ALA DDD O 1
ATOM 19008 N N . LYS D 1 50 ? -29.910 10.462 -12.616 1.000 46.910 16 LYS DDD N 1
ATOM 19009 C CA . LYS D 1 50 ? -31.398 10.394 -12.698 1.000 33.670 16 LYS DDD CA 1
ATOM 19010 C C . LYS D 1 50 ? -31.885 8.968 -12.425 1.000 33.130 16 LYS DDD C 1
ATOM 19011 O O . LYS D 1 50 ? -32.985 8.813 -11.863 1.000 37.860 16 LYS DDD O 1
ATOM 19030 N N . GLN D 1 51 ? -31.141 7.947 -12.848 1.000 23.160 17 GLN DDD N 1
ATOM 19031 C CA A GLN D 1 51 ? -31.370 6.525 -12.467 0.400 28.210 17 GLN DDD CA 1
ATOM 19032 C CA B GLN D 1 51 ? -31.436 6.544 -12.456 0.600 22.210 17 GLN DDD CA 1
ATOM 19033 C C . GLN D 1 51 ? -31.201 6.389 -10.946 1.000 27.880 17 GLN DDD C 1
ATOM 19034 O O . GLN D 1 51 ? -31.965 5.624 -10.327 1.000 23.200 17 GLN DDD O 1
ATOM 19060 N N . VAL D 1 52 ? -30.180 7.081 -10.404 1.000 22.980 18 VAL DDD N 1
ATOM 19061 C CA . VAL D 1 52 ? -29.725 6.968 -8.987 1.000 19.960 18 VAL DDD CA 1
ATOM 19062 C C . VAL D 1 52 ? -29.630 8.366 -8.380 1.000 18.540 18 VAL DDD C 1
ATOM 19063 O O . VAL D 1 52 ? -28.590 9.015 -8.389 1.000 18.120 18 VAL DDD O 1
ATOM 19076 N N . PRO D 1 53 ? -30.728 8.886 -7.772 1.000 20.820 19 PRO DDD N 1
ATOM 19077 C CA . PRO D 1 53 ? -30.675 10.185 -7.100 1.000 21.010 19 PRO DDD CA 1
ATOM 19078 C C . PRO D 1 53 ? -29.642 10.291 -5.963 1.000 17.700 19 PRO DDD C 1
ATOM 19079 O O . PRO D 1 53 ? -29.237 11.374 -5.584 1.000 18.370 19 PRO DDD O 1
ATOM 19090 N N . GLY D 1 54 ? -29.158 9.151 -5.461 1.000 16.480 20 GLY DDD N 1
ATOM 19091 C CA . GLY D 1 54 ? -28.135 9.139 -4.395 1.000 15.050 20 GLY DDD CA 1
ATOM 19092 C C . GLY D 1 54 ? -26.777 9.636 -4.879 1.000 14.380 20 GLY DDD C 1
ATOM 19093 O O . GLY D 1 54 ? -25.885 9.827 -4.045 1.000 16.410 20 GLY DDD O 1
ATOM 19097 N N . LEU D 1 55 ? -26.617 9.823 -6.198 1.000 14.300 21 LEU DDD N 1
ATOM 19098 C CA . LEU D 1 55 ? -25.420 10.534 -6.724 1.000 12.930 21 LEU DDD CA 1
ATOM 19099 C C . LEU D 1 55 ? -25.539 12.037 -6.400 1.000 14.050 21 LEU DDD C 1
ATOM 19100 O O . LEU D 1 55 ? -25.863 12.858 -7.310 1.000 16.560 21 LEU DDD O 1
ATOM 19116 N N . LEU D 1 56 ? -25.394 12.384 -5.128 1.000 12.770 22 LEU DDD N 1
ATOM 19117 C CA . LEU D 1 56 ? -25.537 13.814 -4.698 1.000 12.350 22 LEU DDD CA 1
ATOM 19118 C C . LEU D 1 56 ? -24.412 14.674 -5.249 1.000 15.820 22 LEU DDD C 1
ATOM 19119 O O . LEU D 1 56 ? -24.664 15.893 -5.466 1.000 16.510 22 LEU DDD O 1
ATOM 19135 N N . GLY D 1 57 ? -23.175 14.168 -5.308 1.000 15.950 23 GLY DDD N 1
ATOM 19136 C CA . GLY D 1 57 ? -21.981 14.978 -5.567 1.000 15.130 23 GLY DDD CA 1
ATOM 19137 C C . GLY D 1 57 ? -21.758 15.222 -7.057 1.000 15.010 23 GLY DDD C 1
ATOM 19138 O O . GLY D 1 57 ? -20.585 15.233 -7.511 1.000 15.140 23 GLY DDD O 1
ATOM 19142 N N . THR D 1 58 ? -22.837 15.484 -7.787 1.000 15.070 24 THR DDD N 1
ATOM 19143 C CA . THR D 1 58 ? -22.884 15.612 -9.261 1.000 16.270 24 THR DDD CA 1
ATOM 19144 C C . THR D 1 58 ? -23.330 17.033 -9.614 1.000 15.890 24 THR DDD C 1
ATOM 19145 O O . THR D 1 58 ? -23.921 17.718 -8.788 1.000 16.660 24 THR DDD O 1
ATOM 19156 N N . THR D 1 59 ? -23.120 17.419 -10.867 1.000 14.100 25 THR DDD N 1
ATOM 19157 C CA . THR D 1 59 ? -23.605 18.755 -11.313 1.000 14.530 25 THR DDD CA 1
ATOM 19158 C C . THR D 1 59 ? -25.130 18.764 -11.337 1.000 16.460 25 THR DDD C 1
ATOM 19159 O O . THR D 1 59 ? -25.706 19.851 -11.177 1.000 21.880 25 THR DDD O 1
ATOM 19170 N N . GLU D 1 60 ? -25.750 17.604 -11.479 1.000 17.350 26 GLU DDD N 1
ATOM 19171 C CA . GLU D 1 60 ? -27.236 17.484 -11.533 1.000 17.880 26 GLU DDD CA 1
ATOM 19172 C C . GLU D 1 60 ? -27.838 17.763 -10.154 1.000 18.620 26 GLU DDD C 1
ATOM 19173 O O . GLU D 1 60 ? -28.848 18.494 -10.065 1.000 20.240 26 GLU DDD O 1
ATOM 19185 N N . ASN D 1 61 ? -27.248 17.209 -9.091 1.000 17.260 27 ASN DDD N 1
ATOM 19186 C CA . ASN D 1 61 ? -27.886 17.174 -7.753 1.000 18.580 27 ASN DDD CA 1
ATOM 19187 C C . ASN D 1 61 ? -27.252 18.200 -6.804 1.000 18.030 27 ASN DDD C 1
ATOM 19188 O O . ASN D 1 61 ? -27.879 18.475 -5.780 1.000 18.040 27 ASN DDD O 1
ATOM 19199 N N . GLU D 1 62 ? -26.037 18.662 -7.089 1.000 18.120 28 GLU DDD N 1
ATOM 19200 C CA . GLU D 1 62 ? -25.426 19.868 -6.456 1.000 16.810 28 GLU DDD CA 1
ATOM 19201 C C . GLU D 1 62 ? -25.359 19.704 -4.931 1.000 18.380 28 GLU DDD C 1
ATOM 19202 O O . GLU D 1 62 ? -25.538 20.694 -4.194 1.000 18.160 28 GLU DDD O 1
ATOM 19214 N N . LEU D 1 63 ? -25.103 18.466 -4.462 1.000 16.750 29 LEU DDD N 1
ATOM 19215 C CA . LEU D 1 63 ? -24.963 18.137 -3.022 1.000 16.290 29 LEU DDD CA 1
ATOM 19216 C C . LEU D 1 63 ? -26.242 18.495 -2.257 1.000 17.400 29 LEU DDD C 1
ATOM 19217 O O . LEU D 1 63 ? -26.151 18.643 -1.023 1.000 21.260 29 LEU DDD O 1
ATOM 19233 N N . GLY D 1 64 ? -27.377 18.635 -2.941 1.000 20.730 30 GLY DDD N 1
ATOM 19234 C CA . GLY D 1 64 ? -28.649 19.054 -2.320 1.000 19.270 30 GLY DDD CA 1
ATOM 19235 C C . GLY D 1 64 ? -28.603 20.473 -1.773 1.000 21.190 30 GLY DDD C 1
ATOM 19236 O O . GLY D 1 64 ? -29.367 20.730 -0.823 1.000 23.010 30 GLY DDD O 1
ATOM 19240 N N . LEU D 1 65 ? -27.708 21.335 -2.266 1.000 19.660 31 LEU DDD N 1
ATOM 19241 C CA . LEU D 1 65 ? -27.452 22.688 -1.698 1.000 22.730 31 LEU DDD CA 1
ATOM 19242 C C . LEU D 1 65 ? -28.288 23.784 -2.353 1.000 27.950 31 LEU DDD C 1
ATOM 19243 O O . LEU D 1 65 ? -28.331 24.870 -1.723 1.000 23.890 31 LEU DDD O 1
ATOM 19259 N N . ARG D 1 66 ? -28.877 23.579 -3.548 1.000 20.040 32 ARG DDD N 1
ATOM 19260 C CA . ARG D 1 66 ? -29.300 24.791 -4.316 1.000 22.990 32 ARG DDD CA 1
ATOM 19261 C C . ARG D 1 66 ? -30.388 25.575 -3.575 1.000 25.400 32 ARG DDD C 1
ATOM 19262 O O . ARG D 1 66 ? -30.193 26.788 -3.357 1.000 25.280 32 ARG DDD O 1
ATOM 19283 N N . LYS D 1 67 ? -31.512 24.942 -3.251 1.000 24.810 33 LYS DDD N 1
ATOM 19284 C CA A LYS D 1 67 ? -32.662 25.617 -2.597 0.500 23.780 33 LYS DDD CA 1
ATOM 19285 C CA B LYS D 1 67 ? -32.672 25.596 -2.585 0.500 22.350 33 LYS DDD CA 1
ATOM 19286 C C . LYS D 1 67 ? -32.207 26.203 -1.256 1.000 23.950 33 LYS DDD C 1
ATOM 19287 O O . LYS D 1 67 ? -32.556 27.375 -0.981 1.000 24.210 33 LYS DDD O 1
ATOM 19323 N N . TRP D 1 68 ? -31.445 25.444 -0.476 1.000 24.760 34 TRP DDD N 1
ATOM 19324 C CA . TRP D 1 68 ? -30.913 25.881 0.841 1.000 25.090 34 TRP DDD CA 1
ATOM 19325 C C . TRP D 1 68 ? -30.146 27.198 0.668 1.000 24.060 34 TRP DDD C 1
ATOM 19326 O O . TRP D 1 68 ? -30.358 28.114 1.485 1.000 27.600 34 TRP DDD O 1
ATOM 19347 N N . LEU D 1 69 ? -29.307 27.319 -0.367 1.000 21.700 35 LEU DDD N 1
ATOM 19348 C CA . LEU D 1 69 ? -28.487 28.537 -0.599 1.000 24.820 35 LEU DDD CA 1
ATOM 19349 C C . LEU D 1 69 ? -29.388 29.667 -1.100 1.000 23.940 35 LEU DDD C 1
ATOM 19350 O O . LEU D 1 69 ? -29.220 30.810 -0.617 1.000 26.380 35 LEU DDD O 1
ATOM 19366 N N . GLU D 1 70 ? -30.277 29.370 -2.049 1.000 25.980 36 GLU DDD N 1
ATOM 19367 C CA . GLU D 1 70 ? -31.108 30.401 -2.734 1.000 27.090 36 GLU DDD CA 1
ATOM 19368 C C . GLU D 1 70 ? -32.115 30.997 -1.742 1.000 33.250 36 GLU DDD C 1
ATOM 19369 O O . GLU D 1 70 ? -32.353 32.218 -1.824 1.000 32.370 36 GLU DDD O 1
ATOM 19381 N N . ASP D 1 71 ? -32.674 30.188 -0.836 1.000 25.670 37 ASP DDD N 1
ATOM 19382 C CA . ASP D 1 71 ? -33.651 30.664 0.185 1.000 30.440 37 ASP DDD CA 1
ATOM 19383 C C . ASP D 1 71 ? -32.982 31.666 1.143 1.000 30.540 37 ASP DDD C 1
ATOM 19384 O O . ASP D 1 71 ? -33.723 32.456 1.761 1.000 28.990 37 ASP DDD O 1
ATOM 19393 N N . GLN D 1 72 ? -31.648 31.657 1.251 1.000 26.960 38 GLN DDD N 1
ATOM 19394 C CA . GLN D 1 72 ? -30.867 32.601 2.092 1.000 23.570 38 GLN DDD CA 1
ATOM 19395 C C . GLN D 1 72 ? -30.444 33.825 1.286 1.000 19.350 38 GLN DDD C 1
ATOM 19396 O O . GLN D 1 72 ? -29.811 34.715 1.882 1.000 33.450 38 GLN DDD O 1
ATOM 19410 N N . GLY D 1 73 ? -30.715 33.841 -0.016 1.000 23.630 39 GLY DDD N 1
ATOM 19411 C CA . GLY D 1 73 ? -30.356 34.942 -0.939 1.000 31.240 39 GLY DDD CA 1
ATOM 19412 C C . GLY D 1 73 ? -28.956 34.799 -1.516 1.000 34.140 39 GLY DDD C 1
ATOM 19413 O O . GLY D 1 73 ? -28.428 35.780 -2.068 1.000 29.350 39 GLY DDD O 1
ATOM 19417 N N . HIS D 1 74 ? -28.342 33.623 -1.394 1.000 26.090 40 HIS DDD N 1
ATOM 19418 C CA . HIS D 1 74 ? -27.028 33.328 -2.021 1.000 24.390 40 HIS DDD CA 1
ATOM 19419 C C . HIS D 1 74 ? -27.266 32.810 -3.437 1.000 22.710 40 HIS DDD C 1
ATOM 19420 O O . HIS D 1 74 ? -28.427 32.470 -3.768 1.000 25.690 40 HIS DDD O 1
ATOM 19435 N N . THR D 1 75 ? -26.198 32.706 -4.217 1.000 22.790 41 THR DDD N 1
ATOM 19436 C CA . THR D 1 75 ? -26.244 32.172 -5.587 1.000 24.330 41 THR DDD CA 1
ATOM 19437 C C . THR D 1 75 ? -25.286 30.992 -5.697 1.000 27.330 41 THR DDD C 1
ATOM 19438 O O . THR D 1 75 ? -24.215 30.997 -5.039 1.000 24.210 41 THR DDD O 1
ATOM 19449 N N . LEU D 1 76 ? -25.687 30.042 -6.532 1.000 20.290 42 LEU DDD N 1
ATOM 19450 C CA . LEU D 1 76 ? -24.890 28.844 -6.834 1.000 19.690 42 LEU DDD CA 1
ATOM 19451 C C . LEU D 1 76 ? -24.706 28.717 -8.338 1.000 18.400 42 LEU DDD C 1
ATOM 19452 O O . LEU D 1 76 ? -25.729 28.657 -9.065 1.000 20.570 42 LEU DDD O 1
ATOM 19468 N N . VAL D 1 77 ? -23.452 28.569 -8.757 1.000 20.090 43 VAL DDD N 1
ATOM 19469 C CA . VAL D 1 77 ? -23.063 28.179 -10.138 1.000 20.120 43 VAL DDD CA 1
ATOM 19470 C C . VAL D 1 77 ? -22.322 26.848 -10.015 1.000 23.220 43 VAL DDD C 1
ATOM 19471 O O . VAL D 1 77 ? -21.375 26.777 -9.187 1.000 19.710 43 VAL DDD O 1
ATOM 19484 N N . THR D 1 78 ? -22.732 25.839 -10.777 1.000 22.400 44 THR DDD N 1
ATOM 19485 C CA . THR D 1 78 ? -22.120 24.493 -10.782 1.000 19.020 44 THR DDD CA 1
ATOM 19486 C C . THR D 1 78 ? -21.604 24.163 -12.174 1.000 22.260 44 THR DDD C 1
ATOM 19487 O O . THR D 1 78 ? -22.295 24.465 -13.171 1.000 22.050 44 THR DDD O 1
ATOM 19498 N N . THR D 1 79 ? -20.455 23.488 -12.248 1.000 18.680 45 THR DDD N 1
ATOM 19499 C CA . THR D 1 79 ? -19.857 23.071 -13.540 1.000 18.380 45 THR DDD CA 1
ATOM 19500 C C . THR D 1 79 ? -19.005 21.824 -13.332 1.000 18.370 45 THR DDD C 1
ATOM 19501 O O . THR D 1 79 ? -18.494 21.626 -12.213 1.000 18.540 45 THR DDD O 1
ATOM 19512 N N . SER D 1 80 ? -18.842 21.046 -14.381 1.000 19.120 46 SER DDD N 1
ATOM 19513 C CA . SER D 1 80 ? -17.826 19.974 -14.472 1.000 17.370 46 SER DDD CA 1
ATOM 19514 C C . SER D 1 80 ? -16.705 20.388 -15.428 1.000 19.340 46 SER DDD C 1
ATOM 19515 O O . SER D 1 80 ? -15.761 19.613 -15.618 1.000 18.350 46 SER DDD O 1
ATOM 19523 N N . ASP D 1 81 ? -16.786 21.600 -16.007 1.000 16.990 47 ASP DDD N 1
ATOM 19524 C CA . ASP D 1 81 ? -15.837 22.068 -17.042 1.000 20.150 47 ASP DDD CA 1
ATOM 19525 C C . ASP D 1 81 ? -14.693 22.794 -16.341 1.000 19.110 47 ASP DDD C 1
ATOM 19526 O O . ASP D 1 81 ? -14.865 23.985 -15.971 1.000 19.370 47 ASP DDD O 1
ATOM 19535 N N . LYS D 1 82 ? -13.566 22.132 -16.132 1.000 17.870 48 LYS DDD N 1
ATOM 19536 C CA . LYS D 1 82 ? -12.546 22.599 -15.170 1.000 19.490 48 LYS DDD CA 1
ATOM 19537 C C . LYS D 1 82 ? -11.112 22.525 -15.687 1.000 19.630 48 LYS DDD C 1
ATOM 19538 O O . LYS D 1 82 ? -10.251 23.070 -14.951 1.000 20.880 48 LYS DDD O 1
ATOM 19557 N N . ASP D 1 83 ? -10.830 21.946 -16.853 1.000 19.650 49 ASP DDD N 1
ATOM 19558 C CA . ASP D 1 83 ? -9.416 21.678 -17.264 1.000 21.190 49 ASP DDD CA 1
ATOM 19559 C C . ASP D 1 83 ? -8.949 22.593 -18.413 1.000 24.070 49 ASP DDD C 1
ATOM 19560 O O . ASP D 1 83 ? -7.793 23.079 -18.341 1.000 32.790 49 ASP DDD O 1
ATOM 19569 N N . ARG D 1 84 ? -9.798 22.844 -19.411 1.000 22.600 50 ARG DDD N 1
ATOM 19570 C CA . ARG D 1 84 ? -9.356 23.499 -20.682 1.000 23.350 50 ARG DDD CA 1
ATOM 19571 C C . ARG D 1 84 ? -9.054 24.982 -20.402 1.000 24.350 50 ARG DDD C 1
ATOM 19572 O O . ARG D 1 84 ? -9.563 25.528 -19.413 1.000 28.940 50 ARG DDD O 1
ATOM 19593 N N A GLU D 1 85 ? -8.283 25.613 -21.289 0.400 34.210 51 GLU DDD N 1
ATOM 19594 N N B GLU D 1 85 ? -8.197 25.605 -21.214 0.600 34.630 51 GLU DDD N 1
ATOM 19595 C CA A GLU D 1 85 ? -7.779 27.003 -21.140 0.400 31.380 51 GLU DDD CA 1
ATOM 19596 C CA B GLU D 1 85 ? -7.991 27.078 -21.174 0.600 30.040 51 GLU DDD CA 1
ATOM 19597 C C A GLU D 1 85 ? -8.877 28.005 -20.784 0.400 25.750 51 GLU DDD C 1
ATOM 19598 C C B GLU D 1 85 ? -9.359 27.741 -21.366 0.600 21.590 51 GLU DDD C 1
ATOM 19599 O O A GLU D 1 85 ? -8.587 28.846 -19.950 0.400 34.040 51 GLU DDD O 1
ATOM 19600 O O B GLU D 1 85 ? -10.098 27.280 -22.244 0.600 24.600 51 GLU DDD O 1
ATOM 19623 N N A GLY D 1 86 ? -10.026 27.983 -21.460 0.400 26.170 52 GLY DDD N 1
ATOM 19624 N N B GLY D 1 86 ? -9.714 28.723 -20.530 0.600 20.270 52 GLY DDD N 1
ATOM 19625 C CA A GLY D 1 86 ? -11.120 28.945 -21.226 0.400 25.400 52 GLY DDD CA 1
ATOM 19626 C CA B GLY D 1 86 ? -11.014 29.421 -20.572 0.600 30.710 52 GLY DDD CA 1
ATOM 19627 C C A GLY D 1 86 ? -12.240 28.370 -20.373 0.400 31.790 52 GLY DDD C 1
ATOM 19628 C C B GLY D 1 86 ? -12.174 28.490 -20.256 0.600 35.020 52 GLY DDD C 1
ATOM 19629 O O A GLY D 1 86 ? -13.420 28.751 -20.644 0.400 26.060 52 GLY DDD O 1
ATOM 19630 O O B GLY D 1 86 ? -13.280 28.710 -20.790 0.600 31.770 52 GLY DDD O 1
ATOM 19637 N N . SER D 1 87 ? -11.928 27.466 -19.428 1.000 26.790 53 SER DDD N 1
ATOM 19638 C CA . SER D 1 87 ? -12.983 26.632 -18.780 1.000 28.430 53 SER DDD CA 1
ATOM 19639 C C . SER D 1 87 ? -13.987 27.502 -18.024 1.000 24.350 53 SER DDD C 1
ATOM 19640 O O . SER D 1 87 ? -13.633 28.603 -17.563 1.000 23.760 53 SER DDD O 1
ATOM 19648 N N . THR D 1 88 ? -15.192 26.990 -17.816 1.000 21.570 54 THR DDD N 1
ATOM 19649 C CA . THR D 1 88 ? -16.216 27.633 -16.963 1.000 21.840 54 THR DDD CA 1
ATOM 19650 C C . THR D 1 88 ? -15.628 27.876 -15.568 1.000 21.160 54 THR DDD C 1
ATOM 19651 O O . THR D 1 88 ? -15.906 28.893 -14.977 1.000 20.280 54 THR DDD O 1
ATOM 19662 N N . PHE D 1 89 ? -14.849 26.925 -15.035 1.000 19.150 55 PHE DDD N 1
ATOM 19663 C CA . PHE D 1 89 ? -14.201 27.061 -13.711 1.000 21.250 55 PHE DDD CA 1
ATOM 19664 C C . PHE D 1 89 ? -13.336 28.329 -13.702 1.000 20.730 55 PHE DDD C 1
ATOM 19665 O O . PHE D 1 89 ? -13.458 29.134 -12.757 1.000 22.020 55 PHE DDD O 1
ATOM 19682 N N . ASP D 1 90 ? -12.458 28.454 -14.704 1.000 20.470 56 ASP DDD N 1
ATOM 19683 C CA . ASP D 1 90 ? -11.507 29.591 -14.828 1.000 19.810 56 ASP DDD CA 1
ATOM 19684 C C . ASP D 1 90 ? -12.255 30.925 -14.889 1.000 23.590 56 ASP DDD C 1
ATOM 19685 O O . ASP D 1 90 ? -11.741 31.884 -14.315 1.000 25.720 56 ASP DDD O 1
ATOM 19694 N N . ARG D 1 91 ? -13.419 30.963 -15.531 1.000 24.570 57 ARG DDD N 1
ATOM 19695 C CA . ARG D 1 91 ? -14.245 32.190 -15.643 1.000 29.030 57 ARG DDD CA 1
ATOM 19696 C C . ARG D 1 91 ? -14.899 32.491 -14.292 1.000 25.890 57 ARG DDD C 1
ATOM 19697 O O . ARG D 1 91 ? -14.777 33.642 -13.812 1.000 32.140 57 ARG DDD O 1
ATOM 19718 N N . GLU D 1 92 ? -15.566 31.508 -13.687 1.000 23.970 58 GLU DDD N 1
ATOM 19719 C CA . GLU D 1 92 ? -16.419 31.720 -12.493 1.000 24.210 58 GLU DDD CA 1
ATOM 19720 C C . GLU D 1 92 ? -15.579 31.899 -11.218 1.000 25.170 58 GLU DDD C 1
ATOM 19721 O O . GLU D 1 92 ? -16.097 32.541 -10.269 1.000 24.910 58 GLU DDD O 1
ATOM 19733 N N . LEU D 1 93 ? -14.356 31.359 -11.150 1.000 22.020 59 LEU DDD N 1
ATOM 19734 C CA . LEU D 1 93 ? -13.553 31.435 -9.897 1.000 20.870 59 LEU DDD CA 1
ATOM 19735 C C . LEU D 1 93 ? -13.103 32.878 -9.631 1.000 21.550 59 LEU DDD C 1
ATOM 19736 O O . LEU D 1 93 ? -12.718 33.165 -8.484 1.000 25.310 59 LEU DDD O 1
ATOM 19752 N N . GLU D 1 94 ? -13.173 33.772 -10.628 1.000 26.690 60 GLU DDD N 1
ATOM 19753 C CA . GLU D 1 94 ? -12.620 35.150 -10.485 1.000 25.110 60 GLU DDD CA 1
ATOM 19754 C C . GLU D 1 94 ? -13.439 35.960 -9.485 1.000 20.840 60 GLU DDD C 1
ATOM 19755 O O . GLU D 1 94 ? -12.837 36.865 -8.866 1.000 29.780 60 GLU DDD O 1
ATOM 19767 N N . ASP D 1 95 ? -14.733 35.682 -9.297 1.000 20.920 61 ASP DDD N 1
ATOM 19768 C CA . ASP D 1 95 ? -15.550 36.462 -8.327 1.000 27.510 61 ASP DDD CA 1
ATOM 19769 C C . ASP D 1 95 ? -16.349 35.542 -7.392 1.000 24.160 61 ASP DDD C 1
ATOM 19770 O O . ASP D 1 95 ? -17.180 36.043 -6.640 1.000 24.340 61 ASP DDD O 1
ATOM 19779 N N . ALA D 1 96 ? -16.048 34.235 -7.354 1.000 23.060 62 ALA DDD N 1
ATOM 19780 C CA . ALA D 1 96 ? -16.646 33.330 -6.348 1.000 20.100 62 ALA DDD CA 1
ATOM 19781 C C . ALA D 1 96 ? -16.100 33.645 -4.947 1.000 16.870 62 ALA DDD C 1
ATOM 19782 O O . ALA D 1 96 ? -14.851 33.704 -4.773 1.000 21.470 62 ALA DDD O 1
ATOM 19789 N N . GLU D 1 97 ? -16.963 33.743 -3.952 1.000 18.140 63 GLU DDD N 1
ATOM 19790 C CA . GLU D 1 97 ? -16.555 33.939 -2.542 1.000 18.720 63 GLU DDD CA 1
ATOM 19791 C C . GLU D 1 97 ? -16.275 32.576 -1.890 1.000 20.500 63 GLU DDD C 1
ATOM 19792 O O . GLU D 1 97 ? -15.406 32.512 -1.014 1.000 20.320 63 GLU DDD O 1
ATOM 19804 N N . ILE D 1 98 ? -17.057 31.570 -2.258 1.000 20.310 64 ILE DDD N 1
ATOM 19805 C CA . ILE D 1 98 ? -16.880 30.158 -1.810 1.000 18.040 64 ILE DDD CA 1
ATOM 19806 C C . ILE D 1 98 ? -16.726 29.286 -3.051 1.000 24.230 64 ILE DDD C 1
ATOM 19807 O O . ILE D 1 98 ? -17.564 29.367 -3.957 1.000 22.210 64 ILE DDD O 1
ATOM 19823 N N . ILE D 1 99 ? -15.703 28.426 -3.066 1.000 18.390 65 ILE DDD N 1
ATOM 19824 C CA . ILE D 1 99 ? -15.532 27.400 -4.131 1.000 16.700 65 ILE DDD CA 1
ATOM 19825 C C . ILE D 1 99 ? -15.582 26.016 -3.482 1.000 18.150 65 ILE DDD C 1
ATOM 19826 O O . ILE D 1 99 ? -14.810 25.752 -2.548 1.000 16.090 65 ILE DDD O 1
ATOM 19842 N N . ILE D 1 100 ? -16.551 25.230 -3.928 1.000 14.280 66 ILE DDD N 1
ATOM 19843 C CA . ILE D 1 100 ? -16.685 23.796 -3.540 1.000 14.460 66 ILE DDD CA 1
ATOM 19844 C C . ILE D 1 100 ? -16.037 22.981 -4.646 1.000 15.500 66 ILE DDD C 1
ATOM 19845 O O . ILE D 1 100 ? -16.424 23.100 -5.811 1.000 16.110 66 ILE DDD O 1
ATOM 19861 N N . THR D 1 101 ? -15.062 22.162 -4.294 1.000 13.450 67 THR DDD N 1
ATOM 19862 C CA . THR D 1 101 ? -14.446 21.161 -5.211 1.000 14.830 67 THR DDD CA 1
ATOM 19863 C C . THR D 1 101 ? -14.721 19.765 -4.648 1.000 14.020 67 THR DDD C 1
ATOM 19864 O O . THR D 1 101 ? -15.244 19.656 -3.549 1.000 14.980 67 THR DDD O 1
ATOM 19875 N N . THR D 1 102 ? -14.401 18.762 -5.417 1.000 13.290 68 THR DDD N 1
ATOM 19876 C CA . THR D 1 102 ? -14.560 17.329 -5.032 1.000 10.860 68 THR DDD CA 1
ATOM 19877 C C . THR D 1 102 ? -13.324 16.618 -5.570 1.000 11.520 68 THR DDD C 1
ATOM 19878 O O . THR D 1 102 ? -12.982 16.759 -6.739 1.000 12.470 68 THR DDD O 1
ATOM 19889 N N . PRO D 1 103 ? -12.662 15.739 -4.774 1.000 11.770 69 PRO DDD N 1
ATOM 19890 C CA . PRO D 1 103 ? -11.420 15.136 -5.226 1.000 14.580 69 PRO DDD CA 1
ATOM 19891 C C . PRO D 1 103 ? -11.579 14.207 -6.440 1.000 13.090 69 PRO DDD C 1
ATOM 19892 O O . PRO D 1 103 ? -10.639 13.976 -7.143 1.000 13.640 69 PRO DDD O 1
ATOM 19903 N N . PHE D 1 104 ? -12.781 13.658 -6.623 1.000 14.470 70 PHE DDD N 1
ATOM 19904 C CA . PHE D 1 104 ? -13.076 12.628 -7.649 1.000 16.220 70 PHE DDD CA 1
ATOM 19905 C C . PHE D 1 104 ? -13.139 13.320 -9.025 1.000 16.220 70 PHE DDD C 1
ATOM 19906 O O . PHE D 1 104 ? -12.906 12.634 -9.998 1.000 15.670 70 PHE DDD O 1
ATOM 19923 N N . HIS D 1 105 ? -13.266 14.677 -9.047 1.000 14.690 71 HIS DDD N 1
ATOM 19924 C CA . HIS D 1 105 ? -13.227 15.492 -10.294 1.000 13.280 71 HIS DDD CA 1
ATOM 19925 C C . HIS D 1 105 ? -12.717 16.875 -9.939 1.000 11.620 71 HIS DDD C 1
ATOM 19926 O O . HIS D 1 105 ? -13.464 17.867 -9.832 1.000 15.430 71 HIS DDD O 1
ATOM 19941 N N . PRO D 1 106 ? -11.402 16.970 -9.661 1.000 13.160 72 PRO DDD N 1
ATOM 19942 C CA . PRO D 1 106 ? -10.864 18.106 -8.908 1.000 16.830 72 PRO DDD CA 1
ATOM 19943 C C . PRO D 1 106 ? -10.593 19.371 -9.739 1.000 15.230 72 PRO DDD C 1
ATOM 19944 O O . PRO D 1 106 ? -9.825 19.311 -10.676 1.000 15.830 72 PRO DDD O 1
ATOM 19955 N N . GLY D 1 107 ? -11.271 20.458 -9.375 1.000 15.710 73 GLY DDD N 1
ATOM 19956 C CA . GLY D 1 107 ? -10.906 21.822 -9.820 1.000 13.620 73 GLY DDD CA 1
ATOM 19957 C C . GLY D 1 107 ? -9.574 22.201 -9.211 1.000 13.930 73 GLY DDD C 1
ATOM 19958 O O . GLY D 1 107 ? -9.541 22.430 -8.006 1.000 18.280 73 GLY DDD O 1
ATOM 19962 N N . TYR D 1 108 ? -8.491 22.082 -9.946 1.000 13.280 74 TYR DDD N 1
ATOM 19963 C CA . TYR D 1 108 ? -7.136 22.376 -9.426 1.000 15.120 74 TYR DDD CA 1
ATOM 19964 C C . TYR D 1 108 ? -7.007 23.876 -9.129 1.000 17.180 74 TYR DDD C 1
ATOM 19965 O O . TYR D 1 108 ? -6.953 24.708 -10.062 1.000 18.550 74 TYR DDD O 1
ATOM 19983 N N . LEU D 1 109 ? -6.907 24.223 -7.861 1.000 16.190 75 LEU DDD N 1
ATOM 19984 C CA . LEU D 1 109 ? -6.718 25.640 -7.448 1.000 16.610 75 LEU DDD CA 1
ATOM 19985 C C . LEU D 1 109 ? -5.217 25.892 -7.338 1.000 15.180 75 LEU DDD C 1
ATOM 19986 O O . LEU D 1 109 ? -4.663 25.909 -6.260 1.000 19.350 75 LEU DDD O 1
ATOM 20002 N N . THR D 1 110 ? -4.624 26.088 -8.508 1.000 17.530 76 THR DDD N 1
ATOM 20003 C CA . THR D 1 110 ? -3.179 26.389 -8.680 1.000 17.110 76 THR DDD CA 1
ATOM 20004 C C . THR D 1 110 ? -2.908 27.831 -8.215 1.000 18.170 76 THR DDD C 1
ATOM 20005 O O . THR D 1 110 ? -3.879 28.606 -8.015 1.000 20.670 76 THR DDD O 1
ATOM 20016 N N . ALA D 1 111 ? -1.635 28.149 -7.965 1.000 19.920 77 ALA DDD N 1
ATOM 20017 C CA . ALA D 1 111 ? -1.228 29.526 -7.585 1.000 21.840 77 ALA DDD CA 1
ATOM 20018 C C . ALA D 1 111 ? -1.764 30.539 -8.613 1.000 20.040 77 ALA DDD C 1
ATOM 20019 O O . ALA D 1 111 ? -2.309 31.579 -8.159 1.000 23.170 77 ALA DDD O 1
ATOM 20026 N N . GLU D 1 112 ? -1.706 30.215 -9.906 1.000 23.020 78 GLU DDD N 1
ATOM 20027 C CA . GLU D 1 112 ? -2.185 31.089 -11.020 1.000 28.520 78 GLU DDD CA 1
ATOM 20028 C C . GLU D 1 112 ? -3.678 31.380 -10.829 1.000 26.480 78 GLU DDD C 1
ATOM 20029 O O . GLU D 1 112 ? -4.117 32.549 -10.921 1.000 31.130 78 GLU DDD O 1
ATOM 20041 N N . ARG D 1 113 ? -4.469 30.346 -10.569 1.000 22.000 79 ARG DDD N 1
ATOM 20042 C CA . ARG D 1 113 ? -5.928 30.510 -10.403 1.000 18.150 79 ARG DDD CA 1
ATOM 20043 C C . ARG D 1 113 ? -6.257 31.251 -9.102 1.000 21.760 79 ARG DDD C 1
ATOM 20044 O O . ARG D 1 113 ? -7.197 32.079 -9.103 1.000 25.890 79 ARG DDD O 1
ATOM 20065 N N . LEU D 1 114 ? -5.568 30.942 -7.995 1.000 22.650 80 LEU DDD N 1
ATOM 20066 C CA . LEU D 1 114 ? -5.834 31.607 -6.694 1.000 22.030 80 LEU DDD CA 1
ATOM 20067 C C . LEU D 1 114 ? -5.552 33.107 -6.833 1.000 21.670 80 LEU DDD C 1
ATOM 20068 O O . LEU D 1 114 ? -6.330 33.890 -6.252 1.000 25.880 80 LEU DDD O 1
ATOM 20084 N N . ALA D 1 115 ? -4.539 33.460 -7.629 1.000 22.920 81 ALA DDD N 1
ATOM 20085 C CA . ALA D 1 115 ? -4.145 34.876 -7.843 1.000 23.390 81 ALA DDD CA 1
ATOM 20086 C C . ALA D 1 115 ? -5.279 35.619 -8.554 1.000 23.880 81 ALA DDD C 1
ATOM 20087 O O . ALA D 1 115 ? -5.347 36.860 -8.397 1.000 29.030 81 ALA DDD O 1
ATOM 20094 N N . ARG D 1 116 ? -6.119 34.920 -9.319 1.000 30.780 82 ARG DDD N 1
ATOM 20095 C CA . ARG D 1 116 ? -7.253 35.540 -10.061 1.000 26.380 82 ARG DDD CA 1
ATOM 20096 C C . ARG D 1 116 ? -8.551 35.453 -9.256 1.000 25.090 82 ARG DDD C 1
ATOM 20097 O O . ARG D 1 116 ? -9.525 36.114 -9.656 1.000 25.740 82 ARG DDD O 1
ATOM 20118 N N . ALA D 1 117 ? -8.597 34.644 -8.190 1.000 26.570 83 ALA DDD N 1
ATOM 20119 C CA . ALA D 1 117 ? -9.816 34.434 -7.365 1.000 24.560 83 ALA DDD CA 1
ATOM 20120 C C . ALA D 1 117 ? -9.922 35.580 -6.358 1.000 33.160 83 ALA DDD C 1
ATOM 20121 O O . ALA D 1 117 ? -9.654 35.371 -5.170 1.000 27.630 83 ALA DDD O 1
ATOM 20128 N N . LYS D 1 118 ? -10.302 36.777 -6.827 1.000 23.060 84 LYS DDD N 1
ATOM 20129 C CA A LYS D 1 118 ? -10.178 38.040 -6.043 0.600 29.140 84 LYS DDD CA 1
ATOM 20130 C CA B LYS D 1 118 ? -10.164 38.036 -6.038 0.400 27.040 84 LYS DDD CA 1
ATOM 20131 C C . LYS D 1 118 ? -11.115 38.049 -4.836 1.000 24.860 84 LYS DDD C 1
ATOM 20132 O O . LYS D 1 118 ? -10.798 38.752 -3.860 1.000 28.610 84 LYS DDD O 1
ATOM 20168 N N . LYS D 1 119 ? -12.222 37.300 -4.894 1.000 22.140 85 LYS DDD N 1
ATOM 20169 C CA . LYS D 1 119 ? -13.285 37.344 -3.847 1.000 21.200 85 LYS DDD CA 1
ATOM 20170 C C . LYS D 1 119 ? -13.240 36.094 -2.953 1.000 21.260 85 LYS DDD C 1
ATOM 20171 O O . LYS D 1 119 ? -13.989 36.048 -1.973 1.000 22.020 85 LYS DDD O 1
ATOM 20190 N N . LEU D 1 120 ? -12.364 35.134 -3.261 1.000 23.050 86 LEU DDD N 1
ATOM 20191 C CA . LEU D 1 120 ? -12.347 33.818 -2.574 1.000 22.200 86 LEU DDD CA 1
ATOM 20192 C C . LEU D 1 120 ? -11.979 33.982 -1.092 1.000 21.180 86 LEU DDD C 1
ATOM 20193 O O . LEU D 1 120 ? -10.895 34.518 -0.800 1.000 21.260 86 LEU DDD O 1
ATOM 20209 N N . LYS D 1 121 ? -12.815 33.446 -0.200 1.000 19.140 87 LYS DDD N 1
ATOM 20210 C CA . LYS D 1 121 ? -12.553 33.399 1.261 1.000 17.560 87 LYS DDD CA 1
ATOM 20211 C C . LYS D 1 121 ? -12.532 31.951 1.775 1.000 19.260 87 LYS DDD C 1
ATOM 20212 O O . LYS D 1 121 ? -11.787 31.712 2.741 1.000 20.560 87 LYS DDD O 1
ATOM 20231 N N . LEU D 1 122 ? -13.328 31.067 1.177 1.000 18.760 88 LEU DDD N 1
ATOM 20232 C CA . LEU D 1 122 ? -13.512 29.665 1.647 1.000 20.650 88 LEU DDD CA 1
ATOM 20233 C C . LEU D 1 122 ? -13.468 28.704 0.465 1.000 14.970 88 LEU DDD C 1
ATOM 20234 O O . LEU D 1 122 ? -14.273 28.842 -0.465 1.000 18.360 88 LEU DDD O 1
ATOM 20250 N N . ALA D 1 123 ? -12.565 27.719 0.518 1.000 19.400 89 ALA DDD N 1
ATOM 20251 C CA . ALA D 1 123 ? -12.492 26.579 -0.403 1.000 17.000 89 ALA DDD CA 1
ATOM 20252 C C . ALA D 1 123 ? -12.870 25.302 0.350 1.000 15.750 89 ALA DDD C 1
ATOM 20253 O O . ALA D 1 123 ? -12.158 24.967 1.297 1.000 16.870 89 ALA DDD O 1
ATOM 20260 N N . VAL D 1 124 ? -14.015 24.738 0.015 1.000 14.880 90 VAL DDD N 1
ATOM 20261 C CA . VAL D 1 124 ? -14.536 23.518 0.693 1.000 17.170 90 VAL DDD CA 1
ATOM 20262 C C . VAL D 1 124 ? -14.377 22.294 -0.219 1.000 12.730 90 VAL DDD C 1
ATOM 20263 O O . VAL D 1 124 ? -14.801 22.321 -1.369 1.000 13.370 90 VAL DDD O 1
ATOM 20276 N N . THR D 1 125 ? -13.767 21.228 0.332 1.000 14.360 91 THR DDD N 1
ATOM 20277 C CA . THR D 1 125 ? -13.622 19.928 -0.367 1.000 14.260 91 THR DDD CA 1
ATOM 20278 C C . THR D 1 125 ? -14.811 19.033 -0.020 1.000 12.470 91 THR DDD C 1
ATOM 20279 O O . THR D 1 125 ? -14.966 18.759 1.181 1.000 13.420 91 THR DDD O 1
ATOM 20290 N N . ALA D 1 126 ? -15.632 18.710 -1.003 1.000 14.310 92 ALA DDD N 1
ATOM 20291 C CA . ALA D 1 126 ? -16.722 17.716 -0.868 1.000 13.960 92 ALA DDD CA 1
ATOM 20292 C C . ALA D 1 126 ? -16.087 16.313 -0.892 1.000 12.920 92 ALA DDD C 1
ATOM 20293 O O . ALA D 1 126 ? -15.998 15.718 -1.970 1.000 13.010 92 ALA DDD O 1
ATOM 20300 N N . GLY D 1 127 ? -15.623 15.915 0.292 1.000 10.710 93 GLY DDD N 1
ATOM 20301 C CA . GLY D 1 127 ? -14.859 14.660 0.457 1.000 10.840 93 GLY DDD CA 1
ATOM 20302 C C . GLY D 1 127 ? -13.653 14.978 1.308 1.000 17.450 93 GLY DDD C 1
ATOM 20303 O O . GLY D 1 127 ? -13.737 15.857 2.191 1.000 12.720 93 GLY DDD O 1
ATOM 20307 N N . ILE D 1 128 ? -12.559 14.267 1.068 1.000 12.040 94 ILE DDD N 1
ATOM 20308 C CA . ILE D 1 128 ? -11.369 14.335 1.930 1.000 11.840 94 ILE DDD CA 1
ATOM 20309 C C . ILE D 1 128 ? -10.155 14.364 1.012 1.000 12.610 94 ILE DDD C 1
ATOM 20310 O O . ILE D 1 128 ? -10.088 13.627 0.018 1.000 13.850 94 ILE DDD O 1
ATOM 20326 N N . GLY D 1 129 ? -9.182 15.190 1.373 1.000 11.880 95 GLY DDD N 1
ATOM 20327 C CA . GLY D 1 129 ? -7.926 15.385 0.643 1.000 12.550 95 GLY DDD CA 1
ATOM 20328 C C . GLY D 1 129 ? -8.033 16.700 -0.115 1.000 12.520 95 GLY DDD C 1
ATOM 20329 O O . GLY D 1 129 ? -8.765 16.744 -1.099 1.000 12.680 95 GLY DDD O 1
ATOM 20333 N N . SER D 1 130 ? -7.221 17.666 0.250 1.000 12.030 96 SER DDD N 1
ATOM 20334 C CA . SER D 1 130 ? -7.338 19.059 -0.276 1.000 11.410 96 SER DDD CA 1
ATOM 20335 C C . SER D 1 130 ? -6.097 19.410 -1.088 1.000 11.200 96 SER DDD C 1
ATOM 20336 O O . SER D 1 130 ? -5.906 20.637 -1.356 1.000 13.470 96 SER DDD O 1
ATOM 20344 N N . ASP D 1 131 ? -5.326 18.404 -1.479 1.000 12.630 97 ASP DDD N 1
ATOM 20345 C CA . ASP D 1 131 ? -4.041 18.560 -2.226 1.000 13.830 97 ASP DDD CA 1
ATOM 20346 C C . ASP D 1 131 ? -4.266 19.091 -3.645 1.000 14.010 97 ASP DDD C 1
ATOM 20347 O O . ASP D 1 131 ? -3.288 19.468 -4.286 1.000 15.820 97 ASP DDD O 1
ATOM 20356 N N . HIS D 1 132 ? -5.489 19.159 -4.121 1.000 13.880 98 HIS DDD N 1
ATOM 20357 C CA . HIS D 1 132 ? -5.791 19.782 -5.445 1.000 13.920 98 HIS DDD CA 1
ATOM 20358 C C . HIS D 1 132 ? -5.839 21.313 -5.294 1.000 14.460 98 HIS DDD C 1
ATOM 20359 O O . HIS D 1 132 ? -5.923 21.949 -6.338 1.000 17.260 98 HIS DDD O 1
ATOM 20374 N N . VAL D 1 133 ? -5.789 21.805 -4.077 1.000 13.900 99 VAL DDD N 1
ATOM 20375 C CA . VAL D 1 133 ? -5.570 23.252 -3.777 1.000 12.460 99 VAL DDD CA 1
ATOM 20376 C C . VAL D 1 133 ? -4.078 23.411 -3.516 1.000 20.110 99 VAL DDD C 1
ATOM 20377 O O . VAL D 1 133 ? -3.488 22.572 -2.772 1.000 17.770 99 VAL DDD O 1
ATOM 20390 N N . ASP D 1 134 ? -3.440 24.449 -4.083 1.000 17.020 100 ASP DDD N 1
ATOM 20391 C CA . ASP D 1 134 ? -2.061 24.804 -3.687 1.000 18.710 100 ASP DDD CA 1
ATOM 20392 C C . ASP D 1 134 ? -2.176 25.438 -2.315 1.000 17.360 100 ASP DDD C 1
ATOM 20393 O O . ASP D 1 134 ? -2.490 26.651 -2.222 1.000 18.150 100 ASP DDD O 1
ATOM 20402 N N . LEU D 1 135 ? -1.927 24.684 -1.252 1.000 17.540 101 LEU DDD N 1
ATOM 20403 C CA . LEU D 1 135 ? -2.227 25.110 0.130 1.000 17.570 101 LEU DDD CA 1
ATOM 20404 C C . LEU D 1 135 ? -1.236 26.200 0.540 1.000 17.480 101 LEU DDD C 1
ATOM 20405 O O . LEU D 1 135 ? -1.660 27.126 1.287 1.000 18.690 101 LEU DDD O 1
ATOM 20421 N N . ASP D 1 136 ? 0.024 26.103 0.105 1.000 18.720 102 ASP DDD N 1
ATOM 20422 C CA . ASP D 1 136 ? 0.998 27.181 0.428 1.000 18.890 102 ASP DDD CA 1
ATOM 20423 C C . ASP D 1 136 ? 0.507 28.496 -0.189 1.000 25.500 102 ASP DDD C 1
ATOM 20424 O O . ASP D 1 136 ? 0.548 29.511 0.504 1.000 23.080 102 ASP DDD O 1
ATOM 20433 N N . ALA D 1 137 ? 0.087 28.483 -1.454 1.000 21.430 103 ALA DDD N 1
ATOM 20434 C CA . ALA D 1 137 ? -0.481 29.674 -2.131 1.000 21.630 103 ALA DDD CA 1
ATOM 20435 C C . ALA D 1 137 ? -1.775 30.123 -1.457 1.000 18.360 103 ALA DDD C 1
ATOM 20436 O O . ALA D 1 137 ? -2.025 31.329 -1.357 1.000 21.700 103 ALA DDD O 1
ATOM 20443 N N . ALA D 1 138 ? -2.616 29.194 -1.020 1.000 19.310 104 ALA DDD N 1
ATOM 20444 C CA . ALA D 1 138 ? -3.897 29.524 -0.356 1.000 20.780 104 ALA DDD CA 1
ATOM 20445 C C . ALA D 1 138 ? -3.606 30.375 0.894 1.000 24.750 104 ALA DDD C 1
ATOM 20446 O O . ALA D 1 138 ? -4.373 31.319 1.188 1.000 22.090 104 ALA DDD O 1
ATOM 20453 N N . ASN D 1 139 ? -2.522 30.064 1.604 1.000 19.310 105 ASN DDD N 1
ATOM 20454 C CA . ASN D 1 139 ? -2.106 30.770 2.841 1.000 21.590 105 ASN DDD CA 1
ATOM 20455 C C . ASN D 1 139 ? -1.701 32.219 2.521 1.000 21.290 105 ASN DDD C 1
ATOM 20456 O O . ASN D 1 139 ? -1.789 33.013 3.448 1.000 22.890 105 ASN DDD O 1
ATOM 20467 N N . LYS D 1 140 ? -1.283 32.499 1.281 1.000 19.950 106 LYS DDD N 1
ATOM 20468 C CA A LYS D 1 140 ? -0.813 33.852 0.864 0.600 25.260 106 LYS DDD CA 1
ATOM 20469 C CA B LYS D 1 140 ? -0.800 33.836 0.839 0.400 22.920 106 LYS DDD CA 1
ATOM 20470 C C . LYS D 1 140 ? -1.869 34.543 -0.006 1.000 27.310 106 LYS DDD C 1
ATOM 20471 O O . LYS D 1 140 ? -1.554 35.604 -0.563 1.000 36.880 106 LYS DDD O 1
ATOM 20507 N N . THR D 1 141 ? -3.077 33.982 -0.106 1.000 25.200 107 THR DDD N 1
ATOM 20508 C CA . THR D 1 141 ? -4.164 34.457 -1.016 1.000 21.210 107 THR DDD CA 1
ATOM 20509 C C . THR D 1 141 ? -5.245 35.169 -0.202 1.000 25.500 107 THR DDD C 1
ATOM 20510 O O . THR D 1 141 ? -5.798 34.552 0.706 1.000 24.330 107 THR DDD O 1
ATOM 20521 N N . ASN D 1 142 ? -5.527 36.437 -0.519 1.000 24.400 108 ASN DDD N 1
ATOM 20522 C CA . ASN D 1 142 ? -6.648 37.218 0.063 1.000 21.630 108 ASN DDD CA 1
ATOM 20523 C C . ASN D 1 142 ? -6.556 37.229 1.593 1.000 23.590 108 ASN DDD C 1
ATOM 20524 O O . ASN D 1 142 ? -7.611 37.198 2.243 1.000 23.680 108 ASN DDD O 1
ATOM 20535 N N . GLY D 1 143 ? -5.333 37.286 2.145 1.000 25.460 109 GLY DDD N 1
ATOM 20536 C CA . GLY D 1 143 ? -5.073 37.356 3.599 1.000 28.560 109 GLY DDD CA 1
ATOM 20537 C C . GLY D 1 143 ? -5.012 35.977 4.256 1.000 25.650 109 GLY DDD C 1
ATOM 20538 O O . GLY D 1 143 ? -4.871 35.927 5.501 1.000 27.200 109 GLY DDD O 1
ATOM 20542 N N . GLY D 1 144 ? -5.094 34.913 3.448 1.000 27.300 110 GLY DDD N 1
ATOM 20543 C CA . GLY D 1 144 ? -5.094 33.507 3.901 1.000 23.940 110 GLY DDD CA 1
ATOM 20544 C C . GLY D 1 144 ? -6.503 32.977 3.848 1.000 18.780 110 GLY DDD C 1
ATOM 20545 O O . GLY D 1 144 ? -7.274 33.295 4.736 1.000 21.300 110 GLY DDD O 1
ATOM 20549 N N . ILE D 1 145 ? -6.809 32.141 2.859 1.000 20.350 111 ILE DDD N 1
ATOM 20550 C CA . ILE D 1 145 ? -8.205 31.625 2.745 1.000 21.200 111 ILE DDD CA 1
ATOM 20551 C C . ILE D 1 145 ? -8.353 30.415 3.677 1.000 17.750 111 ILE DDD C 1
ATOM 20552 O O . ILE D 1 145 ? -7.332 29.789 4.045 1.000 21.360 111 ILE DDD O 1
ATOM 20568 N N . THR D 1 146 ? -9.583 30.139 4.048 1.000 18.330 112 THR DDD N 1
ATOM 20569 C CA . THR D 1 146 ? -9.940 28.881 4.752 1.000 19.840 112 THR DDD CA 1
ATOM 20570 C C . THR D 1 146 ? -10.107 27.742 3.741 1.000 17.790 112 THR DDD C 1
ATOM 20571 O O . THR D 1 146 ? -10.837 27.887 2.761 1.000 17.150 112 THR DDD O 1
ATOM 20582 N N . VAL D 1 147 ? -9.325 26.683 3.920 1.000 16.670 113 VAL DDD N 1
ATOM 20583 C CA . VAL D 1 147 ? -9.475 25.429 3.140 1.000 20.620 113 VAL DDD CA 1
ATOM 20584 C C . VAL D 1 147 ? -9.935 24.354 4.114 1.000 13.660 113 VAL DDD C 1
ATOM 20585 O O . VAL D 1 147 ? -9.242 24.086 5.055 1.000 16.070 113 VAL DDD O 1
ATOM 20598 N N . ALA D 1 148 ? -11.166 23.914 3.926 1.000 15.920 114 ALA DDD N 1
ATOM 20599 C CA . ALA D 1 148 ? -11.870 22.961 4.812 1.000 20.080 114 ALA DDD CA 1
ATOM 20600 C C . ALA D 1 148 ? -12.309 21.756 3.983 1.000 13.000 114 ALA DDD C 1
ATOM 20601 O O . ALA D 1 148 ? -12.514 21.863 2.778 1.000 13.770 114 ALA DDD O 1
ATOM 20608 N N . GLU D 1 149 ? -12.397 20.592 4.627 1.000 15.100 115 GLU DDD N 1
ATOM 20609 C CA . GLU D 1 149 ? -12.877 19.320 4.031 1.000 15.480 115 GLU DDD CA 1
ATOM 20610 C C . GLU D 1 149 ? -13.697 18.586 5.079 1.000 13.200 115 GLU DDD C 1
ATOM 20611 O O . GLU D 1 149 ? -13.668 18.897 6.278 1.000 13.500 115 GLU DDD O 1
ATOM 20623 N N . VAL D 1 150 ? -14.421 17.554 4.632 1.000 13.620 116 VAL DDD N 1
ATOM 20624 C CA . VAL D 1 150 ? -15.380 16.848 5.526 1.000 12.390 116 VAL DDD CA 1
ATOM 20625 C C . VAL D 1 150 ? -14.630 15.664 6.123 1.000 13.590 116 VAL DDD C 1
ATOM 20626 O O . VAL D 1 150 ? -14.823 14.470 5.734 1.000 12.830 116 VAL DDD O 1
ATOM 20639 N N . THR D 1 151 ? -13.797 15.958 7.103 1.000 12.480 117 THR DDD N 1
ATOM 20640 C CA . THR D 1 151 ? -13.006 14.946 7.797 1.000 13.170 117 THR DDD CA 1
ATOM 20641 C C . THR D 1 151 ? -13.925 13.818 8.240 1.000 10.780 117 THR DDD C 1
ATOM 20642 O O . THR D 1 151 ? -14.988 14.081 8.777 1.000 13.390 117 THR DDD O 1
ATOM 20653 N N . GLY D 1 152 ? -13.496 12.572 8.096 1.000 10.090 118 GLY DDD N 1
ATOM 20654 C CA . GLY D 1 152 ? -14.181 11.334 8.473 1.000 11.950 118 GLY DDD CA 1
ATOM 20655 C C . GLY D 1 152 ? -15.295 10.914 7.543 1.000 12.590 118 GLY DDD C 1
ATOM 20656 O O . GLY D 1 152 ? -15.681 9.721 7.645 1.000 13.090 118 GLY DDD O 1
ATOM 20660 N N . SER D 1 153 ? -15.763 11.695 6.583 1.000 11.250 119 SER DDD N 1
ATOM 20661 C CA . SER D 1 153 ? -16.941 11.348 5.761 1.000 12.850 119 SER DDD CA 1
ATOM 20662 C C . SER D 1 153 ? -16.652 10.097 4.907 1.000 11.990 119 SER DDD C 1
ATOM 20663 O O . SER D 1 153 ? -17.593 9.325 4.638 1.000 13.330 119 SER DDD O 1
ATOM 20671 N N . CYS D 1 154 ? -15.452 9.972 4.373 1.000 11.110 120 CYS DDD N 1
ATOM 20672 C CA . CYS D 1 154 ? -15.053 8.948 3.348 1.000 14.760 120 CYS DDD CA 1
ATOM 20673 C C . CYS D 1 154 ? -14.210 7.834 3.957 1.000 11.260 120 CYS DDD C 1
ATOM 20674 O O . CYS D 1 154 ? -13.877 6.858 3.259 1.000 10.550 120 CYS DDD O 1
ATOM 20682 N N . VAL D 1 155 ? -13.859 7.932 5.233 1.000 10.430 121 VAL DDD N 1
ATOM 20683 C CA . VAL D 1 155 ? -12.702 7.131 5.700 1.000 9.550 121 VAL DDD CA 1
ATOM 20684 C C . VAL D 1 155 ? -13.035 5.622 5.770 1.000 8.810 121 VAL DDD C 1
ATOM 20685 O O . VAL D 1 155 ? -12.163 4.750 5.522 1.000 9.740 121 VAL DDD O 1
ATOM 20698 N N . VAL D 1 156 ? -14.259 5.229 6.193 1.000 8.050 122 VAL DDD N 1
ATOM 20699 C CA . VAL D 1 156 ? -14.589 3.788 6.209 1.000 7.340 122 VAL DDD CA 1
ATOM 20700 C C . VAL D 1 156 ? -14.550 3.345 4.753 1.000 6.580 122 VAL DDD C 1
ATOM 20701 O O . VAL D 1 156 ? -14.157 2.164 4.548 1.000 7.460 122 VAL DDD O 1
ATOM 20714 N N . SER D 1 157 ? -15.253 4.037 3.884 1.000 9.290 123 SER DDD N 1
ATOM 20715 C CA . SER D 1 157 ? -15.343 3.710 2.456 1.000 9.410 123 SER DDD CA 1
ATOM 20716 C C . SER D 1 157 ? -13.983 3.336 1.874 1.000 10.500 123 SER DDD C 1
ATOM 20717 O O . SER D 1 157 ? -13.828 2.293 1.235 1.000 9.250 123 SER DDD O 1
ATOM 20725 N N . VAL D 1 158 ? -12.996 4.142 2.167 1.000 7.850 124 VAL DDD N 1
ATOM 20726 C CA . VAL D 1 158 ? -11.647 3.935 1.639 1.000 8.360 124 VAL DDD CA 1
ATOM 20727 C C . VAL D 1 158 ? -11.016 2.750 2.308 1.000 8.250 124 VAL DDD C 1
ATOM 20728 O O . VAL D 1 158 ? -10.364 1.933 1.643 1.000 9.260 124 VAL DDD O 1
ATOM 20741 N N . ALA D 1 159 ? -11.127 2.674 3.631 1.000 7.160 125 ALA DDD N 1
ATOM 20742 C CA . ALA D 1 159 ? -10.541 1.482 4.280 1.000 8.540 125 ALA DDD CA 1
ATOM 20743 C C . ALA D 1 159 ? -11.063 0.158 3.756 1.000 7.840 125 ALA DDD C 1
ATOM 20744 O O . ALA D 1 159 ? -10.316 -0.801 3.604 1.000 9.280 125 ALA DDD O 1
ATOM 20751 N N . GLU D 1 160 ? -12.372 0.101 3.482 1.000 7.130 126 GLU DDD N 1
ATOM 20752 C CA . GLU D 1 160 ? -12.966 -1.129 2.878 1.000 7.040 126 GLU DDD CA 1
ATOM 20753 C C . GLU D 1 160 ? -12.329 -1.349 1.481 1.000 6.930 126 GLU DDD C 1
ATOM 20754 O O . GLU D 1 160 ? -12.010 -2.496 1.187 1.000 8.020 126 GLU DDD O 1
ATOM 20766 N N . HIS D 1 161 ? -12.157 -0.292 0.773 1.000 7.690 127 HIS DDD N 1
ATOM 20767 C CA . HIS D 1 161 ? -11.664 -0.397 -0.618 1.000 6.800 127 HIS DDD CA 1
ATOM 20768 C C . HIS D 1 161 ? -10.225 -0.934 -0.565 1.000 10.390 127 HIS DDD C 1
ATOM 20769 O O . HIS D 1 161 ? -9.807 -1.722 -1.412 1.000 8.620 127 HIS DDD O 1
ATOM 20784 N N . VAL D 1 162 ? -9.429 -0.478 0.418 1.000 8.690 128 VAL DDD N 1
ATOM 20785 C CA . VAL D 1 162 ? -8.058 -1.001 0.576 1.000 6.650 128 VAL DDD CA 1
ATOM 20786 C C . VAL D 1 162 ? -8.092 -2.518 0.807 1.000 7.690 128 VAL DDD C 1
ATOM 20787 O O . VAL D 1 162 ? -7.319 -3.244 0.191 1.000 8.190 128 VAL DDD O 1
ATOM 20800 N N . VAL D 1 163 ? -8.829 -2.961 1.848 1.000 5.910 129 VAL DDD N 1
ATOM 20801 C CA . VAL D 1 163 ? -8.801 -4.400 2.095 1.000 5.290 129 VAL DDD CA 1
ATOM 20802 C C . VAL D 1 163 ? -9.283 -5.148 0.855 1.000 7.940 129 VAL DDD C 1
ATOM 20803 O O . VAL D 1 163 ? -8.756 -6.228 0.605 1.000 6.910 129 VAL DDD O 1
ATOM 20816 N N . MET D 1 164 ? -10.366 -4.745 0.236 1.000 7.860 130 MET DDD N 1
ATOM 20817 C CA . MET D 1 164 ? -10.823 -5.343 -1.033 1.000 8.950 130 MET DDD CA 1
ATOM 20818 C C . MET D 1 164 ? -9.660 -5.445 -2.038 1.000 8.090 130 MET DDD C 1
ATOM 20819 O O . MET D 1 164 ? -9.453 -6.540 -2.521 1.000 9.750 130 MET DDD O 1
ATOM 20833 N N . THR D 1 165 ? -8.959 -4.344 -2.222 1.000 8.680 131 THR DDD N 1
ATOM 20834 C CA . THR D 1 165 ? -7.901 -4.320 -3.254 1.000 7.370 131 THR DDD CA 1
ATOM 20835 C C . THR D 1 165 ? -6.774 -5.264 -2.840 1.000 7.430 131 THR DDD C 1
ATOM 20836 O O . THR D 1 165 ? -6.169 -5.883 -3.723 1.000 8.000 131 THR DDD O 1
ATOM 20847 N N . ILE D 1 166 ? -6.400 -5.239 -1.563 1.000 7.170 132 ILE DDD N 1
ATOM 20848 C CA . ILE D 1 166 ? -5.359 -6.173 -1.075 1.000 7.410 132 ILE DDD CA 1
ATOM 20849 C C . ILE D 1 166 ? -5.777 -7.611 -1.405 1.000 7.620 132 ILE DDD C 1
ATOM 20850 O O . ILE D 1 166 ? -4.983 -8.362 -2.007 1.000 9.360 132 ILE DDD O 1
ATOM 20866 N N . LEU D 1 167 ? -7.038 -7.990 -1.131 1.000 6.800 133 LEU DDD N 1
ATOM 20867 C CA . LEU D 1 167 ? -7.431 -9.380 -1.357 1.000 6.870 133 LEU DDD CA 1
ATOM 20868 C C . LEU D 1 167 ? -7.446 -9.617 -2.880 1.000 6.690 133 LEU DDD C 1
ATOM 20869 O O . LEU D 1 167 ? -7.095 -10.759 -3.253 1.000 7.940 133 LEU DDD O 1
ATOM 20885 N N . VAL D 1 168 ? -8.030 -8.762 -3.657 1.000 7.680 134 VAL DDD N 1
ATOM 20886 C CA . VAL D 1 168 ? -8.080 -8.900 -5.123 1.000 7.590 134 VAL DDD CA 1
ATOM 20887 C C . VAL D 1 168 ? -6.701 -9.142 -5.702 1.000 10.860 134 VAL DDD C 1
ATOM 20888 O O . VAL D 1 168 ? -6.522 -10.081 -6.533 1.000 9.720 134 VAL DDD O 1
ATOM 20901 N N . LEU D 1 169 ? -5.675 -8.467 -5.183 1.000 7.480 135 LEU DDD N 1
ATOM 20902 C CA . LEU D 1 169 ? -4.309 -8.668 -5.698 1.000 7.990 135 LEU DDD CA 1
ATOM 20903 C C . LEU D 1 169 ? -3.760 -9.967 -5.168 1.000 7.700 135 LEU DDD C 1
ATOM 20904 O O . LEU D 1 169 ? -3.135 -10.681 -5.954 1.000 9.940 135 LEU DDD O 1
ATOM 20920 N N . VAL D 1 170 ? -3.800 -10.135 -3.880 1.000 7.770 136 VAL DDD N 1
ATOM 20921 C CA . VAL D 1 170 ? -3.166 -11.323 -3.256 1.000 8.860 136 VAL DDD CA 1
ATOM 20922 C C . VAL D 1 170 ? -3.737 -12.616 -3.821 1.000 9.470 136 VAL DDD C 1
ATOM 20923 O O . VAL D 1 170 ? -3.041 -13.606 -4.034 1.000 9.830 136 VAL DDD O 1
ATOM 20936 N N . ARG D 1 171 ? -5.060 -12.654 -4.053 1.000 8.900 137 ARG DDD N 1
ATOM 20937 C CA . ARG D 1 171 ? -5.770 -13.884 -4.465 1.000 8.850 137 ARG DDD CA 1
ATOM 20938 C C . ARG D 1 171 ? -5.864 -13.926 -6.015 1.000 11.280 137 ARG DDD C 1
ATOM 20939 O O . ARG D 1 171 ? -6.501 -14.864 -6.492 1.000 10.980 137 ARG DDD O 1
ATOM 20960 N N . ASN D 1 172 ? -5.327 -12.934 -6.708 1.000 9.070 138 ASN DDD N 1
ATOM 20961 C CA . ASN D 1 172 ? -5.209 -13.000 -8.183 1.000 7.930 138 ASN DDD CA 1
ATOM 20962 C C . ASN D 1 172 ? -6.597 -13.089 -8.808 1.000 11.550 138 ASN DDD C 1
ATOM 20963 O O . ASN D 1 172 ? -6.751 -13.711 -9.894 1.000 10.080 138 ASN DDD O 1
ATOM 20974 N N . PHE D 1 173 ? -7.493 -12.225 -8.338 1.000 8.640 139 PHE DDD N 1
ATOM 20975 C CA . PHE D 1 173 ? -8.882 -12.226 -8.834 1.000 8.030 139 PHE DDD CA 1
ATOM 20976 C C . PHE D 1 173 ? -8.986 -11.766 -10.295 1.000 9.600 139 PHE DDD C 1
ATOM 20977 O O . PHE D 1 173 ? -9.829 -12.285 -11.049 1.000 11.250 139 PHE DDD O 1
ATOM 20994 N N . VAL D 1 174 ? -8.365 -10.657 -10.628 1.000 8.550 140 VAL DDD N 1
ATOM 20995 C CA . VAL D 1 174 ? -8.665 -10.013 -11.955 1.000 9.930 140 VAL DDD CA 1
ATOM 20996 C C . VAL D 1 174 ? -8.419 -10.956 -13.123 1.000 10.810 140 VAL DDD C 1
ATOM 20997 O O . VAL D 1 174 ? -9.330 -11.151 -13.954 1.000 10.050 140 VAL DDD O 1
ATOM 21010 N N . PRO D 1 175 ? -7.218 -11.524 -13.317 1.000 10.870 141 PRO DDD N 1
ATOM 21011 C CA . PRO D 1 175 ? -7.057 -12.459 -14.454 1.000 9.900 141 PRO DDD CA 1
ATOM 21012 C C . PRO D 1 175 ? -7.924 -13.721 -14.342 1.000 11.240 141 PRO DDD C 1
ATOM 21013 O O . PRO D 1 175 ? -8.349 -14.185 -15.392 1.000 10.630 141 PRO DDD O 1
ATOM 21024 N N . ALA D 1 176 ? -8.306 -14.081 -13.139 1.000 9.090 142 ALA DDD N 1
ATOM 21025 C CA . ALA D 1 176 ? -9.154 -15.270 -12.953 1.000 10.750 142 ALA DDD CA 1
ATOM 21026 C C . ALA D 1 176 ? -10.555 -14.908 -13.467 1.000 11.790 142 ALA DDD C 1
ATOM 21027 O O . ALA D 1 176 ? -11.222 -15.739 -14.179 1.000 11.300 142 ALA DDD O 1
ATOM 21034 N N . HIS D 1 177 ? -11.037 -13.694 -13.175 1.000 9.870 143 HIS DDD N 1
ATOM 21035 C CA . HIS D 1 177 ? -12.397 -13.292 -13.632 1.000 8.660 143 HIS DDD CA 1
ATOM 21036 C C . HIS D 1 177 ? -12.359 -13.141 -15.158 1.000 9.080 143 HIS DDD C 1
ATOM 21037 O O . HIS D 1 177 ? -13.326 -13.519 -15.895 1.000 11.340 143 HIS DDD O 1
ATOM 21052 N N . GLU D 1 178 ? -11.284 -12.576 -15.677 1.000 10.760 144 GLU DDD N 1
ATOM 21053 C CA . GLU D 1 178 ? -11.153 -12.386 -17.149 1.000 11.110 144 GLU DDD CA 1
ATOM 21054 C C . GLU D 1 178 ? -11.216 -13.762 -17.814 1.000 12.250 144 GLU DDD C 1
ATOM 21055 O O . GLU D 1 178 ? -11.797 -13.860 -18.914 1.000 10.620 144 GLU DDD O 1
ATOM 21067 N N . GLN D 1 179 ? -10.538 -14.744 -17.309 1.000 11.480 145 GLN DDD N 1
ATOM 21068 C CA . GLN D 1 179 ? -10.503 -16.119 -17.859 1.000 12.770 145 GLN DDD CA 1
ATOM 21069 C C . GLN D 1 179 ? -11.921 -16.626 -17.982 1.000 13.390 145 GLN DDD C 1
ATOM 21070 O O . GLN D 1 179 ? -12.315 -17.110 -19.060 1.000 13.230 145 GLN DDD O 1
ATOM 21084 N N . ILE D 1 180 ? -12.701 -16.454 -16.938 1.000 12.100 146 ILE DDD N 1
ATOM 21085 C CA . ILE D 1 180 ? -14.094 -16.949 -16.955 1.000 12.650 146 ILE DDD CA 1
ATOM 21086 C C . ILE D 1 180 ? -14.895 -16.255 -18.027 1.000 11.920 146 ILE DDD C 1
ATOM 21087 O O . ILE D 1 180 ? -15.662 -16.962 -18.801 1.000 12.540 146 ILE DDD O 1
ATOM 21103 N N . GLU D 1 181 ? -14.847 -14.942 -18.070 1.000 11.080 147 GLU DDD N 1
ATOM 21104 C CA . GLU D 1 181 ? -15.713 -14.215 -19.010 1.000 11.550 147 GLU DDD CA 1
ATOM 21105 C C . GLU D 1 181 ? -15.299 -14.505 -20.447 1.000 12.070 147 GLU DDD C 1
ATOM 21106 O O . GLU D 1 181 ? -16.160 -14.457 -21.370 1.000 13.510 147 GLU DDD O 1
ATOM 21118 N N . ALA D 1 182 ? -14.028 -14.858 -20.706 1.000 12.180 148 ALA DDD N 1
ATOM 21119 C CA . ALA D 1 182 ? -13.516 -15.184 -22.059 1.000 11.210 148 ALA DDD CA 1
ATOM 21120 C C . ALA D 1 182 ? -13.869 -16.618 -22.430 1.000 15.540 148 ALA DDD C 1
ATOM 21121 O O . ALA D 1 182 ? -13.533 -16.954 -23.615 1.000 15.640 148 ALA DDD O 1
ATOM 21128 N N . GLY D 1 183 ? -14.575 -17.389 -21.618 1.000 12.570 149 GLY DDD N 1
ATOM 21129 C CA . GLY D 1 183 ? -15.033 -18.764 -21.901 1.000 15.960 149 GLY DDD CA 1
ATOM 21130 C C . GLY D 1 183 ? -13.983 -19.801 -21.709 1.000 13.390 149 GLY DDD C 1
ATOM 21131 O O . GLY D 1 183 ? -14.197 -21.002 -22.068 1.000 16.710 149 GLY DDD O 1
ATOM 21135 N N . ARG D 1 184 ? -12.895 -19.480 -20.986 1.000 14.730 150 ARG DDD N 1
ATOM 21136 C CA A ARG D 1 184 ? -11.747 -20.393 -20.791 0.500 14.510 150 ARG DDD CA 1
ATOM 21137 C CA B ARG D 1 184 ? -11.744 -20.396 -20.792 0.500 15.830 150 ARG DDD CA 1
ATOM 21138 C C . ARG D 1 184 ? -11.836 -21.035 -19.407 1.000 13.920 150 ARG DDD C 1
ATOM 21139 O O . ARG D 1 184 ? -12.737 -20.689 -18.611 1.000 14.540 150 ARG DDD O 1
ATOM 21179 N N . TRP D 1 185 ? -11.019 -22.039 -19.177 1.000 14.210 151 TRP DDD N 1
ATOM 21180 C CA . TRP D 1 185 ? -10.939 -22.724 -17.881 1.000 14.130 151 TRP DDD CA 1
ATOM 21181 C C . TRP D 1 185 ? -9.533 -23.262 -17.728 1.000 15.270 151 TRP DDD C 1
ATOM 21182 O O . TRP D 1 185 ? -9.188 -24.291 -18.374 1.000 17.350 151 TRP DDD O 1
ATOM 21203 N N . ASP D 1 186 ? -8.768 -22.739 -16.769 1.000 14.740 152 ASP DDD N 1
ATOM 21204 C CA . ASP D 1 186 ? -7.411 -23.257 -16.482 1.000 14.390 152 ASP DDD CA 1
ATOM 21205 C C . ASP D 1 186 ? -7.076 -22.852 -15.044 1.000 15.020 152 ASP DDD C 1
ATOM 21206 O O . ASP D 1 186 ? -6.684 -21.697 -14.838 1.000 13.320 152 ASP DDD O 1
ATOM 21215 N N . VAL D 1 187 ? -7.320 -23.709 -14.109 1.000 14.210 153 VAL DDD N 1
ATOM 21216 C CA . VAL D 1 187 ? -7.149 -23.390 -12.665 1.000 14.820 153 VAL DDD CA 1
ATOM 21217 C C . VAL D 1 187 ? -5.678 -23.080 -12.387 1.000 15.250 153 VAL DDD C 1
ATOM 21218 O O . VAL D 1 187 ? -5.397 -22.057 -11.769 1.000 15.910 153 VAL DDD O 1
ATOM 21231 N N . ALA D 1 188 ? -4.724 -23.865 -12.880 1.000 14.910 154 ALA DDD N 1
ATOM 21232 C CA . ALA D 1 188 ? -3.285 -23.654 -12.594 1.000 12.000 154 ALA DDD CA 1
ATOM 21233 C C . ALA D 1 188 ? -2.874 -22.268 -13.062 1.000 11.590 154 ALA DDD C 1
ATOM 21234 O O . ALA D 1 188 ? -1.984 -21.662 -12.444 1.000 15.770 154 ALA DDD O 1
ATOM 21241 N N . GLU D 1 189 ? -3.326 -21.873 -14.238 1.000 13.170 155 GLU DDD N 1
ATOM 21242 C CA . GLU D 1 189 ? -2.940 -20.577 -14.827 1.000 16.520 155 GLU DDD CA 1
ATOM 21243 C C . GLU D 1 189 ? -3.113 -19.433 -13.834 1.000 15.470 155 GLU DDD C 1
ATOM 21244 O O . GLU D 1 189 ? -2.301 -18.496 -13.873 1.000 15.800 155 GLU DDD O 1
ATOM 21256 N N . VAL D 1 190 ? -4.155 -19.485 -13.018 1.000 14.920 156 VAL DDD N 1
ATOM 21257 C CA . VAL D 1 190 ? -4.422 -18.337 -12.089 1.000 16.250 156 VAL DDD CA 1
ATOM 21258 C C . VAL D 1 190 ? -4.136 -18.743 -10.635 1.000 13.410 156 VAL DDD C 1
ATOM 21259 O O . VAL D 1 190 ? -3.805 -17.838 -9.862 1.000 15.500 156 VAL DDD O 1
ATOM 21272 N N . ALA D 1 191 ? -4.120 -20.031 -10.290 1.000 12.010 157 ALA DDD N 1
ATOM 21273 C CA . ALA D 1 191 ? -3.756 -20.445 -8.918 1.000 10.710 157 ALA DDD CA 1
ATOM 21274 C C . ALA D 1 191 ? -2.247 -20.232 -8.712 1.000 12.450 157 ALA DDD C 1
ATOM 21275 O O . ALA D 1 191 ? -1.846 -20.143 -7.562 1.000 12.610 157 ALA DDD O 1
ATOM 21282 N N . LYS D 1 192 ? -1.471 -20.234 -9.786 1.000 13.740 158 LYS DDD N 1
ATOM 21283 C CA . LYS D 1 192 ? 0.008 -20.128 -9.659 1.000 15.470 158 LYS DDD CA 1
ATOM 21284 C C . LYS D 1 192 ? 0.435 -18.806 -9.003 1.000 15.780 158 LYS DDD C 1
ATOM 21285 O O . LYS D 1 192 ? 1.582 -18.740 -8.528 1.000 18.970 158 LYS DDD O 1
ATOM 21304 N N . ASP D 1 193 ? -0.426 -17.781 -8.950 1.000 13.460 159 ASP DDD N 1
ATOM 21305 C CA A ASP D 1 193 ? -0.129 -16.484 -8.284 0.600 18.400 159 ASP DDD CA 1
ATOM 21306 C CA B ASP D 1 193 ? -0.189 -16.441 -8.357 0.400 15.440 159 ASP DDD CA 1
ATOM 21307 C C . ASP D 1 193 ? -1.187 -16.222 -7.196 1.000 13.500 159 ASP DDD C 1
ATOM 21308 O O . ASP D 1 193 ? -1.333 -15.066 -6.815 1.000 16.040 159 ASP DDD O 1
ATOM 21324 N N . GLU D 1 194 ? -1.887 -17.241 -6.758 1.000 11.380 160 GLU DDD N 1
ATOM 21325 C CA . GLU D 1 194 ? -2.949 -17.076 -5.742 1.000 10.850 160 GLU DDD CA 1
ATOM 21326 C C . GLU D 1 194 ? -2.393 -17.394 -4.358 1.000 10.890 160 GLU DDD C 1
ATOM 21327 O O . GLU D 1 194 ? -2.087 -18.597 -4.124 1.000 11.970 160 GLU DDD O 1
ATOM 21339 N N . TYR D 1 195 ? -2.427 -16.427 -3.462 1.000 11.690 161 TYR DDD N 1
ATOM 21340 C CA . TYR D 1 195 ? -1.993 -16.636 -2.080 1.000 10.500 161 TYR DDD CA 1
ATOM 21341 C C . TYR D 1 195 ? -3.149 -16.386 -1.159 1.000 9.210 161 TYR DDD C 1
ATOM 21342 O O . TYR D 1 195 ? -4.133 -15.764 -1.576 1.000 11.890 161 TYR DDD O 1
ATOM 21360 N N . ASP D 1 196 ? -2.987 -16.679 0.104 1.000 9.520 162 ASP DDD N 1
ATOM 21361 C CA . ASP D 1 196 ? -3.898 -16.276 1.182 1.000 10.950 162 ASP DDD CA 1
ATOM 21362 C C . ASP D 1 196 ? -3.270 -15.055 1.852 1.000 12.030 162 ASP DDD C 1
ATOM 21363 O O . ASP D 1 196 ? -2.019 -14.942 1.895 1.000 11.340 162 ASP DDD O 1
ATOM 21372 N N . LEU D 1 197 ? -4.120 -14.177 2.366 1.000 9.980 163 LEU DDD N 1
ATOM 21373 C CA . LEU D 1 197 ? -3.657 -13.013 3.171 1.000 10.270 163 LEU DDD CA 1
ATOM 21374 C C . LEU D 1 197 ? -3.235 -13.427 4.586 1.000 10.160 163 LEU DDD C 1
ATOM 21375 O O . LEU D 1 197 ? -2.279 -12.810 5.101 1.000 11.330 163 LEU DDD O 1
ATOM 21391 N N . GLU D 1 198 ? -3.781 -14.524 5.090 1.000 9.890 164 GLU DDD N 1
ATOM 21392 C CA . GLU D 1 198 ? -3.360 -15.067 6.384 1.000 10.280 164 GLU DDD CA 1
ATOM 21393 C C . GLU D 1 198 ? -1.857 -15.338 6.310 1.000 9.230 164 GLU DDD C 1
ATOM 21394 O O . GLU D 1 198 ? -1.346 -15.735 5.276 1.000 11.070 164 GLU DDD O 1
ATOM 21406 N N . GLY D 1 199 ? -1.114 -14.949 7.374 1.000 11.580 165 GLY DDD N 1
ATOM 21407 C CA . GLY D 1 199 ? 0.319 -15.243 7.425 1.000 12.290 165 GLY DDD CA 1
ATOM 21408 C C . GLY D 1 199 ? 1.169 -14.261 6.661 1.000 11.970 165 GLY DDD C 1
ATOM 21409 O O . GLY D 1 199 ? 2.422 -14.417 6.638 1.000 13.920 165 GLY DDD O 1
ATOM 21413 N N . LYS D 1 200 ? 0.577 -13.263 6.012 1.000 9.930 166 LYS DDD N 1
ATOM 21414 C CA . LYS D 1 200 ? 1.355 -12.174 5.353 1.000 12.620 166 LYS DDD CA 1
ATOM 21415 C C . LYS D 1 200 ? 1.539 -10.975 6.276 1.000 11.390 166 LYS DDD C 1
ATOM 21416 O O . LYS D 1 200 ? 0.766 -10.804 7.219 1.000 10.830 166 LYS DDD O 1
ATOM 21435 N N . VAL D 1 201 ? 2.602 -10.245 6.030 1.000 9.800 167 VAL DDD N 1
ATOM 21436 C CA . VAL D 1 201 ? 2.868 -8.993 6.776 1.000 9.510 167 VAL DDD CA 1
ATOM 21437 C C . VAL D 1 201 ? 2.351 -7.806 5.979 1.000 7.470 167 VAL DDD C 1
ATOM 21438 O O . VAL D 1 201 ? 2.674 -7.699 4.812 1.000 8.910 167 VAL DDD O 1
ATOM 21451 N N . VAL D 1 202 ? 1.438 -7.027 6.557 1.000 9.840 168 VAL DDD N 1
ATOM 21452 C CA . VAL D 1 202 ? 0.867 -5.817 5.936 1.000 9.570 168 VAL DDD CA 1
ATOM 21453 C C . VAL D 1 202 ? 1.324 -4.580 6.670 1.000 8.010 168 VAL DDD C 1
ATOM 21454 O O . VAL D 1 202 ? 1.173 -4.526 7.885 1.000 8.730 168 VAL DDD O 1
ATOM 21467 N N . GLY D 1 203 ? 1.826 -3.592 5.978 1.000 9.570 169 GLY DDD N 1
ATOM 21468 C CA . GLY D 1 203 ? 2.205 -2.273 6.484 1.000 9.620 169 GLY DDD CA 1
ATOM 21469 C C . GLY D 1 203 ? 1.389 -1.171 5.867 1.000 7.720 169 GLY DDD C 1
ATOM 21470 O O . GLY D 1 203 ? 1.209 -1.151 4.682 1.000 8.550 169 GLY DDD O 1
ATOM 21474 N N . THR D 1 204 ? 1.009 -0.201 6.685 1.000 10.010 170 THR DDD N 1
ATOM 21475 C CA . THR D 1 204 ? 0.403 1.071 6.254 1.000 7.690 170 THR DDD CA 1
ATOM 21476 C C . THR D 1 204 ? 1.310 2.283 6.428 1.000 10.210 170 THR DDD C 1
ATOM 21477 O O . THR D 1 204 ? 1.926 2.392 7.476 1.000 9.620 170 THR DDD O 1
ATOM 21488 N N . VAL D 1 205 ? 1.430 3.035 5.376 1.000 9.000 171 VAL DDD N 1
ATOM 21489 C CA . VAL D 1 205 ? 2.028 4.379 5.383 1.000 8.130 171 VAL DDD CA 1
ATOM 21490 C C . VAL D 1 205 ? 0.989 5.428 5.759 1.000 8.500 171 VAL DDD C 1
ATOM 21491 O O . VAL D 1 205 ? 0.105 5.686 4.945 1.000 10.230 171 VAL DDD O 1
ATOM 21504 N N . GLY D 1 206 ? 0.988 5.738 7.038 1.000 8.550 172 GLY DDD N 1
ATOM 21505 C CA . GLY D 1 206 ? -0.072 6.594 7.599 1.000 10.900 172 GLY DDD CA 1
ATOM 21506 C C . GLY D 1 206 ? -1.069 5.789 8.414 1.000 8.680 172 GLY DDD C 1
ATOM 21507 O O . GLY D 1 206 ? -1.523 4.636 8.005 1.000 9.140 172 GLY DDD O 1
ATOM 21511 N N . VAL D 1 207 ? -1.272 6.158 9.666 1.000 8.390 173 VAL DDD N 1
ATOM 21512 C CA . VAL D 1 207 ? -2.190 5.412 10.577 1.000 10.730 173 VAL DDD CA 1
ATOM 21513 C C . VAL D 1 207 ? -3.211 6.412 11.142 1.000 9.340 173 VAL DDD C 1
ATOM 21514 O O . VAL D 1 207 ? -3.529 6.326 12.340 1.000 10.780 173 VAL DDD O 1
ATOM 21527 N N . GLY D 1 208 ? -3.664 7.301 10.289 1.000 11.390 174 GLY DDD N 1
ATOM 21528 C CA . GLY D 1 208 ? -4.754 8.228 10.611 1.000 11.040 174 GLY DDD CA 1
ATOM 21529 C C . GLY D 1 208 ? -6.088 7.561 10.492 1.000 7.320 174 GLY DDD C 1
ATOM 21530 O O . GLY D 1 208 ? -6.221 6.303 10.676 1.000 8.910 174 GLY DDD O 1
ATOM 21534 N N . ARG D 1 209 ? -7.089 8.338 10.173 1.000 10.610 175 ARG DDD N 1
ATOM 21535 C CA . ARG D 1 209 ? -8.456 7.792 10.195 1.000 11.720 175 ARG DDD CA 1
ATOM 21536 C C . ARG D 1 209 ? -8.582 6.597 9.248 1.000 10.210 175 ARG DDD C 1
ATOM 21537 O O . ARG D 1 209 ? -9.212 5.562 9.600 1.000 10.050 175 ARG DDD O 1
ATOM 21558 N N . ILE D 1 210 ? -7.990 6.669 8.059 1.000 10.110 176 ILE DDD N 1
ATOM 21559 C CA . ILE D 1 210 ? -8.092 5.527 7.120 1.000 9.800 176 ILE DDD CA 1
ATOM 21560 C C . ILE D 1 210 ? -7.135 4.436 7.513 1.000 7.420 176 ILE DDD C 1
ATOM 21561 O O . ILE D 1 210 ? -7.529 3.271 7.582 1.000 8.160 176 ILE DDD O 1
ATOM 21577 N N . GLY D 1 211 ? -5.831 4.701 7.732 1.000 8.050 177 GLY DDD N 1
ATOM 21578 C CA . GLY D 1 211 ? -4.852 3.633 7.998 1.000 10.720 177 GLY DDD CA 1
ATOM 21579 C C . GLY D 1 211 ? -5.280 2.829 9.234 1.000 6.330 177 GLY DDD C 1
ATOM 21580 O O . GLY D 1 211 ? -5.172 1.592 9.250 1.000 7.920 177 GLY DDD O 1
ATOM 21584 N N . GLU D 1 212 ? -5.759 3.486 10.284 1.000 10.830 178 GLU DDD N 1
ATOM 21585 C CA . GLU D 1 212 ? -6.195 2.795 11.499 1.000 11.630 178 GLU DDD CA 1
ATOM 21586 C C . GLU D 1 212 ? -7.388 1.924 11.168 1.000 7.750 178 GLU DDD C 1
ATOM 21587 O O . GLU D 1 212 ? -7.412 0.716 11.541 1.000 8.550 178 GLU DDD O 1
ATOM 21599 N N . ARG D 1 213 ? -8.321 2.374 10.336 1.000 8.880 179 ARG DDD N 1
ATOM 21600 C CA . ARG D 1 213 ? -9.519 1.579 9.964 1.000 9.480 179 ARG DDD CA 1
ATOM 21601 C C . ARG D 1 213 ? -9.137 0.436 9.018 1.000 7.850 179 ARG DDD C 1
ATOM 21602 O O . ARG D 1 213 ? -9.782 -0.630 9.074 1.000 8.110 179 ARG DDD O 1
ATOM 21623 N N . VAL D 1 214 ? -8.082 0.583 8.231 1.000 8.750 180 VAL DDD N 1
ATOM 21624 C CA . VAL D 1 214 ? -7.557 -0.551 7.458 1.000 10.340 180 VAL DDD CA 1
ATOM 21625 C C . VAL D 1 214 ? -7.115 -1.647 8.374 1.000 6.360 180 VAL DDD C 1
ATOM 21626 O O . VAL D 1 214 ? -7.398 -2.842 8.248 1.000 7.350 180 VAL DDD O 1
ATOM 21639 N N . LEU D 1 215 ? -6.277 -1.318 9.363 1.000 7.450 181 LEU DDD N 1
ATOM 21640 C CA . LEU D 1 215 ? -5.710 -2.323 10.302 1.000 9.510 181 LEU DDD CA 1
ATOM 21641 C C . LEU D 1 215 ? -6.856 -2.923 11.128 1.000 6.010 181 LEU DDD C 1
ATOM 21642 O O . LEU D 1 215 ? -6.827 -4.153 11.306 1.000 7.650 181 LEU DDD O 1
ATOM 21658 N N . ARG D 1 216 ? -7.881 -2.192 11.452 1.000 8.550 182 ARG DDD N 1
ATOM 21659 C CA . ARG D 1 216 ? -9.058 -2.696 12.219 1.000 10.320 182 ARG DDD CA 1
ATOM 21660 C C . ARG D 1 216 ? -9.792 -3.724 11.359 1.000 8.400 182 ARG DDD C 1
ATOM 21661 O O . ARG D 1 216 ? -10.235 -4.815 11.877 1.000 10.600 182 ARG DDD O 1
ATOM 21682 N N . ARG D 1 217 ? -9.819 -3.572 10.048 1.000 7.540 183 ARG DDD N 1
ATOM 21683 C CA . ARG D 1 217 ? -10.499 -4.547 9.148 1.000 9.460 183 ARG DDD CA 1
ATOM 21684 C C . ARG D 1 217 ? -9.573 -5.700 8.863 1.000 10.310 183 ARG DDD C 1
ATOM 21685 O O . ARG D 1 217 ? -10.049 -6.830 8.718 1.000 13.640 183 ARG DDD O 1
ATOM 21706 N N . LEU D 1 218 ? -8.255 -5.502 8.849 1.000 9.190 184 LEU DDD N 1
ATOM 21707 C CA . LEU D 1 218 ? -7.315 -6.624 8.606 1.000 10.890 184 LEU DDD CA 1
ATOM 21708 C C . LEU D 1 218 ? -7.119 -7.481 9.850 1.000 7.910 184 LEU DDD C 1
ATOM 21709 O O . LEU D 1 218 ? -6.752 -8.714 9.700 1.000 8.420 184 LEU DDD O 1
ATOM 21725 N N . LYS D 1 219 ? -7.562 -7.082 11.024 1.000 10.030 185 LYS DDD N 1
ATOM 21726 C CA . LYS D 1 219 ? -7.276 -7.795 12.280 1.000 10.830 185 LYS DDD CA 1
ATOM 21727 C C . LYS D 1 219 ? -7.842 -9.206 12.169 1.000 9.990 185 LYS DDD C 1
ATOM 21728 O O . LYS D 1 219 ? -7.187 -10.193 12.544 1.000 12.280 185 LYS DDD O 1
ATOM 21747 N N . GLY D 1 220 ? -9.076 -9.373 11.646 1.000 10.660 186 GLY DDD N 1
ATOM 21748 C CA . GLY D 1 220 ? -9.682 -10.723 11.660 1.000 11.270 186 GLY DDD CA 1
ATOM 21749 C C . GLY D 1 220 ? -9.152 -11.656 10.581 1.000 8.540 186 GLY DDD C 1
ATOM 21750 O O . GLY D 1 220 ? -9.482 -12.878 10.591 1.000 9.950 186 GLY DDD O 1
ATOM 21754 N N . PHE D 1 221 ? -8.203 -11.244 9.747 1.000 10.240 187 PHE DDD N 1
ATOM 21755 C CA . PHE D 1 221 ? -7.569 -12.077 8.696 1.000 12.490 187 PHE DDD CA 1
ATOM 21756 C C . PHE D 1 221 ? -6.302 -12.777 9.207 1.000 10.540 187 PHE DDD C 1
ATOM 21757 O O . PHE D 1 221 ? -5.754 -13.652 8.469 1.000 11.420 187 PHE DDD O 1
ATOM 21774 N N . ASP D 1 222 ? -5.902 -12.582 10.460 1.000 10.600 188 ASP DDD N 1
ATOM 21775 C CA . ASP D 1 222 ? -4.714 -13.311 11.004 1.000 10.540 188 ASP DDD CA 1
ATOM 21776 C C . ASP D 1 222 ? -3.488 -13.179 10.061 1.000 8.520 188 ASP DDD C 1
ATOM 21777 O O . ASP D 1 222 ? -2.805 -14.177 9.777 1.000 10.930 188 ASP DDD O 1
ATOM 21786 N N . CYS D 1 223 ? -3.208 -11.942 9.708 1.000 9.010 189 CYS DDD N 1
ATOM 21787 C CA . CYS D 1 223 ? -1.930 -11.591 9.072 1.000 8.300 189 CYS DDD CA 1
ATOM 21788 C C . CYS D 1 223 ? -0.816 -11.941 10.080 1.000 7.710 189 CYS DDD C 1
ATOM 21789 O O . CYS D 1 223 ? -1.034 -11.922 11.286 1.000 10.450 189 CYS DDD O 1
ATOM 21797 N N . LYS D 1 224 ? 0.376 -12.217 9.578 1.000 10.360 190 LYS DDD N 1
ATOM 21798 C CA . LYS D 1 224 ? 1.535 -12.543 10.457 1.000 13.290 190 LYS DDD CA 1
ATOM 21799 C C . LYS D 1 224 ? 1.843 -11.328 11.351 1.000 9.950 190 LYS DDD C 1
ATOM 21800 O O . LYS D 1 224 ? 2.058 -11.460 12.546 1.000 11.300 190 LYS DDD O 1
ATOM 21819 N N . GLU D 1 225 ? 1.775 -10.113 10.832 1.000 10.830 191 GLU DDD N 1
ATOM 21820 C CA . GLU D 1 225 ? 1.940 -8.853 11.543 1.000 12.180 191 GLU DDD CA 1
ATOM 21821 C C . GLU D 1 225 ? 1.302 -7.744 10.773 1.000 8.300 191 GLU DDD C 1
ATOM 21822 O O . GLU D 1 225 ? 1.250 -7.769 9.566 1.000 8.630 191 GLU DDD O 1
ATOM 21834 N N . LEU D 1 226 ? 0.816 -6.773 11.522 1.000 10.160 192 LEU DDD N 1
ATOM 21835 C CA . LEU D 1 226 ? 0.304 -5.469 11.092 1.000 7.950 192 LEU DDD CA 1
ATOM 21836 C C . LEU D 1 226 ? 1.253 -4.376 11.541 1.000 10.640 192 LEU DDD C 1
ATOM 21837 O O . LEU D 1 226 ? 1.489 -4.279 12.778 1.000 10.670 192 LEU DDD O 1
ATOM 21853 N N . LEU D 1 227 ? 1.824 -3.704 10.567 1.000 9.840 193 LEU DDD N 1
ATOM 21854 C CA . LEU D 1 227 ? 2.805 -2.640 10.824 1.000 8.170 193 LEU DDD CA 1
ATOM 21855 C C . LEU D 1 227 ? 2.278 -1.297 10.416 1.000 9.130 193 LEU DDD C 1
ATOM 21856 O O . LEU D 1 227 ? 1.490 -1.196 9.455 1.000 9.120 193 LEU DDD O 1
ATOM 21872 N N . TYR D 1 228 ? 2.857 -0.218 10.909 1.000 10.000 194 TYR DDD N 1
ATOM 21873 C CA . TYR D 1 228 ? 2.580 1.156 10.456 1.000 9.750 194 TYR DDD CA 1
ATOM 21874 C C . TYR D 1 228 ? 3.824 2.003 10.548 1.000 10.920 194 TYR DDD C 1
ATOM 21875 O O . TYR D 1 228 ? 4.677 1.798 11.414 1.000 10.520 194 TYR DDD O 1
ATOM 21893 N N . TYR D 1 229 ? 3.809 3.023 9.705 1.000 10.210 195 TYR DDD N 1
ATOM 21894 C CA . TYR D 1 229 ? 4.793 4.108 9.713 1.000 8.420 195 TYR DDD CA 1
ATOM 21895 C C . TYR D 1 229 ? 4.032 5.416 9.653 1.000 10.920 195 TYR DDD C 1
ATOM 21896 O O . TYR D 1 229 ? 3.213 5.606 8.754 1.000 9.660 195 TYR DDD O 1
ATOM 21914 N N . ASP D 1 230 ? 4.216 6.250 10.667 1.000 10.210 196 ASP DDD N 1
ATOM 21915 C CA . ASP D 1 230 ? 3.566 7.549 10.734 1.000 9.960 196 ASP DDD CA 1
ATOM 21916 C C . ASP D 1 230 ? 4.366 8.335 11.772 1.000 10.350 196 ASP DDD C 1
ATOM 21917 O O . ASP D 1 230 ? 4.667 7.817 12.825 1.000 12.730 196 ASP DDD O 1
ATOM 21926 N N . TYR D 1 231 ? 4.564 9.631 11.535 1.000 10.850 197 TYR DDD N 1
ATOM 21927 C CA . TYR D 1 231 ? 5.221 10.515 12.542 1.000 14.170 197 TYR DDD CA 1
ATOM 21928 C C . TYR D 1 231 ? 4.197 10.915 13.627 1.000 11.340 197 TYR DDD C 1
ATOM 21929 O O . TYR D 1 231 ? 4.644 11.354 14.686 1.000 13.840 197 TYR DDD O 1
ATOM 21947 N N . GLN D 1 232 ? 2.902 10.669 13.433 1.000 11.760 198 GLN DDD N 1
ATOM 21948 C CA . GLN D 1 232 ? 1.882 10.724 14.494 1.000 10.140 198 GLN DDD CA 1
ATOM 21949 C C . GLN D 1 232 ? 1.512 9.287 14.845 1.000 13.240 198 GLN DDD C 1
ATOM 21950 O O . GLN D 1 232 ? 0.726 8.655 14.129 1.000 15.280 198 GLN DDD O 1
ATOM 21964 N N . PRO D 1 233 ? 1.953 8.767 16.006 1.000 11.600 199 PRO DDD N 1
ATOM 21965 C CA . PRO D 1 233 ? 1.747 7.343 16.270 1.000 10.770 199 PRO DDD CA 1
ATOM 21966 C C . PRO D 1 233 ? 0.321 7.103 16.778 1.000 11.260 199 PRO DDD C 1
ATOM 21967 O O . PRO D 1 233 ? -0.357 8.022 17.185 1.000 15.210 199 PRO DDD O 1
ATOM 21978 N N . LEU D 1 234 ? -0.075 5.831 16.773 1.000 11.060 200 LEU DDD N 1
ATOM 21979 C CA . LEU D 1 234 ? -1.262 5.355 17.518 1.000 12.350 200 LEU DDD CA 1
ATOM 21980 C C . LEU D 1 234 ? -0.901 5.364 18.998 1.000 12.880 200 LEU DDD C 1
ATOM 21981 O O . LEU D 1 234 ? 0.252 5.097 19.349 1.000 14.890 200 LEU DDD O 1
ATOM 21997 N N . SER D 1 235 ? -1.922 5.557 19.845 1.000 12.720 201 SER DDD N 1
ATOM 21998 C CA . SER D 1 235 ? -1.751 5.362 21.289 1.000 12.860 201 SER DDD CA 1
ATOM 21999 C C . SER D 1 235 ? -1.308 3.921 21.579 1.000 12.480 201 SER DDD C 1
ATOM 22000 O O . SER D 1 235 ? -1.657 2.947 20.883 1.000 13.490 201 SER DDD O 1
ATOM 22008 N N . PRO D 1 236 ? -0.616 3.673 22.714 1.000 11.360 202 PRO DDD N 1
ATOM 22009 C CA . PRO D 1 236 ? -0.303 2.302 23.059 1.000 11.910 202 PRO DDD CA 1
ATOM 22010 C C . PRO D 1 236 ? -1.564 1.447 23.188 1.000 9.610 202 PRO DDD C 1
ATOM 22011 O O . PRO D 1 236 ? -1.540 0.259 23.015 1.000 11.210 202 PRO DDD O 1
ATOM 22022 N N . GLU D 1 237 ? -2.639 2.031 23.728 1.000 12.100 203 GLU DDD N 1
ATOM 22023 C CA . GLU D 1 237 ? -3.920 1.294 23.926 1.000 10.520 203 GLU DDD CA 1
ATOM 22024 C C . GLU D 1 237 ? -4.458 0.865 22.562 1.000 11.130 203 GLU DDD C 1
ATOM 22025 O O . GLU D 1 237 ? -4.822 -0.280 22.477 1.000 10.480 203 GLU DDD O 1
ATOM 22037 N N . LYS D 1 238 ? -4.385 1.684 21.543 1.000 12.670 204 LYS DDD N 1
ATOM 22038 C CA . LYS D 1 238 ? -4.903 1.288 20.208 1.000 12.440 204 LYS DDD CA 1
ATOM 22039 C C . LYS D 1 238 ? -3.961 0.252 19.575 1.000 11.130 204 LYS DDD C 1
ATOM 22040 O O . LYS D 1 238 ? -4.424 -0.694 18.935 1.000 11.270 204 LYS DDD O 1
ATOM 22059 N N . GLU D 1 239 ? -2.665 0.392 19.799 1.000 9.630 205 GLU DDD N 1
ATOM 22060 C CA . GLU D 1 239 ? -1.711 -0.615 19.292 1.000 10.540 205 GLU DDD CA 1
ATOM 22061 C C . GLU D 1 239 ? -2.055 -1.987 19.846 1.000 11.990 205 GLU DDD C 1
ATOM 22062 O O . GLU D 1 239 ? -1.993 -2.989 19.145 1.000 13.140 205 GLU DDD O 1
ATOM 22074 N N . LYS D 1 240 ? -2.308 -2.062 21.173 1.000 10.820 206 LYS DDD N 1
ATOM 22075 C CA . LYS D 1 240 ? -2.668 -3.376 21.773 1.000 9.900 206 LYS DDD CA 1
ATOM 22076 C C . LYS D 1 240 ? -4.069 -3.848 21.302 1.000 9.650 206 LYS DDD C 1
ATOM 22077 O O . LYS D 1 240 ? -4.226 -5.065 21.151 1.000 12.440 206 LYS DDD O 1
ATOM 22096 N N . GLU D 1 241 ? -5.035 -2.965 21.254 1.000 10.390 207 GLU DDD N 1
ATOM 22097 C CA . GLU D 1 241 ? -6.436 -3.336 20.890 1.000 12.100 207 GLU DDD CA 1
ATOM 22098 C C . GLU D 1 241 ? -6.471 -3.901 19.462 1.000 11.850 207 GLU DDD C 1
ATOM 22099 O O . GLU D 1 241 ? -6.948 -5.014 19.263 1.000 12.400 207 GLU DDD O 1
ATOM 22111 N N . ILE D 1 242 ? -5.789 -3.262 18.538 1.000 12.380 208 ILE DDD N 1
ATOM 22112 C CA . ILE D 1 242 ? -5.773 -3.666 17.103 1.000 11.960 208 ILE DDD CA 1
ATOM 22113 C C . ILE D 1 242 ? -4.792 -4.807 16.959 1.000 15.170 208 ILE DDD C 1
ATOM 22114 O O . ILE D 1 242 ? -5.111 -5.760 16.227 1.000 15.040 208 ILE DDD O 1
ATOM 22130 N N . GLY D 1 243 ? -3.625 -4.704 17.601 1.000 11.200 209 GLY DDD N 1
ATOM 22131 C CA . GLY D 1 243 ? -2.557 -5.711 17.531 1.000 10.590 209 GLY DDD CA 1
ATOM 22132 C C . GLY D 1 243 ? -1.581 -5.372 16.411 1.000 10.900 209 GLY DDD C 1
ATOM 22133 O O . GLY D 1 243 ? -1.594 -6.008 15.324 1.000 13.320 209 GLY DDD O 1
ATOM 22137 N N . CYS D 1 244 ? -1.010 -4.165 16.458 1.000 9.810 210 CYS DDD N 1
ATOM 22138 C CA . CYS D 1 244 ? -0.081 -3.697 15.409 1.000 11.210 210 CYS DDD CA 1
ATOM 22139 C C . CYS D 1 244 ? 1.174 -3.091 16.042 1.000 10.520 210 CYS DDD C 1
ATOM 22140 O O . CYS D 1 244 ? 1.158 -2.843 17.287 1.000 13.100 210 CYS DDD O 1
ATOM 22148 N N . ARG D 1 245 ? 2.177 -2.890 15.228 1.000 10.020 211 ARG DDD N 1
ATOM 22149 C CA . ARG D 1 245 ? 3.506 -2.446 15.702 1.000 12.000 211 ARG DDD CA 1
ATOM 22150 C C . ARG D 1 245 ? 3.948 -1.251 14.869 1.000 11.910 211 ARG DDD C 1
ATOM 22151 O O . ARG D 1 245 ? 3.860 -1.262 13.612 1.000 10.610 211 ARG DDD O 1
ATOM 22172 N N . ARG D 1 246 ? 4.427 -0.213 15.504 1.000 11.280 212 ARG DDD N 1
ATOM 22173 C CA . ARG D 1 246 ? 5.030 0.980 14.857 1.000 13.300 212 ARG DDD CA 1
ATOM 22174 C C . ARG D 1 246 ? 6.452 0.658 14.395 1.000 11.010 212 ARG DDD C 1
ATOM 22175 O O . ARG D 1 246 ? 7.243 0.183 15.212 1.000 13.310 212 ARG DDD O 1
ATOM 22196 N N . VAL D 1 247 ? 6.739 0.892 13.133 1.000 10.040 213 VAL DDD N 1
ATOM 22197 C CA . VAL D 1 247 ? 8.130 0.842 12.613 1.000 11.710 213 VAL DDD CA 1
ATOM 22198 C C . VAL D 1 247 ? 8.609 2.273 12.442 1.000 12.330 213 VAL DDD C 1
ATOM 22199 O O . VAL D 1 247 ? 7.946 3.094 11.851 1.000 13.600 213 VAL DDD O 1
ATOM 22212 N N . GLU D 1 248 ? 9.819 2.551 12.962 1.000 14.870 214 GLU DDD N 1
ATOM 22213 C CA A GLU D 1 248 ? 10.299 3.954 13.062 0.600 17.590 214 GLU DDD CA 1
ATOM 22214 C CA B GLU D 1 248 ? 10.342 3.939 13.074 0.400 17.090 214 GLU DDD CA 1
ATOM 22215 C C . GLU D 1 248 ? 10.811 4.423 11.698 1.000 14.160 214 GLU DDD C 1
ATOM 22216 O O . GLU D 1 248 ? 10.726 5.636 11.450 1.000 17.180 214 GLU DDD O 1
ATOM 22238 N N . ASN D 1 249 ? 11.311 3.532 10.863 1.000 13.150 215 ASN DDD N 1
ATOM 22239 C CA . ASN D 1 249 ? 11.915 3.904 9.566 1.000 13.390 215 ASN DDD CA 1
ATOM 22240 C C . ASN D 1 249 ? 11.081 3.331 8.409 1.000 12.320 215 ASN DDD C 1
ATOM 22241 O O . ASN D 1 249 ? 10.870 2.084 8.414 1.000 12.270 215 ASN DDD O 1
ATOM 22252 N N . LEU D 1 250 ? 10.724 4.132 7.450 1.000 13.160 216 LEU DDD N 1
ATOM 22253 C CA . LEU D 1 250 ? 9.841 3.678 6.335 1.000 12.560 216 LEU DDD CA 1
ATOM 22254 C C . LEU D 1 250 ? 10.516 2.564 5.557 1.000 12.160 216 LEU DDD C 1
ATOM 22255 O O . LEU D 1 250 ? 9.876 1.526 5.287 1.000 12.120 216 LEU DDD O 1
ATOM 22271 N N . GLU D 1 251 ? 11.773 2.746 5.139 1.000 14.440 217 GLU DDD N 1
ATOM 22272 C CA . GLU D 1 251 ? 12.455 1.668 4.378 1.000 13.960 217 GLU DDD CA 1
ATOM 22273 C C . GLU D 1 251 ? 12.537 0.370 5.176 1.000 13.660 217 GLU DDD C 1
ATOM 22274 O O . GLU D 1 251 ? 12.337 -0.733 4.594 1.000 13.790 217 GLU DDD O 1
ATOM 22286 N N . GLU D 1 252 ? 12.731 0.438 6.505 1.000 14.360 218 GLU DDD N 1
ATOM 22287 C CA A GLU D 1 252 ? 12.796 -0.826 7.265 0.600 14.960 218 GLU DDD CA 1
ATOM 22288 C CA B GLU D 1 252 ? 12.773 -0.768 7.358 0.400 14.860 218 GLU DDD CA 1
ATOM 22289 C C . GLU D 1 252 ? 11.394 -1.454 7.309 1.000 10.110 218 GLU DDD C 1
ATOM 22290 O O . GLU D 1 252 ? 11.318 -2.682 7.341 1.000 12.210 218 GLU DDD O 1
ATOM 22312 N N . MET D 1 253 ? 10.323 -0.677 7.350 1.000 10.820 219 MET DDD N 1
ATOM 22313 C CA A MET D 1 253 ? 8.963 -1.278 7.281 0.700 10.110 219 MET DDD CA 1
ATOM 22314 C CA B MET D 1 253 ? 8.953 -1.266 7.269 0.300 11.290 219 MET DDD CA 1
ATOM 22315 C C . MET D 1 253 ? 8.770 -1.947 5.911 1.000 9.840 219 MET DDD C 1
ATOM 22316 O O . MET D 1 253 ? 8.364 -3.124 5.888 1.000 9.220 219 MET DDD O 1
ATOM 22342 N N . LEU D 1 254 ? 9.125 -1.319 4.833 1.000 10.970 220 LEU DDD N 1
ATOM 22343 C CA . LEU D 1 254 ? 8.860 -1.839 3.472 1.000 11.470 220 LEU DDD CA 1
ATOM 22344 C C . LEU D 1 254 ? 9.585 -3.180 3.331 1.000 11.450 220 LEU DDD C 1
ATOM 22345 O O . LEU D 1 254 ? 9.056 -4.144 2.785 1.000 12.240 220 LEU DDD O 1
ATOM 22361 N N . ALA D 1 255 ? 10.813 -3.273 3.887 1.000 9.550 221 ALA DDD N 1
ATOM 22362 C CA . ALA D 1 255 ? 11.586 -4.510 3.742 1.000 9.350 221 ALA DDD CA 1
ATOM 22363 C C . ALA D 1 255 ? 10.975 -5.748 4.382 1.000 9.140 221 ALA DDD C 1
ATOM 22364 O O . ALA D 1 255 ? 11.382 -6.901 4.118 1.000 13.130 221 ALA DDD O 1
ATOM 22371 N N . GLN D 1 256 ? 10.119 -5.531 5.370 1.000 10.990 222 GLN DDD N 1
ATOM 22372 C CA . GLN D 1 256 ? 9.426 -6.569 6.173 1.000 13.220 222 GLN DDD CA 1
ATOM 22373 C C . GLN D 1 256 ? 8.036 -6.942 5.653 1.000 11.970 222 GLN DDD C 1
ATOM 22374 O O . GLN D 1 256 ? 7.536 -7.969 6.087 1.000 12.030 222 GLN DDD O 1
ATOM 22388 N N . CYS D 1 257 ? 7.465 -6.180 4.731 1.000 9.660 223 CYS DDD N 1
ATOM 22389 C CA . CYS D 1 257 ? 6.061 -6.406 4.334 1.000 8.910 223 CYS DDD CA 1
ATOM 22390 C C . CYS D 1 257 ? 5.915 -7.234 3.085 1.000 12.000 223 CYS DDD C 1
ATOM 22391 O O . CYS D 1 257 ? 6.730 -7.143 2.157 1.000 12.320 223 CYS DDD O 1
ATOM 22399 N N . ASP D 1 258 ? 4.896 -8.066 3.098 1.000 9.420 224 ASP DDD N 1
ATOM 22400 C CA . ASP D 1 258 ? 4.364 -8.646 1.843 1.000 10.460 224 ASP DDD CA 1
ATOM 22401 C C . ASP D 1 258 ? 3.455 -7.672 1.089 1.000 7.900 224 ASP DDD C 1
ATOM 22402 O O . ASP D 1 258 ? 3.450 -7.686 -0.123 1.000 8.330 224 ASP DDD O 1
ATOM 22411 N N . VAL D 1 259 ? 2.652 -6.929 1.840 1.000 9.130 225 VAL DDD N 1
ATOM 22412 C CA . VAL D 1 259 ? 1.683 -5.975 1.293 1.000 9.390 225 VAL DDD CA 1
ATOM 22413 C C . VAL D 1 259 ? 2.066 -4.616 1.886 1.000 7.800 225 VAL DDD C 1
ATOM 22414 O O . VAL D 1 259 ? 2.163 -4.547 3.132 1.000 8.370 225 VAL DDD O 1
ATOM 22427 N N . VAL D 1 260 ? 1.965 -3.538 1.168 1.000 8.000 226 VAL DDD N 1
ATOM 22428 C CA . VAL D 1 260 ? 2.069 -2.127 1.541 1.000 7.600 226 VAL DDD CA 1
ATOM 22429 C C . VAL D 1 260 ? 0.843 -1.433 1.021 1.000 7.800 226 VAL DDD C 1
ATOM 22430 O O . VAL D 1 260 ? 0.524 -1.521 -0.143 1.000 8.230 226 VAL DDD O 1
ATOM 22443 N N . THR D 1 261 ? 0.213 -0.690 1.932 1.000 9.290 227 THR DDD N 1
ATOM 22444 C CA . THR D 1 261 ? -0.872 0.242 1.612 1.000 7.800 227 THR DDD CA 1
ATOM 22445 C C . THR D 1 261 ? -0.506 1.686 1.978 1.000 9.270 227 THR DDD C 1
ATOM 22446 O O . THR D 1 261 ? -0.124 1.863 3.117 1.000 9.310 227 THR DDD O 1
ATOM 22457 N N . ILE D 1 262 ? -0.753 2.627 1.126 1.000 8.760 228 ILE DDD N 1
ATOM 22458 C CA . ILE D 1 262 ? -0.471 4.071 1.289 1.000 7.300 228 ILE DDD CA 1
ATOM 22459 C C . ILE D 1 262 ? -1.724 4.805 1.714 1.000 9.310 228 ILE DDD C 1
ATOM 22460 O O . ILE D 1 262 ? -2.709 4.732 1.016 1.000 9.030 228 ILE DDD O 1
ATOM 22476 N N . ASN D 1 263 ? -1.660 5.357 2.927 1.000 9.090 229 ASN DDD N 1
ATOM 22477 C CA . ASN D 1 263 ? -2.848 6.055 3.504 1.000 9.990 229 ASN DDD CA 1
ATOM 22478 C C . ASN D 1 263 ? -2.474 7.426 4.107 1.000 9.070 229 ASN DDD C 1
ATOM 22479 O O . ASN D 1 263 ? -2.933 7.722 5.210 1.000 10.800 229 ASN DDD O 1
ATOM 22490 N N . CYS D 1 264 ? -1.541 8.121 3.491 1.000 9.860 230 CYS DDD N 1
ATOM 22491 C CA . CYS D 1 264 ? -1.152 9.463 3.917 1.000 10.180 230 CYS DDD CA 1
ATOM 22492 C C . CYS D 1 264 ? -1.648 10.503 2.948 1.000 9.090 230 CYS DDD C 1
ATOM 22493 O O . CYS D 1 264 ? -1.846 10.234 1.767 1.000 9.690 230 CYS DDD O 1
ATOM 22501 N N . PRO D 1 265 ? -1.727 11.805 3.342 1.000 9.770 231 PRO DDD N 1
ATOM 22502 C CA . PRO D 1 265 ? -2.086 12.846 2.412 1.000 13.090 231 PRO DDD CA 1
ATOM 22503 C C . PRO D 1 265 ? -0.930 13.126 1.443 1.000 11.420 231 PRO DDD C 1
ATOM 22504 O O . PRO D 1 265 ? 0.202 12.751 1.676 1.000 11.970 231 PRO DDD O 1
ATOM 22515 N N . LEU D 1 266 ? -1.290 13.807 0.345 1.000 12.070 232 LEU DDD N 1
ATOM 22516 C CA . LEU D 1 266 ? -0.294 14.326 -0.625 1.000 12.280 232 LEU DDD CA 1
ATOM 22517 C C . LEU D 1 266 ? 0.155 15.713 -0.159 1.000 11.060 232 LEU DDD C 1
ATOM 22518 O O . LEU D 1 266 ? -0.694 16.645 -0.067 1.000 13.110 232 LEU DDD O 1
ATOM 22534 N N . HIS D 1 267 ? 1.444 15.832 0.138 1.000 11.610 233 HIS DDD N 1
ATOM 22535 C CA . HIS D 1 267 ? 2.093 17.124 0.485 1.000 11.640 233 HIS DDD CA 1
ATOM 22536 C C . HIS D 1 267 ? 3.519 17.033 -0.045 1.000 15.630 233 HIS DDD C 1
ATOM 22537 O O . HIS D 1 267 ? 3.906 16.017 -0.661 1.000 14.240 233 HIS DDD O 1
ATOM 22552 N N . GLU D 1 268 ? 4.292 18.112 0.105 1.000 15.600 234 GLU DDD N 1
ATOM 22553 C CA . GLU D 1 268 ? 5.593 18.218 -0.576 1.000 18.410 234 GLU DDD CA 1
ATOM 22554 C C . GLU D 1 268 ? 6.435 16.966 -0.307 1.000 15.040 234 GLU DDD C 1
ATOM 22555 O O . GLU D 1 268 ? 7.046 16.493 -1.254 1.000 18.940 234 GLU DDD O 1
ATOM 22567 N N . SER D 1 269 ? 6.481 16.483 0.943 1.000 15.960 235 SER DDD N 1
ATOM 22568 C CA A SER D 1 269 ? 7.366 15.344 1.289 0.700 16.230 235 SER DDD CA 1
ATOM 22569 C CA B SER D 1 269 ? 7.363 15.339 1.312 0.300 16.940 235 SER DDD CA 1
ATOM 22570 C C . SER D 1 269 ? 6.787 13.981 0.877 1.000 17.260 235 SER DDD C 1
ATOM 22571 O O . SER D 1 269 ? 7.540 13.022 0.942 1.000 18.520 235 SER DDD O 1
ATOM 22585 N N . THR D 1 270 ? 5.519 13.882 0.444 1.000 13.510 236 THR DDD N 1
ATOM 22586 C CA . THR D 1 270 ? 5.001 12.572 -0.069 1.000 12.150 236 THR DDD CA 1
ATOM 22587 C C . THR D 1 270 ? 4.833 12.577 -1.604 1.000 12.890 236 THR DDD C 1
ATOM 22588 O O . THR D 1 270 ? 4.614 11.519 -2.136 1.000 12.220 236 THR DDD O 1
ATOM 22599 N N . ARG D 1 271 ? 4.950 13.713 -2.270 1.000 12.840 237 ARG DDD N 1
ATOM 22600 C CA A ARG D 1 271 ? 4.857 13.744 -3.749 0.600 11.110 237 ARG DDD CA 1
ATOM 22601 C CA B ARG D 1 271 ? 4.865 13.747 -3.747 0.400 12.170 237 ARG DDD CA 1
ATOM 22602 C C . ARG D 1 271 ? 6.034 12.939 -4.331 1.000 14.630 237 ARG DDD C 1
ATOM 22603 O O . ARG D 1 271 ? 7.213 13.247 -4.002 1.000 13.860 237 ARG DDD O 1
ATOM 22643 N N . GLY D 1 272 ? 5.754 11.901 -5.113 1.000 14.180 238 GLY DDD N 1
ATOM 22644 C CA . GLY D 1 272 ? 6.837 11.092 -5.685 1.000 12.250 238 GLY DDD CA 1
ATOM 22645 C C . GLY D 1 272 ? 7.615 10.296 -4.655 1.000 12.450 238 GLY DDD C 1
ATOM 22646 O O . GLY D 1 272 ? 8.699 9.833 -4.983 1.000 14.860 238 GLY DDD O 1
ATOM 22650 N N . LEU D 1 273 ? 7.050 10.077 -3.473 1.000 12.070 239 LEU DDD N 1
ATOM 22651 C CA . LEU D 1 273 ? 7.737 9.287 -2.418 1.000 13.340 239 LEU DDD CA 1
ATOM 22652 C C . LEU D 1 273 ? 8.016 7.861 -2.884 1.000 11.980 239 LEU DDD C 1
ATOM 22653 O O . LEU D 1 273 ? 9.122 7.343 -2.697 1.000 12.880 239 LEU DDD O 1
ATOM 22669 N N . PHE D 1 274 ? 7.024 7.233 -3.522 1.000 11.770 240 PHE DDD N 1
ATOM 22670 C CA . PHE D 1 274 ? 7.156 5.832 -3.978 1.000 9.900 240 PHE DDD CA 1
ATOM 22671 C C . PHE D 1 274 ? 7.701 5.837 -5.396 1.000 9.640 240 PHE DDD C 1
ATOM 22672 O O . PHE D 1 274 ? 7.028 5.732 -6.393 1.000 11.350 240 PHE DDD O 1
ATOM 22689 N N . ASN D 1 275 ? 9.010 6.127 -5.453 1.000 11.340 241 ASN DDD N 1
ATOM 22690 C CA . ASN D 1 275 ? 9.841 6.128 -6.678 1.000 11.230 241 ASN DDD CA 1
ATOM 22691 C C . ASN D 1 275 ? 10.564 4.792 -6.793 1.000 14.290 241 ASN DDD C 1
ATOM 22692 O O . ASN D 1 275 ? 10.382 3.912 -5.967 1.000 14.370 241 ASN DDD O 1
ATOM 22703 N N . LYS D 1 276 ? 11.349 4.642 -7.875 1.000 13.150 242 LYS DDD N 1
ATOM 22704 C CA A LYS D 1 276 ? 12.031 3.340 -8.092 0.600 13.850 242 LYS DDD CA 1
ATOM 22705 C CA B LYS D 1 276 ? 12.087 3.381 -8.122 0.400 14.680 242 LYS DDD CA 1
ATOM 22706 C C . LYS D 1 276 ? 12.889 2.973 -6.873 1.000 11.370 242 LYS DDD C 1
ATOM 22707 O O . LYS D 1 276 ? 12.953 1.781 -6.547 1.000 13.740 242 LYS DDD O 1
ATOM 22743 N N . ASP D 1 277 ? 13.604 3.912 -6.311 1.000 12.720 243 ASP DDD N 1
ATOM 22744 C CA A ASP D 1 277 ? 14.510 3.624 -5.169 0.500 12.730 243 ASP DDD CA 1
ATOM 22745 C CA B ASP D 1 277 ? 14.509 3.614 -5.170 0.500 12.680 243 ASP DDD CA 1
ATOM 22746 C C . ASP D 1 277 ? 13.683 3.099 -3.974 1.000 13.060 243 ASP DDD C 1
ATOM 22747 O O . ASP D 1 277 ? 14.075 2.070 -3.397 1.000 14.380 243 ASP DDD O 1
ATOM 22763 N N . LEU D 1 278 ? 12.544 3.723 -3.656 1.000 11.860 244 LEU DDD N 1
ATOM 22764 C CA . LEU D 1 278 ? 11.785 3.294 -2.464 1.000 11.720 244 LEU DDD CA 1
ATOM 22765 C C . LEU D 1 278 ? 11.075 1.980 -2.782 1.000 12.890 244 LEU DDD C 1
ATOM 22766 O O . LEU D 1 278 ? 11.072 1.064 -1.959 1.000 12.200 244 LEU DDD O 1
ATOM 22782 N N . ILE D 1 279 ? 10.503 1.884 -3.987 1.000 10.820 245 ILE DDD N 1
ATOM 22783 C CA . ILE D 1 279 ? 9.859 0.596 -4.333 1.000 10.370 245 ILE DDD CA 1
ATOM 22784 C C . ILE D 1 279 ? 10.846 -0.545 -4.259 1.000 9.620 245 ILE DDD C 1
ATOM 22785 O O . ILE D 1 279 ? 10.482 -1.696 -4.016 1.000 10.340 245 ILE DDD O 1
ATOM 22801 N N . SER D 1 280 ? 12.120 -0.309 -4.616 1.000 12.560 246 SER DDD N 1
ATOM 22802 C CA . SER D 1 280 ? 13.174 -1.367 -4.582 1.000 12.370 246 SER DDD CA 1
ATOM 22803 C C . SER D 1 280 ? 13.447 -1.870 -3.169 1.000 11.330 246 SER DDD C 1
ATOM 22804 O O . SER D 1 280 ? 13.936 -3.035 -3.070 1.000 12.320 246 SER DDD O 1
ATOM 22812 N N . LYS D 1 281 ? 12.950 -1.205 -2.128 1.000 12.270 247 LYS DDD N 1
ATOM 22813 C CA . LYS D 1 281 ? 13.070 -1.633 -0.723 1.000 12.160 247 LYS DDD CA 1
ATOM 22814 C C . LYS D 1 281 ? 11.944 -2.621 -0.381 1.000 13.290 247 LYS DDD C 1
ATOM 22815 O O . LYS D 1 281 ? 12.084 -3.323 0.638 1.000 12.390 247 LYS DDD O 1
ATOM 22834 N N . MET D 1 282 ? 10.838 -2.587 -1.148 1.000 11.220 248 MET DDD N 1
ATOM 22835 C CA A MET D 1 282 ? 9.782 -3.604 -0.935 0.600 9.690 248 MET DDD CA 1
ATOM 22836 C CA B MET D 1 282 ? 9.762 -3.601 -1.005 0.400 9.970 248 MET DDD CA 1
ATOM 22837 C C . MET D 1 282 ? 10.356 -4.979 -1.301 1.000 9.510 248 MET DDD C 1
ATOM 22838 O O . MET D 1 282 ? 11.317 -5.081 -2.116 1.000 10.720 248 MET DDD O 1
ATOM 22864 N N . LYS D 1 283 ? 9.764 -6.029 -0.824 1.000 9.060 249 LYS DDD N 1
ATOM 22865 C CA . LYS D 1 283 ? 10.147 -7.410 -1.087 1.000 8.900 249 LYS DDD CA 1
ATOM 22866 C C . LYS D 1 283 ? 9.840 -7.718 -2.552 1.000 9.760 249 LYS DDD C 1
ATOM 22867 O O . LYS D 1 283 ? 8.812 -7.245 -3.138 1.000 11.220 249 LYS DDD O 1
ATOM 22886 N N . ARG D 1 284 ? 10.627 -8.593 -3.158 1.000 11.940 250 ARG DDD N 1
ATOM 22887 C CA . ARG D 1 284 ? 10.302 -9.054 -4.528 1.000 10.520 250 ARG DDD CA 1
ATOM 22888 C C . ARG D 1 284 ? 8.969 -9.799 -4.453 1.000 13.380 250 ARG DDD C 1
ATOM 22889 O O . ARG D 1 284 ? 8.853 -10.744 -3.652 1.000 12.550 250 ARG DDD O 1
ATOM 22910 N N . GLY D 1 285 ? 8.086 -9.531 -5.409 1.000 11.250 251 GLY DDD N 1
ATOM 22911 C CA . GLY D 1 285 ? 6.770 -10.190 -5.515 1.000 11.000 251 GLY DDD CA 1
ATOM 22912 C C . GLY D 1 285 ? 5.766 -9.677 -4.491 1.000 11.870 251 GLY DDD C 1
ATOM 22913 O O . GLY D 1 285 ? 4.723 -10.341 -4.278 1.000 14.110 251 GLY DDD O 1
ATOM 22917 N N . SER D 1 286 ? 5.958 -8.456 -4.025 1.000 11.380 252 SER DDD N 1
ATOM 22918 C CA . SER D 1 286 ? 5.036 -7.821 -3.063 1.000 10.060 252 SER DDD CA 1
ATOM 22919 C C . SER D 1 286 ? 3.903 -7.125 -3.800 1.000 6.940 252 SER DDD C 1
ATOM 22920 O O . SER D 1 286 ? 3.889 -6.999 -4.991 1.000 8.460 252 SER DDD O 1
ATOM 22928 N N . TRP D 1 287 ? 2.920 -6.762 -2.974 1.000 9.670 253 TRP DDD N 1
ATOM 22929 C CA . TRP D 1 287 ? 1.688 -6.093 -3.489 1.000 7.910 253 TRP DDD CA 1
ATOM 22930 C C . TRP D 1 287 ? 1.616 -4.667 -2.963 1.000 7.890 253 TRP DDD C 1
ATOM 22931 O O . TRP D 1 287 ? 1.729 -4.556 -1.734 1.000 8.910 253 TRP DDD O 1
ATOM 22952 N N . LEU D 1 288 ? 1.284 -3.687 -3.737 1.000 8.530 254 LEU DDD N 1
ATOM 22953 C CA . LEU D 1 288 ? 1.208 -2.266 -3.401 1.000 8.030 254 LEU DDD CA 1
ATOM 22954 C C . LEU D 1 288 ? -0.187 -1.751 -3.693 1.000 7.860 254 LEU DDD C 1
ATOM 22955 O O . LEU D 1 288 ? -0.628 -1.802 -4.817 1.000 9.180 254 LEU DDD O 1
ATOM 22971 N N . VAL D 1 289 ? -0.776 -1.193 -2.663 1.000 8.930 255 VAL DDD N 1
ATOM 22972 C CA . VAL D 1 289 ? -2.113 -0.540 -2.789 1.000 8.110 255 VAL DDD CA 1
ATOM 22973 C C . VAL D 1 289 ? -2.013 0.954 -2.479 1.000 8.740 255 VAL DDD C 1
ATOM 22974 O O . VAL D 1 289 ? -1.402 1.298 -1.467 1.000 8.610 255 VAL DDD O 1
ATOM 22987 N N . ASN D 1 290 ? -2.700 1.756 -3.276 1.000 7.860 256 ASN DDD N 1
ATOM 22988 C CA . ASN D 1 290 ? -2.721 3.210 -3.154 1.000 7.010 256 ASN DDD CA 1
ATOM 22989 C C . ASN D 1 290 ? -4.094 3.780 -3.441 1.000 6.980 256 ASN DDD C 1
ATOM 22990 O O . ASN D 1 290 ? -4.438 3.922 -4.596 1.000 8.800 256 ASN DDD O 1
ATOM 23001 N N . THR D 1 291 ? -4.769 3.990 -2.357 1.000 7.530 257 THR DDD N 1
ATOM 23002 C CA . THR D 1 291 ? -6.056 4.751 -2.363 1.000 8.820 257 THR DDD CA 1
ATOM 23003 C C . THR D 1 291 ? -5.854 6.169 -1.847 1.000 9.800 257 THR DDD C 1
ATOM 23004 O O . THR D 1 291 ? -6.872 6.816 -1.512 1.000 11.390 257 THR DDD O 1
ATOM 23015 N N . ALA D 1 292 ? -4.615 6.590 -1.599 1.000 9.520 258 ALA DDD N 1
ATOM 23016 C CA . ALA D 1 292 ? -4.353 7.919 -1.014 1.000 9.850 258 ALA DDD CA 1
ATOM 23017 C C . ALA D 1 292 ? -4.396 8.988 -2.097 1.000 11.630 258 ALA DDD C 1
ATOM 23018 O O . ALA D 1 292 ? -5.464 9.582 -2.326 1.000 11.310 258 ALA DDD O 1
ATOM 23025 N N . ARG D 1 293 ? -3.273 9.150 -2.786 1.000 10.810 259 ARG DDD N 1
ATOM 23026 C CA . ARG D 1 293 ? -3.239 10.045 -3.977 1.000 9.890 259 ARG DDD CA 1
ATOM 23027 C C . ARG D 1 293 ? -2.308 9.500 -5.037 1.000 8.780 259 ARG DDD C 1
ATOM 23028 O O . ARG D 1 293 ? -1.256 8.943 -4.682 1.000 9.880 259 ARG DDD O 1
ATOM 23049 N N . GLY D 1 294 ? -2.672 9.656 -6.293 1.000 9.850 260 GLY DDD N 1
ATOM 23050 C CA . GLY D 1 294 ? -1.858 9.200 -7.412 1.000 12.570 260 GLY DDD CA 1
ATOM 23051 C C . GLY D 1 294 ? -0.430 9.680 -7.369 1.000 9.890 260 GLY DDD C 1
ATOM 23052 O O . GLY D 1 294 ? 0.495 8.861 -7.611 1.000 11.540 260 GLY DDD O 1
ATOM 23056 N N . ALA D 1 295 ? -0.260 10.969 -7.140 1.000 10.760 261 ALA DDD N 1
ATOM 23057 C CA . ALA D 1 295 ? 1.070 11.602 -7.228 1.000 10.830 261 ALA DDD CA 1
ATOM 23058 C C . ALA D 1 295 ? 2.014 11.145 -6.118 1.000 13.950 261 ALA DDD C 1
ATOM 23059 O O . ALA D 1 295 ? 3.217 11.436 -6.210 1.000 12.520 261 ALA DDD O 1
ATOM 23066 N N . ILE D 1 296 ? 1.559 10.355 -5.128 1.000 12.170 262 ILE DDD N 1
ATOM 23067 C CA . ILE D 1 296 ? 2.507 9.804 -4.129 1.000 11.950 262 ILE DDD CA 1
ATOM 23068 C C . ILE D 1 296 ? 3.395 8.729 -4.740 1.000 11.830 262 ILE DDD C 1
ATOM 23069 O O . ILE D 1 296 ? 4.537 8.566 -4.252 1.000 13.810 262 ILE DDD O 1
ATOM 23085 N N . VAL D 1 297 ? 2.940 8.093 -5.820 1.000 12.150 263 VAL DDD N 1
ATOM 23086 C CA . VAL D 1 297 ? 3.780 7.107 -6.564 1.000 11.820 263 VAL DDD CA 1
ATOM 23087 C C . VAL D 1 297 ? 4.288 7.748 -7.850 1.000 12.860 263 VAL DDD C 1
ATOM 23088 O O . VAL D 1 297 ? 3.676 8.726 -8.328 1.000 12.360 263 VAL DDD O 1
ATOM 23101 N N . VAL D 1 298 ? 5.444 7.308 -8.320 1.000 11.780 264 VAL DDD N 1
ATOM 23102 C CA . VAL D 1 298 ? 5.928 7.638 -9.670 1.000 12.480 264 VAL DDD CA 1
ATOM 23103 C C . VAL D 1 298 ? 5.397 6.564 -10.608 1.000 9.580 264 VAL DDD C 1
ATOM 23104 O O . VAL D 1 298 ? 5.795 5.374 -10.520 1.000 11.730 264 VAL DDD O 1
ATOM 23117 N N . LYS D 1 299 ? 4.454 6.935 -11.464 1.000 11.130 265 LYS DDD N 1
ATOM 23118 C CA . LYS D 1 299 ? 3.638 5.935 -12.215 1.000 13.430 265 LYS DDD CA 1
ATOM 23119 C C . LYS D 1 299 ? 4.559 5.077 -13.099 1.000 9.330 265 LYS DDD C 1
ATOM 23120 O O . LYS D 1 299 ? 4.396 3.886 -13.158 1.000 11.080 265 LYS DDD O 1
ATOM 23139 N N . GLU D 1 300 ? 5.609 5.661 -13.712 1.000 13.230 266 GLU DDD N 1
ATOM 23140 C CA . GLU D 1 300 ? 6.525 4.852 -14.569 1.000 14.640 266 GLU DDD CA 1
ATOM 23141 C C . GLU D 1 300 ? 7.354 3.896 -13.752 1.000 13.110 266 GLU DDD C 1
ATOM 23142 O O . GLU D 1 300 ? 7.611 2.751 -14.205 1.000 12.020 266 GLU DDD O 1
ATOM 23154 N N . ASP D 1 301 ? 7.642 4.218 -12.484 1.000 11.950 267 ASP DDD N 1
ATOM 23155 C CA . ASP D 1 301 ? 8.424 3.319 -11.601 1.000 15.520 267 ASP DDD CA 1
ATOM 23156 C C . ASP D 1 301 ? 7.553 2.155 -11.087 1.000 9.960 267 ASP DDD C 1
ATOM 23157 O O . ASP D 1 301 ? 7.997 0.994 -11.006 1.000 11.480 267 ASP DDD O 1
ATOM 23166 N N . VAL D 1 302 ? 6.266 2.413 -10.829 1.000 11.130 268 VAL DDD N 1
ATOM 23167 C CA . VAL D 1 302 ? 5.312 1.315 -10.518 1.000 11.770 268 VAL DDD CA 1
ATOM 23168 C C . VAL D 1 302 ? 5.225 0.394 -11.742 1.000 7.630 268 VAL DDD C 1
ATOM 23169 O O . VAL D 1 302 ? 5.300 -0.857 -11.630 1.000 9.480 268 VAL DDD O 1
ATOM 23182 N N . ALA D 1 303 ? 5.004 0.927 -12.922 1.000 12.810 269 ALA DDD N 1
ATOM 23183 C CA . ALA D 1 303 ? 4.828 0.146 -14.154 1.000 12.780 269 ALA DDD CA 1
ATOM 23184 C C . ALA D 1 303 ? 6.057 -0.740 -14.439 1.000 9.740 269 ALA DDD C 1
ATOM 23185 O O . ALA D 1 303 ? 5.909 -1.923 -14.704 1.000 12.020 269 ALA DDD O 1
ATOM 23192 N N . GLU D 1 304 ? 7.235 -0.204 -14.179 1.000 12.860 270 GLU DDD N 1
ATOM 23193 C CA . GLU D 1 304 ? 8.517 -0.897 -14.446 1.000 14.110 270 GLU DDD CA 1
ATOM 23194 C C . GLU D 1 304 ? 8.686 -2.011 -13.435 1.000 12.630 270 GLU DDD C 1
ATOM 23195 O O . GLU D 1 304 ? 9.075 -3.161 -13.763 1.000 12.790 270 GLU DDD O 1
ATOM 23207 N N . ALA D 1 305 ? 8.330 -1.744 -12.162 1.000 12.060 271 ALA DDD N 1
ATOM 23208 C CA . ALA D 1 305 ? 8.475 -2.752 -11.105 1.000 13.540 271 ALA DDD CA 1
ATOM 23209 C C . ALA D 1 305 ? 7.502 -3.901 -11.346 1.000 9.110 271 ALA DDD C 1
ATOM 23210 O O . ALA D 1 305 ? 7.845 -5.066 -11.154 1.000 11.390 271 ALA DDD O 1
ATOM 23217 N N . LEU D 1 306 ? 6.280 -3.651 -11.841 1.000 10.750 272 LEU DDD N 1
ATOM 23218 C CA . LEU D 1 306 ? 5.344 -4.718 -12.265 1.000 14.060 272 LEU DDD CA 1
ATOM 23219 C C . LEU D 1 306 ? 5.960 -5.475 -13.434 1.000 10.070 272 LEU DDD C 1
ATOM 23220 O O . LEU D 1 306 ? 5.913 -6.720 -13.447 1.000 12.030 272 LEU DDD O 1
ATOM 23236 N N . ARG D 1 307 ? 6.446 -4.779 -14.431 1.000 15.850 273 ARG DDD N 1
ATOM 23237 C CA . ARG D 1 307 ? 6.913 -5.362 -15.712 1.000 15.330 273 ARG DDD CA 1
ATOM 23238 C C . ARG D 1 307 ? 7.989 -6.404 -15.451 1.000 15.850 273 ARG DDD C 1
ATOM 23239 O O . ARG D 1 307 ? 7.926 -7.534 -16.023 1.000 19.270 273 ARG DDD O 1
ATOM 23260 N N . THR D 1 308 ? 8.863 -6.147 -14.482 1.000 14.420 274 THR DDD N 1
ATOM 23261 C CA . THR D 1 308 ? 10.010 -7.048 -14.215 1.000 19.770 274 THR DDD CA 1
ATOM 23262 C C . THR D 1 308 ? 9.684 -8.034 -13.098 1.000 17.550 274 THR DDD C 1
ATOM 23263 O O . THR D 1 308 ? 10.468 -8.979 -12.846 1.000 18.150 274 THR DDD O 1
ATOM 23274 N N . GLY D 1 309 ? 8.493 -7.942 -12.504 1.000 15.990 275 GLY DDD N 1
ATOM 23275 C CA . GLY D 1 309 ? 8.118 -8.868 -11.431 1.000 16.080 275 GLY DDD CA 1
ATOM 23276 C C . GLY D 1 309 ? 8.662 -8.484 -10.056 1.000 12.610 275 GLY DDD C 1
ATOM 23277 O O . GLY D 1 309 ? 8.470 -9.275 -9.149 1.000 15.870 275 GLY DDD O 1
ATOM 23281 N N . HIS D 1 310 ? 9.189 -7.271 -9.906 1.000 11.530 276 HIS DDD N 1
ATOM 23282 C CA . HIS D 1 310 ? 9.520 -6.863 -8.528 1.000 9.170 276 HIS DDD CA 1
ATOM 23283 C C . HIS D 1 310 ? 8.234 -6.712 -7.721 1.000 11.240 276 HIS DDD C 1
ATOM 23284 O O . HIS D 1 310 ? 8.180 -6.993 -6.526 1.000 11.460 276 HIS DDD O 1
ATOM 23299 N N . LEU D 1 311 ? 7.242 -6.069 -8.329 1.000 11.020 277 LEU DDD N 1
ATOM 23300 C CA . LEU D 1 311 ? 5.872 -6.104 -7.753 1.000 9.970 277 LEU DDD CA 1
ATOM 23301 C C . LEU D 1 311 ? 5.066 -7.212 -8.400 1.000 12.440 277 LEU DDD C 1
ATOM 23302 O O . LEU D 1 311 ? 5.133 -7.340 -9.649 1.000 11.720 277 LEU DDD O 1
ATOM 23318 N N . ARG D 1 312 ? 4.312 -7.945 -7.618 1.000 11.920 278 ARG DDD N 1
ATOM 23319 C CA . ARG D 1 312 ? 3.256 -8.835 -8.122 1.000 12.920 278 ARG DDD CA 1
ATOM 23320 C C . ARG D 1 312 ? 1.985 -8.059 -8.481 1.000 13.350 278 ARG DDD C 1
ATOM 23321 O O . ARG D 1 312 ? 1.287 -8.424 -9.433 1.000 12.110 278 ARG DDD O 1
ATOM 23342 N N . GLY D 1 313 ? 1.720 -6.909 -7.849 1.000 10.430 279 GLY DDD N 1
ATOM 23343 C CA . GLY D 1 313 ? 0.440 -6.226 -8.066 1.000 9.660 279 GLY DDD CA 1
ATOM 23344 C C . GLY D 1 313 ? 0.463 -4.792 -7.632 1.000 10.020 279 GLY DDD C 1
ATOM 23345 O O . GLY D 1 313 ? 1.125 -4.528 -6.617 1.000 9.350 279 GLY DDD O 1
ATOM 23349 N N . TYR D 1 314 ? -0.348 -3.975 -8.242 1.000 9.060 280 TYR DDD N 1
ATOM 23350 C CA . TYR D 1 314 ? -0.628 -2.590 -7.880 1.000 9.010 280 TYR DDD CA 1
ATOM 23351 C C . TYR D 1 314 ? -2.117 -2.396 -8.047 1.000 9.940 280 TYR DDD C 1
ATOM 23352 O O . TYR D 1 314 ? -2.715 -2.804 -9.039 1.000 10.010 280 TYR DDD O 1
ATOM 23370 N N . GLY D 1 315 ? -2.721 -1.662 -7.105 1.000 8.860 281 GLY DDD N 1
ATOM 23371 C CA . GLY D 1 315 ? -4.125 -1.305 -7.269 1.000 9.420 281 GLY DDD CA 1
ATOM 23372 C C . GLY D 1 315 ? -4.505 -0.140 -6.399 1.000 10.170 281 GLY DDD C 1
ATOM 23373 O O . GLY D 1 315 ? -3.768 0.238 -5.510 1.000 11.070 281 GLY DDD O 1
ATOM 23377 N N . GLY D 1 316 ? -5.727 0.314 -6.627 1.000 10.330 282 GLY DDD N 1
ATOM 23378 C CA . GLY D 1 316 ? -6.267 1.515 -5.985 1.000 10.270 282 GLY DDD CA 1
ATOM 23379 C C . GLY D 1 316 ? -7.146 2.270 -6.932 1.000 10.690 282 GLY DDD C 1
ATOM 23380 O O . GLY D 1 316 ? -7.381 1.841 -8.064 1.000 10.130 282 GLY DDD O 1
ATOM 23384 N N . ASP D 1 317 ? -7.464 3.515 -6.573 1.000 9.660 283 ASP DDD N 1
ATOM 23385 C CA . ASP D 1 317 ? -8.496 4.306 -7.272 1.000 9.570 283 ASP DDD CA 1
ATOM 23386 C C . ASP D 1 317 ? -8.022 5.718 -7.581 1.000 10.540 283 ASP DDD C 1
ATOM 23387 O O . ASP D 1 317 ? -8.790 6.484 -8.175 1.000 11.960 283 ASP DDD O 1
ATOM 23396 N N . VAL D 1 318 ? -6.765 6.083 -7.306 1.000 9.110 284 VAL DDD N 1
ATOM 23397 C CA . VAL D 1 318 ? -6.373 7.489 -7.415 1.000 9.160 284 VAL DDD CA 1
ATOM 23398 C C . VAL D 1 318 ? -5.278 7.620 -8.470 1.000 10.100 284 VAL DDD C 1
ATOM 23399 O O . VAL D 1 318 ? -4.390 6.725 -8.594 1.000 9.940 284 VAL DDD O 1
ATOM 23412 N N . TRP D 1 319 ? -5.268 8.808 -9.053 1.000 10.790 285 TRP DDD N 1
ATOM 23413 C CA . TRP D 1 319 ? -4.467 9.049 -10.288 1.000 9.480 285 TRP DDD CA 1
ATOM 23414 C C . TRP D 1 319 ? -4.058 10.506 -10.262 1.000 10.500 285 TRP DDD C 1
ATOM 23415 O O . TRP D 1 319 ? -4.767 11.329 -9.731 1.000 12.620 285 TRP DDD O 1
ATOM 23436 N N . PHE D 1 320 ? -2.991 10.796 -11.002 1.000 10.660 286 PHE DDD N 1
ATOM 23437 C CA . PHE D 1 320 ? -2.669 12.219 -11.238 1.000 10.970 286 PHE DDD CA 1
ATOM 23438 C C . PHE D 1 320 ? -2.345 12.428 -12.701 1.000 10.880 286 PHE DDD C 1
ATOM 23439 O O . PHE D 1 320 ? -1.485 11.734 -13.235 1.000 12.990 286 PHE DDD O 1
ATOM 23456 N N . PRO D 1 321 ? -2.967 13.439 -13.327 1.000 13.220 287 PRO DDD N 1
ATOM 23457 C CA . PRO D 1 321 ? -4.132 14.165 -12.814 1.000 15.310 287 PRO DDD CA 1
ATOM 23458 C C . PRO D 1 321 ? -5.428 13.358 -12.963 1.000 14.710 287 PRO DDD C 1
ATOM 23459 O O . PRO D 1 321 ? -5.390 12.225 -13.380 1.000 13.570 287 PRO DDD O 1
ATOM 23470 N N . GLN D 1 322 ? -6.556 13.953 -12.553 1.000 12.420 288 GLN DDD N 1
ATOM 23471 C CA . GLN D 1 322 ? -7.895 13.333 -12.708 1.000 12.920 288 GLN DDD CA 1
ATOM 23472 C C . GLN D 1 322 ? -8.811 14.319 -13.417 1.000 12.890 288 GLN DDD C 1
ATOM 23473 O O . GLN D 1 322 ? -8.842 15.507 -13.057 1.000 13.700 288 GLN DDD O 1
ATOM 23487 N N . PRO D 1 323 ? -9.579 13.923 -14.462 1.000 13.390 289 PRO DDD N 1
ATOM 23488 C CA . PRO D 1 323 ? -9.621 12.565 -14.991 1.000 14.300 289 PRO DDD CA 1
ATOM 23489 C C . PRO D 1 323 ? -8.258 11.998 -15.415 1.000 12.730 289 PRO DDD C 1
ATOM 23490 O O . PRO D 1 323 ? -7.409 12.741 -15.955 1.000 15.490 289 PRO DDD O 1
ATOM 23501 N N . ALA D 1 324 ? -8.064 10.689 -15.244 1.000 12.570 290 ALA DDD N 1
ATOM 23502 C CA . ALA D 1 324 ? -6.782 10.066 -15.632 1.000 10.960 290 ALA DDD CA 1
ATOM 23503 C C . ALA D 1 324 ? -6.712 10.100 -17.150 1.000 11.750 290 ALA DDD C 1
ATOM 23504 O O . ALA D 1 324 ? -7.669 9.709 -17.825 1.000 13.280 290 ALA DDD O 1
ATOM 23511 N N . PRO D 1 325 ? -5.590 10.572 -17.743 1.000 11.790 291 PRO DDD N 1
ATOM 23512 C CA . PRO D 1 325 ? -5.475 10.573 -19.201 1.000 10.880 291 PRO DDD CA 1
ATOM 23513 C C . PRO D 1 325 ? -5.803 9.178 -19.719 1.000 12.560 291 PRO DDD C 1
ATOM 23514 O O . PRO D 1 325 ? -5.458 8.141 -19.152 1.000 13.290 291 PRO DDD O 1
ATOM 23525 N N . ALA D 1 326 ? -6.322 9.138 -20.952 1.000 12.540 292 ALA DDD N 1
ATOM 23526 C CA . ALA D 1 326 ? -6.789 7.884 -21.556 1.000 11.850 292 ALA DDD CA 1
ATOM 23527 C C . ALA D 1 326 ? -5.653 6.897 -21.805 1.000 10.520 292 ALA DDD C 1
ATOM 23528 O O . ALA D 1 326 ? -5.854 5.692 -21.824 1.000 11.710 292 ALA DDD O 1
ATOM 23535 N N . ASP D 1 327 ? -4.421 7.386 -21.909 1.000 12.760 293 ASP DDD N 1
ATOM 23536 C CA . ASP D 1 327 ? -3.189 6.579 -22.125 1.000 12.940 293 ASP DDD CA 1
ATOM 23537 C C . ASP D 1 327 ? -2.365 6.426 -20.852 1.000 14.030 293 ASP DDD C 1
ATOM 23538 O O . ASP D 1 327 ? -1.210 5.930 -20.947 1.000 14.670 293 ASP DDD O 1
ATOM 23547 N N . HIS D 1 328 ? -2.908 6.747 -19.683 1.000 10.300 294 HIS DDD N 1
ATOM 23548 C CA . HIS D 1 328 ? -2.117 6.646 -18.428 1.000 9.990 294 HIS DDD CA 1
ATOM 23549 C C . HIS D 1 328 ? -1.605 5.222 -18.307 1.000 9.210 294 HIS DDD C 1
ATOM 23550 O O . HIS D 1 328 ? -2.321 4.235 -18.412 1.000 12.280 294 HIS DDD O 1
ATOM 23565 N N . VAL D 1 329 ? -0.311 5.070 -18.047 1.000 9.960 295 VAL DDD N 1
ATOM 23566 C CA . VAL D 1 329 ? 0.347 3.753 -18.064 1.000 10.700 295 VAL DDD CA 1
ATOM 23567 C C . VAL D 1 329 ? -0.278 2.785 -17.072 1.000 10.130 295 VAL DDD C 1
ATOM 23568 O O . VAL D 1 329 ? -0.193 1.546 -17.259 1.000 10.790 295 VAL DDD O 1
ATOM 23581 N N . LEU D 1 330 ? -0.782 3.248 -15.931 1.000 11.610 296 LEU DDD N 1
ATOM 23582 C CA . LEU D 1 330 ? -1.317 2.306 -14.901 1.000 13.040 296 LEU DDD CA 1
ATOM 23583 C C . LEU D 1 330 ? -2.739 1.858 -15.228 1.000 11.920 296 LEU DDD C 1
ATOM 23584 O O . LEU D 1 330 ? -3.227 0.963 -14.538 1.000 12.390 296 LEU DDD O 1
ATOM 23600 N N . ARG D 1 331 ? -3.311 2.288 -16.367 1.000 10.110 297 ARG DDD N 1
ATOM 23601 C CA . ARG D 1 331 ? -4.582 1.672 -16.830 1.000 10.970 297 ARG DDD CA 1
ATOM 23602 C C . ARG D 1 331 ? -4.341 0.247 -17.270 1.000 10.970 297 ARG DDD C 1
ATOM 23603 O O . ARG D 1 331 ? -5.243 -0.554 -17.208 1.000 13.800 297 ARG DDD O 1
ATOM 23624 N N . THR D 1 332 ? -3.150 -0.025 -17.820 1.000 13.120 298 THR DDD N 1
ATOM 23625 C CA . THR D 1 332 ? -2.893 -1.293 -18.533 1.000 13.550 298 THR DDD CA 1
ATOM 23626 C C . THR D 1 332 ? -1.608 -2.009 -18.160 1.000 14.170 298 THR DDD C 1
ATOM 23627 O O . THR D 1 332 ? -1.445 -3.169 -18.527 1.000 13.720 298 THR DDD O 1
ATOM 23638 N N . ALA D 1 333 ? -0.837 -1.483 -17.230 1.000 12.630 299 ALA DDD N 1
ATOM 23639 C CA . ALA D 1 333 ? 0.386 -2.137 -16.739 1.000 12.600 299 ALA DDD CA 1
ATOM 23640 C C . ALA D 1 333 ? 0.040 -3.484 -16.095 1.000 11.770 299 ALA DDD C 1
ATOM 23641 O O . ALA D 1 333 ? -0.870 -3.519 -15.250 1.000 12.610 299 ALA DDD O 1
ATOM 23648 N N . LYS D 1 334 ? 0.812 -4.519 -16.318 1.000 12.170 300 LYS DDD N 1
ATOM 23649 C CA . LYS D 1 334 ? 0.630 -5.885 -15.836 1.000 14.140 300 LYS DDD CA 1
ATOM 23650 C C . LYS D 1 334 ? 1.953 -6.398 -15.272 1.000 13.840 300 LYS DDD C 1
ATOM 23651 O O . LYS D 1 334 ? 3.035 -5.949 -15.726 1.000 12.180 300 LYS DDD O 1
ATOM 23670 N N . ASN D 1 335 ? 1.871 -7.378 -14.398 1.000 12.320 301 ASN DDD N 1
ATOM 23671 C CA . ASN D 1 335 ? 3.010 -8.227 -14.002 1.000 14.370 301 ASN DDD CA 1
ATOM 23672 C C . ASN D 1 335 ? 3.351 -9.140 -15.185 1.000 14.090 301 ASN DDD C 1
ATOM 23673 O O . ASN D 1 335 ? 2.669 -9.136 -16.216 1.000 13.300 301 ASN DDD O 1
ATOM 23684 N N . PRO D 1 336 ? 4.430 -9.941 -15.056 1.000 13.630 302 PRO DDD N 1
ATOM 23685 C CA . PRO D 1 336 ? 4.864 -10.766 -16.186 1.000 15.820 302 PRO DDD CA 1
ATOM 23686 C C . PRO D 1 336 ? 3.898 -11.893 -16.540 1.000 21.520 302 PRO DDD C 1
ATOM 23687 O O . PRO D 1 336 ? 4.027 -12.443 -17.582 1.000 18.540 302 PRO DDD O 1
ATOM 23698 N N . PHE D 1 337 ? 2.908 -12.136 -15.694 1.000 16.170 303 PHE DDD N 1
ATOM 23699 C CA A PHE D 1 337 ? 1.940 -13.243 -15.829 0.600 15.870 303 PHE DDD CA 1
ATOM 23700 C CA B PHE D 1 337 ? 1.955 -13.253 -15.895 0.400 19.420 303 PHE DDD CA 1
ATOM 23701 C C . PHE D 1 337 ? 0.619 -12.726 -16.416 1.000 10.990 303 PHE DDD C 1
ATOM 23702 O O . PHE D 1 337 ? -0.294 -13.581 -16.587 1.000 19.300 303 PHE DDD O 1
ATOM 23734 N N . GLY D 1 338 ? 0.509 -11.427 -16.672 1.000 12.770 304 GLY DDD N 1
ATOM 23735 C CA . GLY D 1 338 ? -0.709 -10.824 -17.247 1.000 14.280 304 GLY DDD CA 1
ATOM 23736 C C . GLY D 1 338 ? -1.741 -10.419 -16.197 1.000 11.150 304 GLY DDD C 1
ATOM 23737 O O . GLY D 1 338 ? -2.930 -10.214 -16.560 1.000 14.700 304 GLY DDD O 1
ATOM 23741 N N . GLY D 1 339 ? -1.361 -10.408 -14.921 1.000 11.300 305 GLY DDD N 1
ATOM 23742 C CA . GLY D 1 339 ? -2.217 -10.013 -13.792 1.000 11.420 305 GLY DDD CA 1
ATOM 23743 C C . GLY D 1 339 ? -1.683 -8.738 -13.156 1.000 10.820 305 GLY DDD C 1
ATOM 23744 O O . GLY D 1 339 ? -0.788 -8.042 -13.683 1.000 12.850 305 GLY DDD O 1
ATOM 23748 N N . GLY D 1 340 ? -2.097 -8.539 -11.902 1.000 10.250 306 GLY DDD N 1
ATOM 23749 C CA . GLY D 1 340 ? -1.412 -7.556 -11.041 1.000 9.940 306 GLY DDD CA 1
ATOM 23750 C C . GLY D 1 340 ? -1.896 -6.147 -11.166 1.000 9.630 306 GLY DDD C 1
ATOM 23751 O O . GLY D 1 340 ? -1.247 -5.238 -10.700 1.000 12.180 306 GLY DDD O 1
ATOM 23755 N N . ASN D 1 341 ? -3.047 -5.932 -11.840 1.000 9.190 307 ASN DDD N 1
ATOM 23756 C CA . ASN D 1 341 ? -3.579 -4.593 -11.982 1.000 7.660 307 ASN DDD CA 1
ATOM 23757 C C . ASN D 1 341 ? -4.993 -4.605 -11.396 1.000 10.900 307 ASN DDD C 1
ATOM 23758 O O . ASN D 1 341 ? -5.927 -5.258 -11.965 1.000 8.720 307 ASN DDD O 1
ATOM 23769 N N . ALA D 1 342 ? -5.238 -3.870 -10.312 1.000 9.240 308 ALA DDD N 1
ATOM 23770 C CA . ALA D 1 342 ? -6.571 -3.746 -9.698 1.000 8.480 308 ALA DDD CA 1
ATOM 23771 C C . ALA D 1 342 ? -6.904 -2.251 -9.637 1.000 9.930 308 ALA DDD C 1
ATOM 23772 O O . ALA D 1 342 ? -7.537 -1.801 -8.619 1.000 9.990 308 ALA DDD O 1
ATOM 23779 N N . MET D 1 343 ? -6.696 -1.511 -10.722 1.000 9.830 309 MET DDD N 1
ATOM 23780 C CA . MET D 1 343 ? -7.002 -0.075 -10.767 1.000 7.750 309 MET DDD CA 1
ATOM 23781 C C . MET D 1 343 ? -8.490 0.112 -11.034 1.000 9.990 309 MET DDD C 1
ATOM 23782 O O . MET D 1 343 ? -9.100 -0.610 -11.868 1.000 10.150 309 MET DDD O 1
ATOM 23796 N N . VAL D 1 344 ? -9.029 1.199 -10.497 1.000 8.580 310 VAL DDD N 1
ATOM 23797 C CA . VAL D 1 344 ? -10.425 1.635 -10.774 1.000 8.180 310 VAL DDD CA 1
ATOM 23798 C C . VAL D 1 344 ? -10.382 3.156 -10.878 1.000 7.650 310 VAL DDD C 1
ATOM 23799 O O . VAL D 1 344 ? -9.379 3.779 -10.501 1.000 10.210 310 VAL DDD O 1
ATOM 23812 N N . PRO D 1 345 ? -11.429 3.840 -11.394 1.000 8.270 311 PRO DDD N 1
ATOM 23813 C CA . PRO D 1 345 ? -11.474 5.297 -11.397 1.000 7.610 311 PRO DDD CA 1
ATOM 23814 C C . PRO D 1 345 ? -11.567 5.733 -9.931 1.000 9.110 311 PRO DDD C 1
ATOM 23815 O O . PRO D 1 345 ? -11.863 4.941 -9.038 1.000 11.170 311 PRO DDD O 1
ATOM 23826 N N . HIS D 1 346 ? -11.478 7.052 -9.727 1.000 8.410 312 HIS DDD N 1
ATOM 23827 C CA . HIS D 1 346 ? -11.466 7.567 -8.340 1.000 8.790 312 HIS DDD CA 1
ATOM 23828 C C . HIS D 1 346 ? -12.881 7.556 -7.751 1.000 10.930 312 HIS DDD C 1
ATOM 23829 O O . HIS D 1 346 ? -13.647 8.517 -7.913 1.000 11.630 312 HIS DDD O 1
ATOM 23844 N N . MET D 1 347 ? -13.214 6.436 -7.141 1.000 10.310 313 MET DDD N 1
ATOM 23845 C CA . MET D 1 347 ? -14.596 6.201 -6.691 1.000 11.910 313 MET DDD CA 1
ATOM 23846 C C . MET D 1 347 ? -14.708 5.809 -5.205 1.000 11.240 313 MET DDD C 1
ATOM 23847 O O . MET D 1 347 ? -15.822 5.868 -4.721 1.000 9.840 313 MET DDD O 1
ATOM 23861 N N . SER D 1 348 ? -13.646 5.417 -4.506 1.000 11.170 314 SER DDD N 1
ATOM 23862 C CA . SER D 1 348 ? -13.900 4.763 -3.198 1.000 10.240 314 SER DDD CA 1
ATOM 23863 C C . SER D 1 348 ? -14.551 5.717 -2.201 1.000 8.960 314 SER DDD C 1
ATOM 23864 O O . SER D 1 348 ? -15.587 5.369 -1.546 1.000 9.820 314 SER DDD O 1
ATOM 23872 N N . GLY D 1 349 ? -14.087 6.973 -2.174 1.000 9.240 315 GLY DDD N 1
ATOM 23873 C CA . GLY D 1 349 ? -14.646 7.997 -1.282 1.000 12.100 315 GLY DDD CA 1
ATOM 23874 C C . GLY D 1 349 ? -15.974 8.538 -1.770 1.000 11.540 315 GLY DDD C 1
ATOM 23875 O O . GLY D 1 349 ? -16.514 9.460 -1.072 1.000 11.810 315 GLY DDD O 1
ATOM 23879 N N . THR D 1 350 ? -16.483 8.110 -2.937 1.000 10.250 316 THR DDD N 1
ATOM 23880 C CA . THR D 1 350 ? -17.743 8.660 -3.468 1.000 11.270 316 THR DDD CA 1
ATOM 23881 C C . THR D 1 350 ? -18.734 7.507 -3.614 1.000 9.980 316 THR DDD C 1
ATOM 23882 O O . THR D 1 350 ? -19.672 7.578 -4.444 1.000 12.390 316 THR DDD O 1
ATOM 23893 N N . SER D 1 351 ? -18.585 6.468 -2.796 1.000 10.070 317 SER DDD N 1
ATOM 23894 C CA . SER D 1 351 ? -19.691 5.496 -2.613 1.000 13.500 317 SER DDD CA 1
ATOM 23895 C C . SER D 1 351 ? -20.969 6.213 -2.184 1.000 9.280 317 SER DDD C 1
ATOM 23896 O O . SER D 1 351 ? -20.891 7.385 -1.718 1.000 10.630 317 SER DDD O 1
ATOM 23904 N N . LEU D 1 352 ? -22.107 5.670 -2.498 1.000 10.820 318 LEU DDD N 1
ATOM 23905 C CA . LEU D 1 352 ? -23.412 6.321 -2.223 1.000 10.580 318 LEU DDD CA 1
ATOM 23906 C C . LEU D 1 352 ? -23.537 6.599 -0.720 1.000 12.590 318 LEU DDD C 1
ATOM 23907 O O . LEU D 1 352 ? -24.037 7.681 -0.333 1.000 12.730 318 LEU DDD O 1
ATOM 23923 N N . ASP D 1 353 ? -22.968 5.751 0.115 1.000 11.690 319 ASP DDD N 1
ATOM 23924 C CA . ASP D 1 353 ? -23.034 5.949 1.576 1.000 10.210 319 ASP DDD CA 1
ATOM 23925 C C . ASP D 1 353 ? -22.114 7.114 1.934 1.000 12.410 319 ASP DDD C 1
ATOM 23926 O O . ASP D 1 353 ? -22.506 7.955 2.779 1.000 13.190 319 ASP DDD O 1
ATOM 23935 N N . ALA D 1 354 ? -20.904 7.213 1.365 1.000 11.490 320 ALA DDD N 1
ATOM 23936 C CA . ALA D 1 354 ? -20.019 8.365 1.622 1.000 11.290 320 ALA DDD CA 1
ATOM 23937 C C . ALA D 1 354 ? -20.647 9.671 1.167 1.000 10.840 320 ALA DDD C 1
ATOM 23938 O O . ALA D 1 354 ? -20.464 10.722 1.846 1.000 13.450 320 ALA DDD O 1
ATOM 23945 N N . GLN D 1 355 ? -21.278 9.668 -0.002 1.000 11.300 321 GLN DDD N 1
ATOM 23946 C CA . GLN D 1 355 ? -21.807 10.951 -0.542 1.000 11.400 321 GLN DDD CA 1
ATOM 23947 C C . GLN D 1 355 ? -22.813 11.568 0.432 1.000 12.940 321 GLN DDD C 1
ATOM 23948 O O . GLN D 1 355 ? -22.863 12.807 0.543 1.000 13.980 321 GLN DDD O 1
ATOM 23962 N N . LYS D 1 356 ? -23.684 10.776 1.011 1.000 15.170 322 LYS DDD N 1
ATOM 23963 C CA A LYS D 1 356 ? -24.670 11.309 1.982 0.550 12.760 322 LYS DDD CA 1
ATOM 23964 C CA B LYS D 1 356 ? -24.664 11.267 2.016 0.450 14.010 322 LYS DDD CA 1
ATOM 23965 C C . LYS D 1 356 ? -23.929 12.051 3.104 1.000 16.410 322 LYS DDD C 1
ATOM 23966 O O . LYS D 1 356 ? -24.367 13.177 3.485 1.000 16.710 322 LYS DDD O 1
ATOM 24002 N N . ARG D 1 357 ? -22.831 11.473 3.594 1.000 13.810 323 ARG DDD N 1
ATOM 24003 C CA . ARG D 1 357 ? -22.048 12.052 4.715 1.000 12.240 323 ARG DDD CA 1
ATOM 24004 C C . ARG D 1 357 ? -21.321 13.334 4.288 1.000 13.800 323 ARG DDD C 1
ATOM 24005 O O . ARG D 1 357 ? -21.432 14.352 4.969 1.000 15.410 323 ARG DDD O 1
ATOM 24026 N N . TYR D 1 358 ? -20.662 13.332 3.126 1.000 12.700 324 TYR DDD N 1
ATOM 24027 C CA . TYR D 1 358 ? -19.917 14.555 2.763 1.000 11.590 324 TYR DDD CA 1
ATOM 24028 C C . TYR D 1 358 ? -20.863 15.628 2.267 1.000 13.130 324 TYR DDD C 1
ATOM 24029 O O . TYR D 1 358 ? -20.534 16.837 2.463 1.000 14.840 324 TYR DDD O 1
ATOM 24047 N N . ALA D 1 359 ? -22.004 15.283 1.666 1.000 12.390 325 ALA DDD N 1
ATOM 24048 C CA . ALA D 1 359 ? -22.984 16.352 1.317 1.000 14.860 325 ALA DDD CA 1
ATOM 24049 C C . ALA D 1 359 ? -23.461 17.062 2.587 1.000 16.020 325 ALA DDD C 1
ATOM 24050 O O . ALA D 1 359 ? -23.484 18.333 2.596 1.000 16.440 325 ALA DDD O 1
ATOM 24057 N N . GLU D 1 360 ? -23.795 16.319 3.630 1.000 16.850 326 GLU DDD N 1
ATOM 24058 C CA A GLU D 1 360 ? -24.264 16.910 4.916 0.600 19.870 326 GLU DDD CA 1
ATOM 24059 C CA B GLU D 1 360 ? -24.251 16.896 4.921 0.400 18.100 326 GLU DDD CA 1
ATOM 24060 C C . GLU D 1 360 ? -23.118 17.743 5.514 1.000 18.360 326 GLU DDD C 1
ATOM 24061 O O . GLU D 1 360 ? -23.376 18.878 6.011 1.000 20.420 326 GLU DDD O 1
ATOM 24083 N N . GLY D 1 361 ? -21.889 17.252 5.426 1.000 16.830 327 GLY DDD N 1
ATOM 24084 C CA . GLY D 1 361 ? -20.709 17.926 5.971 1.000 15.040 327 GLY DDD CA 1
ATOM 24085 C C . GLY D 1 361 ? -20.424 19.230 5.259 1.000 15.070 327 GLY DDD C 1
ATOM 24086 O O . GLY D 1 361 ? -19.999 20.264 5.880 1.000 15.990 327 GLY DDD O 1
ATOM 24090 N N . VAL D 1 362 ? -20.538 19.228 3.926 1.000 14.240 328 VAL DDD N 1
ATOM 24091 C CA . VAL D 1 362 ? -20.343 20.496 3.169 1.000 15.720 328 VAL DDD CA 1
ATOM 24092 C C . VAL D 1 362 ? -21.382 21.530 3.639 1.000 12.860 328 VAL DDD C 1
ATOM 24093 O O . VAL D 1 362 ? -21.022 22.723 3.820 1.000 15.530 328 VAL DDD O 1
ATOM 24106 N N . LYS D 1 363 ? -22.644 21.159 3.773 1.000 14.840 329 LYS DDD N 1
ATOM 24107 C CA . LYS D 1 363 ? -23.690 22.124 4.247 1.000 17.640 329 LYS DDD CA 1
ATOM 24108 C C . LYS D 1 363 ? -23.294 22.687 5.624 1.000 18.240 329 LYS DDD C 1
ATOM 24109 O O . LYS D 1 363 ? -23.396 23.928 5.843 1.000 18.690 329 LYS DDD O 1
ATOM 24128 N N . ARG D 1 364 ? -22.790 21.858 6.520 1.000 18.890 330 ARG DDD N 1
ATOM 24129 C CA A ARG D 1 364 ? -22.353 22.248 7.880 0.500 18.260 330 ARG DDD CA 1
ATOM 24130 C CA B ARG D 1 364 ? -22.329 22.219 7.885 0.500 21.810 330 ARG DDD CA 1
ATOM 24131 C C . ARG D 1 364 ? -21.228 23.288 7.775 1.000 19.480 330 ARG DDD C 1
ATOM 24132 O O . ARG D 1 364 ? -21.313 24.354 8.465 1.000 17.970 330 ARG DDD O 1
ATOM 24172 N N . ILE D 1 365 ? -20.231 23.044 6.932 1.000 17.140 331 ILE DDD N 1
ATOM 24173 C CA . ILE D 1 365 ? -19.086 23.977 6.754 1.000 18.200 331 ILE DDD CA 1
ATOM 24174 C C . ILE D 1 365 ? -19.613 25.281 6.159 1.000 20.050 331 ILE DDD C 1
ATOM 24175 O O . ILE D 1 365 ? -19.184 26.382 6.614 1.000 18.260 331 ILE DDD O 1
ATOM 24191 N N . LEU D 1 366 ? -20.462 25.188 5.131 1.000 15.840 332 LEU DDD N 1
ATOM 24192 C CA . LEU D 1 366 ? -21.058 26.407 4.515 1.000 17.070 332 LEU DDD CA 1
ATOM 24193 C C . LEU D 1 366 ? -21.826 27.189 5.588 1.000 19.980 332 LEU DDD C 1
ATOM 24194 O O . LEU D 1 366 ? -21.719 28.414 5.582 1.000 20.480 332 LEU DDD O 1
ATOM 24210 N N . ASP D 1 367 ? -22.569 26.541 6.474 1.000 21.100 333 ASP DDD N 1
ATOM 24211 C CA . ASP D 1 367 ? -23.369 27.262 7.506 1.000 21.310 333 ASP DDD CA 1
ATOM 24212 C C . ASP D 1 367 ? -22.427 27.984 8.474 1.000 23.520 333 ASP DDD C 1
ATOM 24213 O O . ASP D 1 367 ? -22.732 29.145 8.836 1.000 23.810 333 ASP DDD O 1
ATOM 24222 N N . SER D 1 368 ? -21.296 27.369 8.849 1.000 20.220 334 SER DDD N 1
ATOM 24223 C CA . SER D 1 368 ? -20.260 28.001 9.708 1.000 20.570 334 SER DDD CA 1
ATOM 24224 C C . SER D 1 368 ? -19.803 29.322 9.090 1.000 17.900 334 SER DDD C 1
ATOM 24225 O O . SER D 1 368 ? -19.680 30.329 9.858 1.000 22.530 334 SER DDD O 1
ATOM 24233 N N . TYR D 1 369 ? -19.578 29.351 7.778 1.000 17.420 335 TYR DDD N 1
ATOM 24234 C CA . TYR D 1 369 ? -19.104 30.555 7.061 1.000 19.400 335 TYR DDD CA 1
ATOM 24235 C C . TYR D 1 369 ? -20.262 31.563 6.909 1.000 20.930 335 TYR DDD C 1
ATOM 24236 O O . TYR D 1 369 ? -20.105 32.757 7.279 1.000 24.980 335 TYR DDD O 1
ATOM 24254 N N . LEU D 1 370 ? -21.388 31.117 6.351 1.000 22.070 336 LEU DDD N 1
ATOM 24255 C CA . LEU D 1 370 ? -22.502 32.012 5.914 1.000 21.170 336 LEU DDD CA 1
ATOM 24256 C C . LEU D 1 370 ? -23.170 32.650 7.137 1.000 30.980 336 LEU DDD C 1
ATOM 24257 O O . LEU D 1 370 ? -23.657 33.800 7.011 1.000 27.030 336 LEU DDD O 1
ATOM 24273 N N . SER D 1 371 ? -23.205 31.958 8.279 1.000 24.460 337 SER DDD N 1
ATOM 24274 C CA . SER D 1 371 ? -23.733 32.488 9.567 1.000 25.760 337 SER DDD CA 1
ATOM 24275 C C . SER D 1 371 ? -22.871 33.658 10.079 1.000 24.170 337 SER DDD C 1
ATOM 24276 O O . SER D 1 371 ? -23.367 34.411 10.947 1.000 25.470 337 SER DDD O 1
ATOM 24284 N N . GLY D 1 372 ? -21.617 33.779 9.636 1.000 21.010 338 GLY DDD N 1
ATOM 24285 C CA . GLY D 1 372 ? -20.649 34.758 10.159 1.000 22.750 338 GLY DDD CA 1
ATOM 24286 C C . GLY D 1 372 ? -20.013 34.289 11.456 1.000 30.320 338 GLY DDD C 1
ATOM 24287 O O . GLY D 1 372 ? -19.171 35.035 11.998 1.000 33.090 338 GLY DDD O 1
ATOM 24291 N N . ARG D 1 373 ? -20.368 33.087 11.931 1.000 27.160 339 ARG DDD N 1
ATOM 24292 C CA . ARG D 1 373 ? -19.834 32.506 13.191 1.000 29.250 339 ARG DDD CA 1
ATOM 24293 C C . ARG D 1 373 ? -18.412 31.984 12.973 1.000 29.450 339 ARG DDD C 1
ATOM 24294 O O . ARG D 1 373 ? -17.605 32.053 13.921 1.000 25.980 339 ARG DDD O 1
ATOM 24315 N N . PHE D 1 374 ? -18.109 31.464 11.776 1.000 22.270 340 PHE DDD N 1
ATOM 24316 C CA . PHE D 1 374 ? -16.803 30.823 11.459 1.000 22.700 340 PHE DDD CA 1
ATOM 24317 C C . PHE D 1 374 ? -16.462 29.766 12.521 1.000 25.970 340 PHE DDD C 1
ATOM 24318 O O . PHE D 1 374 ? -15.288 29.616 12.854 1.000 26.880 340 PHE DDD O 1
ATOM 24335 N N . ASP D 1 375 ? -17.471 29.020 12.975 1.000 19.270 341 ASP DDD N 1
ATOM 24336 C CA . ASP D 1 375 ? -17.384 28.027 14.076 1.000 24.260 341 ASP DDD CA 1
ATOM 24337 C C . ASP D 1 375 ? -17.137 26.646 13.465 1.000 21.630 341 ASP DDD C 1
ATOM 24338 O O . ASP D 1 375 ? -17.841 25.700 13.800 1.000 22.830 341 ASP DDD O 1
ATOM 24347 N N . TYR D 1 376 ? -16.095 26.538 12.643 1.000 20.840 342 TYR DDD N 1
ATOM 24348 C CA . TYR D 1 376 ? -15.739 25.255 11.988 1.000 19.060 342 TYR DDD CA 1
ATOM 24349 C C . TYR D 1 376 ? -15.395 24.206 13.031 1.000 21.260 342 TYR DDD C 1
ATOM 24350 O O . TYR D 1 376 ? -14.835 24.546 14.092 1.000 21.280 342 TYR DDD O 1
ATOM 24368 N N . ARG D 1 377 ? -15.673 22.942 12.716 1.000 18.870 343 ARG DDD N 1
ATOM 24369 C CA A ARG D 1 377 ? -15.009 21.824 13.436 0.600 16.170 343 ARG DDD CA 1
ATOM 24370 C CA B ARG D 1 377 ? -15.014 21.822 13.434 0.400 18.180 343 ARG DDD CA 1
ATOM 24371 C C . ARG D 1 377 ? -13.516 21.940 13.166 1.000 14.350 343 ARG DDD C 1
ATOM 24372 O O . ARG D 1 377 ? -13.119 21.975 12.008 1.000 16.520 343 ARG DDD O 1
ATOM 24412 N N . PRO D 1 378 ? -12.654 22.044 14.197 1.000 16.420 344 PRO DDD N 1
ATOM 24413 C CA . PRO D 1 378 ? -11.232 22.212 13.919 1.000 17.700 344 PRO DDD CA 1
ATOM 24414 C C . PRO D 1 378 ? -10.646 21.097 13.030 1.000 15.370 344 PRO DDD C 1
ATOM 24415 O O . PRO D 1 378 ? -9.774 21.364 12.252 1.000 19.670 344 PRO DDD O 1
ATOM 24426 N N . GLU D 1 379 ? -11.131 19.863 13.173 1.000 16.210 345 GLU DDD N 1
ATOM 24427 C CA . GLU D 1 379 ? -10.611 18.691 12.395 1.000 16.530 345 GLU DDD CA 1
ATOM 24428 C C . GLU D 1 379 ? -10.933 18.853 10.897 1.000 22.050 345 GLU DDD C 1
ATOM 24429 O O . GLU D 1 379 ? -10.278 18.147 10.077 1.000 14.810 345 GLU DDD O 1
ATOM 24441 N N . ASP D 1 380 ? -11.884 19.717 10.525 1.000 16.420 346 ASP DDD N 1
ATOM 24442 C CA . ASP D 1 380 ? -12.220 19.997 9.106 1.000 14.490 346 ASP DDD CA 1
ATOM 24443 C C . ASP D 1 380 ? -11.255 20.989 8.473 1.000 13.850 346 ASP DDD C 1
ATOM 24444 O O . ASP D 1 380 ? -11.252 21.051 7.229 1.000 14.690 346 ASP DDD O 1
ATOM 24453 N N . LEU D 1 381 ? -10.398 21.652 9.258 1.000 14.660 347 LEU DDD N 1
ATOM 24454 C CA . LEU D 1 381 ? -9.563 22.755 8.716 1.000 17.190 347 LEU DDD CA 1
ATOM 24455 C C . LEU D 1 381 ? -8.205 22.245 8.262 1.000 14.260 347 LEU DDD C 1
ATOM 24456 O O . LEU D 1 381 ? -7.527 21.491 9.007 1.000 17.210 347 LEU DDD O 1
ATOM 24472 N N . ILE D 1 382 ? -7.844 22.570 7.024 1.000 14.830 348 ILE DDD N 1
ATOM 24473 C CA . ILE D 1 382 ? -6.520 22.221 6.465 1.000 14.220 348 ILE DDD CA 1
ATOM 24474 C C . ILE D 1 382 ? -5.601 23.448 6.559 1.000 14.900 348 ILE DDD C 1
ATOM 24475 O O . ILE D 1 382 ? -4.507 23.324 7.088 1.000 16.390 348 ILE DDD O 1
ATOM 24491 N N . VAL D 1 383 ? -6.035 24.609 6.060 1.000 16.330 349 VAL DDD N 1
ATOM 24492 C CA . VAL D 1 383 ? -5.377 25.922 6.295 1.000 17.230 349 VAL DDD CA 1
ATOM 24493 C C . VAL D 1 383 ? -6.477 26.905 6.675 1.000 17.480 349 VAL DDD C 1
ATOM 24494 O O . VAL D 1 383 ? -7.646 26.757 6.277 1.000 19.020 349 VAL DDD O 1
ATOM 24507 N N . HIS D 1 384 ? -6.091 27.891 7.478 1.000 18.650 350 HIS DDD N 1
ATOM 24508 C CA . HIS D 1 384 ? -7.030 28.889 8.039 1.000 20.890 350 HIS DDD CA 1
ATOM 24509 C C . HIS D 1 384 ? -6.211 30.080 8.539 1.000 23.130 350 HIS DDD C 1
ATOM 24510 O O . HIS D 1 384 ? -5.158 29.860 9.163 1.000 21.800 350 HIS DDD O 1
ATOM 24525 N N . GLN D 1 385 ? -6.662 31.306 8.243 1.000 25.240 351 GLN DDD N 1
ATOM 24526 C CA . GLN D 1 385 ? -6.034 32.539 8.785 1.000 26.920 351 GLN DDD CA 1
ATOM 24527 C C . GLN D 1 385 ? -4.531 32.537 8.457 1.000 27.270 351 GLN DDD C 1
ATOM 24528 O O . GLN D 1 385 ? -3.752 33.081 9.262 1.000 33.620 351 GLN DDD O 1
ATOM 24542 N N . GLY D 1 386 ? -4.142 32.002 7.296 1.000 22.100 352 GLY DDD N 1
ATOM 24543 C CA . GLY D 1 386 ? -2.780 32.107 6.743 1.000 21.400 352 GLY DDD CA 1
ATOM 24544 C C . GLY D 1 386 ? -1.818 31.056 7.260 1.000 24.390 352 GLY DDD C 1
ATOM 24545 O O . GLY D 1 386 ? -0.602 31.132 6.900 1.000 21.970 352 GLY DDD O 1
ATOM 24549 N N . LYS D 1 387 ? -2.310 30.081 8.036 1.000 24.840 353 LYS DDD N 1
ATOM 24550 C CA . LYS D 1 387 ? -1.460 29.001 8.591 1.000 19.920 353 LYS DDD CA 1
ATOM 24551 C C . LYS D 1 387 ? -2.084 27.627 8.329 1.000 15.520 353 LYS DDD C 1
ATOM 24552 O O . LYS D 1 387 ? -3.312 27.515 8.256 1.000 18.070 353 LYS DDD O 1
ATOM 24571 N N . TYR D 1 388 ? -1.227 26.611 8.251 1.000 17.620 354 TYR DDD N 1
ATOM 24572 C CA . TYR D 1 388 ? -1.706 25.213 8.347 1.000 17.200 354 TYR DDD CA 1
ATOM 24573 C C . TYR D 1 388 ? -2.434 25.038 9.677 1.000 19.280 354 TYR DDD C 1
ATOM 24574 O O . TYR D 1 388 ? -1.942 25.477 10.722 1.000 19.720 354 TYR DDD O 1
ATOM 24592 N N . ALA D 1 389 ? -3.583 24.348 9.627 1.000 17.370 355 ALA DDD N 1
ATOM 24593 C CA . ALA D 1 389 ? -4.449 24.038 10.782 1.000 17.900 355 ALA DDD CA 1
ATOM 24594 C C . ALA D 1 389 ? -4.465 22.517 11.018 1.000 16.390 355 ALA DDD C 1
ATOM 24595 O O . ALA D 1 389 ? -5.313 22.045 11.776 1.000 19.770 355 ALA DDD O 1
ATOM 24602 N N . THR D 1 390 ? -3.494 21.799 10.433 1.000 16.330 356 THR DDD N 1
ATOM 24603 C CA . THR D 1 390 ? -3.422 20.316 10.539 1.000 14.790 356 THR DDD CA 1
ATOM 24604 C C . THR D 1 390 ? -1.968 19.935 10.730 1.000 15.050 356 THR DDD C 1
ATOM 24605 O O . THR D 1 390 ? -1.085 20.564 10.115 1.000 16.100 356 THR DDD O 1
ATOM 24616 N N . ARG D 1 391 ? -1.750 18.801 11.384 1.000 15.790 357 ARG DDD N 1
ATOM 24617 C CA . ARG D 1 391 ? -0.418 18.180 11.562 1.000 16.910 357 ARG DDD CA 1
ATOM 24618 C C . ARG D 1 391 ? -0.185 17.128 10.468 1.000 12.640 357 ARG DDD C 1
ATOM 24619 O O . ARG D 1 391 ? 0.925 16.585 10.391 1.000 15.370 357 ARG DDD O 1
ATOM 24640 N N . ALA D 1 392 ? -1.208 16.857 9.660 1.000 14.800 358 ALA DDD N 1
ATOM 24641 C CA . ALA D 1 392 ? -1.187 15.635 8.807 1.000 13.030 358 ALA DDD CA 1
ATOM 24642 C C . ALA D 1 392 ? -0.598 15.883 7.406 1.000 12.080 358 ALA DDD C 1
ATOM 24643 O O . ALA D 1 392 ? -0.302 14.884 6.721 1.000 13.380 358 ALA DDD O 1
ATOM 24650 N N . TYR D 1 393 ? -0.338 17.153 7.049 1.000 13.860 359 TYR DDD N 1
ATOM 24651 C CA . TYR D 1 393 ? 0.248 17.495 5.724 1.000 13.880 359 TYR DDD CA 1
ATOM 24652 C C . TYR D 1 393 ? 1.742 17.782 5.884 1.000 15.060 359 TYR DDD C 1
ATOM 24653 O O . TYR D 1 393 ? 2.255 18.796 5.372 1.000 16.680 359 TYR DDD O 1
ATOM 24671 N N . GLY D 1 394 ? 2.444 16.938 6.630 1.000 14.120 360 GLY DDD N 1
ATOM 24672 C CA . GLY D 1 394 ? 3.887 17.092 6.916 1.000 15.320 360 GLY DDD CA 1
ATOM 24673 C C . GLY D 1 394 ? 4.135 17.635 8.308 1.000 16.500 360 GLY DDD C 1
ATOM 24674 O O . GLY D 1 394 ? 3.244 18.285 8.901 1.000 18.980 360 GLY DDD O 1
ATOM 24678 N N . GLN D 1 395 ? 5.327 17.373 8.827 1.000 19.370 361 GLN DDD N 1
ATOM 24679 C CA . GLN D 1 395 ? 5.809 17.897 10.134 1.000 21.270 361 GLN DDD CA 1
ATOM 24680 C C . GLN D 1 395 ? 6.191 19.363 9.975 1.000 29.000 361 GLN DDD C 1
ATOM 24681 O O . GLN D 1 395 ? 7.121 19.622 9.225 1.000 31.300 361 GLN DDD O 1
ATOM 24695 N N . ARG D 1 396 ? 5.501 20.266 10.668 1.000 37.260 362 ARG DDD N 1
ATOM 24696 C CA . ARG D 1 396 ? 5.754 21.730 10.606 1.000 39.640 362 ARG DDD CA 1
ATOM 24697 C C . ARG D 1 396 ? 6.080 22.259 12.006 1.000 38.570 362 ARG DDD C 1
ATOM 24698 O O . ARG D 1 396 ? 5.205 22.092 12.834 1.000 44.010 362 ARG DDD O 1
#

Nearest PDB structures (foldseek):
  6t94-assembly2_DDD  TM=1.003E+00  e=1.093E-74  Thermochaetoides thermophila
  6t8y-assembly2_DDD  TM=1.002E+00  e=1.645E-73  Thermochaetoides thermophila DSM 1495
  6d4c-assembly1_B  TM=9.916E-01  e=1.370E-53  [Candida] boidinii
  6d4b-assembly1_B  TM=9.916E-01  e=1.449E-53  [Candida] boi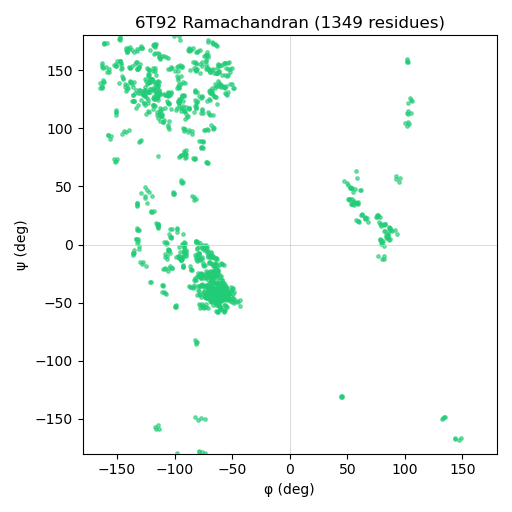dinii
  8ivj-assembly2_C  TM=9.600E-01  e=2.061E-52  [Candida] boidinii

Foldseek 3Di:
DDFAAQAEEEEAFAACVCVCVVDVLLCRHLVNVLVCQCVQVVRNYHYDYYNQADDVVTPCLVSQQAHQEYEAEQLRGNQQDLVSLQNNQNHAEYEYLFDAQPSYPQLSQLVGPQHHWYFYLPPLQQLLQLVVQVVLVQCLQQQPPVVVVCVVVVHDDCCLRNVRGDAQAQFEEEEEDCPSNVVSNLQVCQVSNHVAYEYEDPDDDPPVSCVVSVHYYDDDLLVSQQRGLEYEYAAHDAPCQQQCAALVSLLSHAQAGAYEYQHAARSHDQVSVLVCQAARSYSAYEYAHHPPPVHPPVRSLVLRHHVSRTHRHYDHNPSCSDSSSSNSSSVSVVVCVCCVSRVVVPDDLSRTQIDSSGGSDCRNDHD/DFDFAAQAEEEEAFAACPCVCVVDVLLCRHLVNVLVCQCVQVVRNYHYHYYNFADDPVTPCLVRQQAHQEYEAEQLRGNQQDLVSLQSNQNHAEYEYLFDAQPSHPQLSQLVHPLHHWYFYLPPLQQLLQLVVQVVQQQCLQQQPPVVVVCVVVPHDDCCLRNVRGDAQAQFEEEEEDCPSNVVSNLQVCQVRNHVAYEYEDPDDDDPVSCVVSVHYYDDDLLVSQLRGLEYEYAAHDAPCQQQCAALVSLLSHAQAGEYEYQHAARSHDQVSVLVCQQARSYSAYEYAHHPPPVHPPVRPLVQRHHVSRTHRHYDHNPSCSDSSSSNSSSVSSVVCVCCVSRVVVPDDLSRTQIDSSFGSDCRNDHDDRHDD/DFAAQAEEEEAFAACVCVCVVDVLLCRHLVNVLVCQCVQVVRNYHYHYYNQADDDVTPCLVSQQAHQEYEAEQLRGNQQDLVSLQSNQNHAEYEYLFDAQVSHPQLSCLVGPLHHWYFYLPPLQQLLQLVVQVVQQQCLQQQPPVVVVCVVVPHDDCCLRNVRGDAQAQFEEEEEDCPSNVVSNLQVCQVSNHVAYEYEDPDDDDPVSCVVSVHYYDDDLLVSQQRGLEYEYAAHDAPCQQQCAALVSLLSHAQAGAYEYQHAARSHDQVSVLVCQQARRYSAYEYAHHPPPVPPPVRPLVQRHHVSRTHRHYDHNPSCSDSSSSNSSSVSSVVCVCCVSRVVVPDDLSRTQIDSSFGCDCRNDHDDGHND/DFDFAAQAEEEEAAAACDCVCVVDVLLCRHLVNVLVCQCVQVVRNYHYDYDNQAPDVVTPCLVRQQAHQEYEAEQLRGNQQDLVSLQNNQNHAEYEYLFDAQVSHPQLSQLVHPLHHWYFYLPPLQQLLQLVVQVVVVQCLQQQPPVVVVCVVVVHDDCCLRNVRGDAQAQFEEEEEDCPSNVVSNLQVCQVSNHVAYEYEDPDDDDVVSCVVSVHYYDDDLLVSQLRGQEYEYAAHDAPCQQQCAALVSLLSHAQQGAYEYQHAARSHDQVSVLVCQAARSYSAYEYAHHPPPVHPPVRSLVQRHHNSRTHRHYDHNPSCSPSSSSNSSSVSSVVCVCCVSRVVVPDDLSRTQIDSSGGSDCRNDHD

Solvent-accessible surface area: 54099 Å² total; per-residue (Å²): 143,96,94,57,122,140,1,84,2,3,2,0,0,8,79,1,36,116,19,4,153,84,23,96,32,0,46,0,0,27,62,48,20,8,55,2,83,153,59,0,84,103,47,38,5,72,10,59,31,13,26,42,3,89,135,176,43,0,27,0,17,137,58,0,76,61,3,31,0,0,0,2,0,5,2,22,5,0,43,0,62,52,104,25,1,64,66,0,137,74,0,98,0,3,0,1,0,0,38,8,0,30,9,5,56,13,71,14,0,24,170,14,54,78,15,1,12,0,0,9,5,18,31,6,4,6,18,0,11,0,0,1,0,0,0,0,0,0,1,11,0,0,13,2,11,22,0,8,64,2,0,65,75,24,110,48,45,5,0,44,3,0,13,10,0,43,0,0,49,39,26,13,0,0,0,5,6,6,39,120,32,0,20,75,0,0,68,6,0,108,24,0,87,19,158,60,10,0,0,72,23,78,77,74,16,46,103,128,78,43,184,92,4,46,14,95,73,10,130,85,17,83,92,0,0,47,53,0,34,0,0,0,0,18,18,41,8,23,156,79,12,125,23,46,0,51,142,96,15,3,71,90,4,93,166,9,3,11,0,0,0,8,12,35,9,12,0,10,46,78,94,24,0,20,83,10,1,155,63,12,32,0,66,0,3,0,0,0,3,10,88,53,9,45,4,54,5,86,13,63,6,2,79,16,56,10,86,84,39,4,7,3,0,1,0,0,8,0,1,2,0,0,16,39,0,0,126,88,0,6,105,4,0,85,86,1,0,44,9,14,0,2,21,115,101,81,21,81,103,78,0,18,7,0,38,142,24,154,52,46,32,175,38,8,8,143,160,243,77,66,95,56,117,144,1,72,2,3,1,0,0,8,78,0,37,119,22,4,159,100,22,96,30,0,47,0,0,27,67,48,20,8,57,1,82,152,59,0,86,100,50,38,5,69,10,50,30,12,25,43,3,90,79,161,48,0,46,0,18,158,52,0,76,64,2,41,0,0,0,3,0,5,3,23,6,0,42,0,61,53,105,25,2,64,64,0,142,123,0,102,0,4,0,1,0,0,39,9,0,30,10,5,56,14,77,13,0,24,171,14,59,75,14,1,12,0,0,9,5,28,30,6,4,7,19,0,10,0,0,0,0,0,0,0,0,0,1,12,0,0,13,2,10,21,0,7,66,2,0,64,56,9,111,48,45,5,0,40,2,0,14,11,0,43,0,0,48,41,26,12,0,0,0,5,6,7,40,119,32,0,29,76,0,0,65,7,0,109,22,0,86,19,160,61,9,0,0,74,24,77,80,74,16,46,102,132,93,32,172,90,4,45,13,93,72,10,132,87,18,82,91,0,0,47,53,0,33,0,0,0,0,18,18,40,9,26,157,87,13,123,23,47,0,53,145,100,15,2,69,91,5,92,164,9,2,10,0,0,0,8,14,35,9,12,0,10,46,70,102,22,0,2,108,10,1,62,72,12,32,0,71,0,4,0,0,0,4,9,86,54,10,42,4,52,74,128,8,34,7,3,53,0,30,9,65,91,31,3,7,4,0,0,0,0,9,0,1,2,0,0,18,39,0,0,126,86,0,6,105,4,0,89,68,2,0,44,8,13,0,2,18,115,102,80,20,119,81,84,1,16,7,0,39,142,27,86,18,8,21,118,38,8,9,143,80,161,104,20,142,120,138,110,58,141,136,1,82,2,2,2,0,0,9,78,1,36,120,37,4,132,103,20,94,31,0,48,0,0,27,62,48,19,8,57,1,81,153,58,0,86,99,57,30,5,72,11,58,32,12,25,41,4,87,132,180,34,0,39,0,19,144,58,0,75,62,4,32,0,0,0,2,0,5,3,21,5,0,42,0,59,53,101,25,1,72,64,0,145,70,0,102,0,2,0,1,0,0,38,9,0,28,10,4,57,13,66,12,0,24,171,13,58,76,13,0,12,0,0,8,4,17,31,6,4,7,18,0,11,0,0,1,0,0,0,0,0,0,2,12,0,0,14,1,10,23,0,7,66,2,0,62,73,24,113,49,45,5,0,42,2,0,14,10,0,43,1,0,50,40,26,13,0,0,0,6,6,7,39,117,34,0,19,75,0,0,68,5,0,108,23,0,86,20,158,59,9,0,0,76,23,78,76,72,15,46,68,112,78,29,88,89,4,45,13,94,74,10,132,86,18,83,90,0,0,46,51,0,32,0,0,0,0,17,18,41,8,19,102,87,13,124,22,46,0,57,146,99,15,2,68,91,5,92,164,8,2,10,0,0,0,7,14,34,9,13,0,9,43,74,101,24,0,1,108,11,1,122,71,11,30,0,68,0,4,0,0,0,4,10,88,53,10,41,4,53,73,127,8,34,6,3,73,2,50,11,91,92,38,3,7,3,0,0,0,0,9,0,1,3,0,0,17,38,0,0,125,80,0,6,91,0,0,85,99,3,0,44,7,14,0,11,27,136,101,81,21,81,85,76,1,20,7,0,37,140,23,89,17,9,20,131,39,10,8,145,68,169,105,49,143,126,232,64,64,92,56,121,149,1,102,3,2,2,0,0,8,77,0,32,112,35,4,129,89,21,94,31,0,46,0,0,27,62,49,20,7,56,1,83,158,59,0,87,115,49,41,5,69,10,58,32,13,25,42,3,88,135,167,24,0,30,0,16,135,59,0,76,61,3,40,0,0,0,2,0,5,3,22,5,0,41,0,61,54,106,24,2,68,59,0,130,117,0,96,0,2,1,1,0,0,38,9,0,29,9,4,55,14,78,13,0,24,174,14,54,78,14,1,11,0,0,9,5,17,30,6,4,7,17,0,11,0,0,0,0,0,0,0,0,0,1,12,0,0,13,2,11,22,0,7,66,5,0,64,75,24,112,48,40,4,0,43,3,0,13,10,0,44,1,0,50,41,26,12,0,0,0,5,7,7,40,117,33,0,18,75,0,0,65,6,0,108,23,0,88,20,160,60,10,0,0,71,23,78,73,74,15,36,70,32,80,43,135,92,4,46,15,98,71,10,132,86,18,82,94,0,0,49,47,0,31,0,0,0,0,18,17,39,8,27,160,86,11,124,23,48,0,52,144,98,14,2,68,91,6,93,166,9,3,10,0,0,0,8,12,36,9,13,0,10,43,78,94,23,0,21,83,10,1,151,59,12,34,0,64,0,4,0,0,1,4,9,90,56,10,44,5,55,74,125,14,63,5,3,78,16,56,10,87,82,38,3,8,4,1,2,0,0,8,0,1,3,0,0,17,39,0,0,124,80,0,7,97,3,0,86,85,2,0,44,8,14,0,3,16,90,100,60,22,82,103,78,0,19,7,0,38,129,24,150,52,46,32,186,39,9,9,144,168

B-factor: mean 19.42, std 10.99, range [4.23, 165.3]

Sequence (1479 aa):
TARLQMVKKVLAVLYDDGGEEHAKQQVPGLLGTTEENELGLRKKWLEDQGHTLVTTSDKDREEGSTFDRRELEDAEIIITTPFHPGYLTAERLARAKKKLKKLAVTAGIGSDHVDLDAANKTNGGITVAEVTGSCVVSVAEHVVMTILVLVRNFVPAHEQIEAGRRWDVAEVAKDDEYDLEGKVVGTVGVGRIGERVLRRLKGFDCKELLYYDYQPLSPEKEKKEIGCRRVEENLEEEMMLAQCDVVTINCPLHEESSTRGLFNKDDLISKMMKRGSWLVNTARGAIVVKKEDVAEALRTGHLRGYGGDVWFPQPAPADHVLRTAKNPFFGGGNAMVPHMSGTSLDAQKKRYAEEGVKRRILDSYLSGRFDYRRPEDLIVHQGKKYATRRAYGQRYTARLQMVKVLAVLYDDGGEEHAKQVPGLLGTTEENELGLRKKWLEDQGHTLVTTSDKDREEGGSTFDRRELEDAEIIITTPFHPGYLTAERLARAKKLKKLAVTAGIGSDHVDLDAANKKTNGGITVAEVTGSCVVSVAEHVVMTILVLVRNFVPAHEQIEAGRRWDVAEVAKDDEYDLEGKVVGTVGVGRIGERVLRRLKGFDCKELLYYDYQPLSSPEEKKEKEIGCRRVEENLEEEMLAQCDVVTINCPLHEESSTRRGLFNKKDDLISKMMKRGSWLVNTARGAIVVKKEDVAEEALLRTGHLRGYGGDVWFPQPAPADHVLRTAKNPFFGGGNAMVPHMSGTSLDAQKKRYAEEGVKRILDSYLSGRFDYRRPEDLIVHQGKKYATRRAYGQREDVKIARLQMVKKVLAVLYDDGGEHAKQVPGLLGTTEENELGLRKKWLEDQGHTLVTTSDKDREEGSTFDRRELEDAEIIITTPFHPGYLTAERLARAKKKKLKLAVTAGIGSDHVDLDAANKKTNGGITVAEVTGSCVVSVAEHVVMTILVLVRNFVPAHEQIEAGRRWDVAEVAKDDEYDLEGKVVGTVGVGRIGERVLRRLKKGFDCKELLYYDYQPLSSPEEKKEKEIGCRRVEENLEEEMLAQCDVVTINCPLHEESTRRGLFNKKDDLISKMMKRGSWLVNTARGAIVVKKEDVAEEALLRTGHLRGYGGDVWFPQPAPADHVLRTAKNPFFGGGNAMVPHMSGTSLDAQKKRYAEEGVKRRILDSYLSGRFDYRRPEDLIVHQGKYATRRAYGQREDVKIYTARLQMVKKVLAVLYDDGGEEHAKQQVPGLLGTTENELGLRKKWLEDQGHTLVTTSDKDREEGGSTFDRELEDAEIIITTPFHPGYLTAERLARAKKKLKLAVTAGIGSDHVDLDAANKKTNGGITVAEVTGSCVVSVAEHVVMTILVLVRNFVPAHEQIEAGRRWDVAEVAKDDEYDLEGKVVGTVGVGRIGERVLRRLKGFDCKELLYYDYQPLSPEKEKEIGCRRVEENLEEEMMLAQCDVVTINCPLHESSTRRGLFNKKDDLISKMMKRGSWLVNTARGAIVVKEDVAEALRTGHLRGYGGDVWFPQPAPADHVLRTAKNPFFGGGNAMVPHMSGTSLDAQKKRYAEEGVKRRILDSYLSGRFDYRRPEDLIVHQGKYATRAYGQR

Secondary structure (P-SEA, 3-state):
cccccbbbbbbbbbbbaaaaaaccccccccccccccaaaaaaacbbbbbbccccccccaaaaaaccccbbbbbccccccccaaaaaacccccbbbbccccccccaaaaaaacccbbbbbccccccaaaaaaaaaaaaaaaaaccaaaaaaaaacccccccccccccccccbbbbbccccaaaaaaaaaacccccccccccccccccaaaaaaabbbbbccaaaaaaaccbbbbcccccccccccccaaaaaacccbbbbbbcccccccaaaaaaaaaaacccccccccccccccccccccccccccccccccccccccccccaaaaaaaaaaaaaaaaaaaaccccccccccccccccccccccccc/ccccccbbbbbbbbbbbaaaaaaccccccccccccccaaaaaaacbbbbbbccccccccaaaaaaccccbbbbbccccccccaaaaaacccccbbbbccccccccaaaaaaacccbbbbbccccccaaaaaaaaaaaaaaaaaccaaaaaaaaacccccccccccccccccbbbbbccccaaaaaaaaaaccccccbbbbbccccccaaaaaaabbbbbccaaaaaaaccbbbbcccccccccccccaaaaaacccbbbbbbcccccccaaaaaaaaaaacccccccccccccccccccccccccccccccccccccccccccaaaaaaaaaaaaaaaaaaaacccccccccccccccccccccccccccccc/ccccbbbbbbbbbbbaaaaaaccccccccccccccaaaaaaacbbbbbbccccccccaaaaaaccccbbbbbccccccccaaaaaacccccbbbbccccccccaaaaaaacccbbbbbccccccaaaaaaaaaaaaaaaaaccaaaaaaaaacccccccccccccccccbbbbbccccaaaaaaaaaacccccccccccccccccaaaaaaabbbbbccaaaaaaaccbbbbcccccccccccccaaaaaacccbbbbbbcccccccaaaaaaaaaaacccccccccccccccccccccccccccccccccccccccccccaaaaaaaaaaaaaaaaaaaacccccccccccccccccccccccccccccc/ccccccbbbbbbbbbbbccccccccccccccccccccaaaaaaacbbbbbbccccccccaaaaaaccccbbbbbccccccccaaaaaacccccbbbbccccccccaaaaaaacccbbbbbccccccaaaaaaaaaaaaaaaaaccaaaaaaaaacccccccccccccccccbbbbbccccaaaaaaaaaaccccccbbbbbccccccaaaaaaabbbbbccaaaaaaaccbbbbcccccccccccccaaaaaacccbbbbbccccccccaaaaaaaaaaacccccccccccccccccccccccccccccccccccccccccccaaaaaaaaaaaaaaaaaaaaccccccccccccccccccccccccc

Radius of gyration: 37.16 Å; Cα contacts (8 Å, |Δi|>4): 3714; chains: 4; bounding box: 58×107×95 Å